Protein 8A2Q (pdb70)

Structure (mmCIF, N/CA/C/O backbone):
data_8A2Q
#
_entry.id   8A2Q
#
_cell.length_a   1.00
_cell.length_b   1.00
_cell.length_c   1.00
_cell.angle_alpha   90.00
_cell.angle_beta   90.00
_cell.angle_gamma   90.00
#
_symmetry.space_group_name_H-M   'P 1'
#
loop_
_entity.id
_entity.type
_entity.pdbx_description
1 polymer FANCD2
2 polymer 'Fanconi anemia complementation group I'
3 polymer 'DNA (29-MER)'
4 polymer 'DNA (29-MER)'
#
loop_
_atom_site.group_PDB
_atom_site.id
_atom_site.type_symbol
_atom_site.label_atom_id
_atom_site.label_alt_id
_atom_site.label_comp_id
_atom_site.label_asym_id
_atom_site.label_entity_id
_atom_site.label_seq_id
_atom_site.pdbx_PDB_ins_code
_atom_site.Cartn_x
_atom_site.Cartn_y
_atom_site.Cartn_z
_atom_site.occupancy
_atom_site.B_iso_or_equiv
_atom_site.auth_seq_id
_atom_site.auth_comp_id
_atom_site.auth_asym_id
_atom_site.auth_atom_id
_atom_site.pdbx_PDB_model_num
ATOM 1 N N . GLY A 1 48 ? 166.783 213.956 141.887 1.00 330.20 48 GLY A N 1
ATOM 2 C CA . GLY A 1 48 ? 165.740 213.874 140.826 1.00 330.20 48 GLY A CA 1
ATOM 3 C C . GLY A 1 48 ? 164.336 213.830 141.394 1.00 330.20 48 GLY A C 1
ATOM 4 O O . GLY A 1 48 ? 164.145 213.530 142.572 1.00 330.20 48 GLY A O 1
ATOM 8 N N . VAL A 1 49 ? 163.349 214.140 140.552 1.00 329.32 49 VAL A N 1
ATOM 9 C CA . VAL A 1 49 ? 161.959 214.119 140.998 1.00 329.32 49 VAL A CA 1
ATOM 10 C C . VAL A 1 49 ? 161.528 212.696 141.331 1.00 329.32 49 VAL A C 1
ATOM 11 O O . VAL A 1 49 ? 160.903 212.444 142.368 1.00 329.32 49 VAL A O 1
ATOM 15 N N . PHE A 1 50 ? 161.857 211.742 140.455 1.00 331.52 50 PHE A N 1
ATOM 16 C CA . PHE A 1 50 ? 161.471 210.354 140.690 1.00 331.52 50 PHE A CA 1
ATOM 17 C C . PHE A 1 50 ? 162.185 209.777 141.906 1.00 331.52 50 PHE A C 1
ATOM 18 O O . PHE A 1 50 ? 161.575 209.060 142.708 1.00 331.52 50 PHE A O 1
ATOM 22 N N . GLU A 1 51 ? 163.479 210.074 142.057 1.00 330.09 51 GLU A N 1
ATOM 23 C CA . GLU A 1 51 ? 164.232 209.558 143.197 1.00 330.09 51 GLU A CA 1
ATOM 24 C C . GLU A 1 51 ? 163.699 210.116 144.510 1.00 330.09 51 GLU A C 1
ATOM 25 O O . GLU A 1 51 ? 163.576 209.383 145.498 1.00 330.09 51 GLU A O 1
ATOM 29 N N . GLU A 1 52 ? 163.384 211.413 144.543 1.00 329.52 52 GLU A N 1
ATOM 30 C CA . GLU A 1 52 ? 162.814 212.002 145.750 1.00 329.52 52 GLU A CA 1
ATOM 31 C C . GLU A 1 52 ? 161.430 211.434 146.037 1.00 329.52 52 GLU A C 1
ATOM 32 O O . GLU A 1 52 ? 161.085 211.178 147.196 1.00 329.52 52 GLU A O 1
ATOM 36 N N . LEU A 1 53 ? 160.622 211.234 144.993 1.00 328.59 53 LEU A N 1
ATOM 37 C CA . LEU A 1 53 ? 159.273 210.710 145.185 1.00 328.59 53 LEU A CA 1
ATOM 38 C C . LEU A 1 53 ? 159.304 209.282 145.716 1.00 328.59 53 LEU A C 1
ATOM 39 O O . LEU A 1 53 ? 158.487 208.905 146.565 1.00 328.59 53 LEU A O 1
ATOM 43 N N . LEU A 1 54 ? 160.236 208.468 145.218 1.00 328.11 54 LEU A N 1
ATOM 44 C CA . LEU A 1 54 ? 160.348 207.077 145.644 1.00 328.11 54 LEU A CA 1
ATOM 45 C C . LEU A 1 54 ? 160.688 206.982 147.126 1.00 328.11 54 LEU A C 1
ATOM 46 O O . LEU A 1 54 ? 160.106 206.170 147.852 1.00 328.11 54 LEU A O 1
ATOM 50 N N . ARG A 1 55 ? 161.629 207.812 147.583 1.00 329.16 55 ARG A N 1
ATOM 51 C CA . ARG A 1 55 ? 162.020 207.816 148.987 1.00 329.16 55 ARG A CA 1
ATOM 52 C C . ARG A 1 55 ? 161.065 208.609 149.871 1.00 329.16 55 ARG A C 1
ATOM 53 O O . ARG A 1 55 ? 161.158 208.496 151.098 1.00 329.16 55 ARG A O 1
ATOM 57 N N . THR A 1 56 ? 160.165 209.409 149.290 1.00 328.84 56 THR A N 1
ATOM 58 C CA . THR A 1 56 ? 159.246 210.203 150.101 1.00 328.84 56 THR A CA 1
ATOM 59 C C . THR A 1 56 ? 158.302 209.315 150.901 1.00 328.84 56 THR A C 1
ATOM 60 O O . THR A 1 56 ? 158.046 209.575 152.083 1.00 328.84 56 THR A O 1
ATOM 64 N N . SER A 1 57 ? 157.776 208.265 150.278 1.00 332.14 57 SER A N 1
ATOM 65 C CA . SER A 1 57 ? 156.863 207.354 150.954 1.00 332.14 57 SER A CA 1
ATOM 66 C C . SER A 1 57 ? 156.758 206.079 150.132 1.00 332.14 57 SER A C 1
ATOM 67 O O . SER A 1 57 ? 157.240 206.004 148.999 1.00 332.14 57 SER A O 1
ATOM 71 N N . GLY A 1 58 ? 156.120 205.073 150.721 1.00 334.20 58 GLY A N 1
ATOM 72 C CA . GLY A 1 58 ? 155.950 203.799 150.053 1.00 334.20 58 GLY A CA 1
ATOM 73 C C . GLY A 1 58 ? 157.125 202.867 150.256 1.00 334.20 58 GLY A C 1
ATOM 74 O O . GLY A 1 58 ? 157.245 202.232 151.308 1.00 334.20 58 GLY A O 1
ATOM 76 N N . ILE A 1 59 ? 157.992 202.779 149.248 1.00 328.04 59 ILE A N 1
ATOM 77 C CA . ILE A 1 59 ? 159.173 201.922 149.274 1.00 328.04 59 ILE A CA 1
ATOM 78 C C . ILE A 1 59 ? 160.382 202.748 148.862 1.00 328.04 59 ILE A C 1
ATOM 79 O O . ILE A 1 59 ? 160.357 203.434 147.835 1.00 328.04 59 ILE A O 1
ATOM 83 N N . ILE A 1 60 ? 161.440 202.681 149.665 1.00 321.82 60 ILE A N 1
ATOM 84 C CA . ILE A 1 60 ? 162.687 203.363 149.342 1.00 321.82 60 ILE A CA 1
ATOM 85 C C . ILE A 1 60 ? 163.438 202.559 148.291 1.00 321.82 60 ILE A C 1
ATOM 86 O O . ILE A 1 60 ? 163.449 201.323 148.311 1.00 321.82 60 ILE A O 1
ATOM 90 N N . LEU A 1 61 ? 164.077 203.268 147.364 1.00 316.43 61 LEU A N 1
ATOM 91 C CA . LEU A 1 61 ? 164.812 202.669 146.250 1.00 316.43 61 LEU A CA 1
ATOM 92 C C . LEU A 1 61 ? 166.292 202.649 146.623 1.00 316.43 61 LEU A C 1
ATOM 93 O O . LEU A 1 61 ? 167.000 203.647 146.476 1.00 316.43 61 LEU A O 1
ATOM 97 N N . LYS A 1 62 ? 166.755 201.501 147.111 1.00 314.67 62 LYS A N 1
ATOM 98 C CA . LYS A 1 62 ? 168.162 201.354 147.458 1.00 314.67 62 LYS A CA 1
ATOM 99 C C . LYS A 1 62 ? 169.015 201.336 146.198 1.00 314.67 62 LYS A C 1
ATOM 100 O O . LYS A 1 62 ? 168.726 200.606 145.246 1.00 314.67 62 LYS A O 1
ATOM 104 N N . VAL A 1 63 ? 170.073 202.146 146.195 1.00 313.43 63 VAL A N 1
ATOM 105 C CA . VAL A 1 63 ? 170.956 202.224 145.038 1.00 313.43 63 VAL A CA 1
ATOM 106 C C . VAL A 1 63 ? 171.842 200.987 144.995 1.00 313.43 63 VAL A C 1
ATOM 107 O O . VAL A 1 63 ? 172.437 200.594 146.007 1.00 313.43 63 VAL A O 1
ATOM 111 N N . GLY A 1 64 ? 171.929 200.367 143.824 1.00 309.52 64 GLY A N 1
ATOM 112 C CA . GLY A 1 64 ? 172.782 199.203 143.644 1.00 309.52 64 GLY A CA 1
ATOM 113 C C . GLY A 1 64 ? 172.057 197.923 144.007 1.00 309.52 64 GLY A C 1
ATOM 114 O O . GLY A 1 64 ? 170.937 197.688 143.552 1.00 309.52 64 GLY A O 1
ATOM 118 N N . GLU A 1 65 ? 172.699 197.096 144.828 1.00 307.78 65 GLU A N 1
ATOM 119 C CA . GLU A 1 65 ? 172.175 195.788 145.198 1.00 307.78 65 GLU A CA 1
ATOM 120 C C . GLU A 1 65 ? 171.238 195.823 146.402 1.00 307.78 65 GLU A C 1
ATOM 121 O O . GLU A 1 65 ? 170.681 194.780 146.758 1.00 307.78 65 GLU A O 1
ATOM 125 N N . GLY A 1 66 ? 171.052 196.978 147.039 1.00 308.37 66 GLY A N 1
ATOM 126 C CA . GLY A 1 66 ? 170.184 197.041 148.199 1.00 308.37 66 GLY A CA 1
ATOM 127 C C . GLY A 1 66 ? 168.731 196.786 147.844 1.00 308.37 66 GLY A C 1
ATOM 128 O O . GLY A 1 66 ? 168.232 197.209 146.800 1.00 308.37 66 GLY A O 1
ATOM 132 N N . GLN A 1 67 ? 168.043 196.082 148.738 1.00 307.27 67 GLN A N 1
ATOM 133 C CA . GLN A 1 67 ? 166.637 195.771 148.541 1.00 307.27 67 GLN A CA 1
ATOM 134 C C . GLN A 1 67 ? 165.773 196.992 148.841 1.00 307.27 67 GLN A C 1
ATOM 135 O O . GLN A 1 67 ? 166.207 197.954 149.481 1.00 307.27 67 GLN A O 1
ATOM 139 N N . ASN A 1 68 ? 164.531 196.941 148.366 1.00 314.28 68 ASN A N 1
ATOM 140 C CA . ASN A 1 68 ? 163.613 198.055 148.557 1.00 314.28 68 ASN A CA 1
ATOM 141 C C . ASN A 1 68 ? 163.232 198.186 150.027 1.00 314.28 68 ASN A C 1
ATOM 142 O O . ASN A 1 68 ? 162.865 197.205 150.680 1.00 314.28 68 ASN A O 1
ATOM 146 N N . GLU A 1 69 ? 163.315 199.413 150.541 1.00 321.09 69 GLU A N 1
ATOM 147 C CA . GLU A 1 69 ? 163.021 199.704 151.945 1.00 321.09 69 GLU A CA 1
ATOM 148 C C . GLU A 1 69 ? 161.547 200.070 152.060 1.00 321.09 69 GLU A C 1
ATOM 149 O O . GLU A 1 69 ? 161.158 201.229 151.914 1.00 321.09 69 GLU A O 1
ATOM 153 N N . ILE A 1 70 ? 160.717 199.063 152.325 1.00 326.60 70 ILE A N 1
ATOM 154 C CA . ILE A 1 70 ? 159.279 199.224 152.487 1.00 326.60 70 ILE A CA 1
ATOM 155 C C . ILE A 1 70 ? 158.797 198.223 153.531 1.00 326.60 70 ILE A C 1
ATOM 156 O O . ILE A 1 70 ? 159.561 197.391 154.027 1.00 326.60 70 ILE A O 1
ATOM 160 N N . ALA A 1 71 ? 157.512 198.309 153.864 1.00 330.76 71 ALA A N 1
ATOM 161 C CA . ALA A 1 71 ? 156.912 197.376 154.802 1.00 330.76 71 ALA A CA 1
ATOM 162 C C . ALA A 1 71 ? 156.770 195.999 154.160 1.00 330.76 71 ALA A C 1
ATOM 163 O O . ALA A 1 71 ? 156.770 195.852 152.935 1.00 330.76 71 ALA A O 1
ATOM 170 N N . VAL A 1 72 ? 156.639 194.985 155.010 1.00 331.73 72 VAL A N 1
ATOM 171 C CA . VAL A 1 72 ? 156.551 193.591 154.541 1.00 331.73 72 VAL A CA 1
ATOM 172 C C . VAL A 1 72 ? 155.077 193.336 154.251 1.00 331.73 72 VAL A C 1
ATOM 173 O O . VAL A 1 72 ? 154.326 192.779 155.056 1.00 331.73 72 VAL A O 1
ATOM 177 N N . ASP A 1 73 ? 154.652 193.752 153.061 1.00 332.91 73 ASP A N 1
ATOM 178 C CA . ASP A 1 73 ? 153.295 193.518 152.588 1.00 332.91 73 ASP A CA 1
ATOM 179 C C . ASP A 1 73 ? 153.209 193.960 151.136 1.00 332.91 73 ASP A C 1
ATOM 180 O O . ASP A 1 73 ? 153.776 194.988 150.755 1.00 332.91 73 ASP A O 1
ATOM 184 N N . GLN A 1 74 ? 152.492 193.173 150.333 1.00 331.72 74 GLN A N 1
ATOM 185 C CA . GLN A 1 74 ? 152.306 193.533 148.931 1.00 331.72 74 GLN A CA 1
ATOM 186 C C . GLN A 1 74 ? 151.408 194.756 148.793 1.00 331.72 74 GLN A C 1
ATOM 187 O O . GLN A 1 74 ? 151.696 195.659 147.999 1.00 331.72 74 GLN A O 1
ATOM 191 N N . THR A 1 75 ? 150.317 194.803 149.559 1.00 333.17 75 THR A N 1
ATOM 192 C CA . THR A 1 75 ? 149.388 195.924 149.506 1.00 333.17 75 THR A CA 1
ATOM 193 C C . THR A 1 75 ? 149.883 197.148 150.267 1.00 333.17 75 THR A C 1
ATOM 194 O O . THR A 1 75 ? 149.346 198.240 150.054 1.00 333.17 75 THR A O 1
ATOM 198 N N . ALA A 1 76 ? 150.880 196.998 151.143 1.00 332.73 76 ALA A N 1
ATOM 199 C CA . ALA A 1 76 ? 151.412 198.153 151.859 1.00 332.73 76 ALA A CA 1
ATOM 200 C C . ALA A 1 76 ? 152.044 199.151 150.898 1.00 332.73 76 ALA A C 1
ATOM 201 O O . ALA A 1 76 ? 151.869 200.366 151.049 1.00 332.73 76 ALA A O 1
ATOM 208 N N . PHE A 1 77 ? 152.784 198.655 149.904 1.00 332.38 77 PHE A N 1
ATOM 209 C CA . PHE A 1 77 ? 153.376 199.538 148.906 1.00 332.38 77 PHE A CA 1
ATOM 210 C C . PHE A 1 77 ? 152.298 200.261 148.109 1.00 332.38 77 PHE A C 1
ATOM 211 O O . PHE A 1 77 ? 152.383 201.472 147.886 1.00 332.38 77 PHE A O 1
ATOM 215 N N . GLN A 1 78 ? 151.261 199.532 147.687 1.00 333.38 78 GLN A N 1
ATOM 216 C CA . GLN A 1 78 ? 150.182 200.154 146.926 1.00 333.38 78 GLN A CA 1
ATOM 217 C C . GLN A 1 78 ? 149.422 201.177 147.759 1.00 333.38 78 GLN A C 1
ATOM 218 O O . GLN A 1 78 ? 148.918 202.166 147.215 1.00 333.38 78 GLN A O 1
ATOM 222 N N . LYS A 1 79 ? 149.320 200.957 149.071 1.00 335.98 79 LYS A N 1
ATOM 223 C CA . LYS A 1 79 ? 148.638 201.919 149.929 1.00 335.98 79 LYS A CA 1
ATOM 224 C C . LYS A 1 79 ? 149.492 203.159 150.163 1.00 335.98 79 LYS A C 1
ATOM 225 O O . LYS A 1 79 ? 148.976 204.283 150.156 1.00 335.98 79 LYS A O 1
ATOM 229 N N . LYS A 1 80 ? 150.798 202.980 150.362 1.00 337.53 80 LYS A N 1
ATOM 230 C CA . LYS A 1 80 ? 151.671 204.083 150.756 1.00 337.53 80 LYS A CA 1
ATOM 231 C C . LYS A 1 80 ? 152.194 204.865 149.553 1.00 337.53 80 LYS A C 1
ATOM 232 O O . LYS A 1 80 ? 151.960 206.074 149.443 1.00 337.53 80 LYS A O 1
ATOM 236 N N . LEU A 1 81 ? 152.921 204.191 148.656 1.00 338.40 81 LEU A N 1
ATOM 237 C CA . LEU A 1 81 ? 153.564 204.885 147.545 1.00 338.40 81 LEU A CA 1
ATOM 238 C C . LEU A 1 81 ? 152.539 205.482 146.590 1.00 338.40 81 LEU A C 1
ATOM 239 O O . LEU A 1 81 ? 152.722 206.602 146.102 1.00 338.40 81 LEU A O 1
ATOM 243 N N . ARG A 1 82 ? 151.461 204.750 146.301 1.00 339.48 82 ARG A N 1
ATOM 244 C CA . ARG A 1 82 ? 150.440 205.270 145.396 1.00 339.48 82 ARG A CA 1
ATOM 245 C C . ARG A 1 82 ? 149.739 206.485 145.992 1.00 339.48 82 ARG A C 1
ATOM 246 O O . ARG A 1 82 ? 149.475 207.464 145.285 1.00 339.48 82 ARG A O 1
ATOM 250 N N . VAL A 1 83 ? 149.432 206.443 147.291 1.00 340.89 83 VAL A N 1
ATOM 251 C CA . VAL A 1 83 ? 148.801 207.587 147.941 1.00 340.89 83 VAL A CA 1
ATOM 252 C C . VAL A 1 83 ? 149.744 208.784 147.948 1.00 340.89 83 VAL A C 1
ATOM 253 O O . VAL A 1 83 ? 149.324 209.927 147.725 1.00 340.89 83 VAL A O 1
ATOM 257 N N . ALA A 1 84 ? 151.032 208.543 148.211 1.00 342.15 84 ALA A N 1
ATOM 258 C CA . ALA A 1 84 ? 152.006 209.629 148.189 1.00 342.15 84 ALA A CA 1
ATOM 259 C C . ALA A 1 84 ? 152.128 210.230 146.795 1.00 342.15 84 ALA A C 1
ATOM 260 O O . ALA A 1 84 ? 152.230 211.452 146.645 1.00 342.15 84 ALA A O 1
ATOM 267 N N . LEU A 1 85 ? 152.118 209.387 145.760 1.00 342.39 85 LEU A N 1
ATOM 268 C CA . LEU A 1 85 ? 152.174 209.889 144.391 1.00 342.39 85 LEU A CA 1
ATOM 269 C C . LEU A 1 85 ? 150.926 210.692 144.048 1.00 342.39 85 LEU A C 1
ATOM 270 O O . LEU A 1 85 ? 151.010 211.713 143.355 1.00 342.39 85 LEU A O 1
ATOM 274 N N . GLU A 1 86 ? 149.758 210.239 144.512 1.00 342.40 86 GLU A N 1
ATOM 275 C CA . GLU A 1 86 ? 148.527 210.989 144.283 1.00 342.40 86 GLU A CA 1
ATOM 276 C C . GLU A 1 86 ? 148.580 212.350 144.964 1.00 342.40 86 GLU A C 1
ATOM 277 O O . GLU A 1 86 ? 148.127 213.354 144.400 1.00 342.40 86 GLU A O 1
ATOM 281 N N . LYS A 1 87 ? 149.122 212.402 146.183 1.00 342.64 87 LYS A N 1
ATOM 282 C CA . LYS A 1 87 ? 149.320 213.686 146.850 1.00 342.64 87 LYS A CA 1
ATOM 283 C C . LYS A 1 87 ? 150.298 214.559 146.072 1.00 342.64 87 LYS A C 1
ATOM 284 O O . LYS A 1 87 ? 150.099 215.774 145.950 1.00 342.64 87 LYS A O 1
ATOM 288 N N . HIS A 1 88 ? 151.359 213.954 145.541 1.00 340.91 88 HIS A N 1
ATOM 289 C CA . HIS A 1 88 ? 152.340 214.614 144.687 1.00 340.91 88 HIS A CA 1
ATOM 290 C C . HIS A 1 88 ? 151.697 215.112 143.397 1.00 340.91 88 HIS A C 1
ATOM 291 O O . HIS A 1 88 ? 152.228 216.026 142.752 1.00 340.91 88 HIS A O 1
ATOM 295 N N . PRO A 1 89 ? 150.559 214.542 142.987 1.00 339.36 89 PRO A N 1
ATOM 296 C CA . PRO A 1 89 ? 149.966 214.908 141.692 1.00 339.36 89 PRO A CA 1
ATOM 297 C C . PRO A 1 89 ? 149.152 216.197 141.705 1.00 339.36 89 PRO A C 1
ATOM 298 O O . PRO A 1 89 ? 148.334 216.407 140.804 1.00 339.36 89 PRO A O 1
ATOM 301 N N . SER A 1 90 ? 149.338 217.050 142.719 1.00 338.53 90 SER A N 1
ATOM 302 C CA . SER A 1 90 ? 148.681 218.354 142.721 1.00 338.53 90 SER A CA 1
ATOM 303 C C . SER A 1 90 ? 149.086 219.174 141.502 1.00 338.53 90 SER A C 1
ATOM 304 O O . SER A 1 90 ? 148.250 219.861 140.901 1.00 338.53 90 SER A O 1
ATOM 308 N N . TYR A 1 91 ? 150.362 219.115 141.120 1.00 341.88 91 TYR A N 1
ATOM 309 C CA . TYR A 1 91 ? 150.820 219.726 139.880 1.00 341.88 91 TYR A CA 1
ATOM 310 C C . TYR A 1 91 ? 150.478 218.795 138.723 1.00 341.88 91 TYR A C 1
ATOM 311 O O . TYR A 1 91 ? 151.168 217.788 138.512 1.00 341.88 91 TYR A O 1
ATOM 315 N N . PRO A 1 92 ? 149.414 219.085 137.967 1.00 345.82 92 PRO A N 1
ATOM 316 C CA . PRO A 1 92 ? 149.019 218.169 136.884 1.00 345.82 92 PRO A CA 1
ATOM 317 C C . PRO A 1 92 ? 150.058 218.031 135.785 1.00 345.82 92 PRO A C 1
ATOM 318 O O . PRO A 1 92 ? 150.186 216.945 135.207 1.00 345.82 92 PRO A O 1
ATOM 321 N N . GLY A 1 93 ? 150.806 219.092 135.482 1.00 348.95 93 GLY A N 1
ATOM 322 C CA . GLY A 1 93 ? 151.761 219.051 134.391 1.00 348.95 93 GLY A CA 1
ATOM 323 C C . GLY A 1 93 ? 153.080 218.380 134.706 1.00 348.95 93 GLY A C 1
ATOM 324 O O . GLY A 1 93 ? 153.831 218.065 133.778 1.00 348.95 93 GLY A O 1
ATOM 328 N N . VAL A 1 94 ? 153.383 218.149 135.988 1.00 347.57 94 VAL A N 1
ATOM 329 C CA . VAL A 1 94 ? 154.650 217.529 136.368 1.00 347.57 94 VAL A CA 1
ATOM 330 C C . VAL A 1 94 ? 154.646 216.015 136.215 1.00 347.57 94 VAL A C 1
ATOM 331 O O . VAL A 1 94 ? 155.730 215.410 136.164 1.00 347.57 94 VAL A O 1
ATOM 335 N N . VAL A 1 95 ? 153.468 215.385 136.128 1.00 346.52 95 VAL A N 1
ATOM 336 C CA . VAL A 1 95 ? 153.389 213.925 136.086 1.00 346.52 95 VAL A CA 1
ATOM 337 C C . VAL A 1 95 ? 154.093 213.384 134.849 1.00 346.52 95 VAL A C 1
ATOM 338 O O . VAL A 1 95 ? 154.839 212.400 134.924 1.00 346.52 95 VAL A O 1
ATOM 342 N N . ASN A 1 96 ? 153.877 214.025 133.696 1.00 344.77 96 ASN A N 1
ATOM 343 C CA . ASN A 1 96 ? 154.618 213.655 132.495 1.00 344.77 96 ASN A CA 1
ATOM 344 C C . ASN A 1 96 ? 156.114 213.840 132.707 1.00 344.77 96 ASN A C 1
ATOM 345 O O . ASN A 1 96 ? 156.918 212.997 132.290 1.00 344.77 96 ASN A O 1
ATOM 349 N N . GLU A 1 97 ? 156.505 214.930 133.377 1.00 345.25 97 GLU A N 1
ATOM 350 C CA . GLU A 1 97 ? 157.900 215.091 133.768 1.00 345.25 97 GLU A CA 1
ATOM 351 C C . GLU A 1 97 ? 158.327 213.966 134.699 1.00 345.25 97 GLU A C 1
ATOM 352 O O . GLU A 1 97 ? 159.443 213.443 134.584 1.00 345.25 97 GLU A O 1
ATOM 356 N N . PHE A 1 98 ? 157.438 213.566 135.614 1.00 345.03 98 PHE A N 1
ATOM 357 C CA . PHE A 1 98 ? 157.706 212.397 136.444 1.00 345.03 98 PHE A CA 1
ATOM 358 C C . PHE A 1 98 ? 157.868 211.151 135.584 1.00 345.03 98 PHE A C 1
ATOM 359 O O . PHE A 1 98 ? 158.682 210.274 135.899 1.00 345.03 98 PHE A O 1
ATOM 363 N N . ILE A 1 99 ? 157.109 211.067 134.486 1.00 342.31 99 ILE A N 1
ATOM 364 C CA . ILE A 1 99 ? 157.303 209.986 133.525 1.00 342.31 99 ILE A CA 1
ATOM 365 C C . ILE A 1 99 ? 158.722 210.025 132.978 1.00 342.31 99 ILE A C 1
ATOM 366 O O . ILE A 1 99 ? 159.384 208.987 132.850 1.00 342.31 99 ILE A O 1
ATOM 370 N N . SER A 1 100 ? 159.222 211.229 132.679 1.00 341.44 100 SER A N 1
ATOM 371 C CA . SER A 1 100 ? 160.625 211.373 132.311 1.00 341.44 100 SER A CA 1
ATOM 372 C C . SER A 1 100 ? 161.526 210.903 133.444 1.00 341.44 100 SER A C 1
ATOM 373 O O . SER A 1 100 ? 162.525 210.211 133.208 1.00 341.44 100 SER A O 1
ATOM 377 N N . GLY A 1 101 ? 161.170 211.247 134.685 1.00 340.91 101 GLY A N 1
ATOM 378 C CA . GLY A 1 101 ? 161.874 210.687 135.825 1.00 340.91 101 GLY A CA 1
ATOM 379 C C . GLY A 1 101 ? 161.782 209.175 135.860 1.00 340.91 101 GLY A C 1
ATOM 380 O O . GLY A 1 101 ? 162.758 208.490 136.181 1.00 340.91 101 GLY A O 1
ATOM 384 N N . LEU A 1 102 ? 160.615 208.633 135.500 1.00 339.73 102 LEU A N 1
ATOM 385 C CA . LEU A 1 102 ? 160.484 207.187 135.368 1.00 339.73 102 LEU A CA 1
ATOM 386 C C . LEU A 1 102 ? 161.423 206.659 134.294 1.00 339.73 102 LEU A C 1
ATOM 387 O O . LEU A 1 102 ? 162.009 205.580 134.446 1.00 339.73 102 LEU A O 1
ATOM 391 N N . GLU A 1 103 ? 161.598 207.424 133.211 1.00 336.13 103 GLU A N 1
ATOM 392 C CA . GLU A 1 103 ? 162.564 207.048 132.185 1.00 336.13 103 GLU A CA 1
ATOM 393 C C . GLU A 1 103 ? 163.972 206.983 132.761 1.00 336.13 103 GLU A C 1
ATOM 394 O O . GLU A 1 103 ? 164.789 206.160 132.330 1.00 336.13 103 GLU A O 1
ATOM 398 N N . SER A 1 104 ? 164.266 207.834 133.751 1.00 334.99 104 SER A N 1
ATOM 399 C CA . SER A 1 104 ? 165.543 207.739 134.449 1.00 334.99 104 SER A CA 1
ATOM 400 C C . SER A 1 104 ? 165.688 206.381 135.121 1.00 334.99 104 SER A C 1
ATOM 401 O O . SER A 1 104 ? 166.750 205.752 135.045 1.00 334.99 104 SER A O 1
ATOM 405 N N . HIS A 1 105 ? 164.616 205.899 135.757 1.00 332.81 105 HIS A N 1
ATOM 406 C CA . HIS A 1 105 ? 164.634 204.546 136.302 1.00 332.81 105 HIS A CA 1
ATOM 407 C C . HIS A 1 105 ? 164.810 203.514 135.198 1.00 332.81 105 HIS A C 1
ATOM 408 O O . HIS A 1 105 ? 165.411 202.458 135.426 1.00 332.81 105 HIS A O 1
ATOM 412 N N . ILE A 1 106 ? 164.298 203.802 134.000 1.00 332.81 106 ILE A N 1
ATOM 413 C CA . ILE A 1 106 ? 164.545 202.931 132.857 1.00 332.81 106 ILE A CA 1
ATOM 414 C C . ILE A 1 106 ? 165.957 203.129 132.318 1.00 332.81 106 ILE A C 1
ATOM 415 O O . ILE A 1 106 ? 166.534 202.205 131.732 1.00 332.81 106 ILE A O 1
ATOM 419 N N . LYS A 1 107 ? 166.534 204.321 132.495 1.00 328.76 107 LYS A N 1
ATOM 420 C CA . LYS A 1 107 ? 167.863 204.582 131.951 1.00 328.76 107 LYS A CA 1
ATOM 421 C C . LYS A 1 107 ? 168.927 203.760 132.666 1.00 328.76 107 LYS A C 1
ATOM 422 O O . LYS A 1 107 ? 169.843 203.229 132.026 1.00 328.76 107 LYS A O 1
ATOM 426 N N . ASP A 1 108 ? 168.824 203.638 133.987 1.00 325.16 108 ASP A N 1
ATOM 427 C CA . ASP A 1 108 ? 169.830 202.935 134.771 1.00 325.16 108 ASP A CA 1
ATOM 428 C C . ASP A 1 108 ? 169.634 201.431 134.631 1.00 325.16 108 ASP A C 1
ATOM 429 O O . ASP A 1 108 ? 168.618 200.887 135.075 1.00 325.16 108 ASP A O 1
ATOM 433 N N . ARG A 1 109 ? 170.609 200.760 134.011 1.00 323.38 109 ARG A N 1
ATOM 434 C CA . ARG A 1 109 ? 170.557 199.306 133.911 1.00 323.38 109 ARG A CA 1
ATOM 435 C C . ARG A 1 109 ? 170.653 198.659 135.287 1.00 323.38 109 ARG A C 1
ATOM 436 O O . ARG A 1 109 ? 169.981 197.657 135.557 1.00 323.38 109 ARG A O 1
ATOM 440 N N . SER A 1 110 ? 171.493 199.213 136.165 1.00 322.84 110 SER A N 1
ATOM 441 C CA . SER A 1 110 ? 171.578 198.705 137.530 1.00 322.84 110 SER A CA 1
ATOM 442 C C . SER A 1 110 ? 170.256 198.890 138.265 1.00 322.84 110 SER A C 1
ATOM 443 O O . SER A 1 110 ? 169.841 198.021 139.039 1.00 322.84 110 SER A O 1
ATOM 447 N N . GLN A 1 111 ? 169.584 200.022 138.038 1.00 322.81 111 GLN A N 1
ATOM 448 C CA . GLN A 1 111 ? 168.272 200.237 138.640 1.00 322.81 111 GLN A CA 1
ATOM 449 C C . GLN A 1 111 ? 167.261 199.215 138.134 1.00 322.81 111 GLN A C 1
ATOM 450 O O . GLN A 1 111 ? 166.445 198.702 138.908 1.00 322.81 111 GLN A O 1
ATOM 454 N N . PHE A 1 112 ? 167.300 198.910 136.834 1.00 320.50 112 PHE A N 1
ATOM 455 C CA . PHE A 1 112 ? 166.397 197.903 136.284 1.00 320.50 112 PHE A CA 1
ATOM 456 C C . PHE A 1 112 ? 166.683 196.527 136.874 1.00 320.50 112 PHE A C 1
ATOM 457 O O . PHE A 1 112 ? 165.754 195.769 137.178 1.00 320.50 112 PHE A O 1
ATOM 461 N N . LYS A 1 113 ? 167.964 196.185 137.035 1.00 318.80 113 LYS A N 1
ATOM 462 C CA . LYS A 1 113 ? 168.318 194.906 137.642 1.00 318.80 113 LYS A CA 1
ATOM 463 C C . LYS A 1 113 ? 167.852 194.836 139.091 1.00 318.80 113 LYS A C 1
ATOM 464 O O . LYS A 1 113 ? 167.360 193.795 139.541 1.00 318.80 113 LYS A O 1
ATOM 468 N N . ASN A 1 114 ? 168.003 195.933 139.836 1.00 319.24 114 ASN A N 1
ATOM 469 C CA . ASN A 1 114 ? 167.508 195.970 141.208 1.00 319.24 114 ASN A CA 1
ATOM 470 C C . ASN A 1 114 ? 165.987 195.904 141.259 1.00 319.24 114 ASN A C 1
ATOM 471 O O . ASN A 1 114 ? 165.423 195.437 142.255 1.00 319.24 114 ASN A O 1
ATOM 475 N N . CYS A 1 115 ? 165.309 196.374 140.207 1.00 316.65 115 CYS A N 1
ATOM 476 C CA . CYS A 1 115 ? 163.853 196.291 140.165 1.00 316.65 115 CYS A CA 1
ATOM 477 C C . CYS A 1 115 ? 163.381 194.842 140.155 1.00 316.65 115 CYS A C 1
ATOM 478 O O . CYS A 1 115 ? 162.401 194.498 140.826 1.00 316.65 115 CYS A O 1
ATOM 482 N N . LEU A 1 116 ? 164.063 193.985 139.398 1.00 315.51 116 LEU A N 1
ATOM 483 C CA . LEU A 1 116 ? 163.720 192.567 139.303 1.00 315.51 116 LEU A CA 1
ATOM 484 C C . LEU A 1 116 ? 162.314 192.371 138.743 1.00 315.51 116 LEU A C 1
ATOM 485 O O . LEU A 1 116 ? 161.496 191.662 139.328 1.00 315.51 116 LEU A O 1
ATOM 489 N N . LEU A 1 138 ? 157.687 197.481 144.236 1.00 261.76 138 LEU A N 1
ATOM 490 C CA . LEU A 1 138 ? 158.338 196.704 143.190 1.00 261.76 138 LEU A CA 1
ATOM 491 C C . LEU A 1 138 ? 157.958 197.232 141.811 1.00 261.76 138 LEU A C 1
ATOM 492 O O . LEU A 1 138 ? 157.283 198.254 141.693 1.00 261.76 138 LEU A O 1
ATOM 496 N N . ILE A 1 139 ? 158.405 196.529 140.769 1.00 262.82 139 ILE A N 1
ATOM 497 C CA . ILE A 1 139 ? 158.084 196.936 139.405 1.00 262.82 139 ILE A CA 1
ATOM 498 C C . ILE A 1 139 ? 156.587 196.817 139.149 1.00 262.82 139 ILE A C 1
ATOM 499 O O . ILE A 1 139 ? 155.974 197.707 138.546 1.00 262.82 139 ILE A O 1
ATOM 503 N N . LYS A 1 140 ? 155.976 195.717 139.596 1.00 259.26 140 LYS A N 1
ATOM 504 C CA . LYS A 1 140 ? 154.546 195.521 139.379 1.00 259.26 140 LYS A CA 1
ATOM 505 C C . LYS A 1 140 ? 153.722 196.562 140.127 1.00 259.26 140 LYS A C 1
ATOM 506 O O . LYS A 1 140 ? 152.735 197.080 139.592 1.00 259.26 140 LYS A O 1
ATOM 510 N N . LEU A 1 141 ? 154.107 196.876 141.367 1.00 259.09 141 LEU A N 1
ATOM 511 C CA . LEU A 1 141 ? 153.373 197.875 142.138 1.00 259.09 141 LEU A CA 1
ATOM 512 C C . LEU A 1 141 ? 153.480 199.253 141.498 1.00 259.09 141 LEU A C 1
ATOM 513 O O . LEU A 1 141 ? 152.489 199.989 141.421 1.00 259.09 141 LEU A O 1
ATOM 517 N N . LEU A 1 142 ? 154.678 199.622 141.036 1.00 259.54 142 LEU A N 1
ATOM 518 C CA . LEU A 1 142 ? 154.852 200.912 140.375 1.00 259.54 142 LEU A CA 1
ATOM 519 C C . LEU A 1 142 ? 154.070 200.971 139.069 1.00 259.54 142 LEU A C 1
ATOM 520 O O . LEU A 1 142 ? 153.474 202.004 138.741 1.00 259.54 142 LEU A O 1
ATOM 524 N N . LEU A 1 143 ? 154.055 199.872 138.312 1.00 257.32 143 LEU A N 1
ATOM 525 C CA . LEU A 1 143 ? 153.322 199.826 137.052 1.00 257.32 143 LEU A CA 1
ATOM 526 C C . LEU A 1 143 ? 151.810 199.766 137.239 1.00 257.32 143 LEU A C 1
ATOM 527 O O . LEU A 1 143 ? 151.081 199.918 136.252 1.00 257.32 143 LEU A O 1
ATOM 531 N N . GLY A 1 144 ? 151.318 199.556 138.460 1.00 253.74 144 GLY A N 1
ATOM 532 C CA . GLY A 1 144 ? 149.895 199.439 138.699 1.00 253.74 144 GLY A CA 1
ATOM 533 C C . GLY A 1 144 ? 149.127 200.739 138.749 1.00 253.74 144 GLY A C 1
ATOM 534 O O . GLY A 1 144 ? 147.906 200.711 138.929 1.00 253.74 144 GLY A O 1
ATOM 538 N N . ILE A 1 145 ? 149.795 201.884 138.600 1.00 248.66 145 ILE A N 1
ATOM 539 C CA . ILE A 1 145 ? 149.099 203.163 138.615 1.00 248.66 145 ILE A CA 1
ATOM 540 C C . ILE A 1 145 ? 148.241 203.283 137.364 1.00 248.66 145 ILE A C 1
ATOM 541 O O . ILE A 1 145 ? 148.712 203.052 136.242 1.00 248.66 145 ILE A O 1
ATOM 545 N N . LYS A 1 146 ? 146.970 203.644 137.552 1.00 245.14 146 LYS A N 1
ATOM 546 C CA . LYS A 1 146 ? 146.058 203.760 136.418 1.00 245.14 146 LYS A CA 1
ATOM 547 C C . LYS A 1 146 ? 146.465 204.898 135.490 1.00 245.14 146 LYS A C 1
ATOM 548 O O . LYS A 1 146 ? 146.339 204.782 134.265 1.00 245.14 146 LYS A O 1
ATOM 550 N N . ILE A 1 147 ? 146.943 206.010 136.055 1.00 243.98 147 ILE A N 1
ATOM 551 C CA . ILE A 1 147 ? 147.327 207.157 135.236 1.00 243.98 147 ILE A CA 1
ATOM 552 C C . ILE A 1 147 ? 148.514 206.816 134.343 1.00 243.98 147 ILE A C 1
ATOM 553 O O . ILE A 1 147 ? 148.526 207.146 133.152 1.00 243.98 147 ILE A O 1
ATOM 555 N N . LEU A 1 148 ? 149.528 206.148 134.899 1.00 242.41 148 LEU A N 1
ATOM 556 C CA . LEU A 1 148 ? 150.727 205.784 134.155 1.00 242.41 148 LEU A CA 1
ATOM 557 C C . LEU A 1 148 ? 150.655 204.386 133.550 1.00 242.41 148 LEU A C 1
ATOM 558 O O . LEU A 1 148 ? 151.700 203.770 133.299 1.00 242.41 148 LEU A O 1
ATOM 560 N N . GLN A 1 149 ? 149.449 203.866 133.316 1.00 240.65 149 GLN A N 1
ATOM 561 C CA . GLN A 1 149 ? 149.316 202.540 132.717 1.00 240.65 149 GLN A CA 1
ATOM 562 C C . GLN A 1 149 ? 149.906 202.446 131.317 1.00 240.65 149 GLN A C 1
ATOM 563 O O . GLN A 1 149 ? 150.688 201.514 131.063 1.00 240.65 149 GLN A O 1
ATOM 565 N N . PRO A 1 150 ? 149.583 203.337 130.373 1.00 238.01 150 PRO A N 1
ATOM 566 C CA . PRO A 1 150 ? 150.197 203.242 129.037 1.00 238.01 150 PRO A CA 1
ATOM 567 C C . PRO A 1 150 ? 151.705 203.426 129.033 1.00 238.01 150 PRO A C 1
ATOM 568 O O . PRO A 1 150 ? 152.364 202.952 128.098 1.00 238.01 150 PRO A O 1
ATOM 579 N N . ALA A 1 151 ? 152.273 204.103 130.035 1.00 237.43 151 ALA A N 1
ATOM 580 C CA . ALA A 1 151 ? 153.717 204.315 130.060 1.00 237.43 151 ALA A CA 1
ATOM 581 C C . ALA A 1 151 ? 154.471 202.999 130.200 1.00 237.43 151 ALA A C 1
ATOM 582 O O . ALA A 1 151 ? 155.478 202.776 129.518 1.00 237.43 151 ALA A O 1
ATOM 584 N N . VAL A 1 152 ? 153.995 202.113 131.078 1.00 234.07 152 VAL A N 1
ATOM 585 C CA . VAL A 1 152 ? 154.647 200.820 131.258 1.00 234.07 152 VAL A CA 1
ATOM 586 C C . VAL A 1 152 ? 154.552 199.987 129.985 1.00 234.07 152 VAL A C 1
ATOM 587 O O . VAL A 1 152 ? 155.512 199.312 129.595 1.00 234.07 152 VAL A O 1
ATOM 589 N N . VAL A 1 153 ? 153.393 200.018 129.323 1.00 233.32 153 VAL A N 1
ATOM 590 C CA . VAL A 1 153 ? 153.221 199.268 128.081 1.00 233.32 153 VAL A CA 1
ATOM 591 C C . VAL A 1 153 ? 154.151 199.798 126.998 1.00 233.32 153 VAL A C 1
ATOM 592 O O . VAL A 1 153 ? 154.765 199.024 126.254 1.00 233.32 153 VAL A O 1
ATOM 594 N N . THR A 1 154 ? 154.264 201.125 126.886 1.00 232.47 154 THR A N 1
ATOM 595 C CA . THR A 1 154 ? 155.169 201.710 125.901 1.00 232.47 154 THR A CA 1
ATOM 596 C C . THR A 1 154 ? 156.619 201.347 126.199 1.00 232.47 154 THR A C 1
ATOM 597 O O . THR A 1 154 ? 157.390 201.038 125.283 1.00 232.47 154 THR A O 1
ATOM 599 N N . LEU A 1 155 ? 157.007 201.378 127.478 1.00 234.38 155 LEU A N 1
ATOM 600 C CA . LEU A 1 155 ? 158.369 201.004 127.848 1.00 234.38 155 LEU A CA 1
ATOM 601 C C . LEU A 1 155 ? 158.651 199.543 127.521 1.00 234.38 155 LEU A C 1
ATOM 602 O O . LEU A 1 155 ? 159.730 199.209 127.018 1.00 234.38 155 LEU A O 1
ATOM 604 N N . LEU A 1 156 ? 157.692 198.657 127.803 1.00 234.22 156 LEU A N 1
ATOM 605 C CA . LEU A 1 156 ? 157.869 197.247 127.475 1.00 234.22 156 LEU A CA 1
ATOM 606 C C . LEU A 1 156 ? 157.964 197.038 125.969 1.00 234.22 156 LEU A C 1
ATOM 607 O O . LEU A 1 156 ? 158.793 196.252 125.495 1.00 234.22 156 LEU A O 1
ATOM 609 N N . LEU A 1 157 ? 157.125 197.736 125.199 1.00 234.97 157 LEU A N 1
ATOM 610 C CA . LEU A 1 157 ? 157.175 197.610 123.747 1.00 234.97 157 LEU A CA 1
ATOM 611 C C . LEU A 1 157 ? 158.485 198.139 123.181 1.00 234.97 157 LEU A C 1
ATOM 612 O O . LEU A 1 157 ? 158.980 197.614 122.177 1.00 234.97 157 LEU A O 1
ATOM 614 N N . GLU A 1 158 ? 159.054 199.176 123.798 1.00 235.06 158 GLU A N 1
ATOM 615 C CA . GLU A 1 158 ? 160.337 199.694 123.335 1.00 235.06 158 GLU A CA 1
ATOM 616 C C . GLU A 1 158 ? 161.483 198.762 123.711 1.00 235.06 158 GLU A C 1
ATOM 617 O O . GLU A 1 158 ? 162.420 198.573 122.926 1.00 235.06 158 GLU A O 1
ATOM 619 N N . LYS A 1 159 ? 161.428 198.171 124.905 1.00 235.00 159 LYS A N 1
ATOM 620 C CA . LYS A 1 159 ? 162.496 197.297 125.374 1.00 235.00 159 LYS A CA 1
ATOM 621 C C . LYS A 1 159 ? 162.408 195.874 124.835 1.00 235.00 159 LYS A C 1
ATOM 622 O O . LYS A 1 159 ? 163.375 195.119 124.986 1.00 235.00 159 LYS A O 1
ATOM 624 N N . ILE A 1 160 ? 161.287 195.485 124.231 1.00 234.74 160 ILE A N 1
ATOM 625 C CA . ILE A 1 160 ? 161.126 194.139 123.681 1.00 234.74 160 ILE A CA 1
ATOM 626 C C . ILE A 1 160 ? 162.157 193.858 122.592 1.00 234.74 160 ILE A C 1
ATOM 627 O O . ILE A 1 160 ? 163.028 192.997 122.783 1.00 234.74 160 ILE A O 1
ATOM 629 N N . PRO A 1 161 ? 162.103 194.539 121.441 1.00 234.14 161 PRO A N 1
ATOM 630 C CA . PRO A 1 161 ? 163.093 194.263 120.386 1.00 234.14 161 PRO A CA 1
ATOM 631 C C . PRO A 1 161 ? 164.518 194.608 120.779 1.00 234.14 161 PRO A C 1
ATOM 632 O O . PRO A 1 161 ? 165.453 194.040 120.202 1.00 234.14 161 PRO A O 1
ATOM 643 N N . GLU A 1 162 ? 164.716 195.518 121.736 1.00 235.08 162 GLU A N 1
ATOM 644 C CA . GLU A 1 162 ? 166.066 195.818 122.198 1.00 235.08 162 GLU A CA 1
ATOM 645 C C . GLU A 1 162 ? 166.698 194.626 122.904 1.00 235.08 162 GLU A C 1
ATOM 646 O O . GLU A 1 162 ? 167.896 194.373 122.738 1.00 235.08 162 GLU A O 1
ATOM 648 N N . PHE A 1 163 ? 165.918 193.888 123.688 1.00 233.87 163 PHE A N 1
ATOM 649 C CA . PHE A 1 163 ? 166.431 192.729 124.409 1.00 233.87 163 PHE A CA 1
ATOM 650 C C . PHE A 1 163 ? 166.877 193.113 125.816 1.00 233.87 163 PHE A C 1
ATOM 651 O O . PHE A 1 163 ? 167.389 192.280 126.565 1.00 233.87 163 PHE A O 1
ATOM 653 N N . ASN A 1 174 ? 167.348 184.696 128.553 1.00 230.02 174 ASN A N 1
ATOM 654 C CA . ASN A 1 174 ? 165.949 184.742 128.962 1.00 230.02 174 ASN A CA 1
ATOM 655 C C . ASN A 1 174 ? 165.564 186.138 129.435 1.00 230.02 174 ASN A C 1
ATOM 656 O O . ASN A 1 174 ? 164.826 186.290 130.409 1.00 230.02 174 ASN A O 1
ATOM 658 N N . PHE A 1 175 ? 166.078 187.156 128.740 1.00 235.01 175 PHE A N 1
ATOM 659 C CA . PHE A 1 175 ? 165.757 188.539 129.092 1.00 235.01 175 PHE A CA 1
ATOM 660 C C . PHE A 1 175 ? 164.271 188.856 128.990 1.00 235.01 175 PHE A C 1
ATOM 661 O O . PHE A 1 175 ? 163.689 189.334 129.980 1.00 235.01 175 PHE A O 1
ATOM 663 N N . PRO A 1 176 ? 163.597 188.623 127.858 1.00 235.24 176 PRO A N 1
ATOM 664 C CA . PRO A 1 176 ? 162.150 188.896 127.805 1.00 235.24 176 PRO A CA 1
ATOM 665 C C . PRO A 1 176 ? 161.302 187.912 128.595 1.00 235.24 176 PRO A C 1
ATOM 666 O O . PRO A 1 176 ? 160.103 188.169 128.769 1.00 235.24 176 PRO A O 1
ATOM 677 N N . ARG A 1 177 ? 161.871 186.798 129.066 1.00 231.97 177 ARG A N 1
ATOM 678 C CA . ARG A 1 177 ? 161.093 185.840 129.845 1.00 231.97 177 ARG A CA 1
ATOM 679 C C . ARG A 1 177 ? 160.599 186.455 131.149 1.00 231.97 177 ARG A C 1
ATOM 680 O O . ARG A 1 177 ? 159.452 186.231 131.553 1.00 231.97 177 ARG A O 1
ATOM 682 N N . LEU A 1 178 ? 161.452 187.232 131.821 1.00 234.08 178 LEU A N 1
ATOM 683 C CA . LEU A 1 178 ? 161.038 187.888 133.058 1.00 234.08 178 LEU A CA 1
ATOM 684 C C . LEU A 1 178 ? 159.932 188.904 132.802 1.00 234.08 178 LEU A C 1
ATOM 685 O O . LEU A 1 178 ? 158.981 189.009 133.585 1.00 234.08 178 LEU A O 1
ATOM 687 N N . ILE A 1 179 ? 160.040 189.662 131.709 1.00 231.79 179 ILE A N 1
ATOM 688 C CA . ILE A 1 179 ? 159.008 190.638 131.375 1.00 231.79 179 ILE A CA 1
ATOM 689 C C . ILE A 1 179 ? 157.692 189.937 131.067 1.00 231.79 179 ILE A C 1
ATOM 690 O O . ILE A 1 179 ? 156.618 190.398 131.474 1.00 231.79 179 ILE A O 1
ATOM 694 N N . VAL A 1 180 ? 157.750 188.819 130.340 1.00 230.82 180 VAL A N 1
ATOM 695 C CA . VAL A 1 180 ? 156.537 188.067 130.031 1.00 230.82 180 VAL A CA 1
ATOM 696 C C . VAL A 1 180 ? 155.910 187.506 131.302 1.00 230.82 180 VAL A C 1
ATOM 697 O O . VAL A 1 180 ? 154.684 187.528 131.467 1.00 230.82 180 VAL A O 1
ATOM 699 N N . ASN A 1 181 ? 156.736 186.986 132.214 1.00 229.97 181 ASN A N 1
ATOM 700 C CA . ASN A 1 181 ? 156.215 186.457 133.471 1.00 229.97 181 ASN A CA 1
ATOM 701 C C . ASN A 1 181 ? 155.573 187.554 134.312 1.00 229.97 181 ASN A C 1
ATOM 702 O O . ASN A 1 181 ? 154.521 187.338 134.924 1.00 229.97 181 ASN A O 1
ATOM 704 N N . GLN A 1 182 ? 156.196 188.734 134.360 1.00 229.46 182 GLN A N 1
ATOM 705 C CA . GLN A 1 182 ? 155.606 189.850 135.090 1.00 229.46 182 GLN A CA 1
ATOM 706 C C . GLN A 1 182 ? 154.291 190.290 134.458 1.00 229.46 182 GLN A C 1
ATOM 707 O O . GLN A 1 182 ? 153.319 190.576 135.166 1.00 229.46 182 GLN A O 1
ATOM 711 N N . PHE A 1 183 ? 154.242 190.348 133.126 1.00 227.29 183 PHE A N 1
ATOM 712 C CA . PHE A 1 183 ? 153.018 190.745 132.441 1.00 227.29 183 PHE A CA 1
ATOM 713 C C . PHE A 1 183 ? 151.966 189.643 132.449 1.00 227.29 183 PHE A C 1
ATOM 714 O O . PHE A 1 183 ? 150.767 189.941 132.479 1.00 227.29 183 PHE A O 1
ATOM 716 N N . LYS A 1 184 ? 152.387 188.379 132.420 1.00 223.92 184 LYS A N 1
ATOM 717 C CA . LYS A 1 184 ? 151.439 187.273 132.385 1.00 223.92 184 LYS A CA 1
ATOM 718 C C . LYS A 1 184 ? 150.663 187.208 133.695 1.00 223.92 184 LYS A C 1
ATOM 719 O O . LYS A 1 184 ? 151.252 187.244 134.780 1.00 223.92 184 LYS A O 1
ATOM 721 N N . TRP A 1 185 ? 149.338 187.105 133.590 1.00 215.03 185 TRP A N 1
ATOM 722 C CA . TRP A 1 185 ? 148.454 187.088 134.754 1.00 215.03 185 TRP A CA 1
ATOM 723 C C . TRP A 1 185 ? 148.598 188.345 135.607 1.00 215.03 185 TRP A C 1
ATOM 724 O O . TRP A 1 185 ? 148.487 188.293 136.834 1.00 215.03 185 TRP A O 1
ATOM 726 N N . LEU A 1 186 ? 148.847 189.482 134.964 1.00 215.13 186 LEU A N 1
ATOM 727 C CA . LEU A 1 186 ? 149.054 190.740 135.662 1.00 215.13 186 LEU A CA 1
ATOM 728 C C . LEU A 1 186 ? 147.728 191.488 135.801 1.00 215.13 186 LEU A C 1
ATOM 729 O O . LEU A 1 186 ? 146.650 190.941 135.553 1.00 215.13 186 LEU A O 1
ATOM 731 N N . ASP A 1 187 ? 147.799 192.751 136.213 1.00 218.11 187 ASP A N 1
ATOM 732 C CA . ASP A 1 187 ? 146.599 193.563 136.353 1.00 218.11 187 ASP A CA 1
ATOM 733 C C . ASP A 1 187 ? 145.978 193.827 134.987 1.00 218.11 187 ASP A C 1
ATOM 734 O O . ASP A 1 187 ? 146.679 194.107 134.010 1.00 218.11 187 ASP A O 1
ATOM 736 N N . GLY A 1 188 ? 144.652 193.741 134.925 1.00 218.70 188 GLY A N 1
ATOM 737 C CA . GLY A 1 188 ? 143.961 193.898 133.664 1.00 218.70 188 GLY A CA 1
ATOM 738 C C . GLY A 1 188 ? 143.894 195.342 133.208 1.00 218.70 188 GLY A C 1
ATOM 739 O O . GLY A 1 188 ? 144.140 196.285 133.962 1.00 218.70 188 GLY A O 1
ATOM 743 N N . LEU A 1 189 ? 143.549 195.509 131.934 1.00 215.88 189 LEU A N 1
ATOM 744 C CA . LEU A 1 189 ? 143.390 196.829 131.344 1.00 215.88 189 LEU A CA 1
ATOM 745 C C . LEU A 1 189 ? 142.311 196.762 130.275 1.00 215.88 189 LEU A C 1
ATOM 746 O O . LEU A 1 189 ? 142.071 195.714 129.670 1.00 215.88 189 LEU A O 1
ATOM 748 N N . LEU A 1 190 ? 141.660 197.905 130.046 1.00 214.84 190 LEU A N 1
ATOM 749 C CA . LEU A 1 190 ? 140.596 197.972 129.051 1.00 214.84 190 LEU A CA 1
ATOM 750 C C . LEU A 1 190 ? 141.113 197.882 127.619 1.00 214.84 190 LEU A C 1
ATOM 751 O O . LEU A 1 190 ? 140.322 197.615 126.708 1.00 214.84 190 LEU A O 1
ATOM 753 N N . ASP A 1 191 ? 142.412 198.093 127.396 1.00 216.07 191 ASP A N 1
ATOM 754 C CA . ASP A 1 191 ? 142.994 198.085 126.060 1.00 216.07 191 ASP A CA 1
ATOM 755 C C . ASP A 1 191 ? 143.657 196.756 125.718 1.00 216.07 191 ASP A C 1
ATOM 756 O O . ASP A 1 191 ? 144.696 196.736 125.050 1.00 216.07 191 ASP A O 1
ATOM 758 N N . SER A 1 192 ? 143.070 195.641 126.166 1.00 215.30 192 SER A N 1
ATOM 759 C CA . SER A 1 192 ? 143.665 194.329 125.924 1.00 215.30 192 SER A CA 1
ATOM 760 C C . SER A 1 192 ? 143.752 193.998 124.438 1.00 215.30 192 SER A C 1
ATOM 761 O O . SER A 1 192 ? 144.622 193.219 124.031 1.00 215.30 192 SER A O 1
ATOM 763 N N . GLN A 1 193 ? 142.864 194.566 123.618 1.00 216.07 193 GLN A N 1
ATOM 764 C CA . GLN A 1 193 ? 142.957 194.368 122.175 1.00 216.07 193 GLN A CA 1
ATOM 765 C C . GLN A 1 193 ? 144.256 194.948 121.630 1.00 216.07 193 GLN A C 1
ATOM 766 O O . GLN A 1 193 ? 144.909 194.345 120.769 1.00 216.07 193 GLN A O 1
ATOM 770 N N . ASP A 1 194 ? 144.646 196.127 122.123 1.00 217.35 194 ASP A N 1
ATOM 771 C CA . ASP A 1 194 ? 145.906 196.728 121.699 1.00 217.35 194 ASP A CA 1
ATOM 772 C C . ASP A 1 194 ? 147.093 195.866 122.111 1.00 217.35 194 ASP A C 1
ATOM 773 O O . ASP A 1 194 ? 148.041 195.693 121.336 1.00 217.35 194 ASP A O 1
ATOM 777 N N . LEU A 1 195 ? 147.060 195.320 123.330 1.00 214.83 195 LEU A N 1
ATOM 778 C CA . LEU A 1 195 ? 148.137 194.439 123.773 1.00 214.83 195 LEU A CA 1
ATOM 779 C C . LEU A 1 195 ? 148.204 193.180 122.919 1.00 214.83 195 LEU A C 1
ATOM 780 O O . LEU A 1 195 ? 149.295 192.712 122.579 1.00 214.83 195 LEU A O 1
ATOM 796 N N . VAL A 1 196 ? 147.047 192.616 122.565 1.00 217.79 196 VAL A N 1
ATOM 797 C CA . VAL A 1 196 ? 147.028 191.423 121.721 1.00 217.79 196 VAL A CA 1
ATOM 798 C C . VAL A 1 196 ? 147.597 191.734 120.342 1.00 217.79 196 VAL A C 1
ATOM 799 O O . VAL A 1 196 ? 148.375 190.949 119.782 1.00 217.79 196 VAL A O 1
ATOM 802 N N . LYS A 1 197 ? 147.214 192.879 119.770 1.00 218.38 197 LYS A N 1
ATOM 803 C CA . LYS A 1 197 ? 147.734 193.266 118.462 1.00 218.38 197 LYS A CA 1
ATOM 804 C C . LYS A 1 197 ? 149.242 193.487 118.509 1.00 218.38 197 LYS A C 1
ATOM 805 O O . LYS A 1 197 ? 149.968 193.066 117.601 1.00 218.38 197 LYS A O 1
ATOM 809 N N . LYS A 1 198 ? 149.731 194.146 119.563 1.00 220.46 198 LYS A N 1
ATOM 810 C CA . LYS A 1 198 ? 151.167 194.351 119.707 1.00 220.46 198 LYS A CA 1
ATOM 811 C C . LYS A 1 198 ? 151.906 193.031 119.881 1.00 220.46 198 LYS A C 1
ATOM 812 O O . LYS A 1 198 ? 153.000 192.859 119.332 1.00 220.46 198 LYS A O 1
ATOM 816 N N . LEU A 1 199 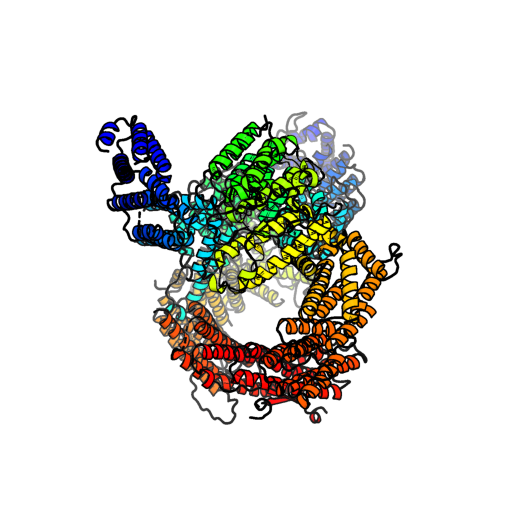? 151.331 192.096 120.640 1.00 224.79 199 LEU A N 1
ATOM 817 C CA . LEU A 1 199 ? 151.947 190.785 120.809 1.00 224.79 199 LEU A CA 1
ATOM 818 C C . LEU A 1 199 ? 152.021 190.041 119.481 1.00 224.79 199 LEU A C 1
ATOM 819 O O . LEU A 1 199 ? 153.034 189.409 119.165 1.00 224.79 199 LEU A O 1
ATOM 821 N N . MET A 1 200 ? 150.948 190.107 118.688 1.00 224.48 200 MET A N 1
ATOM 822 C CA . MET A 1 200 ? 150.962 189.471 117.374 1.00 224.48 200 MET A CA 1
ATOM 823 C C . MET A 1 200 ? 152.010 190.104 116.465 1.00 224.48 200 MET A C 1
ATOM 824 O O . MET A 1 200 ? 152.736 189.397 115.754 1.00 224.48 200 MET A O 1
ATOM 826 N N . GLN A 1 201 ? 152.107 191.436 116.482 1.00 226.81 201 GLN A N 1
ATOM 827 C CA . GLN A 1 201 ? 153.101 192.118 115.658 1.00 226.81 201 GLN A CA 1
ATOM 828 C C . GLN A 1 201 ? 154.519 191.743 116.073 1.00 226.81 201 GLN A C 1
ATOM 829 O O . GLN A 1 201 ? 155.387 191.525 115.219 1.00 226.81 201 GLN A O 1
ATOM 831 N N . MET A 1 202 ? 154.775 191.671 117.381 1.00 229.47 202 MET A N 1
ATOM 832 C CA . MET A 1 202 ? 156.095 191.267 117.855 1.00 229.47 202 MET A CA 1
ATOM 833 C C . MET A 1 202 ? 156.400 189.823 117.477 1.00 229.47 202 MET A C 1
ATOM 834 O O . MET A 1 202 ? 157.525 189.503 117.075 1.00 229.47 202 MET A O 1
ATOM 840 N N . LEU A 1 203 ? 155.410 188.935 117.599 1.00 232.32 203 LEU A N 1
ATOM 841 C CA . LEU A 1 203 ? 155.629 187.530 117.274 1.00 232.32 203 LEU A CA 1
ATOM 842 C C . LEU A 1 203 ? 155.824 187.324 115.776 1.00 232.32 203 LEU A C 1
ATOM 843 O O . LEU A 1 203 ? 156.425 186.328 115.356 1.00 232.32 203 LEU A O 1
ATOM 845 N N . SER A 1 204 ? 155.303 188.241 114.954 1.00 230.82 204 SER A N 1
ATOM 846 C CA . SER A 1 204 ? 155.509 188.135 113.512 1.00 230.82 204 SER A CA 1
ATOM 847 C C . SER A 1 204 ? 156.987 188.206 113.145 1.00 230.82 204 SER A C 1
ATOM 848 O O . SER A 1 204 ? 157.427 187.507 112.224 1.00 230.82 204 SER A O 1
ATOM 856 N N . VAL A 1 205 ? 157.759 189.030 113.854 1.00 232.34 205 VAL A N 1
ATOM 857 C CA . VAL A 1 205 ? 159.188 189.185 113.605 1.00 232.34 205 VAL A CA 1
ATOM 858 C C . VAL A 1 205 ? 160.047 188.421 114.610 1.00 232.34 205 VAL A C 1
ATOM 859 O O . VAL A 1 205 ? 161.227 188.168 114.320 1.00 232.34 205 VAL A O 1
ATOM 872 N N . SER A 1 206 ? 159.503 188.036 115.763 1.00 238.20 206 SER A N 1
ATOM 873 C CA . SER A 1 206 ? 160.312 187.424 116.804 1.00 238.20 206 SER A CA 1
ATOM 874 C C . SER A 1 206 ? 160.804 186.043 116.369 1.00 238.20 206 SER A C 1
ATOM 875 O O . SER A 1 206 ? 160.151 185.362 115.574 1.00 238.20 206 SER A O 1
ATOM 877 N N . PRO A 1 207 ? 161.960 185.610 116.879 1.00 242.03 207 PRO A N 1
ATOM 878 C CA . PRO A 1 207 ? 162.485 184.287 116.513 1.00 242.03 207 PRO A CA 1
ATOM 879 C C . PRO A 1 207 ? 161.721 183.155 117.186 1.00 242.03 207 PRO A C 1
ATOM 880 O O . PRO A 1 207 ? 160.715 183.396 117.861 1.00 242.03 207 PRO A O 1
ATOM 891 N N . VAL A 1 208 ? 162.189 181.917 116.995 1.00 241.83 208 VAL A N 1
ATOM 892 C CA . VAL A 1 208 ? 161.468 180.755 117.520 1.00 241.83 208 VAL A CA 1
ATOM 893 C C . VAL A 1 208 ? 161.312 180.752 119.038 1.00 241.83 208 VAL A C 1
ATOM 894 O O . VAL A 1 208 ? 160.176 180.606 119.517 1.00 241.83 208 VAL A O 1
ATOM 896 N N . PRO A 1 209 ? 162.374 180.893 119.843 1.00 241.42 209 PRO A N 1
ATOM 897 C CA . PRO A 1 209 ? 162.173 180.749 121.297 1.00 241.42 209 PRO A CA 1
ATOM 898 C C . PRO A 1 209 ? 161.401 181.898 121.920 1.00 241.42 209 PRO A C 1
ATOM 899 O O . PRO A 1 209 ? 160.563 181.664 122.801 1.00 241.42 209 PRO A O 1
ATOM 910 N N . ILE A 1 210 ? 161.656 183.136 121.493 1.00 240.57 210 ILE A N 1
ATOM 911 C CA . ILE A 1 210 ? 160.893 184.266 122.016 1.00 240.57 210 ILE A CA 1
ATOM 912 C C . ILE A 1 210 ? 159.430 184.146 121.608 1.00 240.57 210 ILE A C 1
ATOM 913 O O . ILE A 1 210 ? 158.525 184.443 122.398 1.00 240.57 210 ILE A O 1
ATOM 929 N N . GLN A 1 211 ? 159.176 183.706 120.373 1.00 238.39 211 GLN A N 1
ATOM 930 C CA . GLN A 1 211 ? 157.801 183.496 119.931 1.00 238.39 211 GLN A CA 1
ATOM 931 C C . GLN A 1 211 ? 157.118 182.413 120.756 1.00 238.39 211 GLN A C 1
ATOM 932 O O . GLN A 1 211 ? 155.948 182.553 121.128 1.00 238.39 211 GLN A O 1
ATOM 936 N N . HIS A 1 212 ? 157.834 181.326 121.056 1.00 237.16 212 HIS A N 1
ATOM 937 C CA . HIS A 1 212 ? 157.259 180.263 121.875 1.00 237.16 212 HIS A CA 1
ATOM 938 C C . HIS A 1 212 ? 156.957 180.754 123.286 1.00 237.16 212 HIS A C 1
ATOM 939 O O . HIS A 1 212 ? 155.915 180.412 123.860 1.00 237.16 212 HIS A O 1
ATOM 943 N N . ASP A 1 213 ? 157.858 181.554 123.862 1.00 235.52 213 ASP A N 1
ATOM 944 C CA . ASP A 1 213 ? 157.611 182.115 125.187 1.00 235.52 213 ASP A CA 1
ATOM 945 C C . ASP A 1 213 ? 156.395 183.033 125.176 1.00 235.52 213 ASP A C 1
ATOM 946 O O . ASP A 1 213 ? 155.572 183.002 126.100 1.00 235.52 213 ASP A O 1
ATOM 950 N N . ILE A 1 214 ? 156.260 183.853 124.131 1.00 235.43 214 ILE A N 1
ATOM 951 C CA . ILE A 1 214 ? 155.107 184.741 124.027 1.00 235.43 214 ILE A CA 1
ATOM 952 C C . ILE A 1 214 ? 153.825 183.931 123.871 1.00 235.43 214 ILE A C 1
ATOM 953 O O . ILE A 1 214 ? 152.783 184.278 124.438 1.00 235.43 214 ILE A O 1
ATOM 969 N N . ILE A 1 215 ? 153.878 182.843 123.102 1.00 232.81 215 ILE A N 1
ATOM 970 C CA . ILE A 1 215 ? 152.700 182.000 122.926 1.00 232.81 215 ILE A CA 1
ATOM 971 C C . ILE A 1 215 ? 152.307 181.355 124.249 1.00 232.81 215 ILE A C 1
ATOM 972 O O . ILE A 1 215 ? 151.119 181.254 124.577 1.00 232.81 215 ILE A O 1
ATOM 988 N N . THR A 1 216 ? 153.294 180.900 125.025 1.00 233.41 216 THR A N 1
ATOM 989 C CA . THR A 1 216 ? 152.992 180.308 126.326 1.00 233.41 216 THR A CA 1
ATOM 990 C C . THR A 1 216 ? 152.427 181.339 127.296 1.00 233.41 216 THR A C 1
ATOM 991 O O . THR A 1 216 ? 151.564 181.006 128.116 1.00 233.41 216 THR A O 1
ATOM 1002 N N . SER A 1 217 ? 152.901 182.586 127.226 1.00 232.62 217 SER A N 1
ATOM 1003 C CA . SER A 1 217 ? 152.362 183.641 128.079 1.00 232.62 217 SER A CA 1
ATOM 1004 C C . SER A 1 217 ? 151.013 184.165 127.592 1.00 232.62 217 SER A C 1
ATOM 1005 O O . SER A 1 217 ? 150.314 184.835 128.360 1.00 232.62 217 SER A O 1
ATOM 1013 N N . LEU A 1 218 ? 150.647 183.896 126.337 1.00 228.53 218 LEU A N 1
ATOM 1014 C CA . LEU A 1 218 ? 149.380 184.368 125.779 1.00 228.53 218 LEU A CA 1
ATOM 1015 C C . LEU A 1 218 ? 148.140 183.954 126.566 1.00 228.53 218 LEU A C 1
ATOM 1016 O O . LEU A 1 218 ? 147.296 184.826 126.827 1.00 228.53 218 LEU A O 1
ATOM 1020 N N . PRO A 1 219 ? 147.935 182.679 126.935 1.00 226.68 219 PRO A N 1
ATOM 1021 C CA . PRO A 1 219 ? 146.709 182.339 127.684 1.00 226.68 219 PRO A CA 1
ATOM 1022 C C . PRO A 1 219 ? 146.589 183.044 129.024 1.00 226.68 219 PRO A C 1
ATOM 1023 O O . PRO A 1 219 ? 145.469 183.362 129.444 1.00 226.68 219 PRO A O 1
ATOM 1034 N N . GLU A 1 220 ? 147.702 183.300 129.710 1.00 223.53 220 GLU A N 1
ATOM 1035 C CA . GLU A 1 220 ? 147.637 184.099 130.928 1.00 223.53 220 GLU A CA 1
ATOM 1036 C C . GLU A 1 220 ? 147.297 185.550 130.610 1.00 223.53 220 GLU A C 1
ATOM 1037 O O . GLU A 1 220 ? 146.528 186.189 131.337 1.00 223.53 220 GLU A O 1
ATOM 1041 N N . ILE A 1 221 ? 147.860 186.085 129.525 1.00 222.79 221 ILE A N 1
ATOM 1042 C CA . ILE A 1 221 ? 147.636 187.486 129.181 1.00 222.79 221 ILE A CA 1
ATOM 1043 C C . ILE A 1 221 ? 146.206 187.704 128.704 1.00 222.79 221 ILE A C 1
ATOM 1044 O O . ILE A 1 221 ? 145.583 188.724 129.021 1.00 222.79 221 ILE A O 1
ATOM 1048 N N . LEU A 1 222 ? 145.669 186.765 127.929 1.00 220.25 222 LEU A N 1
ATOM 1049 C CA . LEU A 1 222 ? 144.346 186.936 127.342 1.00 220.25 222 LEU A CA 1
ATOM 1050 C C . LEU A 1 222 ? 143.277 186.952 128.428 1.00 220.25 222 LEU A C 1
ATOM 1051 O O . LEU A 1 222 ? 143.334 186.173 129.384 1.00 220.25 222 LEU A O 1
ATOM 1053 N N . GLU A 1 223 ? 142.301 187.848 128.279 1.00 216.68 223 GLU A N 1
ATOM 1054 C CA . GLU A 1 223 ? 141.209 187.963 129.237 1.00 216.68 223 GLU A CA 1
ATOM 1055 C C . GLU A 1 223 ? 140.094 186.945 129.023 1.00 216.68 223 GLU A C 1
ATOM 1056 O O . GLU A 1 223 ? 139.184 186.872 129.857 1.00 216.68 223 GLU A O 1
ATOM 1058 N N . ASP A 1 224 ? 140.130 186.165 127.942 1.00 217.04 224 ASP A N 1
ATOM 1059 C CA . ASP A 1 224 ? 139.161 185.141 127.574 1.00 217.04 224 ASP A CA 1
ATOM 1060 C C . ASP A 1 224 ? 137.869 185.696 126.975 1.00 217.04 224 ASP A C 1
ATOM 1061 O O . ASP A 1 224 ? 137.039 184.908 126.520 1.00 217.04 224 ASP A O 1
ATOM 1063 N N . SER A 1 225 ? 137.665 187.015 126.952 1.00 214.14 225 SER A N 1
ATOM 1064 C CA . SER A 1 225 ? 136.492 187.562 126.280 1.00 214.14 225 SER A CA 1
ATOM 1065 C C . SER A 1 225 ? 136.654 187.509 124.767 1.00 214.14 225 SER A C 1
ATOM 1066 O O . SER A 1 225 ? 135.707 187.176 124.045 1.00 214.14 225 SER A O 1
ATOM 1068 N N . GLN A 1 226 ? 137.852 187.825 124.275 1.00 216.96 226 GLN A N 1
ATOM 1069 C CA . GLN A 1 226 ? 138.179 187.813 122.850 1.00 216.96 226 GLN A CA 1
ATOM 1070 C C . GLN A 1 226 ? 138.903 186.534 122.455 1.00 216.96 226 GLN A C 1
ATOM 1071 O O . GLN A 1 226 ? 139.799 186.552 121.607 1.00 216.96 226 GLN A O 1
ATOM 1075 N N . GLN A 1 227 ? 138.530 185.407 123.068 1.00 223.88 227 GLN A N 1
ATOM 1076 C CA . GLN A 1 227 ? 139.212 184.148 122.789 1.00 223.88 227 GLN A CA 1
ATOM 1077 C C . GLN A 1 227 ? 138.994 183.682 121.355 1.00 223.88 227 GLN A C 1
ATOM 1078 O O . GLN A 1 227 ? 139.829 182.951 120.813 1.00 223.88 227 GLN A O 1
ATOM 1082 N N . ASN A 1 228 ? 137.888 184.089 120.725 1.00 226.64 228 ASN A N 1
ATOM 1083 C CA . ASN A 1 228 ? 137.607 183.642 119.364 1.00 226.64 228 ASN A CA 1
ATOM 1084 C C . ASN A 1 228 ? 138.637 184.177 118.376 1.00 226.64 228 ASN A C 1
ATOM 1085 O O . ASN A 1 228 ? 139.197 183.412 117.583 1.00 226.64 228 ASN A O 1
ATOM 1089 N N . GLU A 1 229 ? 138.896 185.487 118.408 1.00 228.64 229 GLU A N 1
ATOM 1090 C CA . GLU A 1 229 ? 139.853 186.079 117.476 1.00 228.64 229 GLU A CA 1
ATOM 1091 C C . GLU A 1 229 ? 141.255 185.527 117.701 1.00 228.64 229 GLU A C 1
ATOM 1092 O O . GLU A 1 229 ? 141.994 185.282 116.739 1.00 228.64 229 GLU A O 1
ATOM 1096 N N . VAL A 1 230 ? 141.635 185.327 118.964 1.00 227.52 230 VAL A N 1
ATOM 1097 C CA . VAL A 1 230 ? 142.931 184.727 119.267 1.00 227.52 230 VAL A CA 1
ATOM 1098 C C . VAL A 1 230 ? 142.993 183.308 118.720 1.00 227.52 230 VAL A C 1
ATOM 1099 O O . VAL A 1 230 ? 144.030 182.870 118.209 1.00 227.52 230 VAL A O 1
ATOM 1112 N N . ALA A 1 231 ? 141.886 182.568 118.818 1.00 229.54 231 ALA A N 1
ATOM 1113 C CA . ALA A 1 231 ? 141.852 181.209 118.288 1.00 229.54 231 ALA A CA 1
ATOM 1114 C C . ALA A 1 231 ? 142.022 181.205 116.773 1.00 229.54 231 ALA A C 1
ATOM 1115 O O . ALA A 1 231 ? 142.759 180.380 116.221 1.00 229.54 231 ALA A O 1
ATOM 1122 N N . ARG A 1 232 ? 141.343 182.124 116.082 1.00 229.23 232 ARG A N 1
ATOM 1123 C CA . ARG A 1 232 ? 141.489 182.203 114.629 1.00 229.23 232 ARG A CA 1
ATOM 1124 C C . ARG A 1 232 ? 142.913 182.584 114.236 1.00 229.23 232 ARG A C 1
ATOM 1125 O O . ARG A 1 232 ? 143.478 182.014 113.293 1.00 229.23 232 ARG A O 1
ATOM 1146 N N . GLU A 1 233 ? 143.511 183.544 114.948 1.00 230.16 233 GLU A N 1
ATOM 1147 C CA . GLU A 1 233 ? 144.886 183.937 114.650 1.00 230.16 233 GLU A CA 1
ATOM 1148 C C . GLU A 1 233 ? 145.854 182.787 114.899 1.00 230.16 233 GLU A C 1
ATOM 1149 O O . GLU A 1 233 ? 146.785 182.565 114.114 1.00 230.16 233 GLU A O 1
ATOM 1153 N N . LEU A 1 234 ? 145.648 182.043 115.988 1.00 231.79 234 LEU A N 1
ATOM 1154 C CA . LEU A 1 234 ? 146.501 180.898 116.278 1.00 231.79 234 LEU A CA 1
ATOM 1155 C C . LEU A 1 234 ? 146.347 179.815 115.220 1.00 231.79 234 LEU A C 1
ATOM 1156 O O . LEU A 1 234 ? 147.329 179.174 114.836 1.00 231.79 234 LEU A O 1
ATOM 1160 N N . SER A 1 235 ? 145.120 179.588 114.743 1.00 233.69 235 SER A N 1
ATOM 1161 C CA . SER A 1 235 ? 144.911 178.613 113.675 1.00 233.69 235 SER A CA 1
ATOM 1162 C C . SER A 1 235 ? 145.617 179.040 112.394 1.00 233.69 235 SER A C 1
ATOM 1163 O O . SER A 1 235 ? 146.244 178.216 111.714 1.00 233.69 235 SER A O 1
ATOM 1171 N N . CYS A 1 236 ? 145.527 180.327 112.049 1.00 235.43 236 CYS A N 1
ATOM 1172 C CA . CYS A 1 236 ? 146.210 180.821 110.857 1.00 235.43 236 CYS A CA 1
ATOM 1173 C C . CYS A 1 236 ? 147.721 180.672 110.984 1.00 235.43 236 CYS A C 1
ATOM 1174 O O . CYS A 1 236 ? 148.398 180.291 110.021 1.00 235.43 236 CYS A O 1
ATOM 1182 N N . LEU A 1 237 ? 148.270 180.968 112.164 1.00 233.64 237 LEU A N 1
ATOM 1183 C CA . LEU A 1 237 ? 149.706 180.799 112.367 1.00 233.64 237 LEU A CA 1
ATOM 1184 C C . LEU A 1 237 ? 150.100 179.326 112.322 1.00 233.64 237 LEU A C 1
ATOM 1185 O O . LEU A 1 237 ? 151.164 178.978 111.795 1.00 233.64 237 LEU A O 1
ATOM 1201 N N . LEU A 1 238 ? 149.257 178.450 112.873 1.00 231.89 238 LEU A N 1
ATOM 1202 C CA . LEU A 1 238 ? 149.522 177.016 112.833 1.00 231.89 238 LEU A CA 1
ATOM 1203 C C . LEU A 1 238 ? 149.501 176.496 111.402 1.00 231.89 238 LEU A C 1
ATOM 1204 O O . LEU A 1 238 ? 150.202 175.531 111.074 1.00 231.89 238 LEU A O 1
ATOM 1220 N N . LYS A 1 239 ? 148.691 177.113 110.541 1.00 232.33 239 LYS A N 1
ATOM 1221 C CA . LYS A 1 239 ? 148.637 176.697 109.144 1.00 232.33 239 LYS A CA 1
ATOM 1222 C C . LYS A 1 239 ? 149.968 176.880 108.422 1.00 232.33 239 LYS A C 1
ATOM 1223 O O . LYS A 1 239 ? 150.231 176.156 107.455 1.00 232.33 239 LYS A O 1
ATOM 1227 N N . GLN A 1 240 ? 150.814 177.813 108.875 1.00 232.65 240 GLN A N 1
ATOM 1228 C CA . GLN A 1 240 ? 152.062 178.156 108.196 1.00 232.65 240 GLN A CA 1
ATOM 1229 C C . GLN A 1 240 ? 153.291 177.746 108.996 1.00 232.65 240 GLN A C 1
ATOM 1230 O O . GLN A 1 240 ? 154.142 177.018 108.474 1.00 232.65 240 GLN A O 1
ATOM 1234 N N . GLY A 1 241 ? 153.416 178.189 110.246 1.00 233.19 241 GLY A N 1
ATOM 1235 C CA . GLY A 1 241 ? 154.624 177.953 111.015 1.00 233.19 241 GLY A CA 1
ATOM 1236 C C . GLY A 1 241 ? 154.862 176.495 111.352 1.00 233.19 241 GLY A C 1
ATOM 1237 O O . GLY A 1 241 ? 154.125 175.906 112.146 1.00 233.19 241 GLY A O 1
ATOM 1241 N N . ARG A 1 242 ? 155.900 175.904 110.756 1.00 230.19 242 ARG A N 1
ATOM 1242 C CA . ARG A 1 242 ? 156.200 174.499 111.011 1.00 230.19 242 ARG A CA 1
ATOM 1243 C C . ARG A 1 242 ? 156.781 174.300 112.407 1.00 230.19 242 ARG A C 1
ATOM 1244 O O . ARG A 1 242 ? 156.398 173.367 113.123 1.00 230.19 242 ARG A O 1
ATOM 1246 N N . ARG A 1 243 ? 157.714 175.165 112.809 1.00 228.01 243 ARG A N 1
ATOM 1247 C CA . ARG A 1 243 ? 158.386 175.007 114.093 1.00 228.01 243 ARG A CA 1
ATOM 1248 C C . ARG A 1 243 ? 157.509 175.390 115.279 1.00 228.01 243 ARG A C 1
ATOM 1249 O O . ARG A 1 243 ? 157.762 174.920 116.393 1.00 228.01 243 ARG A O 1
ATOM 1253 N N . LEU A 1 244 ? 156.491 176.222 115.073 1.00 228.60 244 LEU A N 1
ATOM 1254 C CA . LEU A 1 244 ? 155.640 176.691 116.158 1.00 228.60 244 LEU A CA 1
ATOM 1255 C C . LEU A 1 244 ? 154.388 175.848 116.365 1.00 228.60 244 LEU A C 1
ATOM 1256 O O . LEU A 1 244 ? 153.541 176.226 117.181 1.00 228.60 244 LEU A O 1
ATOM 1258 N N . THR A 1 245 ? 154.245 174.725 115.651 1.00 229.53 245 THR A N 1
ATOM 1259 C CA . THR A 1 245 ? 153.029 173.923 115.759 1.00 229.53 245 THR A CA 1
ATOM 1260 C C . THR A 1 245 ? 152.851 173.359 117.164 1.00 229.53 245 THR A C 1
ATOM 1261 O O . THR A 1 245 ? 151.742 173.383 117.711 1.00 229.53 245 THR A O 1
ATOM 1272 N N . VAL A 1 246 ? 153.926 172.860 117.765 1.00 228.42 246 VAL A N 1
ATOM 1273 C CA . VAL A 1 246 ? 153.869 172.202 119.070 1.00 228.42 246 VAL A CA 1
ATOM 1274 C C . VAL A 1 246 ? 153.426 173.173 120.163 1.00 228.42 246 VAL A C 1
ATOM 1275 O O . VAL A 1 246 ? 152.420 172.897 120.837 1.00 228.42 246 VAL A O 1
ATOM 1279 N N . PRO A 1 247 ? 154.135 174.284 120.413 1.00 228.81 247 PRO A N 1
ATOM 1280 C CA . PRO A 1 247 ? 153.690 175.180 121.494 1.00 228.81 247 PRO A CA 1
ATOM 1281 C C . PRO A 1 247 ? 152.340 175.822 121.232 1.00 228.81 247 PRO A C 1
ATOM 1282 O O . PRO A 1 247 ? 151.574 176.023 122.182 1.00 228.81 247 PRO A O 1
ATOM 1293 N N . ILE A 1 248 ? 152.020 176.140 119.976 1.00 230.00 248 ILE A N 1
ATOM 1294 C CA . ILE A 1 248 ? 150.715 176.721 119.673 1.00 230.00 248 ILE A CA 1
ATOM 1295 C C . ILE A 1 248 ? 149.610 175.719 119.977 1.00 230.00 248 ILE A C 1
ATOM 1296 O O . ILE A 1 248 ? 148.587 176.067 120.580 1.00 230.00 248 ILE A O 1
ATOM 1312 N N . LEU A 1 249 ? 149.795 174.462 119.568 1.00 227.64 249 LEU A N 1
ATOM 1313 C CA . LEU A 1 249 ? 148.792 173.441 119.846 1.00 227.64 249 LEU A CA 1
ATOM 1314 C C . LEU A 1 249 ? 148.657 173.200 121.343 1.00 227.64 249 LEU A C 1
ATOM 1315 O O . LEU A 1 249 ? 147.545 173.016 121.852 1.00 227.64 249 LEU A O 1
ATOM 1331 N N . ASP A 1 250 ? 149.780 173.207 122.068 1.00 228.13 250 ASP A N 1
ATOM 1332 C CA . ASP A 1 250 ? 149.722 173.034 123.516 1.00 228.13 250 ASP A CA 1
ATOM 1333 C C . ASP A 1 250 ? 148.964 174.178 124.180 1.00 228.13 250 ASP A C 1
ATOM 1334 O O . ASP A 1 250 ? 148.142 173.951 125.077 1.00 228.13 250 ASP A O 1
ATOM 1336 N N . ALA A 1 251 ? 149.222 175.414 123.748 1.00 228.34 251 ALA A N 1
ATOM 1337 C CA . ALA A 1 251 ? 148.522 176.559 124.319 1.00 228.34 251 ALA A CA 1
ATOM 1338 C C . ALA A 1 251 ? 147.031 176.509 124.010 1.00 228.34 251 ALA A C 1
ATOM 1339 O O . ALA A 1 251 ? 146.203 176.804 124.880 1.00 228.34 251 ALA A O 1
ATOM 1346 N N . LEU A 1 252 ? 146.668 176.143 122.779 1.00 228.61 252 LEU A N 1
ATOM 1347 C CA . LEU A 1 252 ? 145.255 176.035 122.428 1.00 228.61 252 LEU A CA 1
ATOM 1348 C C . LEU A 1 252 ? 144.569 174.939 123.232 1.00 228.61 252 LEU A C 1
ATOM 1349 O O . LEU A 1 252 ? 143.417 175.095 123.651 1.00 228.61 252 LEU A O 1
ATOM 1365 N N . SER A 1 253 ? 145.255 173.814 123.445 1.00 227.32 253 SER A N 1
ATOM 1366 C CA . SER A 1 253 ? 144.685 172.758 124.274 1.00 227.32 253 SER A CA 1
ATOM 1367 C C . SER A 1 253 ? 144.495 173.232 125.709 1.00 227.32 253 SER A C 1
ATOM 1368 O O . SER A 1 253 ? 143.476 172.930 126.342 1.00 227.32 253 SER A O 1
ATOM 1376 N N . ARG A 1 254 ? 145.467 173.978 126.239 1.00 223.72 254 ARG A N 1
ATOM 1377 C CA . ARG A 1 254 ? 145.346 174.489 127.600 1.00 223.72 254 ARG A CA 1
ATOM 1378 C C . ARG A 1 254 ? 144.216 175.505 127.718 1.00 223.72 254 ARG A C 1
ATOM 1379 O O . ARG A 1 254 ? 143.476 175.505 128.708 1.00 223.72 254 ARG A O 1
ATOM 1381 N N . LEU A 1 255 ? 144.065 176.373 126.722 1.00 221.40 255 LEU A N 1
ATOM 1382 C CA . LEU A 1 255 ? 143.093 177.454 126.777 1.00 221.40 255 LEU A CA 1
ATOM 1383 C C . LEU A 1 255 ? 141.739 177.000 126.244 1.00 221.40 255 LEU A C 1
ATOM 1384 O O . LEU A 1 255 ? 141.643 176.066 125.444 1.00 221.40 255 LEU A O 1
ATOM 1386 N N . ASP A 1 256 ? 140.688 177.672 126.705 1.00 207.01 256 ASP A N 1
ATOM 1387 C CA . ASP A 1 256 ? 139.340 177.365 126.252 1.00 207.01 256 ASP A CA 1
ATOM 1388 C C . ASP A 1 256 ? 139.145 177.825 124.811 1.00 207.01 256 ASP A C 1
ATOM 1389 O O . ASP A 1 256 ? 139.859 178.699 124.312 1.00 207.01 256 ASP A O 1
ATOM 1391 N N . LEU A 1 257 ? 138.164 177.220 124.142 1.00 209.37 257 LEU A N 1
ATOM 1392 C CA . LEU A 1 257 ? 137.868 177.528 122.750 1.00 209.37 257 LEU A CA 1
ATOM 1393 C C . LEU A 1 257 ? 136.390 177.289 122.479 1.00 209.37 257 LEU A C 1
ATOM 1394 O O . LEU A 1 257 ? 135.711 176.561 123.207 1.00 209.37 257 LEU A O 1
ATOM 1398 N N . ASP A 1 258 ? 135.898 177.921 121.416 1.00 215.90 258 ASP A N 1
ATOM 1399 C CA . ASP A 1 258 ? 134.506 177.774 121.021 1.00 215.90 258 ASP A CA 1
ATOM 1400 C C . ASP A 1 258 ? 134.274 176.418 120.356 1.00 215.90 258 ASP A C 1
ATOM 1401 O O . ASP A 1 258 ? 135.186 175.801 119.798 1.00 215.90 258 ASP A O 1
ATOM 1403 N N . ALA A 1 259 ? 133.021 175.959 120.420 1.00 221.23 259 ALA A N 1
ATOM 1404 C CA . ALA A 1 259 ? 132.677 174.656 119.863 1.00 221.23 259 ALA A CA 1
ATOM 1405 C C . ALA A 1 259 ? 132.807 174.628 118.345 1.00 221.23 259 ALA A C 1
ATOM 1406 O O . ALA A 1 259 ? 133.205 173.603 117.780 1.00 221.23 259 ALA A O 1
ATOM 1408 N N . GLU A 1 260 ? 132.467 175.730 117.671 1.00 222.95 260 GLU A N 1
ATOM 1409 C CA . GLU A 1 260 ? 132.563 175.769 116.214 1.00 222.95 260 GLU A CA 1
ATOM 1410 C C . GLU A 1 260 ? 134.005 175.615 115.746 1.00 222.95 260 GLU A C 1
ATOM 1411 O O . GLU A 1 260 ? 134.274 174.909 114.767 1.00 222.95 260 GLU A O 1
ATOM 1413 N N . LEU A 1 261 ? 134.946 176.268 116.431 1.00 225.08 261 LEU A N 1
ATOM 1414 C CA . LEU A 1 261 ? 136.354 176.139 116.079 1.00 225.08 261 LEU A CA 1
ATOM 1415 C C . LEU A 1 261 ? 136.938 174.785 116.471 1.00 225.08 261 LEU A C 1
ATOM 1416 O O . LEU A 1 261 ? 138.044 174.454 116.028 1.00 225.08 261 LEU A O 1
ATOM 1420 N N . LEU A 1 262 ? 136.232 174.004 117.296 1.00 227.76 262 LEU A N 1
ATOM 1421 C CA . LEU A 1 262 ? 136.751 172.706 117.716 1.00 227.76 262 LEU A CA 1
ATOM 1422 C C . LEU A 1 262 ? 136.912 171.763 116.531 1.00 227.76 262 LEU A C 1
ATOM 1423 O O . LEU A 1 262 ? 137.899 171.023 116.449 1.00 227.76 262 LEU A O 1
ATOM 1427 N N . ALA A 1 263 ? 135.947 171.767 115.608 1.00 228.86 263 ALA A N 1
ATOM 1428 C CA . ALA A 1 263 ? 136.038 170.906 114.433 1.00 228.86 263 ALA A CA 1
ATOM 1429 C C . ALA A 1 263 ? 137.237 171.282 113.570 1.00 228.86 263 ALA A C 1
ATOM 1430 O O . ALA A 1 263 ? 137.971 170.409 113.090 1.00 228.86 263 ALA A O 1
ATOM 1437 N N . LYS A 1 264 ? 137.452 172.584 113.367 1.00 229.89 264 LYS A N 1
ATOM 1438 C CA . LYS A 1 264 ? 138.600 173.032 112.585 1.00 229.89 264 LYS A CA 1
ATOM 1439 C C . LYS A 1 264 ? 139.908 172.650 113.264 1.00 229.89 264 LYS A C 1
ATOM 1440 O O . LYS A 1 264 ? 140.858 172.221 112.598 1.00 229.89 264 LYS A O 1
ATOM 1448 N N . VAL A 1 265 ? 139.975 172.799 114.590 1.00 229.79 265 VAL A N 1
ATOM 1449 C CA . VAL A 1 265 ? 141.189 172.445 115.323 1.00 229.79 265 VAL A CA 1
ATOM 1450 C C . VAL A 1 265 ? 141.462 170.951 115.199 1.00 229.79 265 VAL A C 1
ATOM 1451 O O . VAL A 1 265 ? 142.603 170.526 114.978 1.00 229.79 265 VAL A O 1
ATOM 1464 N N . ARG A 1 266 ? 140.417 170.133 115.344 1.00 229.60 266 ARG A N 1
ATOM 1465 C CA . ARG A 1 266 ? 140.580 168.687 115.239 1.00 229.60 266 ARG A CA 1
ATOM 1466 C C . ARG A 1 266 ? 141.039 168.288 113.842 1.00 229.60 266 ARG A C 1
ATOM 1467 O O . ARG A 1 266 ? 141.926 167.441 113.687 1.00 229.60 266 ARG A O 1
ATOM 1471 N N . GLN A 1 267 ? 140.450 168.897 112.811 1.00 230.15 267 GLN A N 1
ATOM 1472 C CA . GLN A 1 267 ? 140.849 168.588 111.441 1.00 230.15 267 GLN A CA 1
ATOM 1473 C C . GLN A 1 267 ? 142.298 168.987 111.188 1.00 230.15 267 GLN A C 1
ATOM 1474 O O . GLN A 1 267 ? 143.068 168.228 110.586 1.00 230.15 267 GLN A O 1
ATOM 1478 N N . SER A 1 268 ? 142.688 170.179 111.649 1.00 231.32 268 SER A N 1
ATOM 1479 C CA . SER A 1 268 ? 144.057 170.643 111.445 1.00 231.32 268 SER A CA 1
ATOM 1480 C C . SER A 1 268 ? 145.056 169.747 112.164 1.00 231.32 268 SER A C 1
ATOM 1481 O O . SER A 1 268 ? 146.122 169.435 111.622 1.00 231.32 268 SER A O 1
ATOM 1485 N N . ALA A 1 269 ? 144.729 169.323 113.387 1.00 228.96 269 ALA A N 1
ATOM 1486 C CA . ALA A 1 269 ? 145.628 168.436 114.116 1.00 228.96 269 ALA A CA 1
ATOM 1487 C C . ALA A 1 269 ? 145.710 167.066 113.452 1.00 228.96 269 ALA A C 1
ATOM 1488 O O . ALA A 1 269 ? 146.790 166.469 113.387 1.00 228.96 269 ALA A O 1
ATOM 1495 N N . MET A 1 270 ? 144.583 166.555 112.948 1.00 228.14 270 MET A N 1
ATOM 1496 C CA . MET A 1 270 ? 144.586 165.234 112.328 1.00 228.14 270 MET A CA 1
ATOM 1497 C C . MET A 1 270 ? 145.358 165.235 111.015 1.00 228.14 270 MET A C 1
ATOM 1498 O O . MET A 1 270 ? 146.032 164.252 110.686 1.00 228.14 270 MET A O 1
ATOM 1501 N N . THR A 1 271 ? 145.264 166.322 110.245 1.00 226.92 271 THR A N 1
ATOM 1502 C CA . THR A 1 271 ? 145.964 166.384 108.965 1.00 226.92 271 THR A CA 1
ATOM 1503 C C . THR A 1 271 ? 147.478 166.347 109.131 1.00 226.92 271 THR A C 1
ATOM 1504 O O . THR A 1 271 ? 148.165 165.689 108.342 1.00 226.92 271 THR A O 1
ATOM 1515 N N . ILE A 1 272 ? 148.013 167.031 110.146 1.00 227.36 272 ILE A N 1
ATOM 1516 C CA . ILE A 1 272 ? 149.460 167.110 110.315 1.00 227.36 272 ILE A CA 1
ATOM 1517 C C . ILE A 1 272 ? 150.046 165.878 110.999 1.00 227.36 272 ILE A C 1
ATOM 1518 O O . ILE A 1 272 ? 151.250 165.857 111.281 1.00 227.36 272 ILE A O 1
ATOM 1522 N N . VAL A 1 273 ? 149.232 164.856 111.291 1.00 228.32 273 VAL A N 1
ATOM 1523 C CA . VAL A 1 273 ? 149.751 163.661 111.962 1.00 228.32 273 VAL A CA 1
ATOM 1524 C C . VAL A 1 273 ? 150.807 162.945 111.128 1.00 228.32 273 VAL A C 1
ATOM 1525 O O . VAL A 1 273 ? 151.900 162.680 111.656 1.00 228.32 273 VAL A O 1
ATOM 1538 N N . PRO A 1 274 ? 150.563 162.585 109.860 1.00 228.01 274 PRO A N 1
ATOM 1539 C CA . PRO A 1 274 ? 151.642 161.954 109.079 1.00 228.01 274 PRO A CA 1
ATOM 1540 C C . PRO A 1 274 ? 152.850 162.851 108.871 1.00 228.01 274 PRO A C 1
ATOM 1541 O O . PRO A 1 274 ? 153.977 162.344 108.817 1.00 228.01 274 PRO A O 1
ATOM 1552 N N . SER A 1 275 ? 152.651 164.163 108.760 1.00 226.47 275 SER A N 1
ATOM 1553 C CA . SER A 1 275 ? 153.737 165.114 108.560 1.00 226.47 275 SER A CA 1
ATOM 1554 C C . SER A 1 275 ? 154.312 165.658 109.864 1.00 226.47 275 SER A C 1
ATOM 1555 O O . SER A 1 275 ? 155.261 166.447 109.818 1.00 226.47 275 SER A O 1
ATOM 1563 N N . VAL A 1 276 ? 153.773 165.261 111.019 1.00 222.06 276 VAL A N 1
ATOM 1564 C CA . VAL A 1 276 ? 154.249 165.805 112.285 1.00 222.06 276 VAL A CA 1
ATOM 1565 C C . VAL A 1 276 ? 155.648 165.280 112.584 1.00 222.06 276 VAL A C 1
ATOM 1566 O O . VAL A 1 276 ? 156.041 164.191 112.144 1.00 222.06 276 VAL A O 1
ATOM 1568 N N . LYS A 1 277 ? 156.411 166.066 113.338 1.00 217.92 277 LYS A N 1
ATOM 1569 C CA . LYS A 1 277 ? 157.755 165.674 113.728 1.00 217.92 277 LYS A CA 1
ATOM 1570 C C . LYS A 1 277 ? 157.709 164.662 114.870 1.00 217.92 277 LYS A C 1
ATOM 1571 O O . LYS A 1 277 ? 156.720 164.549 115.600 1.00 217.92 277 LYS A O 1
ATOM 1574 N N . LEU A 1 278 ? 158.806 163.916 115.015 1.00 216.78 278 LEU A N 1
ATOM 1575 C CA . LEU A 1 278 ? 158.871 162.886 116.048 1.00 216.78 278 LEU A CA 1
ATOM 1576 C C . LEU A 1 278 ? 158.869 163.490 117.447 1.00 216.78 278 LEU A C 1
ATOM 1577 O O . LEU A 1 278 ? 158.256 162.934 118.366 1.00 216.78 278 LEU A O 1
ATOM 1579 N N . GLU A 1 279 ? 159.557 164.621 117.630 1.00 217.60 279 GLU A N 1
ATOM 1580 C CA . GLU A 1 279 ? 159.694 165.206 118.962 1.00 217.60 279 GLU A CA 1
ATOM 1581 C C . GLU A 1 279 ? 158.352 165.656 119.527 1.00 217.60 279 GLU A C 1
ATOM 1582 O O . GLU A 1 279 ? 158.068 165.440 120.711 1.00 217.60 279 GLU A O 1
ATOM 1584 N N . ASP A 1 280 ? 157.516 166.283 118.703 1.00 219.13 280 ASP A N 1
ATOM 1585 C CA . ASP A 1 280 ? 156.212 166.772 119.132 1.00 219.13 280 ASP A CA 1
ATOM 1586 C C . ASP A 1 280 ? 155.075 165.791 118.858 1.00 219.13 280 ASP A C 1
ATOM 1587 O O . ASP A 1 280 ? 153.908 166.155 119.037 1.00 219.13 280 ASP A O 1
ATOM 1589 N N . LEU A 1 281 ? 155.386 164.569 118.420 1.00 219.60 281 LEU A N 1
ATOM 1590 C CA . LEU A 1 281 ? 154.340 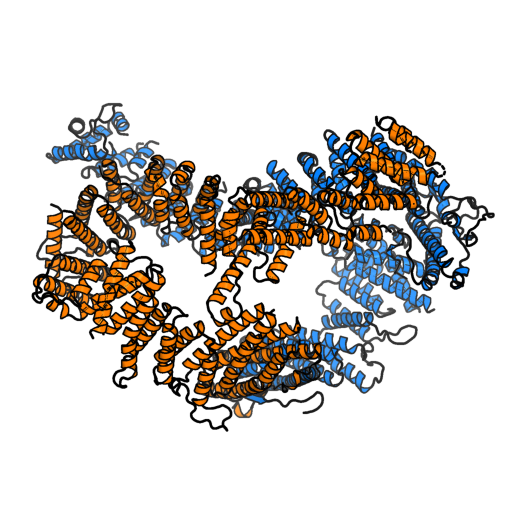163.596 118.108 1.00 219.60 281 LEU A CA 1
ATOM 1591 C C . LEU A 1 281 ? 153.468 163.235 119.305 1.00 219.60 281 LEU A C 1
ATOM 1592 O O . LEU A 1 281 ? 152.233 163.318 119.181 1.00 219.60 281 LEU A O 1
ATOM 1596 N N . PRO A 1 282 ? 154.007 162.814 120.460 1.00 218.38 282 PRO A N 1
ATOM 1597 C CA . PRO A 1 282 ? 153.110 162.454 121.573 1.00 218.38 282 PRO A CA 1
ATOM 1598 C C . PRO A 1 282 ? 152.299 163.622 122.106 1.00 218.38 282 PRO A C 1
ATOM 1599 O O . PRO A 1 282 ? 151.153 163.417 122.524 1.00 218.38 282 PRO A O 1
ATOM 1610 N N . VAL A 1 283 ? 152.843 164.840 122.094 1.00 217.91 283 VAL A N 1
ATOM 1611 C CA . VAL A 1 283 ? 152.074 165.993 122.555 1.00 217.91 283 VAL A CA 1
ATOM 1612 C C . VAL A 1 283 ? 150.892 166.246 121.626 1.00 217.91 283 VAL A C 1
ATOM 1613 O O . VAL A 1 283 ? 149.769 166.505 122.080 1.00 217.91 283 VAL A O 1
ATOM 1626 N N . VAL A 1 284 ? 151.121 166.165 120.315 1.00 219.22 284 VAL A N 1
ATOM 1627 C CA . VAL A 1 284 ? 150.042 166.365 119.352 1.00 219.22 284 VAL A CA 1
ATOM 1628 C C . VAL A 1 284 ? 149.003 165.256 119.484 1.00 219.22 284 VAL A C 1
ATOM 1629 O O . VAL A 1 284 ? 147.794 165.494 119.351 1.00 219.22 284 VAL A O 1
ATOM 1642 N N . ILE A 1 285 ? 149.457 164.026 119.733 1.00 217.94 285 ILE A N 1
ATOM 1643 C CA . ILE A 1 285 ? 148.532 162.908 119.894 1.00 217.94 285 ILE A CA 1
ATOM 1644 C C . ILE A 1 285 ? 147.676 163.100 121.143 1.00 217.94 285 ILE A C 1
ATOM 1645 O O . ILE A 1 285 ? 146.468 162.825 121.134 1.00 217.94 285 ILE A O 1
ATOM 1661 N N . LYS A 1 286 ? 148.284 163.576 122.233 1.00 213.57 286 LYS A N 1
ATOM 1662 C CA . LYS A 1 286 ? 147.510 163.891 123.428 1.00 213.57 286 LYS A CA 1
ATOM 1663 C C . LYS A 1 286 ? 146.505 164.998 123.135 1.00 213.57 286 LYS A C 1
ATOM 1664 O O . LYS A 1 286 ? 145.362 164.950 123.605 1.00 213.57 286 LYS A O 1
ATOM 1683 N N . PHE A 1 287 ? 146.915 166.002 122.357 1.00 216.26 287 PHE A N 1
ATOM 1684 C CA . PHE A 1 287 ? 146.017 167.112 122.051 1.00 216.26 287 PHE A CA 1
ATOM 1685 C C . PHE A 1 287 ? 144.802 166.648 121.256 1.00 216.26 287 PHE A C 1
ATOM 1686 O O . PHE A 1 287 ? 143.673 167.056 121.550 1.00 216.26 287 PHE A O 1
ATOM 1690 N N . ILE A 1 288 ? 145.006 165.797 120.248 1.00 218.72 288 ILE A N 1
ATOM 1691 C CA . ILE A 1 288 ? 143.863 165.338 119.460 1.00 218.72 288 ILE A CA 1
ATOM 1692 C C . ILE A 1 288 ? 143.001 164.377 120.275 1.00 218.72 288 ILE A C 1
ATOM 1693 O O . ILE A 1 288 ? 141.769 164.387 120.161 1.00 218.72 288 ILE A O 1
ATOM 1709 N N . LEU A 1 289 ? 143.619 163.533 121.109 1.00 213.48 289 LEU A N 1
ATOM 1710 C CA . LEU A 1 289 ? 142.867 162.531 121.853 1.00 213.48 289 LEU A CA 1
ATOM 1711 C C . LEU A 1 289 ? 142.205 163.052 123.127 1.00 213.48 289 LEU A C 1
ATOM 1712 O O . LEU A 1 289 ? 141.370 162.343 123.698 1.00 213.48 289 LEU A O 1
ATOM 1714 N N . HIS A 1 290 ? 142.550 164.252 123.597 1.00 208.37 290 HIS A N 1
ATOM 1715 C CA . HIS A 1 290 ? 141.993 164.732 124.857 1.00 208.37 290 HIS A CA 1
ATOM 1716 C C . HIS A 1 290 ? 140.739 165.585 124.690 1.00 208.37 290 HIS A C 1
ATOM 1717 O O . HIS A 1 290 ? 139.766 165.402 125.429 1.00 208.37 290 HIS A O 1
ATOM 1719 N N . ASN A 1 291 ? 140.738 166.522 123.739 1.00 210.99 291 ASN A N 1
ATOM 1720 C CA . ASN A 1 291 ? 139.640 167.481 123.653 1.00 210.99 291 ASN A CA 1
ATOM 1721 C C . ASN A 1 291 ? 138.360 166.832 123.138 1.00 210.99 291 ASN A C 1
ATOM 1722 O O . ASN A 1 291 ? 137.279 167.057 123.695 1.00 210.99 291 ASN A O 1
ATOM 1726 N N . VAL A 1 292 ? 138.457 166.027 122.085 1.00 215.21 292 VAL A N 1
ATOM 1727 C CA . VAL A 1 292 ? 137.273 165.491 121.420 1.00 215.21 292 VAL A CA 1
ATOM 1728 C C . VAL A 1 292 ? 136.760 164.286 122.197 1.00 215.21 292 VAL A C 1
ATOM 1729 O O . VAL A 1 292 ? 137.524 163.373 122.532 1.00 215.21 292 VAL A O 1
ATOM 1742 N N . LYS A 1 293 ? 135.460 164.286 122.491 1.00 220.04 293 LYS A N 1
ATOM 1743 C CA . LYS A 1 293 ? 134.796 163.163 123.146 1.00 220.04 293 LYS A CA 1
ATOM 1744 C C . LYS A 1 293 ? 133.446 162.888 122.496 1.00 220.04 293 LYS A C 1
ATOM 1745 O O . LYS A 1 293 ? 132.451 162.624 123.179 1.00 220.04 293 LYS A O 1
ATOM 1747 N N . ALA A 1 294 ? 133.402 162.938 121.166 1.00 220.09 294 ALA A N 1
ATOM 1748 C CA . ALA A 1 294 ? 132.183 162.797 120.377 1.00 220.09 294 ALA A CA 1
ATOM 1749 C C . ALA A 1 294 ? 132.179 161.442 119.669 1.00 220.09 294 ALA A C 1
ATOM 1750 O O . ALA A 1 294 ? 133.121 160.653 119.780 1.00 220.09 294 ALA A O 1
ATOM 1757 N N . ALA A 1 295 ? 131.095 161.175 118.936 1.00 223.12 295 ALA A N 1
ATOM 1758 C CA . ALA A 1 295 ? 130.974 159.925 118.195 1.00 223.12 295 ALA A CA 1
ATOM 1759 C C . ALA A 1 295 ? 131.842 159.903 116.944 1.00 223.12 295 ALA A C 1
ATOM 1760 O O . ALA A 1 295 ? 132.439 158.864 116.639 1.00 223.12 295 ALA A O 1
ATOM 1767 N N . ASP A 1 296 ? 131.944 161.029 116.230 1.00 224.45 296 ASP A N 1
ATOM 1768 C CA . ASP A 1 296 ? 132.690 161.073 114.975 1.00 224.45 296 ASP A CA 1
ATOM 1769 C C . ASP A 1 296 ? 134.167 160.741 115.148 1.00 224.45 296 ASP A C 1
ATOM 1770 O O . ASP A 1 296 ? 134.813 160.333 114.176 1.00 224.45 296 ASP A O 1
ATOM 1772 N N . ALA A 1 297 ? 134.707 160.882 116.364 1.00 221.86 297 ALA A N 1
ATOM 1773 C CA . ALA A 1 297 ? 136.096 160.509 116.619 1.00 221.86 297 ALA A CA 1
ATOM 1774 C C . ALA A 1 297 ? 136.341 159.027 116.354 1.00 221.86 297 ALA A C 1
ATOM 1775 O O . ALA A 1 297 ? 137.478 158.626 116.075 1.00 221.86 297 ALA A O 1
ATOM 1777 N N . VAL A 1 298 ? 135.291 158.200 116.449 1.00 219.71 298 VAL A N 1
ATOM 1778 C CA . VAL A 1 298 ? 135.400 156.797 116.049 1.00 219.71 298 VAL A CA 1
ATOM 1779 C C . VAL A 1 298 ? 135.888 156.705 114.609 1.00 219.71 298 VAL A C 1
ATOM 1780 O O . VAL A 1 298 ? 136.839 155.975 114.302 1.00 219.71 298 VAL A O 1
ATOM 1793 N N . GLU A 1 299 ? 135.270 157.483 113.715 1.00 224.51 299 GLU A N 1
ATOM 1794 C CA . GLU A 1 299 ? 135.759 157.566 112.344 1.00 224.51 299 GLU A CA 1
ATOM 1795 C C . GLU A 1 299 ? 137.186 158.093 112.309 1.00 224.51 299 GLU A C 1
ATOM 1796 O O . GLU A 1 299 ? 138.018 157.597 111.538 1.00 224.51 299 GLU A O 1
ATOM 1798 N N . VAL A 1 300 ? 137.497 159.070 113.168 1.00 224.96 300 VAL A N 1
ATOM 1799 C CA . VAL A 1 300 ? 138.869 159.564 113.255 1.00 224.96 300 VAL A CA 1
ATOM 1800 C C . VAL A 1 300 ? 139.793 158.444 113.708 1.00 224.96 300 VAL A C 1
ATOM 1801 O O . VAL A 1 300 ? 140.938 158.349 113.250 1.00 224.96 300 VAL A O 1
ATOM 1814 N N . ILE A 1 301 ? 139.302 157.571 114.595 1.00 227.24 301 ILE A N 1
ATOM 1815 C CA . ILE A 1 301 ? 140.071 156.394 114.987 1.00 227.24 301 ILE A CA 1
ATOM 1816 C C . ILE A 1 301 ? 140.406 155.553 113.764 1.00 227.24 301 ILE A C 1
ATOM 1817 O O . ILE A 1 301 ? 141.549 155.108 113.596 1.00 227.24 301 ILE A O 1
ATOM 1819 N N . SER A 1 302 ? 139.431 155.375 112.864 1.00 230.09 302 SER A N 1
ATOM 1820 C CA . SER A 1 302 ? 139.701 154.693 111.603 1.00 230.09 302 SER A CA 1
ATOM 1821 C C . SER A 1 302 ? 140.772 155.427 110.810 1.00 230.09 302 SER A C 1
ATOM 1822 O O . SER A 1 302 ? 141.686 154.800 110.260 1.00 230.09 302 SER A O 1
ATOM 1824 N N . ASP A 1 303 ? 140.698 156.762 110.777 1.00 230.34 303 ASP A N 1
ATOM 1825 C CA . ASP A 1 303 ? 141.769 157.541 110.167 1.00 230.34 303 ASP A CA 1
ATOM 1826 C C . ASP A 1 303 ? 143.084 157.303 110.894 1.00 230.34 303 ASP A C 1
ATOM 1827 O O . ASP A 1 303 ? 144.126 157.098 110.259 1.00 230.34 303 ASP A O 1
ATOM 1829 N N . LEU A 1 304 ? 143.046 157.273 112.227 1.00 228.81 304 LEU A N 1
ATOM 1830 C CA . LEU A 1 304 ? 144.240 156.959 112.996 1.00 228.81 304 LEU A CA 1
ATOM 1831 C C . LEU A 1 304 ? 144.611 155.486 112.918 1.00 228.81 304 LEU A C 1
ATOM 1832 O O . LEU A 1 304 ? 145.706 155.115 113.355 1.00 228.81 304 LEU A O 1
ATOM 1848 N N . ARG A 1 305 ? 143.732 154.639 112.375 1.00 230.94 305 ARG A N 1
ATOM 1849 C CA . ARG A 1 305 ? 144.162 153.300 111.998 1.00 230.94 305 ARG A CA 1
ATOM 1850 C C . ARG A 1 305 ? 145.186 153.356 110.873 1.00 230.94 305 ARG A C 1
ATOM 1851 O O . ARG A 1 305 ? 146.105 152.530 110.831 1.00 230.94 305 ARG A O 1
ATOM 1855 N N . LYS A 1 306 ? 145.051 154.330 109.966 1.00 232.82 306 LYS A N 1
ATOM 1856 C CA . LYS A 1 306 ? 145.939 154.440 108.811 1.00 232.82 306 LYS A CA 1
ATOM 1857 C C . LYS A 1 306 ? 147.060 155.443 109.063 1.00 232.82 306 LYS A C 1
ATOM 1858 O O . LYS A 1 306 ? 148.242 155.126 108.887 1.00 232.82 306 LYS A O 1
ATOM 1862 N N . SER A 1 307 ? 146.702 156.666 109.467 1.00 232.12 307 SER A N 1
ATOM 1863 C CA . SER A 1 307 ? 147.690 157.727 109.635 1.00 232.12 307 SER A CA 1
ATOM 1864 C C . SER A 1 307 ? 148.710 157.406 110.720 1.00 232.12 307 SER A C 1
ATOM 1865 O O . SER A 1 307 ? 149.907 157.643 110.524 1.00 232.12 307 SER A O 1
ATOM 1873 N N . LEU A 1 308 ? 148.267 156.872 111.858 1.00 232.73 308 LEU A N 1
ATOM 1874 C CA . LEU A 1 308 ? 149.198 156.484 112.909 1.00 232.73 308 LEU A CA 1
ATOM 1875 C C . LEU A 1 308 ? 150.063 155.297 112.510 1.00 232.73 308 LEU A C 1
ATOM 1876 O O . LEU A 1 308 ? 151.187 155.171 113.009 1.00 232.73 308 LEU A O 1
ATOM 1880 N N . ASP A 1 309 ? 149.567 154.427 111.627 1.00 234.84 309 ASP A N 1
ATOM 1881 C CA . ASP A 1 309 ? 150.362 153.286 111.186 1.00 234.84 309 ASP A CA 1
ATOM 1882 C C . ASP A 1 309 ? 151.516 153.712 110.287 1.00 234.84 309 ASP A C 1
ATOM 1883 O O . ASP A 1 309 ? 152.529 153.007 110.208 1.00 234.84 309 ASP A O 1
ATOM 1887 N N . LEU A 1 310 ? 151.385 154.851 109.601 1.00 234.99 310 LEU A N 1
ATOM 1888 C CA . LEU A 1 310 ? 152.450 155.309 108.716 1.00 234.99 310 LEU A CA 1
ATOM 1889 C C . LEU A 1 310 ? 153.716 155.665 109.487 1.00 234.99 310 LEU A C 1
ATOM 1890 O O . LEU A 1 310 ? 154.822 155.530 108.951 1.00 234.99 310 LEU A O 1
ATOM 1894 N N . SER A 1 311 ? 153.577 156.128 110.732 1.00 232.69 311 SER A N 1
ATOM 1895 C CA . SER A 1 311 ? 154.747 156.517 111.515 1.00 232.69 311 SER A CA 1
ATOM 1896 C C . SER A 1 311 ? 155.647 155.322 111.808 1.00 232.69 311 SER A C 1
ATOM 1897 O O . SER A 1 311 ? 156.875 155.424 111.707 1.00 232.69 311 SER A O 1
ATOM 1905 N N . SER A 1 312 ? 155.059 154.185 112.168 1.00 223.70 312 SER A N 1
ATOM 1906 C CA . SER A 1 312 ? 155.833 152.988 112.479 1.00 223.70 312 SER A CA 1
ATOM 1907 C C . SER A 1 312 ? 156.677 153.186 113.735 1.00 223.70 312 SER A C 1
ATOM 1908 O O . SER A 1 312 ? 157.007 152.226 114.431 1.00 223.70 312 SER A O 1
ATOM 1910 N N . LEU A 1 349 ? 157.632 157.783 123.411 1.00 201.79 349 LEU A N 1
ATOM 1911 C CA . LEU A 1 349 ? 157.522 157.648 124.858 1.00 201.79 349 LEU A CA 1
ATOM 1912 C C . LEU A 1 349 ? 156.420 156.663 125.227 1.00 201.79 349 LEU A C 1
ATOM 1913 O O . LEU A 1 349 ? 156.580 155.866 126.153 1.00 201.79 349 LEU A O 1
ATOM 1917 N N . PHE A 1 350 ? 155.290 156.763 124.517 1.00 205.08 350 PHE A N 1
ATOM 1918 C CA . PHE A 1 350 ? 154.145 155.861 124.649 1.00 205.08 350 PHE A CA 1
ATOM 1919 C C . PHE A 1 350 ? 153.331 156.086 125.924 1.00 205.08 350 PHE A C 1
ATOM 1920 O O . PHE A 1 350 ? 152.287 155.452 126.105 1.00 205.08 350 PHE A O 1
ATOM 1937 N N . ASP A 1 351 ? 153.771 156.988 126.808 1.00 208.49 351 ASP A N 1
ATOM 1938 C CA . ASP A 1 351 ? 153.079 157.172 128.078 1.00 208.49 351 ASP A CA 1
ATOM 1939 C C . ASP A 1 351 ? 151.799 157.982 127.927 1.00 208.49 351 ASP A C 1
ATOM 1940 O O . ASP A 1 351 ? 150.829 157.739 128.655 1.00 208.49 351 ASP A O 1
ATOM 1944 N N . VAL A 1 352 ? 151.779 158.947 127.004 1.00 211.43 352 VAL A N 1
ATOM 1945 C CA . VAL A 1 352 ? 150.624 159.831 126.880 1.00 211.43 352 VAL A CA 1
ATOM 1946 C C . VAL A 1 352 ? 149.401 159.060 126.395 1.00 211.43 352 VAL A C 1
ATOM 1947 O O . VAL A 1 352 ? 148.272 159.347 126.811 1.00 211.43 352 VAL A O 1
ATOM 1960 N N . ILE A 1 353 ? 149.599 158.066 125.523 1.00 206.92 353 ILE A N 1
ATOM 1961 C CA . ILE A 1 353 ? 148.472 157.248 125.082 1.00 206.92 353 ILE A CA 1
ATOM 1962 C C . ILE A 1 353 ? 147.896 156.477 126.262 1.00 206.92 353 ILE A C 1
ATOM 1963 O O . ILE A 1 353 ? 146.673 156.387 126.426 1.00 206.92 353 ILE A O 1
ATOM 1979 N N . LYS A 1 354 ? 148.769 155.908 127.097 1.00 206.05 354 LYS A N 1
ATOM 1980 C CA . LYS A 1 354 ? 148.306 155.165 128.264 1.00 206.05 354 LYS A CA 1
ATOM 1981 C C . LYS A 1 354 ? 147.552 156.070 129.226 1.00 206.05 354 LYS A C 1
ATOM 1982 O O . LYS A 1 354 ? 146.504 155.686 129.756 1.00 206.05 354 LYS A O 1
ATOM 1986 N N . LEU A 1 355 ? 148.067 157.280 129.458 1.00 206.69 355 LEU A N 1
ATOM 1987 C CA . LEU A 1 355 ? 147.392 158.209 130.359 1.00 206.69 355 LEU A CA 1
ATOM 1988 C C . LEU A 1 355 ? 146.030 158.617 129.810 1.00 206.69 355 LEU A C 1
ATOM 1989 O O . LEU A 1 355 ? 145.045 158.678 130.557 1.00 206.69 355 LEU A O 1
ATOM 2005 N N . ALA A 1 356 ? 145.953 158.895 128.506 1.00 208.87 356 ALA A N 1
ATOM 2006 C CA . ALA A 1 356 ? 144.684 159.285 127.902 1.00 208.87 356 ALA A CA 1
ATOM 2007 C C . ALA A 1 356 ? 143.667 158.154 127.978 1.00 208.87 356 ALA A C 1
ATOM 2008 O O . ALA A 1 356 ? 142.489 158.385 128.271 1.00 208.87 356 ALA A O 1
ATOM 2015 N N . VAL A 1 357 ? 144.105 156.920 127.716 1.00 207.69 357 VAL A N 1
ATOM 2016 C CA . VAL A 1 357 ? 143.188 155.788 127.794 1.00 207.69 357 VAL A CA 1
ATOM 2017 C C . VAL A 1 357 ? 142.743 155.557 129.232 1.00 207.69 357 VAL A C 1
ATOM 2018 O O . VAL A 1 357 ? 141.576 155.228 129.481 1.00 207.69 357 VAL A O 1
ATOM 2031 N N . ARG A 1 358 ? 143.652 155.715 130.197 1.00 199.60 358 ARG A N 1
ATOM 2032 C CA . ARG A 1 358 ? 143.289 155.532 131.598 1.00 199.60 358 ARG A CA 1
ATOM 2033 C C . ARG A 1 358 ? 142.278 156.579 132.044 1.00 199.60 358 ARG A C 1
ATOM 2034 O O . ARG A 1 358 ? 141.337 156.267 132.784 1.00 199.60 358 ARG A O 1
ATOM 2055 N N . PHE A 1 359 ? 142.452 157.825 131.603 1.00 196.90 359 PHE A N 1
ATOM 2056 C CA . PHE A 1 359 ? 141.543 158.907 131.954 1.00 196.90 359 PHE A CA 1
ATOM 2057 C C . PHE A 1 359 ? 140.321 158.997 131.046 1.00 196.90 359 PHE A C 1
ATOM 2058 O O . PHE A 1 359 ? 139.468 159.860 131.276 1.00 196.90 359 PHE A O 1
ATOM 2062 N N . GLN A 1 360 ? 140.207 158.145 130.026 1.00 208.81 360 GLN A N 1
ATOM 2063 C CA . GLN A 1 360 ? 139.087 158.194 129.086 1.00 208.81 360 GLN A CA 1
ATOM 2064 C C . GLN A 1 360 ? 138.681 156.770 128.711 1.00 208.81 360 GLN A C 1
ATOM 2065 O O . GLN A 1 360 ? 139.324 156.136 127.870 1.00 208.81 360 GLN A O 1
ATOM 2067 N N . LYS A 1 361 ? 137.610 156.273 129.336 1.00 217.86 361 LYS A N 1
ATOM 2068 C CA . LYS A 1 361 ? 137.055 154.978 128.956 1.00 217.86 361 LYS A CA 1
ATOM 2069 C C . LYS A 1 361 ? 136.278 155.054 127.648 1.00 217.86 361 LYS A C 1
ATOM 2070 O O . LYS A 1 361 ? 136.215 154.063 126.908 1.00 217.86 361 LYS A O 1
ATOM 2072 N N . ASP A 1 362 ? 135.674 156.209 127.355 1.00 217.37 362 ASP A N 1
ATOM 2073 C CA . ASP A 1 362 ? 135.011 156.394 126.069 1.00 217.37 362 ASP A CA 1
ATOM 2074 C C . ASP A 1 362 ? 135.997 156.273 124.917 1.00 217.37 362 ASP A C 1
ATOM 2075 O O . ASP A 1 362 ? 135.636 155.780 123.843 1.00 217.37 362 ASP A O 1
ATOM 2079 N N . VAL A 1 363 ? 137.242 156.707 125.121 1.00 217.54 363 VAL A N 1
ATOM 2080 C CA . VAL A 1 363 ? 138.272 156.501 124.109 1.00 217.54 363 VAL A CA 1
ATOM 2081 C C . VAL A 1 363 ? 138.535 155.011 123.924 1.00 217.54 363 VAL A C 1
ATOM 2082 O O . VAL A 1 363 ? 138.771 154.543 122.803 1.00 217.54 363 VAL A O 1
ATOM 2095 N N . SER A 1 364 ? 138.500 154.245 125.017 1.00 216.79 364 SER A N 1
ATOM 2096 C CA . SER A 1 364 ? 138.659 152.797 124.921 1.00 216.79 364 SER A CA 1
ATOM 2097 C C . SER A 1 364 ? 137.531 152.175 124.107 1.00 216.79 364 SER A C 1
ATOM 2098 O O . SER A 1 364 ? 137.766 151.316 123.247 1.00 216.79 364 SER A O 1
ATOM 2106 N N . GLU A 1 365 ? 136.294 152.603 124.368 1.00 217.50 365 GLU A N 1
ATOM 2107 C CA . GLU A 1 365 ? 135.158 152.089 123.607 1.00 217.50 365 GLU A CA 1
ATOM 2108 C C . GLU A 1 365 ? 135.267 152.466 122.134 1.00 217.50 365 GLU A C 1
ATOM 2109 O O . GLU A 1 365 ? 134.951 151.658 121.252 1.00 217.50 365 GLU A O 1
ATOM 2113 N N . ALA A 1 366 ? 135.711 153.693 121.852 1.00 218.05 366 ALA A N 1
ATOM 2114 C CA . ALA A 1 366 ? 135.889 154.128 120.471 1.00 218.05 366 ALA A CA 1
ATOM 2115 C C . ALA A 1 366 ? 136.950 153.293 119.767 1.00 218.05 366 ALA A C 1
ATOM 2116 O O . ALA A 1 366 ? 136.777 152.899 118.609 1.00 218.05 366 ALA A O 1
ATOM 2123 N N . TRP A 1 367 ? 138.061 153.013 120.456 1.00 214.08 367 TRP A N 1
ATOM 2124 C CA . TRP A 1 367 ? 139.098 152.159 119.882 1.00 214.08 367 TRP A CA 1
ATOM 2125 C C . TRP A 1 367 ? 138.562 150.763 119.594 1.00 214.08 367 TRP A C 1
ATOM 2126 O O . TRP A 1 367 ? 138.837 150.191 118.529 1.00 214.08 367 TRP A O 1
ATOM 2147 N N . ILE A 1 368 ? 137.796 150.201 120.536 1.00 213.25 368 ILE A N 1
ATOM 2148 C CA . ILE A 1 368 ? 137.263 148.849 120.368 1.00 213.25 368 ILE A CA 1
ATOM 2149 C C . ILE A 1 368 ? 136.323 148.800 119.169 1.00 213.25 368 ILE A C 1
ATOM 2150 O O . ILE A 1 368 ? 136.401 147.893 118.330 1.00 213.25 368 ILE A O 1
ATOM 2166 N N . LYS A 1 369 ? 135.431 149.787 119.062 1.00 214.59 369 LYS A N 1
ATOM 2167 C CA . LYS A 1 369 ? 134.509 149.829 117.933 1.00 214.59 369 LYS A CA 1
ATOM 2168 C C . LYS A 1 369 ? 135.253 150.039 116.619 1.00 214.59 369 LYS A C 1
ATOM 2169 O O . LYS A 1 369 ? 134.881 149.460 115.590 1.00 214.59 369 LYS A O 1
ATOM 2173 N N . ALA A 1 370 ? 136.303 150.864 116.635 1.00 216.80 370 ALA A N 1
ATOM 2174 C CA . ALA A 1 370 ? 137.063 151.123 115.418 1.00 216.80 370 ALA A CA 1
ATOM 2175 C C . ALA A 1 370 ? 137.752 149.862 114.917 1.00 216.80 370 ALA A C 1
ATOM 2176 O O . ALA A 1 370 ? 137.731 149.577 113.714 1.00 216.80 370 ALA A O 1
ATOM 2183 N N . ILE A 1 371 ? 138.369 149.089 115.818 1.00 213.40 371 ILE A N 1
ATOM 2184 C CA . ILE A 1 371 ? 138.976 147.828 115.391 1.00 213.40 371 ILE A CA 1
ATOM 2185 C C . ILE A 1 371 ? 137.929 146.806 114.984 1.00 213.40 371 ILE A C 1
ATOM 2186 O O . ILE A 1 371 ? 138.172 146.025 114.055 1.00 213.40 371 ILE A O 1
ATOM 2202 N N . GLU A 1 372 ? 136.770 146.783 115.640 1.00 214.46 372 GLU A N 1
ATOM 2203 C CA . GLU A 1 372 ? 135.705 145.858 115.279 1.00 214.46 372 GLU A CA 1
ATOM 2204 C C . GLU A 1 372 ? 135.136 146.128 113.894 1.00 214.46 372 GLU A C 1
ATOM 2205 O O . GLU A 1 372 ? 134.859 145.184 113.149 1.00 214.46 372 GLU A O 1
ATOM 2217 N N . ASN A 1 373 ? 134.964 147.399 113.527 1.00 217.44 373 ASN A N 1
ATOM 2218 C CA . ASN A 1 373 ? 134.304 147.719 112.266 1.00 217.44 373 ASN A CA 1
ATOM 2219 C C . ASN A 1 373 ? 135.278 147.754 111.093 1.00 217.44 373 ASN A C 1
ATOM 2220 O O . ASN A 1 373 ? 134.941 147.300 109.994 1.00 217.44 373 ASN A O 1
ATOM 2222 N N . SER A 1 374 ? 136.485 148.280 111.301 1.00 217.01 374 SER A N 1
ATOM 2223 C CA . SER A 1 374 ? 137.405 148.569 110.206 1.00 217.01 374 SER A CA 1
ATOM 2224 C C . SER A 1 374 ? 138.470 147.498 110.000 1.00 217.01 374 SER A C 1
ATOM 2225 O O . SER A 1 374 ? 138.716 147.084 108.864 1.00 217.01 374 SER A O 1
ATOM 2227 N N . THR A 1 375 ? 139.121 147.039 111.084 1.00 215.97 375 THR A N 1
ATOM 2228 C CA . THR A 1 375 ? 140.287 146.110 110.990 1.00 215.97 375 THR A CA 1
ATOM 2229 C C . THR A 1 375 ? 139.859 144.734 110.464 1.00 215.97 375 THR A C 1
ATOM 2230 O O . THR A 1 375 ? 140.769 143.973 110.091 1.00 215.97 375 THR A O 1
ATOM 2241 N N . SER A 1 376 ? 138.563 144.402 110.419 1.00 219.44 376 SER A N 1
ATOM 2242 C CA . SER A 1 376 ? 138.156 143.061 110.014 1.00 219.44 376 SER A CA 1
ATOM 2243 C C . SER A 1 376 ? 138.513 142.767 108.561 1.00 219.44 376 SER A C 1
ATOM 2244 O O . SER A 1 376 ? 138.775 141.607 108.219 1.00 219.44 376 SER A O 1
ATOM 2252 N N . VAL A 1 377 ? 138.531 143.791 107.703 1.00 214.90 377 VAL A N 1
ATOM 2253 C CA . VAL A 1 377 ? 138.790 143.633 106.273 1.00 214.90 377 VAL A CA 1
ATOM 2254 C C . VAL A 1 377 ? 139.936 144.536 105.830 1.00 214.90 377 VAL A C 1
ATOM 2255 O O . VAL A 1 377 ? 139.963 144.991 104.680 1.00 214.90 377 VAL A O 1
ATOM 2259 N N . SER A 1 378 ? 140.884 144.814 106.737 1.00 214.47 378 SER A N 1
ATOM 2260 C CA . SER A 1 378 ? 142.070 145.599 106.408 1.00 214.47 378 SER A CA 1
ATOM 2261 C C . SER A 1 378 ? 143.316 145.035 107.083 1.00 214.47 378 SER A C 1
ATOM 2262 O O . SER A 1 378 ? 144.226 145.793 107.439 1.00 214.47 378 SER A O 1
ATOM 2270 N N . ASP A 1 379 ? 143.372 143.716 107.263 1.00 209.74 379 ASP A N 1
ATOM 2271 C CA . ASP A 1 379 ? 144.507 143.015 107.887 1.00 209.74 379 ASP A CA 1
ATOM 2272 C C . ASP A 1 379 ? 144.636 143.544 109.316 1.00 209.74 379 ASP A C 1
ATOM 2273 O O . ASP A 1 379 ? 143.619 143.620 110.024 1.00 209.74 379 ASP A O 1
ATOM 2282 N N . HIS A 1 380 ? 145.827 143.909 109.784 1.00 204.60 380 HIS A N 1
ATOM 2283 C CA . HIS A 1 380 ? 146.004 144.414 111.140 1.00 204.60 380 HIS A CA 1
ATOM 2284 C C . HIS A 1 380 ? 147.345 145.137 111.204 1.00 204.60 380 HIS A C 1
ATOM 2285 O O . HIS A 1 380 ? 147.983 145.388 110.176 1.00 204.60 380 HIS A O 1
ATOM 2289 N N . LYS A 1 381 ? 147.773 145.477 112.419 1.00 197.07 381 LYS A N 1
ATOM 2290 C CA . LYS A 1 381 ? 149.033 146.177 112.623 1.00 197.07 381 LYS A CA 1
ATOM 2291 C C . LYS A 1 381 ? 149.576 145.834 114.003 1.00 197.07 381 LYS A C 1
ATOM 2292 O O . LYS A 1 381 ? 148.843 145.386 114.888 1.00 197.07 381 LYS A O 1
ATOM 2296 N N . VAL A 1 382 ? 150.883 146.051 114.167 1.00 196.33 382 VAL A N 1
ATOM 2297 C CA . VAL A 1 382 ? 151.544 145.757 115.436 1.00 196.33 382 VAL A CA 1
ATOM 2298 C C . VAL A 1 382 ? 150.972 146.631 116.545 1.00 196.33 382 VAL A C 1
ATOM 2299 O O . VAL A 1 382 ? 150.690 146.156 117.656 1.00 196.33 382 VAL A O 1
ATOM 2312 N N . LEU A 1 383 ? 150.795 147.922 116.260 1.00 204.73 383 LEU A N 1
ATOM 2313 C CA . LEU A 1 383 ? 150.264 148.841 117.258 1.00 204.73 383 LEU A CA 1
ATOM 2314 C C . LEU A 1 383 ? 148.841 148.473 117.656 1.00 204.73 383 LEU A C 1
ATOM 2315 O O . LEU A 1 383 ? 148.442 148.717 118.798 1.00 204.73 383 LEU A O 1
ATOM 2331 N N . ASP A 1 384 ? 148.069 147.880 116.741 1.00 203.98 384 ASP A N 1
ATOM 2332 C CA . ASP A 1 384 ? 146.730 147.418 117.096 1.00 203.98 384 ASP A CA 1
ATOM 2333 C C . ASP A 1 384 ? 146.789 146.330 118.161 1.00 203.98 384 ASP A C 1
ATOM 2334 O O . ASP A 1 384 ? 146.035 146.367 119.140 1.00 203.98 384 ASP A O 1
ATOM 2338 N N . LEU A 1 385 ? 147.690 145.361 117.995 1.00 203.30 385 LEU A N 1
ATOM 2339 C CA . LEU A 1 385 ? 147.840 144.314 119.000 1.00 203.30 385 LEU A CA 1
ATOM 2340 C C . LEU A 1 385 ? 148.356 144.882 120.316 1.00 203.30 385 LEU A C 1
ATOM 2341 O O . LEU A 1 385 ? 147.926 144.454 121.395 1.00 203.30 385 LEU A O 1
ATOM 2345 N N . ILE A 1 386 ? 149.283 145.841 120.249 1.00 202.88 386 ILE A N 1
ATOM 2346 C CA . ILE A 1 386 ? 149.807 146.444 121.474 1.00 202.88 386 ILE A CA 1
ATOM 2347 C C . ILE A 1 386 ? 148.697 147.178 122.220 1.00 202.88 386 ILE A C 1
ATOM 2348 O O . ILE A 1 386 ? 148.587 147.086 123.450 1.00 202.88 386 ILE A O 1
ATOM 2364 N N . VAL A 1 387 ? 147.859 147.916 121.491 1.00 207.52 387 VAL A N 1
ATOM 2365 C CA . VAL A 1 387 ? 146.752 148.628 122.121 1.00 207.52 387 VAL A CA 1
ATOM 2366 C C . VAL A 1 387 ? 145.732 147.642 122.674 1.00 207.52 387 VAL A C 1
ATOM 2367 O O . VAL A 1 387 ? 145.110 147.897 123.709 1.00 207.52 387 VAL A O 1
ATOM 2380 N N . LEU A 1 388 ? 145.528 146.513 121.990 1.00 205.72 388 LEU A N 1
ATOM 2381 C CA . LEU A 1 388 ? 144.650 145.478 122.527 1.00 205.72 388 LEU A CA 1
ATOM 2382 C C . LEU A 1 388 ? 145.175 144.948 123.854 1.00 205.72 388 LEU A C 1
ATOM 2383 O O . LEU A 1 388 ? 144.408 144.771 124.810 1.00 205.72 388 LEU A O 1
ATOM 2399 N N . LEU A 1 389 ? 146.484 144.701 123.933 1.00 207.02 389 LEU A N 1
ATOM 2400 C CA . LEU A 1 389 ? 147.076 144.252 125.190 1.00 207.02 389 LEU A CA 1
ATOM 2401 C C . LEU A 1 389 ? 146.922 145.307 126.277 1.00 207.02 389 LEU A C 1
ATOM 2402 O O . LEU A 1 389 ? 146.612 144.983 127.430 1.00 207.02 389 LEU A O 1
ATOM 2418 N N . LEU A 1 390 ? 147.135 146.578 125.926 1.00 207.61 390 LEU A N 1
ATOM 2419 C CA . LEU A 1 390 ? 147.016 147.651 126.909 1.00 207.61 390 LEU A CA 1
ATOM 2420 C C . LEU A 1 390 ? 145.585 147.772 127.421 1.00 207.61 390 LEU A C 1
ATOM 2421 O O . LEU A 1 390 ? 145.360 147.955 128.623 1.00 207.61 390 LEU A O 1
ATOM 2437 N N . ILE A 1 391 ? 144.604 147.678 126.521 1.00 208.61 391 ILE A N 1
ATOM 2438 C CA . ILE A 1 391 ? 143.203 147.756 126.922 1.00 208.61 391 ILE A CA 1
ATOM 2439 C C . ILE A 1 391 ? 142.833 146.568 127.796 1.00 208.61 391 ILE A C 1
ATOM 2440 O O . ILE A 1 391 ? 142.104 146.721 128.784 1.00 208.61 391 ILE A O 1
ATOM 2456 N N . HIS A 1 392 ? 143.309 145.369 127.447 1.00 207.33 392 HIS A N 1
ATOM 2457 C CA . HIS A 1 392 ? 143.022 144.195 128.264 1.00 207.33 392 HIS A CA 1
ATOM 2458 C C . HIS A 1 392 ? 143.627 144.329 129.655 1.00 207.33 392 HIS A C 1
ATOM 2459 O O . HIS A 1 392 ? 143.004 143.941 130.651 1.00 207.33 392 HIS A O 1
ATOM 2473 N N . SER A 1 393 ? 144.846 144.862 129.741 1.00 207.87 393 SER A N 1
ATOM 2474 C CA . SER A 1 393 ? 145.470 145.077 131.043 1.00 207.87 393 SER A CA 1
ATOM 2475 C C . SER A 1 393 ? 144.678 146.080 131.871 1.00 207.87 393 SER A C 1
ATOM 2476 O O . SER A 1 393 ? 144.437 145.864 133.064 1.00 207.87 393 SER A O 1
ATOM 2484 N N . THR A 1 394 ? 144.259 147.178 131.250 1.00 207.95 394 THR A N 1
ATOM 2485 C CA . THR A 1 394 ? 143.508 148.224 131.934 1.00 207.95 394 THR A CA 1
ATOM 2486 C C . THR A 1 394 ? 142.011 147.940 131.884 1.00 207.95 394 THR A C 1
ATOM 2487 O O . THR A 1 394 ? 141.284 148.225 132.835 1.00 207.95 394 THR A O 1
ATOM 2498 N N . ARG A 1 399 ? 136.106 145.705 132.146 1.00 183.21 399 ARG A N 1
ATOM 2499 C CA . ARG A 1 399 ? 135.147 144.897 131.401 1.00 183.21 399 ARG A CA 1
ATOM 2500 C C . ARG A 1 399 ? 135.829 143.700 130.748 1.00 183.21 399 ARG A C 1
ATOM 2501 O O . ARG A 1 399 ? 135.288 142.594 130.740 1.00 183.21 399 ARG A O 1
ATOM 2503 N N . LYS A 1 400 ? 137.021 143.932 130.199 1.00 190.96 400 LYS A N 1
ATOM 2504 C CA . LYS A 1 400 ? 137.810 142.887 129.548 1.00 190.96 400 LYS A CA 1
ATOM 2505 C C . LYS A 1 400 ? 137.087 142.293 128.341 1.00 190.96 400 LYS A C 1
ATOM 2506 O O . LYS A 1 400 ? 137.269 141.118 128.013 1.00 190.96 400 LYS A O 1
ATOM 2510 N N . GLN A 1 401 ? 136.258 143.097 127.670 1.00 193.14 401 GLN A N 1
ATOM 2511 C CA . GLN A 1 401 ? 135.622 142.639 126.438 1.00 193.14 401 GLN A CA 1
ATOM 2512 C C . GLN A 1 401 ? 136.610 142.607 125.278 1.00 193.14 401 GLN A C 1
ATOM 2513 O O . GLN A 1 401 ? 136.431 141.825 124.335 1.00 193.14 401 GLN A O 1
ATOM 2517 N N . THR A 1 402 ? 137.647 143.450 125.327 1.00 198.01 402 THR A N 1
ATOM 2518 C CA . THR A 1 402 ? 138.639 143.476 124.258 1.00 198.01 402 THR A CA 1
ATOM 2519 C C . THR A 1 402 ? 139.374 142.147 124.152 1.00 198.01 402 THR A C 1
ATOM 2520 O O . THR A 1 402 ? 139.713 141.705 123.049 1.00 198.01 402 THR A O 1
ATOM 2522 N N . GLU A 1 403 ? 139.634 141.496 125.289 1.00 199.81 403 GLU A N 1
ATOM 2523 C CA . GLU A 1 403 ? 140.269 140.183 125.258 1.00 199.81 403 GLU A CA 1
ATOM 2524 C C . GLU A 1 403 ? 139.389 139.161 124.546 1.00 199.81 403 GLU A C 1
ATOM 2525 O O . GLU A 1 403 ? 139.879 138.368 123.734 1.00 199.81 403 GLU A O 1
ATOM 2527 N N . LYS A 1 404 ? 138.085 139.173 124.831 1.00 201.61 404 LYS A N 1
ATOM 2528 C CA . LYS A 1 404 ? 137.172 138.254 124.158 1.00 201.61 404 LYS A CA 1
ATOM 2529 C C . LYS A 1 404 ? 137.098 138.545 122.664 1.00 201.61 404 LYS A C 1
ATOM 2530 O O . LYS A 1 404 ? 137.058 137.617 121.846 1.00 201.61 404 LYS A O 1
ATOM 2534 N N . VAL A 1 405 ? 137.075 139.826 122.290 1.00 202.79 405 VAL A N 1
ATOM 2535 C CA . VAL A 1 405 ? 137.024 140.183 120.875 1.00 202.79 405 VAL A CA 1
ATOM 2536 C C . VAL A 1 405 ? 138.295 139.728 120.165 1.00 202.79 405 VAL A C 1
ATOM 2537 O O . VAL A 1 405 ? 138.244 139.218 119.039 1.00 202.79 405 VAL A O 1
ATOM 2550 N N . LEU A 1 406 ? 139.453 139.910 120.804 1.00 204.76 406 LEU A N 1
ATOM 2551 C CA . LEU A 1 406 ? 140.706 139.461 120.206 1.00 204.76 406 LEU A CA 1
ATOM 2552 C C . LEU A 1 406 ? 140.741 137.943 120.079 1.00 204.76 406 LEU A C 1
ATOM 2553 O O . LEU A 1 406 ? 141.243 137.411 119.082 1.00 204.76 406 LEU A O 1
ATOM 2569 N N . ARG A 1 407 ? 140.226 137.230 121.085 1.00 201.01 407 ARG A N 1
ATOM 2570 C CA . ARG A 1 407 ? 140.168 135.774 121.003 1.00 201.01 407 ARG A CA 1
ATOM 2571 C C . ARG A 1 407 ? 139.277 135.328 119.852 1.00 201.01 407 ARG A C 1
ATOM 2572 O O . ARG A 1 407 ? 139.618 134.392 119.119 1.00 201.01 407 ARG A O 1
ATOM 2576 N N . SER A 1 408 ? 138.135 135.995 119.671 1.00 200.99 408 SER A N 1
ATOM 2577 C CA . SER A 1 408 ? 137.260 135.675 118.547 1.00 200.99 408 SER A CA 1
ATOM 2578 C C . SER A 1 408 ? 137.948 135.955 117.217 1.00 200.99 408 SER A C 1
ATOM 2579 O O . SER A 1 408 ? 137.832 135.167 116.270 1.00 200.99 408 SER A O 1
ATOM 2587 N N . LYS A 1 409 ? 138.669 137.075 117.127 1.00 199.80 409 LYS A N 1
ATOM 2588 C CA . LYS A 1 409 ? 139.366 137.410 115.889 1.00 199.80 409 LYS A CA 1
ATOM 2589 C C . LYS A 1 409 ? 140.449 136.388 115.568 1.00 199.80 409 LYS A C 1
ATOM 2590 O O . LYS A 1 409 ? 140.622 135.999 114.406 1.00 199.80 409 LYS A O 1
ATOM 2592 N N . ILE A 1 410 ? 141.190 135.942 116.584 1.00 198.25 410 ILE A N 1
ATOM 2593 C CA . ILE A 1 410 ? 142.228 134.940 116.361 1.00 198.25 410 ILE A CA 1
ATOM 2594 C C . ILE A 1 410 ? 141.601 133.606 115.971 1.00 198.25 410 ILE A C 1
ATOM 2595 O O . ILE A 1 410 ? 142.130 132.885 115.117 1.00 198.25 410 ILE A O 1
ATOM 2611 N N . ARG A 1 411 ? 140.474 133.251 116.596 1.00 198.89 411 ARG A N 1
ATOM 2612 C CA . ARG A 1 411 ? 139.784 132.019 116.232 1.00 198.89 411 ARG A CA 1
ATOM 2613 C C . ARG A 1 411 ? 139.293 132.074 114.792 1.00 198.89 411 ARG A C 1
ATOM 2614 O O . ARG A 1 411 ? 139.289 131.057 114.088 1.00 198.89 411 ARG A O 1
ATOM 2618 N N . LEU A 1 412 ? 138.870 133.255 114.338 1.00 199.89 412 LEU A N 1
ATOM 2619 C CA . LEU A 1 412 ? 138.482 133.411 112.941 1.00 199.89 412 LEU A CA 1
ATOM 2620 C C . LEU A 1 412 ? 139.677 133.217 112.014 1.00 199.89 412 LEU A C 1
ATOM 2621 O O . LEU A 1 412 ? 139.525 132.697 110.902 1.00 199.89 412 LEU A O 1
ATOM 2637 N N . GLY A 1 413 ? 140.866 133.632 112.456 1.00 199.26 413 GLY A N 1
ATOM 2638 C CA . GLY A 1 413 ? 142.097 133.498 111.695 1.00 199.26 413 GLY A CA 1
ATOM 2639 C C . GLY A 1 413 ? 142.819 134.812 111.461 1.00 199.26 413 GLY A C 1
ATOM 2640 O O . GLY A 1 413 ? 143.616 134.922 110.524 1.00 199.26 413 GLY A O 1
ATOM 2644 N N . CYS A 1 414 ? 142.557 135.808 112.304 1.00 199.83 414 CYS A N 1
ATOM 2645 C CA . CYS A 1 414 ? 143.213 137.104 112.226 1.00 199.83 414 CYS A CA 1
ATOM 2646 C C . CYS A 1 414 ? 144.437 137.133 113.134 1.00 199.83 414 CYS A C 1
ATOM 2647 O O . CYS A 1 414 ? 144.571 136.332 114.063 1.00 199.83 414 CYS A O 1
ATOM 2655 N N . MET A 1 415 ? 145.330 138.086 112.860 1.00 197.06 415 MET A N 1
ATOM 2656 C CA . MET A 1 415 ? 146.535 138.279 113.657 1.00 197.06 415 MET A CA 1
ATOM 2657 C C . MET A 1 415 ? 147.411 137.031 113.643 1.00 197.06 415 MET A C 1
ATOM 2658 O O . MET A 1 415 ? 147.484 136.317 114.651 1.00 197.06 415 MET A O 1
ATOM 2660 N N . PRO A 1 416 ? 148.062 136.719 112.525 1.00 194.72 416 PRO A N 1
ATOM 2661 C CA . PRO A 1 416 ? 148.928 135.535 112.485 1.00 194.72 416 PRO A CA 1
ATOM 2662 C C . PRO A 1 416 ? 150.114 135.666 113.428 1.00 194.72 416 PRO A C 1
ATOM 2663 O O . PRO A 1 416 ? 150.669 136.750 113.627 1.00 194.72 416 PRO A O 1
ATOM 2674 N N . GLU A 1 417 ? 150.504 134.530 114.012 1.00 188.97 417 GLU A N 1
ATOM 2675 C CA . GLU A 1 417 ? 151.612 134.516 114.960 1.00 188.97 417 GLU A CA 1
ATOM 2676 C C . GLU A 1 417 ? 152.959 134.784 114.301 1.00 188.97 417 GLU A C 1
ATOM 2677 O O . GLU A 1 417 ? 153.906 135.163 114.999 1.00 188.97 417 GLU A O 1
ATOM 2679 N N . GLN A 1 418 ? 153.070 134.584 112.983 1.00 187.73 418 GLN A N 1
ATOM 2680 C CA . GLN A 1 418 ? 154.332 134.843 112.296 1.00 187.73 418 GLN A CA 1
ATOM 2681 C C . GLN A 1 418 ? 154.728 136.309 112.407 1.00 187.73 418 GLN A C 1
ATOM 2682 O O . GLN A 1 418 ? 155.902 136.629 112.624 1.00 187.73 418 GLN A O 1
ATOM 2684 N N . LEU A 1 419 ? 153.762 137.214 112.258 1.00 189.69 419 LEU A N 1
ATOM 2685 C CA . LEU A 1 419 ? 154.013 138.623 112.523 1.00 189.69 419 LEU A CA 1
ATOM 2686 C C . LEU A 1 419 ? 154.088 138.928 114.012 1.00 189.69 419 LEU A C 1
ATOM 2687 O O . LEU A 1 419 ? 154.769 139.883 114.401 1.00 189.69 419 LEU A O 1
ATOM 2689 N N . MET A 1 420 ? 153.406 138.140 114.849 1.00 186.78 420 MET A N 1
ATOM 2690 C CA . MET A 1 420 ? 153.449 138.371 116.289 1.00 186.78 420 MET A CA 1
ATOM 2691 C C . MET A 1 420 ? 154.848 138.147 116.846 1.00 186.78 420 MET A C 1
ATOM 2692 O O . MET A 1 420 ? 155.273 138.849 117.771 1.00 186.78 420 MET A O 1
ATOM 2694 N N . GLN A 1 421 ? 155.573 137.165 116.306 1.00 186.43 421 GLN A N 1
ATOM 2695 C CA . GLN A 1 421 ? 156.944 136.933 116.749 1.00 186.43 421 GLN A CA 1
ATOM 2696 C C . GLN A 1 421 ? 157.829 138.137 116.452 1.00 186.43 421 GLN A C 1
ATOM 2697 O O . GLN A 1 421 ? 158.610 138.572 117.307 1.00 186.43 421 GLN A O 1
ATOM 2704 N N . ASN A 1 422 ? 157.709 138.698 115.247 1.00 187.65 422 ASN A N 1
ATOM 2705 C CA . ASN A 1 422 ? 158.483 139.885 114.899 1.00 187.65 422 ASN A CA 1
ATOM 2706 C C . ASN A 1 422 ? 158.069 141.074 115.755 1.00 187.65 422 ASN A C 1
ATOM 2707 O O . ASN A 1 422 ? 158.908 141.890 116.155 1.00 187.65 422 ASN A O 1
ATOM 2711 N N . ALA A 1 423 ? 156.769 141.194 116.036 1.00 190.07 423 ALA A N 1
ATOM 2712 C CA . ALA A 1 423 ? 156.286 142.279 116.884 1.00 190.07 423 ALA A CA 1
ATOM 2713 C C . ALA A 1 423 ? 156.861 142.181 118.291 1.00 190.07 423 ALA A C 1
ATOM 2714 O O . ALA A 1 423 ? 157.248 143.195 118.883 1.00 190.07 423 ALA A O 1
ATOM 2721 N N . PHE A 1 424 ? 156.920 140.968 118.843 1.00 184.22 424 PHE A N 1
ATOM 2722 C CA . PHE A 1 424 ? 157.468 140.798 120.184 1.00 184.22 424 PHE A CA 1
ATOM 2723 C C . PHE A 1 424 ? 158.975 141.023 120.188 1.00 184.22 424 PHE A C 1
ATOM 2724 O O . PHE A 1 424 ? 159.522 141.580 121.147 1.00 184.22 424 PHE A O 1
ATOM 2741 N N . GLN A 1 425 ? 159.667 140.588 119.132 1.00 182.07 425 GLN A N 1
ATOM 2742 C CA . GLN A 1 425 ? 161.111 140.781 119.070 1.00 182.07 425 GLN A CA 1
ATOM 2743 C C . GLN A 1 425 ? 161.467 142.260 118.964 1.00 182.07 425 GLN A C 1
ATOM 2744 O O . GLN A 1 425 ? 162.320 142.758 119.707 1.00 182.07 425 GLN A O 1
ATOM 2746 N N . ASN A 1 426 ? 160.818 142.980 118.047 1.00 184.91 426 ASN A N 1
ATOM 2747 C CA . ASN A 1 426 ? 161.153 144.385 117.840 1.00 184.91 426 ASN A CA 1
ATOM 2748 C C . ASN A 1 426 ? 160.708 145.249 119.014 1.00 184.91 426 ASN A C 1
ATOM 2749 O O . ASN A 1 426 ? 161.467 146.106 119.483 1.00 184.91 426 ASN A O 1
ATOM 2751 N N . HIS A 1 427 ? 159.486 145.038 119.504 1.00 190.08 427 HIS A N 1
ATOM 2752 C CA . HIS A 1 427 ? 158.910 145.879 120.556 1.00 190.08 427 HIS A CA 1
ATOM 2753 C C . HIS A 1 427 ? 159.345 145.361 121.927 1.00 190.08 427 HIS A C 1
ATOM 2754 O O . HIS A 1 427 ? 158.579 144.763 122.685 1.00 190.08 427 HIS A O 1
ATOM 2758 N N . SER A 1 428 ? 160.617 145.613 122.240 1.00 191.49 428 SER A N 1
ATOM 2759 C CA . SER A 1 428 ? 161.157 145.188 123.527 1.00 191.49 428 SER A CA 1
ATOM 2760 C C . SER A 1 428 ? 160.551 145.972 124.684 1.00 191.49 428 SER A C 1
ATOM 2761 O O . SER A 1 428 ? 160.349 145.414 125.769 1.00 191.49 428 SER A O 1
ATOM 2763 N N . MET A 1 429 ? 160.262 147.259 124.477 1.00 193.11 429 MET A N 1
ATOM 2764 C CA . MET A 1 429 ? 159.736 148.088 125.558 1.00 193.11 429 MET A CA 1
ATOM 2765 C C . MET A 1 429 ? 158.359 147.616 126.007 1.00 193.11 429 MET A C 1
ATOM 2766 O O . MET A 1 429 ? 158.051 147.631 127.205 1.00 193.11 429 MET A O 1
ATOM 2768 N N . VAL A 1 430 ? 157.513 147.206 125.059 1.00 200.74 430 VAL A N 1
ATOM 2769 C CA . VAL A 1 430 ? 156.169 146.749 125.405 1.00 200.74 430 VAL A CA 1
ATOM 2770 C C . VAL A 1 430 ? 156.237 145.483 126.247 1.00 200.74 430 VAL A C 1
ATOM 2771 O O . VAL A 1 430 ? 155.505 145.339 127.234 1.00 200.74 430 VAL A O 1
ATOM 2784 N N . ILE A 1 431 ? 157.104 144.544 125.869 1.00 197.49 431 ILE A N 1
ATOM 2785 C CA . ILE A 1 431 ? 157.315 143.361 126.696 1.00 197.49 431 ILE A CA 1
ATOM 2786 C C . ILE A 1 431 ? 157.896 143.754 128.048 1.00 197.49 431 ILE A C 1
ATOM 2787 O O . ILE A 1 431 ? 157.473 143.248 129.094 1.00 197.49 431 ILE A O 1
ATOM 2789 N N . LYS A 1 432 ? 158.869 144.664 128.049 1.00 195.38 432 LYS A N 1
ATOM 2790 C CA . LYS A 1 432 ? 159.442 145.175 129.286 1.00 195.38 432 LYS A CA 1
ATOM 2791 C C . LYS A 1 432 ? 158.544 146.185 129.988 1.00 195.38 432 LYS A C 1
ATOM 2792 O O . LYS A 1 432 ? 158.848 146.563 131.124 1.00 195.38 432 LYS A O 1
ATOM 2796 N N . ASP A 1 433 ? 157.459 146.635 129.349 1.00 201.62 433 ASP A N 1
ATOM 2797 C CA . ASP A 1 433 ? 156.603 147.646 129.962 1.00 201.62 433 ASP A CA 1
ATOM 2798 C C . ASP A 1 433 ? 155.924 147.112 131.217 1.00 201.62 433 ASP A C 1
ATOM 2799 O O . ASP A 1 433 ? 155.921 147.776 132.261 1.00 201.62 433 ASP A O 1
ATOM 2801 N N . PHE A 1 434 ? 155.338 145.919 131.137 1.00 200.67 434 PHE A N 1
ATOM 2802 C CA . PHE A 1 434 ? 154.676 145.327 132.292 1.00 200.67 434 PHE A CA 1
ATOM 2803 C C . PHE A 1 434 ? 154.431 143.850 132.011 1.00 200.67 434 PHE A C 1
ATOM 2804 O O . PHE A 1 434 ? 154.093 143.462 130.889 1.00 200.67 434 PHE A O 1
ATOM 2821 N N . PHE A 1 435 ? 154.603 143.041 133.056 1.00 195.50 435 PHE A N 1
ATOM 2822 C CA . PHE A 1 435 ? 154.694 141.586 132.975 1.00 195.50 435 PHE A CA 1
ATOM 2823 C C . PHE A 1 435 ? 153.370 140.876 132.691 1.00 195.50 435 PHE A C 1
ATOM 2824 O O . PHE A 1 435 ? 153.245 140.203 131.659 1.00 195.50 435 PHE A O 1
ATOM 2828 N N . PRO A 1 436 ? 152.359 140.990 133.561 1.00 194.26 436 PRO A N 1
ATOM 2829 C CA . PRO A 1 436 ? 151.291 139.974 133.575 1.00 194.26 436 PRO A CA 1
ATOM 2830 C C . PRO A 1 436 ? 150.373 139.974 132.355 1.00 194.26 436 PRO A C 1
ATOM 2831 O O . PRO A 1 436 ? 149.523 139.083 132.261 1.00 194.26 436 PRO A O 1
ATOM 2842 N N . SER A 1 437 ? 150.504 140.919 131.418 1.00 190.99 437 SER A N 1
ATOM 2843 C CA . SER A 1 437 ? 149.711 140.848 130.194 1.00 190.99 437 SER A CA 1
ATOM 2844 C C . SER A 1 437 ? 150.059 139.596 129.401 1.00 190.99 437 SER A C 1
ATOM 2845 O O . SER A 1 437 ? 149.172 138.882 128.920 1.00 190.99 437 SER A O 1
ATOM 2849 N N . ILE A 1 438 ? 151.354 139.295 129.285 1.00 190.25 438 ILE A N 1
ATOM 2850 C CA . ILE A 1 438 ? 151.776 138.114 128.541 1.00 190.25 438 ILE A CA 1
ATOM 2851 C C . ILE A 1 438 ? 151.329 136.847 129.261 1.00 190.25 438 ILE A C 1
ATOM 2852 O O . ILE A 1 438 ? 150.921 135.871 128.625 1.00 190.25 438 ILE A O 1
ATOM 2868 N N . LEU A 1 439 ? 151.404 136.838 130.594 1.00 186.28 439 LEU A N 1
ATOM 2869 C CA . LEU A 1 439 ? 150.956 135.671 131.348 1.00 186.28 439 LEU A CA 1
ATOM 2870 C C . LEU A 1 439 ? 149.459 135.443 131.171 1.00 186.28 439 LEU A C 1
ATOM 2871 O O . LEU A 1 439 ? 149.018 134.304 130.967 1.00 186.28 439 LEU A O 1
ATOM 2887 N N . SER A 1 440 ? 148.664 136.515 131.230 1.00 187.72 440 SER A N 1
ATOM 2888 C CA . SER A 1 440 ? 147.224 136.382 131.034 1.00 187.72 440 SER A CA 1
ATOM 2889 C C . SER A 1 440 ? 146.897 135.917 129.621 1.00 187.72 440 SER A C 1
ATOM 2890 O O . SER A 1 440 ? 146.019 135.069 129.427 1.00 187.72 440 SER A O 1
ATOM 2892 N N . LEU A 1 441 ? 147.596 136.458 128.621 1.00 185.84 441 LEU A N 1
ATOM 2893 C CA . LEU A 1 441 ? 147.358 136.042 127.243 1.00 185.84 441 LEU A CA 1
ATOM 2894 C C . LEU A 1 441 ? 147.724 134.578 127.038 1.00 185.84 441 LEU A C 1
ATOM 2895 O O . LEU A 1 441 ? 147.005 133.840 126.353 1.00 185.84 441 LEU A O 1
ATOM 2897 N N . ALA A 1 442 ? 148.843 134.139 127.620 1.00 182.62 442 ALA A N 1
ATOM 2898 C CA . ALA A 1 442 ? 149.241 132.741 127.503 1.00 182.62 442 ALA A CA 1
ATOM 2899 C C . ALA A 1 442 ? 148.237 131.824 128.186 1.00 182.62 442 ALA A C 1
ATOM 2900 O O . ALA A 1 442 ? 147.913 130.753 127.662 1.00 182.62 442 ALA A O 1
ATOM 2902 N N . GLN A 1 443 ? 147.739 132.224 129.357 1.00 180.57 443 GLN A N 1
ATOM 2903 C CA . GLN A 1 443 ? 146.725 131.424 130.034 1.00 180.57 443 GLN A CA 1
ATOM 2904 C C . GLN A 1 443 ? 145.449 131.339 129.205 1.00 180.57 443 GLN A C 1
ATOM 2905 O O . GLN A 1 443 ? 144.826 130.274 129.118 1.00 180.57 443 GLN A O 1
ATOM 2909 N N . THR A 1 444 ? 145.044 132.453 128.591 1.00 177.97 444 THR A N 1
ATOM 2910 C CA . THR A 1 444 ? 143.836 132.445 127.771 1.00 177.97 444 THR A CA 1
ATOM 2911 C C . THR A 1 444 ? 144.005 131.565 126.538 1.00 177.97 444 THR A C 1
ATOM 2912 O O . THR A 1 444 ? 143.103 130.793 126.192 1.00 177.97 444 THR A O 1
ATOM 2916 N N . PHE A 1 445 ? 145.152 131.662 125.866 1.00 174.48 445 PHE A N 1
ATOM 2917 C CA . PHE A 1 445 ? 145.368 130.914 124.634 1.00 174.48 445 PHE A CA 1
ATOM 2918 C C . PHE A 1 445 ? 145.750 129.458 124.868 1.00 174.48 445 PHE A C 1
ATOM 2919 O O . PHE A 1 445 ? 145.701 128.663 123.923 1.00 174.48 445 PHE A O 1
ATOM 2921 N N . LEU A 1 446 ? 146.132 129.088 126.093 1.00 175.30 446 LEU A N 1
ATOM 2922 C CA . LEU A 1 446 ? 146.534 127.710 126.353 1.00 175.30 446 LEU A CA 1
ATOM 2923 C C . LEU A 1 446 ? 145.370 126.741 126.196 1.00 175.30 446 LEU A C 1
ATOM 2924 O O . LEU A 1 446 ? 145.558 125.626 125.698 1.00 175.30 446 LEU A O 1
ATOM 2930 N N . HIS A 1 447 ? 144.169 127.142 126.610 1.00 173.69 447 HIS A N 1
ATOM 2931 C CA . HIS A 1 447 ? 142.992 126.287 126.553 1.00 173.69 447 HIS A CA 1
ATOM 2932 C C . HIS A 1 447 ? 142.169 126.486 125.283 1.00 173.69 447 HIS A C 1
ATOM 2933 O O . HIS A 1 447 ? 141.007 126.067 125.237 1.00 173.69 447 HIS A O 1
ATOM 2935 N N . SER A 1 448 ? 142.738 127.116 124.258 1.00 175.90 448 SER A N 1
ATOM 2936 C CA . SER A 1 448 ? 142.013 127.315 123.012 1.00 175.90 448 SER A CA 1
ATOM 2937 C C . SER A 1 448 ? 141.758 125.976 122.331 1.00 175.90 448 SER A C 1
ATOM 2938 O O . SER A 1 448 ? 142.627 125.100 122.301 1.00 175.90 448 SER A O 1
ATOM 2940 N N . ALA A 1 449 ? 140.555 125.822 121.782 1.00 176.42 449 ALA A N 1
ATOM 2941 C CA . ALA A 1 449 ? 140.151 124.584 121.130 1.00 176.42 449 ALA A CA 1
ATOM 2942 C C . ALA A 1 449 ? 140.596 124.487 119.675 1.00 176.42 449 ALA A C 1
ATOM 2943 O O . ALA A 1 449 ? 140.427 123.426 119.066 1.00 176.42 449 ALA A O 1
ATOM 2950 N N . HIS A 1 450 ? 141.156 125.546 119.102 1.00 179.40 450 HIS A N 1
ATOM 2951 C CA . HIS A 1 450 ? 141.584 125.547 117.715 1.00 179.40 450 HIS A CA 1
ATOM 2952 C C . HIS A 1 450 ? 143.098 125.426 117.623 1.00 179.40 450 HIS A C 1
ATOM 2953 O O . HIS A 1 450 ? 143.821 125.810 118.548 1.00 179.40 450 HIS A O 1
ATOM 2955 N N . PRO A 1 451 ? 143.615 124.873 116.521 1.00 178.66 451 PRO A N 1
ATOM 2956 C CA . PRO A 1 451 ? 145.076 124.769 116.374 1.00 178.66 451 PRO A CA 1
ATOM 2957 C C . PRO A 1 451 ? 145.777 126.114 116.350 1.00 178.66 451 PRO A C 1
ATOM 2958 O O . PRO A 1 451 ? 146.894 126.237 116.872 1.00 178.66 451 PRO A O 1
ATOM 2969 N N . ALA A 1 452 ? 145.146 127.133 115.762 1.00 180.30 452 ALA A N 1
ATOM 2970 C CA . ALA A 1 452 ? 145.767 128.449 115.694 1.00 180.30 452 ALA A CA 1
ATOM 2971 C C . ALA A 1 452 ? 145.950 129.047 117.082 1.00 180.30 452 ALA A C 1
ATOM 2972 O O . ALA A 1 452 ? 146.990 129.647 117.369 1.00 180.30 452 ALA A O 1
ATOM 2979 N N . VAL A 1 453 ? 144.959 128.882 117.959 1.00 181.56 453 VAL A N 1
ATOM 2980 C CA . VAL A 1 453 ? 145.028 129.481 119.290 1.00 181.56 453 VAL A CA 1
ATOM 2981 C C . VAL A 1 453 ? 146.146 128.842 120.108 1.00 181.56 453 VAL A C 1
ATOM 2982 O O . VAL A 1 453 ? 146.941 129.537 120.754 1.00 181.56 453 VAL A O 1
ATOM 2995 N N . VAL A 1 454 ? 146.222 127.511 120.101 1.00 178.42 454 VAL A N 1
ATOM 2996 C CA . VAL A 1 454 ? 147.251 126.833 120.884 1.00 178.42 454 VAL A CA 1
ATOM 2997 C C . VAL A 1 454 ? 148.633 127.094 120.294 1.00 178.42 454 VAL A C 1
ATOM 2998 O O . VAL A 1 454 ? 149.614 127.239 121.032 1.00 178.42 454 VAL A O 1
ATOM 3011 N N . SER A 1 455 ? 148.738 127.157 118.963 1.00 178.28 455 SER A N 1
ATOM 3012 C CA . SER A 1 455 ? 150.018 127.504 118.349 1.00 178.28 455 SER A CA 1
ATOM 3013 C C . SER A 1 455 ? 150.441 128.916 118.731 1.00 178.28 455 SER A C 1
ATOM 3014 O O . SER A 1 455 ? 151.622 129.171 119.004 1.00 178.28 455 SER A O 1
ATOM 3022 N N . PHE A 1 456 ? 149.484 129.847 118.753 1.00 180.76 456 PHE A N 1
ATOM 3023 C CA . PHE A 1 456 ? 149.770 131.214 119.167 1.00 180.76 456 PHE A CA 1
ATOM 3024 C C . PHE A 1 456 ? 150.243 131.258 120.611 1.00 180.76 456 PHE A C 1
ATOM 3025 O O . PHE A 1 456 ? 151.204 131.961 120.932 1.00 180.76 456 PHE A O 1
ATOM 3042 N N . GLY A 1 457 ? 149.591 130.499 121.493 1.00 179.78 457 GLY A N 1
ATOM 3043 C CA . GLY A 1 457 ? 150.023 130.459 122.882 1.00 179.78 457 GLY A CA 1
ATOM 3044 C C . GLY A 1 457 ? 151.406 129.855 123.050 1.00 179.78 457 GLY A C 1
ATOM 3045 O O . GLY A 1 457 ? 152.209 130.329 123.861 1.00 179.78 457 GLY A O 1
ATOM 3049 N N . SER A 1 458 ? 151.701 128.798 122.289 1.00 179.97 458 SER A N 1
ATOM 3050 C CA . SER A 1 458 ? 153.018 128.172 122.358 1.00 179.97 458 SER A CA 1
ATOM 3051 C C . SER A 1 458 ? 154.107 129.137 121.910 1.00 179.97 458 SER A C 1
ATOM 3052 O O . SER A 1 458 ? 155.122 129.311 122.597 1.00 179.97 458 SER A O 1
ATOM 3060 N N . CYS A 1 459 ? 153.909 129.784 120.757 1.00 180.31 459 CYS A N 1
ATOM 3061 C CA . CYS A 1 459 ? 154.880 130.771 120.296 1.00 180.31 459 CYS A CA 1
ATOM 3062 C C . CYS A 1 459 ? 154.957 131.959 121.244 1.00 180.31 459 CYS A C 1
ATOM 3063 O O . CYS A 1 459 ? 156.020 132.572 121.390 1.00 180.31 459 CYS A O 1
ATOM 3071 N N . MET A 1 460 ? 153.850 132.286 121.909 1.00 183.20 460 MET A N 1
ATOM 3072 C CA . MET A 1 460 ? 153.837 133.404 122.840 1.00 183.20 460 MET A CA 1
ATOM 3073 C C . MET A 1 460 ? 154.694 133.105 124.062 1.00 183.20 460 MET A C 1
ATOM 3074 O O . MET A 1 460 ? 155.480 133.953 124.496 1.00 183.20 460 MET A O 1
ATOM 3088 N N . TYR A 1 461 ? 154.575 131.897 124.620 1.00 178.00 461 TYR A N 1
ATOM 3089 C CA . TYR A 1 461 ? 155.453 131.509 125.723 1.00 178.00 461 TYR A CA 1
ATOM 3090 C C . TYR A 1 461 ? 156.900 131.388 125.259 1.00 178.00 461 TYR A C 1
ATOM 3091 O O . TYR A 1 461 ? 157.828 131.718 126.008 1.00 178.00 461 TYR A O 1
ATOM 3109 N N . LYS A 1 462 ? 157.115 130.909 124.030 1.00 176.65 462 LYS A N 1
ATOM 3110 C CA . LYS A 1 462 ? 158.474 130.825 123.501 1.00 176.65 462 LYS A CA 1
ATOM 3111 C C . LYS A 1 462 ? 159.116 132.204 123.408 1.00 176.65 462 LYS A C 1
ATOM 3112 O O . LYS A 1 462 ? 160.297 132.371 123.731 1.00 176.65 462 LYS A O 1
ATOM 3114 N N . GLN A 1 463 ? 158.351 133.203 122.967 1.00 179.62 463 GLN A N 1
ATOM 3115 C CA . GLN A 1 463 ? 158.860 134.570 122.942 1.00 179.62 463 GLN A CA 1
ATOM 3116 C C . GLN A 1 463 ? 159.050 135.119 124.352 1.00 179.62 463 GLN A C 1
ATOM 3117 O O . GLN A 1 463 ? 160.042 135.804 124.628 1.00 179.62 463 GLN A O 1
ATOM 3119 N N . ALA A 1 464 ? 158.109 134.831 125.256 1.00 179.50 464 ALA A N 1
ATOM 3120 C CA . ALA A 1 464 ? 158.187 135.360 126.613 1.00 179.50 464 ALA A CA 1
ATOM 3121 C C . ALA A 1 464 ? 159.387 134.810 127.371 1.00 179.50 464 ALA A C 1
ATOM 3122 O O . ALA A 1 464 ? 159.914 135.484 128.263 1.00 179.50 464 ALA A O 1
ATOM 3124 N N . PHE A 1 465 ? 159.831 133.595 127.038 1.00 173.58 465 PHE A N 1
ATOM 3125 C CA . PHE A 1 465 ? 161.056 133.074 127.641 1.00 173.58 465 PHE A CA 1
ATOM 3126 C C . PHE A 1 465 ? 162.270 133.916 127.262 1.00 173.58 465 PHE A C 1
ATOM 3127 O O . PHE A 1 465 ? 163.259 133.943 128.002 1.00 173.58 465 PHE A O 1
ATOM 3144 N N . ALA A 1 466 ? 162.217 134.608 126.122 1.00 177.70 466 ALA A N 1
ATOM 3145 C CA . ALA A 1 466 ? 163.289 135.508 125.718 1.00 177.70 466 ALA A CA 1
ATOM 3146 C C . ALA A 1 466 ? 163.246 136.861 126.420 1.00 177.70 466 ALA A C 1
ATOM 3147 O O . ALA A 1 466 ? 164.088 137.716 126.122 1.00 177.70 466 ALA A O 1
ATOM 3149 N N . VAL A 1 467 ? 162.290 137.089 127.324 1.00 175.93 467 VAL A N 1
ATOM 3150 C CA . VAL A 1 467 ? 162.261 138.330 128.089 1.00 175.93 467 VAL A CA 1
ATOM 3151 C C . VAL A 1 467 ? 163.504 138.410 128.964 1.00 175.93 467 VAL A C 1
ATOM 3152 O O . VAL A 1 467 ? 163.850 137.454 129.670 1.00 175.93 467 VAL A O 1
ATOM 3157 N N . PHE A 1 468 ? 164.183 139.557 128.923 1.00 170.17 468 PHE A N 1
ATOM 3158 C CA . PHE A 1 468 ? 165.449 139.716 129.627 1.00 170.17 468 PHE A CA 1
ATOM 3159 C C . PHE A 1 468 ? 165.315 139.656 131.143 1.00 170.17 468 PHE A C 1
ATOM 3160 O O . PHE A 1 468 ? 166.304 139.351 131.819 1.00 170.17 468 PHE A O 1
ATOM 3162 N N . ASP A 1 469 ? 164.135 139.935 131.692 1.00 168.41 469 ASP A N 1
ATOM 3163 C CA . ASP A 1 469 ? 163.961 139.956 133.140 1.00 168.41 469 ASP A CA 1
ATOM 3164 C C . ASP A 1 469 ? 164.129 138.549 133.702 1.00 168.41 469 ASP A C 1
ATOM 3165 O O . ASP A 1 469 ? 163.384 137.633 133.337 1.00 168.41 469 ASP A O 1
ATOM 3167 N N . SER A 1 470 ? 165.113 138.378 134.588 1.00 168.91 470 SER A N 1
ATOM 3168 C CA . SER A 1 470 ? 165.342 137.073 135.198 1.00 168.91 470 SER A CA 1
ATOM 3169 C C . SER A 1 470 ? 164.162 136.648 136.063 1.00 168.91 470 SER A C 1
ATOM 3170 O O . SER A 1 470 ? 163.744 135.485 136.023 1.00 168.91 470 SER A O 1
ATOM 3172 N N . TYR A 1 471 ? 163.617 137.573 136.856 1.00 166.81 471 TYR A N 1
ATOM 3173 C CA . TYR A 1 471 ? 162.452 137.250 137.674 1.00 166.81 471 TYR A CA 1
ATOM 3174 C C . TYR A 1 471 ? 161.251 136.900 136.806 1.00 166.81 471 TYR A C 1
ATOM 3175 O O . TYR A 1 471 ? 160.562 135.906 137.062 1.00 166.81 471 TYR A O 1
ATOM 3177 N N . CYS A 1 472 ? 160.996 137.695 135.764 1.00 167.16 472 CYS A N 1
ATOM 3178 C CA . CYS A 1 472 ? 159.905 137.383 134.848 1.00 167.16 472 CYS A CA 1
ATOM 3179 C C . CYS A 1 472 ? 160.159 136.083 134.100 1.00 167.16 472 CYS A C 1
ATOM 3180 O O . CYS A 1 472 ? 159.223 135.316 133.853 1.00 167.16 472 CYS A O 1
ATOM 3182 N N . GLN A 1 473 ? 161.414 135.823 133.731 1.00 170.56 473 GLN A N 1
ATOM 3183 C CA . GLN A 1 473 ? 161.760 134.580 133.047 1.00 170.56 473 GLN A CA 1
ATOM 3184 C C . GLN A 1 473 ? 161.452 133.372 133.923 1.00 170.56 473 GLN A C 1
ATOM 3185 O O . GLN A 1 473 ? 160.828 132.401 133.475 1.00 170.56 473 GLN A O 1
ATOM 3199 N N . GLN A 1 474 ? 161.875 133.420 135.186 1.00 168.35 474 GLN A N 1
ATOM 3200 C CA . GLN A 1 474 ? 161.603 132.309 136.088 1.00 168.35 474 GLN A CA 1
ATOM 3201 C C . GLN A 1 474 ? 160.119 132.197 136.405 1.00 168.35 474 GLN A C 1
ATOM 3202 O O . GLN A 1 474 ? 159.616 131.088 136.600 1.00 168.35 474 GLN A O 1
ATOM 3209 N N . GLU A 1 475 ? 159.399 133.321 136.443 1.00 170.35 475 GLU A N 1
ATOM 3210 C CA . GLU A 1 475 ? 157.952 133.257 136.619 1.00 170.35 475 GLU A CA 1
ATOM 3211 C C . GLU A 1 475 ? 157.285 132.563 135.437 1.00 170.35 475 GLU A C 1
ATOM 3212 O O . GLU A 1 475 ? 156.363 131.759 135.618 1.00 170.35 475 GLU A O 1
ATOM 3214 N N . VAL A 1 476 ? 157.741 132.859 134.218 1.00 171.32 476 VAL A N 1
ATOM 3215 C CA . VAL A 1 476 ? 157.189 132.206 133.033 1.00 171.32 476 VAL A CA 1
ATOM 3216 C C . VAL A 1 476 ? 157.499 130.714 133.047 1.00 171.32 476 VAL A C 1
ATOM 3217 O O . VAL A 1 476 ? 156.651 129.883 132.695 1.00 171.32 476 VAL A O 1
ATOM 3219 N N . VAL A 1 477 ? 158.721 130.352 133.445 1.00 171.45 477 VAL A N 1
ATOM 3220 C CA . VAL A 1 477 ? 159.087 128.939 133.533 1.00 171.45 477 VAL A CA 1
ATOM 3221 C C . VAL A 1 477 ? 158.237 128.235 134.586 1.00 171.45 477 VAL A C 1
ATOM 3222 O O . VAL A 1 477 ? 157.804 127.091 134.395 1.00 171.45 477 VAL A O 1
ATOM 3235 N N . CYS A 1 478 ? 157.990 128.901 135.716 1.00 175.98 478 CYS A N 1
ATOM 3236 C CA . CYS A 1 478 ? 157.141 128.322 136.750 1.00 175.98 478 CYS A CA 1
ATOM 3237 C C . CYS A 1 478 ? 155.712 128.147 136.253 1.00 175.98 478 CYS A C 1
ATOM 3238 O O . CYS A 1 478 ? 155.055 127.153 136.574 1.00 175.98 478 CYS A O 1
ATOM 3246 N N . ALA A 1 479 ? 155.210 129.110 135.479 1.00 176.86 479 ALA A N 1
ATOM 3247 C CA . ALA A 1 479 ? 153.873 128.977 134.908 1.00 176.86 479 ALA A CA 1
ATOM 3248 C C . ALA A 1 479 ? 153.807 127.806 133.936 1.00 176.86 479 ALA A C 1
ATOM 3249 O O . ALA A 1 479 ? 152.816 127.067 133.905 1.00 176.86 479 ALA A O 1
ATOM 3256 N N . LEU A 1 480 ? 154.855 127.627 133.129 1.00 172.83 480 LEU A N 1
ATOM 3257 C CA . LEU A 1 480 ? 154.907 126.485 132.221 1.00 172.83 480 LEU A CA 1
ATOM 3258 C C . LEU A 1 480 ? 154.918 125.171 132.992 1.00 172.83 480 LEU A C 1
ATOM 3259 O O . LEU A 1 480 ? 154.224 124.215 132.620 1.00 172.83 480 LEU A O 1
ATOM 3275 N N . VAL A 1 481 ? 155.695 125.109 134.074 1.00 173.98 481 VAL A N 1
ATOM 3276 C CA . VAL A 1 481 ? 155.747 123.899 134.892 1.00 173.98 481 VAL A CA 1
ATOM 3277 C C . VAL A 1 481 ? 154.392 123.642 135.541 1.00 173.98 481 VAL A C 1
ATOM 3278 O O . VAL A 1 481 ? 153.957 122.493 135.668 1.00 173.98 481 VAL A O 1
ATOM 3291 N N . THR A 1 482 ? 153.713 124.705 135.973 1.00 177.95 482 THR A N 1
ATOM 3292 C CA . THR A 1 482 ? 152.386 124.557 136.562 1.00 177.95 482 THR A CA 1
ATOM 3293 C C . THR A 1 482 ? 151.389 124.027 135.541 1.00 177.95 482 THR A C 1
ATOM 3294 O O . THR A 1 482 ? 150.559 123.167 135.863 1.00 177.95 482 THR A O 1
ATOM 3305 N N . HIS A 1 483 ? 151.449 124.535 134.308 1.00 176.21 483 HIS A N 1
ATOM 3306 C CA . HIS A 1 483 ? 150.577 124.026 133.254 1.00 176.21 483 HIS A CA 1
ATOM 3307 C C . HIS A 1 483 ? 150.868 122.559 132.965 1.00 176.21 483 HIS A C 1
ATOM 3308 O O . HIS A 1 483 ? 149.944 121.762 132.761 1.00 176.21 483 HIS A O 1
ATOM 3310 N N . VAL A 1 484 ? 152.148 122.185 132.947 1.00 171.59 484 VAL A N 1
ATOM 3311 C CA . VAL A 1 484 ? 152.512 120.788 132.723 1.00 171.59 484 VAL A CA 1
ATOM 3312 C C . VAL A 1 484 ? 152.133 119.915 133.919 1.00 171.59 484 VAL A C 1
ATOM 3313 O O . VAL A 1 484 ? 152.017 118.690 133.791 1.00 171.59 484 VAL A O 1
ATOM 3315 N N . CYS A 1 485 ? 151.949 120.519 135.097 1.00 170.05 485 CYS A N 1
ATOM 3316 C CA . CYS A 1 485 ? 151.696 119.751 136.313 1.00 170.05 485 CYS A CA 1
ATOM 3317 C C . CYS A 1 485 ? 150.390 118.967 136.257 1.00 170.05 485 CYS A C 1
ATOM 3318 O O . CYS A 1 485 ? 150.325 117.816 136.701 1.00 170.05 485 CYS A O 1
ATOM 3320 N N . SER A 1 486 ? 149.337 119.574 135.719 1.00 170.09 486 SER A N 1
ATOM 3321 C CA . SER A 1 486 ? 148.030 118.931 135.672 1.00 170.09 486 SER A CA 1
ATOM 3322 C C . SER A 1 486 ? 147.242 119.506 134.503 1.00 170.09 486 SER A C 1
ATOM 3323 O O . SER A 1 486 ? 147.705 120.409 133.800 1.00 170.09 486 SER A O 1
ATOM 3325 N N . GLY A 1 487 ? 146.045 118.966 134.301 1.00 166.50 487 GLY A N 1
ATOM 3326 C CA . GLY A 1 487 ? 145.132 119.388 133.256 1.00 166.50 487 GLY A CA 1
ATOM 3327 C C . GLY A 1 487 ? 144.980 118.327 132.181 1.00 166.50 487 GLY A C 1
ATOM 3328 O O . GLY A 1 487 ? 145.247 117.139 132.384 1.00 166.50 487 GLY A O 1
ATOM 3332 N N . ASN A 1 488 ? 144.535 118.784 131.013 1.00 170.51 488 ASN A N 1
ATOM 3333 C CA . ASN A 1 488 ? 144.330 117.884 129.886 1.00 170.51 488 ASN A CA 1
ATOM 3334 C C . ASN A 1 488 ? 145.665 117.342 129.390 1.00 170.51 488 ASN A C 1
ATOM 3335 O O . ASN A 1 488 ? 146.698 118.013 129.471 1.00 170.51 488 ASN A O 1
ATOM 3337 N N . GLU A 1 489 ? 145.638 116.110 128.876 1.00 177.79 489 GLU A N 1
ATOM 3338 C CA . GLU A 1 489 ? 146.850 115.490 128.354 1.00 177.79 489 GLU A CA 1
ATOM 3339 C C . GLU A 1 489 ? 147.418 116.240 127.158 1.00 177.79 489 GLU A C 1
ATOM 3340 O O . GLU A 1 489 ? 148.640 116.242 126.966 1.00 177.79 489 GLU A O 1
ATOM 3342 N N . THR A 1 490 ? 146.564 116.871 126.347 1.00 178.02 490 THR A N 1
ATOM 3343 C CA . THR A 1 490 ? 147.057 117.669 125.230 1.00 178.02 490 THR A CA 1
ATOM 3344 C C . THR A 1 490 ? 147.890 118.845 125.724 1.00 178.02 490 THR A C 1
ATOM 3345 O O . THR A 1 490 ? 148.904 119.201 125.110 1.00 178.02 490 THR A O 1
ATOM 3347 N N . GLU A 1 491 ? 147.473 119.461 126.833 1.00 174.51 491 GLU A N 1
ATOM 3348 C CA . GLU A 1 491 ? 148.262 120.531 127.431 1.00 174.51 491 GLU A CA 1
ATOM 3349 C C . GLU A 1 491 ? 149.628 120.034 127.883 1.00 174.51 491 GLU A C 1
ATOM 3350 O O . GLU A 1 491 ? 150.632 120.723 127.678 1.00 174.51 491 GLU A O 1
ATOM 3352 N N . LEU A 1 492 ? 149.689 118.846 128.490 1.00 174.26 492 LEU A N 1
ATOM 3353 C CA . LEU A 1 492 ? 150.979 118.280 128.874 1.00 174.26 492 LEU A CA 1
ATOM 3354 C C . LEU A 1 492 ? 151.841 117.998 127.651 1.00 174.26 492 LEU A C 1
ATOM 3355 O O . LEU A 1 492 ? 153.058 118.225 127.676 1.00 174.26 492 LEU A O 1
ATOM 3371 N N . ASP A 1 493 ? 151.229 117.505 126.572 1.00 173.42 493 ASP A N 1
ATOM 3372 C CA . ASP A 1 493 ? 151.982 117.221 125.354 1.00 173.42 493 ASP A CA 1
ATOM 3373 C C . ASP A 1 493 ? 152.584 118.493 124.769 1.00 173.42 493 ASP A C 1
ATOM 3374 O O . ASP A 1 493 ? 153.769 118.528 124.418 1.00 173.42 493 ASP A O 1
ATOM 3376 N N . ILE A 1 494 ? 151.784 119.558 124.670 1.00 176.19 494 ILE A N 1
ATOM 3377 C CA . ILE A 1 494 ? 152.313 120.802 124.115 1.00 176.19 494 ILE A CA 1
ATOM 3378 C C . ILE A 1 494 ? 153.332 121.426 125.063 1.00 176.19 494 ILE A C 1
ATOM 3379 O O . ILE A 1 494 ? 154.292 122.067 124.613 1.00 176.19 494 ILE A O 1
ATOM 3395 N N . SER A 1 495 ? 153.153 121.258 126.378 1.00 172.91 495 SER A N 1
ATOM 3396 C CA . SER A 1 495 ? 154.145 121.751 127.327 1.00 172.91 495 SER A CA 1
ATOM 3397 C C . SER A 1 495 ? 155.485 121.059 127.116 1.00 172.91 495 SER A C 1
ATOM 3398 O O . SER A 1 495 ? 156.533 121.712 127.046 1.00 172.91 495 SER A O 1
ATOM 3406 N N . LEU A 1 496 ? 155.468 119.732 126.986 1.00 171.29 496 LEU A N 1
ATOM 3407 C CA . LEU A 1 496 ? 156.712 119.008 126.744 1.00 171.29 496 LEU A CA 1
ATOM 3408 C C . LEU A 1 496 ? 157.310 119.386 125.395 1.00 171.29 496 LEU A C 1
ATOM 3409 O O . LEU A 1 496 ? 158.537 119.456 125.250 1.00 171.29 496 LEU A O 1
ATOM 3425 N N . ASP A 1 497 ? 156.458 119.642 124.398 1.00 171.58 497 ASP A N 1
ATOM 3426 C CA . ASP A 1 497 ? 156.948 120.053 123.085 1.00 171.58 497 ASP A CA 1
ATOM 3427 C C . ASP A 1 497 ? 157.672 121.393 123.156 1.00 171.58 497 ASP A C 1
ATOM 3428 O O . ASP A 1 497 ? 158.750 121.564 122.574 1.00 171.58 497 ASP A O 1
ATOM 3430 N N . VAL A 1 498 ? 157.094 122.365 123.866 1.00 171.49 498 VAL A N 1
ATOM 3431 C CA . VAL A 1 498 ? 157.765 123.658 123.958 1.00 171.49 498 VAL A CA 1
ATOM 3432 C C . VAL A 1 498 ? 159.023 123.549 124.815 1.00 171.49 498 VAL A C 1
ATOM 3433 O O . VAL A 1 498 ? 160.005 124.253 124.564 1.00 171.49 498 VAL A O 1
ATOM 3446 N N . LEU A 1 499 ? 159.036 122.667 125.821 1.00 168.50 499 LEU A N 1
ATOM 3447 C CA . LEU A 1 499 ? 160.268 122.466 126.585 1.00 168.50 499 LEU A CA 1
ATOM 3448 C C . LEU A 1 499 ? 161.378 121.857 125.729 1.00 168.50 499 LEU A C 1
ATOM 3449 O O . LEU A 1 499 ? 162.544 122.263 125.840 1.00 168.50 499 LEU A O 1
ATOM 3465 N N . THR A 1 500 ? 161.052 120.875 124.880 1.00 171.04 500 THR A N 1
ATOM 3466 C CA . THR A 1 500 ? 162.100 120.320 124.025 1.00 171.04 500 THR A CA 1
ATOM 3467 C C . THR A 1 500 ? 162.544 121.336 122.976 1.00 171.04 500 THR A C 1
ATOM 3468 O O . THR A 1 500 ? 163.730 121.388 122.623 1.00 171.04 500 THR A O 1
ATOM 3479 N N . ASP A 1 501 ? 161.623 122.176 122.498 1.00 171.79 501 ASP A N 1
ATOM 3480 C CA . ASP A 1 501 ? 162.024 123.280 121.633 1.00 171.79 501 ASP A CA 1
ATOM 3481 C C . ASP A 1 501 ? 162.960 124.236 122.364 1.00 171.79 501 ASP A C 1
ATOM 3482 O O . ASP A 1 501 ? 163.929 124.738 121.783 1.00 171.79 501 ASP A O 1
ATOM 3484 N N . LEU A 1 502 ? 162.690 124.489 123.647 1.00 168.83 502 LEU A N 1
ATOM 3485 C CA . LEU A 1 502 ? 163.522 125.407 124.417 1.00 168.83 502 LEU A CA 1
ATOM 3486 C C . LEU A 1 502 ? 164.926 124.854 124.615 1.00 168.83 502 LEU A C 1
ATOM 3487 O O . LEU A 1 502 ? 165.912 125.579 124.439 1.00 168.83 502 LEU A O 1
ATOM 3503 N N . VAL A 1 503 ? 165.043 123.575 124.986 1.00 168.92 503 VAL A N 1
ATOM 3504 C CA . VAL A 1 503 ? 166.382 123.026 125.201 1.00 168.92 503 VAL A CA 1
ATOM 3505 C C . VAL A 1 503 ? 167.115 122.915 123.871 1.00 168.92 503 VAL A C 1
ATOM 3506 O O . VAL A 1 503 ? 168.348 123.013 123.827 1.00 168.92 503 VAL A O 1
ATOM 3519 N N . ILE A 1 504 ? 166.388 122.692 122.771 1.00 170.44 504 ILE A N 1
ATOM 3520 C CA . ILE A 1 504 ? 167.015 122.779 121.456 1.00 170.44 504 ILE A CA 1
ATOM 3521 C C . ILE A 1 504 ? 167.527 124.192 121.208 1.00 170.44 504 ILE A C 1
ATOM 3522 O O . ILE A 1 504 ? 168.594 124.389 120.612 1.00 170.44 504 ILE A O 1
ATOM 3524 N N . LEU A 1 505 ? 166.781 125.197 121.669 1.00 170.56 505 LEU A N 1
ATOM 3525 C CA . LEU A 1 505 ? 167.189 126.583 121.467 1.00 170.56 505 LEU A CA 1
ATOM 3526 C C . LEU A 1 505 ? 168.395 126.936 122.330 1.00 170.56 505 LEU A C 1
ATOM 3527 O O . LEU A 1 505 ? 169.466 127.272 121.813 1.00 170.56 505 LEU A O 1
ATOM 3529 N N . HIS A 1 506 ? 168.242 126.862 123.652 1.00 170.26 506 HIS A N 1
ATOM 3530 C CA . HIS A 1 506 ? 169.307 127.249 124.578 1.00 170.26 506 HIS A CA 1
ATOM 3531 C C . HIS A 1 506 ? 169.155 126.469 125.876 1.00 170.26 506 HIS A C 1
ATOM 3532 O O . HIS A 1 506 ? 168.201 126.688 126.639 1.00 170.26 506 HIS A O 1
ATOM 3534 N N . PRO A 1 507 ? 170.078 125.546 126.166 1.00 168.28 507 PRO A N 1
ATOM 3535 C CA . PRO A 1 507 ? 170.013 124.815 127.440 1.00 168.28 507 PRO A CA 1
ATOM 3536 C C . PRO A 1 507 ? 170.572 125.584 128.624 1.00 168.28 507 PRO A C 1
ATOM 3537 O O . PRO A 1 507 ? 170.126 125.351 129.756 1.00 168.28 507 PRO A O 1
ATOM 3548 N N . SER A 1 508 ? 171.535 126.483 128.398 1.00 170.44 508 SER A N 1
ATOM 3549 C CA . SER A 1 508 ? 172.181 127.182 129.505 1.00 170.44 508 SER A CA 1
ATOM 3550 C C . SER A 1 508 ? 171.199 128.068 130.260 1.00 170.44 508 SER A C 1
ATOM 3551 O O . SER A 1 508 ? 171.239 128.134 131.495 1.00 170.44 508 SER A O 1
ATOM 3555 N N . LEU A 1 509 ? 170.315 128.761 129.539 1.00 170.86 509 LEU A N 1
ATOM 3556 C CA . LEU A 1 509 ? 169.322 129.604 130.197 1.00 170.86 509 LEU A CA 1
ATOM 3557 C C . LEU A 1 509 ? 168.367 128.772 131.044 1.00 170.86 509 LEU A C 1
ATOM 3558 O O . LEU A 1 509 ? 168.002 129.174 132.154 1.00 170.86 509 LEU A O 1
ATOM 3562 N N . LEU A 1 510 ? 167.952 127.609 130.537 1.00 167.91 510 LEU A N 1
ATOM 3563 C CA . LEU A 1 510 ? 167.064 126.745 131.306 1.00 167.91 510 LEU A CA 1
ATOM 3564 C C . LEU A 1 510 ? 167.780 126.111 132.491 1.00 167.91 510 LEU A C 1
ATOM 3565 O O . LEU A 1 510 ? 167.130 125.734 133.473 1.00 167.91 510 LEU A O 1
ATOM 3581 N N . LEU A 1 511 ? 169.107 125.975 132.420 1.00 164.87 511 LEU A N 1
ATOM 3582 C CA . LEU A 1 511 ? 169.846 125.382 133.530 1.00 164.87 511 LEU A CA 1
ATOM 3583 C C . LEU A 1 511 ? 169.771 126.239 134.788 1.00 164.87 511 LEU A C 1
ATOM 3584 O O . LEU A 1 511 ? 169.919 125.715 135.898 1.00 164.87 511 LEU A O 1
ATOM 3600 N N . ARG A 1 512 ? 169.553 127.550 134.641 1.00 163.01 512 ARG A N 1
ATOM 3601 C CA . ARG A 1 512 ? 169.486 128.427 135.807 1.00 163.01 512 ARG A CA 1
ATOM 3602 C C . ARG A 1 512 ? 168.316 128.064 136.714 1.00 163.01 512 ARG A C 1
ATOM 3603 O O . ARG A 1 512 ? 168.461 128.031 137.941 1.00 163.01 512 ARG A O 1
ATOM 3605 N N . TYR A 1 513 ? 167.150 127.784 136.130 1.00 156.78 513 TYR A N 1
ATOM 3606 C CA . TYR A 1 513 ? 165.970 127.381 136.884 1.00 156.78 513 TYR A CA 1
ATOM 3607 C C . TYR A 1 513 ? 165.793 125.867 136.925 1.00 156.78 513 TYR A C 1
ATOM 3608 O O . TYR A 1 513 ? 164.663 125.376 137.022 1.00 156.78 513 TYR A O 1
ATOM 3610 N N . ALA A 1 514 ? 166.895 125.116 136.860 1.00 157.54 514 ALA A N 1
ATOM 3611 C CA . ALA A 1 514 ? 166.812 123.662 136.792 1.00 157.54 514 ALA A CA 1
ATOM 3612 C C . ALA A 1 514 ? 166.256 123.036 138.065 1.00 157.54 514 ALA A C 1
ATOM 3613 O O . ALA A 1 514 ? 165.765 121.903 138.013 1.00 157.54 514 ALA A O 1
ATOM 3615 N N . THR A 1 515 ? 166.329 123.735 139.201 1.00 157.91 515 THR A N 1
ATOM 3616 C CA . THR A 1 515 ? 165.819 123.172 140.448 1.00 157.91 515 THR A CA 1
ATOM 3617 C C . THR A 1 515 ? 164.315 122.940 140.380 1.00 157.91 515 THR A C 1
ATOM 3618 O O . THR A 1 515 ? 163.821 121.892 140.813 1.00 157.91 515 THR A O 1
ATOM 3620 N N . PHE A 1 516 ? 163.572 123.904 139.833 1.00 154.61 516 PHE A N 1
ATOM 3621 C CA . PHE A 1 516 ? 162.128 123.741 139.704 1.00 154.61 516 PHE A CA 1
ATOM 3622 C C . PHE A 1 516 ? 161.783 122.596 138.761 1.00 154.61 516 PHE A C 1
ATOM 3623 O O . PHE A 1 516 ? 160.854 121.823 139.027 1.00 154.61 516 PHE A O 1
ATOM 3625 N N . VAL A 1 517 ? 162.523 122.469 137.657 1.00 155.33 517 VAL A N 1
ATOM 3626 C CA . VAL A 1 517 ? 162.274 121.386 136.710 1.00 155.33 517 VAL A CA 1
ATOM 3627 C C . VAL A 1 517 ? 162.545 120.033 137.356 1.00 155.33 517 VAL A C 1
ATOM 3628 O O . VAL A 1 517 ? 161.776 119.080 137.181 1.00 155.33 517 VAL A O 1
ATOM 3630 N N . LYS A 1 518 ? 163.643 119.925 138.109 1.00 152.83 518 LYS A N 1
ATOM 3631 C CA . LYS A 1 518 ? 163.953 118.673 138.792 1.00 152.83 518 LYS A CA 1
ATOM 3632 C C . LYS A 1 518 ? 162.897 118.336 139.837 1.00 152.83 518 LYS A C 1
ATOM 3633 O O . LYS A 1 518 ? 162.500 117.173 139.977 1.00 152.83 518 LYS A O 1
ATOM 3635 N N . THR A 1 519 ? 162.430 119.342 140.582 1.00 155.10 519 THR A N 1
ATOM 3636 C CA . THR A 1 519 ? 161.391 119.104 141.578 1.00 155.10 519 THR A CA 1
ATOM 3637 C C . THR A 1 519 ? 160.093 118.647 140.925 1.00 155.10 519 THR A C 1
ATOM 3638 O O . THR A 1 519 ? 159.411 117.753 141.440 1.00 155.10 519 THR A O 1
ATOM 3640 N N . ILE A 1 520 ? 159.731 119.253 139.793 1.00 156.40 520 ILE A N 1
ATOM 3641 C CA . ILE A 1 520 ? 158.530 118.834 139.079 1.00 156.40 520 ILE A CA 1
ATOM 3642 C C . ILE A 1 520 ? 158.681 117.410 138.559 1.00 156.40 520 ILE A C 1
ATOM 3643 O O . ILE A 1 520 ? 157.751 116.598 138.652 1.00 156.40 520 ILE A O 1
ATOM 3645 N N . LEU A 1 521 ? 159.850 117.083 138.003 1.00 153.61 521 LEU A N 1
ATOM 3646 C CA . LEU A 1 521 ? 160.072 115.742 137.474 1.00 153.61 521 LEU A CA 1
ATOM 3647 C C . LEU A 1 521 ? 160.054 114.688 138.572 1.00 153.61 521 LEU A C 1
ATOM 3648 O O . LEU A 1 521 ? 159.602 113.562 138.339 1.00 153.61 521 LEU A O 1
ATOM 3650 N N . ASP A 1 522 ? 160.542 115.029 139.767 1.00 152.76 522 ASP A N 1
ATOM 3651 C CA . ASP A 1 522 ? 160.534 114.070 140.866 1.00 152.76 522 ASP A CA 1
ATOM 3652 C C . ASP A 1 522 ? 159.119 113.686 141.281 1.00 152.76 522 ASP A C 1
ATOM 3653 O O . ASP A 1 522 ? 158.901 112.573 141.771 1.00 152.76 522 ASP A O 1
ATOM 3655 N N . SER A 1 523 ? 158.151 114.581 141.097 1.00 152.31 523 SER A N 1
ATOM 3656 C CA . SER A 1 523 ? 156.771 114.328 141.483 1.00 152.31 523 SER A CA 1
ATOM 3657 C C . SER A 1 523 ? 155.913 113.794 140.342 1.00 152.31 523 SER A C 1
ATOM 3658 O O . SER A 1 523 ? 154.688 113.937 140.389 1.00 152.31 523 SER A O 1
ATOM 3660 N N . MET A 1 524 ? 156.520 113.186 139.326 1.00 158.30 524 MET A N 1
ATOM 3661 C CA . MET A 1 524 ? 155.768 112.641 138.197 1.00 158.30 524 MET A CA 1
ATOM 3662 C C . MET A 1 524 ? 155.075 111.363 138.650 1.00 158.30 524 MET A C 1
ATOM 3663 O O . MET A 1 524 ? 155.649 110.274 138.592 1.00 158.30 524 MET A O 1
ATOM 3665 N N . GLN A 1 525 ? 153.826 111.493 139.105 1.00 156.04 525 GLN A N 1
ATOM 3666 C CA . GLN A 1 525 ? 153.107 110.339 139.633 1.00 156.04 525 GLN A CA 1
ATOM 3667 C C . GLN A 1 525 ? 152.773 109.340 138.532 1.00 156.04 525 GLN A C 1
ATOM 3668 O O . GLN A 1 525 ? 153.030 108.139 138.671 1.00 156.04 525 GLN A O 1
ATOM 3670 N N . LYS A 1 526 ? 152.202 109.817 137.429 1.00 155.94 526 LYS A N 1
ATOM 3671 C CA . LYS A 1 526 ? 151.818 108.932 136.339 1.00 155.94 526 LYS A CA 1
ATOM 3672 C C . LYS A 1 526 ? 151.669 109.748 135.064 1.00 155.94 526 LYS A C 1
ATOM 3673 O O . LYS A 1 526 ? 151.405 110.952 135.101 1.00 155.94 526 LYS A O 1
ATOM 3675 N N . LEU A 1 527 ? 151.841 109.068 133.935 1.00 155.95 527 LEU A N 1
ATOM 3676 C CA . LEU A 1 527 ? 151.704 109.676 132.617 1.00 155.95 527 LEU A CA 1
ATOM 3677 C C . LEU A 1 527 ? 151.908 108.574 131.585 1.00 155.95 527 LEU A C 1
ATOM 3678 O O . LEU A 1 527 ? 152.270 107.442 131.921 1.00 155.95 527 LEU A O 1
ATOM 3680 N N . ASN A 1 528 ? 151.670 108.918 130.324 1.00 147.14 528 ASN A N 1
ATOM 3681 C CA . ASN A 1 528 ? 151.885 107.967 129.249 1.00 147.14 528 ASN A CA 1
ATOM 3682 C C . ASN A 1 528 ? 153.379 107.672 129.117 1.00 147.14 528 ASN A C 1
ATOM 3683 O O . ASN A 1 528 ? 154.214 108.486 129.518 1.00 147.14 528 ASN A O 1
ATOM 3685 N N . PRO A 1 529 ? 153.739 106.503 128.576 1.00 140.15 529 PRO A N 1
ATOM 3686 C CA . PRO A 1 529 ? 155.168 106.178 128.426 1.00 140.15 529 PRO A CA 1
ATOM 3687 C C . PRO A 1 529 ? 155.923 107.155 127.543 1.00 140.15 529 PRO A C 1
ATOM 3688 O O . PRO A 1 529 ? 157.112 107.398 127.782 1.00 140.15 529 PRO A O 1
ATOM 3699 N N . CYS A 1 530 ? 155.267 107.730 126.533 1.00 142.18 530 CYS A N 1
ATOM 3700 C CA . CYS A 1 530 ? 155.912 108.764 125.731 1.00 142.18 530 CYS A CA 1
ATOM 3701 C C . CYS A 1 530 ? 156.221 109.997 126.571 1.00 142.18 530 CYS A C 1
ATOM 3702 O O . CYS A 1 530 ? 157.283 110.613 126.413 1.00 142.18 530 CYS A O 1
ATOM 3704 N N . GLN A 1 531 ? 155.305 110.373 127.467 1.00 145.76 531 GLN A N 1
ATOM 3705 C CA . GLN A 1 531 ? 155.549 111.515 128.342 1.00 145.76 531 GLN A CA 1
ATOM 3706 C C . GLN A 1 531 ? 156.731 111.260 129.267 1.00 145.76 531 GLN A C 1
ATOM 3707 O O . GLN A 1 531 ? 157.565 112.148 129.481 1.00 145.76 531 GLN A O 1
ATOM 3709 N N . ILE A 1 532 ? 156.825 110.049 129.820 1.00 145.03 532 ILE A N 1
ATOM 3710 C CA . ILE A 1 532 ? 157.949 109.720 130.690 1.00 145.03 532 ILE A CA 1
ATOM 3711 C C . ILE A 1 532 ? 159.247 109.709 129.898 1.00 145.03 532 ILE A C 1
ATOM 3712 O O . ILE A 1 532 ? 160.293 110.151 130.397 1.00 145.03 532 ILE A O 1
ATOM 3728 N N . ARG A 1 533 ? 159.210 109.197 128.664 1.00 140.49 533 ARG A N 1
ATOM 3729 C CA . ARG A 1 533 ? 160.396 109.215 127.816 1.00 140.49 533 ARG A CA 1
ATOM 3730 C C . ARG A 1 533 ? 160.852 110.642 127.553 1.00 140.49 533 ARG A C 1
ATOM 3731 O O . ARG A 1 533 ? 162.044 110.947 127.653 1.00 140.49 533 ARG A O 1
ATOM 3752 N N . LYS A 1 534 ? 159.911 111.538 127.248 1.00 145.82 534 LYS A N 1
ATOM 3753 C CA . LYS A 1 534 ? 160.267 112.932 127.003 1.00 145.82 534 LYS A CA 1
ATOM 3754 C C . LYS A 1 534 ? 160.813 113.595 128.261 1.00 145.82 534 LYS A C 1
ATOM 3755 O O . LYS A 1 534 ? 161.768 114.380 128.195 1.00 145.82 534 LYS A O 1
ATOM 3757 N N . LEU A 1 535 ? 160.221 113.292 129.418 1.00 148.17 535 LEU A N 1
ATOM 3758 C CA . LEU A 1 535 ? 160.677 113.892 130.667 1.00 148.17 535 LEU A CA 1
ATOM 3759 C C . LEU A 1 535 ? 162.099 113.462 130.995 1.00 148.17 535 LEU A C 1
ATOM 3760 O O . LEU A 1 535 ? 162.976 114.298 131.242 1.00 148.17 535 LEU A O 1
ATOM 3762 N N . PHE A 1 536 ? 162.360 112.160 130.989 1.00 148.21 536 PHE A N 1
ATOM 3763 C CA . PHE A 1 536 ? 163.721 111.722 131.254 1.00 148.21 536 PHE A CA 1
ATOM 3764 C C . PHE A 1 536 ? 164.681 112.128 130.147 1.00 148.21 536 PHE A C 1
ATOM 3765 O O . PHE A 1 536 ? 165.867 112.310 130.428 1.00 148.21 536 PHE A O 1
ATOM 3782 N N . TYR A 1 537 ? 164.194 112.356 128.925 1.00 152.46 537 TYR A N 1
ATOM 3783 C CA . TYR A 1 537 ? 165.054 112.921 127.894 1.00 152.46 537 TYR A CA 1
ATOM 3784 C C . TYR A 1 537 ? 165.471 114.344 128.238 1.00 152.46 537 TYR A C 1
ATOM 3785 O O . TYR A 1 537 ? 166.642 114.700 128.077 1.00 152.46 537 TYR A O 1
ATOM 3803 N N . ILE A 1 538 ? 164.535 115.179 128.701 1.00 158.37 538 ILE A N 1
ATOM 3804 C CA . ILE A 1 538 ? 164.905 116.560 129.010 1.00 158.37 538 ILE A CA 1
ATOM 3805 C C . ILE A 1 538 ? 165.824 116.608 130.232 1.00 158.37 538 ILE A C 1
ATOM 3806 O O . ILE A 1 538 ? 166.803 117.364 130.242 1.00 158.37 538 ILE A O 1
ATOM 3822 N N . LEU A 1 539 ? 165.559 115.790 131.262 1.00 153.95 539 LEU A N 1
ATOM 3823 C CA . LEU A 1 539 ? 166.507 115.736 132.381 1.00 153.95 539 LEU A CA 1
ATOM 3824 C C . LEU A 1 539 ? 167.884 115.245 131.943 1.00 153.95 539 LEU A C 1
ATOM 3825 O O . LEU A 1 539 ? 168.899 115.828 132.339 1.00 153.95 539 LEU A O 1
ATOM 3841 N N . SER A 1 540 ? 167.952 114.185 131.132 1.00 158.97 540 SER A N 1
ATOM 3842 C CA . SER A 1 540 ? 169.251 113.668 130.713 1.00 158.97 540 SER A CA 1
ATOM 3843 C C . SER A 1 540 ? 170.007 114.677 129.857 1.00 158.97 540 SER A C 1
ATOM 3844 O O . SER A 1 540 ? 171.215 114.873 130.041 1.00 158.97 540 SER A O 1
ATOM 3846 N N . THR A 1 541 ? 169.315 115.324 128.916 1.00 160.78 541 THR A N 1
ATOM 3847 C CA . THR A 1 541 ? 169.962 116.318 128.070 1.00 160.78 541 THR A CA 1
ATOM 3848 C C . THR A 1 541 ? 170.452 117.501 128.889 1.00 160.78 541 THR A C 1
ATOM 3849 O O . THR A 1 541 ? 171.571 117.981 128.681 1.00 160.78 541 THR A O 1
ATOM 3851 N N . LEU A 1 542 ? 169.637 117.977 129.835 1.00 164.33 542 LEU A N 1
ATOM 3852 C CA . LEU A 1 542 ? 170.051 119.107 130.658 1.00 164.33 542 LEU A CA 1
ATOM 3853 C C . LEU A 1 542 ? 171.234 118.739 131.543 1.00 164.33 542 LEU A C 1
ATOM 3854 O O . LEU A 1 542 ? 172.149 119.549 131.733 1.00 164.33 542 LEU A O 1
ATOM 3870 N N . ALA A 1 543 ? 171.236 117.524 132.095 1.00 163.68 543 ALA A N 1
ATOM 3871 C CA . ALA A 1 543 ? 172.334 117.106 132.958 1.00 163.68 543 ALA A CA 1
ATOM 3872 C C . ALA A 1 543 ? 173.631 116.965 132.172 1.00 163.68 543 ALA A C 1
ATOM 3873 O O . ALA A 1 543 ? 174.668 117.513 132.564 1.00 163.68 543 ALA A O 1
ATOM 3880 N N . PHE A 1 544 ? 173.594 116.240 131.052 1.00 162.67 544 PHE A N 1
ATOM 3881 C CA . PHE A 1 544 ? 174.831 115.947 130.335 1.00 162.67 544 PHE A CA 1
ATOM 3882 C C . PHE A 1 544 ? 175.347 117.171 129.588 1.00 162.67 544 PHE A C 1
ATOM 3883 O O . PHE A 1 544 ? 176.560 117.407 129.542 1.00 162.67 544 PHE A O 1
ATOM 3900 N N . SER A 1 545 ? 174.448 117.959 128.991 1.00 167.89 545 SER A N 1
ATOM 3901 C CA . SER A 1 545 ? 174.875 119.184 128.324 1.00 167.89 545 SER A CA 1
ATOM 3902 C C . SER A 1 545 ? 175.452 120.189 129.312 1.00 167.89 545 SER A C 1
ATOM 3903 O O . SER A 1 545 ? 176.337 120.972 128.952 1.00 167.89 545 SER A O 1
ATOM 3905 N N . GLN A 1 546 ? 174.968 120.180 130.552 1.00 169.24 546 GLN A N 1
ATOM 3906 C CA . GLN A 1 546 ? 175.487 121.034 131.618 1.00 169.24 546 GLN A CA 1
ATOM 3907 C C . GLN A 1 546 ? 176.384 120.261 132.574 1.00 169.24 546 GLN A C 1
ATOM 3908 O O . GLN A 1 546 ? 176.355 120.483 133.787 1.00 169.24 546 GLN A O 1
ATOM 3910 N N . ARG A 1 547 ? 177.195 119.342 132.041 1.00 169.54 547 ARG A N 1
ATOM 3911 C CA . ARG A 1 547 ? 178.034 118.487 132.874 1.00 169.54 547 ARG A CA 1
ATOM 3912 C C . ARG A 1 547 ? 179.070 119.263 133.677 1.00 169.54 547 ARG A C 1
ATOM 3913 O O . ARG A 1 547 ? 179.568 118.742 134.681 1.00 169.54 547 ARG A O 1
ATOM 3915 N N . GLN A 1 548 ? 179.414 120.484 133.258 1.00 173.70 548 GLN A N 1
ATOM 3916 C CA . GLN A 1 548 ? 180.316 121.308 134.056 1.00 173.70 548 GLN A CA 1
ATOM 3917 C C . GLN A 1 548 ? 179.710 121.622 135.418 1.00 173.70 548 GLN A C 1
ATOM 3918 O O . GLN A 1 548 ? 180.407 121.596 136.438 1.00 173.70 548 GLN A O 1
ATOM 3920 N N . GLU A 1 549 ? 178.409 121.917 135.454 1.00 171.96 549 GLU A N 1
ATOM 3921 C CA . GLU A 1 549 ? 177.696 122.156 136.702 1.00 171.96 549 GLU A CA 1
ATOM 3922 C C . GLU A 1 549 ? 176.526 121.203 136.922 1.00 171.96 549 GLU A C 1
ATOM 3923 O O . GLU A 1 549 ? 175.678 121.473 137.782 1.00 171.96 549 GLU A O 1
ATOM 3925 N N . GLY A 1 550 ? 176.456 120.098 136.182 1.00 168.84 550 GLY A N 1
ATOM 3926 C CA . GLY A 1 550 ? 175.375 119.140 136.277 1.00 168.84 550 GLY A CA 1
ATOM 3927 C C . GLY A 1 550 ? 175.612 117.981 137.219 1.00 168.84 550 GLY A C 1
ATOM 3928 O O . GLY A 1 550 ? 174.850 117.010 137.181 1.00 168.84 550 GLY A O 1
ATOM 3932 N N . SER A 1 551 ? 176.646 118.044 138.063 1.00 167.39 551 SER A N 1
ATOM 3933 C CA . SER A 1 551 ? 176.918 116.944 138.981 1.00 167.39 551 SER A CA 1
ATOM 3934 C C . SER A 1 551 ? 175.799 116.759 139.997 1.00 167.39 551 SER A C 1
ATOM 3935 O O . SER A 1 551 ? 175.551 115.633 140.444 1.00 167.39 551 SER A O 1
ATOM 3937 N N . TYR A 1 552 ? 175.114 117.840 140.373 1.00 167.68 552 TYR A N 1
ATOM 3938 C CA . TYR A 1 552 ? 174.042 117.751 141.356 1.00 167.68 552 TYR A CA 1
ATOM 3939 C C . TYR A 1 552 ? 172.763 117.128 140.807 1.00 167.68 552 TYR A C 1
ATOM 3940 O O . TYR A 1 552 ? 171.868 116.810 141.598 1.00 167.68 552 TYR A O 1
ATOM 3942 N N . ILE A 1 553 ? 172.646 116.947 139.495 1.00 162.82 553 ILE A N 1
ATOM 3943 C CA . ILE A 1 553 ? 171.445 116.385 138.893 1.00 162.82 553 ILE A CA 1
ATOM 3944 C C . ILE A 1 553 ? 171.604 114.901 138.587 1.00 162.82 553 ILE A C 1
ATOM 3945 O O . ILE A 1 553 ? 170.642 114.139 138.698 1.00 162.82 553 ILE A O 1
ATOM 3947 N N . GLN A 1 554 ? 172.808 114.481 138.187 1.00 156.73 554 GLN A N 1
ATOM 3948 C CA . GLN A 1 554 ? 173.036 113.078 137.857 1.00 156.73 554 GLN A CA 1
ATOM 3949 C C . GLN A 1 554 ? 172.833 112.184 139.073 1.00 156.73 554 GLN A C 1
ATOM 3950 O O . GLN A 1 554 ? 172.230 111.108 138.969 1.00 156.73 554 GLN A O 1
ATOM 3957 N N . ASP A 1 555 ? 173.335 112.611 140.234 1.00 157.27 555 ASP A N 1
ATOM 3958 C CA . ASP A 1 555 ? 173.152 111.831 141.452 1.00 157.27 555 ASP A CA 1
ATOM 3959 C C . ASP A 1 555 ? 171.679 111.726 141.823 1.00 157.27 555 ASP A C 1
ATOM 3960 O O . ASP A 1 555 ? 171.208 110.655 142.223 1.00 157.27 555 ASP A O 1
ATOM 3962 N N . ASP A 1 556 ? 170.934 112.826 141.691 1.00 152.60 556 ASP A N 1
ATOM 3963 C CA . ASP A 1 556 ? 169.506 112.795 141.992 1.00 152.60 556 ASP A CA 1
ATOM 3964 C C . ASP A 1 556 ? 168.761 111.861 141.047 1.00 152.60 556 ASP A C 1
ATOM 3965 O O . ASP A 1 556 ? 167.884 111.100 141.480 1.00 152.60 556 ASP A O 1
ATOM 3968 N N . MET A 1 557 ? 169.093 111.908 139.755 1.00 154.36 557 MET A N 1
ATOM 3969 C CA . MET A 1 557 ? 168.446 111.028 138.786 1.00 154.36 557 MET A CA 1
ATOM 3970 C C . MET A 1 557 ? 168.754 109.566 139.083 1.00 154.36 557 MET A C 1
ATOM 3971 O O . MET A 1 557 ? 167.864 108.707 139.034 1.00 154.36 557 MET A O 1
ATOM 3973 N N . HIS A 1 558 ? 170.015 109.265 139.402 1.00 153.67 558 HIS A N 1
ATOM 3974 C CA . HIS A 1 558 ? 170.387 107.898 139.742 1.00 153.67 558 HIS A CA 1
ATOM 3975 C C . HIS A 1 558 ? 169.650 107.436 140.989 1.00 153.67 558 HIS A C 1
ATOM 3976 O O . HIS A 1 558 ? 169.186 106.292 141.062 1.00 153.67 558 HIS A O 1
ATOM 3990 N N . MET A 1 559 ? 169.521 108.324 141.977 1.00 153.97 559 MET A N 1
ATOM 3991 C CA . MET A 1 559 ? 168.828 107.973 143.210 1.00 153.97 559 MET A CA 1
ATOM 3992 C C . MET A 1 559 ? 167.354 107.684 142.963 1.00 153.97 559 MET A C 1
ATOM 3993 O O . MET A 1 559 ? 166.814 106.711 143.497 1.00 153.97 559 MET A O 1
ATOM 3995 N N . VAL A 1 560 ? 166.681 108.513 142.160 1.00 151.64 560 VAL A N 1
ATOM 3996 C CA . VAL A 1 560 ? 165.257 108.280 141.919 1.00 151.64 560 VAL A CA 1
ATOM 3997 C C . VAL A 1 560 ? 165.059 107.016 141.088 1.00 151.64 560 VAL A C 1
ATOM 3998 O O . VAL A 1 560 ? 164.098 106.264 141.299 1.00 151.64 560 VAL A O 1
ATOM 4011 N N . ILE A 1 561 ? 165.966 106.754 140.139 1.00 150.76 561 ILE A N 1
ATOM 4012 C CA . ILE A 1 561 ? 165.883 105.520 139.358 1.00 150.76 561 ILE A CA 1
ATOM 4013 C C . ILE A 1 561 ? 166.050 104.307 140.266 1.00 150.76 561 ILE A C 1
ATOM 4014 O O . ILE A 1 561 ? 165.315 103.319 140.147 1.00 150.76 561 ILE A O 1
ATOM 4030 N N . ARG A 1 562 ? 167.021 104.359 141.181 1.00 146.53 562 ARG A N 1
ATOM 4031 C CA . ARG A 1 562 ? 167.226 103.247 142.103 1.00 146.53 562 ARG A CA 1
ATOM 4032 C C . ARG A 1 562 ? 166.038 103.082 143.042 1.00 146.53 562 ARG A C 1
ATOM 4033 O O . ARG A 1 562 ? 165.663 101.956 143.390 1.00 146.53 562 ARG A O 1
ATOM 4042 N N . LYS A 1 563 ? 165.439 104.196 143.469 1.00 148.63 563 LYS A N 1
ATOM 4043 C CA . LYS A 1 563 ? 164.272 104.128 144.341 1.00 148.63 563 LYS A CA 1
ATOM 4044 C C . LYS A 1 563 ? 163.099 103.467 143.631 1.00 148.63 563 LYS A C 1
ATOM 4045 O O . LYS A 1 563 ? 162.398 102.630 144.211 1.00 148.63 563 LYS A O 1
ATOM 4049 N N . TRP A 1 564 ? 162.869 103.833 142.367 1.00 148.73 564 TRP A N 1
ATOM 4050 C CA . TRP A 1 564 ? 161.812 103.175 141.604 1.00 148.73 564 TRP A CA 1
ATOM 4051 C C . TRP A 1 564 ? 162.138 101.709 141.351 1.00 148.73 564 TRP A C 1
ATOM 4052 O O . TRP A 1 564 ? 161.230 100.871 141.325 1.00 148.73 564 TRP A O 1
ATOM 4073 N N . LEU A 1 565 ? 163.419 101.385 141.154 1.00 145.54 565 LEU A N 1
ATOM 4074 C CA . LEU A 1 565 ? 163.812 99.994 140.955 1.00 145.54 565 LEU A CA 1
ATOM 4075 C C . LEU A 1 565 ? 163.498 99.152 142.185 1.00 145.54 565 LEU A C 1
ATOM 4076 O O . LEU A 1 565 ? 163.037 98.011 142.062 1.00 145.54 565 LEU A O 1
ATOM 4092 N N . SER A 1 566 ? 163.737 99.695 143.375 1.00 148.39 566 SER A N 1
ATOM 4093 C CA . SER A 1 566 ? 163.428 98.998 144.615 1.00 148.39 566 SER A CA 1
ATOM 4094 C C . SER A 1 566 ? 161.981 99.170 145.063 1.00 148.39 566 SER A C 1
ATOM 4095 O O . SER A 1 566 ? 161.607 98.610 146.099 1.00 148.39 566 SER A O 1
ATOM 4097 N N . SER A 1 567 ? 161.165 99.925 144.329 1.00 146.52 567 SER A N 1
ATOM 4098 C CA . SER A 1 567 ? 159.775 100.120 144.717 1.00 146.52 567 SER A CA 1
ATOM 4099 C C . SER A 1 567 ? 159.014 98.802 144.648 1.00 146.52 567 SER A C 1
ATOM 4100 O O . SER A 1 567 ? 159.170 98.023 143.705 1.00 146.52 567 SER A O 1
ATOM 4102 N N . SER A 1 568 ? 158.189 98.553 145.666 1.00 144.95 568 SER A N 1
ATOM 4103 C CA . SER A 1 568 ? 157.418 97.317 145.715 1.00 144.95 568 SER A CA 1
ATOM 4104 C C . SER A 1 568 ? 156.243 97.330 144.748 1.00 144.95 568 SER A C 1
ATOM 4105 O O . SER A 1 568 ? 155.887 96.281 144.201 1.00 144.95 568 SER A O 1
ATOM 4107 N N . VAL A 1 569 ? 155.633 98.487 144.528 1.00 151.94 569 VAL A N 1
ATOM 4108 C CA . VAL A 1 569 ? 154.491 98.564 143.609 1.00 151.94 569 VAL A CA 1
ATOM 4109 C C . VAL A 1 569 ? 154.995 98.388 142.179 1.00 151.94 569 VAL A C 1
ATOM 4110 O O . VAL A 1 569 ? 155.881 99.143 141.741 1.00 151.94 569 VAL A O 1
ATOM 4112 N N . PRO A 1 570 ? 154.475 97.418 141.420 1.00 154.93 570 PRO A N 1
ATOM 4113 C CA . PRO A 1 570 ? 154.943 97.241 140.035 1.00 154.93 570 PRO A CA 1
ATOM 4114 C C . PRO A 1 570 ? 154.614 98.409 139.123 1.00 154.93 570 PRO A C 1
ATOM 4115 O O . PRO A 1 570 ? 155.285 98.572 138.097 1.00 154.93 570 PRO A O 1
ATOM 4126 N N . ASN A 1 571 ? 153.609 99.217 139.455 1.00 151.61 571 ASN A N 1
ATOM 4127 C CA . ASN A 1 571 ? 153.259 100.359 138.623 1.00 151.61 571 ASN A CA 1
ATOM 4128 C C . ASN A 1 571 ? 154.406 101.361 138.619 1.00 151.61 571 ASN A C 1
ATOM 4129 O O . ASN A 1 571 ? 154.860 101.810 139.676 1.00 151.61 571 ASN A O 1
ATOM 4131 N N . HIS A 1 572 ? 154.874 101.711 137.424 1.00 140.79 572 HIS A N 1
ATOM 4132 C CA . HIS A 1 572 ? 156.011 102.588 137.178 1.00 140.79 572 HIS A CA 1
ATOM 4133 C C . HIS A 1 572 ? 157.365 101.915 137.381 1.00 140.79 572 HIS A C 1
ATOM 4134 O O . HIS A 1 572 ? 158.392 102.553 137.110 1.00 140.79 572 HIS A O 1
ATOM 4136 N N . LYS A 1 573 ? 157.413 100.661 137.842 1.00 140.11 573 LYS A N 1
ATOM 4137 C CA . LYS A 1 573 ? 158.691 99.963 137.945 1.00 140.11 573 LYS A CA 1
ATOM 4138 C C . LYS A 1 573 ? 159.319 99.784 136.571 1.00 140.11 573 LYS A C 1
ATOM 4139 O O . LYS A 1 573 ? 160.538 99.915 136.410 1.00 140.11 573 LYS A O 1
ATOM 4143 N N . GLN A 1 574 ? 158.493 99.482 135.567 1.00 135.57 574 GLN A N 1
ATOM 4144 C CA . GLN A 1 574 ? 158.959 99.480 134.184 1.00 135.57 574 GLN A CA 1
ATOM 4145 C C . GLN A 1 574 ? 159.508 100.842 133.774 1.00 135.57 574 GLN A C 1
ATOM 4146 O O . GLN A 1 574 ? 160.434 100.919 132.955 1.00 135.57 574 GLN A O 1
ATOM 4160 N N . MET A 1 575 ? 158.963 101.923 134.343 1.00 131.09 575 MET A N 1
ATOM 4161 C CA . MET A 1 575 ? 159.493 103.254 134.076 1.00 131.09 575 MET A CA 1
ATOM 4162 C C . MET A 1 575 ? 160.946 103.377 134.512 1.00 131.09 575 MET A C 1
ATOM 4163 O O . MET A 1 575 ? 161.697 104.171 133.937 1.00 131.09 575 MET A O 1
ATOM 4165 N N . GLY A 1 576 ? 161.363 102.598 135.512 1.00 134.98 576 GLY A N 1
ATOM 4166 C CA . GLY A 1 576 ? 162.768 102.581 135.879 1.00 134.98 576 GLY A CA 1
ATOM 4167 C C . GLY A 1 576 ? 163.656 102.098 134.749 1.00 134.98 576 GLY A C 1
ATOM 4168 O O . GLY A 1 576 ? 164.677 102.713 134.437 1.00 134.98 576 GLY A O 1
ATOM 4172 N N . ILE A 1 577 ? 163.267 100.999 134.101 1.00 129.51 577 ILE A N 1
ATOM 4173 C CA . ILE A 1 577 ? 164.072 100.488 132.997 1.00 129.51 577 ILE A CA 1
ATOM 4174 C C . ILE A 1 577 ? 163.978 101.424 131.800 1.00 129.51 577 ILE A C 1
ATOM 4175 O O . ILE A 1 577 ? 164.945 101.567 131.039 1.00 129.51 577 ILE A O 1
ATOM 4191 N N . ILE A 1 578 ? 162.820 102.064 131.608 1.00 131.81 578 ILE A N 1
ATOM 4192 C CA . ILE A 1 578 ? 162.691 103.079 130.560 1.00 131.81 578 ILE A CA 1
ATOM 4193 C C . ILE A 1 578 ? 163.694 104.205 130.787 1.00 131.81 578 ILE A C 1
ATOM 4194 O O . ILE A 1 578 ? 164.408 104.624 129.868 1.00 131.81 578 ILE A O 1
ATOM 4210 N N . GLY A 1 579 ? 163.767 104.706 132.019 1.00 130.21 579 GLY A N 1
ATOM 4211 C CA . GLY A 1 579 ? 164.738 105.737 132.327 1.00 130.21 579 GLY A CA 1
ATOM 4212 C C . GLY A 1 579 ? 166.165 105.251 132.201 1.00 130.21 579 GLY A C 1
ATOM 4213 O O . GLY A 1 579 ? 167.051 106.015 131.815 1.00 130.21 579 GLY A O 1
ATOM 4217 N N . ALA A 1 580 ? 166.406 103.980 132.518 1.00 127.23 580 ALA A N 1
ATOM 4218 C CA . ALA A 1 580 ? 167.748 103.425 132.382 1.00 127.23 580 ALA A CA 1
ATOM 4219 C C . ALA A 1 580 ? 168.195 103.428 130.926 1.00 127.23 580 ALA A C 1
ATOM 4220 O O . ALA A 1 580 ? 169.308 103.862 130.606 1.00 127.23 580 ALA A O 1
ATOM 4227 N N . VAL A 1 581 ? 167.336 102.948 130.026 1.00 123.49 581 VAL A N 1
ATOM 4228 C CA . VAL A 1 581 ? 167.711 102.941 128.614 1.00 123.49 581 VAL A CA 1
ATOM 4229 C C . VAL A 1 581 ? 167.800 104.365 128.079 1.00 123.49 581 VAL A C 1
ATOM 4230 O O . VAL A 1 581 ? 168.639 104.656 127.219 1.00 123.49 581 VAL A O 1
ATOM 4243 N N . THR A 1 582 ? 166.952 105.274 128.570 1.00 121.39 582 THR A N 1
ATOM 4244 C CA . THR A 1 582 ? 167.066 106.672 128.167 1.00 121.39 582 THR A CA 1
ATOM 4245 C C . THR A 1 582 ? 168.412 107.256 128.581 1.00 121.39 582 THR A C 1
ATOM 4246 O O . THR A 1 582 ? 169.050 107.977 127.806 1.00 121.39 582 THR A O 1
ATOM 4248 N N . MET A 1 583 ? 168.861 106.948 129.798 1.00 120.65 583 MET A N 1
ATOM 4249 C CA . MET A 1 583 ? 170.167 107.412 130.250 1.00 120.65 583 MET A CA 1
ATOM 4250 C C . MET A 1 583 ? 171.288 106.805 129.417 1.00 120.65 583 MET A C 1
ATOM 4251 O O . MET A 1 583 ? 172.250 107.496 129.064 1.00 120.65 583 MET A O 1
ATOM 4253 N N . MET A 1 584 ? 171.182 105.512 129.096 1.00 124.51 584 MET A N 1
ATOM 4254 C CA . MET A 1 584 ? 172.176 104.887 128.227 1.00 124.51 584 MET A CA 1
ATOM 4255 C C . MET A 1 584 ? 172.179 105.513 126.838 1.00 124.51 584 MET A C 1
ATOM 4256 O O . MET A 1 584 ? 173.216 105.522 126.166 1.00 124.51 584 MET A O 1
ATOM 4270 N N . GLY A 1 585 ? 171.038 106.041 126.396 1.00 116.65 585 GLY A N 1
ATOM 4271 C CA . GLY A 1 585 ? 170.996 106.775 125.145 1.00 116.65 585 GLY A CA 1
ATOM 4272 C C . GLY A 1 585 ? 171.845 108.029 125.145 1.00 116.65 585 GLY A C 1
ATOM 4273 O O . GLY A 1 585 ? 172.238 108.501 124.073 1.00 116.65 585 GLY A O 1
ATOM 4277 N N . SER A 1 586 ? 172.147 108.580 126.325 1.00 117.61 586 SER A N 1
ATOM 4278 C CA . SER A 1 586 ? 172.987 109.770 126.410 1.00 117.61 586 SER A CA 1
ATOM 4279 C C . SER A 1 586 ? 174.418 109.524 125.946 1.00 117.61 586 SER A C 1
ATOM 4280 O O . SER A 1 586 ? 175.130 110.490 125.652 1.00 117.61 586 SER A O 1
ATOM 4282 N N . VAL A 1 587 ? 174.857 108.269 125.869 1.00 116.15 587 VAL A N 1
ATOM 4283 C CA . VAL A 1 587 ? 176.197 107.950 125.390 1.00 116.15 587 VAL A CA 1
ATOM 4284 C C . VAL A 1 587 ? 176.142 107.508 123.931 1.00 116.15 587 VAL A C 1
ATOM 4285 O O . VAL A 1 587 ? 177.012 106.763 123.466 1.00 116.15 587 VAL A O 1
ATOM 4287 N N . ALA A 1 588 ? 175.124 107.961 123.196 1.00 112.64 588 ALA A N 1
ATOM 4288 C CA . ALA A 1 588 ? 174.915 107.564 121.810 1.00 112.64 588 ALA A CA 1
ATOM 4289 C C . ALA A 1 588 ? 175.528 108.547 120.819 1.00 112.64 588 ALA A C 1
ATOM 4290 O O . ALA A 1 588 ? 174.991 108.740 119.724 1.00 112.64 588 ALA A O 1
ATOM 4292 N N . LEU A 1 589 ? 176.635 109.182 121.185 1.00 109.46 589 LEU A N 1
ATOM 4293 C CA . LEU A 1 589 ? 177.313 110.107 120.286 1.00 109.46 589 LEU A CA 1
ATOM 4294 C C . LEU A 1 589 ? 177.907 109.365 119.093 1.00 109.46 589 LEU A C 1
ATOM 4295 O O . LEU A 1 589 ? 178.286 109.976 118.095 1.00 109.46 589 LEU A O 1
ATOM 4297 N N . GLU A 1 607 ? 185.648 107.515 131.371 1.00 161.59 607 GLU A N 1
ATOM 4298 C CA . GLU A 1 607 ? 185.021 106.714 132.415 1.00 161.59 607 GLU A CA 1
ATOM 4299 C C . GLU A 1 607 ? 183.505 106.699 132.257 1.00 161.59 607 GLU A C 1
ATOM 4300 O O . GLU A 1 607 ? 182.768 106.711 133.242 1.00 161.59 607 GLU A O 1
ATOM 4302 N N . CYS A 1 608 ? 183.046 106.672 131.004 1.00 158.59 608 CYS A N 1
ATOM 4303 C CA . CYS A 1 608 ? 181.610 106.666 130.746 1.00 158.59 608 CYS A CA 1
ATOM 4304 C C . CYS A 1 608 ? 180.960 105.361 131.196 1.00 158.59 608 CYS A C 1
ATOM 4305 O O . CYS A 1 608 ? 179.756 105.327 131.475 1.00 158.59 608 CYS A O 1
ATOM 4307 N N . ASP A 1 609 ? 181.734 104.278 131.274 1.00 152.19 609 ASP A N 1
ATOM 4308 C CA . ASP A 1 609 ? 181.196 102.958 131.564 1.00 152.19 609 ASP A CA 1
ATOM 4309 C C . ASP A 1 609 ? 180.862 102.743 133.039 1.00 152.19 609 ASP A C 1
ATOM 4310 O O . ASP A 1 609 ? 180.091 101.834 133.353 1.00 152.19 609 ASP A O 1
ATOM 4312 N N . GLY A 1 610 ? 181.399 103.559 133.944 1.00 151.56 610 GLY A N 1
ATOM 4313 C CA . GLY A 1 610 ? 181.221 103.321 135.367 1.00 151.56 610 GLY A CA 1
ATOM 4314 C C . GLY A 1 610 ? 179.799 103.489 135.870 1.00 151.56 610 GLY A C 1
ATOM 4315 O O . GLY A 1 610 ? 179.237 102.581 136.499 1.00 151.56 610 GLY A O 1
ATOM 4319 N N . GLN A 1 611 ? 179.213 104.660 135.616 1.00 149.42 611 GLN A N 1
ATOM 4320 C CA . GLN A 1 611 ? 177.835 104.902 136.025 1.00 149.42 611 GLN A CA 1
ATOM 4321 C C . GLN A 1 611 ? 176.878 103.957 135.313 1.00 149.42 611 GLN A C 1
ATOM 4322 O O . GLN A 1 611 ? 175.898 103.495 135.910 1.00 149.42 611 GLN A O 1
ATOM 4324 N N . LEU A 1 612 ? 177.153 103.657 134.042 1.00 146.86 612 LEU A N 1
ATOM 4325 C CA . LEU A 1 612 ? 176.334 102.694 133.316 1.00 146.86 612 LEU A CA 1
ATOM 4326 C C . LEU A 1 612 ? 176.414 101.314 133.954 1.00 146.86 612 LEU A C 1
ATOM 4327 O O . LEU A 1 612 ? 175.399 100.619 134.069 1.00 146.86 612 LEU A O 1
ATOM 4329 N N . SER A 1 613 ? 177.612 100.903 134.380 1.00 149.87 613 SER A N 1
ATOM 4330 C CA . SER A 1 613 ? 177.771 99.609 135.032 1.00 149.87 613 SER A CA 1
ATOM 4331 C C . SER A 1 613 ? 177.028 99.564 136.359 1.00 149.87 613 SER A C 1
ATOM 4332 O O . SER A 1 613 ? 176.390 98.558 136.684 1.00 149.87 613 SER A O 1
ATOM 4334 N N . THR A 1 614 ? 177.099 100.645 137.138 1.00 150.04 614 THR A N 1
ATOM 4335 C CA . THR A 1 614 ? 176.351 100.691 138.393 1.00 150.04 614 THR A CA 1
ATOM 4336 C C . THR A 1 614 ? 174.849 100.614 138.141 1.00 150.04 614 THR A C 1
ATOM 4337 O O . THR A 1 614 ? 174.129 99.866 138.821 1.00 150.04 614 THR A O 1
ATOM 4339 N N . LEU A 1 615 ? 174.362 101.368 137.151 1.00 145.39 615 LEU A N 1
ATOM 4340 C CA . LEU A 1 615 ? 172.937 101.368 136.842 1.00 145.39 615 LEU A CA 1
ATOM 4341 C C . LEU A 1 615 ? 172.473 99.994 136.376 1.00 145.39 615 LEU A C 1
ATOM 4342 O O . LEU A 1 615 ? 171.422 99.505 136.804 1.00 145.39 615 LEU A O 1
ATOM 4344 N N . LEU A 1 616 ? 173.253 99.343 135.508 1.00 146.12 616 LEU A N 1
ATOM 4345 C CA . LEU A 1 616 ? 172.833 98.041 135.004 1.00 146.12 616 LEU A CA 1
ATOM 4346 C C . LEU A 1 616 ? 172.974 96.964 136.070 1.00 146.12 616 LEU A C 1
ATOM 4347 O O . LEU A 1 616 ? 172.217 95.991 136.060 1.00 146.12 616 LEU A O 1
ATOM 4363 N N . ASP A 1 617 ? 173.912 97.123 137.009 1.00 149.95 617 ASP A N 1
ATOM 4364 C CA . ASP A 1 617 ? 173.972 96.207 138.141 1.00 149.95 617 ASP A CA 1
ATOM 4365 C C . ASP A 1 617 ? 172.726 96.336 139.005 1.00 149.95 617 ASP A C 1
ATOM 4366 O O . ASP A 1 617 ? 172.149 95.328 139.433 1.00 149.95 617 ASP A O 1
ATOM 4368 N N . LEU A 1 618 ? 172.287 97.572 139.257 1.00 148.70 618 LEU A N 1
ATOM 4369 C CA . LEU A 1 618 ? 171.047 97.775 140.003 1.00 148.70 618 LEU A CA 1
ATOM 4370 C C . LEU A 1 618 ? 169.852 97.194 139.253 1.00 148.70 618 LEU A C 1
ATOM 4371 O O . LEU A 1 618 ? 168.971 96.570 139.858 1.00 148.70 618 LEU A O 1
ATOM 4373 N N . VAL A 1 619 ? 169.814 97.382 137.932 1.00 144.64 619 VAL A N 1
ATOM 4374 C CA . VAL A 1 619 ? 168.712 96.864 137.127 1.00 144.64 619 VAL A CA 1
ATOM 4375 C C . VAL A 1 619 ? 168.697 95.339 137.153 1.00 144.64 619 VAL A C 1
ATOM 4376 O O . VAL A 1 619 ? 167.633 94.721 137.260 1.00 144.64 619 VAL A O 1
ATOM 4389 N N . GLY A 1 620 ? 169.866 94.710 137.036 1.00 146.58 620 GLY A N 1
ATOM 4390 C CA . GLY A 1 620 ? 169.925 93.260 137.104 1.00 146.58 620 GLY A CA 1
ATOM 4391 C C . GLY A 1 620 ? 169.528 92.729 138.466 1.00 146.58 620 GLY A C 1
ATOM 4392 O O . GLY A 1 620 ? 168.857 91.698 138.568 1.00 146.58 620 GLY A O 1
ATOM 4396 N N . PHE A 1 621 ? 169.937 93.422 139.532 1.00 148.30 621 PHE A N 1
ATOM 4397 C CA . PHE A 1 621 ? 169.541 93.009 140.875 1.00 148.30 621 PHE A CA 1
ATOM 4398 C C . PHE A 1 621 ? 168.034 93.124 141.068 1.00 148.30 621 PHE A C 1
ATOM 4399 O O . PHE A 1 621 ? 167.418 92.261 141.704 1.00 148.30 621 PHE A O 1
ATOM 4401 N N . CYS A 1 622 ? 167.424 94.180 140.530 1.00 145.07 622 CYS A N 1
ATOM 4402 C CA . CYS A 1 622 ? 165.991 94.397 140.680 1.00 145.07 622 CYS A CA 1
ATOM 4403 C C . CYS A 1 622 ? 165.141 93.651 139.657 1.00 145.07 622 CYS A C 1
ATOM 4404 O O . CYS A 1 622 ? 163.915 93.620 139.806 1.00 145.07 622 CYS A O 1
ATOM 4406 N N . CYS A 1 623 ? 165.748 93.055 138.626 1.00 139.44 623 CYS A N 1
ATOM 4407 C CA . CYS A 1 623 ? 164.978 92.365 137.600 1.00 139.44 623 CYS A CA 1
ATOM 4408 C C . CYS A 1 623 ? 165.609 91.060 137.126 1.00 139.44 623 CYS A C 1
ATOM 4409 O O . CYS A 1 623 ? 165.177 90.523 136.098 1.00 139.44 623 CYS A O 1
ATOM 4411 N N . GLU A 1 624 ? 166.618 90.534 137.828 1.00 139.96 624 GLU A N 1
ATOM 4412 C CA . GLU A 1 624 ? 167.227 89.275 137.414 1.00 139.96 624 GLU A CA 1
ATOM 4413 C C . GLU A 1 624 ? 166.243 88.115 137.502 1.00 139.96 624 GLU A C 1
ATOM 4414 O O . GLU A 1 624 ? 166.339 87.163 136.719 1.00 139.96 624 GLU A O 1
ATOM 4416 N N . GLN A 1 625 ? 165.300 88.172 138.440 1.00 135.41 625 GLN A N 1
ATOM 4417 C CA . GLN A 1 625 ? 164.284 87.140 138.598 1.00 135.41 625 GLN A CA 1
ATOM 4418 C C . GLN A 1 625 ? 162.931 87.526 138.007 1.00 135.41 625 GLN A C 1
ATOM 4419 O O . GLN A 1 625 ? 161.941 86.833 138.260 1.00 135.41 625 GLN A O 1
ATOM 4421 N N . THR A 1 626 ? 162.861 88.608 137.232 1.00 128.68 626 THR A N 1
ATOM 4422 C CA . THR A 1 626 ? 161.605 89.040 136.628 1.00 128.68 626 THR A CA 1
ATOM 4423 C C . THR A 1 626 ? 161.677 88.836 135.122 1.00 128.68 626 THR A C 1
ATOM 4424 O O . THR A 1 626 ? 162.378 89.594 134.433 1.00 128.68 626 THR A O 1
ATOM 4426 N N . PRO A 1 627 ? 160.981 87.842 134.562 1.00 121.61 627 PRO A N 1
ATOM 4427 C CA . PRO A 1 627 ? 161.073 87.635 133.107 1.00 121.61 627 PRO A CA 1
ATOM 4428 C C . PRO A 1 627 ? 160.416 88.740 132.303 1.00 121.61 627 PRO A C 1
ATOM 4429 O O . PRO A 1 627 ? 160.949 89.135 131.258 1.00 121.61 627 PRO A O 1
ATOM 4440 N N . GLU A 1 628 ? 159.266 89.246 132.753 1.00 120.84 628 GLU A N 1
ATOM 4441 C CA . GLU A 1 628 ? 158.603 90.331 132.037 1.00 120.84 628 GLU A CA 1
ATOM 4442 C C . GLU A 1 628 ? 159.462 91.589 132.024 1.00 120.84 628 GLU A C 1
ATOM 4443 O O . GLU A 1 628 ? 159.511 92.307 131.017 1.00 120.84 628 GLU A O 1
ATOM 4445 N N . VAL A 1 629 ? 160.140 91.877 133.135 1.00 124.49 629 VAL A N 1
ATOM 4446 C CA . VAL A 1 629 ? 161.039 93.025 133.171 1.00 124.49 629 VAL A CA 1
ATOM 4447 C C . VAL A 1 629 ? 162.195 92.822 132.203 1.00 124.49 629 VAL A C 1
ATOM 4448 O O . VAL A 1 629 ? 162.660 93.771 131.565 1.00 124.49 629 VAL A O 1
ATOM 4461 N N . LEU A 1 630 ? 162.681 91.587 132.078 1.00 118.68 630 LEU A N 1
ATOM 4462 C CA . LEU A 1 630 ? 163.739 91.305 131.113 1.00 118.68 630 LEU A CA 1
ATOM 4463 C C . LEU A 1 630 ? 163.238 91.507 129.686 1.00 118.68 630 LEU A C 1
ATOM 4464 O O . LEU A 1 630 ? 163.967 92.027 128.827 1.00 118.68 630 LEU A O 1
ATOM 4480 N N . ALA A 1 631 ? 161.986 91.121 129.423 1.00 114.56 631 ALA A N 1
ATOM 4481 C CA . ALA A 1 631 ? 161.388 91.375 128.117 1.00 114.56 631 ALA A CA 1
ATOM 4482 C C . ALA A 1 631 ? 161.317 92.867 127.828 1.00 114.56 631 ALA A C 1
ATOM 4483 O O . ALA A 1 631 ? 161.676 93.314 126.731 1.00 114.56 631 ALA A O 1
ATOM 4490 N N . LEU A 1 632 ? 160.863 93.654 128.806 1.00 116.78 632 LEU A N 1
ATOM 4491 C CA . LEU A 1 632 ? 160.797 95.100 128.613 1.00 116.78 632 LEU A CA 1
ATOM 4492 C C . LEU A 1 632 ? 162.184 95.703 128.444 1.00 116.78 632 LEU A C 1
ATOM 4493 O O . LEU A 1 632 ? 162.347 96.675 127.705 1.00 116.78 632 LEU A O 1
ATOM 4509 N N . TYR A 1 633 ? 163.187 95.138 129.113 1.00 116.95 633 TYR A N 1
ATOM 4510 C CA . TYR A 1 633 ? 164.555 95.626 128.986 1.00 116.95 633 TYR A CA 1
ATOM 4511 C C . TYR A 1 633 ? 165.049 95.429 127.552 1.00 116.95 633 TYR A C 1
ATOM 4512 O O . TYR A 1 633 ? 165.568 96.361 126.913 1.00 116.95 633 TYR A O 1
ATOM 4530 N N . TYR A 1 634 ? 164.853 94.219 127.020 1.00 109.75 634 TYR A N 1
ATOM 4531 C CA . TYR A 1 634 ? 165.250 93.936 125.643 1.00 109.75 634 TYR A CA 1
ATOM 4532 C C . TYR A 1 634 ? 164.478 94.800 124.655 1.00 109.75 634 TYR A C 1
ATOM 4533 O O . TYR A 1 634 ? 165.047 95.299 123.674 1.00 109.75 634 TYR A O 1
ATOM 4551 N N . ASP A 1 635 ? 163.182 94.994 124.898 1.00 112.38 635 ASP A N 1
ATOM 4552 C CA . ASP A 1 635 ? 162.395 95.863 124.031 1.00 112.38 635 ASP A CA 1
ATOM 4553 C C . ASP A 1 635 ? 162.880 97.304 124.106 1.00 112.38 635 ASP A C 1
ATOM 4554 O O . ASP A 1 635 ? 162.828 98.029 123.106 1.00 112.38 635 ASP A O 1
ATOM 4563 N N . GLU A 1 636 ? 163.349 97.736 125.278 1.00 108.46 636 GLU A N 1
ATOM 4564 C CA . GLU A 1 636 ? 163.890 99.082 125.415 1.00 108.46 636 GLU A CA 1
ATOM 4565 C C . GLU A 1 636 ? 165.127 99.257 124.549 1.00 108.46 636 GLU A C 1
ATOM 4566 O O . GLU A 1 636 ? 165.267 100.265 123.846 1.00 108.46 636 GLU A O 1
ATOM 4568 N N . LEU A 1 637 ? 166.038 98.277 124.576 1.00 110.92 637 LEU A N 1
ATOM 4569 C CA . LEU A 1 637 ? 167.192 98.370 123.676 1.00 110.92 637 LEU A CA 1
ATOM 4570 C C . LEU A 1 637 ? 166.778 98.318 122.214 1.00 110.92 637 LEU A C 1
ATOM 4571 O O . LEU A 1 637 ? 167.387 98.997 121.379 1.00 110.92 637 LEU A O 1
ATOM 4587 N N . ALA A 1 638 ? 165.779 97.499 121.880 1.00 108.83 638 ALA A N 1
ATOM 4588 C CA . ALA A 1 638 ? 165.321 97.426 120.497 1.00 108.83 638 ALA A CA 1
ATOM 4589 C C . ALA A 1 638 ? 164.804 98.779 120.024 1.00 108.83 638 ALA A C 1
ATOM 4590 O O . ALA A 1 638 ? 165.168 99.254 118.942 1.00 108.83 638 ALA A O 1
ATOM 4592 N N . ASN A 1 639 ? 163.975 99.428 120.844 1.00 108.79 639 ASN A N 1
ATOM 4593 C CA . ASN A 1 639 ? 163.464 100.747 120.491 1.00 108.79 639 ASN A CA 1
ATOM 4594 C C . ASN A 1 639 ? 164.587 101.770 120.412 1.00 108.79 639 ASN A C 1
ATOM 4595 O O . ASN A 1 639 ? 164.574 102.643 119.537 1.00 108.79 639 ASN A O 1
ATOM 4606 N N . LEU A 1 640 ? 165.562 101.685 121.321 1.00 112.58 640 LEU A N 1
ATOM 4607 C CA . LEU A 1 640 ? 166.678 102.626 121.306 1.00 112.58 640 LEU A CA 1
ATOM 4608 C C . LEU A 1 640 ? 167.480 102.502 120.018 1.00 112.58 640 LEU A C 1
ATOM 4609 O O . LEU A 1 640 ? 167.819 103.507 119.383 1.00 112.58 640 LEU A O 1
ATOM 4625 N N . ILE A 1 641 ? 167.785 101.271 119.609 1.00 108.18 641 ILE A N 1
ATOM 4626 C CA . ILE A 1 641 ? 168.570 101.081 118.394 1.00 108.18 641 ILE A CA 1
ATOM 4627 C C . ILE A 1 641 ? 167.755 101.480 117.171 1.00 108.18 641 ILE A C 1
ATOM 4628 O O . ILE A 1 641 ? 168.293 102.041 116.209 1.00 108.18 641 ILE A O 1
ATOM 4644 N N . GLU A 1 642 ? 166.450 101.196 117.180 1.00 109.31 642 GLU A N 1
ATOM 4645 C CA . GLU A 1 642 ? 165.615 101.556 116.039 1.00 109.31 642 GLU A CA 1
ATOM 4646 C C . GLU A 1 642 ? 165.494 103.067 115.889 1.00 109.31 642 GLU A C 1
ATOM 4647 O O . GLU A 1 642 ? 165.505 103.586 114.767 1.00 109.31 642 GLU A O 1
ATOM 4649 N N . LYS A 1 643 ? 165.378 103.789 117.004 1.00 109.28 643 LYS A N 1
ATOM 4650 C CA . LYS A 1 643 ? 165.134 105.227 116.938 1.00 109.28 643 LYS A CA 1
ATOM 4651 C C . LYS A 1 643 ? 166.333 105.972 116.363 1.00 109.28 643 LYS A C 1
ATOM 4652 O O . LYS A 1 643 ? 166.184 106.802 115.460 1.00 109.28 643 LYS A O 1
ATOM 4659 N N . GLN A 1 644 ? 167.530 105.687 116.869 1.00 118.46 644 GLN A N 1
ATOM 4660 C CA . GLN A 1 644 ? 168.743 106.407 116.493 1.00 118.46 644 GLN A CA 1
ATOM 4661 C C . GLN A 1 644 ? 169.821 105.438 116.027 1.00 118.46 644 GLN A C 1
ATOM 4662 O O . GLN A 1 644 ? 170.987 105.526 116.416 1.00 118.46 644 GLN A O 1
ATOM 4664 N N . LYS A 1 645 ? 169.435 104.492 115.170 1.00 119.53 645 LYS A N 1
ATOM 4665 C CA . LYS A 1 645 ? 170.382 103.516 114.647 1.00 119.53 645 LYS A CA 1
ATOM 4666 C C . LYS A 1 645 ? 171.316 104.086 113.588 1.00 119.53 645 LYS A C 1
ATOM 4667 O O . LYS A 1 645 ? 172.273 103.403 113.207 1.00 119.53 645 LYS A O 1
ATOM 4669 N N . GLY A 1 646 ? 171.067 105.301 113.098 1.00 128.66 646 GLY A N 1
ATOM 4670 C CA . GLY A 1 646 ? 171.910 105.849 112.049 1.00 128.66 646 GLY A CA 1
ATOM 4671 C C . GLY A 1 646 ? 173.332 106.127 112.503 1.00 128.66 646 GLY A C 1
ATOM 4672 O O . GLY A 1 646 ? 174.290 105.806 111.795 1.00 128.66 646 GLY A O 1
ATOM 4676 N N . ASN A 1 647 ? 173.491 106.723 113.686 1.00 130.59 647 ASN A N 1
ATOM 4677 C CA . ASN A 1 647 ? 174.800 107.164 114.156 1.00 130.59 647 ASN A CA 1
ATOM 4678 C C . ASN A 1 647 ? 175.108 106.668 115.564 1.00 130.59 647 ASN A C 1
ATOM 4679 O O . ASN A 1 647 ? 175.800 107.346 116.326 1.00 130.59 647 ASN A O 1
ATOM 4681 N N . LEU A 1 648 ? 174.605 105.492 115.926 1.00 131.17 648 LEU A N 1
ATOM 4682 C CA . LEU A 1 648 ? 174.917 104.920 117.228 1.00 131.17 648 LEU A CA 1
ATOM 4683 C C . LEU A 1 648 ? 176.393 104.547 117.293 1.00 131.17 648 LEU A C 1
ATOM 4684 O O . LEU A 1 648 ? 176.991 104.137 116.295 1.00 131.17 648 LEU A O 1
ATOM 4686 N N . ASP A 1 649 ? 176.985 104.700 118.476 1.00 130.94 649 ASP A N 1
ATOM 4687 C CA . ASP A 1 649 ? 178.391 104.362 118.660 1.00 130.94 649 ASP A CA 1
ATOM 4688 C C . ASP A 1 649 ? 178.555 102.848 118.721 1.00 130.94 649 ASP A C 1
ATOM 4689 O O . ASP A 1 649 ? 177.922 102.177 119.541 1.00 130.94 649 ASP A O 1
ATOM 4691 N N . LEU A 1 650 ? 179.414 102.312 117.852 1.00 132.63 650 LEU A N 1
ATOM 4692 C CA . LEU A 1 650 ? 179.562 100.863 117.756 1.00 132.63 650 LEU A CA 1
ATOM 4693 C C . LEU A 1 650 ? 180.214 100.282 119.005 1.00 132.63 650 LEU A C 1
ATOM 4694 O O . LEU A 1 650 ? 179.722 99.301 119.574 1.00 132.63 650 LEU A O 1
ATOM 4696 N N . GLN A 1 651 ? 181.327 100.877 119.446 1.00 133.06 651 GLN A N 1
ATOM 4697 C CA . GLN A 1 651 ? 182.068 100.321 120.574 1.00 133.06 651 GLN A CA 1
ATOM 4698 C C . GLN A 1 651 ? 181.266 100.399 121.867 1.00 133.06 651 GLN A C 1
ATOM 4699 O O . GLN A 1 651 ? 181.233 99.435 122.642 1.00 133.06 651 GLN A O 1
ATOM 4701 N N . LEU A 1 652 ? 180.614 101.537 122.117 1.00 131.95 652 LEU A N 1
ATOM 4702 C CA . LEU A 1 652 ? 179.828 101.687 123.336 1.00 131.95 652 LEU A CA 1
ATOM 4703 C C . LEU A 1 652 ? 178.650 100.722 123.360 1.00 131.95 652 LEU A C 1
ATOM 4704 O O . LEU A 1 652 ? 178.357 100.116 124.397 1.00 131.95 652 LEU A O 1
ATOM 4706 N N . LEU A 1 653 ? 177.961 100.569 122.227 1.00 131.99 653 LEU A N 1
ATOM 4707 C CA . LEU A 1 653 ? 176.847 99.629 122.163 1.00 131.99 653 LEU A CA 1
ATOM 4708 C C . LEU A 1 653 ? 177.322 98.196 122.357 1.00 131.99 653 LEU A C 1
ATOM 4709 O O . LEU A 1 653 ? 176.672 97.411 123.058 1.00 131.99 653 LEU A O 1
ATOM 4711 N N . ASP A 1 654 ? 178.453 97.838 121.742 1.00 130.58 654 ASP A N 1
ATOM 4712 C CA . ASP A 1 654 ? 178.978 96.485 121.883 1.00 130.58 654 ASP A CA 1
ATOM 4713 C C . ASP A 1 654 ? 179.382 96.194 123.322 1.00 130.58 654 ASP A C 1
ATOM 4714 O O . ASP A 1 654 ? 179.126 95.096 123.832 1.00 130.58 654 ASP A O 1
ATOM 4716 N N . LYS A 1 655 ? 179.991 97.174 123.998 1.00 136.21 655 LYS A N 1
ATOM 4717 C CA . LYS A 1 655 ? 180.445 96.967 125.370 1.00 136.21 655 LYS A CA 1
ATOM 4718 C C . LYS A 1 655 ? 179.291 96.665 126.318 1.00 136.21 655 LYS A C 1
ATOM 4719 O O . LYS A 1 655 ? 179.491 96.012 127.348 1.00 136.21 655 LYS A O 1
ATOM 4721 N N . PHE A 1 656 ? 178.084 97.127 125.996 1.00 133.85 656 PHE A N 1
ATOM 4722 C CA . PHE A 1 656 ? 176.918 96.822 126.810 1.00 133.85 656 PHE A CA 1
ATOM 4723 C C . PHE A 1 656 ? 176.137 95.612 126.316 1.00 133.85 656 PHE A C 1
ATOM 4724 O O . PHE A 1 656 ? 175.491 94.944 127.132 1.00 133.85 656 PHE A O 1
ATOM 4726 N N . GLY A 1 657 ? 176.190 95.312 125.015 1.00 128.70 657 GLY A N 1
ATOM 4727 C CA . GLY A 1 657 ? 175.367 94.270 124.422 1.00 128.70 657 GLY A CA 1
ATOM 4728 C C . GLY A 1 657 ? 176.096 93.031 123.939 1.00 128.70 657 GLY A C 1
ATOM 4729 O O . GLY A 1 657 ? 175.513 92.237 123.199 1.00 128.70 657 GLY A O 1
ATOM 4733 N N . LYS A 1 658 ? 177.359 92.841 124.327 1.00 124.69 658 LYS A N 1
ATOM 4734 C CA . LYS A 1 658 ? 178.073 91.639 123.903 1.00 124.69 658 LYS A CA 1
ATOM 4735 C C . LYS A 1 658 ? 177.510 90.353 124.501 1.00 124.69 658 LYS A C 1
ATOM 4736 O O . LYS A 1 658 ? 177.811 89.270 123.990 1.00 124.69 658 LYS A O 1
ATOM 4743 N N . SER A 1 659 ? 176.708 90.437 125.565 1.00 120.07 659 SER A N 1
ATOM 4744 C CA . SER A 1 659 ? 176.258 89.227 126.245 1.00 120.07 659 SER A CA 1
ATOM 4745 C C . SER A 1 659 ? 175.266 88.428 125.405 1.00 120.07 659 SER A C 1
ATOM 4746 O O . SER A 1 659 ? 175.166 87.203 125.552 1.00 120.07 659 SER A O 1
ATOM 4748 N N . LEU A 1 660 ? 174.522 89.098 124.518 1.00 116.42 660 LEU A N 1
ATOM 4749 C CA . LEU A 1 660 ? 173.399 88.438 123.856 1.00 116.42 660 LEU A CA 1
ATOM 4750 C C . LEU A 1 660 ? 173.872 87.364 122.883 1.00 116.42 660 LEU A C 1
ATOM 4751 O O . LEU A 1 660 ? 173.159 86.382 122.649 1.00 116.42 660 LEU A O 1
ATOM 4767 N N . VAL A 1 661 ? 175.080 87.522 122.326 1.00 117.56 661 VAL A N 1
ATOM 4768 C CA . VAL A 1 661 ? 175.588 86.567 121.340 1.00 117.56 661 VAL A CA 1
ATOM 4769 C C . VAL A 1 661 ? 175.737 85.188 121.968 1.00 117.56 661 VAL A C 1
ATOM 4770 O O . VAL A 1 661 ? 175.486 84.165 121.321 1.00 117.56 661 VAL A O 1
ATOM 4783 N N . GLU A 1 662 ? 176.157 85.137 123.228 1.00 120.53 662 GLU A N 1
ATOM 4784 C CA . GLU A 1 662 ? 176.214 83.876 123.951 1.00 120.53 662 GLU A CA 1
ATOM 4785 C C . GLU A 1 662 ? 174.899 83.533 124.633 1.00 120.53 662 GLU A C 1
ATOM 4786 O O . GLU A 1 662 ? 174.600 82.348 124.821 1.00 120.53 662 GLU A O 1
ATOM 4788 N N . ASP A 1 663 ? 174.102 84.538 125.004 1.00 117.06 663 ASP A N 1
ATOM 4789 C CA . ASP A 1 663 ? 172.869 84.263 125.733 1.00 117.06 663 ASP A CA 1
ATOM 4790 C C . ASP A 1 663 ? 171.819 83.605 124.847 1.00 117.06 663 ASP A C 1
ATOM 4791 O O . ASP A 1 663 ? 171.111 82.693 125.290 1.00 117.06 663 ASP A O 1
ATOM 4793 N N . PHE A 1 664 ? 171.700 84.048 123.587 1.00 110.22 664 PHE A N 1
ATOM 4794 C CA . PHE A 1 664 ? 170.568 83.609 122.770 1.00 110.22 664 PHE A CA 1
ATOM 4795 C C . PHE A 1 664 ? 170.696 82.156 122.326 1.00 110.22 664 PHE A C 1
ATOM 4796 O O . PHE A 1 664 ? 169.809 81.350 122.659 1.00 110.22 664 PHE A O 1
ATOM 4813 N N . PRO A 1 665 ? 171.729 81.751 121.572 1.00 110.87 665 PRO A N 1
ATOM 4814 C CA . PRO A 1 665 ? 171.776 80.348 121.126 1.00 110.87 665 PRO A CA 1
ATOM 4815 C C . PRO A 1 665 ? 171.906 79.353 122.264 1.00 110.87 665 PRO A C 1
ATOM 4816 O O . PRO A 1 665 ? 171.387 78.236 122.155 1.00 110.87 665 PRO A O 1
ATOM 4827 N N . ASN A 1 666 ? 172.576 79.725 123.356 1.00 112.89 666 ASN A N 1
ATOM 4828 C CA . ASN A 1 666 ? 172.654 78.834 124.507 1.00 112.89 666 ASN A CA 1
ATOM 4829 C C . ASN A 1 666 ? 171.288 78.614 125.143 1.00 112.89 666 ASN A C 1
ATOM 4830 O O . ASN A 1 666 ? 171.041 77.550 125.721 1.00 112.89 666 ASN A O 1
ATOM 4832 N N . ASP A 1 667 ? 170.393 79.596 125.047 1.00 113.40 667 ASP A N 1
ATOM 4833 C CA . ASP A 1 667 ? 169.072 79.492 125.658 1.00 113.40 667 ASP A CA 1
ATOM 4834 C C . ASP A 1 667 ? 168.062 78.822 124.728 1.00 113.40 667 ASP A C 1
ATOM 4835 O O . ASP A 1 667 ? 167.428 77.832 125.105 1.00 113.40 667 ASP A O 1
ATOM 4837 N N . PHE A 1 668 ? 167.914 79.350 123.510 1.00 110.79 668 PHE A N 1
ATOM 4838 C CA . PHE A 1 668 ? 166.874 78.909 122.586 1.00 110.79 668 PHE A CA 1
ATOM 4839 C C . PHE A 1 668 ? 167.387 77.978 121.497 1.00 110.79 668 PHE A C 1
ATOM 4840 O O . PHE A 1 668 ? 166.634 77.116 121.030 1.00 110.79 668 PHE A O 1
ATOM 4857 N N . VAL A 1 669 ? 168.645 78.115 121.083 1.00 110.81 669 VAL A N 1
ATOM 4858 C CA . VAL A 1 669 ? 169.163 77.339 119.961 1.00 110.81 669 VAL A CA 1
ATOM 4859 C C . VAL A 1 669 ? 169.511 75.935 120.437 1.00 110.81 669 VAL A C 1
ATOM 4860 O O . VAL A 1 669 ? 170.641 75.670 120.861 1.00 110.81 669 VAL A O 1
ATOM 4862 N N . VAL A 1 670 ? 168.541 75.027 120.358 1.00 114.19 670 VAL A N 1
ATOM 4863 C CA . VAL A 1 670 ? 168.704 73.660 120.838 1.00 114.19 670 VAL A CA 1
ATOM 4864 C C . VAL A 1 670 ? 169.263 72.769 119.737 1.00 114.19 670 VAL A C 1
ATOM 4865 O O . VAL A 1 670 ? 169.289 73.150 118.560 1.00 114.19 670 VAL A O 1
ATOM 4867 N N . ASP A 1 671 ? 169.726 71.582 120.121 1.00 123.58 671 ASP A N 1
ATOM 4868 C CA . ASP A 1 671 ? 170.171 70.595 119.149 1.00 123.58 671 ASP A CA 1
ATOM 4869 C C . ASP A 1 671 ? 168.972 69.992 118.428 1.00 123.58 671 ASP A C 1
ATOM 4870 O O . ASP A 1 671 ? 167.903 69.803 119.016 1.00 123.58 671 ASP A O 1
ATOM 4872 N N . LEU A 1 672 ? 169.155 69.684 117.143 1.00 130.52 672 LEU A N 1
ATOM 4873 C CA . LEU A 1 672 ? 168.093 69.151 116.300 1.00 130.52 672 LEU A CA 1
ATOM 4874 C C . LEU A 1 672 ? 168.235 67.653 116.053 1.00 130.52 672 LEU A C 1
ATOM 4875 O O . LEU A 1 672 ? 167.931 67.173 114.956 1.00 130.52 672 LEU A O 1
ATOM 4877 N N . SER A 1 673 ? 168.694 66.905 117.052 1.00 142.58 673 SER A N 1
ATOM 4878 C CA . SER A 1 673 ? 168.848 65.470 116.895 1.00 142.58 673 SER A CA 1
ATOM 4879 C C . SER A 1 673 ? 167.478 64.801 116.797 1.00 142.58 673 SER A C 1
ATOM 4880 O O . SER A 1 673 ? 166.510 65.253 117.413 1.00 142.58 673 SER A O 1
ATOM 4882 N N . PRO A 1 674 ? 167.372 63.714 116.027 1.00 148.76 674 PRO A N 1
ATOM 4883 C CA . PRO A 1 674 ? 166.076 63.033 115.883 1.00 148.76 674 PRO A CA 1
ATOM 4884 C C . PRO A 1 674 ? 165.659 62.219 117.100 1.00 148.76 674 PRO A C 1
ATOM 4885 O O . PRO A 1 674 ? 164.523 61.727 117.124 1.00 148.76 674 PRO A O 1
ATOM 4896 N N . THR A 1 675 ? 166.525 62.056 118.103 1.00 156.27 675 THR A N 1
ATOM 4897 C CA . THR A 1 675 ? 166.213 61.261 119.284 1.00 156.27 675 THR A CA 1
ATOM 4898 C C . THR A 1 675 ? 165.650 62.091 120.431 1.00 156.27 675 THR A C 1
ATOM 4899 O O . THR A 1 675 ? 165.823 61.723 121.601 1.00 156.27 675 THR A O 1
ATOM 4901 N N . VAL A 1 676 ? 164.979 63.203 120.131 1.00 161.84 676 VAL A N 1
ATOM 4902 C CA . VAL A 1 676 ? 164.413 64.044 121.179 1.00 161.84 676 VAL A CA 1
ATOM 4903 C C . VAL A 1 676 ? 163.258 63.310 121.845 1.00 161.84 676 VAL A C 1
ATOM 4904 O O . VAL A 1 676 ? 162.384 62.750 121.171 1.00 161.84 676 VAL A O 1
ATOM 4906 N N . ASP A 1 677 ? 163.250 63.308 123.176 1.00 162.80 677 ASP A N 1
ATOM 4907 C CA . ASP A 1 677 ? 162.204 62.641 123.936 1.00 162.80 677 ASP A CA 1
ATOM 4908 C C . ASP A 1 677 ? 162.059 63.326 125.286 1.00 162.80 677 ASP A C 1
ATOM 4909 O O . ASP A 1 677 ? 162.954 64.042 125.742 1.00 162.80 677 ASP A O 1
ATOM 4911 N N . GLY A 1 678 ? 160.915 63.097 125.922 1.00 155.86 678 GLY A N 1
ATOM 4912 C CA . GLY A 1 678 ? 160.654 63.701 127.215 1.00 155.86 678 GLY A CA 1
ATOM 4913 C C . GLY A 1 678 ? 159.226 63.440 127.650 1.00 155.86 678 GLY A C 1
ATOM 4914 O O . GLY A 1 678 ? 158.563 62.537 127.138 1.00 155.86 678 GLY A O 1
ATOM 4918 N N . SER A 1 679 ? 158.767 64.250 128.605 1.00 152.43 679 SER A N 1
ATOM 4919 C CA . SER A 1 679 ? 157.422 64.140 129.155 1.00 152.43 679 SER A CA 1
ATOM 4920 C C . SER A 1 679 ? 156.458 65.161 128.559 1.00 152.43 679 SER A C 1
ATOM 4921 O O . SER A 1 679 ? 155.525 65.603 129.237 1.00 152.43 679 SER A O 1
ATOM 4923 N N . PHE A 1 680 ? 156.666 65.545 127.302 1.00 147.66 680 PHE A N 1
ATOM 4924 C CA . PHE A 1 680 ? 155.780 66.502 126.657 1.00 147.66 680 PHE A CA 1
ATOM 4925 C C . PHE A 1 680 ? 154.411 65.879 126.408 1.00 147.66 680 PHE A C 1
ATOM 4926 O O . PHE A 1 680 ? 154.273 64.661 126.271 1.00 147.66 680 PHE A O 1
ATOM 4928 N N . LEU A 1 681 ? 153.390 66.738 126.354 1.00 137.57 681 LEU A N 1
ATOM 4929 C CA . LEU A 1 681 ? 152.034 66.262 126.093 1.00 137.57 681 LEU A CA 1
ATOM 4930 C C . LEU A 1 681 ? 151.919 65.652 124.702 1.00 137.57 681 LEU A C 1
ATOM 4931 O O . LEU A 1 681 ? 151.203 64.664 124.505 1.00 137.57 681 LEU A O 1
ATOM 4933 N N . PHE A 1 682 ? 152.613 66.228 123.724 1.00 131.82 682 PHE A N 1
ATOM 4934 C CA . PHE A 1 682 ? 152.611 65.718 122.365 1.00 131.82 682 PHE A CA 1
ATOM 4935 C C . PHE A 1 682 ? 154.043 65.530 121.879 1.00 131.82 682 PHE A C 1
ATOM 4936 O O . PHE A 1 682 ? 154.962 66.193 122.369 1.00 131.82 682 PHE A O 1
ATOM 4938 N N . PRO A 1 683 ? 154.265 64.632 120.923 1.00 128.22 683 PRO A N 1
ATOM 4939 C CA . PRO A 1 683 ? 155.628 64.403 120.432 1.00 128.22 683 PRO A CA 1
ATOM 4940 C C . PRO A 1 683 ? 156.165 65.611 119.683 1.00 128.22 683 PRO A C 1
ATOM 4941 O O . PRO A 1 683 ? 155.415 66.408 119.117 1.00 128.22 683 PRO A O 1
ATOM 4952 N N . VAL A 1 684 ? 157.487 65.739 119.689 1.00 120.98 684 VAL A N 1
ATOM 4953 C CA . VAL A 1 684 ? 158.165 66.846 119.022 1.00 120.98 684 VAL A CA 1
ATOM 4954 C C . VAL A 1 684 ? 158.532 66.402 117.611 1.00 120.98 684 VAL A C 1
ATOM 4955 O O . VAL A 1 684 ? 159.238 65.405 117.428 1.00 120.98 684 VAL A O 1
ATOM 4957 N N . LYS A 1 685 ? 158.050 67.140 116.616 1.00 115.42 685 LYS A N 1
ATOM 4958 C CA . LYS A 1 685 ? 158.348 66.881 115.215 1.00 115.42 685 LYS A CA 1
ATOM 4959 C C . LYS A 1 685 ? 158.960 68.132 114.605 1.00 115.42 685 LYS A C 1
ATOM 4960 O O . LYS A 1 685 ? 158.516 69.249 114.887 1.00 115.42 685 LYS A O 1
ATOM 4962 N N . SER A 1 686 ? 159.984 67.941 113.772 1.00 109.66 686 SER A N 1
ATOM 4963 C CA . SER A 1 686 ? 160.712 69.055 113.165 1.00 109.66 686 SER A CA 1
ATOM 4964 C C . SER A 1 686 ? 159.945 69.534 111.936 1.00 109.66 686 SER A C 1
ATOM 4965 O O . SER A 1 686 ? 160.298 69.255 110.787 1.00 109.66 686 SER A O 1
ATOM 4967 N N . LEU A 1 687 ? 158.871 70.277 112.192 1.00 109.06 687 LEU A N 1
ATOM 4968 C CA . LEU A 1 687 ? 158.028 70.790 111.125 1.00 109.06 687 LEU A CA 1
ATOM 4969 C C . LEU A 1 687 ? 158.675 71.985 110.439 1.00 109.06 687 LEU A C 1
ATOM 4970 O O . LEU A 1 687 ? 159.496 72.702 111.023 1.00 109.06 687 LEU A O 1
ATOM 4986 N N . TYR A 1 688 ? 158.283 72.192 109.181 1.00 101.66 688 TYR A N 1
ATOM 4987 C CA . TYR A 1 688 ? 158.673 73.360 108.396 1.00 101.66 688 TYR A CA 1
ATOM 4988 C C . TYR A 1 688 ? 160.189 73.424 108.219 1.00 101.66 688 TYR A C 1
ATOM 4989 O O . TYR A 1 688 ? 160.845 74.404 108.571 1.00 101.66 688 TYR A O 1
ATOM 5007 N N . ASN A 1 689 ? 160.739 72.344 107.672 1.00 99.78 689 ASN A N 1
ATOM 5008 C CA . ASN A 1 689 ? 162.147 72.339 107.305 1.00 99.78 689 ASN A CA 1
ATOM 5009 C C . ASN A 1 689 ? 162.393 73.408 106.250 1.00 99.78 689 ASN A C 1
ATOM 5010 O O . ASN A 1 689 ? 161.660 73.504 105.262 1.00 99.78 689 ASN A O 1
ATOM 5012 N N . LEU A 1 690 ? 163.421 74.218 106.465 1.00 106.84 690 LEU A N 1
ATOM 5013 C CA . LEU A 1 690 ? 163.716 75.326 105.570 1.00 106.84 690 LEU A CA 1
ATOM 5014 C C . LEU A 1 690 ? 164.459 74.808 104.342 1.00 106.84 690 LEU A C 1
ATOM 5015 O O . LEU A 1 690 ? 164.546 73.601 104.099 1.00 106.84 690 LEU A O 1
ATOM 5017 N N . ASP A 1 691 ? 165.008 75.729 103.547 1.00 114.80 691 ASP A N 1
ATOM 5018 C CA . ASP A 1 691 ? 165.777 75.343 102.370 1.00 114.80 691 ASP A CA 1
ATOM 5019 C C . ASP A 1 691 ? 167.032 74.553 102.720 1.00 114.80 691 ASP A C 1
ATOM 5020 O O . ASP A 1 691 ? 167.528 73.801 101.875 1.00 114.80 691 ASP A O 1
ATOM 5022 N N . GLU A 1 692 ? 167.556 74.704 103.933 1.00 121.10 692 GLU A N 1
ATOM 5023 C CA . GLU A 1 692 ? 168.721 73.939 104.371 1.00 121.10 692 GLU A CA 1
ATOM 5024 C C . GLU A 1 692 ? 168.312 72.479 104.508 1.00 121.10 692 GLU A C 1
ATOM 5025 O O . GLU A 1 692 ? 167.575 72.109 105.425 1.00 121.10 692 GLU A O 1
ATOM 5027 N N . ASP A 1 693 ? 168.784 71.640 103.585 1.00 126.26 693 ASP A N 1
ATOM 5028 C CA . ASP A 1 693 ? 168.487 70.208 103.606 1.00 126.26 693 ASP A CA 1
ATOM 5029 C C . ASP A 1 693 ? 169.564 69.505 104.428 1.00 126.26 693 ASP A C 1
ATOM 5030 O O . ASP A 1 693 ? 170.490 68.878 103.907 1.00 126.26 693 ASP A O 1
ATOM 5032 N N . GLU A 1 694 ? 169.432 69.618 105.748 1.00 134.24 694 GLU A N 1
ATOM 5033 C CA . GLU A 1 694 ? 170.325 69.012 106.732 1.00 134.24 694 GLU A CA 1
ATOM 5034 C C . GLU A 1 694 ? 171.676 69.705 106.857 1.00 134.24 694 GLU A C 1
ATOM 5035 O O . GLU A 1 694 ? 172.610 69.112 107.422 1.00 134.24 694 GLU A O 1
ATOM 5037 N N . THR A 1 695 ? 171.821 70.931 106.347 1.00 137.14 695 THR A N 1
ATOM 5038 C CA . THR A 1 695 ? 173.092 71.637 106.471 1.00 137.14 695 THR A CA 1
ATOM 5039 C C . THR A 1 695 ? 173.413 71.956 107.926 1.00 137.14 695 THR A C 1
ATOM 5040 O O . THR A 1 695 ? 174.568 71.841 108.353 1.00 137.14 695 THR A O 1
ATOM 5042 N N . GLN A 1 696 ? 172.408 72.357 108.700 1.00 134.45 696 GLN A N 1
ATOM 5043 C CA . GLN A 1 696 ? 172.566 72.733 110.102 1.00 134.45 696 GLN A CA 1
ATOM 5044 C C . GLN A 1 696 ? 171.499 72.061 110.955 1.00 134.45 696 GLN A C 1
ATOM 5045 O O . GLN A 1 696 ? 170.823 72.695 111.769 1.00 134.45 696 GLN A O 1
ATOM 5047 N N . GLY A 1 697 ? 171.337 70.748 110.768 1.00 130.64 697 GLY A N 1
ATOM 5048 C CA . GLY A 1 697 ? 170.305 70.019 111.489 1.00 130.64 697 GLY A CA 1
ATOM 5049 C C . GLY A 1 697 ? 170.504 70.006 112.992 1.00 130.64 697 GLY A C 1
ATOM 5050 O O . GLY A 1 697 ? 169.549 69.805 113.745 1.00 130.64 697 GLY A O 1
ATOM 5054 N N . ALA A 1 698 ? 171.740 70.217 113.451 1.00 128.32 698 ALA A N 1
ATOM 5055 C CA . ALA A 1 698 ? 171.999 70.307 114.882 1.00 128.32 698 ALA A CA 1
ATOM 5056 C C . ALA A 1 698 ? 171.474 71.597 115.506 1.00 128.32 698 ALA A C 1
ATOM 5057 O O . ALA A 1 698 ? 171.485 71.718 116.735 1.00 128.32 698 ALA A O 1
ATOM 5059 N N . ILE A 1 699 ? 171.033 72.566 114.706 1.00 123.23 699 ILE A N 1
ATOM 5060 C CA . ILE A 1 699 ? 170.516 73.833 115.212 1.00 123.23 699 ILE A CA 1
ATOM 5061 C C . ILE A 1 699 ? 169.015 73.871 114.957 1.00 123.23 699 ILE A C 1
ATOM 5062 O O . ILE A 1 699 ? 168.564 73.658 113.825 1.00 123.23 699 ILE A O 1
ATOM 5064 N N . ALA A 1 700 ? 168.241 74.139 116.006 1.00 113.63 700 ALA A N 1
ATOM 5065 C CA . ALA A 1 700 ? 166.798 74.273 115.872 1.00 113.63 700 ALA A CA 1
ATOM 5066 C C . ALA A 1 700 ? 166.285 75.111 117.032 1.00 113.63 700 ALA A C 1
ATOM 5067 O O . ALA A 1 700 ? 167.034 75.456 117.948 1.00 113.63 700 ALA A O 1
ATOM 5074 N N . ILE A 1 701 ? 164.999 75.444 116.970 1.00 112.94 701 ILE A N 1
ATOM 5075 C CA . ILE A 1 701 ? 164.318 76.212 118.008 1.00 112.94 701 ILE A CA 1
ATOM 5076 C C . ILE A 1 701 ? 163.408 75.241 118.750 1.00 112.94 701 ILE A C 1
ATOM 5077 O O . ILE A 1 701 ? 162.325 74.894 118.267 1.00 112.94 701 ILE A O 1
ATOM 5093 N N . ASN A 1 702 ? 163.842 74.807 119.932 1.00 119.83 702 ASN A N 1
ATOM 5094 C CA . ASN A 1 702 ? 163.124 73.790 120.701 1.00 119.83 702 ASN A CA 1
ATOM 5095 C C . ASN A 1 702 ? 162.053 74.458 121.563 1.00 119.83 702 ASN A C 1
ATOM 5096 O O . ASN A 1 702 ? 162.152 74.554 122.788 1.00 119.83 702 ASN A O 1
ATOM 5100 N N . LEU A 1 703 ? 160.998 74.916 120.887 1.00 116.72 703 LEU A N 1
ATOM 5101 C CA . LEU A 1 703 ? 159.916 75.595 121.591 1.00 116.72 703 LEU A CA 1
ATOM 5102 C C . LEU A 1 703 ? 159.158 74.642 122.504 1.00 116.72 703 LEU A C 1
ATOM 5103 O O . LEU A 1 703 ? 158.783 75.018 123.621 1.00 116.72 703 LEU A O 1
ATOM 5119 N N . LEU A 1 704 ? 158.913 73.412 122.045 1.00 122.07 704 LEU A N 1
ATOM 5120 C CA . LEU A 1 704 ? 158.125 72.464 122.831 1.00 122.07 704 LEU A CA 1
ATOM 5121 C C . LEU A 1 704 ? 158.761 72.117 124.172 1.00 122.07 704 LEU A C 1
ATOM 5122 O O . LEU A 1 704 ? 158.049 72.159 125.191 1.00 122.07 704 LEU A O 1
ATOM 5138 N N . PRO A 1 705 ? 160.047 71.759 124.266 1.00 122.26 705 PRO A N 1
ATOM 5139 C CA . PRO A 1 705 ? 160.629 71.594 125.605 1.00 122.26 705 PRO A CA 1
ATOM 5140 C C . PRO A 1 705 ? 160.693 72.891 126.389 1.00 122.26 705 PRO A C 1
ATOM 5141 O O . PRO A 1 705 ? 160.571 72.862 127.620 1.00 122.26 705 PRO A O 1
ATOM 5152 N N . LEU A 1 706 ? 160.876 74.029 125.714 1.00 119.22 706 LEU A N 1
ATOM 5153 C CA . LEU A 1 706 ? 161.019 75.294 126.427 1.00 119.22 706 LEU A CA 1
ATOM 5154 C C . LEU A 1 706 ? 159.729 75.683 127.139 1.00 119.22 706 LEU A C 1
ATOM 5155 O O . LEU A 1 706 ? 159.768 76.163 128.278 1.00 119.22 706 LEU A O 1
ATOM 5171 N N . VAL A 1 707 ? 158.578 75.494 126.489 1.00 122.28 707 VAL A N 1
ATOM 5172 C CA . VAL A 1 707 ? 157.316 75.844 127.140 1.00 122.28 707 VAL A CA 1
ATOM 5173 C C . VAL A 1 707 ? 157.055 74.921 128.325 1.00 122.28 707 VAL A C 1
ATOM 5174 O O . VAL A 1 707 ? 156.521 75.349 129.355 1.00 122.28 707 VAL A O 1
ATOM 5187 N N . SER A 1 708 ? 157.419 73.649 128.200 1.00 124.50 708 SER A N 1
ATOM 5188 C CA . SER A 1 708 ? 157.207 72.686 129.272 1.00 124.50 708 SER A CA 1
ATOM 5189 C C . SER A 1 708 ? 155.720 72.413 129.469 1.00 124.50 708 SER A C 1
ATOM 5190 O O . SER A 1 708 ? 155.023 73.177 130.135 1.00 124.50 708 SER A O 1
ATOM 5192 N N . VAL A 1 727 ? 165.906 81.600 130.748 1.00 117.25 727 VAL A N 1
ATOM 5193 C CA . VAL A 1 727 ? 165.235 81.389 129.473 1.00 117.25 727 VAL A CA 1
ATOM 5194 C C . VAL A 1 727 ? 163.759 81.096 129.709 1.00 117.25 727 VAL A C 1
ATOM 5195 O O . VAL A 1 727 ? 163.416 80.144 130.412 1.00 117.25 727 VAL A O 1
ATOM 5199 N N . SER A 1 728 ? 162.901 81.921 129.121 1.00 117.23 728 SER A N 1
ATOM 5200 C CA . SER A 1 728 ? 161.456 81.792 129.210 1.00 117.23 728 SER A CA 1
ATOM 5201 C C . SER A 1 728 ? 160.866 81.970 127.819 1.00 117.23 728 SER A C 1
ATOM 5202 O O . SER A 1 728 ? 161.527 82.514 126.928 1.00 117.23 728 SER A O 1
ATOM 5206 N N . PRO A 1 729 ? 159.630 81.505 127.594 1.00 114.83 729 PRO A N 1
ATOM 5207 C CA . PRO A 1 729 ? 159.052 81.643 126.247 1.00 114.83 729 PRO A CA 1
ATOM 5208 C C . PRO A 1 729 ? 158.806 83.083 125.829 1.00 114.83 729 PRO A C 1
ATOM 5209 O O . PRO A 1 729 ? 158.926 83.392 124.638 1.00 114.83 729 PRO A O 1
ATOM 5220 N N . ILE A 1 730 ? 158.476 83.970 126.772 1.00 110.58 730 ILE A N 1
ATOM 5221 C CA . ILE A 1 730 ? 158.013 85.312 126.423 1.00 110.58 730 ILE A CA 1
ATOM 5222 C C . ILE A 1 730 ? 159.120 86.108 125.743 1.00 110.58 730 ILE A C 1
ATOM 5223 O O . ILE A 1 730 ? 158.858 86.920 124.848 1.00 110.58 730 ILE A O 1
ATOM 5239 N N . CYS A 1 731 ? 160.364 85.899 126.154 1.00 112.00 731 CYS A N 1
ATOM 5240 C CA . CYS A 1 731 ? 161.460 86.774 125.767 1.00 112.00 731 CYS A CA 1
ATOM 5241 C C . CYS A 1 731 ? 162.089 86.417 124.427 1.00 112.00 731 CYS A C 1
ATOM 5242 O O . CYS A 1 731 ? 163.058 87.075 124.034 1.00 112.00 731 CYS A O 1
ATOM 5250 N N . LEU A 1 732 ? 161.574 85.407 123.721 1.00 108.67 732 LEU A N 1
ATOM 5251 C CA . LEU A 1 732 ? 162.249 84.906 122.526 1.00 108.67 732 LEU A CA 1
ATOM 5252 C C . LEU A 1 732 ? 162.327 85.969 121.436 1.00 108.67 732 LEU A C 1
ATOM 5253 O O . LEU A 1 732 ? 163.413 86.272 120.927 1.00 108.67 732 LEU A O 1
ATOM 5269 N N . SER A 1 733 ? 161.196 86.558 121.078 1.00 105.11 733 SER A N 1
ATOM 5270 C CA . SER A 1 733 ? 161.181 87.475 119.949 1.00 105.11 733 SER A CA 1
ATOM 5271 C C . SER A 1 733 ? 161.799 88.834 120.283 1.00 105.11 733 SER A C 1
ATOM 5272 O O . SER A 1 733 ? 162.424 89.426 119.395 1.00 105.11 733 SER A O 1
ATOM 5280 N N . PRO A 1 734 ? 161.679 89.378 121.508 1.00 103.42 734 PRO A N 1
ATOM 5281 C CA . PRO A 1 734 ? 162.531 90.535 121.840 1.00 103.42 734 PRO A CA 1
ATOM 5282 C C . PRO A 1 734 ? 164.018 90.260 121.695 1.00 103.42 734 PRO A C 1
ATOM 5283 O O . PRO A 1 734 ? 164.754 91.099 121.155 1.00 103.42 734 PRO A O 1
ATOM 5294 N N . CYS A 1 735 ? 164.480 89.100 122.166 1.00 105.63 735 CYS A N 1
ATOM 5295 C CA . CYS A 1 735 ? 165.898 88.778 122.058 1.00 105.63 735 CYS A CA 1
ATOM 5296 C C . CYS A 1 735 ? 166.316 88.629 120.604 1.00 105.63 735 CYS A C 1
ATOM 5297 O O . CYS A 1 735 ? 167.392 89.094 120.213 1.00 105.63 735 CYS A O 1
ATOM 5305 N N . PHE A 1 736 ? 165.475 87.994 119.787 1.00 103.43 736 PHE A N 1
ATOM 5306 C CA . PHE A 1 736 ? 165.796 87.880 118.370 1.00 103.43 736 PHE A CA 1
ATOM 5307 C C . PHE A 1 736 ? 165.817 89.247 117.700 1.00 103.43 736 PHE A C 1
ATOM 5308 O O . PHE A 1 736 ? 166.656 89.502 116.830 1.00 103.43 736 PHE A O 1
ATOM 5325 N N . ARG A 1 737 ? 164.897 90.135 118.085 1.00 100.53 737 ARG A N 1
ATOM 5326 C CA . ARG A 1 737 ? 164.878 91.482 117.526 1.00 100.53 737 ARG A CA 1
ATOM 5327 C C . ARG A 1 737 ? 166.163 92.228 117.854 1.00 100.53 737 ARG A C 1
ATOM 5328 O O . ARG A 1 737 ? 166.770 92.864 116.982 1.00 100.53 737 ARG A O 1
ATOM 5349 N N . LEU A 1 738 ? 166.599 92.154 119.114 1.00 107.89 738 LEU A N 1
ATOM 5350 C CA . LEU A 1 738 ? 167.834 92.834 119.491 1.00 107.89 738 LEU A CA 1
ATOM 5351 C C . LEU A 1 738 ? 169.037 92.214 118.794 1.00 107.89 738 LEU A C 1
ATOM 5352 O O . LEU A 1 738 ? 169.964 92.929 118.401 1.00 107.89 738 LEU A O 1
ATOM 5368 N N . LEU A 1 739 ? 169.050 90.887 118.649 1.00 107.14 739 LEU A N 1
ATOM 5369 C CA . LEU A 1 739 ? 170.152 90.233 117.953 1.00 107.14 739 LEU A CA 1
ATOM 5370 C C . LEU A 1 739 ? 170.213 90.689 116.502 1.00 107.14 739 LEU A C 1
ATOM 5371 O O . LEU A 1 739 ? 171.292 91.005 115.985 1.00 107.14 739 LEU A O 1
ATOM 5387 N N . ARG A 1 740 ? 169.054 90.766 115.844 1.00 104.81 740 ARG A N 1
ATOM 5388 C CA . ARG A 1 740 ? 169.004 91.232 114.463 1.00 104.81 740 ARG A CA 1
ATOM 5389 C C . ARG A 1 740 ? 169.502 92.665 114.350 1.00 104.81 740 ARG A C 1
ATOM 5390 O O . ARG A 1 740 ? 170.288 92.987 113.452 1.00 104.81 740 ARG A O 1
ATOM 5411 N N . LEU A 1 741 ? 169.062 93.538 115.257 1.00 108.37 741 LEU A N 1
ATOM 5412 C CA . LEU A 1 741 ? 169.469 94.936 115.179 1.00 108.37 741 LEU A CA 1
ATOM 5413 C C . LEU A 1 741 ? 170.961 95.099 115.450 1.00 108.37 741 LEU A C 1
ATOM 5414 O O . LEU A 1 741 ? 171.640 95.872 114.765 1.00 108.37 741 LEU A O 1
ATOM 5430 N N . TYR A 1 742 ? 171.494 94.371 116.434 1.00 113.32 742 TYR A N 1
ATOM 5431 C CA . TYR A 1 742 ? 172.921 94.455 116.722 1.00 113.32 742 TYR A CA 1
ATOM 5432 C C . TYR A 1 742 ? 173.748 93.927 115.558 1.00 113.32 742 TYR A C 1
ATOM 5433 O O . TYR A 1 742 ? 174.788 94.501 115.213 1.00 113.32 742 TYR A O 1
ATOM 5451 N N . THR A 1 743 ? 173.311 92.823 114.948 1.00 112.30 743 THR A N 1
ATOM 5452 C CA . THR A 1 743 ? 174.030 92.282 113.802 1.00 112.30 743 THR A CA 1
ATOM 5453 C C . THR A 1 743 ? 173.978 93.241 112.621 1.00 112.30 743 THR A C 1
ATOM 5454 O O . THR A 1 743 ? 174.959 93.383 111.882 1.00 112.30 743 THR A O 1
ATOM 5465 N N . GLY A 1 744 ? 172.837 93.904 112.423 1.00 114.52 744 GLY A N 1
ATOM 5466 C CA . GLY A 1 744 ? 172.762 94.929 111.396 1.00 114.52 744 GLY A CA 1
ATOM 5467 C C . GLY A 1 744 ? 173.690 96.092 111.681 1.00 114.52 744 GLY A C 1
ATOM 5468 O O . GLY A 1 744 ? 174.253 96.692 110.761 1.00 114.52 744 GLY A O 1
ATOM 5472 N N . GLU A 1 745 ? 173.852 96.436 112.959 1.00 112.83 745 GLU A N 1
ATOM 5473 C CA . GLU A 1 745 ? 174.788 97.494 113.325 1.00 112.83 745 GLU A CA 1
ATOM 5474 C C . GLU A 1 745 ? 176.224 97.084 113.018 1.00 112.83 745 GLU A C 1
ATOM 5475 O O . GLU A 1 745 ? 176.981 97.843 112.404 1.00 112.83 745 GLU A O 1
ATOM 5477 N N . GLN A 1 746 ? 176.614 95.879 113.437 1.00 115.01 746 GLN A N 1
ATOM 5478 C CA . GLN A 1 746 ? 177.988 95.430 113.231 1.00 115.01 746 GLN A CA 1
ATOM 5479 C C . GLN A 1 746 ? 178.275 95.189 111.755 1.00 115.01 746 GLN A C 1
ATOM 5480 O O . GLN A 1 746 ? 179.289 95.654 111.222 1.00 115.01 746 GLN A O 1
ATOM 5494 N N . ASN A 1 747 ? 177.393 94.461 111.078 1.00 117.31 747 ASN A N 1
ATOM 5495 C CA . ASN A 1 747 ? 177.547 94.141 109.667 1.00 117.31 747 ASN A CA 1
ATOM 5496 C C . ASN A 1 747 ? 176.352 94.692 108.904 1.00 117.31 747 ASN A C 1
ATOM 5497 O O . ASN A 1 747 ? 175.215 94.609 109.376 1.00 117.31 747 ASN A O 1
ATOM 5499 N N . ASN A 1 748 ? 176.620 95.255 107.723 1.00 124.53 748 ASN A N 1
ATOM 5500 C CA . ASN A 1 748 ? 175.561 95.905 106.954 1.00 124.53 748 ASN A CA 1
ATOM 5501 C C . ASN A 1 748 ? 174.483 94.911 106.539 1.00 124.53 748 ASN A C 1
ATOM 5502 O O . ASN A 1 748 ? 173.286 95.196 106.663 1.00 124.53 748 ASN A O 1
ATOM 5508 N N . GLY A 1 749 ? 174.889 93.738 106.054 1.00 116.91 749 GLY A N 1
ATOM 5509 C CA . GLY A 1 749 ? 173.952 92.680 105.719 1.00 116.91 749 GLY A CA 1
ATOM 5510 C C . GLY A 1 749 ? 173.783 91.734 106.891 1.00 116.91 749 GLY A C 1
ATOM 5511 O O . GLY A 1 749 ? 174.758 91.159 107.381 1.00 116.91 749 GLY A O 1
ATOM 5515 N N . SER A 1 750 ? 172.536 91.572 107.336 1.00 107.95 750 SER A N 1
ATOM 5516 C CA . SER A 1 750 ? 172.256 90.706 108.475 1.00 107.95 750 SER A CA 1
ATOM 5517 C C . SER A 1 750 ? 172.410 89.224 108.156 1.00 107.95 750 SER A C 1
ATOM 5518 O O . SER A 1 750 ? 172.369 88.406 109.081 1.00 107.95 750 SER A O 1
ATOM 5522 N N . LEU A 1 751 ? 172.575 88.855 106.883 1.00 110.69 751 LEU A N 1
ATOM 5523 C CA . LEU A 1 751 ? 172.724 87.451 106.527 1.00 110.69 751 LEU A CA 1
ATOM 5524 C C . LEU A 1 751 ? 174.002 86.839 107.082 1.00 110.69 751 LEU A C 1
ATOM 5525 O O . LEU A 1 751 ? 173.972 85.688 107.528 1.00 110.69 751 LEU A O 1
ATOM 5529 N N . GLU A 1 752 ? 175.109 87.587 107.084 1.00 108.05 752 GLU A N 1
ATOM 5530 C CA . GLU A 1 752 ? 176.409 87.011 107.421 1.00 108.05 752 GLU A CA 1
ATOM 5531 C C . GLU A 1 752 ? 176.458 86.493 108.855 1.00 108.05 752 GLU A C 1
ATOM 5532 O O . GLU A 1 752 ? 177.240 85.587 109.163 1.00 108.05 752 GLU A O 1
ATOM 5534 N N . GLU A 1 753 ? 175.637 87.047 109.745 1.00 105.89 753 GLU A N 1
ATOM 5535 C CA . GLU A 1 753 ? 175.624 86.635 111.143 1.00 105.89 753 GLU A CA 1
ATOM 5536 C C . GLU A 1 753 ? 174.557 85.591 111.450 1.00 105.89 753 GLU A C 1
ATOM 5537 O O . GLU A 1 753 ? 174.846 84.587 112.107 1.00 105.89 753 GLU A O 1
ATOM 5539 N N . ILE A 1 754 ? 173.327 85.803 110.986 1.00 106.17 754 ILE A N 1
ATOM 5540 C CA . ILE A 1 754 ? 172.203 84.965 111.388 1.00 106.17 754 ILE A CA 1
ATOM 5541 C C . ILE A 1 754 ? 171.527 84.313 110.187 1.00 106.17 754 ILE A C 1
ATOM 5542 O O . ILE A 1 754 ? 170.309 84.106 110.192 1.00 106.17 754 ILE A O 1
ATOM 5544 N N . ASP A 1 755 ? 172.307 83.984 109.153 1.00 105.16 755 ASP A N 1
ATOM 5545 C CA . ASP A 1 755 ? 171.726 83.435 107.931 1.00 105.16 755 ASP A CA 1
ATOM 5546 C C . ASP A 1 755 ? 171.061 82.085 108.172 1.00 105.16 755 ASP A C 1
ATOM 5547 O O . ASP A 1 755 ? 169.996 81.804 107.612 1.00 105.16 755 ASP A O 1
ATOM 5549 N N . ALA A 1 756 ? 171.670 81.236 109.000 1.00 107.62 756 ALA A N 1
ATOM 5550 C CA . ALA A 1 756 ? 171.121 79.905 109.232 1.00 107.62 756 ALA A CA 1
ATOM 5551 C C . ALA A 1 756 ? 169.805 79.934 109.998 1.00 107.62 756 ALA A C 1
ATOM 5552 O O . ALA A 1 756 ? 169.055 78.954 109.945 1.00 107.62 756 ALA A O 1
ATOM 5559 N N . LEU A 1 757 ? 169.503 81.023 110.707 1.00 105.27 757 LEU A N 1
ATOM 5560 C CA . LEU A 1 757 ? 168.291 81.068 111.515 1.00 105.27 757 LEU A CA 1
ATOM 5561 C C . LEU A 1 757 ? 167.023 81.110 110.672 1.00 105.27 757 LEU A C 1
ATOM 5562 O O . LEU A 1 757 ? 165.957 80.730 111.168 1.00 105.27 757 LEU A O 1
ATOM 5578 N N . LEU A 1 758 ? 167.107 81.568 109.420 1.00 100.04 758 LEU A N 1
ATOM 5579 C CA . LEU A 1 758 ? 165.903 81.730 108.609 1.00 100.04 758 LEU A CA 1
ATOM 5580 C C . LEU A 1 758 ? 165.264 80.387 108.275 1.00 100.04 758 LEU A C 1
ATOM 5581 O O . LEU A 1 758 ? 164.039 80.246 108.347 1.00 100.04 758 LEU A O 1
ATOM 5597 N N . GLY A 1 759 ? 166.075 79.394 107.913 1.00 105.76 759 GLY A N 1
ATOM 5598 C CA . GLY A 1 759 ? 165.574 78.112 107.449 1.00 105.76 759 GLY A CA 1
ATOM 5599 C C . GLY A 1 759 ? 165.525 77.0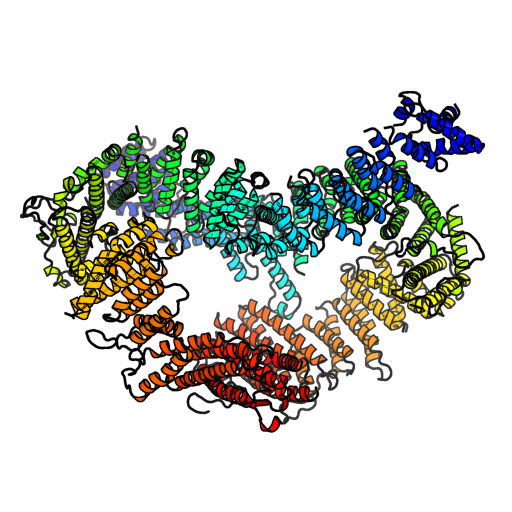22 108.502 1.00 105.76 759 GLY A C 1
ATOM 5600 O O . GLY A 1 759 ? 165.450 75.839 108.160 1.00 105.76 759 GLY A O 1
ATOM 5604 N N . CYS A 1 760 ? 165.567 77.391 109.779 1.00 106.51 760 CYS A N 1
ATOM 5605 C CA . CYS A 1 760 ? 165.568 76.385 110.826 1.00 106.51 760 CYS A CA 1
ATOM 5606 C C . CYS A 1 760 ? 164.194 75.714 110.920 1.00 106.51 760 CYS A C 1
ATOM 5607 O O . CYS A 1 760 ? 163.173 76.350 110.651 1.00 106.51 760 CYS A O 1
ATOM 5615 N N . PRO A 1 761 ? 164.130 74.419 111.311 1.00 106.22 761 PRO A N 1
ATOM 5616 C CA . PRO A 1 761 ? 162.814 73.825 111.587 1.00 106.22 761 PRO A CA 1
ATOM 5617 C C . PRO A 1 761 ? 162.208 74.338 112.880 1.00 106.22 761 PRO A C 1
ATOM 5618 O O . PRO A 1 761 ? 162.758 75.245 113.512 1.00 106.22 761 PRO A O 1
ATOM 5629 N N . LEU A 1 762 ? 161.069 73.770 113.276 1.00 109.60 762 LEU A N 1
ATOM 5630 C CA . LEU A 1 762 ? 160.402 74.146 114.514 1.00 109.60 762 LEU A CA 1
ATOM 5631 C C . LEU A 1 762 ? 159.783 72.903 115.134 1.00 109.60 762 LEU A C 1
ATOM 5632 O O . LEU A 1 762 ? 159.207 72.070 114.431 1.00 109.60 762 LEU A O 1
ATOM 5648 N N . TYR A 1 763 ? 159.909 72.781 116.453 1.00 118.48 763 TYR A N 1
ATOM 5649 C CA . TYR A 1 763 ? 159.434 71.601 117.171 1.00 118.48 763 TYR A CA 1
ATOM 5650 C C . TYR A 1 763 ? 157.944 71.751 117.456 1.00 118.48 763 TYR A C 1
ATOM 5651 O O . TYR A 1 763 ? 157.540 72.592 118.265 1.00 118.48 763 TYR A O 1
ATOM 5669 N N . LEU A 1 764 ? 157.124 70.935 116.796 1.00 118.53 764 LEU A N 1
ATOM 5670 C CA . LEU A 1 764 ? 155.680 71.006 116.968 1.00 118.53 764 LEU A CA 1
ATOM 5671 C C . LEU A 1 764 ? 155.076 69.627 116.748 1.00 118.53 764 LEU A C 1
ATOM 5672 O O . LEU A 1 764 ? 155.690 68.746 116.141 1.00 118.53 764 LEU A O 1
ATOM 5674 N N . THR A 1 765 ? 153.857 69.453 117.252 1.00 125.58 765 THR A N 1
ATOM 5675 C CA . THR A 1 765 ? 153.135 68.196 117.132 1.00 125.58 765 THR A CA 1
ATOM 5676 C C . THR A 1 765 ? 152.455 68.120 115.765 1.00 125.58 765 THR A C 1
ATOM 5677 O O . THR A 1 765 ? 152.682 68.954 114.885 1.00 125.58 765 THR A O 1
ATOM 5682 N N . ASP A 1 766 ? 151.607 67.113 115.572 1.00 133.43 766 ASP A N 1
ATOM 5683 C CA . ASP A 1 766 ? 150.927 66.927 114.298 1.00 133.43 766 ASP A CA 1
ATOM 5684 C C . ASP A 1 766 ? 149.710 67.838 114.204 1.00 133.43 766 ASP A C 1
ATOM 5685 O O . ASP A 1 766 ? 148.919 67.945 115.145 1.00 133.43 766 ASP A O 1
ATOM 5687 N N . LEU A 1 767 ? 149.562 68.497 113.051 1.00 140.02 767 LEU A N 1
ATOM 5688 C CA . LEU A 1 767 ? 148.419 69.374 112.829 1.00 140.02 767 LEU A CA 1
ATOM 5689 C C . LEU A 1 767 ? 147.101 68.613 112.757 1.00 140.02 767 LEU A C 1
ATOM 5690 O O . LEU A 1 767 ? 146.051 69.188 113.068 1.00 140.02 767 LEU A O 1
ATOM 5692 N N . GLU A 1 768 ? 147.133 67.331 112.380 1.00 148.98 768 GLU A N 1
ATOM 5693 C CA . GLU A 1 768 ? 145.909 66.543 112.274 1.00 148.98 768 GLU A CA 1
ATOM 5694 C C . GLU A 1 768 ? 145.190 66.384 113.609 1.00 148.98 768 GLU A C 1
ATOM 5695 O O . GLU A 1 768 ? 143.992 66.081 113.620 1.00 148.98 768 GLU A O 1
ATOM 5697 N N . VAL A 1 769 ? 145.885 66.591 114.732 1.00 151.76 769 VAL A N 1
ATOM 5698 C CA . VAL A 1 769 ? 145.236 66.550 116.040 1.00 151.76 769 VAL A CA 1
ATOM 5699 C C . VAL A 1 769 ? 144.239 67.692 116.219 1.00 151.76 769 VAL A C 1
ATOM 5700 O O . VAL A 1 769 ? 143.400 67.649 117.127 1.00 151.76 769 VAL A O 1
ATOM 5702 N N . GLU A 1 770 ? 144.316 68.735 115.381 1.00 151.33 770 GLU A N 1
ATOM 5703 C CA . GLU A 1 770 ? 143.345 69.821 115.462 1.00 151.33 770 GLU A CA 1
ATOM 5704 C C . GLU A 1 770 ? 141.923 69.336 115.202 1.00 151.33 770 GLU A C 1
ATOM 5705 O O . GLU A 1 770 ? 140.965 69.923 115.718 1.00 151.33 770 GLU A O 1
ATOM 5707 N N . GLY A 1 771 ? 141.761 68.275 114.408 1.00 156.70 771 GLY A N 1
ATOM 5708 C CA . GLY A 1 771 ? 140.431 67.737 114.174 1.00 156.70 771 GLY A CA 1
ATOM 5709 C C . GLY A 1 771 ? 139.794 67.178 115.433 1.00 156.70 771 GLY A C 1
ATOM 5710 O O . GLY A 1 771 ? 138.609 67.401 115.692 1.00 156.70 771 GLY A O 1
ATOM 5714 N N . LYS A 1 772 ? 140.567 66.449 116.232 1.00 153.19 772 LYS A N 1
ATOM 5715 C CA . LYS A 1 772 ? 140.064 65.845 117.466 1.00 153.19 772 LYS A CA 1
ATOM 5716 C C . LYS A 1 772 ? 140.193 66.791 118.657 1.00 153.19 772 LYS A C 1
ATOM 5717 O O . LYS A 1 772 ? 140.854 66.489 119.650 1.00 153.19 772 LYS A O 1
ATOM 5719 N N . LEU A 1 773 ? 139.550 67.956 118.558 1.00 148.03 773 LEU A N 1
ATOM 5720 C CA . LEU A 1 773 ? 139.629 68.941 119.632 1.00 148.03 773 LEU A CA 1
ATOM 5721 C C . LEU A 1 773 ? 138.930 68.462 120.899 1.00 148.03 773 LEU A C 1
ATOM 5722 O O . LEU A 1 773 ? 139.377 68.781 122.007 1.00 148.03 773 LEU A O 1
ATOM 5724 N N . ASP A 1 774 ? 137.846 67.693 120.757 1.00 145.28 774 ASP A N 1
ATOM 5725 C CA . ASP A 1 774 ? 137.094 67.238 121.924 1.00 145.28 774 ASP A CA 1
ATOM 5726 C C . ASP A 1 774 ? 137.929 66.326 122.816 1.00 145.28 774 ASP A C 1
ATOM 5727 O O . ASP A 1 774 ? 137.672 66.221 124.021 1.00 145.28 774 ASP A O 1
ATOM 5729 N N . SER A 1 775 ? 138.935 65.657 122.245 1.00 144.91 775 SER A N 1
ATOM 5730 C CA . SER A 1 775 ? 139.815 64.818 123.052 1.00 144.91 775 SER A CA 1
ATOM 5731 C C . SER A 1 775 ? 140.655 65.647 124.021 1.00 144.91 775 SER A C 1
ATOM 5732 O O . SER A 1 775 ? 141.144 65.121 125.028 1.00 144.91 775 SER A O 1
ATOM 5734 N N . LEU A 1 776 ? 140.849 66.938 123.728 1.00 138.76 776 LEU A N 1
ATOM 5735 C CA . LEU A 1 776 ? 141.650 67.783 124.610 1.00 138.76 776 LEU A CA 1
ATOM 5736 C C . LEU A 1 776 ? 141.012 67.917 125.988 1.00 138.76 776 LEU A C 1
ATOM 5737 O O . LEU A 1 776 ? 141.698 67.799 127.011 1.00 138.76 776 LEU A O 1
ATOM 5739 N N . SER A 1 777 ? 139.699 68.149 126.035 1.00 135.70 777 SER A N 1
ATOM 5740 C CA . SER A 1 777 ? 138.966 68.276 127.296 1.00 135.70 777 SER A CA 1
ATOM 5741 C C . SER A 1 777 ? 139.498 69.415 128.163 1.00 135.70 777 SER A C 1
ATOM 5742 O O . SER A 1 777 ? 139.561 69.307 129.389 1.00 135.70 777 SER A O 1
ATOM 5744 N N . LYS A 1 778 ? 139.895 70.513 127.517 1.00 133.41 778 LYS A N 1
ATOM 5745 C CA . LYS A 1 778 ? 140.393 71.709 128.200 1.00 133.41 778 LYS A CA 1
ATOM 5746 C C . LYS A 1 778 ? 141.643 71.422 129.028 1.00 133.41 778 LYS A C 1
ATOM 5747 O O . LYS A 1 778 ? 141.906 72.095 130.028 1.00 133.41 778 LYS A O 1
ATOM 5766 N N . GLN A 1 779 ? 142.426 70.423 128.624 1.00 134.79 779 GLN A N 1
ATOM 5767 C CA . GLN A 1 779 ? 143.708 70.156 129.261 1.00 134.79 779 GLN A CA 1
ATOM 5768 C C . GLN A 1 779 ? 144.811 70.309 128.225 1.00 134.79 779 GLN A C 1
ATOM 5769 O O . GLN A 1 779 ? 145.827 70.965 128.478 1.00 134.79 779 GLN A O 1
ATOM 5771 N N . GLU A 1 780 ? 144.604 69.706 127.051 1.00 134.64 780 GLU A N 1
ATOM 5772 C CA . GLU A 1 780 ? 145.568 69.816 125.961 1.00 134.64 780 GLU A CA 1
ATOM 5773 C C . GLU A 1 780 ? 145.268 71.019 125.073 1.00 134.64 780 GLU A C 1
ATOM 5774 O O . GLU A 1 780 ? 146.181 71.583 124.457 1.00 134.64 780 GLU A O 1
ATOM 5786 N N . ARG A 1 781 ? 143.995 71.418 124.986 1.00 130.04 781 ARG A N 1
ATOM 5787 C CA . ARG A 1 781 ? 143.609 72.511 124.098 1.00 130.04 781 ARG A CA 1
ATOM 5788 C C . ARG A 1 781 ? 144.248 73.826 124.529 1.00 130.04 781 ARG A C 1
ATOM 5789 O O . ARG A 1 781 ? 144.828 74.549 123.709 1.00 130.04 781 ARG A O 1
ATOM 5793 N N . GLU A 1 782 ? 144.143 74.156 125.819 1.00 126.71 782 GLU A N 1
ATOM 5794 C CA . GLU A 1 782 ? 144.767 75.374 126.323 1.00 126.71 782 GLU A CA 1
ATOM 5795 C C . GLU A 1 782 ? 146.281 75.319 126.191 1.00 126.71 782 GLU A C 1
ATOM 5796 O O . GLU A 1 782 ? 146.921 76.348 125.948 1.00 126.71 782 GLU A O 1
ATOM 5798 N N . PHE A 1 783 ? 146.869 74.132 126.353 1.00 126.74 783 PHE A N 1
ATOM 5799 C CA . PHE A 1 783 ? 148.310 73.986 126.182 1.00 126.74 783 PHE A CA 1
ATOM 5800 C C . PHE A 1 783 ? 148.729 74.302 124.752 1.00 126.74 783 PHE A C 1
ATOM 5801 O O . PHE A 1 783 ? 149.666 75.077 124.525 1.00 126.74 783 PHE A O 1
ATOM 5818 N N . LEU A 1 784 ? 148.041 73.716 123.771 1.00 124.07 784 LEU A N 1
ATOM 5819 C CA . LEU A 1 784 ? 148.455 73.890 122.383 1.00 124.07 784 LEU A CA 1
ATOM 5820 C C . LEU A 1 784 ? 148.078 75.260 121.830 1.00 124.07 784 LEU A C 1
ATOM 5821 O O . LEU A 1 784 ? 148.716 75.726 120.879 1.00 124.07 784 LEU A O 1
ATOM 5837 N N . CYS A 1 785 ? 147.062 75.921 122.397 1.00 122.82 785 CYS A N 1
ATOM 5838 C CA . CYS A 1 785 ? 146.715 77.267 121.943 1.00 122.82 785 CYS A CA 1
ATOM 5839 C C . CYS A 1 785 ? 147.871 78.234 122.166 1.00 122.82 785 CYS A C 1
ATOM 5840 O O . CYS A 1 785 ? 148.215 79.033 121.283 1.00 122.82 785 CYS A O 1
ATOM 5848 N N . SER A 1 786 ? 148.452 78.143 123.377 1.00 120.41 786 SER A N 1
ATOM 5849 C CA . SER A 1 786 ? 149.603 78.992 123.764 1.00 120.41 786 SER A CA 1
ATOM 5850 C C . SER A 1 786 ? 150.729 78.703 122.781 1.00 120.41 786 SER A C 1
ATOM 5851 O O . SER A 1 786 ? 151.225 79.656 122.304 1.00 120.41 786 SER A O 1
ATOM 5859 N N . LEU A 1 787 ? 151.049 77.441 122.468 1.00 115.63 787 LEU A N 1
ATOM 5860 C CA . LEU A 1 787 ? 152.130 77.063 121.565 1.00 115.63 787 LEU A CA 1
ATOM 5861 C C . LEU A 1 787 ? 151.883 77.604 120.164 1.00 115.63 787 LEU A C 1
ATOM 5862 O O . LEU A 1 787 ? 152.813 78.070 119.496 1.00 115.63 787 LEU A O 1
ATOM 5878 N N . LEU A 1 788 ? 150.633 77.556 119.706 1.00 109.37 788 LEU A N 1
ATOM 5879 C CA . LEU A 1 788 ? 150.315 78.075 118.382 1.00 109.37 788 LEU A CA 1
ATOM 5880 C C . LEU A 1 788 ? 150.516 79.585 118.323 1.00 109.37 788 LEU A C 1
ATOM 5881 O O . LEU A 1 788 ? 151.056 80.107 117.338 1.00 109.37 788 LEU A O 1
ATOM 5897 N N . PHE A 1 789 ? 150.106 80.301 119.377 1.00 105.70 789 PHE A N 1
ATOM 5898 C CA . PHE A 1 789 ? 150.365 81.740 119.434 1.00 105.70 789 PHE A CA 1
ATOM 5899 C C . PHE A 1 789 ? 151.856 82.044 119.395 1.00 105.70 789 PHE A C 1
ATOM 5900 O O . PHE A 1 789 ? 152.291 82.965 118.691 1.00 105.70 789 PHE A O 1
ATOM 5917 N N . TYR A 1 790 ? 152.655 81.287 120.147 1.00 108.54 790 TYR A N 1
ATOM 5918 C CA . TYR A 1 790 ? 154.090 81.548 120.168 1.00 108.54 790 TYR A CA 1
ATOM 5919 C C . TYR A 1 790 ? 154.719 81.246 118.814 1.00 108.54 790 TYR A C 1
ATOM 5920 O O . TYR A 1 790 ? 155.625 81.961 118.371 1.00 108.54 790 TYR A O 1
ATOM 5938 N N . ALA A 1 791 ? 154.246 80.195 118.140 1.00 102.19 791 ALA A N 1
ATOM 5939 C CA . ALA A 1 791 ? 154.744 79.892 116.803 1.00 102.19 791 ALA A CA 1
ATOM 5940 C C . ALA A 1 791 ? 154.422 81.018 115.827 1.00 102.19 791 ALA A C 1
ATOM 5941 O O . ALA A 1 791 ? 155.283 81.428 115.037 1.00 102.19 791 ALA A O 1
ATOM 5943 N N . LEU A 1 792 ? 153.191 81.538 115.875 1.00 97.58 792 LEU A N 1
ATOM 5944 C CA . LEU A 1 792 ? 152.835 82.646 114.991 1.00 97.58 792 LEU A CA 1
ATOM 5945 C C . LEU A 1 792 ? 153.672 83.883 115.286 1.00 97.58 792 LEU A C 1
ATOM 5946 O O . LEU A 1 792 ? 154.114 84.573 114.362 1.00 97.58 792 LEU A O 1
ATOM 5962 N N . ASN A 1 793 ? 153.893 84.187 116.566 1.00 94.58 793 ASN A N 1
ATOM 5963 C CA . ASN A 1 793 ? 154.703 85.354 116.903 1.00 94.58 793 ASN A CA 1
ATOM 5964 C C . ASN A 1 793 ? 156.142 85.185 116.432 1.00 94.58 793 ASN A C 1
ATOM 5965 O O . ASN A 1 793 ? 156.751 86.140 115.937 1.00 94.58 793 ASN A O 1
ATOM 5976 N N . TRP A 1 794 ? 156.702 83.980 116.569 1.00 99.72 794 TRP A N 1
ATOM 5977 C CA . TRP A 1 794 ? 158.057 83.741 116.082 1.00 99.72 794 TRP A CA 1
ATOM 5978 C C . TRP A 1 794 ? 158.136 83.903 114.569 1.00 99.72 794 TRP A C 1
ATOM 5979 O O . TRP A 1 794 ? 159.091 84.497 114.046 1.00 99.72 794 TRP A O 1
ATOM 6000 N N . PHE A 1 795 ? 157.148 83.371 113.848 1.00 91.18 795 PHE A N 1
ATOM 6001 C CA . PHE A 1 795 ? 157.158 83.508 112.397 1.00 91.18 795 PHE A CA 1
ATOM 6002 C C . PHE A 1 795 ? 157.017 84.967 111.984 1.00 91.18 795 PHE A C 1
ATOM 6003 O O . PHE A 1 795 ? 157.682 85.419 111.044 1.00 91.18 795 PHE A O 1
ATOM 6020 N N . ARG A 1 796 ? 156.157 85.717 112.678 1.00 87.38 796 ARG A N 1
ATOM 6021 C CA . ARG A 1 796 ? 156.022 87.142 112.402 1.00 87.38 796 ARG A CA 1
ATOM 6022 C C . ARG A 1 796 ? 157.336 87.869 112.647 1.00 87.38 796 ARG A C 1
ATOM 6023 O O . ARG A 1 796 ? 157.740 88.729 111.855 1.00 87.38 796 ARG A O 1
ATOM 6044 N N . GLU A 1 797 ? 158.027 87.518 113.734 1.00 87.58 797 GLU A N 1
ATOM 6045 C CA . GLU A 1 797 ? 159.299 88.157 114.045 1.00 87.58 797 GLU A CA 1
ATOM 6046 C C . GLU A 1 797 ? 160.332 87.888 112.958 1.00 87.58 797 GLU A C 1
ATOM 6047 O O . GLU A 1 797 ? 161.027 88.806 112.509 1.00 87.58 797 GLU A O 1
ATOM 6049 N N . VAL A 1 798 ? 160.435 86.638 112.501 1.00 90.48 798 VAL A N 1
ATOM 6050 C CA . VAL A 1 798 ? 161.490 86.330 111.539 1.00 90.48 798 VAL A CA 1
ATOM 6051 C C . VAL A 1 798 ? 161.177 86.938 110.173 1.00 90.48 798 VAL A C 1
ATOM 6052 O O . VAL A 1 798 ? 162.088 87.410 109.478 1.00 90.48 798 VAL A O 1
ATOM 6065 N N . VAL A 1 799 ? 159.904 86.943 109.754 1.00 87.48 799 VAL A N 1
ATOM 6066 C CA . VAL A 1 799 ? 159.602 87.560 108.460 1.00 87.48 799 VAL A CA 1
ATOM 6067 C C . VAL A 1 799 ? 159.814 89.064 108.542 1.00 87.48 799 VAL A C 1
ATOM 6068 O O . VAL A 1 799 ? 160.263 89.692 107.578 1.00 87.48 799 VAL A O 1
ATOM 6081 N N . ASN A 1 800 ? 159.490 89.668 109.690 1.00 87.11 800 ASN A N 1
ATOM 6082 C CA . ASN A 1 800 ? 159.797 91.079 109.892 1.00 87.11 800 ASN A CA 1
ATOM 6083 C C . ASN A 1 800 ? 161.297 91.326 109.820 1.00 87.11 800 ASN A C 1
ATOM 6084 O O . ASN A 1 800 ? 161.742 92.371 109.332 1.00 87.11 800 ASN A O 1
ATOM 6095 N N . ALA A 1 801 ? 162.093 90.376 110.310 1.00 95.00 801 ALA A N 1
ATOM 6096 C CA . ALA A 1 801 ? 163.539 90.553 110.314 1.00 95.00 801 ALA A CA 1
ATOM 6097 C C . ALA A 1 801 ? 164.121 90.467 108.908 1.00 95.00 801 ALA A C 1
ATOM 6098 O O . ALA A 1 801 ? 164.909 91.329 108.502 1.00 95.00 801 ALA A O 1
ATOM 6105 N N . PHE A 1 802 ? 163.739 89.441 108.146 1.00 94.15 802 PHE A N 1
ATOM 6106 C CA . PHE A 1 802 ? 164.461 89.099 106.923 1.00 94.15 802 PHE A CA 1
ATOM 6107 C C . PHE A 1 802 ? 163.887 89.725 105.658 1.00 94.15 802 PHE A C 1
ATOM 6108 O O . PHE A 1 802 ? 164.575 89.734 104.631 1.00 94.15 802 PHE A O 1
ATOM 6125 N N . CYS A 1 803 ? 162.657 90.241 105.698 1.00 92.23 803 CYS A N 1
ATOM 6126 C CA . CYS A 1 803 ? 162.022 90.755 104.489 1.00 92.23 803 CYS A CA 1
ATOM 6127 C C . CYS A 1 803 ? 162.742 91.959 103.900 1.00 92.23 803 CYS A C 1
ATOM 6128 O O . CYS A 1 803 ? 162.856 92.053 102.674 1.00 92.23 803 CYS A O 1
ATOM 6136 N N . GLN A 1 804 ? 163.217 92.882 104.738 1.00 92.53 804 GLN A N 1
ATOM 6137 C CA . GLN A 1 804 ? 163.816 94.111 104.229 1.00 92.53 804 GLN A CA 1
ATOM 6138 C C . GLN A 1 804 ? 165.082 93.843 103.426 1.00 92.53 804 GLN A C 1
ATOM 6139 O O . GLN A 1 804 ? 165.340 94.532 102.433 1.00 92.53 804 GLN A O 1
ATOM 6141 N N . GLN A 1 805 ? 165.875 92.856 103.828 1.00 93.30 805 GLN A N 1
ATOM 6142 C CA . GLN A 1 805 ? 167.122 92.524 103.157 1.00 93.30 805 GLN A CA 1
ATOM 6143 C C . GLN A 1 805 ? 166.827 91.629 101.963 1.00 93.30 805 GLN A C 1
ATOM 6144 O O . GLN A 1 805 ? 166.208 90.570 102.107 1.00 93.30 805 GLN A O 1
ATOM 6146 N N . GLN A 1 806 ? 167.272 92.060 100.787 1.00 105.13 806 GLN A N 1
ATOM 6147 C CA . GLN A 1 806 ? 167.012 91.361 99.537 1.00 105.13 806 GLN A CA 1
ATOM 6148 C C . GLN A 1 806 ? 168.286 90.672 99.073 1.00 105.13 806 GLN A C 1
ATOM 6149 O O . GLN A 1 806 ? 169.341 91.307 98.972 1.00 105.13 806 GLN A O 1
ATOM 6151 N N . ASP A 1 807 ? 168.181 89.376 98.787 1.00 105.34 807 ASP A N 1
ATOM 6152 C CA . ASP A 1 807 ? 169.309 88.579 98.331 1.00 105.34 807 ASP A CA 1
ATOM 6153 C C . ASP A 1 807 ? 168.792 87.463 97.435 1.00 105.34 807 ASP A C 1
ATOM 6154 O O . ASP A 1 807 ? 167.585 87.232 97.325 1.00 105.34 807 ASP A O 1
ATOM 6156 N N . ALA A 1 808 ? 169.724 86.769 96.787 1.00 104.98 808 ALA A N 1
ATOM 6157 C CA . ALA A 1 808 ? 169.373 85.680 95.881 1.00 104.98 808 ALA A CA 1
ATOM 6158 C C . ALA A 1 808 ? 168.746 84.544 96.680 1.00 104.98 808 ALA A C 1
ATOM 6159 O O . ALA A 1 808 ? 169.363 84.010 97.606 1.00 104.98 808 ALA A O 1
ATOM 6161 N N . GLU A 1 809 ? 167.516 84.180 96.327 1.00 103.17 809 GLU A N 1
ATOM 6162 C CA . GLU A 1 809 ? 166.740 83.094 96.919 1.00 103.17 809 GLU A CA 1
ATOM 6163 C C . GLU A 1 809 ? 166.156 83.410 98.292 1.00 103.17 809 GLU A C 1
ATOM 6164 O O . GLU A 1 809 ? 165.398 82.587 98.819 1.00 103.17 809 GLU A O 1
ATOM 6166 N N . MET A 1 810 ? 166.471 84.561 98.890 1.00 101.83 810 MET A N 1
ATOM 6167 C CA . MET A 1 810 ? 165.903 84.892 100.192 1.00 101.83 810 MET A CA 1
ATOM 6168 C C . MET A 1 810 ? 164.402 85.135 100.091 1.00 101.83 810 MET A C 1
ATOM 6169 O O . MET A 1 810 ? 163.635 84.698 100.959 1.00 101.83 810 MET A O 1
ATOM 6173 N N . LYS A 1 811 ? 163.968 85.821 99.031 1.00 99.69 811 LYS A N 1
ATOM 6174 C CA . LYS A 1 811 ? 162.564 86.196 98.904 1.00 99.69 811 LYS A CA 1
ATOM 6175 C C . LYS A 1 811 ? 161.663 84.975 98.783 1.00 99.69 811 LYS A C 1
ATOM 6176 O O . LYS A 1 811 ? 160.527 84.996 99.271 1.00 99.69 811 LYS A O 1
ATOM 6195 N N . GLY A 1 812 ? 162.144 83.908 98.146 1.00 99.46 812 GLY A N 1
ATOM 6196 C CA . GLY A 1 812 ? 161.373 82.677 98.115 1.00 99.46 812 GLY A CA 1
ATOM 6197 C C . GLY A 1 812 ? 161.163 82.099 99.500 1.00 99.46 812 GLY A C 1
ATOM 6198 O O . GLY A 1 812 ? 160.069 81.634 99.833 1.00 99.46 812 GLY A O 1
ATOM 6202 N N . LYS A 1 813 ? 162.209 82.129 100.330 1.00 98.88 813 LYS A N 1
ATOM 6203 C CA . LYS A 1 813 ? 162.069 81.669 101.706 1.00 98.88 813 LYS A CA 1
ATOM 6204 C C . LYS A 1 813 ? 161.084 82.540 102.472 1.00 98.88 813 LYS A C 1
ATOM 6205 O O . LYS A 1 813 ? 160.274 82.032 103.257 1.00 98.88 813 LYS A O 1
ATOM 6224 N N . VAL A 1 814 ? 161.127 83.854 102.242 1.00 94.08 814 VAL A N 1
ATOM 6225 C CA . VAL A 1 814 ? 160.187 84.761 102.900 1.00 94.08 814 VAL A CA 1
ATOM 6226 C C . VAL A 1 814 ? 158.753 84.428 102.501 1.00 94.08 814 VAL A C 1
ATOM 6227 O O . VAL A 1 814 ? 157.845 84.392 103.341 1.00 94.08 814 VAL A O 1
ATOM 6240 N N . LEU A 1 815 ? 158.527 84.188 101.211 1.00 94.29 815 LEU A N 1
ATOM 6241 C CA . LEU A 1 815 ? 157.176 83.891 100.745 1.00 94.29 815 LEU A CA 1
ATOM 6242 C C . LEU A 1 815 ? 156.683 82.554 101.289 1.00 94.29 815 LEU A C 1
ATOM 6243 O O . LEU A 1 815 ? 155.508 82.419 101.655 1.00 94.29 815 LEU A O 1
ATOM 6259 N N . THR A 1 816 ? 157.564 81.554 101.354 1.00 95.67 816 THR A N 1
ATOM 6260 C CA . THR A 1 816 ? 157.170 80.278 101.943 1.00 95.67 816 THR A CA 1
ATOM 6261 C C . THR A 1 816 ? 156.848 80.439 103.422 1.00 95.67 816 THR A C 1
ATOM 6262 O O . THR A 1 816 ? 155.930 79.793 103.940 1.00 95.67 816 THR A O 1
ATOM 6273 N N . ARG A 1 817 ? 157.591 81.298 104.120 1.00 94.07 817 ARG A N 1
ATOM 6274 C CA . ARG A 1 817 ? 157.258 81.571 105.513 1.00 94.07 817 ARG A CA 1
ATOM 6275 C C . ARG A 1 817 ? 155.904 82.260 105.628 1.00 94.07 817 ARG A C 1
ATOM 6276 O O . ARG A 1 817 ? 155.146 81.986 106.561 1.00 94.07 817 ARG A O 1
ATOM 6297 N N . LEU A 1 818 ? 155.582 83.154 104.691 1.00 87.55 818 LEU A N 1
ATOM 6298 C CA . LEU A 1 818 ? 154.254 83.767 104.688 1.00 87.55 818 LEU A CA 1
ATOM 6299 C C . LEU A 1 818 ? 153.167 82.715 104.496 1.00 87.55 818 LEU A C 1
ATOM 6300 O O . LEU A 1 818 ? 152.105 82.772 105.136 1.00 87.55 818 LEU A O 1
ATOM 6316 N N . GLN A 1 819 ? 153.417 81.748 103.612 1.00 92.84 819 GLN A N 1
ATOM 6317 C CA . GLN A 1 819 ? 152.481 80.639 103.447 1.00 92.84 819 GLN A CA 1
ATOM 6318 C C . GLN A 1 819 ? 152.339 79.846 104.741 1.00 92.84 819 GLN A C 1
ATOM 6319 O O . GLN A 1 819 ? 151.235 79.416 105.101 1.00 92.84 819 GLN A O 1
ATOM 6326 N N . ASN A 1 820 ? 153.450 79.641 105.449 1.00 88.82 820 ASN A N 1
ATOM 6327 C CA . ASN A 1 820 ? 153.392 78.962 106.739 1.00 88.82 820 ASN A CA 1
ATOM 6328 C C . ASN A 1 820 ? 152.546 79.745 107.737 1.00 88.82 820 ASN A C 1
ATOM 6329 O O . ASN A 1 820 ? 151.773 79.157 108.502 1.00 88.82 820 ASN A O 1
ATOM 6331 N N . ILE A 1 821 ? 152.684 81.074 107.743 1.00 89.37 821 ILE A N 1
ATOM 6332 C CA . ILE A 1 821 ? 151.883 81.910 108.639 1.00 89.37 821 ILE A CA 1
ATOM 6333 C C . ILE A 1 821 ? 150.401 81.760 108.330 1.00 89.37 821 ILE A C 1
ATOM 6334 O O . ILE A 1 821 ? 149.579 81.611 109.240 1.00 89.37 821 ILE A O 1
ATOM 6350 N N . THR A 1 822 ? 150.031 81.824 107.050 1.00 90.95 822 THR A N 1
ATOM 6351 C CA . THR A 1 822 ? 148.605 81.721 106.741 1.00 90.95 822 THR A CA 1
ATOM 6352 C C . THR A 1 822 ? 148.064 80.327 107.045 1.00 90.95 822 THR A C 1
ATOM 6353 O O . THR A 1 822 ? 146.927 80.201 107.513 1.00 90.95 822 THR A O 1
ATOM 6364 N N . GLU A 1 823 ? 148.861 79.277 106.825 1.00 89.07 823 GLU A N 1
ATOM 6365 C CA . GLU A 1 823 ? 148.410 77.936 107.186 1.00 89.07 823 GLU A CA 1
ATOM 6366 C C . GLU A 1 823 ? 148.219 77.801 108.693 1.00 89.07 823 GLU A C 1
ATOM 6367 O O . GLU A 1 823 ? 147.215 77.241 109.156 1.00 89.07 823 GLU A O 1
ATOM 6369 N N . LEU A 1 824 ? 149.166 78.322 109.475 1.00 95.44 824 LEU A N 1
ATOM 6370 C CA . LEU A 1 824 ? 149.046 78.247 110.926 1.00 95.44 824 LEU A CA 1
ATOM 6371 C C . LEU A 1 824 ? 147.863 79.064 111.425 1.00 95.44 824 LEU A C 1
ATOM 6372 O O . LEU A 1 824 ? 147.177 78.658 112.366 1.00 95.44 824 LEU A O 1
ATOM 6388 N N . GLN A 1 825 ? 147.612 80.220 110.813 1.00 95.31 825 GLN A N 1
ATOM 6389 C CA . GLN A 1 825 ? 146.463 81.026 111.207 1.00 95.31 825 GLN A CA 1
ATOM 6390 C C . GLN A 1 825 ? 145.158 80.315 110.871 1.00 95.31 825 GLN A C 1
ATOM 6391 O O . GLN A 1 825 ? 144.193 80.376 111.645 1.00 95.31 825 GLN A O 1
ATOM 6405 N N . ASN A 1 826 ? 145.112 79.633 109.724 1.00 98.19 826 ASN A N 1
ATOM 6406 C CA . ASN A 1 826 ? 143.935 78.844 109.380 1.00 98.19 826 ASN A CA 1
ATOM 6407 C C . ASN A 1 826 ? 143.708 77.730 110.392 1.00 98.19 826 ASN A C 1
ATOM 6408 O O . ASN A 1 826 ? 142.565 77.441 110.764 1.00 98.19 826 ASN A O 1
ATOM 6410 N N . VAL A 1 827 ? 144.786 77.087 110.843 1.00 98.23 827 VAL A N 1
ATOM 6411 C CA . VAL A 1 827 ? 144.650 76.069 111.884 1.00 98.23 827 VAL A CA 1
ATOM 6412 C C . VAL A 1 827 ? 144.156 76.690 113.189 1.00 98.23 827 VAL A C 1
ATOM 6413 O O . VAL A 1 827 ? 143.272 76.141 113.863 1.00 98.23 827 VAL A O 1
ATOM 6415 N N . LEU A 1 828 ? 144.719 77.843 113.563 1.00 102.41 828 LEU A N 1
ATOM 6416 C CA . LEU A 1 828 ? 144.350 78.492 114.816 1.00 102.41 828 LEU A CA 1
ATOM 6417 C C . LEU A 1 828 ? 142.895 78.928 114.814 1.00 102.41 828 LEU A C 1
ATOM 6418 O O . LEU A 1 828 ? 142.270 78.972 115.874 1.00 102.41 828 LEU A O 1
ATOM 6434 N N . GLY A 1 829 ? 142.351 79.288 113.652 1.00 106.76 829 GLY A N 1
ATOM 6435 C CA . GLY A 1 829 ? 140.947 79.670 113.606 1.00 106.76 829 GLY A CA 1
ATOM 6436 C C . GLY A 1 829 ? 140.030 78.535 114.020 1.00 106.76 829 GLY A C 1
ATOM 6437 O O . GLY A 1 829 ? 139.171 78.695 114.894 1.00 106.76 829 GLY A O 1
ATOM 6441 N N . LYS A 1 830 ? 140.231 77.357 113.426 1.00 107.68 830 LYS A N 1
ATOM 6442 C CA . LYS A 1 830 ? 139.443 76.193 113.809 1.00 107.68 830 LYS A CA 1
ATOM 6443 C C . LYS A 1 830 ? 139.730 75.775 115.243 1.00 107.68 830 LYS A C 1
ATOM 6444 O O . LYS A 1 830 ? 138.833 75.276 115.932 1.00 107.68 830 LYS A O 1
ATOM 6446 N N . CYS A 1 831 ? 140.966 75.966 115.709 1.00 113.42 831 CYS A N 1
ATOM 6447 C CA . CYS A 1 831 ? 141.290 75.623 117.090 1.00 113.42 831 CYS A CA 1
ATOM 6448 C C . CYS A 1 831 ? 140.546 76.519 118.074 1.00 113.42 831 CYS A C 1
ATOM 6449 O O . CYS A 1 831 ? 139.915 76.034 119.019 1.00 113.42 831 CYS A O 1
ATOM 6457 N N . LEU A 1 832 ? 140.610 77.835 117.866 1.00 112.18 832 LEU A N 1
ATOM 6458 C CA . LEU A 1 832 ? 139.976 78.781 118.772 1.00 112.18 832 LEU A CA 1
ATOM 6459 C C . LEU A 1 832 ? 138.463 78.816 118.617 1.00 112.18 832 LEU A C 1
ATOM 6460 O O . LEU A 1 832 ? 137.782 79.367 119.487 1.00 112.18 832 LEU A O 1
ATOM 6462 N N . ALA A 1 833 ? 137.922 78.255 117.530 1.00 115.11 833 ALA A N 1
ATOM 6463 C CA . ALA A 1 833 ? 136.471 78.137 117.421 1.00 115.11 833 ALA A CA 1
ATOM 6464 C C . ALA A 1 833 ? 135.884 77.290 118.544 1.00 115.11 833 ALA A C 1
ATOM 6465 O O . ALA A 1 833 ? 134.743 77.519 118.960 1.00 115.11 833 ALA A O 1
ATOM 6467 N N . ALA A 1 834 ? 136.640 76.316 119.048 1.00 118.64 834 ALA A N 1
ATOM 6468 C CA . ALA A 1 834 ? 136.185 75.443 120.121 1.00 118.64 834 ALA A CA 1
ATOM 6469 C C . ALA A 1 834 ? 136.614 75.908 121.510 1.00 118.64 834 ALA A C 1
ATOM 6470 O O . ALA A 1 834 ? 136.410 75.173 122.481 1.00 118.64 834 ALA A O 1
ATOM 6472 N N . THR A 1 835 ? 137.208 77.097 121.633 1.00 124.71 835 THR A N 1
ATOM 6473 C CA . THR A 1 835 ? 137.625 77.605 122.931 1.00 124.71 835 THR A CA 1
ATOM 6474 C C . THR A 1 835 ? 136.651 78.688 123.367 1.00 124.71 835 THR A C 1
ATOM 6475 O O . THR A 1 835 ? 136.627 79.766 122.753 1.00 124.71 835 THR A O 1
ATOM 6477 N N . PRO A 1 836 ? 135.825 78.457 124.392 1.00 130.56 836 PRO A N 1
ATOM 6478 C CA . PRO A 1 836 ? 134.907 79.517 124.845 1.00 130.56 836 PRO A CA 1
ATOM 6479 C C . PRO A 1 836 ? 135.614 80.757 125.361 1.00 130.56 836 PRO A C 1
ATOM 6480 O O . PRO A 1 836 ? 135.058 81.858 125.269 1.00 130.56 836 PRO A O 1
ATOM 6491 N N . GLY A 1 837 ? 136.814 80.613 125.908 1.00 126.25 837 GLY A N 1
ATOM 6492 C CA . GLY A 1 837 ? 137.564 81.757 126.387 1.00 126.25 837 GLY A CA 1
ATOM 6493 C C . GLY A 1 837 ? 139.021 81.400 126.554 1.00 126.25 837 GLY A C 1
ATOM 6494 O O . GLY A 1 837 ? 139.379 80.229 126.719 1.00 126.25 837 GLY A O 1
ATOM 6498 N N . TYR A 1 838 ? 139.862 82.430 126.508 1.00 119.11 838 TYR A N 1
ATOM 6499 C CA . TYR A 1 838 ? 141.301 82.232 126.614 1.00 119.11 838 TYR A CA 1
ATOM 6500 C C . TYR A 1 838 ? 141.974 83.581 126.811 1.00 119.11 838 TYR A C 1
ATOM 6501 O O . TYR A 1 838 ? 141.527 84.587 126.256 1.00 119.11 838 TYR A O 1
ATOM 6519 N N . VAL A 1 839 ? 143.043 83.592 127.601 1.00 118.41 839 VAL A N 1
ATOM 6520 C CA . VAL A 1 839 ? 143.820 84.804 127.847 1.00 118.41 839 VAL A CA 1
ATOM 6521 C C . VAL A 1 839 ? 145.229 84.594 127.303 1.00 118.41 839 VAL A C 1
ATOM 6522 O O . VAL A 1 839 ? 146.054 83.939 127.955 1.00 118.41 839 VAL A O 1
ATOM 6524 N N . PRO A 1 840 ? 145.548 85.124 126.128 1.00 112.14 840 PRO A N 1
ATOM 6525 C CA . PRO A 1 840 ? 146.880 84.918 125.552 1.00 112.14 840 PRO A CA 1
ATOM 6526 C C . PRO A 1 840 ? 147.929 85.721 126.300 1.00 112.14 840 PRO A C 1
ATOM 6527 O O . PRO A 1 840 ? 147.587 86.581 127.124 1.00 112.14 840 PRO A O 1
ATOM 6538 N N . PRO A 1 841 ? 149.214 85.475 126.049 1.00 112.07 841 PRO A N 1
ATOM 6539 C CA . PRO A 1 841 ? 150.261 86.226 126.752 1.00 112.07 841 PRO A CA 1
ATOM 6540 C C . PRO A 1 841 ? 150.285 87.677 126.306 1.00 112.07 841 PRO A C 1
ATOM 6541 O O . PRO A 1 841 ? 149.656 88.029 125.297 1.00 112.07 841 PRO A O 1
ATOM 6552 N N . PRO A 1 842 ? 150.980 88.556 127.040 1.00 111.61 842 PRO A N 1
ATOM 6553 C CA . PRO A 1 842 ? 150.971 89.982 126.668 1.00 111.61 842 PRO A CA 1
ATOM 6554 C C . PRO A 1 842 ? 151.582 90.273 125.308 1.00 111.61 842 PRO A C 1
ATOM 6555 O O . PRO A 1 842 ? 151.130 91.200 124.624 1.00 111.61 842 PRO A O 1
ATOM 6566 N N . ALA A 1 843 ? 152.593 89.517 124.894 1.00 104.25 843 ALA A N 1
ATOM 6567 C CA . ALA A 1 843 ? 153.241 89.746 123.608 1.00 104.25 843 ALA A CA 1
ATOM 6568 C C . ALA A 1 843 ? 153.924 91.110 123.563 1.00 104.25 843 ALA A C 1
ATOM 6569 O O . ALA A 1 843 ? 154.272 91.606 122.492 1.00 104.25 843 ALA A O 1
ATOM 6571 N N . LEU A 1 917 ? 138.266 86.179 112.269 1.00 89.88 917 LEU A N 1
ATOM 6572 C CA . LEU A 1 917 ? 138.857 86.001 113.590 1.00 89.88 917 LEU A CA 1
ATOM 6573 C C . LEU A 1 917 ? 139.818 87.139 113.916 1.00 89.88 917 LEU A C 1
ATOM 6574 O O . LEU A 1 917 ? 141.030 86.939 113.979 1.00 89.88 917 LEU A O 1
ATOM 6576 N N . GLN A 1 918 ? 139.267 88.334 114.119 1.00 90.79 918 GLN A N 1
ATOM 6577 C CA . GLN A 1 918 ? 140.050 89.520 114.434 1.00 90.79 918 GLN A CA 1
ATOM 6578 C C . GLN A 1 918 ? 139.962 89.932 115.900 1.00 90.79 918 GLN A C 1
ATOM 6579 O O . GLN A 1 918 ? 140.413 91.027 116.250 1.00 90.79 918 GLN A O 1
ATOM 6581 N N . SER A 1 919 ? 139.393 89.089 116.765 1.00 94.04 919 SER A N 1
ATOM 6582 C CA . SER A 1 919 ? 139.310 89.435 118.179 1.00 94.04 919 SER A CA 1
ATOM 6583 C C . SER A 1 919 ? 140.685 89.490 118.832 1.00 94.04 919 SER A C 1
ATOM 6584 O O . SER A 1 919 ? 140.895 90.273 119.764 1.00 94.04 919 SER A O 1
ATOM 6586 N N . TYR A 1 920 ? 141.633 88.681 118.353 1.00 96.66 920 TYR A N 1
ATOM 6587 C CA . TYR A 1 920 ? 142.981 88.632 118.905 1.00 96.66 920 TYR A CA 1
ATOM 6588 C C . TYR A 1 920 ? 143.947 89.557 118.180 1.00 96.66 920 TYR A C 1
ATOM 6589 O O . TYR A 1 920 ? 145.137 89.238 118.062 1.00 96.66 920 TYR A O 1
ATOM 6591 N N . ARG A 1 921 ? 143.457 90.689 117.675 1.00 97.05 921 ARG A N 1
ATOM 6592 C CA . ARG A 1 921 ? 144.312 91.617 116.938 1.00 97.05 921 ARG A CA 1
ATOM 6593 C C . ARG A 1 921 ? 145.484 92.173 117.738 1.00 97.05 921 ARG A C 1
ATOM 6594 O O . ARG A 1 921 ? 146.625 92.083 117.253 1.00 97.05 921 ARG A O 1
ATOM 6596 N N . PRO A 1 922 ? 145.304 92.751 118.933 1.00 99.64 922 PRO A N 1
ATOM 6597 C CA . PRO A 1 922 ? 146.440 93.435 119.573 1.00 99.64 922 PRO A CA 1
ATOM 6598 C C . PRO A 1 922 ? 147.505 92.502 120.122 1.00 99.64 922 PRO A C 1
ATOM 6599 O O . PRO A 1 922 ? 148.634 92.954 120.346 1.00 99.64 922 PRO A O 1
ATOM 6610 N N . TYR A 1 923 ? 147.198 91.224 120.342 1.00 102.87 923 TYR A N 1
ATOM 6611 C CA . TYR A 1 923 ? 148.162 90.340 120.984 1.00 102.87 923 TYR A CA 1
ATOM 6612 C C . TYR A 1 923 ? 149.289 89.911 120.053 1.00 102.87 923 TYR A C 1
ATOM 6613 O O . TYR A 1 923 ? 150.320 89.436 120.536 1.00 102.87 923 TYR A O 1
ATOM 6631 N N . PHE A 1 924 ? 149.127 90.061 118.742 1.00 91.29 924 PHE A N 1
ATOM 6632 C CA . PHE A 1 924 ? 150.188 89.685 117.823 1.00 91.29 924 PHE A CA 1
ATOM 6633 C C . PHE A 1 924 ? 151.316 90.710 117.854 1.00 91.29 924 PHE A C 1
ATOM 6634 O O . PHE A 1 924 ? 151.130 91.871 118.225 1.00 91.29 924 PHE A O 1
ATOM 6651 N N . ARG A 1 925 ? 152.503 90.262 117.458 1.00 77.87 925 ARG A N 1
ATOM 6652 C CA . ARG A 1 925 ? 153.642 91.161 117.356 1.00 77.87 925 ARG A CA 1
ATOM 6653 C C . ARG A 1 925 ? 153.396 92.178 116.250 1.00 77.87 925 ARG A C 1
ATOM 6654 O O . ARG A 1 925 ? 152.838 91.853 115.200 1.00 77.87 925 ARG A O 1
ATOM 6656 N N . GLU A 1 926 ? 153.810 93.418 116.496 1.00 73.49 926 GLU A N 1
ATOM 6657 C CA . GLU A 1 926 ? 153.592 94.488 115.532 1.00 73.49 926 GLU A CA 1
ATOM 6658 C C . GLU A 1 926 ? 154.378 94.220 114.256 1.00 73.49 926 GLU A C 1
ATOM 6659 O O . GLU A 1 926 ? 155.511 93.732 114.296 1.00 73.49 926 GLU A O 1
ATOM 6661 N N . LEU A 1 927 ? 153.766 94.542 113.120 1.00 74.09 927 LEU A N 1
ATOM 6662 C CA . LEU A 1 927 ? 154.359 94.301 111.811 1.00 74.09 927 LEU A CA 1
ATOM 6663 C C . LEU A 1 927 ? 155.025 95.575 111.310 1.00 74.09 927 LEU A C 1
ATOM 6664 O O . LEU A 1 927 ? 154.405 96.642 111.294 1.00 74.09 927 LEU A O 1
ATOM 6680 N N . ASP A 1 928 ? 156.283 95.459 110.898 1.00 73.04 928 ASP A N 1
ATOM 6681 C CA . ASP A 1 928 ? 157.046 96.624 110.482 1.00 73.04 928 ASP A CA 1
ATOM 6682 C C . ASP A 1 928 ? 156.543 97.142 109.138 1.00 73.04 928 ASP A C 1
ATOM 6683 O O . ASP A 1 928 ? 156.053 96.390 108.294 1.00 73.04 928 ASP A O 1
ATOM 6685 N N . LEU A 1 929 ? 156.684 98.454 108.941 1.00 75.54 929 LEU A N 1
ATOM 6686 C CA . LEU A 1 929 ? 156.228 99.075 107.703 1.00 75.54 929 LEU A CA 1
ATOM 6687 C C . LEU A 1 929 ? 157.101 98.708 106.511 1.00 75.54 929 LEU A C 1
ATOM 6688 O O . LEU A 1 929 ? 156.672 98.897 105.368 1.00 75.54 929 LEU A O 1
ATOM 6692 N N . GLU A 1 930 ? 158.313 98.201 106.740 1.00 75.23 930 GLU A N 1
ATOM 6693 C CA . GLU A 1 930 ? 159.127 97.706 105.639 1.00 75.23 930 GLU A CA 1
ATOM 6694 C C . GLU A 1 930 ? 158.577 96.424 105.026 1.00 75.23 930 GLU A C 1
ATOM 6695 O O . GLU A 1 930 ? 158.944 96.101 103.891 1.00 75.23 930 GLU A O 1
ATOM 6697 N N . VAL A 1 931 ? 157.703 95.702 105.738 1.00 78.05 931 VAL A N 1
ATOM 6698 C CA . VAL A 1 931 ? 157.204 94.416 105.259 1.00 78.05 931 VAL A CA 1
ATOM 6699 C C . VAL A 1 931 ? 156.454 94.577 103.947 1.00 78.05 931 VAL A C 1
ATOM 6700 O O . VAL A 1 931 ? 156.569 93.736 103.046 1.00 78.05 931 VAL A O 1
ATOM 6713 N N . PHE A 1 932 ? 155.712 95.672 103.792 1.00 77.06 932 PHE A N 1
ATOM 6714 C CA . PHE A 1 932 ? 154.967 95.904 102.562 1.00 77.06 932 PHE A CA 1
ATOM 6715 C C . PHE A 1 932 ? 155.861 96.231 101.373 1.00 77.06 932 PHE A C 1
ATOM 6716 O O . PHE A 1 932 ? 155.337 96.408 100.269 1.00 77.06 932 PHE A O 1
ATOM 6733 N N . SER A 1 933 ? 157.182 96.318 101.552 1.00 83.40 933 SER A N 1
ATOM 6734 C CA . SER A 1 933 ? 158.088 96.306 100.413 1.00 83.40 933 SER A CA 1
ATOM 6735 C C . SER A 1 933 ? 158.109 94.965 99.690 1.00 83.40 933 SER A C 1
ATOM 6736 O O . SER A 1 933 ? 158.613 94.904 98.565 1.00 83.40 933 SER A O 1
ATOM 6744 N N . VAL A 1 934 ? 157.586 93.896 100.299 1.00 82.18 934 VAL A N 1
ATOM 6745 C CA . VAL A 1 934 ? 157.605 92.585 99.660 1.00 82.18 934 VAL A CA 1
ATOM 6746 C C . VAL A 1 934 ? 156.766 92.547 98.389 1.00 82.18 934 VAL A C 1
ATOM 6747 O O . VAL A 1 934 ? 157.031 91.729 97.503 1.00 82.18 934 VAL A O 1
ATOM 6760 N N . LEU A 1 935 ? 155.757 93.413 98.269 1.00 80.05 935 LEU A N 1
ATOM 6761 C CA . LEU A 1 935 ? 154.842 93.346 97.135 1.00 80.05 935 LEU A CA 1
ATOM 6762 C C . LEU A 1 935 ? 155.493 93.703 95.804 1.00 80.05 935 LEU A C 1
ATOM 6763 O O . LEU A 1 935 ? 154.877 93.460 94.762 1.00 80.05 935 LEU A O 1
ATOM 6779 N N . HIS A 1 936 ? 156.695 94.275 95.803 1.00 88.10 936 HIS A N 1
ATOM 6780 C CA . HIS A 1 936 ? 157.388 94.601 94.560 1.00 88.10 936 HIS A CA 1
ATOM 6781 C C . HIS A 1 936 ? 157.643 93.353 93.722 1.00 88.10 936 HIS A C 1
ATOM 6782 O O . HIS A 1 936 ? 157.574 92.232 94.224 1.00 88.10 936 HIS A O 1
ATOM 6796 N N . LEU A 1 959 ? 152.553 85.430 94.376 1.00 85.01 959 LEU A N 1
ATOM 6797 C CA . LEU A 1 959 ? 151.795 85.592 95.610 1.00 85.01 959 LEU A CA 1
ATOM 6798 C C . LEU A 1 959 ? 150.390 85.032 95.466 1.00 85.01 959 LEU A C 1
ATOM 6799 O O . LEU A 1 959 ? 149.715 85.285 94.470 1.00 85.01 959 LEU A O 1
ATOM 6815 N N . GLY A 1 960 ? 149.953 84.272 96.468 1.00 82.21 960 GLY A N 1
ATOM 6816 C CA . GLY A 1 960 ? 148.598 83.780 96.500 1.00 82.21 960 GLY A CA 1
ATOM 6817 C C . GLY A 1 960 ? 147.633 84.829 97.004 1.00 82.21 960 GLY A C 1
ATOM 6818 O O . GLY A 1 960 ? 148.012 85.935 97.406 1.00 82.21 960 GLY A O 1
ATOM 6822 N N . PRO A 1 961 ? 146.343 84.485 96.990 1.00 79.33 961 PRO A N 1
ATOM 6823 C CA . PRO A 1 961 ? 145.347 85.462 97.454 1.00 79.33 961 PRO A CA 1
ATOM 6824 C C . PRO A 1 961 ? 145.338 85.640 98.961 1.00 79.33 961 PRO A C 1
ATOM 6825 O O . PRO A 1 961 ? 145.106 86.756 99.441 1.00 79.33 961 PRO A O 1
ATOM 6836 N N . ALA A 1 962 ? 145.580 84.570 99.724 1.00 78.75 962 ALA A N 1
ATOM 6837 C CA . ALA A 1 962 ? 145.512 84.668 101.179 1.00 78.75 962 ALA A CA 1
ATOM 6838 C C . ALA A 1 962 ? 146.582 85.602 101.731 1.00 78.75 962 ALA A C 1
ATOM 6839 O O . ALA A 1 962 ? 146.297 86.439 102.598 1.00 78.75 962 ALA A O 1
ATOM 6841 N N . GLU A 1 963 ? 147.817 85.478 101.239 1.00 79.34 963 GLU A N 1
ATOM 6842 C CA . GLU A 1 963 ? 148.890 86.348 101.710 1.00 79.34 963 GLU A CA 1
ATOM 6843 C C . GLU A 1 963 ? 148.616 87.802 101.352 1.00 79.34 963 GLU A C 1
ATOM 6844 O O . GLU A 1 963 ? 148.859 88.707 102.162 1.00 79.34 963 GLU A O 1
ATOM 6846 N N . LEU A 1 964 ? 148.115 88.044 100.140 1.00 76.60 964 LEU A N 1
ATOM 6847 C CA . LEU A 1 964 ? 147.801 89.407 99.729 1.00 76.60 964 LEU A CA 1
ATOM 6848 C C . LEU A 1 964 ? 146.702 89.999 100.599 1.00 76.60 964 LEU A C 1
ATOM 6849 O O . LEU A 1 964 ? 146.787 91.163 101.008 1.00 76.60 964 LEU A O 1
ATOM 6865 N N . CYS A 1 965 ? 145.670 89.209 100.904 1.00 77.54 965 CYS A N 1
ATOM 6866 C CA . CYS A 1 965 ? 144.602 89.690 101.774 1.00 77.54 965 CYS A CA 1
ATOM 6867 C C . CYS A 1 965 ? 145.128 90.005 103.168 1.00 77.54 965 CYS A C 1
ATOM 6868 O O . CYS A 1 965 ? 144.756 91.021 103.763 1.00 77.54 965 CYS A O 1
ATOM 6876 N N . PHE A 1 966 ? 146.005 89.150 103.696 1.00 76.95 966 PHE A N 1
ATOM 6877 C CA . PHE A 1 966 ? 146.570 89.366 105.027 1.00 76.95 966 PHE A CA 1
ATOM 6878 C C . PHE A 1 966 ? 147.384 90.659 105.081 1.00 76.95 966 PHE A C 1
ATOM 6879 O O . PHE A 1 966 ? 147.186 91.504 105.970 1.00 76.95 966 PHE A O 1
ATOM 6896 N N . LEU A 1 967 ? 148.282 90.845 104.109 1.00 75.95 967 LEU A N 1
ATOM 6897 C CA . LEU A 1 967 ? 149.103 92.051 104.080 1.00 75.95 967 LEU A CA 1
ATOM 6898 C C . LEU A 1 967 ? 148.252 93.301 103.893 1.00 75.95 967 LEU A C 1
ATOM 6899 O O . LEU A 1 967 ? 148.485 94.326 104.547 1.00 75.95 967 LEU A O 1
ATOM 6915 N N . LEU A 1 968 ? 147.260 93.241 103.002 1.00 75.68 968 LEU A N 1
ATOM 6916 C CA . LEU A 1 968 ? 146.431 94.412 102.754 1.00 75.68 968 LEU A CA 1
ATOM 6917 C C . LEU A 1 968 ? 145.582 94.749 103.970 1.00 75.68 968 LEU A C 1
ATOM 6918 O O . LEU A 1 968 ? 145.341 95.926 104.253 1.00 75.68 968 LEU A O 1
ATOM 6934 N N . ASP A 1 969 ? 145.115 93.733 104.699 1.00 77.15 969 ASP A N 1
ATOM 6935 C CA . ASP A 1 969 ? 144.376 93.996 105.926 1.00 77.15 969 ASP A CA 1
ATOM 6936 C C . ASP A 1 969 ? 145.257 94.699 106.949 1.00 77.15 969 ASP A C 1
ATOM 6937 O O . ASP A 1 969 ? 144.813 95.642 107.617 1.00 77.15 969 ASP A O 1
ATOM 6946 N N . ASP A 1 970 ? 146.515 94.263 107.076 1.00 73.31 970 ASP A N 1
ATOM 6947 C CA . ASP A 1 970 ? 147.434 94.950 107.983 1.00 73.31 970 ASP A CA 1
ATOM 6948 C C . ASP A 1 970 ? 147.644 96.405 107.567 1.00 73.31 970 ASP A C 1
ATOM 6949 O O . ASP A 1 970 ? 147.586 97.318 108.406 1.00 73.31 970 ASP A O 1
ATOM 6951 N N . MET A 1 971 ? 147.863 96.640 106.270 1.00 71.58 971 MET A N 1
ATOM 6952 C CA . MET A 1 971 ? 148.094 97.999 105.784 1.00 71.58 971 MET A CA 1
ATOM 6953 C C . MET A 1 971 ? 146.879 98.884 106.028 1.00 71.58 971 MET A C 1
ATOM 6954 O O . MET A 1 971 ? 147.017 100.039 106.450 1.00 71.58 971 MET A O 1
ATOM 6968 N N . CYS A 1 972 ? 145.684 98.363 105.761 1.00 72.14 972 CYS A N 1
ATOM 6969 C CA . CYS A 1 972 ? 144.478 99.154 105.951 1.00 72.14 972 CYS A CA 1
ATOM 6970 C C . CYS A 1 972 ? 144.238 99.449 107.422 1.00 72.14 972 CYS A C 1
ATOM 6971 O O . CYS A 1 972 ? 143.813 100.557 107.765 1.00 72.14 972 CYS A O 1
ATOM 6979 N N . TRP A 1 973 ? 144.511 98.483 108.305 1.00 71.52 973 TRP A N 1
ATOM 6980 C CA . TRP A 1 973 ? 144.365 98.735 109.733 1.00 71.52 973 TRP A CA 1
ATOM 6981 C C . TRP A 1 973 ? 145.333 99.807 110.212 1.00 71.52 973 TRP A C 1
ATOM 6982 O O . TRP A 1 973 ? 144.990 100.598 111.098 1.00 71.52 973 TRP A O 1
ATOM 6986 N N . LYS A 1 974 ? 146.544 99.852 109.651 1.00 73.26 974 LYS A N 1
ATOM 6987 C CA . LYS A 1 974 ? 147.472 100.915 110.035 1.00 73.26 974 LYS A CA 1
ATOM 6988 C C . LYS A 1 974 ? 147.017 102.275 109.514 1.00 73.26 974 LYS A C 1
ATOM 6989 O O . LYS A 1 974 ? 147.008 103.266 110.262 1.00 73.26 974 LYS A O 1
ATOM 7008 N N . LEU A 1 975 ? 146.638 102.348 108.237 1.00 68.85 975 LEU A N 1
ATOM 7009 C CA . LEU A 1 975 ? 146.268 103.636 107.659 1.00 68.85 975 LEU A CA 1
ATOM 7010 C C . LEU A 1 975 ? 144.962 104.164 108.235 1.00 68.85 975 LEU A C 1
ATOM 7011 O O . LEU A 1 975 ? 144.736 105.378 108.228 1.00 68.85 975 LEU A O 1
ATOM 7027 N N . GLU A 1 976 ? 144.093 103.284 108.740 1.00 70.50 976 GLU A N 1
ATOM 7028 C CA . GLU A 1 976 ? 142.847 103.747 109.337 1.00 70.50 976 GLU A CA 1
ATOM 7029 C C . GLU A 1 976 ? 143.087 104.585 110.586 1.00 70.50 976 GLU A C 1
ATOM 7030 O O . GLU A 1 976 ? 142.235 105.403 110.951 1.00 70.50 976 GLU A O 1
ATOM 7032 N N . HIS A 1 977 ? 144.227 104.395 111.255 1.00 77.70 977 HIS A N 1
ATOM 7033 C CA . HIS A 1 977 ? 144.584 105.123 112.467 1.00 77.70 977 HIS A CA 1
ATOM 7034 C C . HIS A 1 977 ? 145.575 106.251 112.210 1.00 77.70 977 HIS A C 1
ATOM 7035 O O . HIS A 1 977 ? 145.405 107.349 112.747 1.00 77.70 977 HIS A O 1
ATOM 7049 N N . VAL A 1 978 ? 146.617 106.006 111.414 1.00 74.73 978 VAL A N 1
ATOM 7050 C CA . VAL A 1 978 ? 147.676 107.005 111.280 1.00 74.73 978 VAL A CA 1
ATOM 7051 C C . VAL A 1 978 ? 147.180 108.220 110.502 1.00 74.73 978 VAL A C 1
ATOM 7052 O O . VAL A 1 978 ? 147.421 109.366 110.897 1.00 74.73 978 VAL A O 1
ATOM 7065 N N . LEU A 1 979 ? 146.478 107.989 109.395 1.00 73.79 979 LEU A N 1
ATOM 7066 C CA . LEU A 1 979 ? 146.092 109.049 108.467 1.00 73.79 979 LEU A CA 1
ATOM 7067 C C . LEU A 1 979 ? 144.698 109.615 108.727 1.00 73.79 979 LEU A C 1
ATOM 7068 O O . LEU A 1 979 ? 144.254 110.488 107.975 1.00 73.79 979 LEU A O 1
ATOM 7084 N N . THR A 1 980 ? 144.004 109.164 109.768 1.00 72.11 980 THR A N 1
ATOM 7085 C CA . THR A 1 980 ? 142.664 109.665 110.060 1.00 72.11 980 THR A CA 1
ATOM 7086 C C . THR A 1 980 ? 142.682 111.149 110.412 1.00 72.11 980 THR A C 1
ATOM 7087 O O . THR A 1 980 ? 142.610 112.004 109.531 1.00 72.11 980 THR A O 1
ATOM 7089 N N . PHE A 1 1000 ? 151.140 99.422 117.869 1.00 84.93 1000 PHE A N 1
ATOM 7090 C CA . PHE A 1 1000 ? 151.072 100.768 117.312 1.00 84.93 1000 PHE A CA 1
ATOM 7091 C C . PHE A 1 1000 ? 152.272 101.643 117.679 1.00 84.93 1000 PHE A C 1
ATOM 7092 O O . PHE A 1 1000 ? 152.365 102.785 117.233 1.00 84.93 1000 PHE A O 1
ATOM 7109 N N . SER A 1 1001 ? 153.194 101.116 118.488 1.00 92.88 1001 SER A N 1
ATOM 7110 C CA . SER A 1 1001 ? 154.285 101.943 118.989 1.00 92.88 1001 SER A CA 1
ATOM 7111 C C . SER A 1 1001 ? 155.331 102.212 117.914 1.00 92.88 1001 SER A C 1
ATOM 7112 O O . SER A 1 1001 ? 155.885 103.314 117.843 1.00 92.88 1001 SER A O 1
ATOM 7120 N N . HIS A 1 1002 ? 155.625 101.217 117.077 1.00 93.39 1002 HIS A N 1
ATOM 7121 C CA . HIS A 1 1002 ? 156.772 101.323 116.181 1.00 93.39 1002 HIS A CA 1
ATOM 7122 C C . HIS A 1 1002 ? 156.535 102.342 115.072 1.00 93.39 1002 HIS A C 1
ATOM 7123 O O . HIS A 1 1002 ? 157.389 103.196 114.812 1.00 93.39 1002 HIS A O 1
ATOM 7137 N N . LEU A 1 1003 ? 155.384 102.271 114.402 1.00 83.31 1003 LEU A N 1
ATOM 7138 C CA . LEU A 1 1003 ? 155.155 103.155 113.264 1.00 83.31 1003 LEU A CA 1
ATOM 7139 C C . LEU A 1 1003 ? 154.912 104.596 113.693 1.00 83.31 1003 LEU A C 1
ATOM 7140 O O . LEU A 1 1003 ? 155.146 105.510 112.896 1.00 83.31 1003 LEU A O 1
ATOM 7156 N N . CYS A 1 1004 ? 154.467 104.824 114.930 1.00 86.40 1004 CYS A N 1
ATOM 7157 C CA . CYS A 1 1004 ? 154.295 106.185 115.426 1.00 86.40 1004 CYS A CA 1
ATOM 7158 C C . CYS A 1 1004 ? 155.613 106.933 115.581 1.00 86.40 1004 CYS A C 1
ATOM 7159 O O . CYS A 1 1004 ? 155.589 108.157 115.738 1.00 86.40 1004 CYS A O 1
ATOM 7167 N N . GLN A 1 1005 ? 156.754 106.238 115.553 1.00 87.14 1005 GLN A N 1
ATOM 7168 C CA . GLN A 1 1005 ? 158.041 106.917 115.653 1.00 87.14 1005 GLN A CA 1
ATOM 7169 C C . GLN A 1 1005 ? 158.280 107.863 114.482 1.00 87.14 1005 GLN A C 1
ATOM 7170 O O . GLN A 1 1005 ? 158.989 108.863 114.638 1.00 87.14 1005 GLN A O 1
ATOM 7174 N N . ARG A 1 1006 ? 157.703 107.572 113.316 1.00 84.25 1006 ARG A N 1
ATOM 7175 C CA . ARG A 1 1006 ? 157.870 108.383 112.116 1.00 84.25 1006 ARG A CA 1
ATOM 7176 C C . ARG A 1 1006 ? 156.614 109.208 111.861 1.00 84.25 1006 ARG A C 1
ATOM 7177 O O . ARG A 1 1006 ? 155.503 108.816 112.228 1.00 84.25 1006 ARG A O 1
ATOM 7198 N N . SER A 1 1007 ? 156.810 110.363 111.226 1.00 80.90 1007 SER A N 1
ATOM 7199 C CA . SER A 1 1007 ? 155.757 111.348 111.065 1.00 80.90 1007 SER A CA 1
ATOM 7200 C C . SER A 1 1007 ? 154.760 110.903 109.996 1.00 80.90 1007 SER A C 1
ATOM 7201 O O . SER A 1 1007 ? 155.040 109.986 109.221 1.00 80.90 1007 SER A O 1
ATOM 7209 N N . PRO A 1 1008 ? 153.576 111.529 109.937 1.00 75.69 1008 PRO A N 1
ATOM 7210 C CA . PRO A 1 1008 ? 152.633 111.190 108.858 1.00 75.69 1008 PRO A CA 1
ATOM 7211 C C . PRO A 1 1008 ? 153.175 111.441 107.463 1.00 75.69 1008 PRO A C 1
ATOM 7212 O O . PRO A 1 1008 ? 152.784 110.733 106.529 1.00 75.69 1008 PRO A O 1
ATOM 7223 N N . LYS A 1 1009 ? 154.053 112.430 107.286 1.00 75.10 1009 LYS A N 1
ATOM 7224 C CA . LYS A 1 1009 ? 154.637 112.665 105.969 1.00 75.10 1009 LYS A CA 1
ATOM 7225 C C . LYS A 1 1009 ? 155.469 111.471 105.513 1.00 75.10 1009 LYS A C 1
ATOM 7226 O O . LYS A 1 1009 ? 155.415 111.077 104.339 1.00 75.10 1009 LYS A O 1
ATOM 7228 N N . GLU A 1 1010 ? 156.246 110.885 106.428 1.00 79.34 1010 GLU A N 1
ATOM 7229 C CA . GLU A 1 1010 ? 157.032 109.703 106.087 1.00 79.34 1010 GLU A CA 1
ATOM 7230 C C . GLU A 1 1010 ? 156.133 108.531 105.717 1.00 79.34 1010 GLU A C 1
ATOM 7231 O O . GLU A 1 1010 ? 156.415 107.797 104.761 1.00 79.34 1010 GLU A O 1
ATOM 7233 N N . VAL A 1 1011 ? 155.042 108.343 106.463 1.00 75.02 1011 VAL A N 1
ATOM 7234 C CA . VAL A 1 1011 ? 154.093 107.280 106.148 1.00 75.02 1011 VAL A CA 1
ATOM 7235 C C . VAL A 1 1011 ? 153.493 107.502 104.768 1.00 75.02 1011 VAL A C 1
ATOM 7236 O O . VAL A 1 1011 ? 153.347 106.561 103.977 1.00 75.02 1011 VAL A O 1
ATOM 7249 N N . ALA A 1 1012 ? 153.140 108.749 104.457 1.00 76.22 1012 ALA A N 1
ATOM 7250 C CA . ALA A 1 1012 ? 152.534 109.050 103.167 1.00 76.22 1012 ALA A CA 1
ATOM 7251 C C . ALA A 1 1012 ? 153.499 108.781 102.021 1.00 76.22 1012 ALA A C 1
ATOM 7252 O O . ALA A 1 1012 ? 153.110 108.192 101.006 1.00 76.22 1012 ALA A O 1
ATOM 7259 N N . VAL A 1 1013 ? 154.759 109.202 102.155 1.00 76.74 1013 VAL A N 1
ATOM 7260 C CA . VAL A 1 1013 ? 155.701 108.974 101.062 1.00 76.74 1013 VAL A CA 1
ATOM 7261 C C . VAL A 1 1013 ? 155.996 107.485 100.918 1.00 76.74 1013 VAL A C 1
ATOM 7262 O O . VAL A 1 1013 ? 156.126 106.970 99.798 1.00 76.74 1013 VAL A O 1
ATOM 7275 N N . CYS A 1 1014 ? 156.079 106.761 102.039 1.00 75.03 1014 CYS A N 1
ATOM 7276 C CA . CYS A 1 1014 ? 156.296 105.320 101.969 1.00 75.03 1014 CYS A CA 1
ATOM 7277 C C . CYS A 1 1014 ? 155.137 104.622 101.270 1.00 75.03 1014 CYS A C 1
ATOM 7278 O O . CYS A 1 1014 ? 155.348 103.707 100.466 1.00 75.03 1014 CYS A O 1
ATOM 7280 N N . V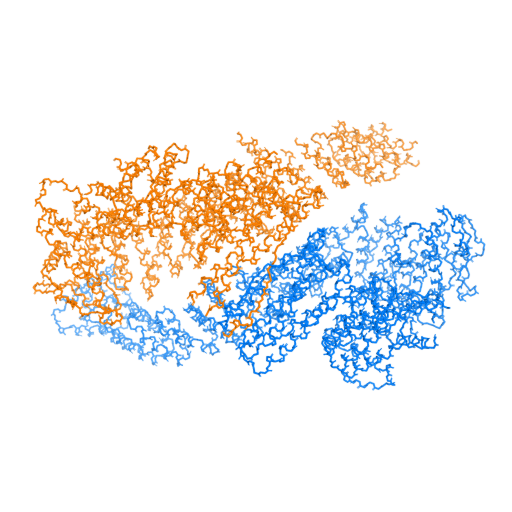AL A 1 1015 ? 153.905 105.044 101.558 1.00 72.79 1015 VAL A N 1
ATOM 7281 C CA . VAL A 1 1015 ? 152.745 104.438 100.911 1.00 72.79 1015 VAL A CA 1
ATOM 7282 C C . VAL A 1 1015 ? 152.736 104.764 99.424 1.00 72.79 1015 VAL A C 1
ATOM 7283 O O . VAL A 1 1015 ? 152.467 103.894 98.587 1.00 72.79 1015 VAL A O 1
ATOM 7296 N N . VAL A 1 1016 ? 153.024 106.019 99.070 1.00 76.73 1016 VAL A N 1
ATOM 7297 C CA . VAL A 1 1016 ? 153.006 106.425 97.667 1.00 76.73 1016 VAL A CA 1
ATOM 7298 C C . VAL A 1 1016 ? 154.091 105.702 96.881 1.00 76.73 1016 VAL A C 1
ATOM 7299 O O . VAL A 1 1016 ? 153.954 105.498 95.669 1.00 76.73 1016 VAL A O 1
ATOM 7312 N N . LYS A 1 1017 ? 155.181 105.303 97.543 1.00 78.07 1017 LYS A N 1
ATOM 7313 C CA . LYS A 1 1017 ? 156.216 104.534 96.857 1.00 78.07 1017 LYS A CA 1
ATOM 7314 C C . LYS A 1 1017 ? 155.700 103.196 96.330 1.00 78.07 1017 LYS A C 1
ATOM 7315 O O . LYS A 1 1017 ? 156.266 102.655 95.373 1.00 78.07 1017 LYS A O 1
ATOM 7317 N N . LEU A 1 1018 ? 154.634 102.654 96.922 1.00 80.01 1018 LEU A N 1
ATOM 7318 C CA . LEU A 1 1018 ? 154.131 101.322 96.603 1.00 80.01 1018 LEU A CA 1
ATOM 7319 C C . LEU A 1 1018 ? 152.944 101.335 95.646 1.00 80.01 1018 LEU A C 1
ATOM 7320 O O . LEU A 1 1018 ? 152.275 100.308 95.502 1.00 80.01 1018 LEU A O 1
ATOM 7336 N N . LEU A 1 1019 ? 152.661 102.460 94.988 1.00 79.08 1019 LEU A N 1
ATOM 7337 C CA . LEU A 1 1019 ? 151.397 102.573 94.264 1.00 79.08 1019 LEU A CA 1
ATOM 7338 C C . LEU A 1 1019 ? 151.373 101.718 93.001 1.00 79.08 1019 LEU A C 1
ATOM 7339 O O . LEU A 1 1019 ? 150.313 101.203 92.630 1.00 79.08 1019 LEU A O 1
ATOM 7355 N N . LYS A 1 1020 ? 152.513 101.564 92.328 1.00 79.86 1020 LYS A N 1
ATOM 7356 C CA . LYS A 1 1020 ? 152.552 100.777 91.096 1.00 79.86 1020 LYS A CA 1
ATOM 7357 C C . LYS A 1 1020 ? 152.145 99.319 91.273 1.00 79.86 1020 LYS A C 1
ATOM 7358 O O . LYS A 1 1020 ? 151.295 98.841 90.497 1.00 79.86 1020 LYS A O 1
ATOM 7360 N N . PRO A 1 1021 ? 152.706 98.554 92.218 1.00 81.97 1021 PRO A N 1
ATOM 7361 C CA . PRO A 1 1021 ? 152.248 97.164 92.382 1.00 81.97 1021 PRO A CA 1
ATOM 7362 C C . PRO A 1 1021 ? 150.783 97.048 92.750 1.00 81.97 1021 PRO A C 1
ATOM 7363 O O . PRO A 1 1021 ? 150.130 96.077 92.347 1.00 81.97 1021 PRO A O 1
ATOM 7374 N N . LEU A 1 1022 ? 150.239 98.011 93.494 1.00 79.58 1022 LEU A N 1
ATOM 7375 C CA . LEU A 1 1022 ? 148.808 97.994 93.773 1.00 79.58 1022 LEU A CA 1
ATOM 7376 C C . LEU A 1 1022 ? 148.001 98.128 92.489 1.00 79.58 1022 LEU A C 1
ATOM 7377 O O . LEU A 1 1022 ? 146.988 97.442 92.308 1.00 79.58 1022 LEU A O 1
ATOM 7393 N N . CYS A 1 1023 ? 148.435 99.003 91.581 1.00 87.86 1023 CYS A N 1
ATOM 7394 C CA . CYS A 1 1023 ? 147.737 99.146 90.309 1.00 87.86 1023 CYS A CA 1
ATOM 7395 C C . CYS A 1 1023 ? 147.839 97.873 89.478 1.00 87.86 1023 CYS A C 1
ATOM 7396 O O . CYS A 1 1023 ? 146.862 97.470 88.834 1.00 87.86 1023 CYS A O 1
ATOM 7404 N N . ASN A 1 1024 ? 149.012 97.233 89.472 1.00 88.37 1024 ASN A N 1
ATOM 7405 C CA . ASN A 1 1024 ? 149.149 95.967 88.753 1.00 88.37 1024 ASN A CA 1
ATOM 7406 C C . ASN A 1 1024 ? 148.212 94.911 89.323 1.00 88.37 1024 ASN A C 1
ATOM 7407 O O . ASN A 1 1024 ? 147.560 94.171 88.572 1.00 88.37 1024 ASN A O 1
ATOM 7418 N N . HIS A 1 1025 ? 148.121 94.840 90.651 1.00 81.84 1025 HIS A N 1
ATOM 7419 C CA . HIS A 1 1025 ? 147.200 93.903 91.279 1.00 81.84 1025 HIS A CA 1
ATOM 7420 C C . HIS A 1 1025 ? 145.760 94.212 90.899 1.00 81.84 1025 HIS A C 1
ATOM 7421 O O . HIS A 1 1025 ? 144.989 93.299 90.596 1.00 81.84 1025 HIS A O 1
ATOM 7435 N N . MET A 1 1026 ? 145.386 95.495 90.886 1.00 83.57 1026 MET A N 1
ATOM 7436 C CA . MET A 1 1026 ? 144.018 95.868 90.531 1.00 83.57 1026 MET A CA 1
ATOM 7437 C C . MET A 1 1026 ? 143.691 95.472 89.096 1.00 83.57 1026 MET A C 1
ATOM 7438 O O . MET A 1 1026 ? 142.586 94.993 88.812 1.00 83.57 1026 MET A O 1
ATOM 7452 N N . GLU A 1 1027 ? 144.631 95.685 88.175 1.00 88.72 1027 GLU A N 1
ATOM 7453 C CA . GLU A 1 1027 ? 144.402 95.276 86.792 1.00 88.72 1027 GLU A CA 1
ATOM 7454 C C . GLU A 1 1027 ? 144.259 93.763 86.689 1.00 88.72 1027 GLU A C 1
ATOM 7455 O O . GLU A 1 1027 ? 143.434 93.263 85.913 1.00 88.72 1027 GLU A O 1
ATOM 7467 N N . ASN A 1 1028 ? 145.052 93.016 87.462 1.00 87.34 1028 ASN A N 1
ATOM 7468 C CA . ASN A 1 1028 ? 144.888 91.564 87.481 1.00 87.34 1028 ASN A CA 1
ATOM 7469 C C . ASN A 1 1028 ? 143.508 91.171 87.993 1.00 87.34 1028 ASN A C 1
ATOM 7470 O O . ASN A 1 1028 ? 142.879 90.250 87.458 1.00 87.34 1028 ASN A O 1
ATOM 7481 N N . MET A 1 1029 ? 143.022 91.856 89.029 1.00 84.40 1029 MET A N 1
ATOM 7482 C CA . MET A 1 1029 ? 141.691 91.558 89.554 1.00 84.40 1029 MET A CA 1
ATOM 7483 C C . MET A 1 1029 ? 140.618 91.844 88.513 1.00 84.40 1029 MET A C 1
ATOM 7484 O O . MET A 1 1029 ? 139.670 91.063 88.352 1.00 84.40 1029 MET A O 1
ATOM 7498 N N . HIS A 1 1030 ? 140.749 92.966 87.803 1.00 86.26 1030 HIS A N 1
ATOM 7499 C CA . HIS A 1 1030 ? 139.785 93.307 86.761 1.00 86.26 1030 HIS A CA 1
ATOM 7500 C C . HIS A 1 1030 ? 139.785 92.268 85.649 1.00 86.26 1030 HIS A C 1
ATOM 7501 O O . HIS A 1 1030 ? 138.720 91.852 85.176 1.00 86.26 1030 HIS A O 1
ATOM 7515 N N . ASN A 1 1031 ? 140.975 91.834 85.222 1.00 87.61 1031 ASN A N 1
ATOM 7516 C CA . ASN A 1 1031 ? 141.062 90.814 84.183 1.00 87.61 1031 ASN A CA 1
ATOM 7517 C C . ASN A 1 1031 ? 140.436 89.505 84.643 1.00 87.61 1031 ASN A C 1
ATOM 7518 O O . ASN A 1 1031 ? 139.713 88.852 83.879 1.00 87.61 1031 ASN A O 1
ATOM 7520 N N . TYR A 1 1032 ? 140.694 89.111 85.892 1.00 85.13 1032 TYR A N 1
ATOM 7521 C CA . TYR A 1 1032 ? 140.118 87.876 86.412 1.00 85.13 1032 TYR A CA 1
ATOM 7522 C C . TYR A 1 1032 ? 138.601 87.953 86.456 1.00 85.13 1032 TYR A C 1
ATOM 7523 O O . TYR A 1 1032 ? 137.908 87.000 86.084 1.00 85.13 1032 TYR A O 1
ATOM 7541 N N . PHE A 1 1033 ? 138.062 89.081 86.918 1.00 84.93 1033 PHE A N 1
ATOM 7542 C CA . PHE A 1 1033 ? 136.614 89.172 87.064 1.00 84.93 1033 PHE A CA 1
ATOM 7543 C C . PHE A 1 1033 ? 135.917 89.281 85.716 1.00 84.93 1033 PHE A C 1
ATOM 7544 O O . PHE A 1 1033 ? 134.800 88.776 85.559 1.00 84.93 1033 PHE A O 1
ATOM 7561 N N . GLN A 1 1034 ? 136.544 89.934 84.735 1.00 90.54 1034 GLN A N 1
ATOM 7562 C CA . GLN A 1 1034 ? 135.971 89.930 83.393 1.00 90.54 1034 GLN A CA 1
ATOM 7563 C C . GLN A 1 1034 ? 136.009 88.533 82.788 1.00 90.54 1034 GLN A C 1
ATOM 7564 O O . GLN A 1 1034 ? 135.020 88.077 82.203 1.00 90.54 1034 GLN A O 1
ATOM 7578 N N . THR A 1 1035 ? 137.141 87.836 82.921 1.00 92.61 1035 THR A N 1
ATOM 7579 C CA . THR A 1 1035 ? 137.246 86.489 82.369 1.00 92.61 1035 THR A CA 1
ATOM 7580 C C . THR A 1 1035 ? 136.316 85.517 83.084 1.00 92.61 1035 THR A C 1
ATOM 7581 O O . THR A 1 1035 ? 135.676 84.676 82.442 1.00 92.61 1035 THR A O 1
ATOM 7583 N N . VAL A 1 1036 ? 136.225 85.615 84.405 1.00 89.52 1036 VAL A N 1
ATOM 7584 C CA . VAL A 1 1036 ? 135.390 84.708 85.182 1.00 89.52 1036 VAL A CA 1
ATOM 7585 C C . VAL A 1 1036 ? 133.912 84.943 84.900 1.00 89.52 1036 VAL A C 1
ATOM 7586 O O . VAL A 1 1036 ? 133.047 84.377 85.568 1.00 89.52 1036 VAL A O 1
ATOM 7588 N N . ASN A 1 1049 ? 134.172 77.272 92.975 1.00 83.65 1049 ASN A N 1
ATOM 7589 C CA . ASN A 1 1049 ? 135.268 78.065 93.516 1.00 83.65 1049 ASN A CA 1
ATOM 7590 C C . ASN A 1 1049 ? 134.735 79.190 94.394 1.00 83.65 1049 ASN A C 1
ATOM 7591 O O . ASN A 1 1049 ? 135.069 80.357 94.195 1.00 83.65 1049 ASN A O 1
ATOM 7593 N N . ILE A 1 1050 ? 133.897 78.826 95.367 1.00 87.73 1050 ILE A N 1
ATOM 7594 C CA . ILE A 1 1050 ? 133.325 79.823 96.267 1.00 87.73 1050 ILE A CA 1
ATOM 7595 C C . ILE A 1 1050 ? 134.412 80.478 97.112 1.00 87.73 1050 ILE A C 1
ATOM 7596 O O . ILE A 1 1050 ? 134.403 81.698 97.320 1.00 87.73 1050 ILE A O 1
ATOM 7598 N N . GLN A 1 1051 ? 135.356 79.679 97.619 1.00 87.08 1051 GLN A N 1
ATOM 7599 C CA . GLN A 1 1051 ? 136.399 80.218 98.486 1.00 87.08 1051 GLN A CA 1
ATOM 7600 C C . GLN A 1 1051 ? 137.276 81.222 97.749 1.00 87.08 1051 GLN A C 1
ATOM 7601 O O . GLN A 1 1051 ? 137.566 82.306 98.273 1.00 87.08 1051 GLN A O 1
ATOM 7603 N N . GLU A 1 1052 ? 137.696 80.888 96.526 1.00 87.00 1052 GLU A N 1
ATOM 7604 C CA . GLU A 1 1052 ? 138.515 81.820 95.759 1.00 87.00 1052 GLU A CA 1
ATOM 7605 C C . GLU A 1 1052 ? 137.733 83.079 95.420 1.00 87.00 1052 GLU A C 1
ATOM 7606 O O . GLU A 1 1052 ? 138.288 84.184 95.432 1.00 87.00 1052 GLU A O 1
ATOM 7618 N N . TYR A 1 1053 ? 136.443 82.932 95.116 1.00 83.60 1053 TYR A N 1
ATOM 7619 C CA . TYR A 1 1053 ? 135.616 84.095 94.815 1.00 83.60 1053 TYR A CA 1
ATOM 7620 C C . TYR A 1 1053 ? 135.535 85.034 96.011 1.00 83.60 1053 TYR A C 1
ATOM 7621 O O . TYR A 1 1053 ? 135.700 86.253 95.867 1.00 83.60 1053 TYR A O 1
ATOM 7639 N N . GLN A 1 1054 ? 135.307 84.483 97.205 1.00 83.50 1054 GLN A N 1
ATOM 7640 C CA . GLN A 1 1054 ? 135.238 85.320 98.396 1.00 83.50 1054 GLN A CA 1
ATOM 7641 C C . GLN A 1 1054 ? 136.578 85.985 98.679 1.00 83.50 1054 GLN A C 1
ATOM 7642 O O . GLN A 1 1054 ? 136.628 87.169 99.040 1.00 83.50 1054 GLN A O 1
ATOM 7656 N N . LEU A 1 1055 ? 137.676 85.241 98.517 1.00 81.78 1055 LEU A N 1
ATOM 7657 C CA . LEU A 1 1055 ? 138.997 85.816 98.760 1.00 81.78 1055 LEU A CA 1
ATOM 7658 C C . LEU A 1 1055 ? 139.280 86.967 97.804 1.00 81.78 1055 LEU A C 1
ATOM 7659 O O . LEU A 1 1055 ? 139.793 88.017 98.213 1.00 81.78 1055 LEU A O 1
ATOM 7675 N N . MET A 1 1056 ? 138.938 86.796 96.528 1.00 80.39 1056 MET A N 1
ATOM 7676 C CA . MET A 1 1056 ? 139.195 87.849 95.556 1.00 80.39 1056 MET A CA 1
ATOM 7677 C C . MET A 1 1056 ? 138.309 89.064 95.810 1.00 80.39 1056 MET A C 1
ATOM 7678 O O . MET A 1 1056 ? 138.759 90.208 95.662 1.00 80.39 1056 MET A O 1
ATOM 7692 N N . SER A 1 1057 ? 137.055 88.844 96.209 1.00 77.82 1057 SER A N 1
ATOM 7693 C CA . SER A 1 1057 ? 136.194 89.971 96.550 1.00 77.82 1057 SER A CA 1
ATOM 7694 C C . SER A 1 1057 ? 136.757 90.752 97.731 1.00 77.82 1057 SER A C 1
ATOM 7695 O O . SER A 1 1057 ? 136.772 91.992 97.720 1.00 77.82 1057 SER A O 1
ATOM 7703 N N . SER A 1 1058 ? 137.245 90.041 98.752 1.00 74.99 1058 SER A N 1
ATOM 7704 C CA . SER A 1 1058 ? 137.847 90.716 99.897 1.00 74.99 1058 SER A CA 1
ATOM 7705 C C . SER A 1 1058 ? 139.085 91.502 99.488 1.00 74.99 1058 SER A C 1
ATOM 7706 O O . SER A 1 1058 ? 139.284 92.634 99.942 1.00 74.99 1058 SER A O 1
ATOM 7714 N N . CYS A 1 1059 ? 139.926 90.921 98.631 1.00 74.77 1059 CYS A N 1
ATOM 7715 C CA . CYS A 1 1059 ? 141.125 91.626 98.184 1.00 74.77 1059 CYS A CA 1
ATOM 7716 C C . CYS A 1 1059 ? 140.770 92.902 97.428 1.00 74.77 1059 CYS A C 1
ATOM 7717 O O . CYS A 1 1059 ? 141.391 93.954 97.637 1.00 74.77 1059 CYS A O 1
ATOM 7725 N N . TYR A 1 1060 ? 139.764 92.827 96.554 1.00 77.10 1060 TYR A N 1
ATOM 7726 C CA . TYR A 1 1060 ? 139.328 94.005 95.809 1.00 77.10 1060 TYR A CA 1
ATOM 7727 C C . TYR A 1 1060 ? 138.823 95.093 96.749 1.00 77.10 1060 TYR A C 1
ATOM 7728 O O . TYR A 1 1060 ? 139.179 96.276 96.604 1.00 77.10 1060 TYR A O 1
ATOM 7746 N N . HIS A 1 1061 ? 138.007 94.727 97.747 1.00 71.39 1061 HIS A N 1
ATOM 7747 C CA . HIS A 1 1061 ? 137.427 95.699 98.714 1.00 71.39 1061 HIS A CA 1
ATOM 7748 C C . HIS A 1 1061 ? 138.530 96.259 99.614 1.00 71.39 1061 HIS A C 1
ATOM 7749 O O . HIS A 1 1061 ? 138.326 97.363 100.133 1.00 71.39 1061 HIS A O 1
ATOM 7763 N N . GLN A 1 1062 ? 139.624 95.512 99.835 1.00 74.98 1062 GLN A N 1
ATOM 7764 C CA . GLN A 1 1062 ? 140.789 95.954 100.648 1.00 74.98 1062 GLN A CA 1
ATOM 7765 C C . GLN A 1 1062 ? 141.682 96.853 99.790 1.00 74.98 1062 GLN A C 1
ATOM 7766 O O . GLN A 1 1062 ? 142.381 97.690 100.382 1.00 74.98 1062 GLN A O 1
ATOM 7774 N N . LEU A 1 1063 ? 141.703 96.655 98.465 1.00 74.00 1063 LEU A N 1
ATOM 7775 C CA . LEU A 1 1063 ? 142.488 97.509 97.533 1.00 74.00 1063 LEU A CA 1
ATOM 7776 C C . LEU A 1 1063 ? 141.801 98.876 97.473 1.00 74.00 1063 LEU A C 1
ATOM 7777 O O . LEU A 1 1063 ? 142.531 99.841 97.609 1.00 74.00 1063 LEU A O 1
ATOM 7793 N N . LEU A 1 1064 ? 140.469 98.947 97.304 1.00 70.42 1064 LEU A N 1
ATOM 7794 C CA . LEU A 1 1064 ? 139.739 100.204 97.154 1.00 70.42 1064 LEU A CA 1
ATOM 7795 C C . LEU A 1 1064 ? 139.727 101.006 98.451 1.00 70.42 1064 LEU A C 1
ATOM 7796 O O . LEU A 1 1064 ? 139.834 102.243 98.419 1.00 70.42 1064 LEU A O 1
ATOM 7812 N N . LEU A 1 1065 ? 139.599 100.330 99.595 1.00 69.55 1065 LEU A N 1
ATOM 7813 C CA . LEU A 1 1065 ? 139.590 101.049 100.864 1.00 69.55 1065 LEU A CA 1
ATOM 7814 C C . LEU A 1 1065 ? 140.936 101.715 101.111 1.00 69.55 1065 LEU A C 1
ATOM 7815 O O . LEU A 1 1065 ? 140.997 102.852 101.598 1.00 69.55 1065 LEU A O 1
ATOM 7831 N N . ALA A 1 1066 ? 142.028 101.027 100.766 1.00 69.24 1066 ALA A N 1
ATOM 7832 C CA . ALA A 1 1066 ? 143.350 101.630 100.888 1.00 69.24 1066 ALA A CA 1
ATOM 7833 C C . ALA A 1 1066 ? 143.476 102.854 99.992 1.00 69.24 1066 ALA A C 1
ATOM 7834 O O . ALA A 1 1066 ? 144.066 103.868 100.391 1.00 69.24 1066 ALA A O 1
ATOM 7841 N N . PHE A 1 1067 ? 142.919 102.780 98.780 1.00 71.60 1067 PHE A N 1
ATOM 7842 C CA . PHE A 1 1067 ? 142.945 103.937 97.885 1.00 71.60 1067 PHE A CA 1
ATOM 7843 C C . PHE A 1 1067 ? 142.229 105.140 98.491 1.00 71.60 1067 PHE A C 1
ATOM 7844 O O . PHE A 1 1067 ? 142.759 106.261 98.472 1.00 71.60 1067 PHE A O 1
ATOM 7861 N N . ARG A 1 1068 ? 141.024 104.933 99.034 1.00 68.43 1068 ARG A N 1
ATOM 7862 C CA . ARG A 1 1068 ? 140.298 106.079 99.583 1.00 68.43 1068 ARG A CA 1
ATOM 7863 C C . ARG A 1 1068 ? 141.000 106.635 100.812 1.00 68.43 1068 ARG A C 1
ATOM 7864 O O . ARG A 1 1068 ? 141.012 107.853 101.022 1.00 68.43 1068 ARG A O 1
ATOM 7885 N N . LEU A 1 1069 ? 141.578 105.764 101.645 1.00 68.57 1069 LEU A N 1
ATOM 7886 C CA . LEU A 1 1069 ? 142.262 106.261 102.834 1.00 68.57 1069 LEU A CA 1
ATOM 7887 C C . LEU A 1 1069 ? 143.507 107.049 102.464 1.00 68.57 1069 LEU A C 1
ATOM 7888 O O . LEU A 1 1069 ? 143.846 108.026 103.139 1.00 68.57 1069 LEU A O 1
ATOM 7904 N N . LEU A 1 1070 ? 144.208 106.643 101.405 1.00 70.56 1070 LEU A N 1
ATOM 7905 C CA . LEU A 1 1070 ? 145.330 107.451 100.940 1.00 70.56 1070 LEU A CA 1
ATOM 7906 C C . LEU A 1 1070 ? 144.855 108.810 100.446 1.00 70.56 1070 LEU A C 1
ATOM 7907 O O . LEU A 1 1070 ? 145.343 109.850 100.900 1.00 70.56 1070 LEU A O 1
ATOM 7923 N N . PHE A 1 1071 ? 143.886 108.825 99.529 1.00 73.92 1071 PHE A N 1
ATOM 7924 C CA . PHE A 1 1071 ? 143.560 110.073 98.844 1.00 73.92 1071 PHE A CA 1
ATOM 7925 C C . PHE A 1 1071 ? 142.757 111.044 99.699 1.00 73.92 1071 PHE A C 1
ATOM 7926 O O . PHE A 1 1071 ? 142.767 112.245 99.411 1.00 73.92 1071 PHE A O 1
ATOM 7943 N N . ALA A 1 1072 ? 142.076 110.569 100.739 1.00 74.66 1072 ALA A N 1
ATOM 7944 C CA . ALA A 1 1072 ? 141.324 111.437 101.639 1.00 74.66 1072 ALA A CA 1
ATOM 7945 C C . ALA A 1 1072 ? 142.182 112.026 102.756 1.00 74.66 1072 ALA A C 1
ATOM 7946 O O . ALA A 1 1072 ? 141.628 112.569 103.718 1.00 74.66 1072 ALA A O 1
ATOM 7953 N N . TRP A 1 1073 ? 143.505 111.933 102.658 1.00 77.15 1073 TRP A N 1
ATOM 7954 C CA . TRP A 1 1073 ? 144.388 112.445 103.697 1.00 77.15 1073 TRP A CA 1
ATOM 7955 C C . TRP A 1 1073 ? 144.291 113.965 103.753 1.00 77.15 1073 TRP A C 1
ATOM 7956 O O . TRP A 1 1073 ? 144.520 114.647 102.748 1.00 77.15 1073 TRP A O 1
ATOM 7977 N N . SER A 1 1074 ? 143.943 114.496 104.929 1.00 79.22 1074 SER A N 1
ATOM 7978 C CA . SER A 1 1074 ? 143.695 115.926 105.074 1.00 79.22 1074 SER A CA 1
ATOM 7979 C C . SER A 1 1074 ? 144.939 116.768 104.833 1.00 79.22 1074 SER A C 1
ATOM 7980 O O . SER A 1 1074 ? 144.816 117.936 104.451 1.00 79.22 1074 SER A O 1
ATOM 7988 N N . GLY A 1 1075 ? 146.130 116.204 105.029 1.00 80.13 1075 GLY A N 1
ATOM 7989 C CA . GLY A 1 1075 ? 147.362 116.951 104.841 1.00 80.13 1075 GLY A CA 1
ATOM 7990 C C . GLY A 1 1075 ? 147.599 117.421 103.421 1.00 80.13 1075 GLY A C 1
ATOM 7991 O O . GLY A 1 1075 ? 148.455 118.283 103.202 1.00 80.13 1075 GLY A O 1
ATOM 7995 N N . PHE A 1 1076 ? 146.876 116.870 102.446 1.00 80.85 1076 PHE A N 1
ATOM 7996 C CA . PHE A 1 1076 ? 146.946 117.380 101.084 1.00 80.85 1076 PHE A CA 1
ATOM 7997 C C . PHE A 1 1076 ? 146.277 118.740 100.926 1.00 80.85 1076 PHE A C 1
ATOM 7998 O O . PHE A 1 1076 ? 146.442 119.368 99.875 1.00 80.85 1076 PHE A O 1
ATOM 8015 N N . SER A 1 1077 ? 145.520 119.204 101.925 1.00 87.56 1077 SER A N 1
ATOM 8016 C CA . SER A 1 1077 ? 144.997 120.564 101.877 1.00 87.56 1077 SER A CA 1
ATOM 8017 C C . SER A 1 1077 ? 146.120 121.592 101.912 1.00 87.56 1077 SER A C 1
ATOM 8018 O O . SER A 1 1077 ? 146.051 122.608 101.212 1.00 87.56 1077 SER A O 1
ATOM 8026 N N . GLN A 1 1078 ? 147.153 121.352 102.716 1.00 88.65 1078 GLN A N 1
ATOM 8027 C CA . GLN A 1 1078 ? 148.283 122.264 102.783 1.00 88.65 1078 GLN A CA 1
ATOM 8028 C C . GLN A 1 1078 ? 149.019 122.298 101.446 1.00 88.65 1078 GLN A C 1
ATOM 8029 O O . GLN A 1 1078 ? 149.058 121.317 100.699 1.00 88.65 1078 GLN A O 1
ATOM 8031 N N . HIS A 1 1079 ? 149.608 123.454 101.146 1.00 90.66 1079 HIS A N 1
ATOM 8032 C CA . HIS A 1 1079 ? 150.263 123.665 99.863 1.00 90.66 1079 HIS A CA 1
ATOM 8033 C C . HIS A 1 1079 ? 151.648 123.042 99.771 1.00 90.66 1079 HIS A C 1
ATOM 8034 O O . HIS A 1 1079 ? 152.161 122.876 98.658 1.00 90.66 1079 HIS A O 1
ATOM 8036 N N . GLU A 1 1080 ? 152.267 122.694 100.902 1.00 94.64 1080 GLU A N 1
ATOM 8037 C CA . GLU A 1 1080 ? 153.624 122.160 100.864 1.00 94.64 1080 GLU A CA 1
ATOM 8038 C C . GLU A 1 1080 ? 153.690 120.796 100.187 1.00 94.64 1080 GLU A C 1
ATOM 8039 O O . GLU A 1 1080 ? 154.722 120.449 99.603 1.00 94.64 1080 GLU A O 1
ATOM 8041 N N . ASN A 1 1081 ? 152.608 120.018 100.244 1.00 91.75 1081 ASN A N 1
ATOM 8042 C CA . ASN A 1 1081 ? 152.587 118.654 99.734 1.00 91.75 1081 ASN A CA 1
ATOM 8043 C C . ASN A 1 1081 ? 152.125 118.569 98.283 1.00 91.75 1081 ASN A C 1
ATOM 8044 O O . ASN A 1 1081 ? 151.621 117.519 97.868 1.00 91.75 1081 ASN A O 1
ATOM 8055 N N . SER A 1 1082 ? 152.278 119.645 97.509 1.00 93.22 1082 SER A N 1
ATOM 8056 C CA . SER A 1 1082 ? 151.816 119.629 96.125 1.00 93.22 1082 SER A CA 1
ATOM 8057 C C . SER A 1 1082 ? 152.586 118.612 95.291 1.00 93.22 1082 SER A C 1
ATOM 8058 O O . SER A 1 1082 ? 152.002 117.931 94.437 1.00 93.22 1082 SER A O 1
ATOM 8060 N N . ASN A 1 1083 ? 153.894 118.494 95.530 1.00 90.57 1083 ASN A N 1
ATOM 8061 C CA . ASN A 1 1083 ? 154.717 117.579 94.744 1.00 90.57 1083 ASN A CA 1
ATOM 8062 C C . ASN A 1 1083 ? 154.283 116.131 94.933 1.00 90.57 1083 ASN A C 1
ATOM 8063 O O . ASN A 1 1083 ? 154.271 115.352 93.974 1.00 90.57 1083 ASN A O 1
ATOM 8065 N N . LEU A 1 1084 ? 153.919 115.753 96.160 1.00 85.70 1084 LEU A N 1
ATOM 8066 C CA . LEU A 1 1084 ? 153.512 114.376 96.424 1.00 85.70 1084 LEU A CA 1
ATOM 8067 C C . LEU A 1 1084 ? 152.233 114.020 95.674 1.00 85.70 1084 LEU A C 1
ATOM 8068 O O . LEU A 1 1084 ? 152.148 112.959 95.037 1.00 85.70 1084 LEU A O 1
ATOM 8084 N N . LEU A 1 1085 ? 151.228 114.897 95.735 1.00 87.72 1085 LEU A N 1
ATOM 8085 C CA . LEU A 1 1085 ? 149.979 114.638 95.030 1.00 87.72 1085 LEU A CA 1
ATOM 8086 C C . LEU A 1 1085 ? 150.200 114.627 93.526 1.00 87.72 1085 LEU A C 1
ATOM 8087 O O . LEU A 1 1085 ? 149.612 113.805 92.811 1.00 87.72 1085 LEU A O 1
ATOM 8103 N N . ARG A 1 1086 ? 151.043 115.536 93.028 1.00 94.43 1086 ARG A N 1
ATOM 8104 C CA . ARG A 1 1086 ? 151.345 115.544 91.601 1.00 94.43 1086 ARG A CA 1
ATOM 8105 C C . ARG A 1 1086 ? 152.023 114.248 91.183 1.00 94.43 1086 ARG A C 1
ATOM 8106 O O . ARG A 1 1086 ? 151.722 113.700 90.119 1.00 94.43 1086 ARG A O 1
ATOM 8127 N N . SER A 1 1087 ? 152.921 113.726 92.021 1.00 88.77 1087 SER A N 1
ATOM 8128 C CA . SER A 1 1087 ? 153.579 112.462 91.707 1.00 88.77 1087 SER A CA 1
ATOM 8129 C C . SER A 1 1087 ? 152.586 111.305 91.676 1.00 88.77 1087 SER A C 1
ATOM 8130 O O . SER A 1 1087 ? 152.629 110.466 90.769 1.00 88.77 1087 SER A O 1
ATOM 8132 N N . ALA A 1 1088 ? 151.686 111.240 92.660 1.00 85.16 1088 ALA A N 1
ATOM 8133 C CA . ALA A 1 1088 ? 150.714 110.148 92.697 1.00 85.16 1088 ALA A CA 1
ATOM 8134 C C . ALA A 1 1088 ? 149.786 110.193 91.485 1.00 85.16 1088 ALA A C 1
ATOM 8135 O O . ALA A 1 1088 ? 149.538 109.169 90.824 1.00 85.16 1088 ALA A O 1
ATOM 8142 N N . LEU A 1 1089 ? 149.271 111.383 91.168 1.00 87.80 1089 LEU A N 1
ATOM 8143 C CA . LEU A 1 1089 ? 148.423 111.516 89.991 1.00 87.80 1089 LEU A CA 1
ATOM 8144 C C . LEU A 1 1089 ? 149.200 111.227 88.716 1.00 87.80 1089 LEU A C 1
ATOM 8145 O O . LEU A 1 1089 ? 148.634 110.699 87.754 1.00 87.80 1089 LEU A O 1
ATOM 8161 N N . GLN A 1 1090 ? 150.495 111.551 88.690 1.00 86.69 1090 GLN A N 1
ATOM 8162 C CA . GLN A 1 1090 ? 151.317 111.206 87.539 1.00 86.69 1090 GLN A CA 1
ATOM 8163 C C . GLN A 1 1090 ? 151.426 109.699 87.382 1.00 86.69 1090 GLN A C 1
ATOM 8164 O O . GLN A 1 1090 ? 151.404 109.185 86.260 1.00 86.69 1090 GLN A O 1
ATOM 8166 N N . VAL A 1 1091 ? 151.547 108.975 88.496 1.00 85.39 1091 VAL A N 1
ATOM 8167 C CA . VAL A 1 1091 ? 151.600 107.514 88.427 1.00 85.39 1091 VAL A CA 1
ATOM 8168 C C . VAL A 1 1091 ? 150.303 106.963 87.850 1.00 85.39 1091 VAL A C 1
ATOM 8169 O O . VAL A 1 1091 ? 150.315 106.087 86.976 1.00 85.39 1091 VAL A O 1
ATOM 8182 N N . LEU A 1 1092 ? 149.162 107.469 88.326 1.00 87.02 1092 LEU A N 1
ATOM 8183 C CA . LEU A 1 1092 ? 147.889 106.967 87.803 1.00 87.02 1092 LEU A CA 1
ATOM 8184 C C . LEU A 1 1092 ? 147.711 107.310 86.323 1.00 87.02 1092 LEU A C 1
ATOM 8185 O O . LEU A 1 1092 ? 147.267 106.467 85.530 1.00 87.02 1092 LEU A O 1
ATOM 8201 N N . ALA A 1 1093 ? 148.062 108.536 85.927 1.00 90.10 1093 ALA A N 1
ATOM 8202 C CA . ALA A 1 1093 ? 147.935 108.924 84.526 1.00 90.10 1093 ALA A CA 1
ATOM 8203 C C . ALA A 1 1093 ? 148.858 108.101 83.637 1.00 90.10 1093 ALA A C 1
ATOM 8204 O O . ALA A 1 1093 ? 148.462 107.683 82.543 1.00 90.10 1093 ALA A O 1
ATOM 8211 N N . ASP A 1 1094 ? 150.090 107.857 84.087 1.00 92.07 1094 ASP A N 1
ATOM 8212 C CA . ASP A 1 1094 ? 150.998 107.007 83.330 1.00 92.07 1094 ASP A CA 1
ATOM 8213 C C . ASP A 1 1094 ? 150.483 105.579 83.254 1.00 92.07 1094 ASP A C 1
ATOM 8214 O O . ASP A 1 1094 ? 150.742 104.882 82.268 1.00 92.07 1094 ASP A O 1
ATOM 8216 N N . ARG A 1 1095 ? 149.765 105.122 84.281 1.00 90.98 1095 ARG A N 1
ATOM 8217 C CA . ARG A 1 1095 ? 149.137 103.810 84.189 1.00 90.98 1095 ARG A CA 1
ATOM 8218 C C . ARG A 1 1095 ? 148.046 103.797 83.128 1.00 90.98 1095 ARG A C 1
ATOM 8219 O O . ARG A 1 1095 ? 147.879 102.790 82.432 1.00 90.98 1095 ARG A O 1
ATOM 8240 N N . LEU A 1 1096 ? 147.293 104.890 82.989 1.00 90.20 1096 LEU A N 1
ATOM 8241 C CA . LEU A 1 1096 ? 146.277 104.951 81.940 1.00 90.20 1096 LEU A CA 1
ATOM 8242 C C . LEU A 1 1096 ? 146.887 104.874 80.546 1.00 90.20 1096 LEU A C 1
ATOM 8243 O O . LEU A 1 1096 ? 146.642 103.915 79.809 1.00 90.20 1096 LEU A O 1
ATOM 8259 N N . LYS A 1 1097 ? 147.673 105.878 80.173 1.00 100.59 1097 LYS A N 1
ATOM 8260 C CA . LYS A 1 1097 ? 148.196 105.976 78.817 1.00 100.59 1097 LYS A CA 1
ATOM 8261 C C . LYS A 1 1097 ? 149.527 105.243 78.712 1.00 100.59 1097 LYS A C 1
ATOM 8262 O O . LYS A 1 1097 ? 149.999 104.671 79.702 1.00 100.59 1097 LYS A O 1
ATOM 8264 N N . PRO A 1 1098 ? 150.148 105.213 77.531 1.00 111.92 1098 PRO A N 1
ATOM 8265 C CA . PRO A 1 1098 ? 151.482 104.600 77.433 1.00 111.92 1098 PRO A CA 1
ATOM 8266 C C . PRO A 1 1098 ? 152.528 105.309 78.272 1.00 111.92 1098 PRO A C 1
ATOM 8267 O O . PRO A 1 1098 ? 153.465 104.660 78.754 1.00 111.92 1098 PRO A O 1
ATOM 8278 N N . GLY A 1 1099 ? 152.396 106.610 78.462 1.00 112.07 1099 GLY A N 1
ATOM 8279 C CA . GLY A 1 1099 ? 153.321 107.383 79.269 1.00 112.07 1099 GLY A CA 1
ATOM 8280 C C . GLY A 1 1099 ? 153.380 108.818 78.772 1.00 112.07 1099 GLY A C 1
ATOM 8281 O O . GLY A 1 1099 ? 152.411 109.334 78.219 1.00 112.07 1099 GLY A O 1
ATOM 8285 N N . GLU A 1 1100 ? 154.539 109.441 78.991 1.00 114.00 1100 GLU A N 1
ATOM 8286 C CA . GLU A 1 1100 ? 154.799 110.803 78.525 1.00 114.00 1100 GLU A CA 1
ATOM 8287 C C . GLU A 1 1100 ? 153.874 111.824 79.193 1.00 114.00 1100 GLU A C 1
ATOM 8288 O O . GLU A 1 1100 ? 153.198 112.608 78.525 1.00 114.00 1100 GLU A O 1
ATOM 8290 N N . THR A 1 1101 ? 153.843 111.800 80.527 1.00 112.69 1101 THR A N 1
ATOM 8291 C CA . THR A 1 1101 ? 153.078 112.799 81.267 1.00 112.69 1101 THR A CA 1
ATOM 8292 C C . THR A 1 1101 ? 153.635 114.196 81.026 1.00 112.69 1101 THR A C 1
ATOM 8293 O O . THR A 1 1101 ? 152.881 115.148 80.796 1.00 112.69 1101 THR A O 1
ATOM 8295 N N . GLU A 1 1102 ? 154.961 114.333 81.072 1.00 118.17 1102 GLU A N 1
ATOM 8296 C CA . GLU A 1 1102 ? 155.646 115.582 80.740 1.00 118.17 1102 GLU A CA 1
ATOM 8297 C C . GLU A 1 1102 ? 155.249 116.742 81.650 1.00 118.17 1102 GLU A C 1
ATOM 8298 O O . GLU A 1 1102 ? 155.305 117.905 81.242 1.00 118.17 1102 GLU A O 1
ATOM 8300 N N . PHE A 1 1103 ? 154.861 116.439 82.890 1.00 111.49 1103 PHE A N 1
ATOM 8301 C CA . PHE A 1 1103 ? 154.434 117.450 83.856 1.00 111.49 1103 PHE A CA 1
ATOM 8302 C C . PHE A 1 1103 ? 153.232 118.233 83.325 1.00 111.49 1103 PHE A C 1
ATOM 8303 O O . PHE A 1 1103 ? 153.251 119.460 83.205 1.00 111.49 1103 PHE A O 1
ATOM 8307 N N . LEU A 1 1104 ? 152.174 117.491 83.005 1.00 106.51 1104 LEU A N 1
ATOM 8308 C CA . LEU A 1 1104 ? 150.982 118.074 82.421 1.00 106.51 1104 LEU A CA 1
ATOM 8309 C C . LEU A 1 1104 ? 150.274 118.956 83.444 1.00 106.51 1104 LEU A C 1
ATOM 8310 O O . LEU A 1 1104 ? 150.612 118.951 84.629 1.00 106.51 1104 LEU A O 1
ATOM 8312 N N . PRO A 1 1105 ? 149.289 119.736 83.009 1.00 104.47 1105 PRO A N 1
ATOM 8313 C CA . PRO A 1 1105 ? 148.553 120.586 83.948 1.00 104.47 1105 PRO A CA 1
ATOM 8314 C C . PRO A 1 1105 ? 147.724 119.758 84.918 1.00 104.47 1105 PRO A C 1
ATOM 8315 O O . PRO A 1 1105 ? 147.373 118.606 84.659 1.00 104.47 1105 PRO A O 1
ATOM 8326 N N . LEU A 1 1106 ? 147.415 120.381 86.059 1.00 97.59 1106 LEU A N 1
ATOM 8327 C CA . LEU A 1 1106 ? 146.750 119.672 87.149 1.00 97.59 1106 LEU A CA 1
ATOM 8328 C C . LEU A 1 1106 ? 145.374 119.166 86.734 1.00 97.59 1106 LEU A C 1
ATOM 8329 O O . LEU A 1 1106 ? 144.986 118.044 87.085 1.00 97.59 1106 LEU A O 1
ATOM 8345 N N . GLU A 1 1107 ? 144.624 119.979 85.987 1.00 95.37 1107 GLU A N 1
ATOM 8346 C CA . GLU A 1 1107 ? 143.302 119.559 85.533 1.00 95.37 1107 GLU A CA 1
ATOM 8347 C C . GLU A 1 1107 ? 143.393 118.344 84.619 1.00 95.37 1107 GLU A C 1
ATOM 8348 O O . GLU A 1 1107 ? 142.571 117.424 84.715 1.00 95.37 1107 GLU A O 1
ATOM 8350 N N . GLU A 1 1108 ? 144.388 118.322 83.728 1.00 96.15 1108 GLU A N 1
ATOM 8351 C CA . GLU A 1 1108 ? 144.560 117.177 82.840 1.00 96.15 1108 GLU A CA 1
ATOM 8352 C C . GLU A 1 1108 ? 144.874 115.908 83.623 1.00 96.15 1108 GLU A C 1
ATOM 8353 O O . GLU A 1 1108 ? 144.329 114.838 83.328 1.00 96.15 1108 GLU A O 1
ATOM 8355 N N . LEU A 1 1109 ? 145.750 116.010 84.626 1.00 93.88 1109 LEU A N 1
ATOM 8356 C CA . LEU A 1 1109 ? 146.077 114.845 85.445 1.00 93.88 1109 LEU A CA 1
ATOM 8357 C C . LEU A 1 1109 ? 144.855 114.344 86.203 1.00 93.88 1109 LEU A C 1
ATOM 8358 O O . LEU A 1 1109 ? 144.610 113.131 86.272 1.00 93.88 1109 LEU A O 1
ATOM 8374 N N . ILE A 1 1110 ? 144.077 115.265 86.779 1.00 89.62 1110 ILE A N 1
ATOM 8375 C CA . ILE A 1 1110 ? 142.889 114.866 87.526 1.00 89.62 1110 ILE A CA 1
ATOM 8376 C C . ILE A 1 1110 ? 141.894 114.179 86.601 1.00 89.62 1110 ILE A C 1
ATOM 8377 O O . ILE A 1 1110 ? 141.316 113.144 86.951 1.00 89.62 1110 ILE A O 1
ATOM 8393 N N . SER A 1 1111 ? 141.688 114.733 85.404 1.00 91.61 1111 SER A N 1
ATOM 8394 C CA . SER A 1 1111 ? 140.752 114.127 84.462 1.00 91.61 1111 SER A CA 1
ATOM 8395 C C . SER A 1 1111 ? 141.225 112.748 84.013 1.00 91.61 1111 SER A C 1
ATOM 8396 O O . SER A 1 1111 ? 140.416 111.818 83.892 1.00 91.61 1111 SER A O 1
ATOM 8404 N N . GLU A 1 1112 ? 142.527 112.598 83.753 1.00 88.55 1112 GLU A N 1
ATOM 8405 C CA . GLU A 1 1112 ? 143.049 111.301 83.333 1.00 88.55 1112 GLU A CA 1
ATOM 8406 C C . GLU A 1 1112 ? 142.864 110.253 84.422 1.00 88.55 1112 GLU A C 1
ATOM 8407 O O . GLU A 1 1112 ? 142.428 109.128 84.144 1.00 88.55 1112 GLU A O 1
ATOM 8409 N N . SER A 1 1113 ? 143.177 110.607 85.671 1.00 86.99 1113 SER A N 1
ATOM 8410 C CA . SER A 1 1113 ? 142.976 109.671 86.772 1.00 86.99 1113 SER A CA 1
ATOM 8411 C C . SER A 1 1113 ? 141.500 109.338 86.946 1.00 86.99 1113 SER A C 1
ATOM 8412 O O . SER A 1 1113 ? 141.143 108.190 87.246 1.00 86.99 1113 SER A O 1
ATOM 8420 N N . PHE A 1 1114 ? 140.630 110.335 86.770 1.00 81.67 1114 PHE A N 1
ATOM 8421 C CA . PHE A 1 1114 ? 139.196 110.103 86.876 1.00 81.67 1114 PHE A CA 1
ATOM 8422 C C . PHE A 1 1114 ? 138.731 109.092 85.840 1.00 81.67 1114 PHE A C 1
ATOM 8423 O O . PHE A 1 1114 ? 137.988 108.159 86.163 1.00 81.67 1114 PHE A O 1
ATOM 8440 N N . GLN A 1 1115 ? 139.180 109.248 84.594 1.00 83.50 1115 GLN A N 1
ATOM 8441 C CA . GLN A 1 1115 ? 138.801 108.301 83.549 1.00 83.50 1115 GLN A CA 1
ATOM 8442 C C . GLN A 1 1115 ? 139.352 106.911 83.841 1.00 83.50 1115 GLN A C 1
ATOM 8443 O O . GLN A 1 1115 ? 138.655 105.904 83.643 1.00 83.50 1115 GLN A O 1
ATOM 8457 N N . TYR A 1 1116 ? 140.600 106.839 84.315 1.00 85.22 1116 TYR A N 1
ATOM 8458 C CA . TYR A 1 1116 ? 141.210 105.545 84.605 1.00 85.22 1116 TYR A CA 1
ATOM 8459 C C . TYR A 1 1116 ? 140.436 104.798 85.680 1.00 85.22 1116 TYR A C 1
ATOM 8460 O O . TYR A 1 1116 ? 140.180 103.596 85.549 1.00 85.22 1116 TYR A O 1
ATOM 8478 N N . LEU A 1 1117 ? 140.053 105.493 86.750 1.00 80.14 1117 LEU A N 1
ATOM 8479 C CA . LEU A 1 1117 ? 139.299 104.829 87.808 1.00 80.14 1117 LEU A CA 1
ATOM 8480 C C . LEU A 1 1117 ? 137.885 104.501 87.351 1.00 80.14 1117 LEU A C 1
ATOM 8481 O O . LEU A 1 1117 ? 137.339 103.454 87.717 1.00 80.14 1117 LEU A O 1
ATOM 8497 N N . LEU A 1 1118 ? 137.275 105.374 86.547 1.00 78.07 1118 LEU A N 1
ATOM 8498 C CA . LEU A 1 1118 ? 135.926 105.117 86.065 1.00 78.07 1118 LEU A CA 1
ATOM 8499 C C . LEU A 1 1118 ? 135.866 103.923 85.124 1.00 78.07 1118 LEU A C 1
ATOM 8500 O O . LEU A 1 1118 ? 134.802 103.310 84.993 1.00 78.07 1118 LEU A O 1
ATOM 8516 N N . ASN A 1 1119 ? 136.977 103.582 84.466 1.00 84.92 1119 ASN A N 1
ATOM 8517 C CA . ASN A 1 1119 ? 136.978 102.418 83.582 1.00 84.92 1119 ASN A CA 1
ATOM 8518 C C . ASN A 1 1119 ? 136.690 101.110 84.315 1.00 84.92 1119 ASN A C 1
ATOM 8519 O O . ASN A 1 1119 ? 136.252 100.146 83.679 1.00 84.92 1119 ASN A O 1
ATOM 8530 N N . PHE A 1 1120 ? 136.917 101.046 85.628 1.00 84.71 1120 PHE A N 1
ATOM 8531 C CA . PHE A 1 1120 ? 136.708 99.821 86.392 1.00 84.71 1120 PHE A CA 1
ATOM 8532 C C . PHE A 1 1120 ? 135.240 99.498 86.642 1.00 84.71 1120 PHE A C 1
ATOM 8533 O O . PHE A 1 1120 ? 134.955 98.433 87.198 1.00 84.71 1120 PHE A O 1
ATOM 8550 N N . GLN A 1 1121 ? 134.306 100.374 86.258 1.00 81.89 1121 GLN A N 1
ATOM 8551 C CA . GLN A 1 1121 ? 132.914 100.221 86.669 1.00 81.89 1121 GLN A CA 1
ATOM 8552 C C . GLN A 1 1121 ? 132.258 98.948 86.147 1.00 81.89 1121 GLN A C 1
ATOM 8553 O O . GLN A 1 1121 ? 131.244 98.520 86.708 1.00 81.89 1121 GLN A O 1
ATOM 8555 N N . ALA A 1 1122 ? 132.802 98.332 85.096 1.00 83.93 1122 ALA A N 1
ATOM 8556 C CA . ALA A 1 1122 ? 132.177 97.140 84.533 1.00 83.93 1122 ALA A CA 1
ATOM 8557 C C . ALA A 1 1122 ? 132.243 95.964 85.500 1.00 83.93 1122 ALA A C 1
ATOM 8558 O O . ALA A 1 1122 ? 131.224 95.323 85.781 1.00 83.93 1122 ALA A O 1
ATOM 8565 N N . SER A 1 1123 ? 133.433 95.675 86.029 1.00 81.64 1123 SER A N 1
ATOM 8566 C CA . SER A 1 1123 ? 133.685 94.484 86.843 1.00 81.64 1123 SER A CA 1
ATOM 8567 C C . SER A 1 1123 ? 133.774 94.897 88.306 1.00 81.64 1123 SER A C 1
ATOM 8568 O O . SER A 1 1123 ? 134.827 95.342 88.769 1.00 81.64 1123 SER A O 1
ATOM 8576 N N . ILE A 1 1124 ? 132.667 94.744 89.027 1.00 71.35 1124 ILE A N 1
ATOM 8577 C CA . ILE A 1 1124 ? 132.580 95.055 90.453 1.00 71.35 1124 ILE A CA 1
ATOM 8578 C C . ILE A 1 1124 ? 131.890 93.863 91.111 1.00 71.35 1124 ILE A C 1
ATOM 8579 O O . ILE A 1 1124 ? 130.838 93.435 90.618 1.00 71.35 1124 ILE A O 1
ATOM 8595 N N . PRO A 1 1125 ? 132.413 93.283 92.211 1.00 72.82 1125 PRO A N 1
ATOM 8596 C CA . PRO A 1 1125 ? 131.833 92.026 92.694 1.00 72.82 1125 PRO A CA 1
ATOM 8597 C C . PRO A 1 1125 ? 130.633 92.196 93.610 1.00 72.82 1125 PRO A C 1
ATOM 8598 O O . PRO A 1 1125 ? 129.799 91.290 93.693 1.00 72.82 1125 PRO A O 1
ATOM 8609 N N . SER A 1 1126 ? 130.528 93.322 94.308 1.00 71.12 1126 SER A N 1
ATOM 8610 C CA . SER A 1 1126 ? 129.466 93.490 95.293 1.00 71.12 1126 SER A CA 1
ATOM 8611 C C . SER A 1 1126 ? 129.236 94.973 95.550 1.00 71.12 1126 SER A C 1
ATOM 8612 O O . SER A 1 1126 ? 129.905 95.841 94.986 1.00 71.12 1126 SER A O 1
ATOM 8620 N N . PHE A 1 1127 ? 128.269 95.247 96.429 1.00 67.86 1127 PHE A N 1
ATOM 8621 C CA . PHE A 1 1127 ? 127.824 96.614 96.674 1.00 67.86 1127 PHE A CA 1
ATOM 8622 C C . PHE A 1 1127 ? 128.914 97.451 97.328 1.00 67.86 1127 PHE A C 1
ATOM 8623 O O . PHE A 1 1127 ? 129.121 98.614 96.956 1.00 67.86 1127 PHE A O 1
ATOM 8640 N N . GLN A 1 1128 ? 129.618 96.874 98.304 1.00 69.99 1128 GLN A N 1
ATOM 8641 C CA . GLN A 1 1128 ? 130.568 97.640 99.102 1.00 69.99 1128 GLN A CA 1
ATOM 8642 C C . GLN A 1 1128 ? 131.721 98.155 98.252 1.00 69.99 1128 GLN A C 1
ATOM 8643 O O . GLN A 1 1128 ? 132.193 99.280 98.454 1.00 69.99 1128 GLN A O 1
ATOM 8657 N N . CYS A 1 1129 ? 132.190 97.346 97.302 1.00 71.50 1129 CYS A N 1
ATOM 8658 C CA . CYS A 1 1129 ? 133.259 97.793 96.418 1.00 71.50 1129 CYS A CA 1
ATOM 8659 C C . CYS A 1 1129 ? 132.826 99.007 95.608 1.00 71.50 1129 CYS A C 1
ATOM 8660 O O . CYS A 1 1129 ? 133.588 99.967 95.462 1.00 71.50 1129 CYS A O 1
ATOM 8668 N N . ALA A 1 1130 ? 131.592 98.997 95.098 1.00 66.78 1130 ALA A N 1
ATOM 8669 C CA . ALA A 1 1130 ? 131.081 100.158 94.376 1.00 66.78 1130 ALA A CA 1
ATOM 8670 C C . ALA A 1 1130 ? 130.962 101.367 95.292 1.00 66.78 1130 ALA A C 1
ATOM 8671 O O . ALA A 1 1130 ? 131.205 102.504 94.873 1.00 66.78 1130 ALA A O 1
ATOM 8678 N N . PHE A 1 1131 ? 130.573 101.140 96.544 1.00 64.71 1131 PHE A N 1
ATOM 8679 C CA . PHE A 1 1131 ? 130.419 102.240 97.488 1.00 64.71 1131 PHE A CA 1
ATOM 8680 C C . PHE A 1 1131 ? 131.757 102.931 97.739 1.00 64.71 1131 PHE A C 1
ATOM 8681 O O . PHE A 1 1131 ? 131.867 104.165 97.665 1.00 64.71 1131 PHE A O 1
ATOM 8698 N N . ILE A 1 1132 ? 132.803 102.141 97.984 1.00 69.04 1132 ILE A N 1
ATOM 8699 C CA . ILE A 1 1132 ? 134.137 102.724 98.123 1.00 69.04 1132 ILE A CA 1
ATOM 8700 C C . ILE A 1 1132 ? 134.619 103.326 96.810 1.00 69.04 1132 ILE A C 1
ATOM 8701 O O . ILE A 1 1132 ? 135.397 104.290 96.818 1.00 69.04 1132 ILE A O 1
ATOM 8717 N N . LEU A 1 1133 ? 134.199 102.776 95.668 1.00 66.97 1133 LEU A N 1
ATOM 8718 C CA . LEU A 1 1133 ? 134.593 103.364 94.392 1.00 66.97 1133 LEU A CA 1
ATOM 8719 C C . LEU A 1 1133 ? 134.036 104.775 94.253 1.00 66.97 1133 LEU A C 1
ATOM 8720 O O . LEU A 1 1133 ? 134.745 105.698 93.828 1.00 66.97 1133 LEU A O 1
ATOM 8736 N N . THR A 1 1134 ? 132.770 104.963 94.628 1.00 67.74 1134 THR A N 1
ATOM 8737 C CA . THR A 1 1134 ? 132.194 106.304 94.604 1.00 67.74 1134 THR A CA 1
ATOM 8738 C C . THR A 1 1134 ? 132.896 107.219 95.597 1.00 67.74 1134 THR A C 1
ATOM 8739 O O . THR A 1 1134 ? 133.119 108.399 95.301 1.00 67.74 1134 THR A O 1
ATOM 8750 N N . GLN A 1 1135 ? 133.254 106.702 96.780 1.00 68.41 1135 GLN A N 1
ATOM 8751 C CA . GLN A 1 1135 ? 133.975 107.541 97.739 1.00 68.41 1135 GLN A CA 1
ATOM 8752 C C . GLN A 1 1135 ? 135.314 108.017 97.190 1.00 68.41 1135 GLN A C 1
ATOM 8753 O O . GLN A 1 1135 ? 135.651 109.198 97.309 1.00 68.41 1135 GLN A O 1
ATOM 8767 N N . VAL A 1 1136 ? 136.101 107.118 96.597 1.00 69.53 1136 VAL A N 1
ATOM 8768 C CA . VAL A 1 1136 ? 137.413 107.542 96.108 1.00 69.53 1136 VAL A CA 1
ATOM 8769 C C . VAL A 1 1136 ? 137.261 108.488 94.922 1.00 69.53 1136 VAL A C 1
ATOM 8770 O O . VAL A 1 1136 ? 138.022 109.458 94.786 1.00 69.53 1136 VAL A O 1
ATOM 8783 N N . LEU A 1 1137 ? 136.274 108.234 94.055 1.00 71.68 1137 LEU A N 1
ATOM 8784 C CA . LEU A 1 1137 ? 136.047 109.127 92.923 1.00 71.68 1137 LEU A CA 1
ATOM 8785 C C . LEU A 1 1137 ? 135.677 110.526 93.395 1.00 71.68 1137 LEU A C 1
ATOM 8786 O O . LEU A 1 1137 ? 136.173 111.522 92.858 1.00 71.68 1137 LEU A O 1
ATOM 8802 N N . MET A 1 1138 ? 134.815 110.622 94.408 1.00 73.03 1138 MET A N 1
ATOM 8803 C CA . MET A 1 1138 ? 134.487 111.928 94.964 1.00 73.03 1138 MET A CA 1
ATOM 8804 C C . MET A 1 1138 ? 135.689 112.553 95.657 1.00 73.03 1138 MET A C 1
ATOM 8805 O O . MET A 1 1138 ? 135.859 113.776 95.618 1.00 73.03 1138 MET A O 1
ATOM 8819 N N . ALA A 1 1139 ? 136.528 111.734 96.294 1.00 71.70 1139 ALA A N 1
ATOM 8820 C CA . ALA A 1 1139 ? 137.672 112.259 97.029 1.00 71.70 1139 ALA A CA 1
ATOM 8821 C C . ALA A 1 1139 ? 138.692 112.896 96.096 1.00 71.70 1139 ALA A C 1
ATOM 8822 O O . ALA A 1 1139 ? 139.290 113.923 96.437 1.00 71.70 1139 ALA A O 1
ATOM 8829 N N . ILE A 1 1140 ? 138.922 112.298 94.926 1.00 77.44 1140 ILE A N 1
ATOM 8830 C CA . ILE A 1 1140 ? 139.909 112.864 94.007 1.00 77.44 1140 ILE A CA 1
ATOM 8831 C C . ILE A 1 1140 ? 139.441 114.212 93.467 1.00 77.44 1140 ILE A C 1
ATOM 8832 O O . ILE A 1 1140 ? 140.251 115.123 93.262 1.00 77.44 1140 ILE A O 1
ATOM 8848 N N . SER A 1 1141 ? 138.142 114.365 93.224 1.00 82.78 1141 SER A N 1
ATOM 8849 C CA . SER A 1 1141 ? 137.627 115.590 92.627 1.00 82.78 1141 SER A CA 1
ATOM 8850 C C . SER A 1 1141 ? 137.739 116.760 93.608 1.00 82.78 1141 SER A C 1
ATOM 8851 O O . SER A 1 1141 ? 138.215 116.624 94.738 1.00 82.78 1141 SER A O 1
ATOM 8853 N N . GLU A 1 1142 ? 137.296 117.933 93.159 1.00 92.69 1142 GLU A N 1
ATOM 8854 C CA . GLU A 1 1142 ? 137.303 119.128 93.990 1.00 92.69 1142 GLU A CA 1
ATOM 8855 C C . GLU A 1 1142 ? 136.139 119.078 94.978 1.00 92.69 1142 GLU A C 1
ATOM 8856 O O . GLU A 1 1142 ? 135.356 118.125 95.008 1.00 92.69 1142 GLU A O 1
ATOM 8868 N N . LYS A 1 1143 ? 136.022 120.116 95.808 1.00 93.09 1143 LYS A N 1
ATOM 8869 C CA . LYS A 1 1143 ? 134.920 120.186 96.760 1.00 93.09 1143 LYS A CA 1
ATOM 8870 C C . LYS A 1 1143 ? 133.614 120.367 95.997 1.00 93.09 1143 LYS A C 1
ATOM 8871 O O . LYS A 1 1143 ? 132.780 119.454 95.968 1.00 93.09 1143 LYS A O 1
ATOM 8873 N N . PRO A 1 1144 ? 133.400 121.521 95.367 1.00 92.34 1144 PRO A N 1
ATOM 8874 C CA . PRO A 1 1144 ? 132.286 121.676 94.421 1.00 92.34 1144 PRO A CA 1
ATOM 8875 C C . PRO A 1 1144 ? 132.685 121.159 93.047 1.00 92.34 1144 PRO A C 1
ATOM 8876 O O . PRO A 1 1144 ? 133.566 121.718 92.388 1.00 92.34 1144 PRO A O 1
ATOM 8887 N N . MET A 1 1145 ? 132.034 120.086 92.611 1.00 86.82 1145 MET A N 1
ATOM 8888 C CA . MET A 1 1145 ? 132.444 119.406 91.393 1.00 86.82 1145 MET A CA 1
ATOM 8889 C C . MET A 1 1145 ? 131.974 120.169 90.154 1.00 86.82 1145 MET A C 1
ATOM 8890 O O . MET A 1 1145 ? 131.017 120.946 90.190 1.00 86.82 1145 MET A O 1
ATOM 8904 N N . THR A 1 1146 ? 132.671 119.928 89.048 1.00 90.97 1146 THR A N 1
ATOM 8905 C CA . THR A 1 1146 ? 132.484 120.629 87.785 1.00 90.97 1146 THR A CA 1
ATOM 8906 C C . THR A 1 1146 ? 131.550 119.814 86.890 1.00 90.97 1146 THR A C 1
ATOM 8907 O O . THR A 1 1146 ? 131.327 118.622 87.116 1.00 90.97 1146 THR A O 1
ATOM 8918 N N . GLY A 1 1147 ? 130.989 120.484 85.878 1.00 90.06 1147 GLY A N 1
ATOM 8919 C CA . GLY A 1 1147 ? 129.944 119.959 85.015 1.00 90.06 1147 GLY A CA 1
ATOM 8920 C C . GLY A 1 1147 ? 130.054 118.538 84.492 1.00 90.06 1147 GLY A C 1
ATOM 8921 O O . GLY A 1 1147 ? 129.207 117.703 84.823 1.00 90.06 1147 GLY A O 1
ATOM 8925 N N . TRP A 1 1148 ? 131.058 118.239 83.664 1.00 86.98 1148 TRP A N 1
ATOM 8926 C CA . TRP A 1 1148 ? 131.089 116.922 83.031 1.00 86.98 1148 TRP A CA 1
ATOM 8927 C C . TRP A 1 1148 ? 131.384 115.828 84.051 1.00 86.98 1148 TRP A C 1
ATOM 8928 O O . TRP A 1 1148 ? 130.828 114.725 83.966 1.00 86.98 1148 TRP A O 1
ATOM 8949 N N . LYS A 1 1149 ? 132.234 116.121 85.038 1.00 85.69 1149 LYS A N 1
ATOM 8950 C CA . LYS A 1 1149 ? 132.449 115.173 86.124 1.00 85.69 1149 LYS A CA 1
ATOM 8951 C C . LYS A 1 1149 ? 131.164 114.951 86.910 1.00 85.69 1149 LYS A C 1
ATOM 8952 O O . LYS A 1 1149 ? 130.865 113.824 87.317 1.00 85.69 1149 LYS A O 1
ATOM 8971 N N . ARG A 1 1150 ? 130.395 116.018 87.135 1.00 81.61 1150 ARG A N 1
ATOM 8972 C CA . ARG A 1 1150 ? 129.119 115.887 87.830 1.00 81.61 1150 ARG A CA 1
ATOM 8973 C C . ARG A 1 1150 ? 128.168 114.985 87.054 1.00 81.61 1150 ARG A C 1
ATOM 8974 O O . ARG A 1 1150 ? 127.505 114.115 87.635 1.00 81.61 1150 ARG A O 1
ATOM 8995 N N . GLU A 1 1151 ? 128.096 115.177 85.735 1.00 84.34 1151 GLU A N 1
ATOM 8996 C CA . GLU A 1 1151 ? 127.223 114.350 84.909 1.00 84.34 1151 GLU A CA 1
ATOM 8997 C C . GLU A 1 1151 ? 127.654 112.890 84.952 1.00 84.34 1151 GLU A C 1
ATOM 8998 O O . GLU A 1 1151 ? 126.814 111.988 85.075 1.00 84.34 1151 GLU A O 1
ATOM 9010 N N . LYS A 1 1152 ? 128.962 112.639 84.857 1.00 79.29 1152 LYS A N 1
ATOM 9011 C CA . LYS A 1 1152 ? 129.445 111.263 84.896 1.00 79.29 1152 LYS A CA 1
ATOM 9012 C C . LYS A 1 1152 ? 129.168 110.621 86.249 1.00 79.29 1152 LYS A C 1
ATOM 9013 O O . LYS A 1 1152 ? 128.805 109.442 86.317 1.00 79.29 1152 LYS A O 1
ATOM 9032 N N . MET A 1 1153 ? 129.332 111.380 87.335 1.00 74.24 1153 MET A N 1
ATOM 9033 C CA . MET A 1 1153 ? 129.043 110.849 88.663 1.00 74.24 1153 MET A CA 1
ATOM 9034 C C . MET A 1 1153 ? 127.571 110.491 88.799 1.00 74.24 1153 MET A C 1
ATOM 9035 O O . MET A 1 1153 ? 127.232 109.440 89.356 1.00 74.24 1153 MET A O 1
ATOM 9049 N N . ALA A 1 1154 ? 126.684 111.355 88.303 1.00 73.34 1154 ALA A N 1
ATOM 9050 C CA . ALA A 1 1154 ? 125.259 111.053 88.365 1.00 73.34 1154 ALA A CA 1
ATOM 9051 C C . ALA A 1 1154 ? 124.928 109.805 87.558 1.00 73.34 1154 ALA A C 1
ATOM 9052 O O . ALA A 1 1154 ? 124.154 108.949 88.008 1.00 73.34 1154 ALA A O 1
ATOM 9059 N N . SER A 1 1155 ? 125.519 109.680 86.366 1.00 75.47 1155 SER A N 1
ATOM 9060 C CA . SER A 1 1155 ? 125.273 108.503 85.540 1.00 75.47 1155 SER A CA 1
ATOM 9061 C C . SER A 1 1155 ? 125.759 107.235 86.228 1.00 75.47 1155 SER A C 1
ATOM 9062 O O . SER A 1 1155 ? 125.062 106.214 86.225 1.00 75.47 1155 SER A O 1
ATOM 9070 N N . LEU A 1 1156 ? 126.946 107.286 86.835 1.00 69.58 1156 LEU A N 1
ATOM 9071 C CA . LEU A 1 1156 ? 127.485 106.118 87.526 1.00 69.58 1156 LEU A CA 1
ATOM 9072 C C . LEU A 1 1156 ? 126.617 105.730 88.715 1.00 69.58 1156 LEU A C 1
ATOM 9073 O O . LEU A 1 1156 ? 126.352 104.541 88.942 1.00 69.58 1156 LEU A O 1
ATOM 9089 N N . ALA A 1 1157 ? 126.174 106.720 89.492 1.00 65.65 1157 ALA A N 1
ATOM 9090 C CA . ALA A 1 1157 ? 125.340 106.428 90.650 1.00 65.65 1157 ALA A CA 1
ATOM 9091 C C . ALA A 1 1157 ? 124.023 105.796 90.229 1.00 65.65 1157 ALA A C 1
ATOM 9092 O O . ALA A 1 1157 ? 123.579 104.813 90.832 1.00 65.65 1157 ALA A O 1
ATOM 9099 N N . LYS A 1 1158 ? 123.391 106.329 89.179 1.00 68.35 1158 LYS A N 1
ATOM 9100 C CA . LYS A 1 1158 ? 122.154 105.718 88.704 1.00 68.35 1158 LYS A CA 1
ATOM 9101 C C . LYS A 1 1158 ? 122.397 104.316 88.159 1.00 68.35 1158 LYS A C 1
ATOM 9102 O O . LYS A 1 1158 ? 121.558 103.427 88.352 1.00 68.35 1158 LYS A O 1
ATOM 9121 N N . GLN A 1 1159 ? 123.528 104.102 87.482 1.00 67.12 1159 GLN A N 1
ATOM 9122 C CA . GLN A 1 1159 ? 123.840 102.777 86.958 1.00 67.12 1159 GLN A CA 1
ATOM 9123 C C . GLN A 1 1159 ? 123.968 101.759 88.080 1.00 67.12 1159 GLN A C 1
ATOM 9124 O O . GLN A 1 1159 ? 123.463 100.637 87.969 1.00 67.12 1159 GLN A O 1
ATOM 9126 N N . PHE A 1 1160 ? 124.633 102.133 89.176 1.00 67.05 1160 PHE A N 1
ATOM 9127 C CA . PHE A 1 1160 ? 124.718 101.220 90.313 1.00 67.05 1160 PHE A CA 1
ATOM 9128 C C . PHE A 1 1160 ? 123.361 101.036 90.979 1.00 67.05 1160 PHE A C 1
ATOM 9129 O O . PHE A 1 1160 ? 123.045 99.940 91.453 1.00 67.05 1160 PHE A O 1
ATOM 9146 N N . LEU A 1 1161 ? 122.550 102.095 91.040 1.00 63.94 1161 LEU A N 1
ATOM 9147 C CA . LEU A 1 1161 ? 121.243 101.973 91.681 1.00 63.94 1161 LEU A CA 1
ATOM 9148 C C . LEU A 1 1161 ? 120.336 101.015 90.922 1.00 63.94 1161 LEU A C 1
ATOM 9149 O O . LEU A 1 1161 ? 119.582 100.254 91.536 1.00 63.94 1161 LEU A O 1
ATOM 9165 N N . CYS A 1 1162 ? 120.394 101.034 89.591 1.00 71.67 1162 CYS A N 1
ATOM 9166 C CA . CYS A 1 1162 ? 119.473 100.238 88.789 1.00 71.67 1162 CYS A CA 1
ATOM 9167 C C . CYS A 1 1162 ? 119.872 98.771 88.666 1.00 71.67 1162 CYS A C 1
ATOM 9168 O O . CYS A 1 1162 ? 119.067 97.975 88.173 1.00 71.67 1162 CYS A O 1
ATOM 9176 N N . GLN A 1 1163 ? 121.077 98.390 89.084 1.00 72.10 1163 GLN A N 1
ATOM 9177 C CA . GLN A 1 1163 ? 121.501 97.000 88.999 1.00 72.10 1163 GLN A CA 1
ATOM 9178 C C . GLN A 1 1163 ? 120.951 96.195 90.173 1.00 72.10 1163 GLN A C 1
ATOM 9179 O O . GLN A 1 1163 ? 120.464 96.746 91.163 1.00 72.10 1163 GLN A O 1
ATOM 9193 N N . SER A 1 1164 ? 121.033 94.872 90.044 1.00 69.44 1164 SER A N 1
ATOM 9194 C CA . SER A 1 1164 ? 120.614 93.930 91.075 1.00 69.44 1164 SER A CA 1
ATOM 9195 C C . SER A 1 1164 ? 121.839 93.209 91.615 1.00 69.44 1164 SER A C 1
ATOM 9196 O O . SER A 1 1164 ? 122.653 92.702 90.837 1.00 69.44 1164 SER A O 1
ATOM 9204 N N . TRP A 1 1165 ? 121.960 93.163 92.940 1.00 69.72 1165 TRP A N 1
ATOM 9205 C CA . TRP A 1 1165 ? 123.099 92.563 93.626 1.00 69.72 1165 TRP A CA 1
ATOM 9206 C C . TRP A 1 1165 ? 122.630 91.323 94.370 1.00 69.72 1165 TRP A C 1
ATOM 9207 O O . TRP A 1 1165 ? 121.725 91.402 95.207 1.00 69.72 1165 TRP A O 1
ATOM 9228 N N . MET A 1 1166 ? 123.251 90.186 94.072 1.00 85.00 1166 MET A N 1
ATOM 9229 C CA . MET A 1 1166 ? 122.933 88.927 94.725 1.00 85.00 1166 MET A CA 1
ATOM 9230 C C . MET A 1 1166 ? 124.225 88.247 95.150 1.00 85.00 1166 MET A C 1
ATOM 9231 O O . MET A 1 1166 ? 125.257 88.367 94.486 1.00 85.00 1166 MET A O 1
ATOM 9233 N N . LYS A 1 1167 ? 124.157 87.531 96.268 1.00 99.22 1167 LYS A N 1
ATOM 9234 C CA . LYS A 1 1167 ? 125.310 86.799 96.755 1.00 99.22 1167 LYS A CA 1
ATOM 9235 C C . LYS A 1 1167 ? 125.591 85.608 95.839 1.00 99.22 1167 LYS A C 1
ATOM 9236 O O . LYS A 1 1167 ? 124.732 85.216 95.045 1.00 99.22 1167 LYS A O 1
ATOM 9255 N N . PRO A 1 1168 ? 126.797 85.029 95.907 1.00 96.54 1168 PRO A N 1
ATOM 9256 C CA . PRO A 1 1168 ? 127.058 83.828 95.094 1.00 96.54 1168 PRO A CA 1
ATOM 9257 C C . PRO A 1 1168 ? 126.148 82.658 95.427 1.00 96.54 1168 PRO A C 1
ATOM 9258 O O . PRO A 1 1168 ? 125.860 81.841 94.544 1.00 96.54 1168 PRO A O 1
ATOM 9269 N N . GLY A 1 1169 ? 125.680 82.560 96.669 1.00 100.43 1169 GLY A N 1
ATOM 9270 C CA . GLY A 1 1169 ? 124.783 81.494 97.073 1.00 100.43 1169 GLY A CA 1
ATOM 9271 C C . GLY A 1 1169 ? 123.314 81.842 96.930 1.00 100.43 1169 GLY A C 1
ATOM 9272 O O . GLY A 1 1169 ? 122.462 81.190 97.541 1.00 100.43 1169 GLY A O 1
ATOM 9276 N N . GLY A 1 1170 ? 122.999 82.862 96.130 1.00 99.88 1170 GLY A N 1
ATOM 9277 C CA . GLY A 1 1170 ? 121.633 83.320 95.985 1.00 99.88 1170 GLY A CA 1
ATOM 9278 C C . GLY A 1 1170 ? 121.240 84.302 97.072 1.00 99.88 1170 GLY A C 1
ATOM 9279 O O . GLY A 1 1170 ? 122.046 84.729 97.899 1.00 99.88 1170 GLY A O 1
ATOM 9283 N N . ASP A 1 1171 ? 119.961 84.683 97.042 1.00 96.05 1171 ASP A N 1
ATOM 9284 C CA . ASP A 1 1171 ? 119.371 85.598 98.017 1.00 96.05 1171 ASP A CA 1
ATOM 9285 C C . ASP A 1 1171 ? 119.922 87.015 97.885 1.00 96.05 1171 ASP A C 1
ATOM 9286 O O . ASP A 1 1171 ? 120.952 87.238 97.240 1.00 96.05 1171 ASP A O 1
ATOM 9290 N N . ARG A 1 1172 ? 119.235 87.977 98.496 1.00 89.61 1172 ARG A N 1
ATOM 9291 C CA . ARG A 1 1172 ? 119.596 89.383 98.394 1.00 89.61 1172 ARG A CA 1
ATOM 9292 C C . ARG A 1 1172 ? 120.592 89.760 99.491 1.00 89.61 1172 ARG A C 1
ATOM 9293 O O . ARG A 1 1172 ? 120.950 88.950 100.349 1.00 89.61 1172 ARG A O 1
ATOM 9314 N N . GLU A 1 1173 ? 121.035 91.017 99.456 1.00 88.50 1173 GLU A N 1
ATOM 9315 C CA . GLU A 1 1173 ? 122.089 91.540 100.325 1.00 88.50 1173 GLU A CA 1
ATOM 9316 C C . GLU A 1 1173 ? 121.513 92.372 101.471 1.00 88.50 1173 GLU A C 1
ATOM 9317 O O . GLU A 1 1173 ? 122.048 93.423 101.836 1.00 88.50 1173 GLU A O 1
ATOM 9329 N N . LYS A 1 1174 ? 120.403 91.932 102.058 1.00 83.63 1174 LYS A N 1
ATOM 9330 C CA . LYS A 1 1174 ? 119.774 92.688 103.135 1.00 83.63 1174 LYS A CA 1
ATOM 9331 C C . LYS A 1 1174 ? 120.687 92.742 104.353 1.00 83.63 1174 LYS A C 1
ATOM 9332 O O . LYS A 1 1174 ? 121.197 91.712 104.802 1.00 83.63 1174 LYS A O 1
ATOM 9334 N N . GLY A 1 1175 ? 120.894 93.942 104.882 1.00 86.91 1175 GLY A N 1
ATOM 9335 C CA . GLY A 1 1175 ? 121.748 94.120 106.045 1.00 86.91 1175 GLY A CA 1
ATOM 9336 C C . GLY A 1 1175 ? 121.849 95.586 106.403 1.00 86.91 1175 GLY A C 1
ATOM 9337 O O . GLY A 1 1175 ? 121.378 96.463 105.672 1.00 86.91 1175 GLY A O 1
ATOM 9341 N N . SER A 1 1176 ? 122.479 95.842 107.552 1.00 102.47 1176 SER A N 1
ATOM 9342 C CA . SER A 1 1176 ? 122.605 97.215 108.039 1.00 102.47 1176 SER A CA 1
ATOM 9343 C C . SER A 1 1176 ? 123.651 97.997 107.252 1.00 102.47 1176 SER A C 1
ATOM 9344 O O . SER A 1 1176 ? 123.434 99.170 106.911 1.00 102.47 1176 SER A O 1
ATOM 9352 N N . HIS A 1 1177 ? 124.797 97.373 106.971 1.00 89.88 1177 HIS A N 1
ATOM 9353 C CA . HIS A 1 1177 ? 125.815 98.030 106.159 1.00 89.88 1177 HIS A CA 1
ATOM 9354 C C . HIS A 1 1177 ? 125.276 98.335 104.772 1.00 89.88 1177 HIS A C 1
ATOM 9355 O O . HIS A 1 1177 ? 125.587 99.382 104.187 1.00 89.88 1177 HIS A O 1
ATOM 9369 N N . PHE A 1 1178 ? 124.453 97.432 104.238 1.00 74.66 1178 PHE A N 1
ATOM 9370 C CA . PHE A 1 1178 ? 123.789 97.687 102.968 1.00 74.66 1178 PHE A CA 1
ATOM 9371 C C . PHE A 1 1178 ? 122.895 98.915 103.057 1.00 74.66 1178 PHE A C 1
ATOM 9372 O O . PHE A 1 1178 ? 122.865 99.734 102.134 1.00 74.66 1178 PHE A O 1
ATOM 9389 N N . ASN A 1 1179 ? 122.169 99.068 104.168 1.00 74.49 1179 ASN A N 1
ATOM 9390 C CA . ASN A 1 1179 ? 121.312 100.238 104.333 1.00 74.49 1179 ASN A CA 1
ATOM 9391 C C . ASN A 1 1179 ? 122.125 101.524 104.367 1.00 74.49 1179 ASN A C 1
ATOM 9392 O O . ASN A 1 1179 ? 121.752 102.516 103.730 1.00 74.49 1179 ASN A O 1
ATOM 9403 N N . SER A 1 1180 ? 123.234 101.534 105.109 1.00 72.40 1180 SER A N 1
ATOM 9404 C CA . SER A 1 1180 ? 124.044 102.748 105.181 1.00 72.40 1180 SER A CA 1
ATOM 9405 C C . SER A 1 1180 ? 124.639 103.098 103.820 1.00 72.40 1180 SER A C 1
ATOM 9406 O O . SER A 1 1180 ? 124.636 104.271 103.410 1.00 72.40 1180 SER A O 1
ATOM 9414 N N . ALA A 1 1181 ? 125.143 102.091 103.102 1.00 67.18 1181 ALA A N 1
ATOM 9415 C CA . ALA A 1 1181 ? 125.686 102.340 101.773 1.00 67.18 1181 ALA A CA 1
ATOM 9416 C C . ALA A 1 1181 ? 124.608 102.854 100.830 1.00 67.18 1181 ALA A C 1
ATOM 9417 O O . ALA A 1 1181 ? 124.857 103.757 100.023 1.00 67.18 1181 ALA A O 1
ATOM 9424 N N . LEU A 1 1182 ? 123.399 102.299 100.925 1.00 62.90 1182 LEU A N 1
ATOM 9425 C CA . LEU A 1 1182 ? 122.308 102.750 100.072 1.00 62.90 1182 LEU A CA 1
ATOM 9426 C C . LEU A 1 1182 ? 121.934 104.191 100.378 1.00 62.90 1182 LEU A C 1
ATOM 9427 O O . LEU A 1 1182 ? 121.645 104.971 99.463 1.00 62.90 1182 LEU A O 1
ATOM 9443 N N . HIS A 1 1183 ? 121.934 104.562 101.659 1.00 58.65 1183 HIS A N 1
ATOM 9444 C CA . HIS A 1 1183 ? 121.621 105.938 102.029 1.00 58.65 1183 HIS A CA 1
ATOM 9445 C C . HIS A 1 1183 ? 122.637 106.904 101.439 1.00 58.65 1183 HIS A C 1
ATOM 9446 O O . HIS A 1 1183 ? 122.272 107.928 100.846 1.00 58.65 1183 HIS A O 1
ATOM 9460 N N . THR A 1 1184 ? 123.924 106.583 101.571 1.00 62.84 1184 THR A N 1
ATOM 9461 C CA . THR A 1 1184 ? 124.940 107.486 101.036 1.00 62.84 1184 THR A CA 1
ATOM 9462 C C . THR A 1 1184 ? 124.887 107.546 99.512 1.00 62.84 1184 THR A C 1
ATOM 9463 O O . THR A 1 1184 ? 125.090 108.615 98.921 1.00 62.84 1184 THR A O 1
ATOM 9474 N N . LEU A 1 1185 ? 124.619 106.414 98.856 1.00 61.02 1185 LEU A N 1
ATOM 9475 C CA . LEU A 1 1185 ? 124.526 106.423 97.400 1.00 61.02 1185 LEU A CA 1
ATOM 9476 C C . LEU A 1 1185 ? 123.341 107.250 96.920 1.00 61.02 1185 LEU A C 1
ATOM 9477 O O . LEU A 1 1185 ? 123.452 107.988 95.935 1.00 61.02 1185 LEU A O 1
ATOM 9493 N N . LEU A 1 1186 ? 122.196 107.141 97.594 1.00 59.00 1186 LEU A N 1
ATOM 9494 C CA . LEU A 1 1186 ? 121.057 107.974 97.222 1.00 59.00 1186 LEU A CA 1
ATOM 9495 C C . LEU A 1 1186 ? 121.371 109.448 97.426 1.00 59.00 1186 LEU A C 1
ATOM 9496 O O . LEU A 1 1186 ? 120.996 110.289 96.598 1.00 59.00 1186 LEU A O 1
ATOM 9512 N N . CYS A 1 1187 ? 122.057 109.778 98.524 1.00 62.50 1187 CYS A N 1
ATOM 9513 C CA . CYS A 1 1187 ? 122.407 111.170 98.777 1.00 62.50 1187 CYS A CA 1
ATOM 9514 C C . CYS A 1 1187 ? 123.308 111.725 97.682 1.00 62.50 1187 CYS A C 1
ATOM 9515 O O . CYS A 1 1187 ? 123.060 112.821 97.165 1.00 62.50 1187 CYS A O 1
ATOM 9523 N N . VAL A 1 1188 ? 124.350 110.983 97.298 1.00 62.12 1188 VAL A N 1
ATOM 9524 C CA . VAL A 1 1188 ? 125.261 111.508 96.282 1.00 62.12 1188 VAL A CA 1
ATOM 9525 C C . VAL A 1 1188 ? 124.590 111.518 94.913 1.00 62.12 1188 VAL A C 1
ATOM 9526 O O . VAL A 1 1188 ? 124.929 112.341 94.056 1.00 62.12 1188 VAL A O 1
ATOM 9539 N N . TYR A 1 1189 ? 123.645 110.605 94.669 1.00 59.55 1189 TYR A N 1
ATOM 9540 C CA . TYR A 1 1189 ? 122.928 110.630 93.398 1.00 59.55 1189 TYR A CA 1
ATOM 9541 C C . TYR A 1 1189 ? 122.058 111.872 93.283 1.00 59.55 1189 TYR A C 1
ATOM 9542 O O . TYR A 1 1189 ? 122.120 112.593 92.282 1.00 59.55 1189 TYR A O 1
ATOM 9560 N N . LEU A 1 1190 ? 121.236 112.141 94.298 1.00 57.93 1190 LEU A N 1
ATOM 9561 C CA . LEU A 1 1190 ? 120.352 113.297 94.219 1.00 57.93 1190 LEU A CA 1
ATOM 9562 C C . LEU A 1 1190 ? 121.104 114.610 94.367 1.00 57.93 1190 LEU A C 1
ATOM 9563 O O . LEU A 1 1190 ? 120.614 115.642 93.901 1.00 57.93 1190 LEU A O 1
ATOM 9579 N N . GLU A 1 1191 ? 122.281 114.603 94.993 1.00 61.43 1191 GLU A N 1
ATOM 9580 C CA . GLU A 1 1191 ? 123.030 115.844 95.142 1.00 61.43 1191 GLU A CA 1
ATOM 9581 C C . GLU A 1 1191 ? 123.544 116.377 93.810 1.00 61.43 1191 GLU A C 1
ATOM 9582 O O . GLU A 1 1191 ? 123.770 117.585 93.686 1.00 61.43 1191 GLU A O 1
ATOM 9584 N N . HIS A 1 1192 ? 123.728 115.508 92.810 1.00 70.09 1192 HIS A N 1
ATOM 9585 C CA . HIS A 1 1192 ? 124.405 115.854 91.564 1.00 70.09 1192 HIS A CA 1
ATOM 9586 C C . HIS A 1 1192 ? 123.529 115.739 90.322 1.00 70.09 1192 HIS A C 1
ATOM 9587 O O . HIS A 1 1192 ? 124.030 115.953 89.214 1.00 70.09 1192 HIS A O 1
ATOM 9601 N N . THR A 1 1193 ? 122.248 115.414 90.459 1.00 65.29 1193 THR A N 1
ATOM 9602 C CA . THR A 1 1193 ? 121.394 115.277 89.287 1.00 65.29 1193 THR A CA 1
ATOM 9603 C C . THR A 1 1193 ? 121.121 116.646 88.670 1.00 65.29 1193 THR A C 1
ATOM 9604 O O . THR A 1 1193 ? 121.206 117.680 89.338 1.00 65.29 1193 THR A O 1
ATOM 9615 N N . ASP A 1 1194 ? 120.812 116.645 87.370 1.00 63.70 1194 ASP A N 1
ATOM 9616 C CA . ASP A 1 1194 ? 120.543 117.896 86.666 1.00 63.70 1194 ASP A CA 1
ATOM 9617 C C . ASP A 1 1194 ? 119.308 118.600 87.218 1.00 63.70 1194 ASP A C 1
ATOM 9618 O O . ASP A 1 1194 ? 119.328 119.815 87.443 1.00 63.70 1194 ASP A O 1
ATOM 9620 N N . ASN A 1 1195 ? 118.224 117.858 87.442 1.00 63.03 1195 ASN A N 1
ATOM 9621 C CA . ASN A 1 1195 ? 116.977 118.416 87.961 1.00 63.03 1195 ASN A CA 1
ATOM 9622 C C . ASN A 1 1195 ? 116.468 117.485 89.052 1.00 63.03 1195 ASN A C 1
ATOM 9623 O O . ASN A 1 1195 ? 115.985 116.387 88.757 1.00 63.03 1195 ASN A O 1
ATOM 9625 N N . ILE A 1 1196 ? 116.566 117.929 90.307 1.00 57.98 1196 ILE A N 1
ATOM 9626 C CA . ILE A 1 1196 ? 116.276 117.056 91.441 1.00 57.98 1196 ILE A CA 1
ATOM 9627 C C . ILE A 1 1196 ? 114.808 116.651 91.448 1.00 57.98 1196 ILE A C 1
ATOM 9628 O O . ILE A 1 1196 ? 114.471 115.482 91.686 1.00 57.98 1196 ILE A O 1
ATOM 9644 N N . LEU A 1 1197 ? 113.914 117.606 91.199 1.00 57.61 1197 LEU A N 1
ATOM 9645 C CA . LEU A 1 1197 ? 112.489 117.331 91.324 1.00 57.61 1197 LEU A CA 1
ATOM 9646 C C . LEU A 1 1197 ? 112.023 116.342 90.266 1.00 57.61 1197 LEU A C 1
ATOM 9647 O O . LEU A 1 1197 ? 111.142 115.517 90.530 1.00 57.61 1197 LEU A O 1
ATOM 9663 N N . LYS A 1 1198 ? 112.617 116.393 89.072 1.00 56.06 1198 LYS A N 1
ATOM 9664 C CA . LYS A 1 1198 ? 112.283 115.412 88.045 1.00 56.06 1198 LYS A CA 1
ATOM 9665 C C . LYS A 1 1198 ? 112.650 114.003 88.492 1.00 56.06 1198 LYS A C 1
ATOM 9666 O O . LYS A 1 1198 ? 111.864 113.065 88.317 1.00 56.06 1198 LYS A O 1
ATOM 9668 N N . ALA A 1 1199 ? 113.833 113.840 89.090 1.00 58.83 1199 ALA A N 1
ATOM 9669 C CA . ALA A 1 1199 ? 114.253 112.523 89.561 1.00 58.83 1199 ALA A CA 1
ATOM 9670 C C . ALA A 1 1199 ? 113.359 112.020 90.688 1.00 58.83 1199 ALA A C 1
ATOM 9671 O O . ALA A 1 1199 ? 112.975 110.842 90.704 1.00 58.83 1199 ALA A O 1
ATOM 9673 N N . ILE A 1 1200 ? 113.020 112.894 91.641 1.00 56.60 1200 ILE A N 1
ATOM 9674 C CA . ILE A 1 1200 ? 112.158 112.477 92.745 1.00 56.60 1200 ILE A CA 1
ATOM 9675 C C . ILE A 1 1200 ? 110.786 112.080 92.220 1.00 56.60 1200 ILE A C 1
ATOM 9676 O O . ILE A 1 1200 ? 110.207 111.075 92.653 1.00 56.60 1200 ILE A O 1
ATOM 9692 N N . GLU A 1 1201 ? 110.241 112.865 91.287 1.00 60.81 1201 GLU A N 1
ATOM 9693 C CA . GLU A 1 1201 ? 108.939 112.543 90.717 1.00 60.81 1201 GLU A CA 1
ATOM 9694 C C . GLU A 1 1201 ? 108.980 111.219 89.971 1.00 60.81 1201 GLU A C 1
ATOM 9695 O O . GLU A 1 1201 ? 108.061 110.402 90.098 1.00 60.81 1201 GLU A O 1
ATOM 9697 N N . GLU A 1 1202 ? 110.051 110.978 89.208 1.00 61.56 1202 GLU A N 1
ATOM 9698 C CA . GLU A 1 1202 ? 110.171 109.723 88.475 1.00 61.56 1202 GLU A CA 1
ATOM 9699 C C . GLU A 1 1202 ? 110.219 108.531 89.421 1.00 61.56 1202 GLU A C 1
ATOM 9700 O O . GLU A 1 1202 ? 109.502 107.543 89.217 1.00 61.56 1202 GLU A O 1
ATOM 9702 N N . ILE A 1 1203 ? 111.030 108.620 90.481 1.00 62.17 1203 ILE A N 1
ATOM 9703 C CA . ILE A 1 1203 ? 111.134 107.511 91.428 1.00 62.17 1203 ILE A CA 1
ATOM 9704 C C . ILE A 1 1203 ? 109.792 107.266 92.104 1.00 62.17 1203 ILE A C 1
ATOM 9705 O O . ILE A 1 1203 ? 109.275 106.143 92.100 1.00 62.17 1203 ILE A O 1
ATOM 9721 N N . SER A 1 1204 ? 109.184 108.323 92.649 1.00 63.43 1204 SER A N 1
ATOM 9722 C CA . SER A 1 1204 ? 107.965 108.149 93.429 1.00 63.43 1204 SER A CA 1
ATOM 9723 C C . SER A 1 1204 ? 106.783 107.727 92.568 1.00 63.43 1204 SER A C 1
ATOM 9724 O O . SER A 1 1204 ? 105.860 107.080 93.073 1.00 63.43 1204 SER A O 1
ATOM 9732 N N . SER A 1 1205 ? 106.784 108.078 91.279 1.00 64.93 1205 SER A N 1
ATOM 9733 C CA . SER A 1 1205 ? 105.676 107.747 90.397 1.00 64.93 1205 SER A CA 1
ATOM 9734 C C . SER A 1 1205 ? 105.859 106.432 89.653 1.00 64.93 1205 SER A C 1
ATOM 9735 O O . SER A 1 1205 ? 104.871 105.907 89.129 1.00 64.93 1205 SER A O 1
ATOM 9743 N N . VAL A 1 1206 ? 107.081 105.891 89.586 1.00 68.64 1206 VAL A N 1
ATOM 9744 C CA . VAL A 1 1206 ? 107.357 104.638 88.881 1.00 68.64 1206 VAL A CA 1
ATOM 9745 C C . VAL A 1 1206 ? 107.654 103.500 89.857 1.00 68.64 1206 VAL A C 1
ATOM 9746 O O . VAL A 1 1206 ? 106.965 102.479 89.856 1.00 68.64 1206 VAL A O 1
ATOM 9759 N N . GLY A 1 1207 ? 108.686 103.654 90.692 1.00 69.03 1207 GLY A N 1
ATOM 9760 C CA . GLY A 1 1207 ? 109.203 102.511 91.431 1.00 69.03 1207 GLY A CA 1
ATOM 9761 C C . GLY A 1 1207 ? 108.237 101.957 92.461 1.00 69.03 1207 GLY A C 1
ATOM 9762 O O . GLY A 1 1207 ? 108.062 100.741 92.569 1.00 69.03 1207 GLY A O 1
ATOM 9766 N N . VAL A 1 1208 ? 107.612 102.828 93.242 1.00 66.74 1208 VAL A N 1
ATOM 9767 C CA . VAL A 1 1208 ? 106.700 102.395 94.297 1.00 66.74 1208 VAL A CA 1
ATOM 9768 C C . VAL A 1 1208 ? 105.457 101.723 93.715 1.00 66.74 1208 VAL A C 1
ATOM 9769 O O . VAL A 1 1208 ? 105.062 100.658 94.220 1.00 66.74 1208 VAL A O 1
ATOM 9782 N N . PRO A 1 1209 ? 104.773 102.299 92.711 1.00 70.13 1209 PRO A N 1
ATOM 9783 C CA . PRO A 1 1209 ? 103.599 101.589 92.169 1.00 70.13 1209 PRO A CA 1
ATOM 9784 C C . PRO A 1 1209 ? 103.916 100.232 91.568 1.00 70.13 1209 PRO A C 1
ATOM 9785 O O . PRO A 1 1209 ? 103.128 99.297 91.746 1.00 70.13 1209 PRO A O 1
ATOM 9796 N N . GLU A 1 1210 ? 105.049 100.080 90.877 1.00 73.70 1210 GLU A N 1
ATOM 9797 C CA . GLU A 1 1210 ? 105.368 98.768 90.323 1.00 73.70 1210 GLU A CA 1
ATOM 9798 C C . GLU A 1 1210 ? 105.793 97.795 91.414 1.00 73.70 1210 GLU A C 1
ATOM 9799 O O . GLU A 1 1210 ? 105.679 96.579 91.232 1.00 73.70 1210 GLU A O 1
ATOM 9811 N N . LEU A 1 1211 ? 106.277 98.300 92.548 1.00 71.27 1211 LEU A N 1
ATOM 9812 C CA . LEU A 1 1211 ? 106.497 97.433 93.699 1.00 71.27 1211 LEU A CA 1
ATOM 9813 C C . LEU A 1 1211 ? 105.172 96.918 94.241 1.00 71.27 1211 LEU A C 1
ATOM 9814 O O . LEU A 1 1211 ? 104.946 95.705 94.316 1.00 71.27 1211 LEU A O 1
ATOM 9830 N N . ILE A 1 1212 ? 104.283 97.831 94.635 1.00 72.83 1212 ILE A N 1
ATOM 9831 C CA . ILE A 1 1212 ? 103.079 97.406 95.345 1.00 72.83 1212 ILE A CA 1
ATOM 9832 C C . ILE A 1 1212 ? 102.135 96.638 94.425 1.00 72.83 1212 ILE A C 1
ATOM 9833 O O . ILE A 1 1212 ? 101.467 95.696 94.866 1.00 72.83 1212 ILE A O 1
ATOM 9849 N N . ASN A 1 1213 ? 102.059 97.014 93.147 1.00 80.27 1213 ASN A N 1
ATOM 9850 C CA . ASN A 1 1213 ? 101.068 96.416 92.258 1.00 80.27 1213 ASN A CA 1
ATOM 9851 C C . ASN A 1 1213 ? 101.394 94.959 91.956 1.00 80.27 1213 ASN A C 1
ATOM 9852 O O . ASN A 1 1213 ? 100.498 94.107 91.936 1.00 80.27 1213 ASN A O 1
ATOM 9856 N N . SER A 1 1214 ? 102.673 94.653 91.731 1.00 85.00 1214 SER A N 1
ATOM 9857 C CA . SER A 1 1214 ? 103.104 93.367 91.193 1.00 85.00 1214 SER A CA 1
ATOM 9858 C C . SER A 1 1214 ? 103.939 92.555 92.169 1.00 85.00 1214 SER A C 1
ATOM 9859 O O . SER A 1 1214 ? 103.619 91.389 92.428 1.00 85.00 1214 SER A O 1
ATOM 9867 N N . ALA A 1 1215 ? 105.002 93.135 92.722 1.00 83.63 1215 ALA A N 1
ATOM 9868 C CA . ALA A 1 1215 ? 106.003 92.377 93.473 1.00 83.63 1215 ALA A CA 1
ATOM 9869 C C . ALA A 1 1215 ? 105.396 91.889 94.785 1.00 83.63 1215 ALA A C 1
ATOM 9870 O O . ALA A 1 1215 ? 105.204 92.639 95.744 1.00 83.63 1215 ALA A O 1
ATOM 9877 N N . LYS A 1 1216 ? 105.084 90.592 94.819 1.00 88.63 1216 LYS A N 1
ATOM 9878 C CA . LYS A 1 1216 ? 104.507 89.996 96.019 1.00 88.63 1216 LYS A CA 1
ATOM 9879 C C . LYS A 1 1216 ? 105.514 89.971 97.163 1.00 88.63 1216 LYS A C 1
ATOM 9880 O O . LYS A 1 1216 ? 105.194 90.363 98.291 1.00 88.63 1216 LYS A O 1
ATOM 9884 N N . ASP A 1 1217 ? 106.731 89.495 96.891 1.00 88.02 1217 ASP A N 1
ATOM 9885 C CA . ASP A 1 1217 ? 107.808 89.435 97.874 1.00 88.02 1217 ASP A CA 1
ATOM 9886 C C . ASP A 1 1217 ? 109.162 89.874 97.335 1.00 88.02 1217 ASP A C 1
ATOM 9887 O O . ASP A 1 1217 ? 110.118 89.952 98.110 1.00 88.02 1217 ASP A O 1
ATOM 9891 N N . GLY A 1 1218 ? 109.273 90.164 96.040 1.00 85.57 1218 GLY A N 1
ATOM 9892 C CA . GLY A 1 1218 ? 110.544 90.532 95.449 1.00 85.57 1218 GLY A CA 1
ATOM 9893 C C . GLY A 1 1218 ? 110.840 92.012 95.558 1.00 85.57 1218 GLY A C 1
ATOM 9894 O O . GLY A 1 1218 ? 110.802 92.577 96.654 1.00 85.57 1218 GLY A O 1
ATOM 9898 N N . CYS A 1 1219 ? 111.134 92.649 94.424 1.00 76.73 1219 CYS A N 1
ATOM 9899 C CA . CYS A 1 1219 ? 111.509 94.055 94.382 1.00 76.73 1219 CYS A CA 1
ATOM 9900 C C . CYS A 1 1219 ? 110.971 94.673 93.099 1.00 76.73 1219 CYS A C 1
ATOM 9901 O O . CYS A 1 1219 ? 110.318 94.010 92.288 1.00 76.73 1219 CYS A O 1
ATOM 9905 N N . SER A 1 1220 ? 111.252 95.959 92.920 1.00 71.97 1220 SER A N 1
ATOM 9906 C CA . SER A 1 1220 ? 110.780 96.690 91.754 1.00 71.97 1220 SER A CA 1
ATOM 9907 C C . SER A 1 1220 ? 111.664 96.409 90.548 1.00 71.97 1220 SER A C 1
ATOM 9908 O O . SER A 1 1220 ? 112.885 96.281 90.670 1.00 71.97 1220 SER A O 1
ATOM 9916 N N . SER A 1 1221 ? 111.036 96.319 89.375 1.00 74.98 1221 SER A N 1
ATOM 9917 C CA . SER A 1 1221 ? 111.775 96.023 88.153 1.00 74.98 1221 SER A CA 1
ATOM 9918 C C . SER A 1 1221 ? 112.745 97.146 87.806 1.00 74.98 1221 SER A C 1
ATOM 9919 O O . SER A 1 1221 ? 113.902 96.894 87.452 1.00 74.98 1221 SER A O 1
ATOM 9927 N N . THR A 1 1222 ? 112.288 98.394 87.898 1.00 70.80 1222 THR A N 1
ATOM 9928 C CA . THR A 1 1222 ? 113.124 99.517 87.490 1.00 70.80 1222 THR A CA 1
ATOM 9929 C C . THR A 1 1222 ? 114.265 99.748 88.471 1.00 70.80 1222 THR A C 1
ATOM 9930 O O . THR A 1 1222 ? 115.374 100.111 88.063 1.00 70.80 1222 THR A O 1
ATOM 9941 N N . TYR A 1 1223 ? 114.010 99.547 89.764 1.00 67.30 1223 TYR A N 1
ATOM 9942 C CA . TYR A 1 1223 ? 114.979 99.790 90.834 1.00 67.30 1223 TYR A CA 1
ATOM 9943 C C . TYR A 1 1223 ? 115.080 98.522 91.675 1.00 67.30 1223 TYR A C 1
ATOM 9944 O O . TYR A 1 1223 ? 114.396 98.397 92.699 1.00 67.30 1223 TYR A O 1
ATOM 9962 N N . PRO A 1 1224 ? 115.902 97.547 91.264 1.00 67.12 1224 PRO A N 1
ATOM 9963 C CA . PRO A 1 1224 ? 116.023 96.315 92.062 1.00 67.12 1224 PRO A CA 1
ATOM 9964 C C . PRO A 1 1224 ? 116.551 96.539 93.465 1.00 67.12 1224 PRO A C 1
ATOM 9965 O O . PRO A 1 1224 ? 116.254 95.733 94.354 1.00 67.12 1224 PRO A O 1
ATOM 9976 N N . THR A 1 1225 ? 117.332 97.597 93.693 1.00 62.05 1225 THR A N 1
ATOM 9977 C CA . THR A 1 1225 ? 117.804 97.888 95.042 1.00 62.05 1225 THR A CA 1
ATOM 9978 C C . THR A 1 1225 ? 116.650 98.209 95.980 1.00 62.05 1225 THR A C 1
ATOM 9979 O O . THR A 1 1225 ? 116.745 97.961 97.187 1.00 62.05 1225 THR A O 1
ATOM 9990 N N . LEU A 1 1226 ? 115.565 98.766 95.454 1.00 63.51 1226 LEU A N 1
ATOM 9991 C CA . LEU A 1 1226 ? 114.415 99.096 96.280 1.00 63.51 1226 LEU A CA 1
ATOM 9992 C C . LEU A 1 1226 ? 113.695 97.822 96.703 1.00 63.51 1226 LEU A C 1
ATOM 9993 O O . LEU A 1 1226 ? 113.474 96.917 95.897 1.00 63.51 1226 LEU A O 1
ATOM 10009 N N . SER A 1 1227 ? 113.328 97.756 97.978 1.00 61.17 1227 SER A N 1
ATOM 10010 C CA . SER A 1 1227 ? 112.641 96.593 98.522 1.00 61.17 1227 SER A CA 1
ATOM 10011 C C . SER A 1 1227 ? 111.855 97.038 99.744 1.00 61.17 1227 SER A C 1
ATOM 10012 O O . SER A 1 1227 ? 112.039 98.145 100.253 1.00 61.17 1227 SER A O 1
ATOM 10014 N N . ARG A 1 1228 ? 110.971 96.156 100.213 1.00 68.62 1228 ARG A N 1
ATOM 10015 C CA . ARG A 1 1228 ? 110.131 96.495 101.358 1.00 68.62 1228 ARG A CA 1
ATOM 10016 C C . ARG A 1 1228 ? 110.948 96.732 102.621 1.00 68.62 1228 ARG A C 1
ATOM 10017 O O . ARG A 1 1228 ? 110.491 97.442 103.522 1.00 68.62 1228 ARG A O 1
ATOM 10038 N N . GLN A 1 1229 ? 112.141 96.143 102.719 1.00 65.43 1229 GLN A N 1
ATOM 10039 C CA . GLN A 1 1229 ? 113.004 96.425 103.861 1.00 65.43 1229 GLN A CA 1
ATOM 10040 C C . GLN A 1 1229 ? 113.651 97.799 103.739 1.00 65.43 1229 GLN A C 1
ATOM 10041 O O . GLN A 1 1229 ? 113.819 98.500 104.743 1.00 65.43 1229 GLN A O 1
ATOM 10055 N N . THR A 1 1230 ? 114.016 98.200 102.524 1.00 61.22 1230 THR A N 1
ATOM 10056 C CA . THR A 1 1230 ? 114.788 99.413 102.290 1.00 61.22 1230 THR A CA 1
ATOM 10057 C C . THR A 1 1230 ? 113.934 100.632 101.958 1.00 61.22 1230 THR A C 1
ATOM 10058 O O . THR A 1 1230 ? 114.493 101.685 101.636 1.00 61.22 1230 THR A O 1
ATOM 10069 N N . PHE A 1 1231 ? 112.607 100.523 102.011 1.00 55.88 1231 PHE A N 1
ATOM 10070 C CA . PHE A 1 1231 ? 111.762 101.666 101.673 1.00 55.88 1231 PHE A CA 1
ATOM 10071 C C . PHE A 1 1231 ? 111.941 102.870 102.597 1.00 55.88 1231 PHE A C 1
ATOM 10072 O O . PHE A 1 1231 ? 111.909 104.004 102.083 1.00 55.88 1231 PHE A O 1
ATOM 10089 N N . PRO A 1 1232 ? 112.083 102.727 103.924 1.00 52.33 1232 PRO A N 1
ATOM 10090 C CA . PRO A 1 1232 ? 112.311 103.920 104.758 1.00 52.33 1232 PRO A CA 1
ATOM 10091 C C . PRO A 1 1232 ? 113.534 104.736 104.375 1.00 52.33 1232 PRO A C 1
ATOM 10092 O O . PRO A 1 1232 ? 113.504 105.964 104.515 1.00 52.33 1232 PRO A O 1
ATOM 10103 N N . VAL A 1 1233 ? 114.606 104.102 103.898 1.00 56.08 1233 VAL A N 1
ATOM 10104 C CA . VAL A 1 1233 ? 115.790 104.856 103.493 1.00 56.08 1233 VAL A CA 1
ATOM 10105 C C . VAL A 1 1233 ? 115.457 105.760 102.314 1.00 56.08 1233 VAL A C 1
ATOM 10106 O O . VAL A 1 1233 ? 115.796 106.954 102.301 1.00 56.08 1233 VAL A O 1
ATOM 10119 N N . PHE A 1 1234 ? 114.773 105.200 101.312 1.00 55.27 1234 PHE A N 1
ATOM 10120 C CA . PHE A 1 1234 ? 114.335 105.988 100.166 1.00 55.27 1234 PHE A CA 1
ATOM 10121 C C . PHE A 1 1234 ? 113.427 107.126 100.600 1.00 55.27 1234 PHE A C 1
ATOM 10122 O O . PHE A 1 1234 ? 113.581 108.264 100.139 1.00 55.27 1234 PHE A O 1
ATOM 10139 N N . PHE A 1 1235 ? 112.481 106.839 101.497 1.00 54.33 1235 PHE A N 1
ATOM 10140 C CA . PHE A 1 1235 ? 111.536 107.863 101.928 1.00 54.33 1235 PHE A CA 1
ATOM 10141 C C . PHE A 1 1235 ? 112.248 109.013 102.627 1.00 54.33 1235 PHE A C 1
ATOM 10142 O O . PHE A 1 1235 ? 112.000 110.187 102.323 1.00 54.33 1235 PHE A O 1
ATOM 10159 N N . ARG A 1 1236 ? 113.152 108.693 103.557 1.00 53.16 1236 ARG A N 1
ATOM 10160 C CA . ARG A 1 1236 ? 113.857 109.737 104.293 1.00 53.16 1236 ARG A CA 1
ATOM 10161 C C . ARG A 1 1236 ? 114.711 110.585 103.366 1.00 53.16 1236 ARG A C 1
ATOM 10162 O O . ARG A 1 1236 ? 114.704 111.820 103.465 1.00 53.16 1236 ARG A O 1
ATOM 10183 N N . VAL A 1 1237 ? 115.448 109.950 102.451 1.00 55.58 1237 VAL A N 1
ATOM 10184 C CA . VAL A 1 1237 ? 116.325 110.725 101.582 1.00 55.58 1237 VAL A CA 1
ATOM 10185 C C . VAL A 1 1237 ? 115.513 111.612 100.646 1.00 55.58 1237 VAL A C 1
ATOM 10186 O O . VAL A 1 1237 ? 115.850 112.787 100.447 1.00 55.58 1237 VAL A O 1
ATOM 10199 N N . MET A 1 1238 ? 114.434 111.079 100.062 1.00 55.85 1238 MET A N 1
ATOM 10200 C CA . MET A 1 1238 ? 113.610 111.895 99.173 1.00 55.85 1238 MET A CA 1
ATOM 10201 C C . MET A 1 1238 ? 112.982 113.071 99.908 1.00 55.85 1238 MET A C 1
ATOM 10202 O O . MET A 1 1238 ? 112.983 114.195 99.396 1.00 55.85 1238 MET A O 1
ATOM 10216 N N . MET A 1 1239 ? 112.453 112.843 101.112 1.00 55.80 1239 MET A N 1
ATOM 10217 C CA . MET A 1 1239 ? 111.821 113.939 101.838 1.00 55.80 1239 MET A CA 1
ATOM 10218 C C . MET A 1 1239 ? 112.833 115.014 102.218 1.00 55.80 1239 MET A C 1
ATOM 10219 O O . MET A 1 1239 ? 112.566 116.213 102.051 1.00 55.80 1239 MET A O 1
ATOM 10233 N N . ALA A 1 1240 ? 114.001 114.609 102.725 1.00 56.33 1240 ALA A N 1
ATOM 10234 C CA . ALA A 1 1240 ? 115.007 115.592 103.111 1.00 56.33 1240 ALA A CA 1
ATOM 10235 C C . ALA A 1 1240 ? 115.493 116.385 101.906 1.00 56.33 1240 ALA A C 1
ATOM 10236 O O . ALA A 1 1240 ? 115.665 117.608 101.989 1.00 56.33 1240 ALA A O 1
ATOM 10243 N N . GLN A 1 1241 ? 115.704 115.714 100.772 1.00 58.66 1241 GLN A N 1
ATOM 10244 C CA . GLN A 1 1241 ? 116.169 116.432 99.593 1.00 58.66 1241 GLN A CA 1
ATOM 10245 C C . GLN A 1 1241 ? 115.090 117.357 99.051 1.00 58.66 1241 GLN A C 1
ATOM 10246 O O . GLN A 1 1241 ? 115.400 118.437 98.539 1.00 58.66 1241 GLN A O 1
ATOM 10260 N N . LEU A 1 1242 ? 113.818 116.965 99.164 1.00 56.92 1242 LEU A N 1
ATOM 10261 C CA . LEU A 1 1242 ? 112.746 117.862 98.745 1.00 56.92 1242 LEU A CA 1
ATOM 10262 C C . LEU A 1 1242 ? 112.724 119.119 99.598 1.00 56.92 1242 LEU A C 1
ATOM 10263 O O . LEU A 1 1242 ? 112.583 120.229 99.073 1.00 56.92 1242 LEU A O 1
ATOM 10279 N N . GLU A 1 1243 ? 112.861 118.965 100.916 1.00 59.25 1243 GLU A N 1
ATOM 10280 C CA . GLU A 1 1243 ? 112.879 120.136 101.787 1.00 59.25 1243 GLU A CA 1
ATOM 10281 C C . GLU A 1 1243 ? 114.065 121.041 101.471 1.00 59.25 1243 GLU A C 1
ATOM 10282 O O . GLU A 1 1243 ? 113.922 122.271 101.406 1.00 59.25 1243 GLU A O 1
ATOM 10294 N N . SER A 1 1244 ? 115.242 120.448 101.251 1.00 61.13 1244 SER A N 1
ATOM 10295 C CA . SER A 1 1244 ? 116.419 121.248 100.929 1.00 61.13 1244 SER A CA 1
ATOM 10296 C C . SER A 1 1244 ? 116.255 121.969 99.598 1.00 61.13 1244 SER A C 1
ATOM 10297 O O . SER A 1 1244 ? 116.696 123.113 99.447 1.00 61.13 1244 SER A O 1
ATOM 10305 N N . SER A 1 1245 ? 115.636 121.314 98.614 1.00 58.82 1245 SER A N 1
ATOM 10306 C CA . SER A 1 1245 ? 115.407 121.967 97.330 1.00 58.82 1245 SER A CA 1
ATOM 10307 C C . SER A 1 1245 ? 114.418 123.113 97.464 1.00 58.82 1245 SER A C 1
ATOM 10308 O O . SER A 1 1245 ? 114.585 124.160 96.830 1.00 58.82 1245 SER A O 1
ATOM 10316 N N . VAL A 1 1246 ? 113.376 122.929 98.274 1.00 59.98 1246 VAL A N 1
ATOM 10317 C CA . VAL A 1 1246 ? 112.386 123.986 98.446 1.00 59.98 1246 VAL A CA 1
ATOM 10318 C C . VAL A 1 1246 ? 113.008 125.193 99.130 1.00 59.98 1246 VAL A C 1
ATOM 10319 O O . VAL A 1 1246 ? 112.708 126.340 98.782 1.00 59.98 1246 VAL A O 1
ATOM 10332 N N . LYS A 1 1247 ? 113.880 124.964 100.114 1.00 63.35 1247 LYS A N 1
ATOM 10333 C CA . LYS A 1 1247 ? 114.490 126.087 100.822 1.00 63.35 1247 LYS A CA 1
ATOM 10334 C C . LYS A 1 1247 ? 115.398 126.937 99.939 1.00 63.35 1247 LYS A C 1
ATOM 10335 O O . LYS A 1 1247 ? 115.718 128.067 100.318 1.00 63.35 1247 LYS A O 1
ATOM 10354 N N . SER A 1 1248 ? 115.831 126.428 98.784 1.00 66.98 1248 SER A N 1
ATOM 10355 C CA . SER A 1 1248 ? 116.786 127.159 97.959 1.00 66.98 1248 SER A CA 1
ATOM 10356 C C . SER A 1 1248 ? 116.151 128.285 97.151 1.00 66.98 1248 SER A C 1
ATOM 10357 O O . SER A 1 1248 ? 116.877 129.172 96.691 1.00 66.98 1248 SER A O 1
ATOM 10365 N N . ILE A 1 1249 ? 114.839 128.267 96.950 1.00 65.81 1249 ILE A N 1
ATOM 10366 C CA . ILE A 1 1249 ? 114.200 129.261 96.076 1.00 65.81 1249 ILE A CA 1
ATOM 10367 C C . ILE A 1 1249 ? 114.317 130.640 96.720 1.00 65.81 1249 ILE A C 1
ATOM 10368 O O . ILE A 1 1249 ? 114.148 130.752 97.947 1.00 65.81 1249 ILE A O 1
ATOM 10384 N N . PRO A 1 1250 ? 114.608 131.729 95.964 1.00 69.21 1250 PRO A N 1
ATOM 10385 C CA . PRO A 1 1250 ? 114.639 133.050 96.611 1.00 69.21 1250 PRO A CA 1
ATOM 10386 C C . PRO A 1 1250 ? 113.269 133.505 97.082 1.00 69.21 1250 PRO A C 1
ATOM 10387 O O . PRO A 1 1250 ? 112.244 132.991 96.626 1.00 69.21 1250 PRO A O 1
ATOM 10398 N N . ALA A 1 1251 ? 113.243 134.475 97.989 1.00 70.17 1251 ALA A N 1
ATOM 10399 C CA . ALA A 1 1251 ? 112.008 134.994 98.555 1.00 70.17 1251 ALA A CA 1
ATOM 10400 C C . ALA A 1 1251 ? 111.333 135.952 97.583 1.00 70.17 1251 ALA A C 1
ATOM 10401 O O . ALA A 1 1251 ? 111.918 136.385 96.588 1.00 70.17 1251 ALA A O 1
ATOM 10408 N N . GLY A 1 1252 ? 110.079 136.277 97.885 1.00 71.12 1252 GLY A N 1
ATOM 10409 C CA . GLY A 1 1252 ? 109.335 137.200 97.044 1.00 71.12 1252 GLY A CA 1
ATOM 10410 C C . GLY A 1 1252 ? 109.777 138.632 97.286 1.00 71.12 1252 GLY A C 1
ATOM 10411 O O . GLY A 1 1252 ? 109.662 139.154 98.402 1.00 71.12 1252 GLY A O 1
ATOM 10415 N N . LYS A 1 1253 ? 110.287 139.274 96.242 1.00 83.88 1253 LYS A N 1
ATOM 10416 C CA . LYS A 1 1253 ? 110.698 140.663 96.334 1.00 83.88 1253 LYS A CA 1
ATOM 10417 C C . LYS A 1 1253 ? 109.472 141.571 96.401 1.00 83.88 1253 LYS A C 1
ATOM 10418 O O . LYS A 1 1253 ? 108.369 141.166 96.028 1.00 83.88 1253 LYS A O 1
ATOM 10422 N N . PRO A 1 1254 ? 109.635 142.814 96.870 1.00 85.03 1254 PRO A N 1
ATOM 10423 C CA . PRO A 1 1254 ? 108.451 143.682 97.034 1.00 85.03 1254 PRO A CA 1
ATOM 10424 C C . PRO A 1 1254 ? 107.938 144.217 95.702 1.00 85.03 1254 PRO A C 1
ATOM 10425 O O . PRO A 1 1254 ? 108.082 145.392 95.352 1.00 85.03 1254 PRO A O 1
ATOM 10436 N N . SER A 1 1255 ? 107.305 143.328 94.936 1.00 90.52 1255 SER A N 1
ATOM 10437 C CA . SER A 1 1255 ? 106.734 143.658 93.630 1.00 90.52 1255 SER A CA 1
ATOM 10438 C C . SER A 1 1255 ? 107.792 144.173 92.657 1.00 90.52 1255 SER A C 1
ATOM 10439 O O . SER A 1 1255 ? 107.517 145.054 91.839 1.00 90.52 1255 SER A O 1
ATOM 10447 N N . ASP A 1 1256 ? 109.003 143.627 92.740 1.00 89.16 1256 ASP A N 1
ATOM 10448 C CA . ASP A 1 1256 ? 110.093 143.973 91.836 1.00 89.16 1256 ASP A CA 1
ATOM 10449 C C . ASP A 1 1256 ? 110.195 143.044 90.632 1.00 89.16 1256 ASP A C 1
ATOM 10450 O O . ASP A 1 1256 ? 111.123 143.205 89.832 1.00 89.16 1256 ASP A O 1
ATOM 10459 N N . SER A 1 1257 ? 109.273 142.092 90.476 1.00 88.91 1257 SER A N 1
ATOM 10460 C CA . SER A 1 1257 ? 109.375 141.039 89.472 1.00 88.91 1257 SER A CA 1
ATOM 10461 C C . SER A 1 1257 ? 108.298 141.223 88.411 1.00 88.91 1257 SER A C 1
ATOM 10462 O O . SER A 1 1257 ? 107.104 141.236 88.729 1.00 88.91 1257 SER A O 1
ATOM 10466 N N . GLY A 1 1258 ? 108.727 141.371 87.159 1.00 90.07 1258 GLY A N 1
ATOM 10467 C CA . GLY A 1 1258 ? 107.844 141.325 86.009 1.00 90.07 1258 GLY A CA 1
ATOM 10468 C C . GLY A 1 1258 ? 108.086 140.077 85.185 1.00 90.07 1258 GLY A C 1
ATOM 10469 O O . GLY A 1 1258 ? 109.100 139.975 84.489 1.00 90.07 1258 GLY A O 1
ATOM 10473 N N . GLU A 1 1259 ? 107.166 139.120 85.255 1.00 86.50 1259 GLU A N 1
ATOM 10474 C CA . GLU A 1 1259 ? 107.239 137.817 84.600 1.00 86.50 1259 GLU A CA 1
ATOM 10475 C C . GLU A 1 1259 ? 108.163 136.820 85.293 1.00 86.50 1259 GLU A C 1
ATOM 10476 O O . GLU A 1 1259 ? 108.182 135.651 84.894 1.00 86.50 1259 GLU A O 1
ATOM 10478 N N . VAL A 1 1260 ? 108.926 137.230 86.308 1.00 84.22 1260 VAL A N 1
ATOM 10479 C CA . VAL A 1 1260 ? 109.659 136.271 87.129 1.00 84.22 1260 VAL A CA 1
ATOM 10480 C C . VAL A 1 1260 ? 108.706 135.539 88.067 1.00 84.22 1260 VAL A C 1
ATOM 10481 O O . VAL A 1 1260 ? 108.950 134.377 88.437 1.00 84.22 1260 VAL A O 1
ATOM 10494 N N . GLN A 1 1261 ? 107.617 136.203 88.462 1.00 80.93 1261 GLN A N 1
ATOM 10495 C CA . GLN A 1 1261 ? 106.634 135.589 89.342 1.00 80.93 1261 GLN A CA 1
ATOM 10496 C C . GLN A 1 1261 ? 106.022 134.346 88.714 1.00 80.93 1261 GLN A C 1
ATOM 10497 O O . GLN A 1 1261 ? 105.678 133.401 89.428 1.00 80.93 1261 GLN A O 1
ATOM 10511 N N . LEU A 1 1262 ? 105.896 134.317 87.385 1.00 81.69 1262 LEU A N 1
ATOM 10512 C CA . LEU A 1 1262 ? 105.391 133.120 86.722 1.00 81.69 1262 LEU A CA 1
ATOM 10513 C C . LEU A 1 1262 ? 106.326 131.936 86.937 1.00 81.69 1262 LEU A C 1
ATOM 10514 O O . LEU A 1 1262 ? 105.876 130.833 87.269 1.00 81.69 1262 LEU A O 1
ATOM 10530 N N . GLU A 1 1263 ? 107.633 132.149 86.767 1.00 76.85 1263 GLU A N 1
ATOM 10531 C CA . GLU A 1 1263 ? 108.589 131.067 86.974 1.00 76.85 1263 GLU A CA 1
ATOM 10532 C C . GLU A 1 1263 ? 108.596 130.608 88.426 1.00 76.85 1263 GLU A C 1
ATOM 10533 O O . GLU A 1 1263 ? 108.635 129.400 88.706 1.00 76.85 1263 GLU A O 1
ATOM 10535 N N . LYS A 1 1264 ? 108.552 131.556 89.363 1.00 73.23 1264 LYS A N 1
ATOM 10536 C CA . LYS A 1 1264 ? 108.547 131.183 90.774 1.00 73.23 1264 LYS A CA 1
ATOM 10537 C C . LYS A 1 1264 ? 107.287 130.402 91.137 1.00 73.23 1264 LYS A C 1
ATOM 10538 O O . LYS A 1 1264 ? 107.350 129.411 91.878 1.00 73.23 1264 LYS A O 1
ATOM 10557 N N . LEU A 1 1265 ? 106.134 130.822 90.613 1.00 70.78 1265 LEU A N 1
ATOM 10558 C CA . LEU A 1 1265 ? 104.898 130.093 90.866 1.00 70.78 1265 LEU A CA 1
ATOM 10559 C C . LEU A 1 1265 ? 104.949 128.701 90.255 1.00 70.78 1265 LEU A C 1
ATOM 10560 O O . LEU A 1 1265 ? 104.424 127.746 90.837 1.00 70.78 1265 LEU A O 1
ATOM 10576 N N . LEU A 1 1266 ? 105.568 128.566 89.080 1.00 69.31 1266 LEU A N 1
ATOM 10577 C CA . LEU A 1 1266 ? 105.709 127.248 88.470 1.00 69.31 1266 LEU A CA 1
ATOM 10578 C C . LEU A 1 1266 ? 106.545 126.325 89.349 1.00 69.31 1266 LEU A C 1
ATOM 10579 O O . LEU A 1 1266 ? 106.184 125.157 89.564 1.00 69.31 1266 LEU A O 1
ATOM 10595 N N . LYS A 1 1267 ? 107.662 126.838 89.874 1.00 66.25 1267 LYS A N 1
ATOM 10596 C CA . LYS A 1 1267 ? 108.500 126.031 90.757 1.00 66.25 1267 LYS A CA 1
ATOM 10597 C C . LYS A 1 1267 ? 107.740 125.613 92.010 1.00 66.25 1267 LYS A C 1
ATOM 10598 O O . LYS A 1 1267 ? 107.794 124.445 92.424 1.00 66.25 1267 LYS A O 1
ATOM 10617 N N . TRP A 1 1268 ? 107.010 126.551 92.619 1.00 59.67 1268 TRP A N 1
ATOM 10618 C CA . TRP A 1 1268 ? 106.257 126.220 93.824 1.00 59.67 1268 TRP A CA 1
ATOM 10619 C C . TRP A 1 1268 ? 105.163 125.202 93.531 1.00 59.67 1268 TRP A C 1
ATOM 10620 O O . TRP A 1 1268 ? 104.903 124.313 94.349 1.00 59.67 1268 TRP A O 1
ATOM 10641 N N . ASN A 1 1269 ? 104.515 125.310 92.371 1.00 62.97 1269 ASN A N 1
ATOM 10642 C CA . ASN A 1 1269 ? 103.473 124.354 92.016 1.00 62.97 1269 ASN A CA 1
ATOM 10643 C C . ASN A 1 1269 ? 104.043 122.952 91.844 1.00 62.97 1269 ASN A C 1
ATOM 10644 O O . ASN A 1 1269 ? 103.444 121.970 92.307 1.00 62.97 1269 ASN A O 1
ATOM 10655 N N . ILE A 1 1270 ? 105.202 122.840 91.188 1.00 62.37 1270 ILE A N 1
ATOM 10656 C CA . ILE A 1 1270 ? 105.830 121.528 91.025 1.00 62.37 1270 ILE A CA 1
ATOM 10657 C C . ILE A 1 1270 ? 106.190 120.945 92.386 1.00 62.37 1270 ILE A C 1
ATOM 10658 O O . ILE A 1 1270 ? 105.970 119.751 92.648 1.00 62.37 1270 ILE A O 1
ATOM 10674 N N . ALA A 1 1271 ? 106.747 121.775 93.272 1.00 59.48 1271 ALA A N 1
ATOM 10675 C CA . ALA A 1 1271 ? 107.119 121.291 94.597 1.00 59.48 1271 ALA A CA 1
ATOM 10676 C C . ALA A 1 1271 ? 105.898 120.826 95.381 1.00 59.48 1271 ALA A C 1
ATOM 10677 O O . ALA A 1 1271 ? 105.945 119.796 96.065 1.00 59.48 1271 ALA A O 1
ATOM 10684 N N . VAL A 1 1272 ? 104.793 121.566 95.291 1.00 57.46 1272 VAL A N 1
ATOM 10685 C CA . VAL A 1 1272 ? 103.585 121.186 96.017 1.00 57.46 1272 VAL A CA 1
ATOM 10686 C C . VAL A 1 1272 ? 103.034 119.869 95.484 1.00 57.46 1272 VAL A C 1
ATOM 10687 O O . VAL A 1 1272 ? 102.568 119.020 96.256 1.00 57.46 1272 VAL A O 1
ATOM 10700 N N . ARG A 1 1273 ? 103.068 119.676 94.163 1.00 61.24 1273 ARG A N 1
ATOM 10701 C CA . ARG A 1 1273 ? 102.582 118.417 93.603 1.00 61.24 1273 ARG A CA 1
ATOM 10702 C C . ARG A 1 1273 ? 103.435 117.240 94.063 1.00 61.24 1273 ARG A C 1
ATOM 10703 O O . ARG A 1 1273 ? 102.903 116.177 94.418 1.00 61.24 1273 ARG A O 1
ATOM 10724 N N . ASN A 1 1274 ? 104.761 117.413 94.068 1.00 56.28 1274 ASN A N 1
ATOM 10725 C CA . ASN A 1 1274 ? 105.635 116.351 94.562 1.00 56.28 1274 ASN A CA 1
ATOM 10726 C C . ASN A 1 1274 ? 105.361 116.052 96.029 1.00 56.28 1274 ASN A C 1
ATOM 10727 O O . ASN A 1 1274 ? 105.358 114.886 96.443 1.00 56.28 1274 ASN A O 1
ATOM 10738 N N . PHE A 1 1275 ? 105.131 117.094 96.830 1.00 54.73 1275 PHE A N 1
ATOM 10739 C CA . PHE A 1 1275 ? 104.834 116.893 98.243 1.00 54.73 1275 PHE A CA 1
ATOM 10740 C C . PHE A 1 1275 ? 103.544 116.108 98.428 1.00 54.73 1275 PHE A C 1
ATOM 10741 O O . PHE A 1 1275 ? 103.466 115.225 99.289 1.00 54.73 1275 PHE A O 1
ATOM 10758 N N . HIS A 1 1276 ? 102.522 116.412 97.627 1.00 55.29 1276 HIS A N 1
ATOM 10759 C CA . HIS A 1 1276 ? 101.266 115.674 97.728 1.00 55.29 1276 HIS A CA 1
ATOM 10760 C C . HIS A 1 1276 ? 101.457 114.208 97.360 1.00 55.29 1276 HIS A C 1
ATOM 10761 O O . HIS A 1 1276 ? 100.933 113.312 98.041 1.00 55.29 1276 HIS A O 1
ATOM 10775 N N . ILE A 1 1277 ? 102.216 113.946 96.290 1.00 58.47 1277 ILE A N 1
ATOM 10776 C CA . ILE A 1 1277 ? 102.454 112.564 95.873 1.00 58.47 1277 ILE A CA 1
ATOM 10777 C C . ILE A 1 1277 ? 103.198 111.804 96.962 1.00 58.47 1277 ILE A C 1
ATOM 10778 O O . ILE A 1 1277 ? 102.878 110.648 97.260 1.00 58.47 1277 ILE A O 1
ATOM 10794 N N . LEU A 1 1278 ? 104.204 112.435 97.569 1.00 56.13 1278 LEU A N 1
ATOM 10795 C CA . LEU A 1 1278 ? 104.953 111.764 98.626 1.00 56.13 1278 LEU A CA 1
ATOM 10796 C C . LEU A 1 1278 ? 104.092 111.527 99.858 1.00 56.13 1278 LEU A C 1
ATOM 10797 O O . LEU A 1 1278 ? 104.232 110.499 100.526 1.00 56.13 1278 LEU A O 1
ATOM 10813 N N . ILE A 1 1279 ? 103.206 112.468 100.184 1.00 54.38 1279 ILE A N 1
ATOM 10814 C CA . ILE A 1 1279 ? 102.357 112.300 101.358 1.00 54.38 1279 ILE A CA 1
ATOM 10815 C C . ILE A 1 1279 ? 101.392 111.141 101.154 1.00 54.38 1279 ILE A C 1
ATOM 10816 O O . ILE A 1 1279 ? 101.077 110.410 102.099 1.00 54.38 1279 ILE A O 1
ATOM 10832 N N . ASN A 1 1280 ? 100.895 110.960 99.927 1.00 57.65 1280 ASN A N 1
ATOM 10833 C CA . ASN A 1 1280 ? 99.902 109.911 99.702 1.00 57.65 1280 ASN A CA 1
ATOM 10834 C C . ASN A 1 1280 ? 100.447 108.502 99.928 1.00 57.65 1280 ASN A C 1
ATOM 10835 O O . ASN A 1 1280 ? 99.655 107.584 100.161 1.00 57.65 1280 ASN A O 1
ATOM 10846 N N . LEU A 1 1281 ? 101.766 108.302 99.869 1.00 57.60 1281 LEU A N 1
ATOM 10847 C CA . LEU A 1 1281 ? 102.320 106.962 100.042 1.00 57.60 1281 LEU A CA 1
ATOM 10848 C C . LEU A 1 1281 ? 102.188 106.442 101.467 1.00 57.60 1281 LEU A C 1
ATOM 10849 O O . LEU A 1 1281 ? 102.243 105.226 101.669 1.00 57.60 1281 LEU A O 1
ATOM 10865 N N . VAL A 1 1282 ? 102.018 107.322 102.456 1.00 56.45 1282 VAL A N 1
ATOM 10866 C CA . VAL A 1 1282 ? 101.948 106.884 103.846 1.00 56.45 1282 VAL A CA 1
ATOM 10867 C C . VAL A 1 1282 ? 100.722 106.017 104.111 1.00 56.45 1282 VAL A C 1
ATOM 10868 O O . VAL A 1 1282 ? 100.721 105.228 105.062 1.00 56.45 1282 VAL A O 1
ATOM 10881 N N . LYS A 1 1283 ? 99.679 106.132 103.286 1.00 61.79 1283 LYS A N 1
ATOM 10882 C CA . LYS A 1 1283 ? 98.461 105.363 103.515 1.00 61.79 1283 LYS A CA 1
ATOM 10883 C C . LYS A 1 1283 ? 98.714 103.866 103.391 1.00 61.79 1283 LYS A C 1
ATOM 10884 O O . LYS A 1 1283 ? 98.145 103.070 104.146 1.00 61.79 1283 LYS A O 1
ATOM 10903 N N . VAL A 1 1284 ? 99.567 103.463 102.451 1.00 62.80 1284 VAL A N 1
ATOM 10904 C CA . VAL A 1 1284 ? 99.837 102.043 102.244 1.00 62.80 1284 VAL A CA 1
ATOM 10905 C C . VAL A 1 1284 ? 100.764 101.509 103.328 1.00 62.80 1284 VAL A C 1
ATOM 10906 O O . VAL A 1 1284 ? 100.403 100.605 104.089 1.00 62.80 1284 VAL A O 1
ATOM 10919 N N . PHE A 1 1285 ? 101.971 102.063 103.415 1.00 61.63 1285 PHE A N 1
ATOM 10920 C CA . PHE A 1 1285 ? 102.958 101.625 104.398 1.00 61.63 1285 PHE A CA 1
ATOM 10921 C C . PHE A 1 1285 ? 102.673 102.315 105.726 1.00 61.63 1285 PHE A C 1
ATOM 10922 O O . PHE A 1 1285 ? 102.782 103.539 105.833 1.00 61.63 1285 PHE A O 1
ATOM 10939 N N . ASP A 1 1286 ? 102.312 101.534 106.743 1.00 59.32 1286 ASP A N 1
ATOM 10940 C CA . ASP A 1 1286 ? 101.987 102.064 108.061 1.00 59.32 1286 ASP A CA 1
ATOM 10941 C C . ASP A 1 1286 ? 103.101 101.843 109.079 1.00 59.32 1286 ASP A C 1
ATOM 10942 O O . ASP A 1 1286 ? 102.842 101.835 110.287 1.00 59.32 1286 ASP A O 1
ATOM 10944 N N . SER A 1 1287 ? 104.336 101.661 108.620 1.00 59.66 1287 SER A N 1
ATOM 10945 C CA . SER A 1 1287 ? 105.444 101.428 109.535 1.00 59.66 1287 SER A CA 1
ATOM 10946 C C . SER A 1 1287 ? 105.730 102.684 110.346 1.00 59.66 1287 SER A C 1
ATOM 10947 O O . SER A 1 1287 ? 105.630 103.804 109.840 1.00 59.66 1287 SER A O 1
ATOM 10949 N N . ARG A 1 1288 ? 106.083 102.488 111.616 1.00 58.04 1288 ARG A N 1
ATOM 10950 C CA . ARG A 1 1288 ? 106.355 103.621 112.497 1.00 58.04 1288 ARG A CA 1
ATOM 10951 C C . ARG A 1 1288 ? 107.486 104.528 112.017 1.00 58.04 1288 ARG A C 1
ATOM 10952 O O . ARG A 1 1288 ? 107.353 105.755 112.179 1.00 58.04 1288 ARG A O 1
ATOM 10973 N N . PRO A 1 1289 ? 108.610 104.031 111.481 1.00 55.55 1289 PRO A N 1
ATOM 10974 C CA . PRO A 1 1289 ? 109.615 104.959 110.935 1.00 55.55 1289 PRO A CA 1
ATOM 10975 C C . PRO A 1 1289 ? 109.081 105.872 109.847 1.00 55.55 1289 PRO A C 1
ATOM 10976 O O . PRO A 1 1289 ? 109.496 107.035 109.773 1.00 55.55 1289 PRO A O 1
ATOM 10987 N N . VAL A 1 1290 ? 108.157 105.389 109.015 1.00 54.32 1290 VAL A N 1
ATOM 10988 C CA . VAL A 1 1290 ? 107.594 106.226 107.959 1.00 54.32 1290 VAL A CA 1
ATOM 10989 C C . VAL A 1 1290 ? 106.819 107.389 108.565 1.00 54.32 1290 VAL A C 1
ATOM 10990 O O . VAL A 1 1290 ? 106.984 108.550 108.164 1.00 54.32 1290 VAL A O 1
ATOM 11003 N N . LEU A 1 1291 ? 105.966 107.092 109.549 1.00 53.17 1291 LEU A N 1
ATOM 11004 C CA . LEU A 1 1291 ? 105.197 108.141 110.207 1.00 53.17 1291 LEU A CA 1
ATOM 11005 C C . LEU A 1 1291 ? 106.111 109.129 110.915 1.00 53.17 1291 LEU A C 1
ATOM 11006 O O . LEU A 1 1291 ? 105.879 110.341 110.862 1.00 53.17 1291 LEU A O 1
ATOM 11022 N N . SER A 1 1292 ? 107.152 108.630 111.585 1.00 51.25 1292 SER A N 1
ATOM 11023 C CA . SER A 1 1292 ? 108.072 109.524 112.281 1.00 51.25 1292 SER A CA 1
ATOM 11024 C C . SER A 1 1292 ? 108.782 110.453 111.306 1.00 51.25 1292 SER A C 1
ATOM 11025 O O . SER A 1 1292 ? 108.897 111.660 111.558 1.00 51.25 1292 SER A O 1
ATOM 11033 N N . ILE A 1 1293 ? 109.239 109.914 110.174 1.00 53.61 1293 ILE A N 1
ATOM 11034 C CA . ILE A 1 1293 ? 109.928 110.728 109.176 1.00 53.61 1293 ILE A CA 1
ATOM 11035 C C . ILE A 1 1293 ? 108.994 111.800 108.633 1.00 53.61 1293 ILE A C 1
ATOM 11036 O O . ILE A 1 1293 ? 109.369 112.976 108.505 1.00 53.61 1293 ILE A O 1
ATOM 11052 N N . CYS A 1 1294 ? 107.762 111.409 108.300 1.00 52.43 1294 CYS A N 1
ATOM 11053 C CA . CYS A 1 1294 ? 106.856 112.367 107.682 1.00 52.43 1294 CYS A CA 1
ATOM 11054 C C . CYS A 1 1294 ? 106.438 113.443 108.674 1.00 52.43 1294 CYS A C 1
ATOM 11055 O O . CYS A 1 1294 ? 106.335 114.617 108.308 1.00 52.43 1294 CYS A O 1
ATOM 11063 N N . LEU A 1 1295 ? 106.211 113.069 109.936 1.00 50.54 1295 LEU A N 1
ATOM 11064 C CA . LEU A 1 1295 ? 105.894 114.071 110.949 1.00 50.54 1295 LEU A CA 1
ATOM 11065 C C . LEU A 1 1295 ? 107.053 115.032 111.148 1.00 50.54 1295 LEU A C 1
ATOM 11066 O O . LEU A 1 1295 ? 106.843 116.233 111.340 1.00 50.54 1295 LEU A O 1
ATOM 11082 N N . LYS A 1 1296 ? 108.287 114.526 111.120 1.00 55.09 1296 LYS A N 1
ATOM 11083 C CA . LYS A 1 1296 ? 109.424 115.415 111.319 1.00 55.09 1296 LYS A CA 1
ATOM 11084 C C . LYS A 1 1296 ? 109.571 116.401 110.170 1.00 55.09 1296 LYS A C 1
ATOM 11085 O O . LYS A 1 1296 ? 109.843 117.583 110.401 1.00 55.09 1296 LYS A O 1
ATOM 11104 N N . TYR A 1 1297 ? 109.390 115.944 108.928 1.00 54.40 1297 TYR A N 1
ATOM 11105 C CA . TYR A 1 1297 ? 109.725 116.781 107.778 1.00 54.40 1297 TYR A CA 1
ATOM 11106 C C . TYR A 1 1297 ? 108.557 117.602 107.242 1.00 54.40 1297 TYR A C 1
ATOM 11107 O O . TYR A 1 1297 ? 108.791 118.608 106.553 1.00 54.40 1297 TYR A O 1
ATOM 11125 N N . GLY A 1 1298 ? 107.314 117.230 107.553 1.00 52.97 1298 GLY A N 1
ATOM 11126 C CA . GLY A 1 1298 ? 106.190 118.041 107.122 1.00 52.97 1298 GLY A CA 1
ATOM 11127 C C . GLY A 1 1298 ? 106.204 119.424 107.739 1.00 52.97 1298 GLY A C 1
ATOM 11128 O O . GLY A 1 1298 ? 105.925 120.418 107.062 1.00 52.97 1298 GLY A O 1
ATOM 11132 N N . ARG A 1 1299 ? 106.536 119.511 109.029 1.00 51.65 1299 ARG A N 1
ATOM 11133 C CA . ARG A 1 1299 ? 106.600 120.818 109.669 1.00 51.65 1299 ARG A CA 1
ATOM 11134 C C . ARG A 1 1299 ? 107.695 121.672 109.051 1.00 51.65 1299 ARG A C 1
ATOM 11135 O O . ARG A 1 1299 ? 107.501 122.871 108.842 1.00 51.65 1299 ARG A O 1
ATOM 11156 N N . LEU A 1 1300 ? 108.845 121.074 108.734 1.00 53.24 1300 LEU A N 1
ATOM 11157 C CA . LEU A 1 1300 ? 109.922 121.842 108.120 1.00 53.24 1300 LEU A CA 1
ATOM 11158 C C . LEU A 1 1300 ? 109.501 122.375 106.761 1.00 53.24 1300 LEU A C 1
ATOM 11159 O O . LEU A 1 1300 ? 109.764 123.539 106.433 1.00 53.24 1300 LEU A O 1
ATOM 11175 N N . PHE A 1 1301 ? 108.813 121.547 105.971 1.00 52.12 1301 PHE A N 1
ATOM 11176 C CA . PHE A 1 1301 ? 108.325 122.014 104.677 1.00 52.12 1301 PHE A CA 1
ATOM 11177 C C . PHE A 1 1301 ? 107.321 123.150 104.843 1.00 52.12 1301 PHE A C 1
ATOM 11178 O O . PHE A 1 1301 ? 107.359 124.137 104.097 1.00 52.12 1301 PHE A O 1
ATOM 11195 N N . VAL A 1 1302 ? 106.432 123.044 105.832 1.00 49.75 1302 VAL A N 1
ATOM 11196 C CA . VAL A 1 1302 ? 105.400 124.063 106.010 1.00 49.75 1302 VAL A CA 1
ATOM 11197 C C . VAL A 1 1302 ? 106.015 125.386 106.462 1.00 49.75 1302 VAL A C 1
ATOM 11198 O O . VAL A 1 1302 ? 105.643 126.454 105.964 1.00 49.75 1302 VAL A O 1
ATOM 11211 N N . GLU A 1 1303 ? 106.942 125.348 107.426 1.00 53.09 1303 GLU A N 1
ATOM 11212 C CA . GLU A 1 1303 ? 107.580 126.599 107.833 1.00 53.09 1303 GLU A CA 1
ATOM 11213 C C . GLU A 1 1303 ? 108.422 127.196 106.716 1.00 53.09 1303 GLU A C 1
ATOM 11214 O O . GLU A 1 1303 ? 108.497 128.424 106.602 1.00 53.09 1303 GLU A O 1
ATOM 11226 N N . ALA A 1 1304 ? 109.058 126.368 105.884 1.00 54.37 1304 ALA A N 1
ATOM 11227 C CA . ALA A 1 1304 ? 109.756 126.917 104.728 1.00 54.37 1304 ALA A CA 1
ATOM 11228 C C . ALA A 1 1304 ? 108.782 127.618 103.791 1.00 54.37 1304 ALA A C 1
ATOM 11229 O O . ALA A 1 1304 ? 109.071 128.709 103.282 1.00 54.37 1304 ALA A O 1
ATOM 11236 N N . PHE A 1 1305 ? 107.611 127.014 103.574 1.00 53.84 1305 PHE A N 1
ATOM 11237 C CA . PHE A 1 1305 ? 106.596 127.633 102.726 1.00 53.84 1305 PHE A CA 1
ATOM 11238 C C . PHE A 1 1305 ? 106.139 128.970 103.294 1.00 53.84 1305 PHE A C 1
ATOM 11239 O O . PHE A 1 1305 ? 105.989 129.948 102.554 1.00 53.84 1305 PHE A O 1
ATOM 11256 N N . LEU A 1 1306 ? 105.909 129.032 104.606 1.00 52.61 1306 LEU A N 1
ATOM 11257 C CA . LEU A 1 1306 ? 105.485 130.290 105.216 1.00 52.61 1306 LEU A CA 1
ATOM 11258 C C . LEU A 1 1306 ? 106.571 131.350 105.116 1.00 52.61 1306 LEU A C 1
ATOM 11259 O O . LEU A 1 1306 ? 106.282 132.514 104.822 1.00 52.61 1306 LEU A O 1
ATOM 11275 N N . LYS A 1 1307 ? 107.824 130.974 105.363 1.00 53.14 1307 LYS A N 1
ATOM 11276 C CA . LYS A 1 1307 ? 108.891 131.967 105.371 1.00 53.14 1307 LYS A CA 1
ATOM 11277 C C . LYS A 1 1307 ? 109.171 132.499 103.972 1.00 53.14 1307 LYS A C 1
ATOM 11278 O O . LYS A 1 1307 ? 109.496 133.681 103.814 1.00 53.14 1307 LYS A O 1
ATOM 11282 N N . LEU A 1 1308 ? 109.045 131.653 102.946 1.00 59.15 1308 LEU A N 1
ATOM 11283 C CA . LEU A 1 1308 ? 109.462 132.007 101.592 1.00 59.15 1308 LEU A CA 1
ATOM 11284 C C . LEU A 1 1308 ? 108.302 132.371 100.671 1.00 59.15 1308 LEU A C 1
ATOM 11285 O O . LEU A 1 1308 ? 108.350 133.405 100.001 1.00 59.15 1308 LEU A O 1
ATOM 11301 N N . ALA A 1 1309 ? 107.260 131.541 100.612 1.00 61.12 1309 ALA A N 1
ATOM 11302 C CA . ALA A 1 1309 ? 106.273 131.665 99.543 1.00 61.12 1309 ALA A CA 1
ATOM 11303 C C . ALA A 1 1309 ? 105.302 132.821 99.761 1.00 61.12 1309 ALA A C 1
ATOM 11304 O O . ALA A 1 1309 ? 104.921 133.492 98.796 1.00 61.12 1309 ALA A O 1
ATOM 11311 N N . MET A 1 1310 ? 104.873 133.054 101.001 1.00 60.90 1310 MET A N 1
ATOM 11312 C CA . MET A 1 1310 ? 103.805 134.022 101.252 1.00 60.90 1310 MET A CA 1
ATOM 11313 C C . MET A 1 1310 ? 104.117 135.449 100.813 1.00 60.90 1310 MET A C 1
ATOM 11314 O O . MET A 1 1310 ? 103.186 136.125 100.341 1.00 60.90 1310 MET A O 1
ATOM 11328 N N . PRO A 1 1311 ? 105.335 135.981 100.965 1.00 62.60 1311 PRO A N 1
ATOM 11329 C CA . PRO A 1 1311 ? 105.618 137.294 100.363 1.00 62.60 1311 PRO A CA 1
ATOM 11330 C C . PRO A 1 1311 ? 105.377 137.342 98.865 1.00 62.60 1311 PRO A C 1
ATOM 11331 O O . PRO A 1 1311 ? 105.000 138.398 98.345 1.00 62.60 1311 PRO A O 1
ATOM 11342 N N . LEU A 1 1312 ? 105.574 136.233 98.153 1.00 68.75 1312 LEU A N 1
ATOM 11343 C CA . LEU A 1 1312 ? 105.277 136.219 96.725 1.00 68.75 1312 LEU A CA 1
ATOM 11344 C C . LEU A 1 1312 ? 103.778 136.306 96.475 1.00 68.75 1312 LEU A C 1
ATOM 11345 O O . LEU A 1 1312 ? 103.327 137.073 95.618 1.00 68.75 1312 LEU A O 1
ATOM 11361 N N . LEU A 1 1313 ? 102.987 135.521 97.207 1.00 65.66 1313 LEU A N 1
ATOM 11362 C CA . LEU A 1 1313 ? 101.544 135.545 96.994 1.00 65.66 1313 LEU A CA 1
ATOM 11363 C C . LEU A 1 1313 ? 100.932 136.864 97.445 1.00 65.66 1313 LEU A C 1
ATOM 11364 O O . LEU A 1 1313 ? 99.860 137.242 96.960 1.00 65.66 1313 LEU A O 1
ATOM 11380 N N . ASP A 1 1314 ? 101.581 137.570 98.372 1.00 68.46 1314 ASP A N 1
ATOM 11381 C CA . ASP A 1 1314 ? 101.110 138.901 98.744 1.00 68.46 1314 ASP A CA 1
ATOM 11382 C C . ASP A 1 1314 ? 101.176 139.853 97.557 1.00 68.46 1314 ASP A C 1
ATOM 11383 O O . ASP A 1 1314 ? 100.206 140.555 97.254 1.00 68.46 1314 ASP A O 1
ATOM 11392 N N . HIS A 1 1315 ? 102.309 139.872 96.860 1.00 74.87 1315 HIS A N 1
ATOM 11393 C CA . HIS A 1 1315 ? 102.598 140.887 95.858 1.00 74.87 1315 HIS A CA 1
ATOM 11394 C C . HIS A 1 1315 ? 102.145 140.512 94.452 1.00 74.87 1315 HIS A C 1
ATOM 11395 O O . HIS A 1 1315 ? 102.377 141.294 93.525 1.00 74.87 1315 HIS A O 1
ATOM 11409 N N . SER A 1 1316 ? 101.503 139.348 94.267 1.00 72.17 1316 SER A N 1
ATOM 11410 C CA . SER A 1 1316 ? 101.083 138.902 92.943 1.00 72.17 1316 SER A CA 1
ATOM 11411 C C . SER A 1 1316 ? 99.670 138.334 92.930 1.00 72.17 1316 SER A C 1
ATOM 11412 O O . SER A 1 1316 ? 99.312 137.638 91.972 1.00 72.17 1316 SER A O 1
ATOM 11420 N N . PHE A 1 1317 ? 98.857 138.601 93.951 1.00 71.22 1317 PHE A N 1
ATOM 11421 C CA . PHE A 1 1317 ? 97.482 138.119 93.938 1.00 71.22 1317 PHE A CA 1
ATOM 11422 C C . PHE A 1 1317 ? 96.628 138.892 92.941 1.00 71.22 1317 PHE A C 1
ATOM 11423 O O . PHE A 1 1317 ? 95.670 138.339 92.392 1.00 71.22 1317 PHE A O 1
ATOM 11440 N N . LYS A 1 1318 ? 96.949 140.164 92.698 1.00 75.92 1318 LYS A N 1
ATOM 11441 C CA . LYS A 1 1318 ? 96.137 140.970 91.793 1.00 75.92 1318 LYS A CA 1
ATOM 11442 C C . LYS A 1 1318 ? 96.302 140.523 90.346 1.00 75.92 1318 LYS A C 1
ATOM 11443 O O . LYS A 1 1318 ? 95.313 140.323 89.631 1.00 75.92 1318 LYS A O 1
ATOM 11445 N N . LYS A 1 1319 ? 97.547 140.357 89.895 1.00 79.91 1319 LYS A N 1
ATOM 11446 C CA . LYS A 1 1319 ? 97.787 140.033 88.492 1.00 79.91 1319 LYS A CA 1
ATOM 11447 C C . LYS A 1 1319 ? 97.301 138.629 88.156 1.00 79.91 1319 LYS A C 1
ATOM 11448 O O . LYS A 1 1319 ? 96.585 138.431 87.168 1.00 79.91 1319 LYS A O 1
ATOM 11450 N N . HIS A 1 1320 ? 97.679 137.645 88.971 1.00 74.67 1320 HIS A N 1
ATOM 11451 C CA . HIS A 1 1320 ? 97.298 136.249 88.796 1.00 74.67 1320 HIS A CA 1
ATOM 11452 C C . HIS A 1 1320 ? 96.479 135.818 90.000 1.00 74.67 1320 HIS A C 1
ATOM 11453 O O . HIS A 1 1320 ? 96.881 136.066 91.141 1.00 74.67 1320 HIS A O 1
ATOM 11467 N N . ARG A 1 1321 ? 95.342 135.179 89.743 1.00 77.70 1321 ARG A N 1
ATOM 11468 C CA . ARG A 1 1321 ? 94.451 134.689 90.791 1.00 77.70 1321 ARG A CA 1
ATOM 11469 C C . ARG A 1 1321 ? 94.254 133.184 90.756 1.00 77.70 1321 ARG A C 1
ATOM 11470 O O . ARG A 1 1321 ? 94.416 132.539 91.792 1.00 77.70 1321 ARG A O 1
ATOM 11491 N N . ASP A 1 1322 ? 93.943 132.608 89.590 1.00 71.60 1322 ASP A N 1
ATOM 11492 C CA . ASP A 1 1322 ? 93.551 131.201 89.523 1.00 71.60 1322 ASP A CA 1
ATOM 11493 C C . ASP A 1 1322 ? 94.678 130.281 89.979 1.00 71.60 1322 ASP A C 1
ATOM 11494 O O . ASP A 1 1322 ? 94.438 129.285 90.678 1.00 71.60 1322 ASP A O 1
ATOM 11496 N N . ASP A 1 1323 ? 95.916 130.609 89.600 1.00 70.02 1323 ASP A N 1
ATOM 11497 C CA . ASP A 1 1323 ? 97.057 129.797 90.006 1.00 70.02 1323 ASP A CA 1
ATOM 11498 C C . ASP A 1 1323 ? 97.206 129.768 91.521 1.00 70.02 1323 ASP A C 1
ATOM 11499 O O . ASP A 1 1323 ? 97.483 128.713 92.103 1.00 70.02 1323 ASP A O 1
ATOM 11501 N N . VAL A 1 1324 ? 97.003 130.910 92.179 1.00 67.78 1324 VAL A N 1
ATOM 11502 C CA . VAL A 1 1324 ? 97.176 130.974 93.627 1.00 67.78 1324 VAL A CA 1
ATOM 11503 C C . VAL A 1 1324 ? 96.129 130.121 94.334 1.00 67.78 1324 VAL A C 1
ATOM 11504 O O . VAL A 1 1324 ? 96.446 129.376 95.273 1.00 67.78 1324 VAL A O 1
ATOM 11517 N N . GLN A 1 1325 ? 94.868 130.211 93.904 1.00 71.03 1325 GLN A N 1
ATOM 11518 C CA . GLN A 1 1325 ? 93.832 129.413 94.553 1.00 71.03 1325 GLN A CA 1
ATOM 11519 C C . GLN A 1 1325 ? 94.044 127.927 94.303 1.00 71.03 1325 GLN A C 1
ATOM 11520 O O . GLN A 1 1325 ? 93.848 127.112 95.211 1.00 71.03 1325 GLN A O 1
ATOM 11534 N N . SER A 1 1326 ? 94.454 127.551 93.087 1.00 66.96 1326 SER A N 1
ATOM 11535 C CA . SER A 1 1326 ? 94.731 126.141 92.825 1.00 66.96 1326 SER A CA 1
ATOM 11536 C C . SER A 1 1326 ? 95.889 125.640 93.680 1.00 66.96 1326 SER A C 1
ATOM 11537 O O . SER A 1 1326 ? 95.843 124.522 94.208 1.00 66.96 1326 SER A O 1
ATOM 11545 N N . LEU A 1 1327 ? 96.927 126.464 93.841 1.00 61.69 1327 LEU A N 1
ATOM 11546 C CA . LEU A 1 1327 ? 98.078 126.083 94.651 1.00 61.69 1327 LEU A CA 1
ATOM 11547 C C . LEU A 1 1327 ? 97.676 125.854 96.103 1.00 61.69 1327 LEU A C 1
ATOM 11548 O O . LEU A 1 1327 ? 98.014 124.822 96.705 1.00 61.69 1327 LEU A O 1
ATOM 11564 N N . LEU A 1 1328 ? 96.935 126.803 96.679 1.00 58.82 1328 LEU A N 1
ATOM 11565 C CA . LEU A 1 1328 ? 96.505 126.653 98.065 1.00 58.82 1328 LEU A CA 1
ATOM 11566 C C . LEU A 1 1328 ? 95.576 125.456 98.226 1.00 58.82 1328 LEU A C 1
ATOM 11567 O O . LEU A 1 1328 ? 95.664 124.720 99.219 1.00 58.82 1328 LEU A O 1
ATOM 11583 N N . LYS A 1 1329 ? 94.690 125.234 97.253 1.00 60.14 1329 LYS A N 1
ATOM 11584 C CA . LYS A 1 1329 ? 93.769 124.108 97.335 1.00 60.14 1329 LYS A CA 1
ATOM 11585 C C . LYS A 1 1329 ? 94.512 122.781 97.291 1.00 60.14 1329 LYS A C 1
ATOM 11586 O O . LYS A 1 1329 ? 94.128 121.825 97.972 1.00 60.14 1329 LYS A O 1
ATOM 11593 N N . THR A 1 1330 ? 95.576 122.698 96.489 1.00 60.15 1330 THR A N 1
ATOM 11594 C CA . THR A 1 1330 ? 96.386 121.483 96.488 1.00 60.15 1330 THR A CA 1
ATOM 11595 C C . THR A 1 1330 ? 97.092 121.289 97.824 1.00 60.15 1330 THR A C 1
ATOM 11596 O O . THR A 1 1330 ? 97.164 120.166 98.333 1.00 60.15 1330 THR A O 1
ATOM 11607 N N . LEU A 1 1331 ? 97.621 122.367 98.408 1.00 54.72 1331 LEU A N 1
ATOM 11608 C CA . LEU A 1 1331 ? 98.330 122.227 99.681 1.00 54.72 1331 LEU A CA 1
ATOM 11609 C C . LEU A 1 1331 ? 97.392 121.834 100.823 1.00 54.72 1331 LEU A C 1
ATOM 11610 O O . LEU A 1 1331 ? 97.829 121.200 101.804 1.00 54.72 1331 LEU A O 1
ATOM 11626 N N . GLN A 1 1332 ? 96.111 122.206 100.719 1.00 57.08 1332 GLN A N 1
ATOM 11627 C CA . GLN A 1 1332 ? 95.162 121.910 101.790 1.00 57.08 1332 GLN A CA 1
ATOM 11628 C C . GLN A 1 1332 ? 95.026 120.411 102.030 1.00 57.08 1332 GLN A C 1
ATOM 11629 O O . GLN A 1 1332 ? 94.834 119.976 103.172 1.00 57.08 1332 GLN A O 1
ATOM 11643 N N . LEU A 1 1333 ? 95.108 119.608 100.968 1.00 57.05 1333 LEU A N 1
ATOM 11644 C CA . LEU A 1 1333 ? 94.946 118.164 101.111 1.00 57.05 1333 LEU A CA 1
ATOM 11645 C C . LEU A 1 1333 ? 96.049 117.574 101.982 1.00 57.05 1333 LEU A C 1
ATOM 11646 O O . LEU A 1 1333 ? 95.785 116.794 102.911 1.00 57.05 1333 LEU A O 1
ATOM 11662 N N . SER A 1 1334 ? 97.297 117.953 101.702 1.00 55.04 1334 SER A N 1
ATOM 11663 C CA . SER A 1 1334 ? 98.413 117.464 102.497 1.00 55.04 1334 SER A CA 1
ATOM 11664 C C . SER A 1 1334 ? 98.305 117.934 103.940 1.00 55.04 1334 SER A C 1
ATOM 11665 O O . SER A 1 1334 ? 98.594 117.168 104.868 1.00 55.04 1334 SER A O 1
ATOM 11673 N N . THR A 1 1335 ? 97.877 119.183 104.158 1.00 53.31 1335 THR A N 1
ATOM 11674 C CA . THR A 1 1335 ? 97.731 119.645 105.540 1.00 53.31 1335 THR A CA 1
ATOM 11675 C C . THR A 1 1335 ? 96.654 118.856 106.286 1.00 53.31 1335 THR A C 1
ATOM 11676 O O . THR A 1 1335 ? 96.823 118.529 107.472 1.00 53.31 1335 THR A O 1
ATOM 11687 N N . ARG A 1 1336 ? 95.542 118.542 105.615 1.00 54.52 1336 ARG A N 1
ATOM 11688 C CA . ARG A 1 1336 ? 94.495 117.746 106.251 1.00 54.52 1336 ARG A CA 1
ATOM 11689 C C . ARG A 1 1336 ? 95.013 116.370 106.644 1.00 54.52 1336 ARG A C 1
ATOM 11690 O O . ARG A 1 1336 ? 94.744 115.878 107.753 1.00 54.52 1336 ARG A O 1
ATOM 11711 N N . GLN A 1 1337 ? 95.759 115.729 105.745 1.00 54.54 1337 GLN A N 1
ATOM 11712 C CA . GLN A 1 1337 ? 96.288 114.413 106.078 1.00 54.54 1337 GLN A CA 1
ATOM 11713 C C . GLN A 1 1337 ? 97.307 114.493 107.207 1.00 54.54 1337 GLN A C 1
ATOM 11714 O O . GLN A 1 1337 ? 97.406 113.564 108.019 1.00 54.54 1337 GLN A O 1
ATOM 11728 N N . LEU A 1 1338 ? 98.049 115.600 107.299 1.00 48.96 1338 LEU A N 1
ATOM 11729 C CA . LEU A 1 1338 ? 98.960 115.773 108.426 1.00 48.96 1338 LEU A CA 1
ATOM 11730 C C . LEU A 1 1338 ? 98.199 115.866 109.743 1.00 48.96 1338 LEU A C 1
ATOM 11731 O O . LEU A 1 1338 ? 98.617 115.277 110.751 1.00 48.96 1338 LEU A O 1
ATOM 11747 N N . HIS A 1 1339 ? 97.083 116.603 109.760 1.00 50.51 1339 HIS A N 1
ATOM 11748 C CA . HIS A 1 1339 ? 96.257 116.644 110.969 1.00 50.51 1339 HIS A CA 1
ATOM 11749 C C . HIS A 1 1339 ? 95.768 115.256 111.359 1.00 50.51 1339 HIS A C 1
ATOM 11750 O O . HIS A 1 1339 ? 95.794 114.888 112.542 1.00 50.51 1339 HIS A O 1
ATOM 11764 N N . HIS A 1 1340 ? 95.316 114.472 110.380 1.00 56.62 1340 HIS A N 1
ATOM 11765 C CA . HIS A 1 1340 ? 94.821 113.135 110.703 1.00 56.62 1340 HIS A CA 1
ATOM 11766 C C . HIS A 1 1340 ? 95.932 112.242 111.246 1.00 56.62 1340 HIS A C 1
ATOM 11767 O O . HIS A 1 1340 ? 95.704 111.457 112.178 1.00 56.62 1340 HIS A O 1
ATOM 11781 N N . MET A 1 1341 ? 97.141 112.348 110.689 1.00 53.79 1341 MET A N 1
ATOM 11782 C CA . MET A 1 1341 ? 98.249 111.551 111.209 1.00 53.79 1341 MET A CA 1
ATOM 11783 C C . MET A 1 1341 ? 98.595 111.948 112.637 1.00 53.79 1341 MET A C 1
ATOM 11784 O O . MET A 1 1341 ? 98.903 111.086 113.472 1.00 53.79 1341 MET A O 1
ATOM 11798 N N . CYS A 1 1342 ? 98.577 113.252 112.930 1.00 51.10 1342 CYS A N 1
ATOM 11799 C CA . CYS A 1 1342 ? 98.828 113.699 114.297 1.00 51.10 1342 CYS A CA 1
ATOM 11800 C C . CYS A 1 1342 ? 97.792 113.129 115.253 1.00 51.10 1342 CYS A C 1
ATOM 11801 O O . CYS A 1 1342 ? 98.130 112.681 116.357 1.00 51.10 1342 CYS A O 1
ATOM 11809 N N . GLY A 1 1343 ? 96.524 113.132 114.841 1.00 53.24 1343 GLY A N 1
ATOM 11810 C CA . GLY A 1 1343 ? 95.489 112.541 115.675 1.00 53.24 1343 GLY A CA 1
ATOM 11811 C C . GLY A 1 1343 ? 95.718 111.062 115.929 1.00 53.24 1343 GLY A C 1
ATOM 11812 O O . GLY A 1 1343 ? 95.557 110.584 117.056 1.00 53.24 1343 GLY A O 1
ATOM 11816 N N . HIS A 1 1344 ? 96.106 110.322 114.887 1.00 55.69 1344 HIS A N 1
ATOM 11817 C CA . HIS A 1 1344 ? 96.366 108.892 115.050 1.00 55.69 1344 HIS A CA 1
ATOM 11818 C C . HIS A 1 1344 ? 97.513 108.644 116.021 1.00 55.69 1344 HIS A C 1
ATOM 11819 O O . HIS A 1 1344 ? 97.420 107.778 116.903 1.00 55.69 1344 HIS A O 1
ATOM 11833 N N . SER A 1 1345 ? 98.599 109.406 115.879 1.00 52.08 1345 SER A N 1
ATOM 11834 C CA . SER A 1 1345 ? 99.743 109.233 116.767 1.00 52.08 1345 SER A CA 1
ATOM 11835 C C . SER A 1 1345 ? 99.379 109.559 118.209 1.00 52.08 1345 SER A C 1
ATOM 11836 O O . SER A 1 1345 ? 99.841 108.888 119.137 1.00 52.08 1345 SER A O 1
ATOM 11844 N N . LYS A 1 1346 ? 98.560 110.590 118.421 1.00 51.97 1346 LYS A N 1
ATOM 11845 C CA . LYS A 1 1346 ? 98.145 110.905 119.786 1.00 51.97 1346 LYS A CA 1
ATOM 11846 C C . LYS A 1 1346 ? 97.251 109.813 120.362 1.00 51.97 1346 LYS A C 1
ATOM 11847 O O . LYS A 1 1346 ? 97.354 109.489 121.550 1.00 51.97 1346 LYS A O 1
ATOM 11866 N N . ILE A 1 1347 ? 96.362 109.240 119.546 1.00 55.01 1347 ILE A N 1
ATOM 11867 C CA . ILE A 1 1347 ? 95.452 108.214 120.056 1.00 55.01 1347 ILE A CA 1
ATOM 11868 C C . ILE A 1 1347 ? 96.223 106.961 120.451 1.00 55.01 1347 ILE A C 1
ATOM 11869 O O . ILE A 1 1347 ? 95.985 106.383 121.517 1.00 55.01 1347 ILE A O 1
ATOM 11885 N N . HIS A 1 1348 ? 97.151 106.513 119.603 1.00 56.11 1348 HIS A N 1
ATOM 11886 C CA . HIS A 1 1348 ? 97.831 105.255 119.907 1.00 56.11 1348 HIS A CA 1
ATOM 11887 C C . HIS A 1 1348 ? 98.877 105.380 121.010 1.00 56.11 1348 HIS A C 1
ATOM 11888 O O . HIS A 1 1348 ? 99.334 104.349 121.512 1.00 56.11 1348 HIS A O 1
ATOM 11902 N N . GLN A 1 1349 ? 99.262 106.596 121.399 1.00 53.37 1349 GLN A N 1
ATOM 11903 C CA . GLN A 1 1349 ? 100.196 106.830 122.503 1.00 53.37 1349 GLN A CA 1
ATOM 11904 C C . GLN A 1 1349 ? 101.558 106.188 122.231 1.00 53.37 1349 GLN A C 1
ATOM 11905 O O . GLN A 1 1349 ? 102.018 105.307 122.957 1.00 53.37 1349 GLN A O 1
ATOM 11919 N N . ASP A 1 1350 ? 102.200 106.649 121.164 1.00 47.87 1350 ASP A N 1
ATOM 11920 C CA . ASP A 1 1350 ? 103.559 106.243 120.833 1.00 47.87 1350 ASP A CA 1
ATOM 11921 C C . ASP A 1 1350 ? 104.502 107.351 121.283 1.00 47.87 1350 ASP A C 1
ATOM 11922 O O . ASP A 1 1350 ? 104.430 108.473 120.772 1.00 47.87 1350 ASP A O 1
ATOM 11924 N N . LEU A 1 1351 ? 105.382 107.033 122.237 1.00 51.55 1351 LEU A N 1
ATOM 11925 C CA . LEU A 1 1351 ? 106.280 108.046 122.789 1.00 51.55 1351 LEU A CA 1
ATOM 11926 C C . LEU A 1 1351 ? 107.223 108.589 121.726 1.00 51.55 1351 LEU A C 1
ATOM 11927 O O . LEU A 1 1351 ? 107.548 109.781 121.726 1.00 51.55 1351 LEU A O 1
ATOM 11943 N N . GLY A 1 1352 ? 107.687 107.729 120.823 1.00 52.29 1352 GLY A N 1
ATOM 11944 C CA . GLY A 1 1352 ? 108.570 108.190 119.771 1.00 52.29 1352 GLY A CA 1
ATOM 11945 C C . GLY A 1 1352 ? 107.903 109.166 118.826 1.00 52.29 1352 GLY A C 1
ATOM 11946 O O . GLY A 1 1352 ? 108.559 110.063 118.292 1.00 52.29 1352 GLY A O 1
ATOM 11950 N N . LEU A 1 1353 ? 106.598 109.013 118.610 1.00 51.37 1353 LEU A N 1
ATOM 11951 C CA . LEU A 1 1353 ? 105.882 109.828 117.639 1.00 51.37 1353 LEU A CA 1
ATOM 11952 C C . LEU A 1 1353 ? 105.361 111.136 118.217 1.00 51.37 1353 LEU A C 1
ATOM 11953 O O . LEU A 1 1353 ? 105.360 112.150 117.512 1.00 51.37 1353 LEU A O 1
ATOM 11969 N N . THR A 1 1354 ? 104.927 111.151 119.480 1.00 49.27 1354 THR A N 1
ATOM 11970 C CA . THR A 1 1354 ? 104.268 112.335 120.024 1.00 49.27 1354 THR A CA 1
ATOM 11971 C C . THR A 1 1354 ? 105.200 113.528 120.167 1.00 49.27 1354 THR A C 1
ATOM 11972 O O . THR A 1 1354 ? 104.713 114.649 120.330 1.00 49.27 1354 THR A O 1
ATOM 11983 N N . ASN A 1 1355 ? 106.516 113.324 120.119 1.00 49.32 1355 ASN A N 1
ATOM 11984 C CA . ASN A 1 1355 ? 107.436 114.430 120.350 1.00 49.32 1355 ASN A CA 1
ATOM 11985 C C . ASN A 1 1355 ? 107.341 115.499 119.268 1.00 49.32 1355 ASN A C 1
ATOM 11986 O O . ASN A 1 1355 ? 107.694 116.656 119.519 1.00 49.32 1355 ASN A O 1
ATOM 11997 N N . HIS A 1 1356 ? 106.871 115.145 118.071 1.00 49.27 1356 HIS A N 1
ATOM 11998 C CA . HIS A 1 1356 ? 106.796 116.078 116.952 1.00 49.27 1356 HIS A CA 1
ATOM 11999 C C . HIS A 1 1356 ? 105.436 116.752 116.799 1.00 49.27 1356 HIS A C 1
ATOM 12000 O O . HIS A 1 1356 ? 105.296 117.627 115.940 1.00 49.27 1356 HIS A O 1
ATOM 12014 N N . VAL A 1 1357 ? 104.434 116.368 117.593 1.00 46.92 1357 VAL A N 1
ATOM 12015 C CA . VAL A 1 1357 ? 103.086 116.911 117.404 1.00 46.92 1357 VAL A CA 1
ATOM 12016 C C . VAL A 1 1357 ? 102.994 118.409 117.681 1.00 46.92 1357 VAL A C 1
ATOM 12017 O O . VAL A 1 1357 ? 102.409 119.129 116.852 1.00 46.92 1357 VAL A O 1
ATOM 12030 N N . PRO A 1 1358 ? 103.508 118.953 118.826 1.00 45.33 1358 PRO A N 1
ATOM 12031 C CA . PRO A 1 1358 ? 103.200 120.352 119.171 1.00 45.33 1358 PRO A CA 1
ATOM 12032 C C . PRO A 1 1358 ? 103.673 121.394 118.168 1.00 45.33 1358 PRO A C 1
ATOM 12033 O O . PRO A 1 1358 ? 102.897 122.277 117.787 1.00 45.33 1358 PRO A O 1
ATOM 12044 N N . LEU A 1 1359 ? 104.932 121.311 117.737 1.00 51.85 1359 LEU A N 1
ATOM 12045 C CA . LEU A 1 1359 ? 105.445 122.291 116.786 1.00 51.85 1359 LEU A CA 1
ATOM 12046 C C . LEU A 1 1359 ? 104.707 122.204 115.458 1.00 51.85 1359 LEU A C 1
ATOM 12047 O O . LEU A 1 1359 ? 104.429 123.229 114.819 1.00 51.85 1359 LEU A O 1
ATOM 12063 N N . LEU A 1 1360 ? 104.376 120.986 115.029 1.00 46.15 1360 LEU A N 1
ATOM 12064 C CA . LEU A 1 1360 ? 103.642 120.810 113.783 1.00 46.15 1360 LEU A CA 1
ATOM 12065 C C . LEU A 1 1360 ? 102.269 121.460 113.866 1.00 46.15 1360 LEU A C 1
ATOM 12066 O O . LEU A 1 1360 ? 101.842 122.157 112.939 1.00 46.15 1360 LEU A O 1
ATOM 12082 N N . LYS A 1 1361 ? 101.572 121.266 114.987 1.00 45.61 1361 LYS A N 1
ATOM 12083 C CA . LYS A 1 1361 ? 100.252 121.872 115.127 1.00 45.61 1361 LYS A CA 1
ATOM 12084 C C . LYS A 1 1361 ? 100.349 123.390 115.204 1.00 45.61 1361 LYS A C 1
ATOM 12085 O O . LYS A 1 1361 ? 99.493 124.102 114.662 1.00 45.61 1361 LYS A O 1
ATOM 12104 N N . LYS A 1 1362 ? 101.393 123.904 115.857 1.00 46.16 1362 LYS A N 1
ATOM 12105 C CA . LYS A 1 1362 ? 101.596 125.349 115.914 1.00 46.16 1362 LYS A CA 1
ATOM 12106 C C . LYS A 1 1362 ? 101.775 125.933 114.518 1.00 46.16 1362 LYS A C 1
ATOM 12107 O O . LYS A 1 1362 ? 101.150 126.942 114.168 1.00 46.16 1362 LYS A O 1
ATOM 12126 N N . SER A 1 1363 ? 102.628 125.310 113.704 1.00 47.31 1363 SER A N 1
ATOM 12127 C CA . SER A 1 1363 ? 102.853 125.822 112.355 1.00 47.31 1363 SER A CA 1
ATOM 12128 C C . SER A 1 1363 ? 101.593 125.714 111.502 1.00 47.31 1363 SER A C 1
ATOM 12129 O O . SER A 1 1363 ? 101.256 126.641 110.747 1.00 47.31 1363 SER A O 1
ATOM 12137 N N . LEU A 1 1364 ? 100.877 124.594 111.613 1.00 47.20 1364 LEU A N 1
ATOM 12138 C CA . LEU A 1 1364 ? 99.653 124.432 110.841 1.00 47.20 1364 LEU A CA 1
ATOM 12139 C C . LEU A 1 1364 ? 98.586 125.434 111.248 1.00 47.20 1364 LEU A C 1
ATOM 12140 O O . LEU A 1 1364 ? 97.749 125.792 110.414 1.00 47.20 1364 LEU A O 1
ATOM 12156 N N . GLU A 1 1365 ? 98.589 125.889 112.503 1.00 47.85 1365 GLU A N 1
ATOM 12157 C CA . GLU A 1 1365 ? 97.670 126.950 112.903 1.00 47.85 1365 GLU A CA 1
ATOM 12158 C C . GLU A 1 1365 ? 98.139 128.310 112.401 1.00 47.85 1365 GLU A C 1
ATOM 12159 O O . GLU A 1 1365 ? 97.318 129.164 112.056 1.00 47.85 1365 GLU A O 1
ATOM 12171 N N . GLN A 1 1366 ? 99.454 128.537 112.367 1.00 46.33 1366 GLN A N 1
ATOM 12172 C CA . GLN A 1 1366 ? 99.967 129.802 111.843 1.00 46.33 1366 GLN A CA 1
ATOM 12173 C C . GLN A 1 1366 ? 99.617 129.978 110.371 1.00 46.33 1366 GLN A C 1
ATOM 12174 O O . GLN A 1 1366 ? 99.440 131.109 109.895 1.00 46.33 1366 GLN A O 1
ATOM 12188 N N . PHE A 1 1367 ? 99.528 128.865 109.639 1.00 50.59 1367 PHE A N 1
ATOM 12189 C CA . PHE A 1 1367 ? 99.268 128.908 108.200 1.00 50.59 1367 PHE A CA 1
ATOM 12190 C C . PHE A 1 1367 ? 97.948 129.611 107.875 1.00 50.59 1367 PHE A C 1
ATOM 12191 O O . PHE A 1 1367 ? 97.878 130.447 106.961 1.00 50.59 1367 PHE A O 1
ATOM 12208 N N . VAL A 1 1368 ? 96.897 129.309 108.640 1.00 51.23 1368 VAL A N 1
ATOM 12209 C CA . VAL A 1 1368 ? 95.568 129.844 108.346 1.00 51.23 1368 VAL A CA 1
ATOM 12210 C C . VAL A 1 1368 ? 95.551 131.360 108.508 1.00 51.23 1368 VAL A C 1
ATOM 12211 O O . VAL A 1 1368 ? 95.064 132.098 107.641 1.00 51.23 1368 VAL A O 1
ATOM 12224 N N . TYR A 1 1369 ? 96.080 131.850 109.626 1.00 48.37 1369 TYR A N 1
ATOM 12225 C CA . TYR A 1 1369 ? 96.039 133.283 109.871 1.00 48.37 1369 TYR A CA 1
ATOM 12226 C C . TYR A 1 1369 ? 96.991 134.031 108.954 1.00 48.37 1369 TYR A C 1
ATOM 12227 O O . TYR A 1 1369 ? 96.729 135.190 108.611 1.00 48.37 1369 TYR A O 1
ATOM 12245 N N . ARG A 1 1370 ? 98.075 133.391 108.511 1.00 56.35 1370 ARG A N 1
ATOM 12246 C CA . ARG A 1 1370 ? 98.880 134.031 107.481 1.00 56.35 1370 ARG A CA 1
ATOM 12247 C C . ARG A 1 1370 ? 98.109 134.157 106.172 1.00 56.35 1370 ARG A C 1
ATOM 12248 O O . ARG A 1 1370 ? 98.252 135.164 105.469 1.00 56.35 1370 ARG A O 1
ATOM 12269 N N . VAL A 1 1371 ? 97.283 133.165 105.829 1.00 56.64 1371 VAL A N 1
ATOM 12270 C CA . VAL A 1 1371 ? 96.446 133.302 104.634 1.00 56.64 1371 VAL A CA 1
ATOM 12271 C C . VAL A 1 1371 ? 95.446 134.441 104.813 1.00 56.64 1371 VAL A C 1
ATOM 12272 O O . VAL A 1 1371 ? 95.143 135.180 103.863 1.00 56.64 1371 VAL A O 1
ATOM 12285 N N . LYS A 1 1372 ? 94.898 134.586 106.021 1.00 57.25 1372 LYS A N 1
ATOM 12286 C CA . LYS A 1 1372 ? 93.985 135.701 106.274 1.00 57.25 1372 LYS A CA 1
ATOM 12287 C C . LYS A 1 1372 ? 94.692 137.039 106.097 1.00 57.25 1372 LYS A C 1
ATOM 12288 O O . LYS A 1 1372 ? 94.121 137.981 105.536 1.00 57.25 1372 LYS A O 1
ATOM 12307 N N . ALA A 1 1373 ? 95.929 137.144 106.579 1.00 58.53 1373 ALA A N 1
ATOM 12308 C CA . ALA A 1 1373 ? 96.697 138.368 106.374 1.00 58.53 1373 ALA A CA 1
ATOM 12309 C C . ALA A 1 1373 ? 96.945 138.616 104.891 1.00 58.53 1373 ALA A C 1
ATOM 12310 O O . ALA A 1 1373 ? 96.908 139.765 104.429 1.00 58.53 1373 ALA A O 1
ATOM 12312 N N . MET A 1 1374 ? 97.198 137.547 104.132 1.00 63.24 1374 MET A N 1
ATOM 12313 C CA . MET A 1 1374 ? 97.389 137.683 102.690 1.00 63.24 1374 MET A CA 1
ATOM 12314 C C . MET A 1 1374 ? 96.147 138.265 102.030 1.00 63.24 1374 MET A C 1
ATOM 12315 O O . MET A 1 1374 ? 96.247 139.155 101.179 1.00 63.24 1374 MET A O 1
ATOM 12329 N N . LEU A 1 1375 ? 94.967 137.763 102.396 1.00 63.66 1375 LEU A N 1
ATOM 12330 C CA . LEU A 1 1375 ? 93.741 138.328 101.838 1.00 63.66 1375 LEU A CA 1
ATOM 12331 C C . LEU A 1 1375 ? 93.551 139.775 102.274 1.00 63.66 1375 LEU A C 1
ATOM 12332 O O . LEU A 1 1375 ? 93.140 140.621 101.472 1.00 63.66 1375 LEU A O 1
ATOM 12348 N N . ALA A 1 1376 ? 93.837 140.077 103.541 1.00 68.10 1376 ALA A N 1
ATOM 12349 C CA . ALA A 1 1376 ? 93.664 141.435 104.041 1.00 68.10 1376 ALA A CA 1
ATOM 12350 C C . ALA A 1 1376 ? 94.598 142.427 103.366 1.00 68.10 1376 ALA A C 1
ATOM 12351 O O . ALA A 1 1376 ? 94.285 143.621 103.328 1.00 68.10 1376 ALA A O 1
ATOM 12358 N N . PHE A 1 1377 ? 95.732 141.968 102.832 1.00 68.07 1377 PHE A N 1
ATOM 12359 C CA . PHE A 1 1377 ? 96.654 142.883 102.165 1.00 68.07 1377 PHE A CA 1
ATOM 12360 C C . PHE A 1 1377 ? 96.040 143.541 100.933 1.00 68.07 1377 PHE A C 1
ATOM 12361 O O . PHE A 1 1377 ? 96.499 144.615 100.529 1.00 68.07 1377 PHE A O 1
ATOM 12378 N N . ASN A 1 1378 ? 95.018 142.924 100.324 1.00 72.74 1378 ASN A N 1
ATOM 12379 C CA . ASN A 1 1378 ? 94.394 143.422 99.099 1.00 72.74 1378 ASN A CA 1
ATOM 12380 C C . ASN A 1 1378 ? 92.917 143.761 99.285 1.00 72.74 1378 ASN A C 1
ATOM 12381 O O . ASN A 1 1378 ? 92.165 143.787 98.306 1.00 72.74 1378 ASN A O 1
ATOM 12392 N N . HIS A 1 1379 ? 92.486 144.037 100.516 1.00 76.54 1379 HIS A N 1
ATOM 12393 C CA . HIS A 1 1379 ? 91.126 144.503 100.790 1.00 76.54 1379 HIS A CA 1
ATOM 12394 C C . HIS A 1 1379 ? 90.068 143.493 100.353 1.00 76.54 1379 HIS A C 1
ATOM 12395 O O . HIS A 1 1379 ? 88.964 143.877 99.960 1.00 76.54 1379 HIS A O 1
ATOM 12409 N N . CYS A 1 1380 ? 90.401 142.202 100.414 1.00 67.59 1380 CYS A N 1
ATOM 12410 C CA . CYS A 1 1380 ? 89.484 141.114 100.095 1.00 67.59 1380 CYS A CA 1
ATOM 12411 C C . CYS A 1 1380 ? 89.103 140.321 101.341 1.00 67.59 1380 CYS A C 1
ATOM 12412 O O . CYS A 1 1380 ? 88.784 139.133 101.255 1.00 67.59 1380 CYS A O 1
ATOM 12416 N N . GLN A 1 1381 ? 89.112 140.975 102.505 1.00 66.05 1381 GLN A N 1
ATOM 12417 C CA . GLN A 1 1381 ? 88.920 140.273 103.768 1.00 66.05 1381 GLN A CA 1
ATOM 12418 C C . GLN A 1 1381 ? 87.520 139.693 103.922 1.00 66.05 1381 GLN A C 1
ATOM 12419 O O . GLN A 1 1381 ? 87.320 138.821 104.773 1.00 66.05 1381 GLN A O 1
ATOM 12423 N N . GLU A 1 1382 ? 86.546 140.153 103.136 1.00 63.90 1382 GLU A N 1
ATOM 12424 C CA . GLU A 1 1382 ? 85.189 139.639 103.276 1.00 63.90 1382 GLU A CA 1
ATOM 12425 C C . GLU A 1 1382 ? 85.083 138.180 102.850 1.00 63.90 1382 GLU A C 1
ATOM 12426 O O . GLU A 1 1382 ? 84.209 137.458 103.341 1.00 63.90 1382 GLU A O 1
ATOM 12430 N N . ALA A 1 1383 ? 85.952 137.726 101.947 1.00 68.49 1383 ALA A N 1
ATOM 12431 C CA . ALA A 1 1383 ? 85.825 136.384 101.393 1.00 68.49 1383 ALA A CA 1
ATOM 12432 C C . ALA A 1 1383 ? 86.302 135.287 102.337 1.00 68.49 1383 ALA A C 1
ATOM 12433 O O . ALA A 1 1383 ? 85.932 134.125 102.142 1.00 68.49 1383 ALA A O 1
ATOM 12440 N N . PHE A 1 1384 ? 87.104 135.618 103.344 1.00 61.04 1384 PHE A N 1
ATOM 12441 C CA . PHE A 1 1384 ? 87.704 134.601 104.195 1.00 61.04 1384 PHE A CA 1
ATOM 12442 C C . PHE A 1 1384 ? 86.648 133.904 105.046 1.00 61.04 1384 PHE A C 1
ATOM 12443 O O . PHE A 1 1384 ? 85.598 134.468 105.359 1.00 61.04 1384 PHE A O 1
ATOM 12460 N N . TRP A 1 1385 ? 86.936 132.657 105.413 1.00 62.94 1385 TRP A N 1
ATOM 12461 C CA . TRP A 1 1385 ? 86.014 131.839 106.188 1.00 62.94 1385 TRP A CA 1
ATOM 12462 C C . TRP A 1 1385 ? 86.813 130.819 106.987 1.00 62.94 1385 TRP A C 1
ATOM 12463 O O . TRP A 1 1385 ? 87.878 130.375 106.553 1.00 62.94 1385 TRP A O 1
ATOM 12484 N N . VAL A 1 1386 ? 86.296 130.462 108.163 1.00 58.50 1386 VAL A N 1
ATOM 12485 C CA . VAL A 1 1386 ? 86.939 129.509 109.063 1.00 58.50 1386 VAL A CA 1
ATOM 12486 C C . VAL A 1 1386 ? 85.875 128.577 109.623 1.00 58.50 1386 VAL A C 1
ATOM 12487 O O . VAL A 1 1386 ? 84.758 129.007 109.925 1.00 58.50 1386 VAL A O 1
ATOM 12500 N N . GLY A 1 1387 ? 86.224 127.300 109.760 1.00 59.32 1387 GLY A N 1
ATOM 12501 C CA . GLY A 1 1387 ? 85.313 126.326 110.333 1.00 59.32 1387 GLY A CA 1
ATOM 12502 C C . GLY A 1 1387 ? 86.072 125.152 110.904 1.00 59.32 1387 GLY A C 1
ATOM 12503 O O . GLY A 1 1387 ? 87.286 125.024 110.738 1.00 59.32 1387 GLY A O 1
ATOM 12507 N N . VAL A 1 1388 ? 85.330 124.285 111.578 1.00 60.89 1388 VAL A N 1
ATOM 12508 C CA . VAL A 1 1388 ? 85.895 123.122 112.252 1.00 60.89 1388 VAL A CA 1
ATOM 12509 C C . VAL A 1 1388 ? 85.981 121.971 111.262 1.00 60.89 1388 VAL A C 1
ATOM 12510 O O . VAL A 1 1388 ? 85.057 121.737 110.474 1.00 60.89 1388 VAL A O 1
ATOM 12523 N N . LEU A 1 1389 ? 87.093 121.243 111.314 1.00 57.72 1389 LEU A N 1
ATOM 12524 C CA . LEU A 1 1389 ? 87.367 120.123 110.423 1.00 57.72 1389 LEU A CA 1
ATOM 12525 C C . LEU A 1 1389 ? 87.042 118.818 111.136 1.00 57.72 1389 LEU A C 1
ATOM 12526 O O . LEU A 1 1389 ? 87.510 118.585 112.254 1.00 57.72 1389 LEU A O 1
ATOM 12542 N N . LYS A 1 1390 ? 86.244 117.974 110.488 1.00 60.47 1390 LYS A N 1
ATOM 12543 C CA . LYS A 1 1390 ? 85.808 116.728 111.105 1.00 60.47 1390 LYS A CA 1
ATOM 12544 C C . LYS A 1 1390 ? 86.989 115.787 111.296 1.00 60.47 1390 LYS A C 1
ATOM 12545 O O . LYS A 1 1390 ? 87.814 115.618 110.394 1.00 60.47 1390 LYS A O 1
ATOM 12549 N N . ASN A 1 1391 ? 87.071 115.175 112.473 1.00 65.53 1391 ASN A N 1
ATOM 12550 C CA . ASN A 1 1391 ? 88.131 114.215 112.741 1.00 65.53 1391 ASN A CA 1
ATOM 12551 C C . ASN A 1 1391 ? 87.928 112.959 111.909 1.00 65.53 1391 ASN A C 1
ATOM 12552 O O . ASN A 1 1391 ? 86.797 112.531 111.669 1.00 65.53 1391 ASN A O 1
ATOM 12563 N N . ARG A 1 1392 ? 89.035 112.364 111.469 1.00 70.71 1392 ARG A N 1
ATOM 12564 C CA . ARG A 1 1392 ? 88.991 111.143 110.679 1.00 70.71 1392 ARG A CA 1
ATOM 12565 C C . ARG A 1 1392 ? 90.257 110.343 110.926 1.00 70.71 1392 ARG A C 1
ATOM 12566 O O . ARG A 1 1392 ? 91.359 110.896 110.925 1.00 70.71 1392 ARG A O 1
ATOM 12587 N N . ASP A 1 1393 ? 90.093 109.040 111.130 1.00 73.50 1393 ASP A N 1
ATOM 12588 C CA . ASP A 1 1393 ? 91.239 108.153 111.211 1.00 73.50 1393 ASP A CA 1
ATOM 12589 C C . ASP A 1 1393 ? 91.873 108.001 109.832 1.00 73.50 1393 ASP A C 1
ATOM 12590 O O . ASP A 1 1393 ? 91.339 108.458 108.818 1.00 73.50 1393 ASP A O 1
ATOM 12594 N N . LEU A 1 1394 ? 93.036 107.360 109.803 1.00 65.29 1394 LEU A N 1
ATOM 12595 C CA . LEU A 1 1394 ? 93.712 107.108 108.539 1.00 65.29 1394 LEU A CA 1
ATOM 12596 C C . LEU A 1 1394 ? 92.864 106.200 107.662 1.00 65.29 1394 LEU A C 1
ATOM 12597 O O . LEU A 1 1394 ? 92.261 105.239 108.146 1.00 65.29 1394 LEU A O 1
ATOM 12613 N N . GLN A 1 1395 ? 92.824 106.526 106.364 1.00 71.44 1395 GLN A N 1
ATOM 12614 C CA . GLN A 1 1395 ? 92.125 105.755 105.324 1.00 71.44 1395 GLN A CA 1
ATOM 12615 C C . GLN A 1 1395 ? 90.692 105.406 105.724 1.00 71.44 1395 GLN A C 1
ATOM 12616 O O . GLN A 1 1395 ? 90.223 104.285 105.521 1.00 71.44 1395 GLN A O 1
ATOM 12630 N N . GLY A 1 1396 ? 89.984 106.380 106.289 1.00 79.26 1396 GLY A N 1
ATOM 12631 C CA . GLY A 1 1396 ? 88.621 106.148 106.725 1.00 79.26 1396 GLY A CA 1
ATOM 12632 C C . GLY A 1 1396 ? 87.893 107.408 107.140 1.00 79.26 1396 GLY A C 1
ATOM 12633 O O . GLY A 1 1396 ? 88.109 108.476 106.561 1.00 79.26 1396 GLY A O 1
ATOM 12637 N N . GLU A 1 1397 ? 87.026 107.293 108.144 1.00 82.29 1397 GLU A N 1
ATOM 12638 C CA . GLU A 1 1397 ? 86.241 108.425 108.614 1.00 82.29 1397 GLU A CA 1
ATOM 12639 C C . GLU A 1 1397 ? 85.851 108.188 110.064 1.00 82.29 1397 GLU A C 1
ATOM 12640 O O . GLU A 1 1397 ? 85.930 107.066 110.573 1.00 82.29 1397 GLU A O 1
ATOM 12644 N N . GLU A 1 1398 ? 85.431 109.266 110.721 1.00 73.89 1398 GLU A N 1
ATOM 12645 C CA . GLU A 1 1398 ? 85.013 109.220 112.119 1.00 73.89 1398 GLU A CA 1
ATOM 12646 C C . GLU A 1 1398 ? 86.155 108.777 113.027 1.00 73.89 1398 GLU A C 1
ATOM 12647 O O . GLU A 1 1398 ? 86.138 109.031 114.231 1.00 73.89 1398 GLU A O 1
ATOM 12651 N N . GLY B 2 30 ? 164.424 80.494 171.947 1.00 292.74 30 GLY B N 1
ATOM 12652 C CA . GLY B 2 30 ? 164.055 81.927 171.765 1.00 292.74 30 GLY B CA 1
ATOM 12653 C C . GLY B 2 30 ? 164.163 82.733 173.045 1.00 292.74 30 GLY B C 1
ATOM 12654 O O . GLY B 2 30 ? 164.509 83.914 173.016 1.00 292.74 30 GLY B O 1
ATOM 12658 N N . ASP B 2 31 ? 163.859 82.089 174.174 1.00 295.19 31 ASP B N 1
ATOM 12659 C CA . ASP B 2 31 ? 163.945 82.772 175.462 1.00 295.19 31 ASP B CA 1
ATOM 12660 C C . ASP B 2 31 ? 165.382 83.161 175.785 1.00 295.19 31 ASP B C 1
ATOM 12661 O O . ASP B 2 31 ? 165.632 84.249 176.317 1.00 295.19 31 ASP B O 1
ATOM 12665 N N . MET B 2 32 ? 166.339 82.280 175.480 1.00 300.46 32 MET B N 1
ATOM 12666 C CA . MET B 2 32 ? 167.742 82.600 175.717 1.00 300.46 32 MET B CA 1
ATOM 12667 C C . MET B 2 32 ? 168.188 83.780 174.863 1.00 300.46 32 MET B C 1
ATOM 12668 O O . MET B 2 32 ? 168.920 84.657 175.336 1.00 300.46 32 MET B O 1
ATOM 12672 N N . VAL B 2 33 ? 167.757 83.819 173.600 1.00 297.15 33 VAL B N 1
ATOM 12673 C CA . VAL B 2 33 ? 168.095 84.945 172.736 1.00 297.15 33 VAL B CA 1
ATOM 12674 C C . VAL B 2 33 ? 167.451 86.224 173.256 1.00 297.15 33 VAL B C 1
ATOM 12675 O O . VAL B 2 33 ? 168.050 87.305 173.198 1.00 297.15 33 VAL B O 1
ATOM 12679 N N . THR B 2 34 ? 166.223 86.125 173.771 1.00 297.18 34 THR B N 1
ATOM 12680 C CA . THR B 2 34 ? 165.562 87.292 174.346 1.00 297.18 34 THR B CA 1
ATOM 12681 C C . THR B 2 34 ? 166.325 87.815 175.556 1.00 297.18 34 THR B C 1
ATOM 12682 O O . THR B 2 34 ? 166.488 89.030 175.720 1.00 297.18 34 THR B O 1
ATOM 12686 N N . ARG B 2 35 ? 166.797 86.912 176.417 1.00 300.17 35 ARG B N 1
ATOM 12687 C CA . ARG B 2 35 ? 167.599 87.332 177.561 1.00 300.17 35 ARG B CA 1
ATOM 12688 C C . ARG B 2 35 ? 168.924 87.943 177.122 1.00 300.17 35 ARG B C 1
ATOM 12689 O O . ARG B 2 35 ? 169.374 88.933 177.711 1.00 300.17 35 ARG B O 1
ATOM 12693 N N . GLN B 2 36 ? 169.559 87.374 176.096 1.00 300.34 36 GLN B N 1
ATOM 12694 C CA . GLN B 2 36 ? 170.849 87.865 175.631 1.00 300.34 36 GLN B CA 1
ATOM 12695 C C . GLN B 2 36 ? 170.748 89.165 174.841 1.00 300.34 36 GLN B C 1
ATOM 12696 O O . GLN B 2 36 ? 171.758 89.866 174.714 1.00 300.34 36 GLN B O 1
ATOM 12700 N N . ALA B 2 37 ? 169.571 89.508 174.317 1.00 296.85 37 ALA B N 1
ATOM 12701 C CA . ALA B 2 37 ? 169.399 90.704 173.503 1.00 296.85 37 ALA B CA 1
ATOM 12702 C C . ALA B 2 37 ? 169.154 91.967 174.330 1.00 296.85 37 ALA B C 1
ATOM 12703 O O . ALA B 2 37 ? 168.621 92.947 173.796 1.00 296.85 37 ALA B O 1
ATOM 12710 N N . LEU B 2 38 ? 169.519 91.967 175.615 1.00 294.57 38 LEU B N 1
ATOM 12711 C CA . LEU B 2 38 ? 169.400 93.185 176.411 1.00 294.57 38 LEU B CA 1
ATOM 12712 C C . LEU B 2 38 ? 170.304 94.286 175.871 1.00 294.57 38 LEU B C 1
ATOM 12713 O O . LEU B 2 38 ? 169.893 95.449 175.786 1.00 294.57 38 LEU B O 1
ATOM 12717 N N . ARG B 2 39 ? 171.538 93.939 175.499 1.00 292.49 39 ARG B N 1
ATOM 12718 C CA . ARG B 2 39 ? 172.450 94.922 174.928 1.00 292.49 39 ARG B CA 1
ATOM 12719 C C . ARG B 2 39 ? 172.087 95.272 173.490 1.00 292.49 39 ARG B C 1
ATOM 12720 O O . ARG B 2 39 ? 172.308 96.410 173.061 1.00 292.49 39 ARG B O 1
ATOM 12724 N N . GLY B 2 40 ? 171.536 94.319 172.739 1.00 294.61 40 GLY B N 1
ATOM 12725 C CA . GLY B 2 40 ? 171.163 94.536 171.357 1.00 294.61 40 GLY B CA 1
ATOM 12726 C C . GLY B 2 40 ? 172.261 94.295 170.343 1.00 294.61 40 GLY B C 1
ATOM 12727 O O . GLY B 2 40 ? 171.991 94.369 169.137 1.00 294.61 40 GLY B O 1
ATOM 12731 N N . ARG B 2 41 ? 173.490 94.010 170.784 1.00 294.17 41 ARG B N 1
ATOM 12732 C CA . ARG B 2 41 ? 174.578 93.776 169.841 1.00 294.17 41 ARG B CA 1
ATOM 12733 C C . ARG B 2 41 ? 174.488 92.396 169.201 1.00 294.17 41 ARG B C 1
ATOM 12734 O O . ARG B 2 41 ? 174.791 92.247 168.012 1.00 294.17 41 ARG B O 1
ATOM 12738 N N . GLU B 2 42 ? 174.076 91.385 169.962 1.00 294.82 42 GLU B N 1
ATOM 12739 C CA . GLU B 2 42 ? 174.048 90.007 169.487 1.00 294.82 42 GLU B CA 1
ATOM 12740 C C . GLU B 2 42 ? 172.780 89.656 168.712 1.00 294.82 42 GLU B C 1
ATOM 12741 O O . GLU B 2 42 ? 172.705 88.543 168.175 1.00 294.82 42 GLU B O 1
ATOM 12745 N N . THR B 2 43 ? 171.803 90.568 168.631 1.00 296.49 43 THR B N 1
ATOM 12746 C CA . THR B 2 43 ? 170.529 90.250 167.989 1.00 296.49 43 THR B CA 1
ATOM 12747 C C . THR B 2 43 ? 170.724 89.878 166.525 1.00 296.49 43 THR B C 1
ATOM 12748 O O . THR B 2 43 ? 170.083 88.944 166.025 1.00 296.49 43 THR B O 1
ATOM 12752 N N . ALA B 2 44 ? 171.621 90.586 165.829 1.00 297.09 44 ALA B N 1
ATOM 12753 C CA . ALA B 2 44 ? 171.946 90.230 164.452 1.00 297.09 44 ALA B CA 1
ATOM 12754 C C . ALA B 2 44 ? 172.476 88.806 164.367 1.00 297.09 44 ALA B C 1
ATOM 12755 O O . ALA B 2 44 ? 172.076 88.044 163.478 1.00 297.09 44 ALA B O 1
ATOM 12762 N N . ALA B 2 45 ? 173.349 88.417 165.303 1.00 300.32 45 ALA B N 1
ATOM 12763 C CA . ALA B 2 45 ? 173.803 87.031 165.342 1.00 300.32 45 ALA B CA 1
ATOM 12764 C C . ALA B 2 45 ? 172.630 86.090 165.574 1.00 300.32 45 ALA B C 1
ATOM 12765 O O . ALA B 2 45 ? 172.563 85.012 164.968 1.00 300.32 45 ALA B O 1
ATOM 12772 N N . LEU B 2 46 ? 171.678 86.503 166.419 1.00 299.58 46 LEU B N 1
ATOM 12773 C CA . LEU B 2 46 ? 170.466 85.717 166.613 1.00 299.58 46 LEU B CA 1
ATOM 12774 C C . LEU B 2 46 ? 169.709 85.556 165.303 1.00 299.58 46 LEU B C 1
ATOM 12775 O O . LEU B 2 46 ? 169.170 84.478 165.020 1.00 299.58 46 LEU B O 1
ATOM 12779 N N . LEU B 2 47 ? 169.683 86.609 164.476 1.00 297.14 47 LEU B N 1
ATOM 12780 C CA . LEU B 2 47 ? 169.054 86.494 163.165 1.00 297.14 47 LEU B CA 1
ATOM 12781 C C . LEU B 2 47 ? 169.769 85.447 162.324 1.00 297.14 47 LEU B C 1
ATOM 12782 O O . LEU B 2 47 ? 169.126 84.673 161.604 1.00 297.14 47 LEU B O 1
ATOM 12798 N N . LYS B 2 48 ? 171.101 85.388 162.433 1.00 302.21 48 LYS B N 1
ATOM 12799 C CA . LYS B 2 48 ? 171.844 84.319 161.778 1.00 302.21 48 LYS B CA 1
ATOM 12800 C C . LYS B 2 48 ? 171.399 82.962 162.302 1.00 302.21 48 LYS B C 1
ATOM 12801 O O . LYS B 2 48 ? 171.221 82.016 161.523 1.00 302.21 48 LYS B O 1
ATOM 12805 N N . GLY B 2 49 ? 171.184 82.859 163.617 1.00 304.92 49 GLY B N 1
ATOM 12806 C CA . GLY B 2 49 ? 170.603 81.647 164.166 1.00 304.92 49 GLY B CA 1
ATOM 12807 C C . GLY B 2 49 ? 169.233 81.363 163.584 1.00 304.92 49 GLY B C 1
ATOM 12808 O O . GLY B 2 49 ? 168.893 80.209 163.306 1.00 304.92 49 GLY B O 1
ATOM 12812 N N . ILE B 2 50 ? 168.440 82.417 163.367 1.00 305.09 50 ILE B N 1
ATOM 12813 C CA . ILE B 2 50 ? 167.164 82.257 162.681 1.00 305.09 50 ILE B CA 1
ATOM 12814 C C . ILE B 2 50 ? 167.390 81.710 161.280 1.00 305.09 50 ILE B C 1
ATOM 12815 O O . ILE B 2 50 ? 166.646 80.839 160.811 1.00 305.09 50 ILE B O 1
ATOM 12819 N N . PHE B 2 51 ? 168.435 82.195 160.600 1.00 305.46 51 PHE B N 1
ATOM 12820 C CA . PHE B 2 51 ? 168.815 81.612 159.319 1.00 305.46 51 PHE B CA 1
ATOM 12821 C C . PHE B 2 51 ? 169.180 80.145 159.486 1.00 305.46 51 PHE B C 1
ATOM 12822 O O . PHE B 2 51 ? 168.801 79.306 158.660 1.00 305.46 51 PHE B O 1
ATOM 12826 N N . LYS B 2 52 ? 169.893 79.815 160.569 1.00 306.24 52 LYS B N 1
ATOM 12827 C CA . LYS B 2 52 ? 170.158 78.416 160.881 1.00 306.24 52 LYS B CA 1
ATOM 12828 C C . LYS B 2 52 ? 168.857 77.660 161.106 1.00 306.24 52 LYS B C 1
ATOM 12829 O O . LYS B 2 52 ? 168.742 76.481 160.747 1.00 306.24 52 LYS B O 1
ATOM 12833 N N . GLY B 2 53 ? 167.862 78.323 161.697 1.00 303.31 53 GLY B N 1
ATOM 12834 C CA . GLY B 2 53 ? 166.538 77.733 161.758 1.00 303.31 53 GLY B CA 1
ATOM 12835 C C . GLY B 2 53 ? 165.892 77.639 160.390 1.00 303.31 53 GLY B C 1
ATOM 12836 O O . GLY B 2 53 ? 165.230 76.647 160.074 1.00 303.31 53 GLY B O 1
ATOM 12840 N N . SER B 2 54 ? 166.083 78.665 159.557 1.00 302.75 54 SER B N 1
ATOM 12841 C CA . SER B 2 54 ? 165.422 78.699 158.253 1.00 302.75 54 SER B CA 1
ATOM 12842 C C . SER B 2 54 ? 165.881 77.576 157.335 1.00 302.75 54 SER B C 1
ATOM 12843 O O . SER B 2 54 ? 165.022 76.899 156.744 1.00 302.75 54 SER B O 1
ATOM 12847 N N . PRO B 2 55 ? 167.185 77.316 157.167 1.00 300.60 55 PRO B N 1
ATOM 12848 C CA . PRO B 2 55 ? 167.633 76.246 156.270 1.00 300.60 55 PRO B CA 1
ATOM 12849 C C . PRO B 2 55 ? 167.499 74.859 156.893 1.00 300.60 55 PRO B C 1
ATOM 12850 O O . PRO B 2 55 ? 166.711 74.697 157.825 1.00 300.60 55 PRO B O 1
ATOM 12853 N N . SER B 2 60 ? 159.971 72.755 161.775 1.00 294.65 60 SER B N 1
ATOM 12854 C CA . SER B 2 60 ? 160.761 73.145 162.937 1.00 294.65 60 SER B CA 1
ATOM 12855 C C . SER B 2 60 ? 161.306 74.558 162.768 1.00 294.65 60 SER B C 1
ATOM 12856 O O . SER B 2 60 ? 161.253 75.369 163.692 1.00 294.65 60 SER B O 1
ATOM 12860 N N . GLY B 2 61 ? 161.837 74.843 161.578 1.00 296.67 61 GLY B N 1
ATOM 12861 C CA . GLY B 2 61 ? 162.374 76.169 161.318 1.00 296.67 61 GLY B CA 1
ATOM 12862 C C . GLY B 2 61 ? 161.306 77.245 161.305 1.00 296.67 61 GLY B C 1
ATOM 12863 O O . GLY B 2 61 ? 161.509 78.339 161.843 1.00 296.67 61 GLY B O 1
ATOM 12867 N N . VAL B 2 62 ? 160.158 76.955 160.689 1.00 293.94 62 VAL B N 1
ATOM 12868 C CA . VAL B 2 62 ? 159.099 77.952 160.568 1.00 293.94 62 VAL B CA 1
ATOM 12869 C C . VAL B 2 62 ? 158.540 78.315 161.938 1.00 293.94 62 VAL B C 1
ATOM 12870 O O . VAL B 2 62 ? 158.310 79.493 162.235 1.00 293.94 62 VAL B O 1
ATOM 12874 N N . LEU B 2 63 ? 158.307 77.313 162.791 1.00 295.75 63 LEU B N 1
ATOM 12875 C CA . LEU B 2 63 ? 157.766 77.583 164.120 1.00 295.75 63 LEU B CA 1
ATOM 12876 C C . LEU B 2 63 ? 158.745 78.392 164.964 1.00 295.75 63 LEU B C 1
ATOM 12877 O O . LEU B 2 63 ? 158.342 79.332 165.662 1.00 295.75 63 LEU B O 1
ATOM 12881 N N . ARG B 2 64 ? 160.032 78.039 164.917 1.00 296.13 64 ARG B N 1
ATOM 12882 C CA . ARG B 2 64 ? 161.033 78.788 165.669 1.00 296.13 64 ARG B CA 1
ATOM 12883 C C . ARG B 2 64 ? 161.136 80.222 165.168 1.00 296.13 64 ARG B C 1
ATOM 12884 O O . ARG B 2 64 ? 161.236 81.161 165.968 1.00 296.13 64 ARG B O 1
ATOM 12888 N N . ARG B 2 65 ? 161.107 80.412 163.846 1.00 294.52 65 ARG B N 1
ATOM 12889 C CA . ARG B 2 65 ? 161.157 81.761 163.290 1.00 294.52 65 ARG B CA 1
ATOM 12890 C C . ARG B 2 65 ? 159.936 82.572 163.703 1.00 294.52 65 ARG B C 1
ATOM 12891 O O . ARG B 2 65 ? 160.054 83.757 164.037 1.00 294.52 65 ARG B O 1
ATOM 12895 N N . LEU B 2 66 ? 158.754 81.951 163.690 1.00 291.46 66 LEU B N 1
ATOM 12896 C CA . LEU B 2 66 ? 157.540 82.653 164.093 1.00 291.46 66 LEU B CA 1
ATOM 12897 C C . LEU B 2 66 ? 157.591 83.044 165.566 1.00 291.46 66 LEU B C 1
ATOM 12898 O O . LEU B 2 66 ? 157.200 84.158 165.935 1.00 291.46 66 LEU B O 1
ATOM 12914 N N . GLN B 2 67 ? 158.066 82.136 166.424 1.00 294.77 67 GLN B N 1
ATOM 12915 C CA . GLN B 2 67 ? 158.179 82.453 167.845 1.00 294.77 67 GLN B CA 1
ATOM 12916 C C . GLN B 2 67 ? 159.183 83.574 168.080 1.00 294.77 67 GLN B C 1
ATOM 12917 O O . GLN B 2 67 ? 158.944 84.472 168.900 1.00 294.77 67 GLN B O 1
ATOM 12921 N N . VAL B 2 68 ? 160.312 83.541 167.367 1.00 294.77 68 VAL B N 1
ATOM 12922 C CA . VAL B 2 68 ? 161.312 84.596 167.499 1.00 294.77 68 VAL B CA 1
ATOM 12923 C C . VAL B 2 68 ? 160.736 85.930 167.040 1.00 294.77 68 VAL B C 1
ATOM 12924 O O . VAL B 2 68 ? 160.975 86.970 167.663 1.00 294.77 68 VAL B O 1
ATOM 12937 N N . TYR B 2 69 ? 159.973 85.922 165.943 1.00 291.54 69 TYR B N 1
ATOM 12938 C CA . TYR B 2 69 ? 159.360 87.154 165.457 1.00 291.54 69 TYR B CA 1
ATOM 12939 C C . TYR B 2 69 ? 158.354 87.706 166.459 1.00 291.54 69 TYR B C 1
ATOM 12940 O O . TYR B 2 69 ? 158.315 88.918 166.703 1.00 291.54 69 TYR B O 1
ATOM 12944 N N . LYS B 2 70 ? 157.533 86.833 167.050 1.00 289.91 70 LYS B N 1
ATOM 12945 C CA . LYS B 2 70 ? 156.562 87.287 168.043 1.00 289.91 70 LYS B CA 1
ATOM 12946 C C . LYS B 2 70 ? 157.257 87.872 169.266 1.00 289.91 70 LYS B C 1
ATOM 12947 O O . LYS B 2 70 ? 156.847 88.920 169.784 1.00 289.91 70 LYS B O 1
ATOM 12951 N N . HIS B 2 71 ? 158.321 87.216 169.738 1.00 293.73 71 HIS B N 1
ATOM 12952 C CA . HIS B 2 71 ? 159.039 87.741 170.893 1.00 293.73 71 HIS B CA 1
ATOM 12953 C C . HIS B 2 71 ? 159.746 89.051 170.566 1.00 293.73 71 HIS B C 1
ATOM 12954 O O . HIS B 2 71 ? 159.822 89.940 171.420 1.00 293.73 71 HIS B O 1
ATOM 12968 N N . CYS B 2 72 ? 160.268 89.190 169.345 1.00 291.70 72 CYS B N 1
ATOM 12969 C CA . CYS B 2 72 ? 160.876 90.454 168.940 1.00 291.70 72 CYS B CA 1
ATOM 12970 C C . CYS B 2 72 ? 159.839 91.568 168.885 1.00 291.70 72 CYS B C 1
ATOM 12971 O O . CYS B 2 72 ? 160.122 92.707 169.274 1.00 291.70 72 CYS B O 1
ATOM 12979 N N . VAL B 2 73 ? 158.636 91.257 168.397 1.00 286.36 73 VAL B N 1
ATOM 12980 C CA . VAL B 2 73 ? 157.560 92.244 168.383 1.00 286.36 73 VAL B CA 1
ATOM 12981 C C . VAL B 2 73 ? 157.212 92.659 169.806 1.00 286.36 73 VAL B C 1
ATOM 12982 O O . VAL B 2 73 ? 157.004 93.844 170.088 1.00 286.36 73 VAL B O 1
ATOM 12995 N N . SER B 2 74 ? 157.148 91.691 170.725 1.00 287.74 74 SER B N 1
ATOM 12996 C CA . SER B 2 74 ? 156.873 92.016 172.123 1.00 287.74 74 SER B CA 1
ATOM 12997 C C . SER B 2 74 ? 157.971 92.892 172.718 1.00 287.74 74 SER B C 1
ATOM 12998 O O . SER B 2 74 ? 157.688 93.854 173.445 1.00 287.74 74 SER B O 1
ATOM 13006 N N . LEU B 2 75 ? 159.233 92.573 172.420 1.00 287.63 75 LEU B N 1
ATOM 13007 C CA . LEU B 2 75 ? 160.347 93.356 172.946 1.00 287.63 75 LEU B CA 1
ATOM 13008 C C . LEU B 2 75 ? 160.325 94.781 172.408 1.00 287.63 75 LEU B C 1
ATOM 13009 O O . LEU B 2 75 ? 160.594 95.734 173.149 1.00 287.63 75 LEU B O 1
ATOM 13013 N N . VAL B 2 76 ? 160.018 94.948 171.121 1.00 283.35 76 VAL B N 1
ATOM 13014 C CA . VAL B 2 76 ? 159.904 96.290 170.559 1.00 283.35 76 VAL B CA 1
ATOM 13015 C C . VAL B 2 76 ? 158.718 97.021 171.178 1.00 283.35 76 VAL B C 1
ATOM 13016 O O . VAL B 2 76 ? 158.767 98.236 171.399 1.00 283.35 76 VAL B O 1
ATOM 13029 N N . GLU B 2 77 ? 157.635 96.294 171.467 1.00 282.60 77 GLU B N 1
ATOM 13030 C CA . GLU B 2 77 ? 156.490 96.904 172.133 1.00 282.60 77 GLU B CA 1
ATOM 13031 C C . GLU B 2 77 ? 156.829 97.332 173.555 1.00 282.60 77 GLU B C 1
ATOM 13032 O O . GLU B 2 77 ? 156.189 98.243 174.093 1.00 282.60 77 GLU B O 1
ATOM 13036 N N . SER B 2 78 ? 157.814 96.684 174.183 1.00 283.28 78 SER B N 1
ATOM 13037 C CA . SER B 2 78 ? 158.252 97.119 175.506 1.00 283.28 78 SER B CA 1
ATOM 13038 C C . SER B 2 78 ? 158.822 98.531 175.455 1.00 283.28 78 SER B C 1
ATOM 13039 O O . SER B 2 78 ? 158.587 99.337 176.363 1.00 283.28 78 SER B O 1
ATOM 13047 N N . GLY B 2 79 ? 159.573 98.849 174.402 1.00 282.28 79 GLY B N 1
ATOM 13048 C CA . GLY B 2 79 ? 160.128 100.173 174.218 1.00 282.28 79 GLY B CA 1
ATOM 13049 C C . GLY B 2 79 ? 161.423 100.445 174.952 1.00 282.28 79 GLY B C 1
ATOM 13050 O O . GLY B 2 79 ? 161.924 101.574 174.885 1.00 282.28 79 GLY B O 1
ATOM 13054 N N . ASP B 2 80 ? 161.985 99.455 175.650 1.00 281.32 80 ASP B N 1
ATOM 13055 C CA . ASP B 2 80 ? 163.231 99.683 176.375 1.00 281.32 80 ASP B CA 1
ATOM 13056 C C . ASP B 2 80 ? 164.402 99.907 175.427 1.00 281.32 80 ASP B C 1
ATOM 13057 O O . ASP B 2 80 ? 165.311 100.683 175.742 1.00 281.32 80 ASP B O 1
ATOM 13061 N N . LEU B 2 81 ? 164.400 99.245 174.273 1.00 280.15 81 LEU B N 1
ATOM 13062 C CA . LEU B 2 81 ? 165.503 99.371 173.334 1.00 280.15 81 LEU B CA 1
ATOM 13063 C C . LEU B 2 81 ? 165.539 100.770 172.724 1.00 280.15 81 LEU B C 1
ATOM 13064 O O . LEU B 2 81 ? 164.521 101.460 172.614 1.00 280.15 81 LEU B O 1
ATOM 13068 N N . HIS B 2 82 ? 166.739 101.184 172.324 1.00 281.01 82 HIS B N 1
ATOM 13069 C CA . HIS B 2 82 ? 166.932 102.502 171.742 1.00 281.01 82 HIS B CA 1
ATOM 13070 C C . HIS B 2 82 ? 166.269 102.581 170.368 1.00 281.01 82 HIS B C 1
ATOM 13071 O O . HIS B 2 82 ? 165.865 101.575 169.778 1.00 281.01 82 HIS B O 1
ATOM 13075 N N . VAL B 2 83 ? 166.156 103.811 169.860 1.00 280.69 83 VAL B N 1
ATOM 13076 C CA . VAL B 2 83 ? 165.491 104.033 168.579 1.00 280.69 83 VAL B CA 1
ATOM 13077 C C . VAL B 2 83 ? 166.268 103.372 167.447 1.00 280.69 83 VAL B C 1
ATOM 13078 O O . VAL B 2 83 ? 165.682 102.721 166.574 1.00 280.69 83 VAL B O 1
ATOM 13091 N N . GLY B 2 84 ? 167.593 103.531 167.440 1.00 283.35 84 GLY B N 1
ATOM 13092 C CA . GLY B 2 84 ? 168.390 102.969 166.361 1.00 283.35 84 GLY B CA 1
ATOM 13093 C C . GLY B 2 84 ? 168.364 101.453 166.336 1.00 283.35 84 GLY B C 1
ATOM 13094 O O . GLY B 2 84 ? 168.239 100.843 165.270 1.00 283.35 84 GLY B O 1
ATOM 13098 N N . LYS B 2 85 ? 168.486 100.824 167.508 1.00 282.17 85 LYS B N 1
ATOM 13099 C CA . LYS B 2 85 ? 168.455 99.366 167.572 1.00 282.17 85 LYS B CA 1
ATOM 13100 C C . LYS B 2 85 ? 167.105 98.825 167.121 1.00 282.17 85 LYS B C 1
ATOM 13101 O O . LYS B 2 85 ? 167.041 97.847 166.366 1.00 282.17 85 LYS B O 1
ATOM 13105 N N . VAL B 2 86 ? 166.015 99.458 167.564 1.00 280.07 86 VAL B N 1
ATOM 13106 C CA . VAL B 2 86 ? 164.681 99.015 167.167 1.00 280.07 86 VAL B CA 1
ATOM 13107 C C . VAL B 2 86 ? 164.489 99.191 165.667 1.00 280.07 86 VAL B C 1
ATOM 13108 O O . VAL B 2 86 ? 163.920 98.323 164.995 1.00 280.07 86 VAL B O 1
ATOM 13121 N N . SER B 2 87 ? 164.953 100.318 165.119 1.00 282.05 87 SER B N 1
ATOM 13122 C CA . SER B 2 87 ? 164.815 100.554 163.685 1.00 282.05 87 SER B CA 1
ATOM 13123 C C . SER B 2 87 ? 165.599 99.527 162.877 1.00 282.05 87 SER B C 1
ATOM 13124 O O . SER B 2 87 ? 165.094 98.994 161.880 1.00 282.05 87 SER B O 1
ATOM 13132 N N . GLU B 2 88 ? 166.831 99.227 163.297 1.00 282.51 88 GLU B N 1
ATOM 13133 C CA . GLU B 2 88 ? 167.631 98.233 162.590 1.00 282.51 88 GLU B CA 1
ATOM 13134 C C . GLU B 2 88 ? 166.999 96.849 162.682 1.00 282.51 88 GLU B C 1
ATOM 13135 O O . GLU B 2 88 ? 166.979 96.100 161.697 1.00 282.51 88 GLU B O 1
ATOM 13139 N N . ILE B 2 89 ? 166.477 96.494 163.859 1.00 282.04 89 ILE B N 1
ATOM 13140 C CA . ILE B 2 89 ? 165.840 95.192 164.033 1.00 282.04 89 ILE B CA 1
ATOM 13141 C C . ILE B 2 89 ? 164.605 95.087 163.149 1.00 282.04 89 ILE B C 1
ATOM 13142 O O . ILE B 2 89 ? 164.359 94.050 162.522 1.00 282.04 89 ILE B O 1
ATOM 13158 N N . ILE B 2 90 ? 163.807 96.155 163.088 1.00 278.71 90 ILE B N 1
ATOM 13159 C CA . ILE B 2 90 ? 162.601 96.138 162.267 1.00 278.71 90 ILE B CA 1
ATOM 13160 C C . ILE B 2 90 ? 162.967 96.040 160.792 1.00 278.71 90 ILE B C 1
ATOM 13161 O O . ILE B 2 90 ? 162.308 95.330 160.024 1.00 278.71 90 ILE B O 1
ATOM 13177 N N . GLY B 2 91 ? 164.018 96.746 160.371 1.00 280.78 91 GLY B N 1
ATOM 13178 C CA . GLY B 2 91 ? 164.457 96.640 158.989 1.00 280.78 91 GLY B CA 1
ATOM 13179 C C . GLY B 2 91 ? 164.927 95.242 158.634 1.00 280.78 91 GLY B C 1
ATOM 13180 O O . GLY B 2 91 ? 164.587 94.712 157.572 1.00 280.78 91 GLY B O 1
ATOM 13184 N N . LEU B 2 92 ? 165.705 94.621 159.525 1.00 284.07 92 LEU B N 1
ATOM 13185 C CA . LEU B 2 92 ? 166.165 93.258 159.278 1.00 284.07 92 LEU B CA 1
ATOM 13186 C C . LEU B 2 92 ? 164.997 92.281 159.239 1.00 284.07 92 LEU B C 1
ATOM 13187 O O . LEU B 2 92 ? 164.966 91.373 158.399 1.00 284.07 92 LEU B O 1
ATOM 13203 N N . LEU B 2 93 ? 164.028 92.449 160.141 1.00 280.45 93 LEU B N 1
ATOM 13204 C CA . LEU B 2 93 ? 162.860 91.576 160.147 1.00 280.45 93 LEU B CA 1
ATOM 13205 C C . LEU B 2 93 ? 162.045 91.736 158.870 1.00 280.45 93 LEU B C 1
ATOM 13206 O O . LEU B 2 93 ? 161.577 90.745 158.299 1.00 280.45 93 LEU B O 1
ATOM 13222 N N . MET B 2 94 ? 161.870 92.976 158.405 1.00 279.67 94 MET B N 1
ATOM 13223 C CA . MET B 2 94 ? 161.143 93.205 157.161 1.00 279.67 94 MET B CA 1
ATOM 13224 C C . MET B 2 94 ? 161.874 92.591 155.975 1.00 279.67 94 MET B C 1
ATOM 13225 O O . MET B 2 94 ? 161.244 92.014 155.081 1.00 279.67 94 MET B O 1
ATOM 13229 N N . LEU B 2 95 ? 163.204 92.711 155.946 1.00 279.73 95 LEU B N 1
ATOM 13230 C CA . LEU B 2 95 ? 163.974 92.108 154.863 1.00 279.73 95 LEU B CA 1
ATOM 13231 C C . LEU B 2 95 ? 163.867 90.587 154.885 1.00 279.73 95 LEU B C 1
ATOM 13232 O O . LEU B 2 95 ? 163.730 89.954 153.832 1.00 279.73 95 LEU B O 1
ATOM 13248 N N . GLU B 2 96 ? 163.927 89.984 156.074 1.00 278.59 96 GLU B N 1
ATOM 13249 C CA . GLU B 2 96 ? 163.873 88.532 156.190 1.00 278.59 96 GLU B CA 1
ATOM 13250 C C . GLU B 2 96 ? 162.473 87.967 155.987 1.00 278.59 96 GLU B C 1
ATOM 13251 O O . GLU B 2 96 ? 162.343 86.788 155.642 1.00 278.59 96 GLU B O 1
ATOM 13255 N N . ALA B 2 97 ? 161.426 88.772 156.188 1.00 279.14 97 ALA B N 1
ATOM 13256 C CA . ALA B 2 97 ? 160.064 88.261 156.086 1.00 279.14 97 ALA B CA 1
ATOM 13257 C C . ALA B 2 97 ? 159.668 87.884 154.662 1.00 279.14 97 ALA B C 1
ATOM 13258 O O . ALA B 2 97 ? 158.649 87.208 154.482 1.00 279.14 97 ALA B O 1
ATOM 13265 N N . ARG B 2 98 ? 160.431 88.308 153.651 1.00 275.99 98 ARG B N 1
ATOM 13266 C CA . ARG B 2 98 ? 160.075 87.989 152.271 1.00 275.99 98 ARG B CA 1
ATOM 13267 C C . ARG B 2 98 ? 160.135 86.488 152.012 1.00 275.99 98 ARG B C 1
ATOM 13268 O O . ARG B 2 98 ? 159.281 85.941 151.303 1.00 275.99 98 ARG B O 1
ATOM 13272 N N . GLN B 2 99 ? 161.131 85.805 152.576 1.00 279.60 99 GLN B N 1
ATOM 13273 C CA . GLN B 2 99 ? 161.328 84.385 152.317 1.00 279.60 99 GLN B CA 1
ATOM 13274 C C . GLN B 2 99 ? 160.422 83.481 153.147 1.00 279.60 99 GLN B C 1
ATOM 13275 O O . GLN B 2 99 ? 160.361 82.279 152.866 1.00 279.60 99 GLN B O 1
ATOM 13279 N N . LEU B 2 100 ? 159.723 84.012 154.149 1.00 284.61 100 LEU B N 1
ATOM 13280 C CA . LEU B 2 100 ? 158.916 83.171 155.015 1.00 284.61 100 LEU B CA 1
ATOM 13281 C C . LEU B 2 100 ? 157.699 82.639 154.252 1.00 284.61 100 LEU B C 1
ATOM 13282 O O . LEU B 2 100 ? 157.251 83.255 153.282 1.00 284.61 100 LEU B O 1
ATOM 13298 N N . PRO B 2 101 ? 157.139 81.500 154.666 1.00 288.90 101 PRO B N 1
ATOM 13299 C CA . PRO B 2 101 ? 156.019 80.912 153.924 1.00 288.90 101 PRO B CA 1
ATOM 13300 C C . PRO B 2 101 ? 154.701 81.596 154.277 1.00 288.90 101 PRO B C 1
ATOM 13301 O O . PRO B 2 101 ? 154.633 82.474 155.133 1.00 288.90 101 PRO B O 1
ATOM 13312 N N . GLY B 2 102 ? 153.641 81.168 153.588 1.00 289.52 102 GLY B N 1
ATOM 13313 C CA . GLY B 2 102 ? 152.343 81.795 153.777 1.00 289.52 102 GLY B CA 1
ATOM 13314 C C . GLY B 2 102 ? 151.755 81.555 155.155 1.00 289.52 102 GLY B C 1
ATOM 13315 O O . GLY B 2 102 ? 151.130 82.447 155.735 1.00 289.52 102 GLY B O 1
ATOM 13319 N N . HIS B 2 103 ? 151.929 80.343 155.692 1.00 289.58 103 HIS B N 1
ATOM 13320 C CA . HIS B 2 103 ? 151.333 80.012 156.985 1.00 289.58 103 HIS B CA 1
ATOM 13321 C C . HIS B 2 103 ? 151.934 80.850 158.108 1.00 289.58 103 HIS B C 1
ATOM 13322 O O . HIS B 2 103 ? 151.203 81.363 158.966 1.00 289.58 103 HIS B O 1
ATOM 13326 N N . ALA B 2 104 ? 153.261 80.998 158.121 1.00 289.05 104 ALA B N 1
ATOM 13327 C CA . ALA B 2 104 ? 153.903 81.809 159.150 1.00 289.05 104 ALA B CA 1
ATOM 13328 C C . ALA B 2 104 ? 153.494 83.271 159.031 1.00 289.05 104 ALA B C 1
ATOM 13329 O O . ALA B 2 104 ? 153.280 83.946 160.044 1.00 289.05 104 ALA B O 1
ATOM 13336 N N . LEU B 2 105 ? 153.385 83.777 157.800 1.00 285.75 105 LEU B N 1
ATOM 13337 C CA . LEU B 2 105 ? 152.946 85.155 157.601 1.00 285.75 105 LEU B CA 1
ATOM 13338 C C . LEU B 2 105 ? 151.520 85.355 158.096 1.00 285.75 105 LEU B C 1
ATOM 13339 O O . LEU B 2 105 ? 151.211 86.372 158.727 1.00 285.75 105 LEU B O 1
ATOM 13355 N N . ALA B 2 106 ? 150.635 84.393 157.821 1.00 282.95 106 ALA B N 1
ATOM 13356 C CA . ALA B 2 106 ? 149.261 84.494 158.300 1.00 282.95 106 ALA B CA 1
ATOM 13357 C C . ALA B 2 106 ? 149.204 84.453 159.822 1.00 282.95 106 ALA B C 1
ATOM 13358 O O . ALA B 2 106 ? 148.437 85.199 160.444 1.00 282.95 106 ALA B O 1
ATOM 13365 N N . GLU B 2 107 ? 150.008 83.583 160.439 1.00 283.08 107 GLU B N 1
ATOM 13366 C CA . GLU B 2 107 ? 150.045 83.517 161.897 1.00 283.08 107 GLU B CA 1
ATOM 13367 C C . GLU B 2 107 ? 150.554 84.824 162.494 1.00 283.08 107 GLU B C 1
ATOM 13368 O O . GLU B 2 107 ? 150.007 85.316 163.490 1.00 283.08 107 GLU B O 1
ATOM 13372 N N . LEU B 2 108 ? 151.596 85.404 161.894 1.00 280.73 108 LEU B N 1
ATOM 13373 C CA . LEU B 2 108 ? 152.114 86.680 162.377 1.00 280.73 108 LEU B CA 1
ATOM 13374 C C . LEU B 2 108 ? 151.083 87.789 162.211 1.00 280.73 108 LEU B C 1
ATOM 13375 O O . LEU B 2 108 ? 150.952 88.660 163.079 1.00 280.73 108 LEU B O 1
ATOM 13379 N N . ALA B 2 109 ? 150.344 87.778 161.098 1.00 276.39 109 ALA B N 1
ATOM 13380 C CA . ALA B 2 109 ? 149.301 88.777 160.891 1.00 276.39 109 ALA B CA 1
ATOM 13381 C C . ALA B 2 109 ? 148.196 88.643 161.931 1.00 276.39 109 ALA B C 1
ATOM 13382 O O . ALA B 2 109 ? 147.710 89.648 162.465 1.00 276.39 109 ALA B O 1
ATOM 13389 N N . THR B 2 110 ? 147.784 87.409 162.231 1.00 277.59 110 THR B N 1
ATOM 13390 C CA . THR B 2 110 ? 146.761 87.204 163.253 1.00 277.59 110 THR B CA 1
ATOM 13391 C C . THR B 2 110 ? 147.258 87.647 164.624 1.00 277.59 110 THR B C 1
ATOM 13392 O O . THR B 2 110 ? 146.503 88.243 165.401 1.00 277.59 110 THR B O 1
ATOM 13403 N N . LEU B 2 111 ? 148.527 87.371 164.936 1.00 276.00 111 LEU B N 1
ATOM 13404 C CA . LEU B 2 111 ? 149.088 87.820 166.207 1.00 276.00 111 LEU B CA 1
ATOM 13405 C C . LEU B 2 111 ? 149.134 89.342 166.280 1.00 276.00 111 LEU B C 1
ATOM 13406 O O . LEU B 2 111 ? 148.854 89.927 167.332 1.00 276.00 111 LEU B O 1
ATOM 13422 N N . PHE B 2 112 ? 149.491 90.000 165.174 1.00 271.85 112 PHE B N 1
ATOM 13423 C CA . PHE B 2 112 ? 149.506 91.459 165.153 1.00 271.85 112 PHE B CA 1
ATOM 13424 C C . PHE B 2 112 ? 148.105 92.027 165.335 1.00 271.85 112 PHE B C 1
ATOM 13425 O O . PHE B 2 112 ? 147.923 93.031 166.032 1.00 271.85 112 PHE B O 1
ATOM 13429 N N . VAL B 2 113 ? 147.104 91.400 164.713 1.00 265.47 113 VAL B N 1
ATOM 13430 C CA . VAL B 2 113 ? 145.723 91.838 164.899 1.00 265.47 113 VAL B CA 1
ATOM 13431 C C . VAL B 2 113 ? 145.302 91.661 166.353 1.00 265.47 113 VAL B C 1
ATOM 13432 O O . VAL B 2 113 ? 144.609 92.514 166.921 1.00 265.47 113 VAL B O 1
ATOM 13445 N N . GLU B 2 114 ? 145.704 90.550 166.974 1.00 265.68 114 GLU B N 1
ATOM 13446 C CA . GLU B 2 114 ? 145.385 90.331 168.382 1.00 265.68 114 GLU B CA 1
ATOM 13447 C C . GLU B 2 114 ? 146.045 91.382 169.268 1.00 265.68 114 GLU B C 1
ATOM 13448 O O . GLU B 2 114 ? 145.434 91.871 170.225 1.00 265.68 114 GLU B O 1
ATOM 13452 N N . VAL B 2 115 ? 147.295 91.737 168.967 1.00 264.81 115 VAL B N 1
ATOM 13453 C CA . VAL B 2 115 ? 147.986 92.765 169.740 1.00 264.81 115 VAL B CA 1
ATOM 13454 C C . VAL B 2 115 ? 147.303 94.116 169.558 1.00 264.81 115 VAL B C 1
ATOM 13455 O O . VAL B 2 115 ? 147.182 94.899 170.507 1.00 264.81 115 VAL B O 1
ATOM 13468 N N . ILE B 2 116 ? 146.859 94.415 168.335 1.00 259.38 116 ILE B N 1
ATOM 13469 C CA . ILE B 2 116 ? 146.142 95.661 168.083 1.00 259.38 116 ILE B CA 1
ATOM 13470 C C . ILE B 2 116 ? 144.837 95.690 168.865 1.00 259.38 116 ILE B C 1
ATOM 13471 O O . ILE B 2 116 ? 144.448 96.729 169.414 1.00 259.38 116 ILE B O 1
ATOM 13475 N N . LYS B 2 117 ? 144.135 94.556 168.921 1.00 257.85 117 LYS B N 1
ATOM 13476 C CA . LYS B 2 117 ? 142.923 94.472 169.729 1.00 257.85 117 LYS B CA 1
ATOM 13477 C C . LYS B 2 117 ? 143.236 94.680 171.205 1.00 257.85 117 LYS B C 1
ATOM 13478 O O . LYS B 2 117 ? 142.468 95.328 171.927 1.00 257.85 117 LYS B O 1
ATOM 13482 N N . ARG B 2 118 ? 144.360 94.134 171.673 1.00 257.52 118 ARG B N 1
ATOM 13483 C CA . ARG B 2 118 ? 144.780 94.367 173.051 1.00 257.52 118 ARG B CA 1
ATOM 13484 C C . ARG B 2 118 ? 145.155 95.825 173.286 1.00 257.52 118 ARG B C 1
ATOM 13485 O O . ARG B 2 118 ? 145.037 96.318 174.413 1.00 257.52 118 ARG B O 1
ATOM 13489 N N . GLY B 2 119 ? 145.604 96.525 172.249 1.00 255.41 119 GLY B N 1
ATOM 13490 C CA . GLY B 2 119 ? 145.940 97.933 172.380 1.00 255.41 119 GLY B CA 1
ATOM 13491 C C . GLY B 2 119 ? 147.136 98.211 173.265 1.00 255.41 119 GLY B C 1
ATOM 13492 O O . GLY B 2 119 ? 147.102 99.158 174.062 1.00 255.41 119 GLY B O 1
ATOM 13496 N N . SER B 2 120 ? 148.196 97.408 173.142 1.00 259.10 120 SER B N 1
ATOM 13497 C CA . SER B 2 120 ? 149.437 97.580 173.890 1.00 259.10 120 SER B CA 1
ATOM 13498 C C . SER B 2 120 ? 150.576 98.101 173.016 1.00 259.10 120 SER B C 1
ATOM 13499 O O . SER B 2 120 ? 151.749 97.923 173.363 1.00 259.10 120 SER B O 1
ATOM 13507 N N . LEU B 2 121 ? 150.255 98.747 171.896 1.00 255.34 121 LEU B N 1
ATOM 13508 C CA . LEU B 2 121 ? 151.240 99.245 170.944 1.00 255.34 121 LEU B CA 1
ATOM 13509 C C . LEU B 2 121 ? 151.458 100.732 171.179 1.00 255.34 121 LEU B C 1
ATOM 13510 O O . LEU B 2 121 ? 150.491 101.492 171.302 1.00 255.34 121 LEU B O 1
ATOM 13514 N N . SER B 2 122 ? 152.732 101.140 171.248 1.00 255.67 122 SER B N 1
ATOM 13515 C CA . SER B 2 122 ? 153.103 102.534 171.473 1.00 255.67 122 SER B CA 1
ATOM 13516 C C . SER B 2 122 ? 154.287 102.947 170.605 1.00 255.67 122 SER B C 1
ATOM 13517 O O . SER B 2 122 ? 155.105 103.775 171.020 1.00 255.67 122 SER B O 1
ATOM 13525 N N . ASN B 2 123 ? 154.399 102.382 169.404 1.00 256.97 123 ASN B N 1
ATOM 13526 C CA . ASN B 2 123 ? 155.463 102.754 168.483 1.00 256.97 123 ASN B CA 1
ATOM 13527 C C . ASN B 2 123 ? 155.049 102.376 167.069 1.00 256.97 123 ASN B C 1
ATOM 13528 O O . ASN B 2 123 ? 154.277 101.435 166.865 1.00 256.97 123 ASN B O 1
ATOM 13539 N N . GLY B 2 124 ? 155.575 103.119 166.098 1.00 255.79 124 GLY B N 1
ATOM 13540 C CA . GLY B 2 124 ? 155.309 102.869 164.698 1.00 255.79 124 GLY B CA 1
ATOM 13541 C C . GLY B 2 124 ? 156.131 101.773 164.063 1.00 255.79 124 GLY B C 1
ATOM 13542 O O . GLY B 2 124 ? 155.894 101.437 162.899 1.00 255.79 124 GLY B O 1
ATOM 13546 N N . LYS B 2 125 ? 157.101 101.205 164.786 1.00 261.84 125 LYS B N 1
ATOM 13547 C CA . LYS B 2 125 ? 157.876 100.098 164.236 1.00 261.84 125 LYS B CA 1
ATOM 13548 C C . LYS B 2 125 ? 156.996 98.880 163.990 1.00 261.84 125 LYS B C 1
ATOM 13549 O O . LYS B 2 125 ? 157.130 98.204 162.963 1.00 261.84 125 LYS B O 1
ATOM 13551 N N . SER B 2 126 ? 156.088 98.585 164.924 1.00 262.09 126 SER B N 1
ATOM 13552 C CA . SER B 2 126 ? 155.141 97.496 164.713 1.00 262.09 126 SER B CA 1
ATOM 13553 C C . SER B 2 126 ? 154.237 97.786 163.524 1.00 262.09 126 SER B C 1
ATOM 13554 O O . SER B 2 126 ? 153.900 96.879 162.754 1.00 262.09 126 SER B O 1
ATOM 13556 N N . LEU B 2 127 ? 153.837 99.049 163.357 1.00 263.63 127 LEU B N 1
ATOM 13557 C CA . LEU B 2 127 ? 153.036 99.425 162.197 1.00 263.63 127 LEU B CA 1
ATOM 13558 C C . LEU B 2 127 ? 153.804 99.202 160.901 1.00 263.63 127 LEU B C 1
ATOM 13559 O O . LEU B 2 127 ? 153.246 98.696 159.922 1.00 263.63 127 LEU B O 1
ATOM 13561 N N . GLU B 2 128 ? 155.088 99.569 160.877 1.00 267.51 128 GLU B N 1
ATOM 13562 C CA . GLU B 2 128 ? 155.898 99.349 159.682 1.00 267.51 128 GLU B CA 1
ATOM 13563 C C . GLU B 2 128 ? 156.065 97.863 159.389 1.00 267.51 128 GLU B C 1
ATOM 13564 O O . GLU B 2 128 ? 156.010 97.442 158.227 1.00 267.51 128 GLU B O 1
ATOM 13566 N N . LEU B 2 129 ? 156.277 97.055 160.431 1.00 270.26 129 LEU B N 1
ATOM 13567 C CA . LEU B 2 129 ? 156.401 95.615 160.236 1.00 270.26 129 LEU B CA 1
ATOM 13568 C C . LEU B 2 129 ? 155.109 95.021 159.689 1.00 270.26 129 LEU B C 1
ATOM 13569 O O . LEU B 2 129 ? 155.135 94.188 158.774 1.00 270.26 129 LEU B O 1
ATOM 13573 N N . PHE B 2 130 ? 153.966 95.443 160.234 1.00 267.68 130 PHE B N 1
ATOM 13574 C CA . PHE B 2 130 ? 152.685 94.954 159.736 1.00 267.68 130 PHE B CA 1
ATOM 13575 C C . PHE B 2 130 ? 152.452 95.400 158.299 1.00 267.68 130 PHE B C 1
ATOM 13576 O O . PHE B 2 130 ? 151.897 94.646 157.492 1.00 267.68 130 PHE B O 1
ATOM 13593 N N . SER B 2 131 ? 152.871 96.622 157.963 1.00 267.97 131 SER B N 1
ATOM 13594 C CA . SER B 2 131 ? 152.747 97.099 156.590 1.00 267.97 131 SER B CA 1
ATOM 13595 C C . SER B 2 131 ? 153.585 96.258 155.638 1.00 267.97 131 SER B C 1
ATOM 13596 O O . SER B 2 131 ? 153.129 95.906 154.545 1.00 267.97 131 SER B O 1
ATOM 13604 N N . THR B 2 132 ? 154.815 95.928 156.036 1.00 270.78 132 THR B N 1
ATOM 13605 C CA . THR B 2 132 ? 155.662 95.088 155.194 1.00 270.78 132 THR B CA 1
ATOM 13606 C C . THR B 2 132 ? 155.067 93.694 155.030 1.00 270.78 132 THR B C 1
ATOM 13607 O O . THR B 2 132 ? 155.095 93.124 153.931 1.00 270.78 132 THR B O 1
ATOM 13618 N N . VAL B 2 133 ? 154.525 93.131 156.113 1.00 273.39 133 VAL B N 1
ATOM 13619 C CA . VAL B 2 133 ? 153.909 91.808 156.039 1.00 273.39 133 VAL B CA 1
ATOM 13620 C C . VAL B 2 133 ? 152.701 91.836 155.109 1.00 273.39 133 VAL B C 1
ATOM 13621 O O . VAL B 2 133 ? 152.500 90.920 154.302 1.00 273.39 133 VAL B O 1
ATOM 13634 N N . LEU B 2 134 ? 151.875 92.880 155.211 1.00 270.96 134 LEU B N 1
ATOM 13635 C CA . LEU B 2 134 ? 150.721 93.001 154.325 1.00 270.96 134 LEU B CA 1
ATOM 13636 C C . LEU B 2 134 ? 151.157 93.178 152.876 1.00 270.96 134 LEU B C 1
ATOM 13637 O O . LEU B 2 134 ? 150.530 92.629 151.962 1.00 270.96 134 LEU B O 1
ATOM 13641 N N . THR B 2 135 ? 152.225 93.946 152.648 1.00 272.73 135 THR B N 1
ATOM 13642 C CA . THR B 2 135 ? 152.751 94.109 151.298 1.00 272.73 135 THR B CA 1
ATOM 13643 C C . THR B 2 135 ? 153.249 92.786 150.734 1.00 272.73 135 THR B C 1
ATOM 13644 O O . THR B 2 135 ? 153.130 92.546 149.527 1.00 272.73 135 THR B O 1
ATOM 13648 N N . ALA B 2 136 ? 153.815 91.925 151.583 1.00 271.83 136 ALA B N 1
ATOM 13649 C CA . ALA B 2 136 ? 154.188 90.590 151.130 1.00 271.83 136 ALA B CA 1
ATOM 13650 C C . ALA B 2 136 ? 152.961 89.807 150.682 1.00 271.83 136 ALA B C 1
ATOM 13651 O O . ALA B 2 136 ? 153.003 89.100 149.667 1.00 271.83 136 ALA B O 1
ATOM 13658 N N . LEU B 2 137 ? 151.862 89.926 151.422 1.00 269.33 137 LEU B N 1
ATOM 13659 C CA . LEU B 2 137 ? 150.592 89.300 151.060 1.00 269.33 137 LEU B CA 1
ATOM 13660 C C . LEU B 2 137 ? 150.704 87.780 151.007 1.00 269.33 137 LEU B C 1
ATOM 13661 O O . LEU B 2 137 ? 150.221 87.148 150.068 1.00 269.33 137 LEU B O 1
ATOM 13665 N N . PHE B 2 156 ? 143.595 85.743 151.364 1.00 264.77 156 PHE B N 1
ATOM 13666 C CA . PHE B 2 156 ? 142.844 86.092 152.566 1.00 264.77 156 PHE B CA 1
ATOM 13667 C C . PHE B 2 156 ? 143.095 87.530 153.032 1.00 264.77 156 PHE B C 1
ATOM 13668 O O . PHE B 2 156 ? 142.671 87.906 154.124 1.00 264.77 156 PHE B O 1
ATOM 13685 N N . LYS B 2 157 ? 143.784 88.332 152.212 1.00 258.40 157 LYS B N 1
ATOM 13686 C CA . LYS B 2 157 ? 144.064 89.711 152.596 1.00 258.40 157 LYS B CA 1
ATOM 13687 C C . LYS B 2 157 ? 142.782 90.527 152.704 1.00 258.40 157 LYS B C 1
ATOM 13688 O O . LYS B 2 157 ? 142.636 91.342 153.624 1.00 258.40 157 LYS B O 1
ATOM 13692 N N . LYS B 2 158 ? 141.849 90.325 151.769 1.00 252.99 158 LYS B N 1
ATOM 13693 C CA . LYS B 2 158 ? 140.575 91.038 151.819 1.00 252.99 158 LYS B CA 1
ATOM 13694 C C . LYS B 2 158 ? 139.807 90.699 153.091 1.00 252.99 158 LYS B C 1
ATOM 13695 O O . LYS B 2 158 ? 139.254 91.590 153.749 1.00 252.99 158 LYS B O 1
ATOM 13714 N N . GLN B 2 159 ? 139.788 89.419 153.471 1.00 254.04 159 GLN B N 1
ATOM 13715 C CA . GLN B 2 159 ? 139.146 89.026 154.720 1.00 254.04 159 GLN B CA 1
ATOM 13716 C C . GLN B 2 159 ? 139.864 89.633 155.918 1.00 254.04 159 GLN B C 1
ATOM 13717 O O . GLN B 2 159 ? 139.226 90.016 156.905 1.00 254.04 159 GLN B O 1
ATOM 13721 N N . LEU B 2 160 ? 141.195 89.732 155.847 1.00 258.45 160 LEU B N 1
ATOM 13722 C CA . LEU B 2 160 ? 141.958 90.322 156.943 1.00 258.45 160 LEU B CA 1
ATOM 13723 C C . LEU B 2 160 ? 141.584 91.786 157.146 1.00 258.45 160 LEU B C 1
ATOM 13724 O O . LEU B 2 160 ? 141.310 92.218 158.274 1.00 258.45 160 LEU B O 1
ATOM 13740 N N . ILE B 2 161 ? 141.554 92.568 156.062 1.00 249.22 161 ILE B N 1
ATOM 13741 C CA . ILE B 2 161 ? 141.215 93.981 156.218 1.00 249.22 161 ILE B CA 1
ATOM 13742 C C . ILE B 2 161 ? 139.746 94.147 156.591 1.00 249.22 161 ILE B C 1
ATOM 13743 O O . ILE B 2 161 ? 139.391 95.086 157.310 1.00 249.22 161 ILE B O 1
ATOM 13759 N N . ASN B 2 162 ? 138.869 93.251 156.127 1.00 247.22 162 ASN B N 1
ATOM 13760 C CA . ASN B 2 162 ? 137.470 93.327 156.538 1.00 247.22 162 ASN B CA 1
ATOM 13761 C C . ASN B 2 162 ? 137.319 93.072 158.033 1.00 247.22 162 ASN B C 1
ATOM 13762 O O . ASN B 2 162 ? 136.569 93.779 158.720 1.00 247.22 162 ASN B O 1
ATOM 13773 N N . THR B 2 163 ? 138.028 92.068 158.555 1.00 247.84 163 THR B N 1
ATOM 13774 C CA . THR B 2 163 ? 137.989 91.797 159.988 1.00 247.84 163 THR B CA 1
ATOM 13775 C C . THR B 2 163 ? 138.578 92.957 160.778 1.00 247.84 163 THR B C 1
ATOM 13776 O O . THR B 2 163 ? 138.091 93.283 161.868 1.00 247.84 163 THR B O 1
ATOM 13787 N N . LEU B 2 164 ? 139.630 93.586 160.250 1.00 240.48 164 LEU B N 1
ATOM 13788 C CA . LEU B 2 164 ? 140.170 94.779 160.895 1.00 240.48 164 LEU B CA 1
ATOM 13789 C C . LEU B 2 164 ? 139.141 95.903 160.913 1.00 240.48 164 LEU B C 1
ATOM 13790 O O . LEU B 2 164 ? 139.007 96.618 161.912 1.00 240.48 164 LEU B O 1
ATOM 13794 N N . CYS B 2 165 ? 138.405 96.069 159.812 1.00 236.16 165 CYS B N 1
ATOM 13795 C CA . CYS B 2 165 ? 137.383 97.109 159.739 1.00 236.16 165 CYS B CA 1
ATOM 13796 C C . CYS B 2 165 ? 136.269 96.863 160.746 1.00 236.16 165 CYS B C 1
ATOM 13797 O O . CYS B 2 165 ? 135.783 97.804 161.384 1.00 236.16 165 CYS B O 1
ATOM 13805 N N . SER B 2 166 ? 135.847 95.606 160.902 1.00 237.10 166 SER B N 1
ATOM 13806 C CA . SER B 2 166 ? 134.795 95.297 161.865 1.00 237.10 166 SER B CA 1
ATOM 13807 C C . SER B 2 166 ? 135.223 95.565 163.303 1.00 237.10 166 SER B C 1
ATOM 13808 O O . SER B 2 166 ? 134.363 95.805 164.157 1.00 237.10 166 SER B O 1
ATOM 13816 N N . SER B 2 167 ? 136.522 95.533 163.591 1.00 232.35 167 SER B N 1
ATOM 13817 C CA . SER B 2 167 ? 137.000 95.745 164.947 1.00 232.35 167 SER B CA 1
ATOM 13818 C C . SER B 2 167 ? 136.863 97.215 165.342 1.00 232.35 167 SER B C 1
ATOM 13819 O O . SER B 2 167 ? 136.682 98.103 164.504 1.00 232.35 167 SER B O 1
ATOM 13827 N N . LYS B 2 168 ? 136.955 97.459 166.648 1.00 220.18 168 LYS B N 1
ATOM 13828 C CA . LYS B 2 168 ? 136.887 98.798 167.220 1.00 220.18 168 LYS B CA 1
ATOM 13829 C C . LYS B 2 168 ? 138.297 99.309 167.482 1.00 220.18 168 LYS B C 1
ATOM 13830 O O . LYS B 2 168 ? 139.118 98.604 168.077 1.00 220.18 168 LYS B O 1
ATOM 13834 N N . TRP B 2 169 ? 138.572 100.531 167.038 1.00 214.71 169 TRP B N 1
ATOM 13835 C CA . TRP B 2 169 ? 139.889 101.124 167.216 1.00 214.71 169 TRP B CA 1
ATOM 13836 C C . TRP B 2 169 ? 140.096 101.589 168.652 1.00 214.71 169 TRP B C 1
ATOM 13837 O O . TRP B 2 169 ? 139.146 101.906 169.374 1.00 214.71 169 TRP B O 1
ATOM 13858 N N . ASP B 2 170 ? 141.364 101.622 169.058 1.00 217.45 170 ASP B N 1
ATOM 13859 C CA . ASP B 2 170 ? 141.802 102.076 170.370 1.00 217.45 170 ASP B CA 1
ATOM 13860 C C . ASP B 2 170 ? 142.135 103.562 170.296 1.00 217.45 170 ASP B C 1
ATOM 13861 O O . ASP B 2 170 ? 142.949 103.947 169.444 1.00 217.45 170 ASP B O 1
ATOM 13870 N N . PRO B 2 171 ? 141.562 104.451 171.117 1.00 212.46 171 PRO B N 1
ATOM 13871 C CA . PRO B 2 171 ? 142.000 105.851 171.070 1.00 212.46 171 PRO B CA 1
ATOM 13872 C C . PRO B 2 171 ? 143.441 106.008 171.523 1.00 212.46 171 PRO B C 1
ATOM 13873 O O . PRO B 2 171 ? 143.976 105.187 172.273 1.00 212.46 171 PRO B O 1
ATOM 13884 N N . GLN B 2 172 ? 144.071 107.074 171.028 1.00 205.87 172 GLN B N 1
ATOM 13885 C CA . GLN B 2 172 ? 145.488 107.419 171.159 1.00 205.87 172 GLN B CA 1
ATOM 13886 C C . GLN B 2 172 ? 146.371 106.602 170.217 1.00 205.87 172 GLN B C 1
ATOM 13887 O O . GLN B 2 172 ? 147.590 106.827 170.210 1.00 205.87 172 GLN B O 1
ATOM 13891 N N . CYS B 2 173 ? 145.814 105.667 169.436 1.00 203.23 173 CYS B N 1
ATOM 13892 C CA . CYS B 2 173 ? 146.546 104.925 168.413 1.00 203.23 173 CYS B CA 1
ATOM 13893 C C . CYS B 2 173 ? 145.935 105.088 167.025 1.00 203.23 173 CYS B C 1
ATOM 13894 O O . CYS B 2 173 ? 146.314 104.352 166.106 1.00 203.23 173 CYS B O 1
ATOM 13898 N N . VAL B 2 174 ? 145.000 106.025 166.845 1.00 198.82 174 VAL B N 1
ATOM 13899 C CA . VAL B 2 174 ? 144.373 106.205 165.540 1.00 198.82 174 VAL B CA 1
ATOM 13900 C C . VAL B 2 174 ? 145.382 106.737 164.531 1.00 198.82 174 VAL B C 1
ATOM 13901 O O . VAL B 2 174 ? 145.347 106.375 163.349 1.00 198.82 174 VAL B O 1
ATOM 13905 N N . ILE B 2 175 ? 146.286 107.613 164.975 1.00 196.18 175 ILE B N 1
ATOM 13906 C CA . ILE B 2 175 ? 147.288 108.172 164.072 1.00 196.18 175 ILE B CA 1
ATOM 13907 C C . ILE B 2 175 ? 148.222 107.078 163.565 1.00 196.18 175 ILE B C 1
ATOM 13908 O O . ILE B 2 175 ? 148.603 107.064 162.389 1.00 196.18 175 ILE B O 1
ATOM 13924 N N . HIS B 2 176 ? 148.592 106.134 164.433 1.00 204.20 176 HIS B N 1
ATOM 13925 C CA . HIS B 2 176 ? 149.455 105.039 164.003 1.00 204.20 176 HIS B CA 1
ATOM 13926 C C . HIS B 2 176 ? 148.724 104.113 163.040 1.00 204.20 176 HIS B C 1
ATOM 13927 O O . HIS B 2 176 ? 149.320 103.601 162.084 1.00 204.20 176 HIS B O 1
ATOM 13941 N N . LEU B 2 177 ? 147.431 103.886 163.278 1.00 195.85 177 LEU B N 1
ATOM 13942 C CA . LEU B 2 177 ? 146.638 103.092 162.346 1.00 195.85 177 LEU B CA 1
ATOM 13943 C C . LEU B 2 177 ? 146.557 103.769 160.986 1.00 195.85 177 LEU B C 1
ATOM 13944 O O . LEU B 2 177 ? 146.653 103.107 159.947 1.00 195.85 177 LEU B O 1
ATOM 13948 N N . ALA B 2 178 ? 146.386 105.092 160.972 1.00 194.56 178 ALA B N 1
ATOM 13949 C CA . ALA B 2 178 ? 146.378 105.826 159.711 1.00 194.56 178 ALA B CA 1
ATOM 13950 C C . ALA B 2 178 ? 147.731 105.742 159.017 1.00 194.56 178 ALA B C 1
ATOM 13951 O O . ALA B 2 178 ? 147.798 105.641 157.786 1.00 194.56 178 ALA B O 1
ATOM 13958 N N . ASN B 2 179 ? 148.818 105.800 159.792 1.00 192.91 179 ASN B N 1
ATOM 13959 C CA . ASN B 2 179 ? 150.152 105.640 159.222 1.00 192.91 179 ASN B CA 1
ATOM 13960 C C . ASN B 2 179 ? 150.303 104.275 158.561 1.00 192.91 179 ASN B C 1
ATOM 13961 O O . ASN B 2 179 ? 150.823 104.164 157.442 1.00 192.91 179 ASN B O 1
ATOM 13965 N N . MET B 2 180 ? 149.834 103.225 159.236 1.00 194.98 180 MET B N 1
ATOM 13966 C CA . MET B 2 180 ? 149.894 101.886 158.659 1.00 194.98 180 MET B CA 1
ATOM 13967 C C . MET B 2 180 ? 149.032 101.787 157.406 1.00 194.98 180 MET B C 1
ATOM 13968 O O . MET B 2 180 ? 149.417 101.135 156.428 1.00 194.98 180 MET B O 1
ATOM 13970 N N . PHE B 2 181 ? 147.860 102.425 157.418 1.00 196.26 181 PHE B N 1
ATOM 13971 C CA . PHE B 2 181 ? 146.963 102.334 156.270 1.00 196.26 181 PHE B CA 1
ATOM 13972 C C . PHE B 2 181 ? 147.534 103.056 155.056 1.00 196.26 181 PHE B C 1
ATOM 13973 O O . PHE B 2 181 ? 147.439 102.551 153.931 1.00 196.26 181 PHE B O 1
ATOM 13990 N N . ARG B 2 182 ? 148.127 104.237 155.251 1.00 192.99 182 ARG B N 1
ATOM 13991 C CA . ARG B 2 182 ? 148.780 104.897 154.123 1.00 192.99 182 ARG B CA 1
ATOM 13992 C C . ARG B 2 182 ? 150.024 104.134 153.686 1.00 192.99 182 ARG B C 1
ATOM 13993 O O . ARG B 2 182 ? 150.430 104.232 152.523 1.00 192.99 182 ARG B O 1
ATOM 14014 N N . ASP B 2 183 ? 150.645 103.379 154.600 1.00 196.28 183 ASP B N 1
ATOM 14015 C CA . ASP B 2 183 ? 151.751 102.515 154.203 1.00 196.28 183 ASP B CA 1
ATOM 14016 C C . ASP B 2 183 ? 151.304 101.451 153.207 1.00 196.28 183 ASP B C 1
ATOM 14017 O O . ASP B 2 183 ? 152.016 101.173 152.236 1.00 196.28 183 ASP B O 1
ATOM 14019 N N . ILE B 2 184 ? 150.137 100.852 153.424 1.00 197.63 184 ILE B N 1
ATOM 14020 C CA . ILE B 2 184 ? 149.604 99.831 152.523 1.00 197.63 184 ILE B CA 1
ATOM 14021 C C . ILE B 2 184 ? 148.181 100.213 152.128 1.00 197.63 184 ILE B C 1
ATOM 14022 O O . ILE B 2 184 ? 147.253 100.051 152.932 1.00 197.63 184 ILE B O 1
ATOM 14024 N N . PRO B 2 185 ? 147.963 100.714 150.913 1.00 196.24 185 PRO B N 1
ATOM 14025 C CA . PRO B 2 185 ? 146.623 101.174 150.532 1.00 196.24 185 PRO B CA 1
ATOM 14026 C C . PRO B 2 185 ? 145.622 100.033 150.441 1.00 196.24 185 PRO B C 1
ATOM 14027 O O . PRO B 2 185 ? 145.963 98.898 150.098 1.00 196.24 185 PRO B O 1
ATOM 14038 N N . LEU B 2 186 ? 144.365 100.360 150.746 1.00 198.51 186 LEU B N 1
ATOM 14039 C CA . LEU B 2 186 ? 143.269 99.404 150.744 1.00 198.51 186 LEU B CA 1
ATOM 14040 C C . LEU B 2 186 ? 142.491 99.489 149.430 1.00 198.51 186 LEU B C 1
ATOM 14041 O O . LEU B 2 186 ? 142.862 100.211 148.500 1.00 198.51 186 LEU B O 1
ATOM 14045 N N . SER B 2 187 ? 141.391 98.741 149.356 1.00 197.37 187 SER B N 1
ATOM 14046 C CA . SER B 2 187 ? 140.565 98.690 148.160 1.00 197.37 187 SER B CA 1
ATOM 14047 C C . SER B 2 187 ? 139.555 99.837 148.161 1.00 197.37 187 SER B C 1
ATOM 14048 O O . SER B 2 187 ? 139.507 100.664 149.075 1.00 197.37 187 SER B O 1
ATOM 14052 N N . GLY B 2 188 ? 138.731 99.885 147.111 1.00 194.05 188 GLY B N 1
ATOM 14053 C CA . GLY B 2 188 ? 137.754 100.953 146.992 1.00 194.05 188 GLY B CA 1
ATOM 14054 C C . GLY B 2 188 ? 136.635 100.868 148.009 1.00 194.05 188 GLY B C 1
ATOM 14055 O O . GLY B 2 188 ? 136.205 101.892 148.548 1.00 194.05 188 GLY B O 1
ATOM 14059 N N . GLU B 2 189 ? 136.147 99.660 148.286 1.00 194.28 189 GLU B N 1
ATOM 14060 C CA . GLU B 2 189 ? 135.054 99.456 149.229 1.00 194.28 189 GLU B CA 1
ATOM 14061 C C . GLU B 2 189 ? 135.519 99.443 150.677 1.00 194.28 189 GLU B C 1
ATOM 14062 O O . GLU B 2 189 ? 134.838 99.995 151.547 1.00 194.28 189 GLU B O 1
ATOM 14066 N N . GLU B 2 190 ? 136.664 98.817 150.957 1.00 197.41 190 GLU B N 1
ATOM 14067 C CA . GLU B 2 190 ? 137.188 98.809 152.317 1.00 197.41 190 GLU B CA 1
ATOM 14068 C C . GLU B 2 190 ? 137.573 100.211 152.767 1.00 197.41 190 GLU B C 1
ATOM 14069 O O . GLU B 2 190 ? 137.347 100.581 153.924 1.00 197.41 190 GLU B O 1
ATOM 14073 N N . LEU B 2 191 ? 138.161 101.005 151.868 1.00 190.97 191 LEU B N 1
ATOM 14074 C CA . LEU B 2 191 ? 138.579 102.354 152.232 1.00 190.97 191 LEU B CA 1
ATOM 14075 C C . LEU B 2 191 ? 137.387 103.241 152.566 1.00 190.97 191 LEU B C 1
ATOM 14076 O O . LEU B 2 191 ? 137.493 104.112 153.438 1.00 190.97 191 LEU B O 1
ATOM 14092 N N . GLN B 2 192 ? 136.256 103.040 151.884 1.00 191.32 192 GLN B N 1
ATOM 14093 C CA . GLN B 2 192 ? 135.043 103.778 152.225 1.00 191.32 192 GLN B CA 1
ATOM 14094 C C . GLN B 2 192 ? 134.604 103.476 153.652 1.00 191.32 192 GLN B C 1
ATOM 14095 O O . GLN B 2 192 ? 134.271 104.389 154.420 1.00 191.32 192 GLN B O 1
ATOM 14099 N N . PHE B 2 193 ? 134.618 102.196 154.032 1.00 191.56 193 PHE B N 1
ATOM 14100 C CA . PHE B 2 193 ? 134.281 101.827 155.401 1.00 191.56 193 PHE B CA 1
ATOM 14101 C C . PHE B 2 193 ? 135.296 102.392 156.385 1.00 191.56 193 PHE B C 1
ATOM 14102 O O . PHE B 2 193 ? 134.934 102.792 157.496 1.00 191.56 193 PHE B O 1
ATOM 14106 N N . VAL B 2 194 ? 136.572 102.434 155.993 1.00 189.40 194 VAL B N 1
ATOM 14107 C CA . VAL B 2 194 ? 137.615 102.959 156.873 1.00 189.40 194 VAL B CA 1
ATOM 14108 C C . VAL B 2 194 ? 137.367 104.434 157.164 1.00 189.40 194 VAL B C 1
ATOM 14109 O O . VAL B 2 194 ? 137.388 104.870 158.324 1.00 189.40 194 VAL B O 1
ATOM 14122 N N . VAL B 2 195 ? 137.143 105.226 156.113 1.00 184.14 195 VAL B N 1
ATOM 14123 C CA . VAL B 2 195 ? 136.935 106.656 156.317 1.00 184.14 195 VAL B CA 1
ATOM 14124 C C . VAL B 2 195 ? 135.632 106.899 157.069 1.00 184.14 195 VAL B C 1
ATOM 14125 O O . VAL B 2 195 ? 135.558 107.784 157.926 1.00 184.14 195 VAL B O 1
ATOM 14138 N N . GLU B 2 196 ? 134.595 106.100 156.793 1.00 183.79 196 GLU B N 1
ATOM 14139 C CA . GLU B 2 196 ? 133.343 106.250 157.529 1.00 183.79 196 GLU B CA 1
ATOM 14140 C C . GLU B 2 196 ? 133.530 105.949 159.013 1.00 183.79 196 GLU B C 1
ATOM 14141 O O . GLU B 2 196 ? 133.040 106.693 159.873 1.00 183.79 196 GLU B O 1
ATOM 14145 N N . LYS B 2 197 ? 134.258 104.878 159.333 1.00 179.43 197 LYS B N 1
ATOM 14146 C CA . LYS B 2 197 ? 134.432 104.488 160.727 1.00 179.43 197 LYS B CA 1
ATOM 14147 C C . LYS B 2 197 ? 135.274 105.508 161.482 1.00 179.43 197 LYS B C 1
ATOM 14148 O O . LYS B 2 197 ? 134.916 105.921 162.591 1.00 179.43 197 LYS B O 1
ATOM 14152 N N . VAL B 2 198 ? 136.399 105.930 160.897 1.00 177.48 198 VAL B N 1
ATOM 14153 C CA . VAL B 2 198 ? 137.243 106.902 161.587 1.00 177.48 198 VAL B CA 1
ATOM 14154 C C . VAL B 2 198 ? 136.546 108.253 161.673 1.00 177.48 198 VAL B C 1
ATOM 14155 O O . VAL B 2 198 ? 136.763 109.003 162.632 1.00 177.48 198 VAL B O 1
ATOM 14168 N N . LEU B 2 199 ? 135.698 108.592 160.695 1.00 174.46 199 LEU B N 1
ATOM 14169 C CA . LEU B 2 199 ? 134.867 109.782 160.827 1.00 174.46 199 LEU B CA 1
ATOM 14170 C C . LEU B 2 199 ? 133.912 109.642 162.003 1.00 174.46 199 LEU B C 1
ATOM 14171 O O . LEU B 2 199 ? 133.672 110.606 162.738 1.00 174.46 199 LEU B O 1
ATOM 14187 N N . ARG B 2 200 ? 133.356 108.444 162.194 1.00 172.94 200 ARG B N 1
ATOM 14188 C CA . ARG B 2 200 ? 132.554 108.192 163.385 1.00 172.94 200 ARG B CA 1
ATOM 14189 C C . ARG B 2 200 ? 133.391 108.278 164.656 1.00 172.94 200 ARG B C 1
ATOM 14190 O O . ARG B 2 200 ? 132.867 108.636 165.717 1.00 172.94 200 ARG B O 1
ATOM 14194 N N . MET B 2 201 ? 134.683 107.965 164.570 1.00 169.12 201 MET B N 1
ATOM 14195 C CA . MET B 2 201 ? 135.557 107.914 165.743 1.00 169.12 201 MET B CA 1
ATOM 14196 C C . MET B 2 201 ? 136.113 109.301 166.076 1.00 169.12 201 MET B C 1
ATOM 14197 O O . MET B 2 201 ? 137.311 109.565 165.980 1.00 169.12 201 MET B O 1
ATOM 14201 N N . PHE B 2 202 ? 135.202 110.193 166.459 1.00 165.61 202 PHE B N 1
ATOM 14202 C CA . PHE B 2 202 ? 135.551 111.491 167.042 1.00 165.61 202 PHE B CA 1
ATOM 14203 C C . PHE B 2 202 ? 134.832 111.663 168.374 1.00 165.61 202 PHE B C 1
ATOM 14204 O O . PHE B 2 202 ? 134.401 110.687 168.988 1.00 165.61 202 PHE B O 1
ATOM 14221 N N . GLN B 2 208 ? 143.356 118.842 170.467 1.00 163.71 208 GLN B N 1
ATOM 14222 C CA . GLN B 2 208 ? 144.770 118.565 170.691 1.00 163.71 208 GLN B CA 1
ATOM 14223 C C . GLN B 2 208 ? 145.354 117.767 169.532 1.00 163.71 208 GLN B C 1
ATOM 14224 O O . GLN B 2 208 ? 146.105 118.298 168.715 1.00 163.71 208 GLN B O 1
ATOM 14228 N N . GLU B 2 209 ? 144.995 116.488 169.462 1.00 166.12 209 GLU B N 1
ATOM 14229 C CA . GLU B 2 209 ? 145.494 115.592 168.428 1.00 166.12 209 GLU B CA 1
ATOM 14230 C C . GLU B 2 209 ? 144.710 115.685 167.123 1.00 166.12 209 GLU B C 1
ATOM 14231 O O . GLU B 2 209 ? 144.996 114.921 166.195 1.00 166.12 209 GLU B O 1
ATOM 14235 N N . ILE B 2 210 ? 143.740 116.587 167.022 1.00 165.78 210 ILE B N 1
ATOM 14236 C CA . ILE B 2 210 ? 142.900 116.696 165.832 1.00 165.78 210 ILE B CA 1
ATOM 14237 C C . ILE B 2 210 ? 143.688 117.157 164.604 1.00 165.78 210 ILE B C 1
ATOM 14238 O O . ILE B 2 210 ? 143.489 116.567 163.534 1.00 165.78 210 ILE B O 1
ATOM 14254 N N . PRO B 2 211 ? 144.533 118.195 164.655 1.00 167.58 211 PRO B N 1
ATOM 14255 C CA . PRO B 2 211 ? 145.201 118.650 163.410 1.00 167.58 211 PRO B CA 1
ATOM 14256 C C . PRO B 2 211 ? 146.114 117.597 162.798 1.00 167.58 211 PRO B C 1
ATOM 14257 O O . PRO B 2 211 ? 146.045 117.379 161.579 1.00 167.58 211 PRO B O 1
ATOM 14268 N N . PRO B 2 212 ? 147.001 116.937 163.564 1.00 171.06 212 PRO B N 1
ATOM 14269 C CA . PRO B 2 212 ? 147.786 115.854 162.936 1.00 171.06 212 PRO B CA 1
ATOM 14270 C C . PRO B 2 212 ? 146.925 114.722 162.406 1.00 171.06 212 PRO B C 1
ATOM 14271 O O . PRO B 2 212 ? 147.214 114.158 161.340 1.00 171.06 212 PRO B O 1
ATOM 14282 N N . LEU B 2 213 ? 145.849 114.396 163.123 1.00 173.78 213 LEU B N 1
ATOM 14283 C CA . LEU B 2 213 ? 144.990 113.290 162.721 1.00 173.78 213 LEU B CA 1
ATOM 14284 C C . LEU B 2 213 ? 144.307 113.598 161.394 1.00 173.78 213 LEU B C 1
ATOM 14285 O O . LEU B 2 213 ? 144.342 112.789 160.457 1.00 173.78 213 LEU B O 1
ATOM 14301 N N . VAL B 2 214 ? 143.709 114.786 161.283 1.00 171.16 214 VAL B N 1
ATOM 14302 C CA . VAL B 2 214 ? 143.043 115.157 160.043 1.00 171.16 214 VAL B CA 1
ATOM 14303 C C . VAL B 2 214 ? 144.048 115.444 158.936 1.00 171.16 214 VAL B C 1
ATOM 14304 O O . VAL B 2 214 ? 143.702 115.326 157.763 1.00 171.16 214 VAL B O 1
ATOM 14317 N N . TYR B 2 215 ? 145.295 115.793 159.266 1.00 176.61 215 TYR B N 1
ATOM 14318 C CA . TYR B 2 215 ? 146.326 115.869 158.233 1.00 176.61 215 TYR B CA 1
ATOM 14319 C C . TYR B 2 215 ? 146.618 114.490 157.654 1.00 176.61 215 TYR B C 1
ATOM 14320 O O . TYR B 2 215 ? 146.758 114.330 156.430 1.00 176.61 215 TYR B O 1
ATOM 14338 N N . GLN B 2 216 ? 146.707 113.482 158.524 1.00 178.71 216 GLN B N 1
ATOM 14339 C CA . GLN B 2 216 ? 146.880 112.113 158.051 1.00 178.71 216 GLN B CA 1
ATOM 14340 C C . GLN B 2 216 ? 145.696 111.680 157.197 1.00 178.71 216 GLN B C 1
ATOM 14341 O O . GLN B 2 216 ? 145.874 111.050 156.146 1.00 178.71 216 GLN B O 1
ATOM 14345 N N . LEU B 2 217 ? 144.477 112.018 157.625 1.00 178.71 217 LEU B N 1
ATOM 14346 C CA . LEU B 2 217 ? 143.313 111.701 156.802 1.00 178.71 217 LEU B CA 1
ATOM 14347 C C . LEU B 2 217 ? 143.316 112.471 155.490 1.00 178.71 217 LEU B C 1
ATOM 14348 O O . LEU B 2 217 ? 142.831 111.957 154.481 1.00 178.71 217 LEU B O 1
ATOM 14364 N N . LEU B 2 218 ? 143.833 113.700 155.481 1.00 180.59 218 LEU B N 1
ATOM 14365 C CA . LEU B 2 218 ? 143.926 114.451 154.236 1.00 180.59 218 LEU B CA 1
ATOM 14366 C C . LEU B 2 218 ? 144.856 113.757 153.254 1.00 180.59 218 LEU B C 1
ATOM 14367 O O . LEU B 2 218 ? 144.547 113.657 152.062 1.00 180.59 218 LEU B O 1
ATOM 14371 N N . LEU B 2 219 ? 145.994 113.258 153.739 1.00 182.11 219 LEU B N 1
ATOM 14372 C CA . LEU B 2 219 ? 146.883 112.497 152.862 1.00 182.11 219 LEU B CA 1
ATOM 14373 C C . LEU B 2 219 ? 146.222 111.205 152.387 1.00 182.11 219 LEU B C 1
ATOM 14374 O O . LEU B 2 219 ? 146.305 110.853 151.200 1.00 182.11 219 LEU B O 1
ATOM 14390 N N . LEU B 2 220 ? 145.547 110.496 153.296 1.00 185.69 220 LEU B N 1
ATOM 14391 C CA . LEU B 2 220 ? 144.890 109.245 152.929 1.00 185.69 220 LEU B CA 1
ATOM 14392 C C . LEU B 2 220 ? 143.800 109.478 151.891 1.00 185.69 220 LEU B C 1
ATOM 14393 O O . LEU B 2 220 ? 143.623 108.671 150.972 1.00 185.69 220 LEU B O 1
ATOM 14409 N N . SER B 2 221 ? 143.054 110.571 152.030 1.00 181.93 221 SER B N 1
ATOM 14410 C CA . SER B 2 221 ? 141.997 110.907 151.092 1.00 181.93 221 SER B CA 1
ATOM 14411 C C . SER B 2 221 ? 142.536 111.464 149.784 1.00 181.93 221 SER B C 1
ATOM 14412 O O . SER B 2 221 ? 141.864 111.349 148.754 1.00 181.93 221 SER B O 1
ATOM 14420 N N . ALA B 2 222 ? 143.719 112.078 149.801 1.00 182.36 222 ALA B N 1
ATOM 14421 C CA . ALA B 2 222 ? 144.421 112.317 148.547 1.00 182.36 222 ALA B CA 1
ATOM 14422 C C . ALA B 2 222 ? 144.715 110.994 147.860 1.00 182.36 222 ALA B C 1
ATOM 14423 O O . ALA B 2 222 ? 144.642 110.890 146.630 1.00 182.36 222 ALA B O 1
ATOM 14430 N N . LYS B 2 223 ? 145.048 109.967 148.646 1.00 183.45 223 LYS B N 1
ATOM 14431 C CA . LYS B 2 223 ? 145.054 108.611 148.108 1.00 183.45 223 LYS B CA 1
ATOM 14432 C C . LYS B 2 223 ? 143.636 108.126 147.813 1.00 183.45 223 LYS B C 1
ATOM 14433 O O . LYS B 2 223 ? 143.391 107.517 146.764 1.00 183.45 223 LYS B O 1
ATOM 14437 N N . GLY B 2 224 ? 142.692 108.397 148.718 1.00 182.74 224 GLY B N 1
ATOM 14438 C CA . GLY B 2 224 ? 141.328 107.899 148.619 1.00 182.74 224 GLY B CA 1
ATOM 14439 C C . GLY B 2 224 ? 140.308 108.900 148.109 1.00 182.74 224 GLY B C 1
ATOM 14440 O O . GLY B 2 224 ? 140.527 109.547 147.080 1.00 182.74 224 GLY B O 1
ATOM 14444 N N . SER B 2 225 ? 139.186 109.033 148.828 1.00 176.93 225 SER B N 1
ATOM 14445 C CA . SER B 2 225 ? 138.070 109.891 148.432 1.00 176.93 225 SER B CA 1
ATOM 14446 C C . SER B 2 225 ? 138.088 111.163 149.277 1.00 176.93 225 SER B C 1
ATOM 14447 O O . SER B 2 225 ? 137.912 111.110 150.499 1.00 176.93 225 SER B O 1
ATOM 14455 N N . LYS B 2 226 ? 138.293 112.304 148.619 1.00 169.24 226 LYS B N 1
ATOM 14456 C CA . LYS B 2 226 ? 138.388 113.584 149.317 1.00 169.24 226 LYS B CA 1
ATOM 14457 C C . LYS B 2 226 ? 137.021 114.130 149.718 1.00 169.24 226 LYS B C 1
ATOM 14458 O O . LYS B 2 226 ? 136.890 114.761 150.775 1.00 169.24 226 LYS B O 1
ATOM 14477 N N . LYS B 2 227 ? 136.001 113.908 148.884 1.00 166.34 227 LYS B N 1
ATOM 14478 C CA . LYS B 2 227 ? 134.704 114.541 149.106 1.00 166.34 227 LYS B CA 1
ATOM 14479 C C . LYS B 2 227 ? 134.063 114.063 150.401 1.00 166.34 227 LYS B C 1
ATOM 14480 O O . LYS B 2 227 ? 133.481 114.861 151.146 1.00 166.34 227 LYS B O 1
ATOM 14484 N N . THR B 2 228 ? 134.169 112.764 150.690 1.00 170.10 228 THR B N 1
ATOM 14485 C CA . THR B 2 228 ? 133.537 112.212 151.884 1.00 170.10 228 THR B CA 1
ATOM 14486 C C . THR B 2 228 ? 134.150 112.795 153.151 1.00 170.10 228 THR B C 1
ATOM 14487 O O . THR B 2 228 ? 133.432 113.221 154.063 1.00 170.10 228 THR B O 1
ATOM 14498 N N . VAL B 2 229 ? 135.482 112.836 153.220 1.00 170.22 229 VAL B N 1
ATOM 14499 C CA . VAL B 2 229 ? 136.135 113.365 154.413 1.00 170.22 229 VAL B CA 1
ATOM 14500 C C . VAL B 2 229 ? 135.896 114.865 154.535 1.00 170.22 229 VAL B C 1
ATOM 14501 O O . VAL B 2 229 ? 135.747 115.391 155.645 1.00 170.22 229 VAL B O 1
ATOM 14514 N N . LEU B 2 230 ? 135.868 115.580 153.405 1.00 164.60 230 LEU B N 1
ATOM 14515 C CA . LEU B 2 230 ? 135.596 117.013 153.449 1.00 164.60 230 LEU B CA 1
ATOM 14516 C C . LEU B 2 230 ? 134.203 117.281 154.003 1.00 164.60 230 LEU B C 1
ATOM 14517 O O . LEU B 2 230 ? 134.020 118.137 154.879 1.00 164.60 230 LEU B O 1
ATOM 14533 N N . GLU B 2 231 ? 133.209 116.533 153.516 1.00 162.38 231 GLU B N 1
ATOM 14534 C CA . GLU B 2 231 ? 131.852 116.679 154.028 1.00 162.38 231 GLU B CA 1
ATOM 14535 C C . GLU B 2 231 ? 131.787 116.328 155.507 1.00 162.38 231 GLU B C 1
ATOM 14536 O O . GLU B 2 231 ? 131.140 117.034 156.290 1.00 162.38 231 GLU B O 1
ATOM 14540 N N . GLY B 2 232 ? 132.470 115.254 155.909 1.00 163.49 232 GLY B N 1
ATOM 14541 C CA . GLY B 2 232 ? 132.430 114.845 157.303 1.00 163.49 232 GLY B CA 1
ATOM 14542 C C . GLY B 2 232 ? 133.023 115.883 158.235 1.00 163.49 232 GLY B C 1
ATOM 14543 O O . GLY B 2 232 ? 132.424 116.230 159.254 1.00 163.49 232 GLY B O 1
ATOM 14547 N N . ILE B 2 233 ? 134.200 116.410 157.889 1.00 160.46 233 ILE B N 1
ATOM 14548 C CA . ILE B 2 233 ? 134.851 117.374 158.773 1.00 160.46 233 ILE B CA 1
ATOM 14549 C C . ILE B 2 233 ? 134.082 118.691 158.791 1.00 160.46 233 ILE B C 1
ATOM 14550 O O . ILE B 2 233 ? 133.940 119.321 159.849 1.00 160.46 233 ILE B O 1
ATOM 14566 N N . ILE B 2 234 ? 133.563 119.125 157.635 1.00 159.45 234 ILE B N 1
ATOM 14567 C CA . ILE B 2 234 ? 132.799 120.368 157.595 1.00 159.45 234 ILE B CA 1
ATOM 14568 C C . ILE B 2 234 ? 131.539 120.234 158.441 1.00 159.45 234 ILE B C 1
ATOM 14569 O O . ILE B 2 234 ? 131.212 121.122 159.240 1.00 159.45 234 ILE B O 1
ATOM 14585 N N . SER B 2 235 ? 130.829 119.110 158.303 1.00 161.88 235 SER B N 1
ATOM 14586 C CA . SER B 2 235 ? 129.636 118.887 159.109 1.00 161.88 235 SER B CA 1
ATOM 14587 C C . SER B 2 235 ? 129.975 118.829 160.591 1.00 161.88 235 SER B C 1
ATOM 14588 O O . SER B 2 235 ? 129.288 119.449 161.408 1.00 161.88 235 SER B O 1
ATOM 14596 N N . PHE B 2 236 ? 131.040 118.103 160.949 1.00 163.00 236 PHE B N 1
ATOM 14597 C CA . PHE B 2 236 ? 131.430 117.962 162.348 1.00 163.00 236 PHE B CA 1
ATOM 14598 C C . PHE B 2 236 ? 131.727 119.315 162.977 1.00 163.00 236 PHE B C 1
ATOM 14599 O O . PHE B 2 236 ? 131.252 119.617 164.081 1.00 163.00 236 PHE B O 1
ATOM 14616 N N . PHE B 2 237 ? 132.473 120.162 162.268 1.00 160.51 237 PHE B N 1
ATOM 14617 C CA . PHE B 2 237 ? 132.701 121.507 162.779 1.00 160.51 237 PHE B CA 1
ATOM 14618 C C . PHE B 2 237 ? 131.410 122.317 162.805 1.00 160.51 237 PHE B C 1
ATOM 14619 O O . PHE B 2 237 ? 131.261 123.212 163.645 1.00 160.51 237 PHE B O 1
ATOM 14636 N N . ASN B 2 238 ? 130.452 122.001 161.926 1.00 161.82 238 ASN B N 1
ATOM 14637 C CA . ASN B 2 238 ? 129.180 122.714 161.956 1.00 161.82 238 ASN B CA 1
ATOM 14638 C C . ASN B 2 238 ? 128.408 122.403 163.238 1.00 161.82 238 ASN B C 1
ATOM 14639 O O . ASN B 2 238 ? 127.916 123.322 163.904 1.00 161.82 238 ASN B O 1
ATOM 14650 N N . GLN B 2 239 ? 128.290 121.117 163.612 1.00 162.53 239 GLN B N 1
ATOM 14651 C CA . GLN B 2 239 ? 127.621 120.851 164.893 1.00 162.53 239 GLN B CA 1
ATOM 14652 C C . GLN B 2 239 ? 128.450 121.338 166.073 1.00 162.53 239 GLN B C 1
ATOM 14653 O O . GLN B 2 239 ? 127.876 121.676 167.113 1.00 162.53 239 GLN B O 1
ATOM 14667 N N . LEU B 2 240 ? 129.780 121.386 165.951 1.00 162.01 240 LEU B N 1
ATOM 14668 C CA . LEU B 2 240 ? 130.568 121.974 167.034 1.00 162.01 240 LEU B CA 1
ATOM 14669 C C . LEU B 2 240 ? 130.214 123.443 167.232 1.00 162.01 240 LEU B C 1
ATOM 14670 O O . LEU B 2 240 ? 129.999 123.894 168.365 1.00 162.01 240 LEU B O 1
ATOM 14686 N N . ASP B 2 241 ? 130.126 124.200 166.137 1.00 163.78 241 ASP B N 1
ATOM 14687 C CA . ASP B 2 241 ? 129.751 125.605 166.244 1.00 163.78 241 ASP B CA 1
ATOM 14688 C C . ASP B 2 241 ? 128.323 125.758 166.753 1.00 163.78 241 ASP B C 1
ATOM 14689 O O . ASP B 2 241 ? 128.033 126.668 167.539 1.00 163.78 241 ASP B O 1
ATOM 14698 N N . LYS B 2 242 ? 127.416 124.883 166.309 1.00 161.78 242 LYS B N 1
ATOM 14699 C CA . LYS B 2 242 ? 126.036 124.945 166.781 1.00 161.78 242 LYS B CA 1
ATOM 14700 C C . LYS B 2 242 ? 125.956 124.687 168.279 1.00 161.78 242 LYS B C 1
ATOM 14701 O O . LYS B 2 242 ? 125.194 125.350 168.992 1.00 161.78 242 LYS B O 1
ATOM 14720 N N . ARG B 2 243 ? 126.734 123.721 168.773 1.00 166.67 243 ARG B N 1
ATOM 14721 C CA . ARG B 2 243 ? 126.814 123.488 170.210 1.00 166.67 243 ARG B CA 1
ATOM 14722 C C . ARG B 2 243 ? 127.369 124.709 170.928 1.00 166.67 243 ARG B C 1
ATOM 14723 O O . ARG B 2 243 ? 126.878 125.089 171.997 1.00 166.67 243 ARG B O 1
ATOM 14744 N N . GLN B 2 244 ? 128.391 125.343 170.349 1.00 164.30 244 GLN B N 1
ATOM 14745 C CA . GLN B 2 244 ? 128.919 126.576 170.921 1.00 164.30 244 GLN B CA 1
ATOM 14746 C C . GLN B 2 244 ? 127.917 127.725 170.877 1.00 164.30 244 GLN B C 1
ATOM 14747 O O . GLN B 2 244 ? 128.083 128.700 171.618 1.00 164.30 244 GLN B O 1
ATOM 14749 N N . LYS B 2 245 ? 126.888 127.636 170.025 1.00 164.31 245 LYS B N 1
ATOM 14750 C CA . LYS B 2 245 ? 125.917 128.720 169.901 1.00 164.31 245 LYS B CA 1
ATOM 14751 C C . LYS B 2 245 ? 125.142 128.955 171.193 1.00 164.31 245 LYS B C 1
ATOM 14752 O O . LYS B 2 245 ? 124.667 130.071 171.431 1.00 164.31 245 LYS B O 1
ATOM 14756 N N . GLU B 2 246 ? 124.990 127.930 172.027 1.00 164.79 246 GLU B N 1
ATOM 14757 C CA . GLU B 2 246 ? 124.256 128.070 173.283 1.00 164.79 246 GLU B CA 1
ATOM 14758 C C . GLU B 2 246 ? 124.950 129.054 174.219 1.00 164.79 246 GLU B C 1
ATOM 14759 O O . GLU B 2 246 ? 125.798 128.668 175.024 1.00 164.79 246 GLU B O 1
ATOM 14771 N N . LEU B 2 263 ? 136.061 128.074 174.018 1.00 157.43 263 LEU B N 1
ATOM 14772 C CA . LEU B 2 263 ? 135.840 128.629 172.688 1.00 157.43 263 LEU B CA 1
ATOM 14773 C C . LEU B 2 263 ? 137.155 129.087 172.070 1.00 157.43 263 LEU B C 1
ATOM 14774 O O . LEU B 2 263 ? 137.384 128.904 170.874 1.00 157.43 263 LEU B O 1
ATOM 14778 N N . ASP B 2 264 ? 138.013 129.690 172.898 1.00 159.69 264 ASP B N 1
ATOM 14779 C CA . ASP B 2 264 ? 139.305 130.162 172.410 1.00 159.69 264 ASP B CA 1
ATOM 14780 C C . ASP B 2 264 ? 140.163 129.002 171.924 1.00 159.69 264 ASP B C 1
ATOM 14781 O O . ASP B 2 264 ? 140.801 129.089 170.868 1.00 159.69 264 ASP B O 1
ATOM 14790 N N . GLN B 2 265 ? 140.186 127.904 172.682 1.00 160.38 265 GLN B N 1
ATOM 14791 C CA . GLN B 2 265 ? 140.884 126.709 172.224 1.00 160.38 265 GLN B CA 1
ATOM 14792 C C . GLN B 2 265 ? 140.229 126.147 170.970 1.00 160.38 265 GLN B C 1
ATOM 14793 O O . GLN B 2 265 ? 140.919 125.689 170.052 1.00 160.38 265 GLN B O 1
ATOM 14797 N N . LEU B 2 266 ? 138.896 126.176 170.914 1.00 155.96 266 LEU B N 1
ATOM 14798 C CA . LEU B 2 266 ? 138.195 125.716 169.721 1.00 155.96 266 LEU B CA 1
ATOM 14799 C C . LEU B 2 266 ? 138.547 126.573 168.513 1.00 155.96 266 LEU B C 1
ATOM 14800 O O . LEU B 2 266 ? 138.765 126.051 167.414 1.00 155.96 266 LEU B O 1
ATOM 14804 N N . ARG B 2 267 ? 138.614 127.892 168.698 1.00 155.84 267 ARG B N 1
ATOM 14805 C CA . ARG B 2 267 ? 138.977 128.773 167.593 1.00 155.84 267 ARG B CA 1
ATOM 14806 C C . ARG B 2 267 ? 140.419 128.545 167.154 1.00 155.84 267 ARG B C 1
ATOM 14807 O O . ARG B 2 267 ? 140.720 128.585 165.956 1.00 155.84 267 ARG B O 1
ATOM 14828 N N . HIS B 2 268 ? 141.326 128.314 168.108 1.00 155.38 268 HIS B N 1
ATOM 14829 C CA . HIS B 2 268 ? 142.709 128.011 167.749 1.00 155.38 268 HIS B CA 1
ATOM 14830 C C . HIS B 2 268 ? 142.799 126.710 166.960 1.00 155.38 268 HIS B C 1
ATOM 14831 O O . HIS B 2 268 ? 143.544 126.619 165.976 1.00 155.38 268 HIS B O 1
ATOM 14833 N N . VAL B 2 269 ? 142.037 125.695 167.377 1.00 159.28 269 VAL B N 1
ATOM 14834 C CA . VAL B 2 269 ? 142.009 124.428 166.650 1.00 159.28 269 VAL B CA 1
ATOM 14835 C C . VAL B 2 269 ? 141.468 124.642 165.243 1.00 159.28 269 VAL B C 1
ATOM 14836 O O . VAL B 2 269 ? 141.988 124.079 164.269 1.00 159.28 269 VAL B O 1
ATOM 14849 N N . GLU B 2 270 ? 140.409 125.447 165.119 1.00 158.48 270 GLU B N 1
ATOM 14850 C CA . GLU B 2 270 ? 139.834 125.737 163.810 1.00 158.48 270 GLU B CA 1
ATOM 14851 C C . GLU B 2 270 ? 140.846 126.430 162.906 1.00 158.48 270 GLU B C 1
ATOM 14852 O O . GLU B 2 270 ? 140.993 126.069 161.731 1.00 158.48 270 GLU B O 1
ATOM 14856 N N . GLY B 2 271 ? 141.560 127.421 163.443 1.00 159.14 271 GLY B N 1
ATOM 14857 C CA . GLY B 2 271 ? 142.568 128.108 162.653 1.00 159.14 271 GLY B CA 1
ATOM 14858 C C . GLY B 2 271 ? 143.685 127.184 162.210 1.00 159.14 271 GLY B C 1
ATOM 14859 O O . GLY B 2 271 ? 144.116 127.220 161.053 1.00 159.14 271 GLY B O 1
ATOM 14863 N N . THR B 2 272 ? 144.152 126.325 163.118 1.00 161.60 272 THR B N 1
ATOM 14864 C CA . THR B 2 272 ? 145.211 125.388 162.761 1.00 161.60 272 THR B CA 1
ATOM 14865 C C . THR B 2 272 ? 144.756 124.426 161.670 1.00 161.60 272 THR B C 1
ATOM 14866 O O . THR B 2 272 ? 145.483 124.197 160.694 1.00 161.60 272 THR B O 1
ATOM 14877 N N . VAL B 2 273 ? 143.551 123.867 161.801 1.00 160.41 273 VAL B N 1
ATOM 14878 C CA . VAL B 2 273 ? 143.129 122.859 160.834 1.00 160.41 273 VAL B CA 1
ATOM 14879 C C . VAL B 2 273 ? 142.866 123.493 159.474 1.00 160.41 273 VAL B C 1
ATOM 14880 O O . VAL B 2 273 ? 143.204 122.906 158.440 1.00 160.41 273 VAL B O 1
ATOM 14893 N N . ILE B 2 274 ? 142.274 124.695 159.434 1.00 158.58 274 ILE B N 1
ATOM 14894 C CA . ILE B 2 274 ? 142.096 125.322 158.124 1.00 158.58 274 ILE B CA 1
ATOM 14895 C C . ILE B 2 274 ? 143.448 125.699 157.530 1.00 158.58 274 ILE B C 1
ATOM 14896 O O . ILE B 2 274 ? 143.610 125.684 156.304 1.00 158.58 274 ILE B O 1
ATOM 14912 N N . LEU B 2 275 ? 144.440 126.026 158.367 1.00 161.53 275 LEU B N 1
ATOM 14913 C CA . LEU B 2 275 ? 145.778 126.276 157.840 1.00 161.53 275 LEU B CA 1
ATOM 14914 C C . LEU B 2 275 ? 146.359 125.023 157.190 1.00 161.53 275 LEU B C 1
ATOM 14915 O O . LEU B 2 275 ? 146.921 125.089 156.087 1.00 161.53 275 LEU B O 1
ATOM 14931 N N . HIS B 2 276 ? 146.220 123.866 157.850 1.00 164.44 276 HIS B N 1
ATOM 14932 C CA . HIS B 2 276 ? 146.681 122.620 157.233 1.00 164.44 276 HIS B CA 1
ATOM 14933 C C . HIS B 2 276 ? 145.933 122.326 155.937 1.00 164.44 276 HIS B C 1
ATOM 14934 O O . HIS B 2 276 ? 146.541 121.895 154.949 1.00 164.44 276 HIS B O 1
ATOM 14948 N N . ILE B 2 277 ? 144.617 122.547 155.919 1.00 159.62 277 ILE B N 1
ATOM 14949 C CA . ILE B 2 277 ? 143.836 122.244 154.721 1.00 159.62 277 ILE B CA 1
ATOM 14950 C C . ILE B 2 277 ? 144.239 123.145 153.559 1.00 159.62 277 ILE B C 1
ATOM 14951 O O . ILE B 2 277 ? 144.400 122.671 152.428 1.00 159.62 277 ILE B O 1
ATOM 14967 N N . VAL B 2 278 ? 144.401 124.450 153.798 1.00 162.45 278 VAL B N 1
ATOM 14968 C CA . VAL B 2 278 ? 144.767 125.336 152.695 1.00 162.45 278 VAL B CA 1
ATOM 14969 C C . VAL B 2 278 ? 146.188 125.044 152.226 1.00 162.45 278 VAL B C 1
ATOM 14970 O O . VAL B 2 278 ? 146.481 125.121 151.028 1.00 162.45 278 VAL B O 1
ATOM 14983 N N . SER B 2 279 ? 147.091 124.697 153.151 1.00 164.41 279 SER B N 1
ATOM 14984 C CA . SER B 2 279 ? 148.443 124.326 152.742 1.00 164.41 279 SER B CA 1
ATOM 14985 C C . SER B 2 279 ? 148.430 123.076 151.869 1.00 164.41 279 SER B C 1
ATOM 14986 O O . SER B 2 279 ? 149.107 123.024 150.832 1.00 164.41 279 SER B O 1
ATOM 14994 N N . ALA B 2 280 ? 147.654 122.064 152.263 1.00 164.81 280 ALA B N 1
ATOM 14995 C CA . ALA B 2 280 ? 147.567 120.844 151.467 1.00 164.81 280 ALA B CA 1
ATOM 14996 C C . ALA B 2 280 ? 146.943 121.115 150.104 1.00 164.81 280 ALA B C 1
ATOM 14997 O O . ALA B 2 280 ? 147.398 120.576 149.089 1.00 164.81 280 ALA B O 1
ATOM 15004 N N . ILE B 2 281 ? 145.898 121.945 150.061 1.00 163.35 281 ILE B N 1
ATOM 15005 C CA . ILE B 2 281 ? 145.243 122.244 148.792 1.00 163.35 281 ILE B CA 1
ATOM 15006 C C . ILE B 2 281 ? 146.175 123.034 147.885 1.00 163.35 281 ILE B C 1
ATOM 15007 O O . ILE B 2 281 ? 146.141 122.874 146.659 1.00 163.35 281 ILE B O 1
ATOM 15023 N N . ASN B 2 282 ? 147.003 123.912 148.453 1.00 166.51 282 ASN B N 1
ATOM 15024 C CA . ASN B 2 282 ? 148.020 124.576 147.647 1.00 166.51 282 ASN B CA 1
ATOM 15025 C C . ASN B 2 282 ? 149.036 123.570 147.123 1.00 166.51 282 ASN B C 1
ATOM 15026 O O . ASN B 2 282 ? 149.494 123.679 145.980 1.00 166.51 282 ASN B O 1
ATOM 15037 N N . LEU B 2 283 ? 149.407 122.588 147.948 1.00 166.82 283 LEU B N 1
ATOM 15038 C CA . LEU B 2 283 ? 150.324 121.550 147.487 1.00 166.82 283 LEU B CA 1
ATOM 15039 C C . LEU B 2 283 ? 149.699 120.710 146.378 1.00 166.82 283 LEU B C 1
ATOM 15040 O O . LEU B 2 283 ? 150.378 120.358 145.406 1.00 166.82 283 LEU B O 1
ATOM 15056 N N . ASP B 2 284 ? 148.412 120.380 146.506 1.00 164.18 284 ASP B N 1
ATOM 15057 C CA . ASP B 2 284 ? 147.678 119.569 145.532 1.00 164.18 284 ASP B CA 1
ATOM 15058 C C . ASP B 2 284 ? 146.407 120.325 145.159 1.00 164.18 284 ASP B C 1
ATOM 15059 O O . ASP B 2 284 ? 145.430 120.321 145.914 1.00 164.18 284 ASP B O 1
ATOM 15063 N N . GLN B 2 285 ? 146.421 120.972 143.992 1.00 164.32 285 GLN B N 1
ATOM 15064 C CA . GLN B 2 285 ? 145.314 121.828 143.583 1.00 164.32 285 GLN B CA 1
ATOM 15065 C C . GLN B 2 285 ? 144.153 121.063 142.957 1.00 164.32 285 GLN B C 1
ATOM 15066 O O . GLN B 2 285 ? 143.086 121.652 142.756 1.00 164.32 285 GLN B O 1
ATOM 15070 N N . ASP B 2 286 ? 144.327 119.777 142.642 1.00 165.14 286 ASP B N 1
ATOM 15071 C CA . ASP B 2 286 ? 143.250 119.016 142.016 1.00 165.14 286 ASP B CA 1
ATOM 15072 C C . ASP B 2 286 ? 142.047 118.840 142.934 1.00 165.14 286 ASP B C 1
ATOM 15073 O O . ASP B 2 286 ? 140.931 118.642 142.441 1.00 165.14 286 ASP B O 1
ATOM 15077 N N . ILE B 2 287 ? 142.245 118.906 144.253 1.00 164.82 287 ILE B N 1
ATOM 15078 C CA . ILE B 2 287 ? 141.141 118.700 145.188 1.00 164.82 287 ILE B CA 1
ATOM 15079 C C . ILE B 2 287 ? 140.137 119.846 145.113 1.00 164.82 287 ILE B C 1
ATOM 15080 O O . ILE B 2 287 ? 138.955 119.674 145.442 1.00 164.82 287 ILE B O 1
ATOM 15084 N N . GLY B 2 288 ? 140.592 121.035 144.704 1.00 162.38 288 GLY B N 1
ATOM 15085 C CA . GLY B 2 288 ? 139.720 122.198 144.716 1.00 162.38 288 GLY B CA 1
ATOM 15086 C C . GLY B 2 288 ? 138.547 122.077 143.762 1.00 162.38 288 GLY B C 1
ATOM 15087 O O . GLY B 2 288 ? 137.437 122.512 144.074 1.00 162.38 288 GLY B O 1
ATOM 15091 N N . GLU B 2 289 ? 138.779 121.499 142.581 1.00 162.70 289 GLU B N 1
ATOM 15092 C CA . GLU B 2 289 ? 137.693 121.328 141.620 1.00 162.70 289 GLU B CA 1
ATOM 15093 C C . GLU B 2 289 ? 136.606 120.413 142.173 1.00 162.70 289 GLU B C 1
ATOM 15094 O O . GLU B 2 289 ? 135.411 120.714 142.061 1.00 162.70 289 GLU B O 1
ATOM 15098 N N . GLU B 2 290 ? 137.004 119.298 142.790 1.00 159.91 290 GLU B N 1
ATOM 15099 C CA . GLU B 2 290 ? 136.028 118.400 143.396 1.00 159.91 290 GLU B CA 1
ATOM 15100 C C . GLU B 2 290 ? 135.310 119.072 144.558 1.00 159.91 290 GLU B C 1
ATOM 15101 O O . GLU B 2 290 ? 134.109 118.862 144.760 1.00 159.91 290 GLU B O 1
ATOM 15105 N N . LEU B 2 291 ? 136.031 119.883 145.337 1.00 155.74 291 LEU B N 1
ATOM 15106 C CA . LEU B 2 291 ? 135.402 120.591 146.448 1.00 155.74 291 LEU B CA 1
ATOM 15107 C C . LEU B 2 291 ? 134.348 121.572 145.948 1.00 155.74 291 LEU B C 1
ATOM 15108 O O . LEU B 2 291 ? 133.245 121.654 146.506 1.00 155.74 291 LEU B O 1
ATOM 15124 N N . ILE B 2 292 ? 134.666 122.319 144.891 1.00 154.25 292 ILE B N 1
ATOM 15125 C CA . ILE B 2 292 ? 133.702 123.261 144.330 1.00 154.25 292 ILE B CA 1
ATOM 15126 C C . ILE B 2 292 ? 132.516 122.520 143.729 1.00 154.25 292 ILE B C 1
ATOM 15127 O O . ILE B 2 292 ? 131.375 122.985 143.812 1.00 154.25 292 ILE B O 1
ATOM 15143 N N . LYS B 2 293 ? 132.762 121.364 143.105 1.00 152.38 293 LYS B N 1
ATOM 15144 C CA . LYS B 2 293 ? 131.655 120.568 142.583 1.00 152.38 293 LYS B CA 1
ATOM 15145 C C . LYS B 2 293 ? 130.744 120.092 143.709 1.00 152.38 293 LYS B C 1
ATOM 15146 O O . LYS B 2 293 ? 129.513 120.113 143.578 1.00 152.38 293 LYS B O 1
ATOM 15150 N N . HIS B 2 294 ? 131.335 119.668 144.827 1.00 149.81 294 HIS B N 1
ATOM 15151 C CA . HIS B 2 294 ? 130.544 119.247 145.978 1.00 149.81 294 HIS B CA 1
ATOM 15152 C C . HIS B 2 294 ? 129.716 120.401 146.527 1.00 149.81 294 HIS B C 1
ATOM 15153 O O . HIS B 2 294 ? 128.545 120.227 146.885 1.00 149.81 294 HIS B O 1
ATOM 15167 N N . LEU B 2 295 ? 130.311 121.592 146.605 1.00 146.89 295 LEU B N 1
ATOM 15168 C CA . LEU B 2 295 ? 129.574 122.741 147.122 1.00 146.89 295 LEU B CA 1
ATOM 15169 C C . LEU B 2 295 ? 128.458 123.154 146.172 1.00 146.89 295 LEU B C 1
ATOM 15170 O O . LEU B 2 295 ? 127.379 123.564 146.613 1.00 146.89 295 LEU B O 1
ATOM 15186 N N . LYS B 2 296 ? 128.700 123.061 144.864 1.00 147.76 296 LYS B N 1
ATOM 15187 C CA . LYS B 2 296 ? 127.645 123.337 143.896 1.00 147.76 296 LYS B CA 1
ATOM 15188 C C . LYS B 2 296 ? 126.500 122.346 144.045 1.00 147.76 296 LYS B C 1
ATOM 15189 O O . LYS B 2 296 ? 125.325 122.726 143.980 1.00 147.76 296 LYS B O 1
ATOM 15208 N N . THR B 2 297 ? 126.827 121.068 144.251 1.00 146.14 297 THR B N 1
ATOM 15209 C CA . THR B 2 297 ? 125.788 120.066 144.469 1.00 146.14 297 THR B CA 1
ATOM 15210 C C . THR B 2 297 ? 125.006 120.355 145.743 1.00 146.14 297 THR B C 1
ATOM 15211 O O . THR B 2 297 ? 123.781 120.195 145.777 1.00 146.14 297 THR B O 1
ATOM 15222 N N . GLU B 2 298 ? 125.698 120.768 146.806 1.00 142.92 298 GLU B N 1
ATOM 15223 C CA . GLU B 2 298 ? 125.012 121.099 148.052 1.00 142.92 298 GLU B CA 1
ATOM 15224 C C . GLU B 2 298 ? 124.098 122.305 147.874 1.00 142.92 298 GLU B C 1
ATOM 15225 O O . GLU B 2 298 ? 122.975 122.326 148.390 1.00 142.92 298 GLU B O 1
ATOM 15229 N N . GLN B 2 299 ? 124.566 123.322 147.147 1.00 142.18 299 GLN B N 1
ATOM 15230 C CA . GLN B 2 299 ? 123.746 124.501 146.893 1.00 142.18 299 GLN B CA 1
ATOM 15231 C C . GLN B 2 299 ? 122.529 124.160 146.045 1.00 142.18 299 GLN B C 1
ATOM 15232 O O . GLN B 2 299 ? 121.454 124.735 146.244 1.00 142.18 299 GLN B O 1
ATOM 15246 N N . GLN B 2 300 ? 122.682 123.250 145.085 1.00 139.88 300 GLN B N 1
ATOM 15247 C CA . GLN B 2 300 ? 121.533 122.769 144.331 1.00 139.88 300 GLN B CA 1
ATOM 15248 C C . GLN B 2 300 ? 120.568 122.003 145.232 1.00 139.88 300 GLN B C 1
ATOM 15249 O O . GLN B 2 300 ? 119.350 122.185 145.127 1.00 139.88 300 GLN B O 1
ATOM 15263 N N . LYS B 2 301 ? 121.089 121.161 146.125 1.00 138.00 301 LYS B N 1
ATOM 15264 C CA . LYS B 2 301 ? 120.241 120.264 146.902 1.00 138.00 301 LYS B CA 1
ATOM 15265 C C . LYS B 2 301 ? 119.483 120.990 148.007 1.00 138.00 301 LYS B C 1
ATOM 15266 O O . LYS B 2 301 ? 118.366 120.592 148.356 1.00 138.00 301 LYS B O 1
ATOM 15268 N N . ASP B 2 302 ? 120.061 122.038 148.574 1.00 128.60 302 ASP B N 1
ATOM 15269 C CA . ASP B 2 302 ? 119.462 122.740 149.696 1.00 128.60 302 ASP B CA 1
ATOM 15270 C C . ASP B 2 302 ? 119.411 124.224 149.377 1.00 128.60 302 ASP B C 1
ATOM 15271 O O . ASP B 2 302 ? 120.241 124.732 148.616 1.00 128.60 302 ASP B O 1
ATOM 15273 N N . PRO B 2 303 ? 118.456 124.947 149.953 1.00 120.35 303 PRO B N 1
ATOM 15274 C CA . PRO B 2 303 ? 118.311 126.391 149.677 1.00 120.35 303 PRO B CA 1
ATOM 15275 C C . PRO B 2 303 ? 119.300 127.235 150.477 1.00 120.35 303 PRO B C 1
ATOM 15276 O O . PRO B 2 303 ? 119.006 127.803 151.528 1.00 120.35 303 PRO B O 1
ATOM 15287 N N . GLY B 2 304 ? 120.525 127.316 149.964 1.00 126.79 304 GLY B N 1
ATOM 15288 C CA . GLY B 2 304 ? 121.595 127.991 150.663 1.00 126.79 304 GLY B CA 1
ATOM 15289 C C . GLY B 2 304 ? 122.192 127.215 151.816 1.00 126.79 304 GLY B C 1
ATOM 15290 O O . GLY B 2 304 ? 123.011 127.774 152.556 1.00 126.79 304 GLY B O 1
ATOM 15294 N N . LYS B 2 305 ? 121.813 125.952 151.997 1.00 129.70 305 LYS B N 1
ATOM 15295 C CA . LYS B 2 305 ? 122.383 125.146 153.062 1.00 129.70 305 LYS B CA 1
ATOM 15296 C C . LYS B 2 305 ? 123.843 124.830 152.757 1.00 129.70 305 LYS B C 1
ATOM 15297 O O . LYS B 2 305 ? 124.349 125.084 151.661 1.00 129.70 305 LYS B O 1
ATOM 15299 N N . ALA B 2 306 ? 124.525 124.274 153.756 1.00 134.55 306 ALA B N 1
ATOM 15300 C CA . ALA B 2 306 ? 125.942 123.926 153.700 1.00 134.55 306 ALA B CA 1
ATOM 15301 C C . ALA B 2 306 ? 126.853 125.142 153.584 1.00 134.55 306 ALA B C 1
ATOM 15302 O O . ALA B 2 306 ? 128.020 124.989 153.199 1.00 134.55 306 ALA B O 1
ATOM 15305 N N . LEU B 2 307 ? 126.360 126.340 153.901 1.00 133.63 307 LEU B N 1
ATOM 15306 C CA . LEU B 2 307 ? 127.150 127.571 153.935 1.00 133.63 307 LEU B CA 1
ATOM 15307 C C . LEU B 2 307 ? 127.122 128.067 155.377 1.00 133.63 307 LEU B C 1
ATOM 15308 O O . LEU B 2 307 ? 126.282 128.886 155.752 1.00 133.63 307 LEU B O 1
ATOM 15324 N N . CYS B 2 308 ? 128.045 127.558 156.178 1.00 142.27 308 CYS B N 1
ATOM 15325 C CA . CYS B 2 308 ? 128.208 127.876 157.585 1.00 142.27 308 CYS B CA 1
ATOM 15326 C C . CYS B 2 308 ? 129.490 128.681 157.785 1.00 142.27 308 CYS B C 1
ATOM 15327 O O . CYS B 2 308 ? 130.288 128.831 156.854 1.00 142.27 308 CYS B O 1
ATOM 15335 N N . PRO B 2 309 ? 129.701 129.259 158.980 1.00 141.81 309 PRO B N 1
ATOM 15336 C CA . PRO B 2 309 ? 130.907 130.090 159.179 1.00 141.81 309 PRO B CA 1
ATOM 15337 C C . PRO B 2 309 ? 132.223 129.366 158.938 1.00 141.81 309 PRO B C 1
ATOM 15338 O O . PRO B 2 309 ? 133.152 129.953 158.366 1.00 141.81 309 PRO B O 1
ATOM 15349 N N . PHE B 2 310 ? 132.331 128.102 159.348 1.00 150.09 310 PHE B N 1
ATOM 15350 C CA . PHE B 2 310 ? 133.555 127.355 159.083 1.00 150.09 310 PHE B CA 1
ATOM 15351 C C . PHE B 2 310 ? 133.770 127.152 157.589 1.00 150.09 310 PHE B C 1
ATOM 15352 O O . PHE B 2 310 ? 134.891 127.309 157.090 1.00 150.09 310 PHE B O 1
ATOM 15369 N N . SER B 2 311 ? 132.707 126.806 156.861 1.00 145.22 311 SER B N 1
ATOM 15370 C CA . SER B 2 311 ? 132.841 126.539 155.433 1.00 145.22 311 SER B CA 1
ATOM 15371 C C . SER B 2 311 ? 133.240 127.798 154.674 1.00 145.22 311 SER B C 1
ATOM 15372 O O . SER B 2 311 ? 134.139 127.765 153.826 1.00 145.22 311 SER B O 1
ATOM 15380 N N . VAL B 2 312 ? 132.590 128.924 154.970 1.00 144.78 312 VAL B N 1
ATOM 15381 C CA . VAL B 2 312 ? 132.937 130.154 154.269 1.00 144.78 312 VAL B CA 1
ATOM 15382 C C . VAL B 2 312 ? 134.326 130.631 154.677 1.00 144.78 312 VAL B C 1
ATOM 15383 O O . VAL B 2 312 ? 135.047 131.212 153.859 1.00 144.78 312 VAL B O 1
ATOM 15396 N N . SER B 2 313 ? 134.731 130.401 155.930 1.00 147.30 313 SER B N 1
ATOM 15397 C CA . SER B 2 313 ? 136.098 130.735 156.324 1.00 147.30 313 SER B CA 1
ATOM 15398 C C . SER B 2 313 ? 137.110 129.923 155.526 1.00 147.30 313 SER B C 1
ATOM 15399 O O . SER B 2 313 ? 138.120 130.462 155.052 1.00 147.30 313 SER B O 1
ATOM 15407 N N . LEU B 2 314 ? 136.842 128.627 155.354 1.00 151.23 314 LEU B N 1
ATOM 15408 C CA . LEU B 2 314 ? 137.720 127.782 154.552 1.00 151.23 314 LEU B CA 1
ATOM 15409 C C . LEU B 2 314 ? 137.762 128.261 153.107 1.00 151.23 314 LEU B C 1
ATOM 15410 O O . LEU B 2 314 ? 138.825 128.262 152.475 1.00 151.23 314 LEU B O 1
ATOM 15426 N N . LEU B 2 315 ? 136.611 128.662 152.566 1.00 147.89 315 LEU B N 1
ATOM 15427 C CA . LEU B 2 315 ? 136.568 129.150 151.190 1.00 147.89 315 LEU B CA 1
ATOM 15428 C C . LEU B 2 315 ? 137.374 130.432 151.032 1.00 147.89 315 LEU B C 1
ATOM 15429 O O . LEU B 2 315 ? 138.110 130.596 150.053 1.00 147.89 315 LEU B O 1
ATOM 15445 N N . LEU B 2 316 ? 137.247 131.353 151.987 1.00 149.09 316 LEU B N 1
ATOM 15446 C CA . LEU B 2 316 ? 137.979 132.611 151.902 1.00 149.09 316 LEU B CA 1
ATOM 15447 C C . LEU B 2 316 ? 139.477 132.393 152.066 1.00 149.09 316 LEU B C 1
ATOM 15448 O O . LEU B 2 316 ? 140.282 133.120 151.473 1.00 149.09 316 LEU B O 1
ATOM 15464 N N . SER B 2 317 ? 139.873 131.404 152.870 1.00 154.41 317 SER B N 1
ATOM 15465 C CA . SER B 2 317 ? 141.295 131.140 153.063 1.00 154.41 317 SER B CA 1
ATOM 15466 C C . SER B 2 317 ? 141.995 130.702 151.780 1.00 154.41 317 SER B C 1
ATOM 15467 O O . SER B 2 317 ? 143.201 130.931 151.644 1.00 154.41 317 SER B O 1
ATOM 15475 N N . THR B 2 318 ? 141.271 130.099 150.838 1.00 155.12 318 THR B N 1
ATOM 15476 C CA . THR B 2 318 ? 141.870 129.550 149.624 1.00 155.12 318 THR B CA 1
ATOM 15477 C C . THR B 2 318 ? 141.888 130.608 148.514 1.00 155.12 318 THR B C 1
ATOM 15478 O O . THR B 2 318 ? 142.534 130.421 147.476 1.00 155.12 318 THR B O 1
ATOM 15484 N N . ALA B 2 319 ? 141.280 131.779 148.756 1.00 154.51 319 ALA B N 1
ATOM 15485 C CA . ALA B 2 319 ? 141.065 132.771 147.708 1.00 154.51 319 ALA B CA 1
ATOM 15486 C C . ALA B 2 319 ? 142.147 133.845 147.720 1.00 154.51 319 ALA B C 1
ATOM 15487 O O . ALA B 2 319 ? 141.884 134.993 147.349 1.00 154.51 319 ALA B O 1
ATOM 15494 N N . VAL B 2 320 ? 143.365 133.481 148.132 1.00 154.96 320 VAL B N 1
ATOM 15495 C CA . VAL B 2 320 ? 144.483 134.411 148.195 1.00 154.96 320 VAL B CA 1
ATOM 15496 C C . VAL B 2 320 ? 145.582 134.068 147.193 1.00 154.96 320 VAL B C 1
ATOM 15497 O O . VAL B 2 320 ? 146.280 134.975 146.727 1.00 154.96 320 VAL B O 1
ATOM 15510 N N . LYS B 2 321 ? 145.747 132.795 146.832 1.00 153.01 321 LYS B N 1
ATOM 15511 C CA . LYS B 2 321 ? 146.826 132.361 145.956 1.00 153.01 321 LYS B CA 1
ATOM 15512 C C . LYS B 2 321 ? 146.408 132.255 144.492 1.00 153.01 321 LYS B C 1
ATOM 15513 O O . LYS B 2 321 ? 147.096 131.593 143.708 1.00 153.01 321 LYS B O 1
ATOM 15515 N N . HIS B 2 322 ? 145.301 132.892 144.106 1.00 146.54 322 HIS B N 1
ATOM 15516 C CA . HIS B 2 322 ? 144.836 132.887 142.720 1.00 146.54 322 HIS B CA 1
ATOM 15517 C C . HIS B 2 322 ? 144.513 131.484 142.211 1.00 146.54 322 HIS B C 1
ATOM 15518 O O . HIS B 2 322 ? 144.627 131.206 141.015 1.00 146.54 322 HIS B O 1
ATOM 15520 N N . ARG B 2 323 ? 144.105 130.589 143.110 1.00 148.74 323 ARG B N 1
ATOM 15521 C CA . ARG B 2 323 ? 143.727 129.228 142.727 1.00 148.74 323 ARG B CA 1
ATOM 15522 C C . ARG B 2 323 ? 142.250 129.206 142.331 1.00 148.74 323 ARG B C 1
ATOM 15523 O O . ARG B 2 323 ? 141.394 128.614 142.991 1.00 148.74 323 ARG B O 1
ATOM 15525 N N . LEU B 2 324 ? 141.963 129.876 141.215 1.00 150.64 324 LEU B N 1
ATOM 15526 C CA . LEU B 2 324 ? 140.594 130.024 140.723 1.00 150.64 324 LEU B CA 1
ATOM 15527 C C . LEU B 2 324 ? 139.770 130.956 141.611 1.00 150.64 324 LEU B C 1
ATOM 15528 O O . LEU B 2 324 ? 138.582 130.724 141.840 1.00 150.64 324 LEU B O 1
ATOM 15530 N N . GLN B 2 325 ? 140.409 132.017 142.114 1.00 149.08 325 GLN B N 1
ATOM 15531 C CA . GLN B 2 325 ? 139.731 132.943 143.016 1.00 149.08 325 GLN B CA 1
ATOM 15532 C C . GLN B 2 325 ? 138.565 133.648 142.334 1.00 149.08 325 GLN B C 1
ATOM 15533 O O . GLN B 2 325 ? 137.574 133.984 142.994 1.00 149.08 325 GLN B O 1
ATOM 15537 N N . GLU B 2 326 ? 138.665 133.883 141.024 1.00 147.87 326 GLU B N 1
ATOM 15538 C CA . GLU B 2 326 ? 137.549 134.476 140.294 1.00 147.87 326 GLU B CA 1
ATOM 15539 C C . GLU B 2 326 ? 136.322 133.575 140.349 1.00 147.87 326 GLU B C 1
ATOM 15540 O O . GLU B 2 326 ? 135.193 134.058 140.498 1.00 147.87 326 GLU B O 1
ATOM 15542 N N . GLN B 2 327 ? 136.528 132.261 140.245 1.00 147.06 327 GLN B N 1
ATOM 15543 C CA . GLN B 2 327 ? 135.422 131.321 140.394 1.00 147.06 327 GLN B CA 1
ATOM 15544 C C . GLN B 2 327 ? 134.814 131.410 141.787 1.00 147.06 327 GLN B C 1
ATOM 15545 O O . GLN B 2 327 ? 133.587 131.347 141.943 1.00 147.06 327 GLN B O 1
ATOM 15559 N N . ILE B 2 328 ? 135.658 131.568 142.809 1.00 146.02 328 ILE B N 1
ATOM 15560 C CA . ILE B 2 328 ? 135.170 131.668 144.183 1.00 146.02 328 ILE B CA 1
ATOM 15561 C C . ILE B 2 328 ? 134.296 132.904 144.340 1.00 146.02 328 ILE B C 1
ATOM 15562 O O . ILE B 2 328 ? 133.194 132.845 144.905 1.00 146.02 328 ILE B O 1
ATOM 15578 N N . PHE B 2 329 ? 134.776 134.045 143.839 1.00 144.61 329 PHE B N 1
ATOM 15579 C CA . PHE B 2 329 ? 134.012 135.280 143.963 1.00 144.61 329 PHE B CA 1
ATOM 15580 C C . PHE B 2 329 ? 132.712 135.207 143.172 1.00 144.61 329 PHE B C 1
ATOM 15581 O O . PHE B 2 329 ? 131.674 135.687 143.640 1.00 144.61 329 PHE B O 1
ATOM 15598 N N . ASP B 2 330 ? 132.742 134.610 141.977 1.00 142.79 330 ASP B N 1
ATOM 15599 C CA . ASP B 2 330 ? 131.518 134.477 141.193 1.00 142.79 330 ASP B CA 1
ATOM 15600 C C . ASP B 2 330 ? 130.496 133.600 141.907 1.00 142.79 330 ASP B C 1
ATOM 15601 O O . ASP B 2 330 ? 129.305 133.937 141.957 1.00 142.79 330 ASP B O 1
ATOM 15605 N N . PHE B 2 331 ? 130.947 132.477 142.474 1.00 138.47 331 PHE B N 1
ATOM 15606 C CA . PHE B 2 331 ? 130.045 131.589 143.199 1.00 138.47 331 PHE B CA 1
ATOM 15607 C C . PHE B 2 331 ? 129.435 132.288 144.408 1.00 138.47 331 PHE B C 1
ATOM 15608 O O . PHE B 2 331 ? 128.220 132.203 144.643 1.00 138.47 331 PHE B O 1
ATOM 15625 N N . LEU B 2 332 ? 130.260 132.999 145.178 1.00 138.84 332 LEU B N 1
ATOM 15626 C CA . LEU B 2 332 ? 129.741 133.700 146.346 1.00 138.84 332 LEU B CA 1
ATOM 15627 C C . LEU B 2 332 ? 128.759 134.793 145.943 1.00 138.84 332 LEU B C 1
ATOM 15628 O O . LEU B 2 332 ? 127.714 134.961 146.582 1.00 138.84 332 LEU B O 1
ATOM 15644 N N . LYS B 2 333 ? 129.064 135.532 144.873 1.00 138.90 333 LYS B N 1
ATOM 15645 C CA . LYS B 2 333 ? 128.184 136.613 144.444 1.00 138.90 333 LYS B CA 1
ATOM 15646 C C . LYS B 2 333 ? 126.833 136.078 143.985 1.00 138.90 333 LYS B C 1
ATOM 15647 O O . LYS B 2 333 ? 125.784 136.615 144.365 1.00 138.90 333 LYS B O 1
ATOM 15666 N N . THR B 2 334 ? 126.832 135.020 143.165 1.00 133.33 334 THR B N 1
ATOM 15667 C CA . THR B 2 334 ? 125.553 134.502 142.688 1.00 133.33 334 THR B CA 1
ATOM 15668 C C . THR B 2 334 ? 124.745 133.902 143.834 1.00 133.33 334 THR B C 1
ATOM 15669 O O . THR B 2 334 ? 123.519 134.068 143.883 1.00 133.33 334 THR B O 1
ATOM 15680 N N . SER B 2 335 ? 125.412 133.235 144.785 1.00 131.00 335 SER B N 1
ATOM 15681 C CA . SER B 2 335 ? 124.689 132.706 145.938 1.00 131.00 335 SER B CA 1
ATOM 15682 C C . SER B 2 335 ? 124.076 133.826 146.772 1.00 131.00 335 SER B C 1
ATOM 15683 O O . SER B 2 335 ? 122.929 133.715 147.226 1.00 131.00 335 SER B O 1
ATOM 15691 N N . ILE B 2 336 ? 124.822 134.914 146.979 1.00 129.37 336 ILE B N 1
ATOM 15692 C CA . ILE B 2 336 ? 124.313 136.021 147.782 1.00 129.37 336 ILE B CA 1
ATOM 15693 C C . ILE B 2 336 ? 123.115 136.668 147.101 1.00 129.37 336 ILE B C 1
ATOM 15694 O O . ILE B 2 336 ? 122.105 136.974 147.751 1.00 129.37 336 ILE B O 1
ATOM 15710 N N . THR B 2 337 ? 123.209 136.901 145.789 1.00 124.72 337 THR B N 1
ATOM 15711 C CA . THR B 2 337 ? 122.089 137.508 145.075 1.00 124.72 337 THR B CA 1
ATOM 15712 C C . THR B 2 337 ? 120.863 136.607 145.109 1.00 124.72 337 THR B C 1
ATOM 15713 O O . THR B 2 337 ? 119.738 137.092 145.278 1.00 124.72 337 THR B O 1
ATOM 15724 N N . ARG B 2 338 ? 121.056 135.294 144.953 1.00 119.76 338 ARG B N 1
ATOM 15725 C CA . ARG B 2 338 ? 119.916 134.385 145.008 1.00 119.76 338 ARG B CA 1
ATOM 15726 C C . ARG B 2 338 ? 119.266 134.395 146.386 1.00 119.76 338 ARG B C 1
ATOM 15727 O O . ARG B 2 338 ? 118.034 134.405 146.495 1.00 119.76 338 ARG B O 1
ATOM 15748 N N . SER B 2 339 ? 120.075 134.395 147.450 1.00 110.06 339 SER B N 1
ATOM 15749 C CA . SER B 2 339 ? 119.513 134.429 148.797 1.00 110.06 339 SER B CA 1
ATOM 15750 C C . SER B 2 339 ? 118.737 135.717 149.043 1.00 110.06 339 SER B C 1
ATOM 15751 O O . SER B 2 339 ? 117.631 135.691 149.602 1.00 110.06 339 SER B O 1
ATOM 15753 N N . CYS B 2 340 ? 119.294 136.853 148.614 1.00 107.69 340 CYS B N 1
ATOM 15754 C CA . CYS B 2 340 ? 118.608 138.126 148.806 1.00 107.69 340 CYS B CA 1
ATOM 15755 C C . CYS B 2 340 ? 117.303 138.179 148.022 1.00 107.69 340 CYS B C 1
ATOM 15756 O O . CYS B 2 340 ? 116.283 138.649 148.538 1.00 107.69 340 CYS B O 1
ATOM 15764 N N . LYS B 2 341 ? 117.313 137.701 146.775 1.00 94.85 341 LYS B N 1
ATOM 15765 C CA . LYS B 2 341 ? 116.094 137.708 145.974 1.00 94.85 341 LYS B CA 1
ATOM 15766 C C . LYS B 2 341 ? 115.035 136.791 146.571 1.00 94.85 341 LYS B C 1
ATOM 15767 O O . LYS B 2 341 ? 113.845 137.130 146.575 1.00 94.85 341 LYS B O 1
ATOM 15771 N N . ASP B 2 342 ? 115.444 135.622 147.071 1.00 88.29 342 ASP B N 1
ATOM 15772 C CA . ASP B 2 342 ? 114.487 134.717 147.697 1.00 88.29 342 ASP B CA 1
ATOM 15773 C C . ASP B 2 342 ? 113.860 135.349 148.930 1.00 88.29 342 ASP B C 1
ATOM 15774 O O . ASP B 2 342 ? 112.644 135.251 149.137 1.00 88.29 342 ASP B O 1
ATOM 15776 N N . LEU B 2 343 ? 114.671 136.013 149.756 1.00 92.39 343 LEU B N 1
ATOM 15777 C CA . LEU B 2 343 ? 114.123 136.688 150.929 1.00 92.39 343 LEU B CA 1
ATOM 15778 C C . LEU B 2 343 ? 113.173 137.808 150.525 1.00 92.39 343 LEU B C 1
ATOM 15779 O O . LEU B 2 343 ? 112.121 137.998 151.149 1.00 92.39 343 LEU B O 1
ATOM 15795 N N . GLN B 2 344 ? 113.532 138.564 149.484 1.00 87.19 344 GLN B N 1
ATOM 15796 C CA . GLN B 2 344 ? 112.677 139.654 149.024 1.00 87.19 344 GLN B CA 1
ATOM 15797 C C . GLN B 2 344 ? 111.333 139.128 148.540 1.00 87.19 344 GLN B C 1
ATOM 15798 O O . GLN B 2 344 ? 110.285 139.707 148.848 1.00 87.19 344 GLN B O 1
ATOM 15812 N N . ILE B 2 345 ? 111.341 138.029 147.785 1.00 80.62 345 ILE B N 1
ATOM 15813 C CA . ILE B 2 345 ? 110.089 137.456 147.304 1.00 80.62 345 ILE B CA 1
ATOM 15814 C C . ILE B 2 345 ? 109.272 136.916 148.469 1.00 80.62 345 ILE B C 1
ATOM 15815 O O . ILE B 2 345 ? 108.042 137.041 148.491 1.00 80.62 345 ILE B O 1
ATOM 15831 N N . LEU B 2 346 ? 109.935 136.304 149.452 1.00 78.43 346 LEU B N 1
ATOM 15832 C CA . LEU B 2 346 ? 109.205 135.713 150.568 1.00 78.43 346 LEU B CA 1
ATOM 15833 C C . LEU B 2 346 ? 108.563 136.785 151.438 1.00 78.43 346 LEU B C 1
ATOM 15834 O O . LEU B 2 346 ? 107.478 136.576 151.992 1.00 78.43 346 LEU B O 1
ATOM 15850 N N . GLN B 2 347 ? 109.214 137.941 151.575 1.00 77.54 347 GLN B N 1
ATOM 15851 C CA . GLN B 2 347 ? 108.671 138.994 152.427 1.00 77.54 347 GLN B CA 1
ATOM 15852 C C . GLN B 2 347 ? 107.383 139.599 151.878 1.00 77.54 347 GLN B C 1
ATOM 15853 O O . GLN B 2 347 ? 106.631 140.211 152.643 1.00 77.54 347 GLN B O 1
ATOM 15857 N N . ALA B 2 348 ? 107.109 139.446 150.581 1.00 77.35 348 ALA B N 1
ATOM 15858 C CA . ALA B 2 348 ? 106.010 140.182 149.962 1.00 77.35 348 ALA B CA 1
ATOM 15859 C C . ALA B 2 348 ? 104.652 139.609 150.349 1.00 77.35 348 ALA B C 1
ATOM 15860 O O . ALA B 2 348 ? 103.708 140.363 150.608 1.00 77.35 348 ALA B O 1
ATOM 15867 N N . SER B 2 349 ? 1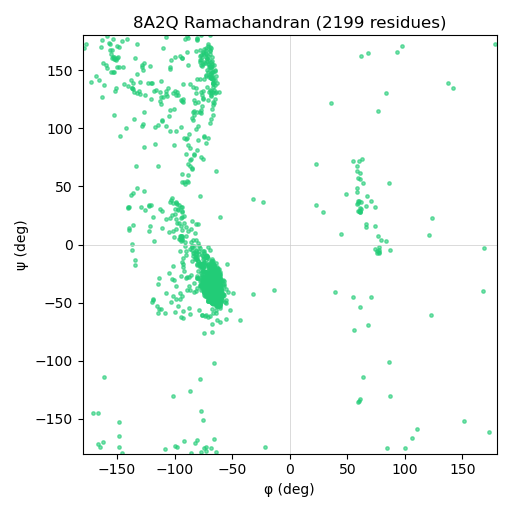04.532 138.282 150.390 1.00 73.22 349 SER B N 1
ATOM 15868 C CA . SER B 2 349 ? 103.253 137.594 150.528 1.00 73.22 349 SER B CA 1
ATOM 15869 C C . SER B 2 349 ? 103.229 136.743 151.789 1.00 73.22 349 SER B C 1
ATOM 15870 O O . SER B 2 349 ? 104.213 136.077 152.118 1.00 73.22 349 SER B O 1
ATOM 15878 N N . LYS B 2 350 ? 102.095 136.764 152.491 1.00 72.91 350 LYS B N 1
ATOM 15879 C CA . LYS B 2 350 ? 101.917 135.920 153.666 1.00 72.91 350 LYS B CA 1
ATOM 15880 C C . LYS B 2 350 ? 101.619 134.471 153.310 1.00 72.91 350 LYS B C 1
ATOM 15881 O O . LYS B 2 350 ? 101.881 133.581 154.129 1.00 72.91 350 LYS B O 1
ATOM 15900 N N . PHE B 2 351 ? 101.068 134.216 152.122 1.00 67.76 351 PHE B N 1
ATOM 15901 C CA . PHE B 2 351 ? 100.774 132.845 151.720 1.00 67.76 351 PHE B CA 1
ATOM 15902 C C . PHE B 2 351 ? 102.051 132.021 151.609 1.00 67.76 351 PHE B C 1
ATOM 15903 O O . PHE B 2 351 ? 102.084 130.857 152.021 1.00 67.76 351 PHE B O 1
ATOM 15920 N N . LEU B 2 352 ? 103.112 132.608 151.054 1.00 71.85 352 LEU B N 1
ATOM 15921 C CA . LEU B 2 352 ? 104.418 131.957 151.081 1.00 71.85 352 LEU B CA 1
ATOM 15922 C C . LEU B 2 352 ? 104.926 131.778 152.505 1.00 71.85 352 LEU B C 1
ATOM 15923 O O . LEU B 2 352 ? 105.476 130.724 152.844 1.00 71.85 352 LEU B O 1
ATOM 15939 N N . GLN B 2 353 ? 104.758 132.794 153.353 1.00 76.33 353 GLN B N 1
ATOM 15940 C CA . GLN B 2 353 ? 105.303 132.721 154.704 1.00 76.33 353 GLN B CA 1
ATOM 15941 C C . GLN B 2 353 ? 104.633 131.634 155.530 1.00 76.33 353 GLN B C 1
ATOM 15942 O O . GLN B 2 353 ? 105.257 131.079 156.440 1.00 76.33 353 GLN B O 1
ATOM 15956 N N . ASP B 2 354 ? 103.369 131.324 155.246 1.00 75.88 354 ASP B N 1
ATOM 15957 C CA . ASP B 2 354 ? 102.699 130.266 155.993 1.00 75.88 354 ASP B CA 1
ATOM 15958 C C . ASP B 2 354 ? 103.304 128.899 155.694 1.00 75.88 354 ASP B C 1
ATOM 15959 O O . ASP B 2 354 ? 103.446 128.069 156.599 1.00 75.88 354 ASP B O 1
ATOM 15968 N N . LEU B 2 355 ? 103.669 128.645 154.436 1.00 71.29 355 LEU B N 1
ATOM 15969 C CA . LEU B 2 355 ? 104.123 127.322 154.019 1.00 71.29 355 LEU B CA 1
ATOM 15970 C C . LEU B 2 355 ? 105.625 127.128 154.183 1.00 71.29 355 LEU B C 1
ATOM 15971 O O . LEU B 2 355 ? 106.060 126.045 154.586 1.00 71.29 355 LEU B O 1
ATOM 15987 N N . CYS B 2 356 ? 106.423 128.156 153.887 1.00 77.85 356 CYS B N 1
ATOM 15988 C CA . CYS B 2 356 ? 107.880 128.066 153.865 1.00 77.85 356 CYS B CA 1
ATOM 15989 C C . CYS B 2 356 ? 108.490 128.941 154.956 1.00 77.85 356 CYS B C 1
ATOM 15990 O O . CYS B 2 356 ? 109.152 129.940 154.648 1.00 77.85 356 CYS B O 1
ATOM 15998 N N . PRO B 2 357 ? 108.301 128.599 156.242 1.00 88.65 357 PRO B N 1
ATOM 15999 C CA . PRO B 2 357 ? 108.744 129.495 157.322 1.00 88.65 357 PRO B CA 1
ATOM 16000 C C . PRO B 2 357 ? 110.247 129.719 157.384 1.00 88.65 357 PRO B C 1
ATOM 16001 O O . PRO B 2 357 ? 110.699 130.826 157.691 1.00 88.65 357 PRO B O 1
ATOM 16012 N N . GLN B 2 358 ? 111.030 128.684 157.099 1.00 95.52 358 GLN B N 1
ATOM 16013 C CA . GLN B 2 358 ? 112.476 128.784 157.236 1.00 95.52 358 GLN B CA 1
ATOM 16014 C C . GLN B 2 358 ? 113.062 129.709 156.175 1.00 95.52 358 GLN B C 1
ATOM 16015 O O . GLN B 2 358 ? 112.507 129.874 155.086 1.00 95.52 358 GLN B O 1
ATOM 16019 N N . GLN B 2 359 ? 114.197 130.319 156.510 1.00 108.70 359 GLN B N 1
ATOM 16020 C CA . GLN B 2 359 ? 114.905 131.197 155.591 1.00 108.70 359 GLN B CA 1
ATOM 16021 C C . GLN B 2 359 ? 116.389 131.163 155.922 1.00 108.70 359 GLN B C 1
ATOM 16022 O O . GLN B 2 359 ? 116.773 131.302 157.086 1.00 108.70 359 GLN B O 1
ATOM 16026 N N . TYR B 2 360 ? 117.213 130.984 154.890 1.00 122.04 360 TYR B N 1
ATOM 16027 C CA . TYR B 2 360 ? 118.669 130.905 155.027 1.00 122.04 360 TYR B CA 1
ATOM 16028 C C . TYR B 2 360 ? 119.252 132.256 154.629 1.00 122.04 360 TYR B C 1
ATOM 16029 O O . TYR B 2 360 ? 119.508 132.522 153.454 1.00 122.04 360 TYR B O 1
ATOM 16047 N N . ASP B 2 361 ? 119.339 133.204 155.500 1.00 126.64 361 ASP B N 1
ATOM 16048 C CA . ASP B 2 361 ? 119.920 134.543 155.214 1.00 126.64 361 ASP B CA 1
ATOM 16049 C C . ASP B 2 361 ? 121.444 134.387 155.218 1.00 126.64 361 ASP B C 1
ATOM 16050 O O . ASP B 2 361 ? 121.986 134.059 156.294 1.00 126.64 361 ASP B O 1
ATOM 16059 N N . VAL B 2 362 ? 122.119 134.592 154.158 1.00 128.97 362 VAL B N 1
ATOM 16060 C CA . VAL B 2 362 ? 123.556 134.421 153.969 1.00 128.97 362 VAL B CA 1
ATOM 16061 C C . VAL B 2 362 ? 124.325 135.624 154.512 1.00 128.97 362 VAL B C 1
ATOM 16062 O O . VAL B 2 362 ? 125.494 135.495 154.905 1.00 128.97 362 VAL B O 1
ATOM 16075 N N . THR B 2 363 ? 123.700 136.802 154.542 1.00 132.92 363 THR B N 1
ATOM 16076 C CA . THR B 2 363 ? 124.368 137.971 155.100 1.00 132.92 363 THR B CA 1
ATOM 16077 C C . THR B 2 363 ? 124.668 137.787 156.580 1.00 132.92 363 THR B C 1
ATOM 16078 O O . THR B 2 363 ? 125.674 138.305 157.076 1.00 132.92 363 THR B O 1
ATOM 16089 N N . ALA B 2 364 ? 123.824 137.037 157.292 1.00 133.42 364 ALA B N 1
ATOM 16090 C CA . ALA B 2 364 ? 124.070 136.783 158.707 1.00 133.42 364 ALA B CA 1
ATOM 16091 C C . ALA B 2 364 ? 125.373 136.020 158.910 1.00 133.42 364 ALA B C 1
ATOM 16092 O O . ALA B 2 364 ? 126.196 136.395 159.749 1.00 133.42 364 ALA B O 1
ATOM 16099 N N . VAL B 2 365 ? 125.588 134.953 158.138 1.00 135.21 365 VAL B N 1
ATOM 16100 C CA . VAL B 2 365 ? 126.825 134.193 158.294 1.00 135.21 365 VAL B CA 1
ATOM 16101 C C . VAL B 2 365 ? 128.021 134.988 157.781 1.00 135.21 365 VAL B C 1
ATOM 16102 O O . VAL B 2 365 ? 129.120 134.896 158.346 1.00 135.21 365 VAL B O 1
ATOM 16115 N N . ILE B 2 366 ? 127.844 135.773 156.714 1.00 134.88 366 ILE B N 1
ATOM 16116 C CA . ILE B 2 366 ? 128.972 136.556 156.212 1.00 134.88 366 ILE B CA 1
ATOM 16117 C C . ILE B 2 366 ? 129.367 137.637 157.214 1.00 134.88 366 ILE B C 1
ATOM 16118 O O . ILE B 2 366 ? 130.532 138.049 157.261 1.00 134.88 366 ILE B O 1
ATOM 16134 N N . LEU B 2 367 ? 128.417 138.132 158.011 1.00 134.26 367 LEU B N 1
ATOM 16135 C CA . LEU B 2 367 ? 128.766 139.042 159.097 1.00 134.26 367 LEU B CA 1
ATOM 16136 C C . LEU B 2 367 ? 129.352 138.292 160.288 1.00 134.26 367 LEU B C 1
ATOM 16137 O O . LEU B 2 367 ? 130.247 138.806 160.965 1.00 134.26 367 LEU B O 1
ATOM 16153 N N . GLU B 2 368 ? 128.862 137.082 160.562 1.00 137.84 368 GLU B N 1
ATOM 16154 C CA . GLU B 2 368 ? 129.335 136.343 161.728 1.00 137.84 368 GLU B CA 1
ATOM 16155 C C . GLU B 2 368 ? 130.776 135.884 161.557 1.00 137.84 368 GLU B C 1
ATOM 16156 O O . GLU B 2 368 ? 131.527 135.821 162.539 1.00 137.84 368 GLU B O 1
ATOM 16168 N N . VAL B 2 369 ? 131.182 135.557 160.328 1.00 139.64 369 VAL B N 1
ATOM 16169 C CA . VAL B 2 369 ? 132.566 135.151 160.108 1.00 139.64 369 VAL B CA 1
ATOM 16170 C C . VAL B 2 369 ? 133.539 136.300 160.359 1.00 139.64 369 VAL B C 1
ATOM 16171 O O . VAL B 2 369 ? 134.725 136.051 160.595 1.00 139.64 369 VAL B O 1
ATOM 16184 N N . VAL B 2 370 ? 133.079 137.553 160.323 1.00 141.60 370 VAL B N 1
ATOM 16185 C CA . VAL B 2 370 ? 133.946 138.668 160.706 1.00 141.60 370 VAL B CA 1
ATOM 16186 C C . VAL B 2 370 ? 134.340 138.545 162.172 1.00 141.60 370 VAL B C 1
ATOM 16187 O O . VAL B 2 370 ? 135.520 138.634 162.528 1.00 141.60 370 VAL B O 1
ATOM 16200 N N . LYS B 2 371 ? 133.353 138.336 163.047 1.00 140.59 371 LYS B N 1
ATOM 16201 C CA . LYS B 2 371 ? 133.650 138.125 164.459 1.00 140.59 371 LYS B CA 1
ATOM 16202 C C . LYS B 2 371 ? 134.424 136.832 164.678 1.00 140.59 371 LYS B C 1
ATOM 16203 O O . LYS B 2 371 ? 135.303 136.776 165.547 1.00 140.59 371 LYS B O 1
ATOM 16207 N N . ASN B 2 372 ? 134.109 135.787 163.910 1.00 144.78 372 ASN B N 1
ATOM 16208 C CA . ASN B 2 372 ? 134.819 134.520 164.059 1.00 144.78 372 ASN B CA 1
ATOM 16209 C C . ASN B 2 372 ? 136.289 134.652 163.675 1.00 144.78 372 ASN B C 1
ATOM 16210 O O . ASN B 2 372 ? 137.151 133.980 164.253 1.00 144.78 372 ASN B O 1
ATOM 16212 N N . SER B 2 373 ? 136.595 135.508 162.704 1.00 147.94 373 SER B N 1
ATOM 16213 C CA . SER B 2 373 ? 137.951 135.671 162.201 1.00 147.94 373 SER B CA 1
ATOM 16214 C C . SER B 2 373 ? 138.755 136.735 162.937 1.00 147.94 373 SER B C 1
ATOM 16215 O O . SER B 2 373 ? 139.866 137.054 162.503 1.00 147.94 373 SER B O 1
ATOM 16217 N N . ALA B 2 374 ? 138.232 137.296 164.028 1.00 149.27 374 ALA B N 1
ATOM 16218 C CA . ALA B 2 374 ? 138.940 138.320 164.783 1.00 149.27 374 ALA B CA 1
ATOM 16219 C C . ALA B 2 374 ? 139.855 137.756 165.870 1.00 149.27 374 ALA B C 1
ATOM 16220 O O . ALA B 2 374 ? 140.329 138.532 166.710 1.00 149.27 374 ALA B O 1
ATOM 16222 N N . PHE B 2 375 ? 140.114 136.445 165.874 1.00 151.76 375 PHE B N 1
ATOM 16223 C CA . PHE B 2 375 ? 140.936 135.795 166.890 1.00 151.76 375 PHE B CA 1
ATOM 16224 C C . PHE B 2 375 ? 142.363 135.522 166.416 1.00 151.76 375 PHE B C 1
ATOM 16225 O O . PHE B 2 375 ? 143.127 134.878 167.144 1.00 151.76 375 PHE B O 1
ATOM 16242 N N . GLY B 2 376 ? 142.742 135.996 165.224 1.00 149.88 376 GLY B N 1
ATOM 16243 C CA . GLY B 2 376 ? 144.124 135.965 164.771 1.00 149.88 376 GLY B CA 1
ATOM 16244 C C . GLY B 2 376 ? 144.377 135.198 163.488 1.00 149.88 376 GLY B C 1
ATOM 16245 O O . GLY B 2 376 ? 145.535 134.993 163.116 1.00 149.88 376 GLY B O 1
ATOM 16249 N N . TRP B 2 377 ? 143.323 134.769 162.799 1.00 151.14 377 TRP B N 1
ATOM 16250 C CA . TRP B 2 377 ? 143.507 134.060 161.540 1.00 151.14 377 TRP B CA 1
ATOM 16251 C C . TRP B 2 377 ? 144.049 135.013 160.482 1.00 151.14 377 TRP B C 1
ATOM 16252 O O . TRP B 2 377 ? 143.682 136.190 160.437 1.00 151.14 377 TRP B O 1
ATOM 16273 N N . ASP B 2 378 ? 144.935 134.501 159.628 1.00 148.96 378 ASP B N 1
ATOM 16274 C CA . ASP B 2 378 ? 145.648 135.326 158.659 1.00 148.96 378 ASP B CA 1
ATOM 16275 C C . ASP B 2 378 ? 145.050 135.266 157.259 1.00 148.96 378 ASP B C 1
ATOM 16276 O O . ASP B 2 378 ? 144.675 136.303 156.704 1.00 148.96 378 ASP B O 1
ATOM 16278 N N . HIS B 2 379 ? 144.958 134.071 156.672 1.00 152.89 379 HIS B N 1
ATOM 16279 C CA . HIS B 2 379 ? 144.447 133.951 155.309 1.00 152.89 379 HIS B CA 1
ATOM 16280 C C . HIS B 2 379 ? 142.967 134.309 155.234 1.00 152.89 379 HIS B C 1
ATOM 16281 O O . HIS B 2 379 ? 142.498 134.833 154.212 1.00 152.89 379 HIS B O 1
ATOM 16285 N N . VAL B 2 380 ? 142.219 134.026 156.304 1.00 151.95 380 VAL B N 1
ATOM 16286 C CA . VAL B 2 380 ? 140.781 134.280 156.309 1.00 151.95 380 VAL B CA 1
ATOM 16287 C C . VAL B 2 380 ? 140.499 135.767 156.147 1.00 151.95 380 VAL B C 1
ATOM 16288 O O . VAL B 2 380 ? 139.644 136.166 155.348 1.00 151.95 380 VAL B O 1
ATOM 16292 N N . THR B 2 381 ? 141.218 136.613 156.889 1.00 152.14 381 THR B N 1
ATOM 16293 C CA . THR B 2 381 ? 140.990 138.051 156.784 1.00 152.14 381 THR B CA 1
ATOM 16294 C C . THR B 2 381 ? 141.411 138.580 155.420 1.00 152.14 381 THR B C 1
ATOM 16295 O O . THR B 2 381 ? 140.771 139.490 154.881 1.00 152.14 381 THR B O 1
ATOM 16306 N N . GLN B 2 382 ? 142.481 138.025 154.844 1.00 154.51 382 GLN B N 1
ATOM 16307 C CA . GLN B 2 382 ? 142.910 138.450 153.514 1.00 154.51 382 GLN B CA 1
ATOM 16308 C C . GLN B 2 382 ? 141.838 138.150 152.473 1.00 154.51 382 GLN B C 1
ATOM 16309 O O . GLN B 2 382 ? 141.466 139.021 151.675 1.00 154.51 382 GLN B O 1
ATOM 16313 N N . GLY B 2 383 ? 141.314 136.921 152.479 1.00 153.50 383 GLY B N 1
ATOM 16314 C CA . GLY B 2 383 ? 140.243 136.586 151.555 1.00 153.50 383 GLY B CA 1
ATOM 16315 C C . GLY B 2 383 ? 138.978 137.383 151.806 1.00 153.50 383 GLY B C 1
ATOM 16316 O O . GLY B 2 383 ? 138.271 137.752 150.862 1.00 153.50 383 GLY B O 1
ATOM 16320 N N . LEU B 2 384 ? 138.677 137.660 153.076 1.00 149.29 384 LEU B N 1
ATOM 16321 C CA . LEU B 2 384 ? 137.506 138.457 153.413 1.00 149.29 384 LEU B CA 1
ATOM 16322 C C . LEU B 2 384 ? 137.625 139.867 152.853 1.00 149.29 384 LEU B C 1
ATOM 16323 O O . LEU B 2 384 ? 136.672 140.395 152.269 1.00 149.29 384 LEU B O 1
ATOM 16339 N N . VAL B 2 385 ? 138.795 140.488 153.010 1.00 151.54 385 VAL B N 1
ATOM 16340 C CA . VAL B 2 385 ? 139.001 141.829 152.474 1.00 151.54 385 VAL B CA 1
ATOM 16341 C C . VAL B 2 385 ? 138.952 141.803 150.953 1.00 151.54 385 VAL B C 1
ATOM 16342 O O . VAL B 2 385 ? 138.443 142.738 150.321 1.00 151.54 385 VAL B O 1
ATOM 16355 N N . ASP B 2 386 ? 139.485 140.742 150.339 1.00 149.64 386 ASP B N 1
ATOM 16356 C CA . ASP B 2 386 ? 139.435 140.636 148.884 1.00 149.64 386 ASP B CA 1
ATOM 16357 C C . ASP B 2 386 ? 137.995 140.565 148.386 1.00 149.64 386 ASP B C 1
ATOM 16358 O O . ASP B 2 386 ? 137.626 141.258 147.431 1.00 149.64 386 ASP B O 1
ATOM 16362 N N . LEU B 2 387 ? 137.164 139.744 149.035 1.00 147.00 387 LEU B N 1
ATOM 16363 C CA . LEU B 2 387 ? 135.753 139.667 148.663 1.00 147.00 387 LEU B CA 1
ATOM 16364 C C . LEU B 2 387 ? 135.054 141.001 148.885 1.00 147.00 387 LEU B C 1
ATOM 16365 O O . LEU B 2 387 ? 134.248 141.437 148.051 1.00 147.00 387 LEU B O 1
ATOM 16381 N N . GLY B 2 388 ? 135.338 141.655 150.014 1.00 149.46 388 GLY B N 1
ATOM 16382 C CA . GLY B 2 388 ? 134.690 142.922 150.308 1.00 149.46 388 GLY B CA 1
ATOM 16383 C C . GLY B 2 388 ? 135.025 143.992 149.290 1.00 149.46 388 GLY B C 1
ATOM 16384 O O . GLY B 2 388 ? 134.163 144.780 148.896 1.00 149.46 388 GLY B O 1
ATOM 16388 N N . PHE B 2 389 ? 136.281 144.032 148.845 1.00 153.12 389 PHE B N 1
ATOM 16389 C CA . PHE B 2 389 ? 136.653 144.979 147.801 1.00 153.12 389 PHE B CA 1
ATOM 16390 C C . PHE B 2 389 ? 136.009 144.606 146.472 1.00 153.12 389 PHE B C 1
ATOM 16391 O O . PHE B 2 389 ? 135.474 145.471 145.770 1.00 153.12 389 PHE B O 1
ATOM 16408 N N . SER B 2 390 ? 136.038 143.318 146.113 1.00 149.34 390 SER B N 1
ATOM 16409 C CA . SER B 2 390 ? 135.524 142.902 144.812 1.00 149.34 390 SER B CA 1
ATOM 16410 C C . SER B 2 390 ? 134.021 143.118 144.691 1.00 149.34 390 SER B C 1
ATOM 16411 O O . SER B 2 390 ? 133.512 143.287 143.575 1.00 149.34 390 SER B O 1
ATOM 16419 N N . LEU B 2 391 ? 133.293 143.102 145.812 1.00 145.87 391 LEU B N 1
ATOM 16420 C CA . LEU B 2 391 ? 131.856 143.355 145.745 1.00 145.87 391 LEU B CA 1
ATOM 16421 C C . LEU B 2 391 ? 131.552 144.762 145.243 1.00 145.87 391 LEU B C 1
ATOM 16422 O O . LEU B 2 391 ? 130.523 144.976 144.593 1.00 145.87 391 LEU B O 1
ATOM 16438 N N . MET B 2 392 ? 132.425 145.730 145.534 1.00 153.32 392 MET B N 1
ATOM 16439 C CA . MET B 2 392 ? 132.207 147.092 145.054 1.00 153.32 392 MET B CA 1
ATOM 16440 C C . MET B 2 392 ? 132.247 147.150 143.531 1.00 153.32 392 MET B C 1
ATOM 16441 O O . MET B 2 392 ? 131.378 147.764 142.901 1.00 153.32 392 MET B O 1
ATOM 16455 N N . GLU B 2 393 ? 133.250 146.516 142.919 1.00 159.10 393 GLU B N 1
ATOM 16456 C CA . GLU B 2 393 ? 133.299 146.468 141.462 1.00 159.10 393 GLU B CA 1
ATOM 16457 C C . GLU B 2 393 ? 132.170 145.620 140.893 1.00 159.10 393 GLU B C 1
ATOM 16458 O O . GLU B 2 393 ? 131.663 145.918 139.806 1.00 159.10 393 GLU B O 1
ATOM 16470 N N . SER B 2 394 ? 131.772 144.559 141.601 1.00 152.79 394 SER B N 1
ATOM 16471 C CA . SER B 2 394 ? 130.673 143.726 141.123 1.00 152.79 394 SER B CA 1
ATOM 16472 C C . SER B 2 394 ? 129.367 144.509 141.066 1.00 152.79 394 SER B C 1
ATOM 16473 O O . SER B 2 394 ? 128.606 144.392 140.098 1.00 152.79 394 SER B O 1
ATOM 16475 N N . TYR B 2 395 ? 129.091 145.313 142.094 1.00 152.14 395 TYR B N 1
ATOM 16476 C CA . TYR B 2 395 ? 127.853 146.087 142.122 1.00 152.14 395 TYR B CA 1
ATOM 16477 C C . TYR B 2 395 ? 127.829 147.134 141.015 1.00 152.14 395 TYR B C 1
ATOM 16478 O O . TYR B 2 395 ? 126.805 147.327 140.350 1.00 152.14 395 TYR B O 1
ATOM 16480 N N . GLU B 2 396 ? 128.947 147.819 140.802 1.00 149.62 396 GLU B N 1
ATOM 16481 C CA . GLU B 2 396 ? 129.018 148.865 139.789 1.00 149.62 396 GLU B CA 1
ATOM 16482 C C . GLU B 2 396 ? 128.199 150.082 140.206 1.00 149.62 396 GLU B C 1
ATOM 16483 O O . GLU B 2 396 ? 126.968 150.053 140.180 1.00 149.62 396 GLU B O 1
ATOM 16485 N N . MET B 2 415 ? 116.671 147.186 144.889 1.00 146.19 415 MET B N 1
ATOM 16486 C CA . MET B 2 415 ? 117.638 146.619 143.958 1.00 146.19 415 MET B CA 1
ATOM 16487 C C . MET B 2 415 ? 118.711 145.832 144.703 1.00 146.19 415 MET B C 1
ATOM 16488 O O . MET B 2 415 ? 119.292 146.332 145.666 1.00 146.19 415 MET B O 1
ATOM 16490 N N . PRO B 2 416 ? 118.968 144.597 144.264 1.00 142.36 416 PRO B N 1
ATOM 16491 C CA . PRO B 2 416 ? 119.986 143.780 144.946 1.00 142.36 416 PRO B CA 1
ATOM 16492 C C . PRO B 2 416 ? 121.390 144.357 144.867 1.00 142.36 416 PRO B C 1
ATOM 16493 O O . PRO B 2 416 ? 122.209 144.085 145.754 1.00 142.36 416 PRO B O 1
ATOM 16504 N N . ALA B 2 417 ? 121.697 145.139 143.828 1.00 147.45 417 ALA B N 1
ATOM 16505 C CA . ALA B 2 417 ? 123.031 145.720 143.706 1.00 147.45 417 ALA B CA 1
ATOM 16506 C C . ALA B 2 417 ? 123.317 146.694 144.842 1.00 147.45 417 ALA B C 1
ATOM 16507 O O . ALA B 2 417 ? 124.433 146.728 145.375 1.00 147.45 417 ALA B O 1
ATOM 16514 N N . GLN B 2 418 ? 122.323 147.502 145.218 1.00 148.21 418 GLN B N 1
ATOM 16515 C CA . GLN B 2 418 ? 122.490 148.390 146.362 1.00 148.21 418 GLN B CA 1
ATOM 16516 C C . GLN B 2 418 ? 122.711 147.593 147.640 1.00 148.21 418 GLN B C 1
ATOM 16517 O O . GLN B 2 418 ? 123.506 147.990 148.502 1.00 148.21 418 GLN B O 1
ATOM 16521 N N . GLN B 2 419 ? 122.016 146.460 147.777 1.00 143.46 419 GLN B N 1
ATOM 16522 C CA . GLN B 2 419 ? 122.228 145.595 148.932 1.00 143.46 419 GLN B CA 1
ATOM 16523 C C . GLN B 2 419 ? 123.655 145.066 148.962 1.00 143.46 419 GLN B C 1
ATOM 16524 O O . GLN B 2 419 ? 124.290 145.033 150.021 1.00 143.46 419 GLN B O 1
ATOM 16528 N N . ALA B 2 420 ? 124.182 144.661 147.804 1.00 142.65 420 ALA B N 1
ATOM 16529 C CA . ALA B 2 420 ? 125.557 144.176 147.745 1.00 142.65 420 ALA B CA 1
ATOM 16530 C C . ALA B 2 420 ? 126.553 145.277 148.093 1.00 142.65 420 ALA B C 1
ATOM 16531 O O . ALA B 2 420 ? 127.543 145.030 148.793 1.00 142.65 420 ALA B O 1
ATOM 16538 N N . CYS B 2 421 ? 126.317 146.496 147.604 1.00 148.43 421 CYS B N 1
ATOM 16539 C CA . CYS B 2 421 ? 127.226 147.597 147.916 1.00 148.43 421 CYS B CA 1
ATOM 16540 C C . CYS B 2 421 ? 127.207 147.923 149.406 1.00 148.43 421 CYS B C 1
ATOM 16541 O O . CYS B 2 421 ? 128.265 148.135 150.016 1.00 148.43 421 CYS B O 1
ATOM 16549 N N . LYS B 2 422 ? 126.016 147.965 150.008 1.00 145.83 422 LYS B N 1
ATOM 16550 C CA . LYS B 2 422 ? 125.924 148.201 151.446 1.00 145.83 422 LYS B CA 1
ATOM 16551 C C . LYS B 2 422 ? 126.591 147.076 152.225 1.00 145.83 422 LYS B C 1
ATOM 16552 O O . LYS B 2 422 ? 127.224 147.316 153.260 1.00 145.83 422 LYS B O 1
ATOM 16556 N N . LEU B 2 423 ? 126.478 145.846 151.701 1.00 140.53 423 LEU B N 1
ATOM 16557 C CA . LEU B 2 423 ? 127.086 144.643 152.323 1.00 140.53 423 LEU B CA 1
ATOM 16558 C C . LEU B 2 423 ? 128.608 144.765 152.270 1.00 140.53 423 LEU B C 1
ATOM 16559 O O . LEU B 2 423 ? 129.227 144.312 153.210 1.00 140.53 423 LEU B O 1
ATOM 16566 N N . GLY B 2 424 ? 129.193 145.289 151.188 1.00 146.18 424 GLY B N 1
ATOM 16567 C CA . GLY B 2 424 ? 130.627 145.510 151.101 1.00 146.18 424 GLY B CA 1
ATOM 16568 C C . GLY B 2 424 ? 131.094 146.615 152.027 1.00 146.18 424 GLY B C 1
ATOM 16569 O O . GLY B 2 424 ? 132.130 146.490 152.690 1.00 146.18 424 GLY B O 1
ATOM 16573 N N . ALA B 2 425 ? 130.324 147.703 152.102 1.00 148.19 425 ALA B N 1
ATOM 16574 C CA . ALA B 2 425 ? 130.672 148.791 153.009 1.00 148.19 425 ALA B CA 1
ATOM 16575 C C . ALA B 2 425 ? 130.661 148.323 154.459 1.00 148.19 425 ALA B C 1
ATOM 16576 O O . ALA B 2 425 ? 131.561 148.664 155.237 1.00 148.19 425 ALA B O 1
ATOM 16583 N N . SER B 2 426 ? 129.657 147.528 154.834 1.00 145.73 426 SER B N 1
ATOM 16584 C CA . SER B 2 426 ? 129.580 147.021 156.199 1.00 145.73 426 SER B CA 1
ATOM 16585 C C . SER B 2 426 ? 130.750 146.099 156.520 1.00 145.73 426 SER B C 1
ATOM 16586 O O . SER B 2 426 ? 131.318 146.173 157.616 1.00 145.73 426 SER B O 1
ATOM 16594 N N . ILE B 2 427 ? 131.121 145.222 155.583 1.00 144.41 427 ILE B N 1
ATOM 16595 C CA . ILE B 2 427 ? 132.250 144.319 155.815 1.00 144.41 427 ILE B CA 1
ATOM 16596 C C . ILE B 2 427 ? 133.545 145.106 155.978 1.00 144.41 427 ILE B C 1
ATOM 16597 O O . ILE B 2 427 ? 134.358 144.807 156.861 1.00 144.41 427 ILE B O 1
ATOM 16613 N N . LEU B 2 428 ? 133.773 146.105 155.121 1.00 150.17 428 LEU B N 1
ATOM 16614 C CA . LEU B 2 428 ? 134.997 146.894 155.255 1.00 150.17 428 LEU B CA 1
ATOM 16615 C C . LEU B 2 428 ? 135.023 147.669 156.568 1.00 150.17 428 LEU B C 1
ATOM 16616 O O . LEU B 2 428 ? 136.065 147.733 157.234 1.00 150.17 428 LEU B O 1
ATOM 16632 N N . LEU B 2 429 ? 133.888 148.245 156.972 1.00 149.38 429 LEU B N 1
ATOM 16633 C CA . LEU B 2 429 ? 133.846 148.953 158.247 1.00 149.38 429 LEU B CA 1
ATOM 16634 C C . LEU B 2 429 ? 134.122 148.008 159.410 1.00 149.38 429 LEU B C 1
ATOM 16635 O O . LEU B 2 429 ? 134.897 148.336 160.318 1.00 149.38 429 LEU B O 1
ATOM 16651 N N . GLU B 2 430 ? 133.521 146.816 159.386 1.00 149.13 430 GLU B N 1
ATOM 16652 C CA . GLU B 2 430 ? 133.704 145.871 160.482 1.00 149.13 430 GLU B CA 1
ATOM 16653 C C . GLU B 2 430 ? 135.143 145.375 160.552 1.00 149.13 430 GLU B C 1
ATOM 16654 O O . GLU B 2 430 ? 135.734 145.313 161.637 1.00 149.13 430 GLU B O 1
ATOM 16658 N N . THR B 2 431 ? 135.733 145.022 159.406 1.00 151.76 431 THR B N 1
ATOM 16659 C CA . THR B 2 431 ? 137.086 144.480 159.437 1.00 151.76 431 THR B CA 1
ATOM 16660 C C . THR B 2 431 ? 138.114 145.560 159.746 1.00 151.76 431 THR B C 1
ATOM 16661 O O . THR B 2 431 ? 139.194 145.248 160.258 1.00 151.76 431 THR B O 1
ATOM 16672 N N . PHE B 2 432 ? 137.809 146.828 159.451 1.00 155.61 432 PHE B N 1
ATOM 16673 C CA . PHE B 2 432 ? 138.672 147.899 159.939 1.00 155.61 432 PHE B CA 1
ATOM 16674 C C . PHE B 2 432 ? 138.526 148.073 161.444 1.00 155.61 432 PHE B C 1
ATOM 16675 O O . PHE B 2 432 ? 139.520 148.277 162.150 1.00 155.61 432 PHE B O 1
ATOM 16692 N N . LYS B 2 433 ? 137.293 148.005 161.954 1.00 151.41 433 LYS B N 1
ATOM 16693 C CA . LYS B 2 433 ? 137.081 148.151 163.389 1.00 151.41 433 LYS B CA 1
ATOM 16694 C C . LYS B 2 433 ? 137.702 147.004 164.179 1.00 151.41 433 LYS B C 1
ATOM 16695 O O . LYS B 2 433 ? 138.054 147.184 165.350 1.00 151.41 433 LYS B O 1
ATOM 16697 N N . VAL B 2 434 ? 137.843 145.831 163.569 1.00 152.93 434 VAL B N 1
ATOM 16698 C CA . VAL B 2 434 ? 138.345 144.657 164.280 1.00 152.93 434 VAL B CA 1
ATOM 16699 C C . VAL B 2 434 ? 139.855 144.510 164.134 1.00 152.93 434 VAL B C 1
ATOM 16700 O O . VAL B 2 434 ? 140.584 144.478 165.129 1.00 152.93 434 VAL B O 1
ATOM 16702 N N . HIS B 2 435 ? 140.352 144.423 162.903 1.00 155.91 435 HIS B N 1
ATOM 16703 C CA . HIS B 2 435 ? 141.763 144.127 162.654 1.00 155.91 435 HIS B CA 1
ATOM 16704 C C . HIS B 2 435 ? 142.593 145.367 162.964 1.00 155.91 435 HIS B C 1
ATOM 16705 O O . HIS B 2 435 ? 142.786 146.245 162.122 1.00 155.91 435 HIS B O 1
ATOM 16709 N N . GLU B 2 436 ? 143.091 145.434 164.202 1.00 156.38 436 GLU B N 1
ATOM 16710 C CA . GLU B 2 436 ? 143.942 146.558 164.596 1.00 156.38 436 GLU B CA 1
ATOM 16711 C C . GLU B 2 436 ? 145.245 146.625 163.805 1.00 156.38 436 GLU B C 1
ATOM 16712 O O . GLU B 2 436 ? 145.592 147.720 163.329 1.00 156.38 436 GLU B O 1
ATOM 16716 N N . PRO B 2 437 ? 146.024 145.548 163.650 1.00 158.06 437 PRO B N 1
ATOM 16717 C CA . PRO B 2 437 ? 147.283 145.678 162.890 1.00 158.06 437 PRO B CA 1
ATOM 16718 C C . PRO B 2 437 ? 147.099 146.002 161.414 1.00 158.06 437 PRO B C 1
ATOM 16719 O O . PRO B 2 437 ? 148.051 146.487 160.789 1.00 158.06 437 PRO B O 1
ATOM 16730 N N . ILE B 2 438 ? 145.918 145.766 160.840 1.00 156.79 438 ILE B N 1
ATOM 16731 C CA . ILE B 2 438 ? 145.726 145.836 159.393 1.00 156.79 438 ILE B CA 1
ATOM 16732 C C . ILE B 2 438 ? 145.113 147.166 158.964 1.00 156.79 438 ILE B C 1
ATOM 16733 O O . ILE B 2 438 ? 144.524 147.258 157.883 1.00 156.79 438 ILE B O 1
ATOM 16737 N N . ARG B 2 439 ? 145.244 148.205 159.793 1.00 155.99 439 ARG B N 1
ATOM 16738 C CA . ARG B 2 439 ? 144.628 149.489 159.460 1.00 155.99 439 ARG B CA 1
ATOM 16739 C C . ARG B 2 439 ? 145.293 150.123 158.241 1.00 155.99 439 ARG B C 1
ATOM 16740 O O . ARG B 2 439 ? 144.607 150.632 157.343 1.00 155.99 439 ARG B O 1
ATOM 16761 N N . SER B 2 440 ? 146.628 150.099 158.196 1.00 157.21 440 SER B N 1
ATOM 16762 C CA . SER B 2 440 ? 147.357 150.801 157.145 1.00 157.21 440 SER B CA 1
ATOM 16763 C C . SER B 2 440 ? 147.087 150.202 155.771 1.00 157.21 440 SER B C 1
ATOM 16764 O O . SER B 2 440 ? 146.966 150.937 154.784 1.00 157.21 440 SER B O 1
ATOM 16766 N N . ASP B 2 441 ? 147.005 148.872 155.683 1.00 158.87 441 ASP B N 1
ATOM 16767 C CA . ASP B 2 441 ? 146.748 148.233 154.397 1.00 158.87 441 ASP B CA 1
ATOM 16768 C C . ASP B 2 441 ? 145.380 148.624 153.852 1.00 158.87 441 ASP B C 1
ATOM 16769 O O . ASP B 2 441 ? 145.245 148.938 152.663 1.00 158.87 441 ASP B O 1
ATOM 16773 N N . ILE B 2 442 ? 144.357 148.625 154.711 1.00 158.88 442 ILE B N 1
ATOM 16774 C CA . ILE B 2 442 ? 143.020 149.024 154.279 1.00 158.88 442 ILE B CA 1
ATOM 16775 C C . ILE B 2 442 ? 143.009 150.485 153.856 1.00 158.88 442 ILE B C 1
ATOM 16776 O O . ILE B 2 442 ? 142.396 150.844 152.841 1.00 158.88 442 ILE B O 1
ATOM 16792 N N . LEU B 2 443 ? 143.667 151.354 154.632 1.00 160.31 443 LEU B N 1
ATOM 16793 C CA . LEU B 2 443 ? 143.696 152.772 154.284 1.00 160.31 443 LEU B CA 1
ATOM 16794 C C . LEU B 2 443 ? 144.370 152.995 152.936 1.00 160.31 443 LEU B C 1
ATOM 16795 O O . LEU B 2 443 ? 143.854 153.737 152.090 1.00 160.31 443 LEU B O 1
ATOM 16799 N N . GLU B 2 444 ? 145.507 152.334 152.706 1.00 163.68 444 GLU B N 1
ATOM 16800 C CA . GLU B 2 444 ? 146.200 152.475 151.431 1.00 163.68 444 GLU B CA 1
ATOM 16801 C C . GLU B 2 444 ? 145.360 151.936 150.280 1.00 163.68 444 GLU B C 1
ATOM 16802 O O . GLU B 2 444 ? 145.291 152.556 149.212 1.00 163.68 444 GLU B O 1
ATOM 16804 N N . GLN B 2 445 ? 144.702 150.791 150.483 1.00 162.96 445 GLN B N 1
ATOM 16805 C CA . GLN B 2 445 ? 143.910 150.192 149.414 1.00 162.96 445 GLN B CA 1
ATOM 16806 C C . GLN B 2 445 ? 142.736 151.083 149.029 1.00 162.96 445 GLN B C 1
ATOM 16807 O O . GLN B 2 445 ? 142.508 151.346 147.841 1.00 162.96 445 GLN B O 1
ATOM 16811 N N . VAL B 2 446 ? 141.980 151.566 150.020 1.00 164.24 446 VAL B N 1
ATOM 16812 C CA . VAL B 2 446 ? 140.825 152.399 149.697 1.00 164.24 446 VAL B CA 1
ATOM 16813 C C . VAL B 2 446 ? 141.269 153.741 149.130 1.00 164.24 446 VAL B C 1
ATOM 16814 O O . VAL B 2 446 ? 140.605 154.291 148.243 1.00 164.24 446 VAL B O 1
ATOM 16827 N N . LEU B 2 447 ? 142.385 154.296 149.615 1.00 166.73 447 LEU B N 1
ATOM 16828 C CA . LEU B 2 447 ? 142.860 155.560 149.065 1.00 166.73 447 LEU B CA 1
ATOM 16829 C C . LEU B 2 447 ? 143.298 155.403 147.614 1.00 166.73 447 LEU B C 1
ATOM 16830 O O . LEU B 2 447 ? 143.009 156.267 146.777 1.00 166.73 447 LEU B O 1
ATOM 16846 N N . ASN B 2 448 ? 143.996 154.309 147.294 1.00 166.64 448 ASN B N 1
ATOM 16847 C CA . ASN B 2 448 ? 144.392 154.067 145.911 1.00 166.64 448 ASN B CA 1
ATOM 16848 C C . ASN B 2 448 ? 143.178 153.839 145.021 1.00 166.64 448 ASN B C 1
ATOM 16849 O O . ASN B 2 448 ? 143.123 154.346 143.895 1.00 166.64 448 ASN B O 1
ATOM 16853 N N . ARG B 2 449 ? 142.192 153.081 145.508 1.00 165.55 449 ARG B N 1
ATOM 16854 C CA . ARG B 2 449 ? 141.001 152.823 144.706 1.00 165.55 449 ARG B CA 1
ATOM 16855 C C . ARG B 2 449 ? 140.176 154.087 144.496 1.00 165.55 449 ARG B C 1
ATOM 16856 O O . ARG B 2 449 ? 139.515 154.226 143.461 1.00 165.55 449 ARG B O 1
ATOM 16860 N N . VAL B 2 450 ? 140.194 155.008 145.463 1.00 166.50 450 VAL B N 1
ATOM 16861 C CA . VAL B 2 450 ? 139.396 156.225 145.346 1.00 166.50 450 VAL B CA 1
ATOM 16862 C C . VAL B 2 450 ? 139.884 157.088 144.189 1.00 166.50 450 VAL B C 1
ATOM 16863 O O . VAL B 2 450 ? 139.082 157.624 143.415 1.00 166.50 450 VAL B O 1
ATOM 16865 N N . LEU B 2 451 ? 141.202 157.236 144.047 1.00 169.50 451 LEU B N 1
ATOM 16866 C CA . LEU B 2 451 ? 141.794 158.099 143.033 1.00 169.50 451 LEU B CA 1
ATOM 16867 C C . LEU B 2 451 ? 142.341 157.324 141.838 1.00 169.50 451 LEU B C 1
ATOM 16868 O O . LEU B 2 451 ? 143.253 157.801 141.155 1.00 169.50 451 LEU B O 1
ATOM 16870 N N . THR B 2 452 ? 141.801 156.134 141.568 1.00 172.67 452 THR B N 1
ATOM 16871 C CA . THR B 2 452 ? 142.276 155.346 140.435 1.00 172.67 452 THR B CA 1
ATOM 16872 C C . THR B 2 452 ? 141.886 155.999 139.114 1.00 172.67 452 THR B C 1
ATOM 16873 O O . THR B 2 452 ? 142.749 156.370 138.310 1.00 172.67 452 THR B O 1
ATOM 16875 N N . LYS B 2 453 ? 140.585 156.150 138.874 1.00 163.44 453 LYS B N 1
ATOM 16876 C CA . LYS B 2 453 ? 140.100 156.762 137.646 1.00 163.44 453 LYS B CA 1
ATOM 16877 C C . LYS B 2 453 ? 138.659 157.202 137.860 1.00 163.44 453 LYS B C 1
ATOM 16878 O O . LYS B 2 453 ? 137.865 156.470 138.456 1.00 163.44 453 LYS B O 1
ATOM 16880 N N . ALA B 2 454 ? 138.332 158.394 137.371 1.00 159.58 454 ALA B N 1
ATOM 16881 C CA . ALA B 2 454 ? 136.984 158.946 137.500 1.00 159.58 454 ALA B CA 1
ATOM 16882 C C . ALA B 2 454 ? 136.090 158.537 136.333 1.00 159.58 454 ALA B C 1
ATOM 16883 O O . ALA B 2 454 ? 135.494 159.371 135.654 1.00 159.58 454 ALA B O 1
ATOM 16885 N N . ALA B 2 455 ? 135.992 157.228 136.095 1.00 162.19 455 ALA B N 1
ATOM 16886 C CA . ALA B 2 455 ? 135.185 156.738 134.983 1.00 162.19 455 ALA B CA 1
ATOM 16887 C C . ALA B 2 455 ? 133.695 156.849 135.282 1.00 162.19 455 ALA B C 1
ATOM 16888 O O . ALA B 2 455 ? 132.899 157.158 134.388 1.00 162.19 455 ALA B O 1
ATOM 16890 N N . SER B 2 456 ? 133.298 156.600 136.528 1.00 162.74 456 SER B N 1
ATOM 16891 C CA . SER B 2 456 ? 131.890 156.638 136.902 1.00 162.74 456 SER B CA 1
ATOM 16892 C C . SER B 2 456 ? 131.732 157.262 138.283 1.00 162.74 456 SER B C 1
ATOM 16893 O O . SER B 2 456 ? 132.732 157.602 138.929 1.00 162.74 456 SER B O 1
ATOM 16895 N N . PRO B 2 457 ? 130.502 157.436 138.766 1.00 166.02 457 PRO B N 1
ATOM 16896 C CA . PRO B 2 457 ? 130.310 158.022 140.100 1.00 166.02 457 PRO B CA 1
ATOM 16897 C C . PRO B 2 457 ? 130.794 157.075 141.189 1.00 166.02 457 PRO B C 1
ATOM 16898 O O . PRO B 2 457 ? 130.402 155.906 141.232 1.00 166.02 457 PRO B O 1
ATOM 16909 N N . VAL B 2 458 ? 131.650 157.598 142.068 1.00 166.41 458 VAL B N 1
ATOM 16910 C CA . VAL B 2 458 ? 132.262 156.834 143.154 1.00 166.41 458 VAL B CA 1
ATOM 16911 C C . VAL B 2 458 ? 131.927 157.492 144.487 1.00 166.41 458 VAL B C 1
ATOM 16912 O O . VAL B 2 458 ? 132.747 157.492 145.412 1.00 166.41 458 VAL B O 1
ATOM 16925 N N . SER B 2 459 ? 130.729 158.072 144.590 1.00 166.57 459 SER B N 1
ATOM 16926 C CA . SER B 2 459 ? 130.341 158.763 145.816 1.00 166.57 459 SER B CA 1
ATOM 16927 C C . SER B 2 459 ? 130.282 157.815 147.007 1.00 166.57 459 SER B C 1
ATOM 16928 O O . SER B 2 459 ? 130.609 158.212 148.132 1.00 166.57 459 SER B O 1
ATOM 16936 N N . HIS B 2 460 ? 129.860 156.567 146.787 1.00 163.59 460 HIS B N 1
ATOM 16937 C CA . HIS B 2 460 ? 129.814 155.606 147.884 1.00 163.59 460 HIS B CA 1
ATOM 16938 C C . HIS B 2 460 ? 131.208 155.297 148.417 1.00 163.59 460 HIS B C 1
ATOM 16939 O O . HIS B 2 460 ? 131.370 155.062 149.621 1.00 163.59 460 HIS B O 1
ATOM 16953 N N . PHE B 2 461 ? 132.225 155.312 147.552 1.00 160.86 461 PHE B N 1
ATOM 16954 C CA . PHE B 2 461 ? 133.595 155.176 148.038 1.00 160.86 461 PHE B CA 1
ATOM 16955 C C . PHE B 2 461 ? 133.967 156.338 148.949 1.00 160.86 461 PHE B C 1
ATOM 16956 O O . PHE B 2 461 ? 134.652 156.150 149.959 1.00 160.86 461 PHE B O 1
ATOM 16973 N N . ILE B 2 462 ? 133.518 157.549 148.614 1.00 165.45 462 ILE B N 1
ATOM 16974 C CA . ILE B 2 462 ? 133.820 158.707 149.452 1.00 165.45 462 ILE B CA 1
ATOM 16975 C C . ILE B 2 462 ? 133.085 158.605 150.783 1.00 165.45 462 ILE B C 1
ATOM 16976 O O . ILE B 2 462 ? 133.610 159.002 151.831 1.00 165.45 462 ILE B O 1
ATOM 16992 N N . ASP B 2 463 ? 131.854 158.090 150.764 1.00 163.46 463 ASP B N 1
ATOM 16993 C CA . ASP B 2 463 ? 131.135 157.861 152.014 1.00 163.46 463 ASP B CA 1
ATOM 16994 C C . ASP B 2 463 ? 131.865 156.842 152.880 1.00 163.46 463 ASP B C 1
ATOM 16995 O O . ASP B 2 463 ? 131.974 157.014 154.101 1.00 163.46 463 ASP B O 1
ATOM 16999 N N . LEU B 2 464 ? 132.383 155.779 152.259 1.00 159.46 464 LEU B N 1
ATOM 17000 C CA . LEU B 2 464 ? 133.187 154.809 152.994 1.00 159.46 464 LEU B CA 1
ATOM 17001 C C . LEU B 2 464 ? 134.446 155.457 153.556 1.00 159.46 464 LEU B C 1
ATOM 17002 O O . LEU B 2 464 ? 134.870 155.140 154.672 1.00 159.46 464 LEU B O 1
ATOM 17018 N N . LEU B 2 465 ? 135.064 156.354 152.784 1.00 165.65 465 LEU B N 1
ATOM 17019 C CA . LEU B 2 465 ? 136.251 157.061 153.255 1.00 165.65 465 LEU B CA 1
ATOM 17020 C C . LEU B 2 465 ? 135.935 157.900 154.487 1.00 165.65 465 LEU B C 1
ATOM 17021 O O . LEU B 2 465 ? 136.694 157.901 155.464 1.00 165.65 465 LEU B O 1
ATOM 17037 N N . SER B 2 466 ? 134.814 158.621 154.459 1.00 164.42 466 SER B N 1
ATOM 17038 C CA . SER B 2 466 ? 134.417 159.407 155.622 1.00 164.42 466 SER B CA 1
ATOM 17039 C C . SER B 2 466 ? 134.154 158.509 156.824 1.00 164.42 466 SER B C 1
ATOM 17040 O O . SER B 2 466 ? 134.596 158.804 157.942 1.00 164.42 466 SER B O 1
ATOM 17048 N N . ASN B 2 467 ? 133.455 157.393 156.604 1.00 162.39 467 ASN B N 1
ATOM 17049 C CA . ASN B 2 467 ? 133.115 156.501 157.707 1.00 162.39 467 ASN B CA 1
ATOM 17050 C C . ASN B 2 467 ? 134.360 155.874 158.325 1.00 162.39 467 ASN B C 1
ATOM 17051 O O . ASN B 2 467 ? 134.434 155.711 159.548 1.00 162.39 467 ASN B O 1
ATOM 17062 N N . ILE B 2 468 ? 135.340 155.501 157.500 1.00 161.04 468 ILE B N 1
ATOM 17063 C CA . ILE B 2 468 ? 136.535 154.856 158.037 1.00 161.04 468 ILE B CA 1
ATOM 17064 C C . ILE B 2 468 ? 137.434 155.877 158.730 1.00 161.04 468 ILE B C 1
ATOM 17065 O O . ILE B 2 468 ? 138.015 155.585 159.782 1.00 161.04 468 ILE B O 1
ATOM 17081 N N . VAL B 2 469 ? 137.558 157.088 158.173 1.00 163.69 469 VAL B N 1
ATOM 17082 C CA . VAL B 2 469 ? 138.490 158.049 158.765 1.00 163.69 469 VAL B CA 1
ATOM 17083 C C . VAL B 2 469 ? 137.913 158.692 160.023 1.00 163.69 469 VAL B C 1
ATOM 17084 O O . VAL B 2 469 ? 138.673 159.065 160.924 1.00 163.69 469 VAL B O 1
ATOM 17097 N N . VAL B 2 470 ? 136.588 158.850 160.120 1.00 163.38 470 VAL B N 1
ATOM 17098 C CA . VAL B 2 470 ? 136.034 159.502 161.304 1.00 163.38 470 VAL B CA 1
ATOM 17099 C C . VAL B 2 470 ? 136.233 158.644 162.549 1.00 163.38 470 VAL B C 1
ATOM 17100 O O . VAL B 2 470 ? 136.329 159.173 163.663 1.00 163.38 470 VAL B O 1
ATOM 17113 N N . SER B 2 471 ? 136.294 157.320 162.394 1.00 162.88 471 SER B N 1
ATOM 17114 C CA . SER B 2 471 ? 136.467 156.447 163.551 1.00 162.88 471 SER B CA 1
ATOM 17115 C C . SER B 2 471 ? 137.849 156.616 164.171 1.00 162.88 471 SER B C 1
ATOM 17116 O O . SER B 2 471 ? 137.979 156.770 165.392 1.00 162.88 471 SER B O 1
ATOM 17124 N N . ALA B 2 472 ? 138.897 156.591 163.347 1.00 164.46 472 ALA B N 1
ATOM 17125 C CA . ALA B 2 472 ? 140.273 156.681 163.829 1.00 164.46 472 ALA B CA 1
ATOM 17126 C C . ALA B 2 472 ? 140.902 157.975 163.331 1.00 164.46 472 ALA B C 1
ATOM 17127 O O . ALA B 2 472 ? 141.297 158.062 162.158 1.00 164.46 472 ALA B O 1
ATOM 17129 N N . PRO B 2 473 ? 141.028 159.004 164.174 1.00 162.49 473 PRO B N 1
ATOM 17130 C CA . PRO B 2 473 ? 141.580 160.275 163.679 1.00 162.49 473 PRO B CA 1
ATOM 17131 C C . PRO B 2 473 ? 143.063 160.209 163.368 1.00 162.49 473 PRO B C 1
ATOM 17132 O O . PRO B 2 473 ? 143.492 160.705 162.318 1.00 162.49 473 PRO B O 1
ATOM 17143 N N . LEU B 2 474 ? 143.865 159.605 164.246 1.00 163.81 474 LEU B N 1
ATOM 17144 C CA . LEU B 2 474 ? 145.309 159.565 164.042 1.00 163.81 474 LEU B CA 1
ATOM 17145 C C . LEU B 2 474 ? 145.733 158.614 162.929 1.00 163.81 474 LEU B C 1
ATOM 17146 O O . LEU B 2 474 ? 146.906 158.639 162.541 1.00 163.81 474 LEU B O 1
ATOM 17162 N N . VAL B 2 475 ? 144.826 157.781 162.414 1.00 161.95 475 VAL B N 1
ATOM 17163 C CA . VAL B 2 475 ? 145.198 156.824 161.375 1.00 161.95 475 VAL B CA 1
ATOM 17164 C C . VAL B 2 475 ? 145.606 157.550 160.099 1.00 161.95 475 VAL B C 1
ATOM 17165 O O . VAL B 2 475 ? 146.508 157.106 159.378 1.00 161.95 475 VAL B O 1
ATOM 17178 N N . LEU B 2 476 ? 144.949 158.670 159.797 1.00 160.65 476 LEU B N 1
ATOM 17179 C CA . LEU B 2 476 ? 145.256 159.400 158.572 1.00 160.65 476 LEU B CA 1
ATOM 17180 C C . LEU B 2 476 ? 146.654 160.004 158.607 1.00 160.65 476 LEU B C 1
ATOM 17181 O O . LEU B 2 476 ? 147.307 160.102 157.562 1.00 160.65 476 LEU B O 1
ATOM 17185 N N . GLN B 2 477 ? 147.124 160.418 159.786 1.00 164.73 477 GLN B N 1
ATOM 17186 C CA . GLN B 2 477 ? 148.435 161.054 159.879 1.00 164.73 477 GLN B CA 1
ATOM 17187 C C . GLN B 2 477 ? 149.553 160.085 159.512 1.00 164.73 477 GLN B C 1
ATOM 17188 O O . GLN B 2 477 ? 150.530 160.476 158.862 1.00 164.73 477 GLN B O 1
ATOM 17192 N N . ASN B 2 478 ? 149.432 158.822 159.927 1.00 168.34 478 ASN B N 1
ATOM 17193 C CA . ASN B 2 478 ? 150.479 157.845 159.645 1.00 168.34 478 ASN B CA 1
ATOM 17194 C C . ASN B 2 478 ? 150.613 157.586 158.149 1.00 168.34 478 ASN B C 1
ATOM 17195 O O . ASN B 2 478 ? 151.730 157.497 157.624 1.00 168.34 478 ASN B O 1
ATOM 17199 N N . SER B 2 479 ? 149.487 157.469 157.444 1.00 166.96 479 SER B N 1
ATOM 17200 C CA . SER B 2 479 ? 149.482 157.173 156.016 1.00 166.96 479 SER B CA 1
ATOM 17201 C C . SER B 2 479 ? 149.436 158.425 155.149 1.00 166.96 479 SER B C 1
ATOM 17202 O O . SER B 2 479 ? 148.911 158.380 154.029 1.00 166.96 479 SER B O 1
ATOM 17204 N N . SER B 2 480 ? 149.973 159.541 155.634 1.00 169.34 480 SER B N 1
ATOM 17205 C CA . SER B 2 480 ? 149.950 160.780 154.875 1.00 169.34 480 SER B CA 1
ATOM 17206 C C . SER B 2 480 ? 150.942 160.707 153.714 1.00 169.34 480 SER B C 1
ATOM 17207 O O . SER B 2 480 ? 151.587 159.684 153.470 1.00 169.34 480 SER B O 1
ATOM 17215 N N . SER B 2 481 ? 151.034 161.814 152.976 1.00 174.55 481 SER B N 1
ATOM 17216 C CA . SER B 2 481 ? 151.867 162.068 151.803 1.00 174.55 481 SER B CA 1
ATOM 17217 C C . SER B 2 481 ? 151.324 161.398 150.537 1.00 174.55 481 SER B C 1
ATOM 17218 O O . SER B 2 481 ? 151.866 161.642 149.458 1.00 174.55 481 SER B O 1
ATOM 17226 N N . ARG B 2 482 ? 150.284 160.564 150.625 1.00 172.03 482 ARG B N 1
ATOM 17227 C CA . ARG B 2 482 ? 149.521 160.122 149.465 1.00 172.03 482 ARG B CA 1
ATOM 17228 C C . ARG B 2 482 ? 148.320 161.014 149.188 1.00 172.03 482 ARG B C 1
ATOM 17229 O O . ARG B 2 482 ? 147.828 161.033 148.054 1.00 172.03 482 ARG B O 1
ATOM 17250 N N . VAL B 2 483 ? 147.837 161.739 150.200 1.00 169.79 483 VAL B N 1
ATOM 17251 C CA . VAL B 2 483 ? 146.723 162.663 150.005 1.00 169.79 483 VAL B CA 1
ATOM 17252 C C . VAL B 2 483 ? 147.104 163.754 149.010 1.00 169.79 483 VAL B C 1
ATOM 17253 O O . VAL B 2 483 ? 146.275 164.197 148.206 1.00 169.79 483 VAL B O 1
ATOM 17266 N N . THR B 2 484 ? 148.360 164.207 149.052 1.00 171.46 484 THR B N 1
ATOM 17267 C CA . THR B 2 484 ? 148.802 165.255 148.137 1.00 171.46 484 THR B CA 1
ATOM 17268 C C . THR B 2 484 ? 148.784 164.770 146.691 1.00 171.46 484 THR B C 1
ATOM 17269 O O . THR B 2 484 ? 148.463 165.539 145.776 1.00 171.46 484 THR B O 1
ATOM 17280 N N . GLU B 2 485 ? 149.131 163.501 146.466 1.00 172.05 485 GLU B N 1
ATOM 17281 C CA . GLU B 2 485 ? 149.100 162.958 145.112 1.00 172.05 485 GLU B CA 1
ATOM 17282 C C . GLU B 2 485 ? 147.681 162.957 144.557 1.00 172.05 485 GLU B C 1
ATOM 17283 O O . GLU B 2 485 ? 147.464 163.280 143.383 1.00 172.05 485 GLU B O 1
ATOM 17295 N N . THR B 2 486 ? 146.700 162.593 145.386 1.00 168.62 486 THR B N 1
ATOM 17296 C CA . THR B 2 486 ? 145.306 162.677 144.960 1.00 168.62 486 THR B CA 1
ATOM 17297 C C . THR B 2 486 ? 144.889 164.124 144.730 1.00 168.62 486 THR B C 1
ATOM 17298 O O . THR B 2 486 ? 144.154 164.422 143.782 1.00 168.62 486 THR B O 1
ATOM 17302 N N . PHE B 2 487 ? 145.349 165.036 145.593 1.00 166.39 487 PHE B N 1
ATOM 17303 C CA . PHE B 2 487 ? 145.031 166.452 145.435 1.00 166.39 487 PHE B CA 1
ATOM 17304 C C . PHE B 2 487 ? 145.586 167.015 144.135 1.00 166.39 487 PHE B C 1
ATOM 17305 O O . PHE B 2 487 ? 145.022 167.967 143.585 1.00 166.39 487 PHE B O 1
ATOM 17322 N N . ASP B 2 488 ? 146.692 166.453 143.642 1.00 168.75 488 ASP B N 1
ATOM 17323 C CA . ASP B 2 488 ? 147.325 166.971 142.433 1.00 168.75 488 ASP B CA 1
ATOM 17324 C C . ASP B 2 488 ? 146.421 166.914 141.205 1.00 168.75 488 ASP B C 1
ATOM 17325 O O . ASP B 2 488 ? 146.633 167.686 140.263 1.00 168.75 488 ASP B O 1
ATOM 17327 N N . ASN B 2 489 ? 145.425 166.031 141.184 1.00 161.48 489 ASN B N 1
ATOM 17328 C CA . ASN B 2 489 ? 144.526 165.887 140.042 1.00 161.48 489 ASN B CA 1
ATOM 17329 C C . ASN B 2 489 ? 143.077 165.772 140.500 1.00 161.48 489 ASN B C 1
ATOM 17330 O O . ASN B 2 489 ? 142.311 164.937 140.013 1.00 161.48 489 ASN B O 1
ATOM 17332 N N . LEU B 2 490 ? 142.677 166.621 141.452 1.00 162.42 490 LEU B N 1
ATOM 17333 C CA . LEU B 2 490 ? 141.298 166.597 141.930 1.00 162.42 490 LEU B CA 1
ATOM 17334 C C . LEU B 2 490 ? 140.339 167.255 140.947 1.00 162.42 490 LEU B C 1
ATOM 17335 O O . LEU B 2 490 ? 139.178 166.843 140.856 1.00 162.42 490 LEU B O 1
ATOM 17351 N N . SER B 2 491 ? 140.799 168.261 140.208 1.00 161.04 491 SER B N 1
ATOM 17352 C CA . SER B 2 491 ? 139.943 169.034 139.308 1.00 161.04 491 SER B CA 1
ATOM 17353 C C . SER B 2 491 ? 139.941 168.451 137.900 1.00 161.04 491 SER B C 1
ATOM 17354 O O . SER B 2 491 ? 140.217 169.147 136.924 1.00 161.04 491 SER B O 1
ATOM 17362 N N . PHE B 2 492 ? 139.627 167.157 137.799 1.00 163.08 492 PHE B N 1
ATOM 17363 C CA . PHE B 2 492 ? 139.528 166.451 136.526 1.00 163.08 492 PHE B CA 1
ATOM 17364 C C . PHE B 2 492 ? 138.098 166.012 136.239 1.00 163.08 492 PHE B C 1
ATOM 17365 O O . PHE B 2 492 ? 137.554 166.342 135.181 1.00 163.08 492 PHE B O 1
ATOM 17382 N N . LEU B 2 493 ? 137.479 165.267 137.155 1.00 161.10 493 LEU B N 1
ATOM 17383 C CA . LEU B 2 493 ? 136.089 164.824 137.030 1.00 161.10 493 LEU B CA 1
ATOM 17384 C C . LEU B 2 493 ? 135.356 165.073 138.343 1.00 161.10 493 LEU B C 1
ATOM 17385 O O . LEU B 2 493 ? 134.964 164.129 139.038 1.00 161.10 493 LEU B O 1
ATOM 17389 N N . PRO B 2 494 ? 135.148 166.340 138.712 1.00 162.89 494 PRO B N 1
ATOM 17390 C CA . PRO B 2 494 ? 134.378 166.632 139.928 1.00 162.89 494 PRO B CA 1
ATOM 17391 C C . PRO B 2 494 ? 132.884 166.520 139.659 1.00 162.89 494 PRO B C 1
ATOM 17392 O O . PRO B 2 494 ? 132.344 167.202 138.785 1.00 162.89 494 PRO B O 1
ATOM 17403 N N . ILE B 2 495 ? 132.219 165.654 140.418 1.00 164.09 495 ILE B N 1
ATOM 17404 C CA . ILE B 2 495 ? 130.782 165.452 140.280 1.00 164.09 495 ILE B CA 1
ATOM 17405 C C . ILE B 2 495 ? 130.106 165.776 141.606 1.00 164.09 495 ILE B C 1
ATOM 17406 O O . ILE B 2 495 ? 129.109 165.147 141.977 1.00 164.09 495 ILE B O 1
ATOM 17408 N N . ASP B 2 496 ? 130.643 166.756 142.329 1.00 160.95 496 ASP B N 1
ATOM 17409 C CA . ASP B 2 496 ? 130.269 167.091 143.696 1.00 160.95 496 ASP B CA 1
ATOM 17410 C C . ASP B 2 496 ? 130.906 166.163 144.726 1.00 160.95 496 ASP B C 1
ATOM 17411 O O . ASP B 2 496 ? 130.605 166.294 145.918 1.00 160.95 496 ASP B O 1
ATOM 17413 N N . THR B 2 497 ? 131.765 165.227 144.315 1.00 163.28 497 THR B N 1
ATOM 17414 C CA . THR B 2 497 ? 132.477 164.383 145.265 1.00 163.28 497 THR B CA 1
ATOM 17415 C C . THR B 2 497 ? 133.611 165.119 145.966 1.00 163.28 497 THR B C 1
ATOM 17416 O O . THR B 2 497 ? 134.066 164.665 147.023 1.00 163.28 497 THR B O 1
ATOM 17427 N N . VAL B 2 498 ? 134.079 166.236 145.402 1.00 161.73 498 VAL B N 1
ATOM 17428 C CA . VAL B 2 498 ? 135.191 166.962 146.005 1.00 161.73 498 VAL B CA 1
ATOM 17429 C C . VAL B 2 498 ? 134.792 167.532 147.358 1.00 161.73 498 VAL B C 1
ATOM 17430 O O . VAL B 2 498 ? 135.608 167.567 148.287 1.00 161.73 498 VAL B O 1
ATOM 17443 N N . GLN B 2 499 ? 133.537 167.970 147.502 1.00 161.42 499 GLN B N 1
ATOM 17444 C CA . GLN B 2 499 ? 133.080 168.472 148.794 1.00 161.42 499 GLN B CA 1
ATOM 17445 C C . GLN B 2 499 ? 133.112 167.373 149.844 1.00 161.42 499 GLN B C 1
ATOM 17446 O O . GLN B 2 499 ? 133.572 167.595 150.970 1.00 161.42 499 GLN B O 1
ATOM 17460 N N . GLY B 2 500 ? 132.643 166.177 149.486 1.00 164.52 500 GLY B N 1
ATOM 17461 C CA . GLY B 2 500 ? 132.680 165.070 150.425 1.00 164.52 500 GLY B CA 1
ATOM 17462 C C . GLY B 2 500 ? 134.094 164.663 150.786 1.00 164.52 500 GLY B C 1
ATOM 17463 O O . GLY B 2 500 ? 134.391 164.388 151.950 1.00 164.52 500 GLY B O 1
ATOM 17467 N N . LEU B 2 501 ? 134.988 164.626 149.794 1.00 164.10 501 LEU B N 1
ATOM 17468 C CA . LEU B 2 501 ? 136.374 164.256 150.063 1.00 164.10 501 LEU B CA 1
ATOM 17469 C C . LEU B 2 501 ? 137.042 165.267 150.986 1.00 164.10 501 LEU B C 1
ATOM 17470 O O . LEU B 2 501 ? 137.743 164.889 151.936 1.00 164.10 501 LEU B O 1
ATOM 17486 N N . LEU B 2 502 ? 136.834 166.560 150.726 1.00 164.10 502 LEU B N 1
ATOM 17487 C CA . LEU B 2 502 ? 137.416 167.587 151.582 1.00 164.10 502 LEU B CA 1
ATOM 17488 C C . LEU B 2 502 ? 136.833 167.530 152.988 1.00 164.10 502 LEU B C 1
ATOM 17489 O O . LEU B 2 502 ? 137.566 167.666 153.974 1.00 164.10 502 LEU B O 1
ATOM 17505 N N . ARG B 2 503 ? 135.518 167.324 153.104 1.00 163.48 503 ARG B N 1
ATOM 17506 C CA . ARG B 2 503 ? 134.911 167.219 154.425 1.00 163.48 503 ARG B CA 1
ATOM 17507 C C . ARG B 2 503 ? 135.409 165.988 155.168 1.00 163.48 503 ARG B C 1
ATOM 17508 O O . ARG B 2 503 ? 135.506 166.005 156.400 1.00 163.48 503 ARG B O 1
ATOM 17529 N N . ALA B 2 504 ? 135.732 164.916 154.442 1.00 166.91 504 ALA B N 1
ATOM 17530 C CA . ALA B 2 504 ? 136.250 163.717 155.088 1.00 166.91 504 ALA B CA 1
ATOM 17531 C C . ALA B 2 504 ? 137.679 163.917 155.577 1.00 166.91 504 ALA B C 1
ATOM 17532 O O . ALA B 2 504 ? 138.017 163.504 156.692 1.00 166.91 504 ALA B O 1
ATOM 17534 N N . VAL B 2 505 ? 138.527 164.550 154.762 1.00 168.55 505 VAL B N 1
ATOM 17535 C CA . VAL B 2 505 ? 139.951 164.678 155.081 1.00 168.55 505 VAL B CA 1
ATOM 17536 C C . VAL B 2 505 ? 140.283 165.995 155.783 1.00 168.55 505 VAL B C 1
ATOM 17537 O O . VAL B 2 505 ? 141.462 166.303 155.992 1.00 168.55 505 VAL B O 1
ATOM 17550 N N . GLN B 2 506 ? 139.267 166.783 156.142 1.00 170.00 506 GLN B N 1
ATOM 17551 C CA . GLN B 2 506 ? 139.494 167.989 156.936 1.00 170.00 506 GLN B CA 1
ATOM 17552 C C . GLN B 2 506 ? 140.264 167.772 158.235 1.00 170.00 506 GLN B C 1
ATOM 17553 O O . GLN B 2 506 ? 141.088 168.639 158.579 1.00 170.00 506 GLN B O 1
ATOM 17555 N N . PRO B 2 507 ? 140.020 166.711 159.014 1.00 172.35 507 PRO B N 1
ATOM 17556 C CA . PRO B 2 507 ? 140.875 166.457 160.185 1.00 172.35 507 PRO B CA 1
ATOM 17557 C C . PRO B 2 507 ? 142.349 166.327 159.851 1.00 172.35 507 PRO B C 1
ATOM 17558 O O . PRO B 2 507 ? 143.194 166.761 160.645 1.00 172.35 507 PRO B O 1
ATOM 17569 N N . LEU B 2 508 ? 142.689 165.745 158.701 1.00 168.69 508 LEU B N 1
ATOM 17570 C CA . LEU B 2 508 ? 144.084 165.728 158.275 1.00 168.69 508 LEU B CA 1
ATOM 17571 C C . LEU B 2 508 ? 144.586 167.140 158.002 1.00 168.69 508 LEU B C 1
ATOM 17572 O O . LEU B 2 508 ? 145.728 167.476 158.337 1.00 168.69 508 LEU B O 1
ATOM 17588 N N . LEU B 2 509 ? 143.746 167.981 157.393 1.00 170.54 509 LEU B N 1
ATOM 17589 C CA . LEU B 2 509 ? 144.193 169.313 156.995 1.00 170.54 509 LEU B CA 1
ATOM 17590 C C . LEU B 2 509 ? 144.416 170.219 158.198 1.00 170.54 509 LEU B C 1
ATOM 17591 O O . LEU B 2 509 ? 145.373 171.003 158.216 1.00 170.54 509 LEU B O 1
ATOM 17607 N N . LYS B 2 510 ? 143.544 170.144 159.207 1.00 172.33 510 LYS B N 1
ATOM 17608 C CA . LYS B 2 510 ? 143.645 171.104 160.305 1.00 172.33 510 LYS B CA 1
ATOM 17609 C C . LYS B 2 510 ? 144.894 170.875 161.150 1.00 172.33 510 LYS B C 1
ATOM 17610 O O . LYS B 2 510 ? 145.474 171.839 161.663 1.00 172.33 510 LYS B O 1
ATOM 17629 N N . VAL B 2 511 ? 145.324 169.620 161.305 1.00 175.38 511 VAL B N 1
ATOM 17630 C CA . VAL B 2 511 ? 146.465 169.328 162.170 1.00 175.38 511 VAL B CA 1
ATOM 17631 C C . VAL B 2 511 ? 147.792 169.546 161.446 1.00 175.38 511 VAL B C 1
ATOM 17632 O O . VAL B 2 511 ? 148.781 169.945 162.072 1.00 175.38 511 VAL B O 1
ATOM 17645 N N . SER B 2 512 ? 147.848 169.301 160.139 1.00 174.92 512 SER B N 1
ATOM 17646 C CA . SER B 2 512 ? 149.091 169.353 159.380 1.00 174.92 512 SER B CA 1
ATOM 17647 C C . SER B 2 512 ? 149.117 170.611 158.524 1.00 174.92 512 SER B C 1
ATOM 17648 O O . SER B 2 512 ? 148.121 170.944 157.873 1.00 174.92 512 SER B O 1
ATOM 17650 N N . MET B 2 513 ? 150.257 171.304 158.529 1.00 171.26 513 MET B N 1
ATOM 17651 C CA . MET B 2 513 ? 150.432 172.519 157.742 1.00 171.26 513 MET B CA 1
ATOM 17652 C C . MET B 2 513 ? 150.949 172.252 156.335 1.00 171.26 513 MET B C 1
ATOM 17653 O O . MET B 2 513 ? 150.679 173.050 155.431 1.00 171.26 513 MET B O 1
ATOM 17657 N N . SER B 2 514 ? 151.693 171.161 156.129 1.00 170.60 514 SER B N 1
ATOM 17658 C CA . SER B 2 514 ? 152.185 170.844 154.791 1.00 170.60 514 SER B CA 1
ATOM 17659 C C . SER B 2 514 ? 151.035 170.535 153.841 1.00 170.60 514 SER B C 1
ATOM 17660 O O . SER B 2 514 ? 151.028 170.989 152.689 1.00 170.60 514 SER B O 1
ATOM 17668 N N . VAL B 2 515 ? 150.057 169.754 154.307 1.00 170.63 515 VAL B N 1
ATOM 17669 C CA . VAL B 2 515 ? 148.882 169.475 153.491 1.00 170.63 515 VAL B CA 1
ATOM 17670 C C . VAL B 2 515 ? 148.109 170.754 153.209 1.00 170.63 515 VAL B C 1
ATOM 17671 O O . VAL B 2 515 ? 147.580 170.936 152.106 1.00 170.63 515 VAL B O 1
ATOM 17673 N N . ARG B 2 516 ? 148.031 171.658 154.189 1.00 168.72 516 ARG B N 1
ATOM 17674 C CA . ARG B 2 516 ? 147.365 172.937 153.968 1.00 168.72 516 ARG B CA 1
ATOM 17675 C C . ARG B 2 516 ? 148.077 173.748 152.894 1.00 168.72 516 ARG B C 1
ATOM 17676 O O . ARG B 2 516 ? 147.429 174.346 152.028 1.00 168.72 516 ARG B O 1
ATOM 17680 N N . ASP B 2 517 ? 149.412 173.773 152.929 1.00 167.56 517 ASP B N 1
ATOM 17681 C CA . ASP B 2 517 ? 150.165 174.502 151.914 1.00 167.56 517 ASP B CA 1
ATOM 17682 C C . ASP B 2 517 ? 149.965 173.895 150.531 1.00 167.56 517 ASP B C 1
ATOM 17683 O O . ASP B 2 517 ? 149.778 174.621 149.546 1.00 167.56 517 ASP B O 1
ATOM 17685 N N . SER B 2 518 ? 149.994 172.562 150.437 1.00 167.10 518 SER B N 1
ATOM 17686 C CA . SER B 2 518 ? 149.784 171.908 149.147 1.00 167.10 518 SER B CA 1
ATOM 17687 C C . SER B 2 518 ? 148.382 172.178 148.609 1.00 167.10 518 SER B C 1
ATOM 17688 O O . SER B 2 518 ? 148.209 172.464 147.416 1.00 167.10 518 SER B O 1
ATOM 17696 N N . LEU B 2 519 ? 147.371 172.099 149.475 1.00 166.21 519 LEU B N 1
ATOM 17697 C CA . LEU B 2 519 ? 146.001 172.351 149.044 1.00 166.21 519 LEU B CA 1
ATOM 17698 C C . LEU B 2 519 ? 145.814 173.805 148.633 1.00 166.21 519 LEU B C 1
ATOM 17699 O O . LEU B 2 519 ? 145.088 174.095 147.676 1.00 166.21 519 LEU B O 1
ATOM 17715 N N . ILE B 2 520 ? 146.464 174.733 149.338 1.00 162.46 520 ILE B N 1
ATOM 17716 C CA . ILE B 2 520 ? 146.402 176.135 148.946 1.00 162.46 520 ILE B CA 1
ATOM 17717 C C . ILE B 2 520 ? 147.067 176.331 147.591 1.00 162.46 520 ILE B C 1
ATOM 17718 O O . ILE B 2 520 ? 146.609 177.135 146.773 1.00 162.46 520 ILE B O 1
ATOM 17734 N N . LEU B 2 521 ? 148.158 175.608 147.334 1.00 163.51 521 LEU B N 1
ATOM 17735 C CA . LEU B 2 521 ? 148.798 175.685 146.025 1.00 163.51 521 LEU B CA 1
ATOM 17736 C C . LEU B 2 521 ? 147.867 175.188 144.926 1.00 163.51 521 LEU B C 1
ATOM 17737 O O . LEU B 2 521 ? 147.769 175.803 143.856 1.00 163.51 521 LEU B O 1
ATOM 17739 N N . VAL B 2 522 ? 147.169 174.079 145.175 1.00 164.17 522 VAL B N 1
ATOM 17740 C CA . VAL B 2 522 ? 146.234 173.560 144.178 1.00 164.17 522 VAL B CA 1
ATOM 17741 C C . VAL B 2 522 ? 145.086 174.541 143.958 1.00 164.17 522 VAL B C 1
ATOM 17742 O O . VAL B 2 522 ? 144.637 174.746 142.824 1.00 164.17 522 VAL B O 1
ATOM 17755 N N . LEU B 2 523 ? 144.585 175.154 145.033 1.00 161.70 523 LEU B N 1
ATOM 17756 C CA . LEU B 2 523 ? 143.511 176.134 144.892 1.00 161.70 523 LEU B CA 1
ATOM 17757 C C . LEU B 2 523 ? 143.979 177.353 144.108 1.00 161.70 523 LEU B C 1
ATOM 17758 O O . LEU B 2 523 ? 143.227 177.905 143.295 1.00 161.70 523 LEU B O 1
ATOM 17762 N N . GLN B 2 524 ? 145.215 177.796 144.348 1.00 161.96 524 GLN B N 1
ATOM 17763 C CA . GLN B 2 524 ? 145.768 178.908 143.583 1.00 161.96 524 GLN B CA 1
ATOM 17764 C C . GLN B 2 524 ? 145.905 178.542 142.112 1.00 161.96 524 GLN B C 1
ATOM 17765 O O . GLN B 2 524 ? 145.681 179.380 141.232 1.00 161.96 524 GLN B O 1
ATOM 17769 N N . LYS B 2 525 ? 146.290 177.299 141.827 1.00 162.57 525 LYS B N 1
ATOM 17770 C CA . LYS B 2 525 ? 146.331 176.847 140.441 1.00 162.57 525 LYS B CA 1
ATOM 17771 C C . LYS B 2 525 ? 144.938 176.856 139.823 1.00 162.57 525 LYS B C 1
ATOM 17772 O O . LYS B 2 525 ? 144.767 177.222 138.654 1.00 162.57 525 LYS B O 1
ATOM 17776 N N . ALA B 2 526 ? 143.928 176.457 140.598 1.00 161.75 526 ALA B N 1
ATOM 17777 C CA . ALA B 2 526 ? 142.577 176.338 140.059 1.00 161.75 526 ALA B CA 1
ATOM 17778 C C . ALA B 2 526 ? 141.952 177.702 139.786 1.00 161.75 526 ALA B C 1
ATOM 17779 O O . ALA B 2 526 ? 141.314 177.902 138.745 1.00 161.75 526 ALA B O 1
ATOM 17781 N N . ILE B 2 527 ? 142.112 178.652 140.715 1.00 160.17 527 ILE B N 1
ATOM 17782 C CA . ILE B 2 527 ? 141.399 179.925 140.610 1.00 160.17 527 ILE B CA 1
ATOM 17783 C C . ILE B 2 527 ? 141.873 180.715 139.395 1.00 160.17 527 ILE B C 1
ATOM 17784 O O . ILE B 2 527 ? 141.078 181.394 138.735 1.00 160.17 527 ILE B O 1
ATOM 17800 N N . PHE B 2 528 ? 143.164 180.638 139.077 1.00 162.50 528 PHE B N 1
ATOM 17801 C CA . PHE B 2 528 ? 143.713 181.312 137.908 1.00 162.50 528 PHE B CA 1
ATOM 17802 C C . PHE B 2 528 ? 143.523 180.521 136.617 1.00 162.50 528 PHE B C 1
ATOM 17803 O O . PHE B 2 528 ? 143.923 181.008 135.554 1.00 162.50 528 PHE B O 1
ATOM 17820 N N . SER B 2 529 ? 142.932 179.329 136.673 1.00 157.40 529 SER B N 1
ATOM 17821 C CA . SER B 2 529 ? 142.647 178.584 135.457 1.00 157.40 529 SER B CA 1
ATOM 17822 C C . SER B 2 529 ? 141.624 179.334 134.608 1.00 157.40 529 SER B C 1
ATOM 17823 O O . SER B 2 529 ? 140.767 180.062 135.115 1.00 157.40 529 SER B O 1
ATOM 17825 N N . ARG B 2 530 ? 141.727 179.143 133.293 1.00 156.70 530 ARG B N 1
ATOM 17826 C CA . ARG B 2 530 ? 140.906 179.859 132.325 1.00 156.70 530 ARG B CA 1
ATOM 17827 C C . ARG B 2 530 ? 139.675 179.083 131.872 1.00 156.70 530 ARG B C 1
ATOM 17828 O O . ARG B 2 530 ? 138.953 179.570 130.995 1.00 156.70 530 ARG B O 1
ATOM 17835 N N . GLN B 2 531 ? 139.410 177.906 132.441 1.00 152.29 531 GLN B N 1
ATOM 17836 C CA . GLN B 2 531 ? 138.275 177.071 132.073 1.00 152.29 531 GLN B CA 1
ATOM 17837 C C . GLN B 2 531 ? 137.275 177.022 133.222 1.00 152.29 531 GLN B C 1
ATOM 17838 O O . GLN B 2 531 ? 137.653 176.956 134.394 1.00 152.29 531 GLN B O 1
ATOM 17852 N N . LEU B 2 532 ? 135.988 177.052 132.869 1.00 150.92 532 LEU B N 1
ATOM 17853 C CA . LEU B 2 532 ? 134.943 177.140 133.885 1.00 150.92 532 LEU B CA 1
ATOM 17854 C C . LEU B 2 532 ? 134.777 175.833 134.652 1.00 150.92 532 LEU B C 1
ATOM 17855 O O . LEU B 2 532 ? 134.448 175.850 135.844 1.00 150.92 532 LEU B O 1
ATOM 17857 N N . ASP B 2 533 ? 134.983 174.693 133.982 1.00 145.42 533 ASP B N 1
ATOM 17858 C CA . ASP B 2 533 ? 134.712 173.396 134.598 1.00 145.42 533 ASP B CA 1
ATOM 17859 C C . ASP B 2 533 ? 135.599 173.155 135.814 1.00 145.42 533 ASP B C 1
ATOM 17860 O O . ASP B 2 533 ? 135.123 172.710 136.865 1.00 145.42 533 ASP B O 1
ATOM 17862 N N . ALA B 2 534 ? 136.894 173.441 135.690 1.00 146.48 534 ALA B N 1
ATOM 17863 C CA . ALA B 2 534 ? 137.773 173.349 136.849 1.00 146.48 534 ALA B CA 1
ATOM 17864 C C . ALA B 2 534 ? 137.504 174.475 137.841 1.00 146.48 534 ALA B C 1
ATOM 17865 O O . ALA B 2 534 ? 137.636 174.280 139.056 1.00 146.48 534 ALA B O 1
ATOM 17867 N N . ARG B 2 535 ? 137.132 175.655 137.335 1.00 149.30 535 ARG B N 1
ATOM 17868 C CA . ARG B 2 535 ? 136.954 176.824 138.190 1.00 149.30 535 ARG B CA 1
ATOM 17869 C C . ARG B 2 535 ? 135.818 176.624 139.184 1.00 149.30 535 ARG B C 1
ATOM 17870 O O . ARG B 2 535 ? 135.910 177.056 140.341 1.00 149.30 535 ARG B O 1
ATOM 17891 N N . LYS B 2 536 ? 134.726 175.993 138.743 1.00 147.01 536 LYS B N 1
ATOM 17892 C CA . LYS B 2 536 ? 133.594 175.775 139.640 1.00 147.01 536 LYS B CA 1
ATOM 17893 C C . LYS B 2 536 ? 133.977 174.865 140.802 1.00 147.01 536 LYS B C 1
ATOM 17894 O O . LYS B 2 536 ? 133.673 175.171 141.963 1.00 147.01 536 LYS B O 1
ATOM 17913 N N . ALA B 2 537 ? 134.683 173.769 140.520 1.00 148.12 537 ALA B N 1
ATOM 17914 C CA . ALA B 2 537 ? 135.131 172.887 141.591 1.00 148.12 537 ALA B CA 1
ATOM 17915 C C . ALA B 2 537 ? 136.133 173.594 142.491 1.00 148.12 537 ALA B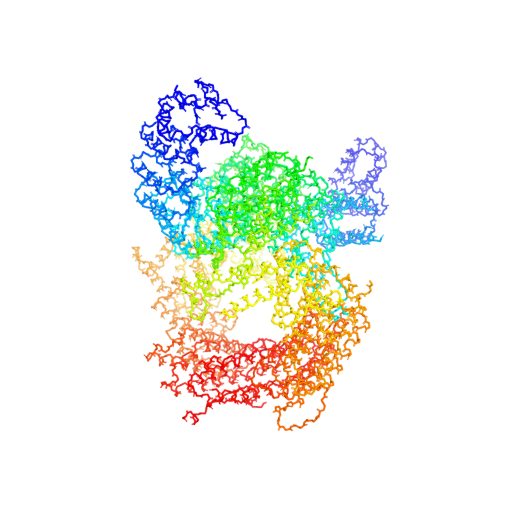 C 1
ATOM 17916 O O . ALA B 2 537 ? 136.118 173.411 143.715 1.00 148.12 537 ALA B O 1
ATOM 17918 N N . ALA B 2 538 ? 137.002 174.417 141.899 1.00 150.19 538 ALA B N 1
ATOM 17919 C CA . ALA B 2 538 ? 137.996 175.138 142.681 1.00 150.19 538 ALA B CA 1
ATOM 17920 C C . ALA B 2 538 ? 137.336 176.079 143.679 1.00 150.19 538 ALA B C 1
ATOM 17921 O O . ALA B 2 538 ? 137.645 176.039 144.873 1.00 150.19 538 ALA B O 1
ATOM 17928 N N . VAL B 2 539 ? 136.404 176.916 143.216 1.00 149.53 539 VAL B N 1
ATOM 17929 C CA . VAL B 2 539 ? 135.755 177.853 144.132 1.00 149.53 539 VAL B CA 1
ATOM 17930 C C . VAL B 2 539 ? 134.876 177.113 145.137 1.00 149.53 539 VAL B C 1
ATOM 17931 O O . VAL B 2 539 ? 134.756 177.537 146.297 1.00 149.53 539 VAL B O 1
ATOM 17944 N N . ALA B 2 540 ? 134.247 176.008 144.723 1.00 152.71 540 ALA B N 1
ATOM 17945 C CA . ALA B 2 540 ? 133.404 175.256 145.646 1.00 152.71 540 ALA B CA 1
ATOM 17946 C C . ALA B 2 540 ? 134.224 174.667 146.789 1.00 152.71 540 ALA B C 1
ATOM 17947 O O . ALA B 2 540 ? 133.827 174.750 147.957 1.00 152.71 540 ALA B O 1
ATOM 17954 N N . GLY B 2 541 ? 135.376 174.070 146.475 1.00 154.46 541 GLY B N 1
ATOM 17955 C CA . GLY B 2 541 ? 136.275 173.628 147.529 1.00 154.46 541 GLY B CA 1
ATOM 17956 C C . GLY B 2 541 ? 136.843 174.781 148.330 1.00 154.46 541 GLY B C 1
ATOM 17957 O O . GLY B 2 541 ? 137.094 174.647 149.533 1.00 154.46 541 GLY B O 1
ATOM 17961 N N . PHE B 2 542 ? 137.057 175.923 147.675 1.00 152.57 542 PHE B N 1
ATOM 17962 C CA . PHE B 2 542 ? 137.601 177.092 148.349 1.00 152.57 542 PHE B CA 1
ATOM 17963 C C . PHE B 2 542 ? 136.659 177.580 149.443 1.00 152.57 542 PHE B C 1
ATOM 17964 O O . PHE B 2 542 ? 137.103 178.028 150.508 1.00 152.57 542 PHE B O 1
ATOM 17981 N N . LEU B 2 543 ? 135.352 177.505 149.191 1.00 150.91 543 LEU B N 1
ATOM 17982 C CA . LEU B 2 543 ? 134.380 177.881 150.214 1.00 150.91 543 LEU B CA 1
ATOM 17983 C C . LEU B 2 543 ? 134.498 176.988 151.445 1.00 150.91 543 LEU B C 1
ATOM 17984 O O . LEU B 2 543 ? 134.446 177.473 152.584 1.00 150.91 543 LEU B O 1
ATOM 17986 N N . LEU B 2 544 ? 134.657 175.677 151.236 1.00 157.12 544 LEU B N 1
ATOM 17987 C CA . LEU B 2 544 ? 134.836 174.760 152.358 1.00 157.12 544 LEU B CA 1
ATOM 17988 C C . LEU B 2 544 ? 136.124 175.062 153.109 1.00 157.12 544 LEU B C 1
ATOM 17989 O O . LEU B 2 544 ? 136.159 174.991 154.344 1.00 157.12 544 LEU B O 1
ATOM 18005 N N . LEU B 2 545 ? 137.192 175.388 152.377 1.00 158.03 545 LEU B N 1
ATOM 18006 C CA . LEU B 2 545 ? 138.441 175.776 153.029 1.00 158.03 545 LEU B CA 1
ATOM 18007 C C . LEU B 2 545 ? 138.241 177.004 153.903 1.00 158.03 545 LEU B C 1
ATOM 18008 O O . LEU B 2 545 ? 138.745 177.063 155.030 1.00 158.03 545 LEU B O 1
ATOM 18024 N N . LEU B 2 546 ? 137.503 177.993 153.400 1.00 147.62 546 LEU B N 1
ATOM 18025 C CA . LEU B 2 546 ? 137.305 179.218 154.166 1.00 147.62 546 LEU B CA 1
ATOM 18026 C C . LEU B 2 546 ? 136.466 178.950 155.410 1.00 147.62 546 LEU B C 1
ATOM 18027 O O . LEU B 2 546 ? 136.764 179.476 156.489 1.00 147.62 546 LEU B O 1
ATOM 18043 N N . ARG B 2 547 ? 135.415 178.134 155.285 1.00 150.38 547 ARG B N 1
ATOM 18044 C CA . ARG B 2 547 ? 134.535 177.894 156.425 1.00 150.38 547 ARG B CA 1
ATOM 18045 C C . ARG B 2 547 ? 135.117 176.899 157.425 1.00 150.38 547 ARG B C 1
ATOM 18046 O O . ARG B 2 547 ? 134.649 176.853 158.568 1.00 150.38 547 ARG B O 1
ATOM 18067 N N . ASN B 2 548 ? 136.115 176.104 157.031 1.00 152.49 548 ASN B N 1
ATOM 18068 C CA . ASN B 2 548 ? 136.627 175.068 157.925 1.00 152.49 548 ASN B CA 1
ATOM 18069 C C . ASN B 2 548 ? 137.369 175.666 159.116 1.00 152.49 548 ASN B C 1
ATOM 18070 O O . ASN B 2 548 ? 137.156 175.253 160.261 1.00 152.49 548 ASN B O 1
ATOM 18072 N N . PHE B 2 549 ? 138.236 176.645 158.866 1.00 151.15 549 PHE B N 1
ATOM 18073 C CA . PHE B 2 549 ? 139.134 177.189 159.879 1.00 151.15 549 PHE B CA 1
ATOM 18074 C C . PHE B 2 549 ? 138.507 178.423 160.515 1.00 151.15 549 PHE B C 1
ATOM 18075 O O . PHE B 2 549 ? 138.153 179.377 159.814 1.00 151.15 549 PHE B O 1
ATOM 18092 N N . LYS B 2 550 ? 138.379 178.404 161.839 1.00 144.26 550 LYS B N 1
ATOM 18093 C CA . LYS B 2 550 ? 137.845 179.550 162.557 1.00 144.26 550 LYS B CA 1
ATOM 18094 C C . LYS B 2 550 ? 138.865 180.682 162.592 1.00 144.26 550 LYS B C 1
ATOM 18095 O O . LYS B 2 550 ? 140.076 180.457 162.656 1.00 144.26 550 LYS B O 1
ATOM 18099 N N . ILE B 2 551 ? 138.361 181.913 162.553 1.00 139.44 551 ILE B N 1
ATOM 18100 C CA . ILE B 2 551 ? 139.214 183.097 162.557 1.00 139.44 551 ILE B CA 1
ATOM 18101 C C . ILE B 2 551 ? 139.030 183.882 163.851 1.00 139.44 551 ILE B C 1
ATOM 18102 O O . ILE B 2 551 ? 139.173 185.109 163.868 1.00 139.44 551 ILE B O 1
ATOM 18104 N N . LEU B 2 552 ? 138.712 183.187 164.940 1.00 139.70 552 LEU B N 1
ATOM 18105 C CA . LEU B 2 552 ? 138.487 183.831 166.225 1.00 139.70 552 LEU B CA 1
ATOM 18106 C C . LEU B 2 552 ? 139.780 183.858 167.028 1.00 139.70 552 LEU B C 1
ATOM 18107 O O . LEU B 2 552 ? 140.532 182.880 167.053 1.00 139.70 552 LEU B O 1
ATOM 18109 N N . GLY B 2 553 ? 140.033 184.987 167.683 1.00 141.21 553 GLY B N 1
ATOM 18110 C CA . GLY B 2 553 ? 141.230 185.148 168.499 1.00 141.21 553 GLY B CA 1
ATOM 18111 C C . GLY B 2 553 ? 141.061 186.302 169.481 1.00 141.21 553 GLY B C 1
ATOM 18112 O O . GLY B 2 553 ? 140.256 186.229 170.409 1.00 141.21 553 GLY B O 1
ATOM 18115 N N . ASN B 2 582 ? 145.652 184.199 162.774 1.00 150.09 582 ASN B N 1
ATOM 18116 C CA . ASN B 2 582 ? 145.733 184.124 161.320 1.00 150.09 582 ASN B CA 1
ATOM 18117 C C . ASN B 2 582 ? 144.770 185.112 160.666 1.00 150.09 582 ASN B C 1
ATOM 18118 O O . ASN B 2 582 ? 144.210 184.835 159.605 1.00 150.09 582 ASN B O 1
ATOM 18122 N N . GLU B 2 583 ? 144.579 186.266 161.311 1.00 151.78 583 GLU B N 1
ATOM 18123 C CA . GLU B 2 583 ? 143.688 187.283 160.762 1.00 151.78 583 GLU B CA 1
ATOM 18124 C C . GLU B 2 583 ? 144.217 187.836 159.445 1.00 151.78 583 GLU B C 1
ATOM 18125 O O . GLU B 2 583 ? 143.444 188.069 158.509 1.00 151.78 583 GLU B O 1
ATOM 18128 N N . ALA B 2 584 ? 145.530 188.066 159.358 1.00 153.83 584 ALA B N 1
ATOM 18129 C CA . ALA B 2 584 ? 146.118 188.533 158.107 1.00 153.83 584 ALA B CA 1
ATOM 18130 C C . ALA B 2 584 ? 145.960 187.495 157.004 1.00 153.83 584 ALA B C 1
ATOM 18131 O O . ALA B 2 584 ? 145.678 187.844 155.849 1.00 153.83 584 ALA B O 1
ATOM 18133 N N . PHE B 2 585 ? 146.142 186.216 157.340 1.00 152.69 585 PHE B N 1
ATOM 18134 C CA . PHE B 2 585 ? 145.898 185.153 156.372 1.00 152.69 585 PHE B CA 1
ATOM 18135 C C . PHE B 2 585 ? 144.448 185.156 155.913 1.00 152.69 585 PHE B C 1
ATOM 18136 O O . PHE B 2 585 ? 144.167 184.962 154.725 1.00 152.69 585 PHE B O 1
ATOM 18153 N N . CYS B 2 586 ? 143.513 185.370 156.844 1.00 151.91 586 CYS B N 1
ATOM 18154 C CA . CYS B 2 586 ? 142.101 185.427 156.483 1.00 151.91 586 CYS B CA 1
ATOM 18155 C C . CYS B 2 586 ? 141.815 186.597 155.550 1.00 151.91 586 CYS B C 1
ATOM 18156 O O . CYS B 2 586 ? 141.061 186.458 154.581 1.00 151.91 586 CYS B O 1
ATOM 18158 N N . LEU B 2 587 ? 142.411 187.759 155.822 1.00 150.58 587 LEU B N 1
ATOM 18159 C CA . LEU B 2 587 ? 142.215 188.906 154.942 1.00 150.58 587 LEU B CA 1
ATOM 18160 C C . LEU B 2 587 ? 142.775 188.634 153.552 1.00 150.58 587 LEU B C 1
ATOM 18161 O O . LEU B 2 587 ? 142.128 188.939 152.542 1.00 150.58 587 LEU B O 1
ATOM 18165 N N . GLU B 2 588 ? 143.970 188.044 153.480 1.00 152.66 588 GLU B N 1
ATOM 18166 C CA . GLU B 2 588 ? 144.584 187.768 152.184 1.00 152.66 588 GLU B CA 1
ATOM 18167 C C . GLU B 2 588 ? 143.773 186.750 151.391 1.00 152.66 588 GLU B C 1
ATOM 18168 O O . GLU B 2 588 ? 143.538 186.925 150.188 1.00 152.66 588 GLU B O 1
ATOM 18170 N N . ILE B 2 589 ? 143.327 185.678 152.050 1.00 150.19 589 ILE B N 1
ATOM 18171 C CA . ILE B 2 589 ? 142.597 184.641 151.334 1.00 150.19 589 ILE B CA 1
ATOM 18172 C C . ILE B 2 589 ? 141.217 185.153 150.928 1.00 150.19 589 ILE B C 1
ATOM 18173 O O . ILE B 2 589 ? 140.706 184.801 149.856 1.00 150.19 589 ILE B O 1
ATOM 18189 N N . LEU B 2 590 ? 140.602 186.009 151.752 1.00 148.06 590 LEU B N 1
ATOM 18190 C CA . LEU B 2 590 ? 139.348 186.635 151.357 1.00 148.06 590 LEU B CA 1
ATOM 18191 C C . LEU B 2 590 ? 139.535 187.561 150.165 1.00 148.06 590 LEU B C 1
ATOM 18192 O O . LEU B 2 590 ? 138.658 187.630 149.303 1.00 148.06 590 LEU B O 1
ATOM 18208 N N . GLY B 2 591 ? 140.644 188.300 150.109 1.00 149.87 591 GLY B N 1
ATOM 18209 C CA . GLY B 2 591 ? 140.917 189.101 148.926 1.00 149.87 591 GLY B CA 1
ATOM 18210 C C . GLY B 2 591 ? 141.104 188.243 147.690 1.00 149.87 591 GLY B C 1
ATOM 18211 O O . GLY B 2 591 ? 140.649 188.598 146.595 1.00 149.87 591 GLY B O 1
ATOM 18215 N N . SER B 2 592 ? 141.769 187.096 147.851 1.00 149.93 592 SER B N 1
ATOM 18216 C CA . SER B 2 592 ? 141.913 186.158 146.743 1.00 149.93 592 SER B CA 1
ATOM 18217 C C . SER B 2 592 ? 140.554 185.673 146.258 1.00 149.93 592 SER B C 1
ATOM 18218 O O . SER B 2 592 ? 140.321 185.555 145.050 1.00 149.93 592 SER B O 1
ATOM 18226 N N . LEU B 2 593 ? 139.645 185.382 147.190 1.00 149.25 593 LEU B N 1
ATOM 18227 C CA . LEU B 2 593 ? 138.291 184.992 146.808 1.00 149.25 593 LEU B CA 1
ATOM 18228 C C . LEU B 2 593 ? 137.563 186.141 146.115 1.00 149.25 593 LEU B C 1
ATOM 18229 O O . LEU B 2 593 ? 136.883 185.941 145.102 1.00 149.25 593 LEU B O 1
ATOM 18233 N N . ARG B 2 594 ? 137.702 187.357 146.651 1.00 146.66 594 ARG B N 1
ATOM 18234 C CA . ARG B 2 594 ? 137.015 188.520 146.095 1.00 146.66 594 ARG B CA 1
ATOM 18235 C C . ARG B 2 594 ? 137.494 188.837 144.687 1.00 146.66 594 ARG B C 1
ATOM 18236 O O . ARG B 2 594 ? 136.753 189.436 143.901 1.00 146.66 594 ARG B O 1
ATOM 18240 N N . ARG B 2 595 ? 138.727 188.453 144.354 1.00 147.70 595 ARG B N 1
ATOM 18241 C CA . ARG B 2 595 ? 139.186 188.573 142.974 1.00 147.70 595 ARG B CA 1
ATOM 18242 C C . ARG B 2 595 ? 138.371 187.719 142.003 1.00 147.70 595 ARG B C 1
ATOM 18243 O O . ARG B 2 595 ? 138.371 188.001 140.801 1.00 147.70 595 ARG B O 1
ATOM 18245 N N . CYS B 2 596 ? 137.674 186.689 142.492 1.00 145.30 596 CYS B N 1
ATOM 18246 C CA . CYS B 2 596 ? 136.933 185.766 141.642 1.00 145.30 596 CYS B CA 1
ATOM 18247 C C . CYS B 2 596 ? 135.585 186.311 141.172 1.00 145.30 596 CYS B C 1
ATOM 18248 O O . CYS B 2 596 ? 134.934 185.657 140.350 1.00 145.30 596 CYS B O 1
ATOM 18256 N N . LEU B 2 597 ? 135.153 187.482 141.654 1.00 141.53 597 LEU B N 1
ATOM 18257 C CA . LEU B 2 597 ? 133.826 188.002 141.331 1.00 141.53 597 LEU B CA 1
ATOM 18258 C C . LEU B 2 597 ? 133.613 188.234 139.840 1.00 141.53 597 LEU B C 1
ATOM 18259 O O . LEU B 2 597 ? 132.465 188.195 139.387 1.00 141.53 597 LEU B O 1
ATOM 18275 N N . SER B 2 598 ? 134.672 188.470 139.073 1.00 140.65 598 SER B N 1
ATOM 18276 C CA . SER B 2 598 ? 134.575 188.596 137.620 1.00 140.65 598 SER B CA 1
ATOM 18277 C C . SER B 2 598 ? 134.751 187.194 137.048 1.00 140.65 598 SER B C 1
ATOM 18278 O O . SER B 2 598 ? 135.865 186.747 136.777 1.00 140.65 598 SER B O 1
ATOM 18280 N N . GLN B 2 599 ? 133.638 186.495 136.869 1.00 138.22 599 GLN B N 1
ATOM 18281 C CA . GLN B 2 599 ? 133.666 185.122 136.381 1.00 138.22 599 GLN B CA 1
ATOM 18282 C C . GLN B 2 599 ? 132.398 184.874 135.568 1.00 138.22 599 GLN B C 1
ATOM 18283 O O . GLN B 2 599 ? 131.701 185.817 135.180 1.00 138.22 599 GLN B O 1
ATOM 18285 N N . GLN B 2 600 ? 132.102 183.604 135.308 1.00 141.72 600 GLN B N 1
ATOM 18286 C CA . GLN B 2 600 ? 130.927 183.240 134.535 1.00 141.72 600 GLN B CA 1
ATOM 18287 C C . GLN B 2 600 ? 129.668 183.352 135.396 1.00 141.72 600 GLN B C 1
ATOM 18288 O O . GLN B 2 600 ? 129.709 183.738 136.567 1.00 141.72 600 GLN B O 1
ATOM 18302 N N . ALA B 2 601 ? 128.528 183.010 134.792 1.00 138.27 601 ALA B N 1
ATOM 18303 C CA . ALA B 2 601 ? 127.256 183.126 135.497 1.00 138.27 601 ALA B CA 1
ATOM 18304 C C . ALA B 2 601 ? 127.104 182.073 136.587 1.00 138.27 601 ALA B C 1
ATOM 18305 O O . ALA B 2 601 ? 126.628 182.387 137.684 1.00 138.27 601 ALA B O 1
ATOM 18307 N N . ASP B 2 602 ? 127.492 180.825 136.307 1.00 137.02 602 ASP B N 1
ATOM 18308 C CA . ASP B 2 602 ? 127.255 179.741 137.257 1.00 137.02 602 ASP B CA 1
ATOM 18309 C C . ASP B 2 602 ? 128.064 179.924 138.536 1.00 137.02 602 ASP B C 1
ATOM 18310 O O . ASP B 2 602 ? 127.556 179.682 139.638 1.00 137.02 602 ASP B O 1
ATOM 18314 N N . VAL B 2 603 ? 129.328 180.333 138.412 1.00 141.46 603 VAL B N 1
ATOM 18315 C CA . VAL B 2 603 ? 130.156 180.528 139.599 1.00 141.46 603 VAL B CA 1
ATOM 18316 C C . VAL B 2 603 ? 129.609 181.669 140.449 1.00 141.46 603 VAL B C 1
ATOM 18317 O O . VAL B 2 603 ? 129.560 181.573 141.685 1.00 141.46 603 VAL B O 1
ATOM 18330 N N . ARG B 2 604 ? 129.178 182.758 139.804 1.00 138.31 604 ARG B N 1
ATOM 18331 C CA . ARG B 2 604 ? 128.570 183.865 140.533 1.00 138.31 604 ARG B CA 1
ATOM 18332 C C . ARG B 2 604 ? 127.305 183.410 141.241 1.00 138.31 604 ARG B C 1
ATOM 18333 O O . ARG B 2 604 ? 127.047 183.802 142.385 1.00 138.31 604 ARG B O 1
ATOM 18354 N N . LEU B 2 605 ? 126.510 182.574 140.574 1.00 136.07 605 LEU B N 1
ATOM 18355 C CA . LEU B 2 605 ? 125.297 182.042 141.183 1.00 136.07 605 LEU B CA 1
ATOM 18356 C C . LEU B 2 605 ? 125.623 181.225 142.426 1.00 136.07 605 LEU B C 1
ATOM 18357 O O . LEU B 2 605 ? 124.995 181.394 143.477 1.00 136.07 605 LEU B O 1
ATOM 18373 N N . MET B 2 606 ? 126.617 180.343 142.328 1.00 142.40 606 MET B N 1
ATOM 18374 C CA . MET B 2 606 ? 126.850 179.385 143.404 1.00 142.40 606 MET B CA 1
ATOM 18375 C C . MET B 2 606 ? 127.568 180.011 144.595 1.00 142.40 606 MET B C 1
ATOM 18376 O O . MET B 2 606 ? 127.342 179.587 145.734 1.00 142.40 606 MET B O 1
ATOM 18390 N N . LEU B 2 607 ? 128.431 181.004 144.371 1.00 139.87 607 LEU B N 1
ATOM 18391 C CA . LEU B 2 607 ? 129.270 181.500 145.459 1.00 139.87 607 LEU B CA 1
ATOM 18392 C C . LEU B 2 607 ? 128.501 182.258 146.545 1.00 139.87 607 LEU B C 1
ATOM 18393 O O . LEU B 2 607 ? 129.020 182.405 147.660 1.00 139.87 607 LEU B O 1
ATOM 18409 N N . TYR B 2 608 ? 127.283 182.731 146.268 1.00 133.94 608 TYR B N 1
ATOM 18410 C CA . TYR B 2 608 ? 126.558 183.502 147.277 1.00 133.94 608 TYR B CA 1
ATOM 18411 C C . TYR B 2 608 ? 126.147 182.647 148.473 1.00 133.94 608 TYR B C 1
ATOM 18412 O O . TYR B 2 608 ? 126.148 183.136 149.611 1.00 133.94 608 TYR B O 1
ATOM 18430 N N . GLU B 2 609 ? 125.783 181.383 148.245 1.00 135.97 609 GLU B N 1
ATOM 18431 C CA . GLU B 2 609 ? 125.445 180.506 149.362 1.00 135.97 609 GLU B CA 1
ATOM 18432 C C . GLU B 2 609 ? 126.647 180.297 150.277 1.00 135.97 609 GLU B C 1
ATOM 18433 O O . GLU B 2 609 ? 126.518 180.322 151.510 1.00 135.97 609 GLU B O 1
ATOM 18437 N N . GLY B 2 610 ? 127.826 180.091 149.689 1.00 140.46 610 GLY B N 1
ATOM 18438 C CA . GLY B 2 610 ? 129.029 179.986 150.492 1.00 140.46 610 GLY B CA 1
ATOM 18439 C C . GLY B 2 610 ? 129.330 181.266 151.244 1.00 140.46 610 GLY B C 1
ATOM 18440 O O . GLY B 2 610 ? 129.817 181.230 152.378 1.00 140.46 610 GLY B O 1
ATOM 18444 N N . PHE B 2 611 ? 129.052 182.416 150.620 1.00 136.94 611 PHE B N 1
ATOM 18445 C CA . PHE B 2 611 ? 129.212 183.679 151.334 1.00 136.94 611 PHE B CA 1
ATOM 18446 C C . PHE B 2 611 ? 128.293 183.744 152.544 1.00 136.94 611 PHE B C 1
ATOM 18447 O O . PHE B 2 611 ? 128.706 184.198 153.614 1.00 136.94 611 PHE B O 1
ATOM 18464 N N . TYR B 2 612 ? 127.053 183.276 152.409 1.00 128.99 612 TYR B N 1
ATOM 18465 C CA . TYR B 2 612 ? 126.166 183.272 153.571 1.00 128.99 612 TYR B CA 1
ATOM 18466 C C . TYR B 2 612 ? 126.666 182.332 154.664 1.00 128.99 612 TYR B C 1
ATOM 18467 O O . TYR B 2 612 ? 126.606 182.674 155.855 1.00 128.99 612 TYR B O 1
ATOM 18485 N N . ASP B 2 613 ? 127.159 181.152 154.285 1.00 134.48 613 ASP B N 1
ATOM 18486 C CA . ASP B 2 613 ? 127.650 180.203 155.283 1.00 134.48 613 ASP B CA 1
ATOM 18487 C C . ASP B 2 613 ? 128.848 180.766 156.046 1.00 134.48 613 ASP B C 1
ATOM 18488 O O . ASP B 2 613 ? 128.855 180.800 157.286 1.00 134.48 613 ASP B O 1
ATOM 18490 N N . VAL B 2 614 ? 129.868 181.231 155.319 1.00 141.71 614 VAL B N 1
ATOM 18491 C CA . VAL B 2 614 ? 131.046 181.781 155.979 1.00 141.71 614 VAL B CA 1
ATOM 18492 C C . VAL B 2 614 ? 130.707 183.062 156.728 1.00 141.71 614 VAL B C 1
ATOM 18493 O O . VAL B 2 614 ? 131.365 183.381 157.723 1.00 141.71 614 VAL B O 1
ATOM 18506 N N . LEU B 2 615 ? 129.695 183.808 156.276 1.00 136.12 615 LEU B N 1
ATOM 18507 C CA . LEU B 2 615 ? 129.212 184.953 157.037 1.00 136.12 615 LEU B CA 1
ATOM 18508 C C . LEU B 2 615 ? 128.696 184.522 158.399 1.00 136.12 615 LEU B C 1
ATOM 18509 O O . LEU B 2 615 ? 129.036 185.124 159.423 1.00 136.12 615 LEU B O 1
ATOM 18525 N N . ARG B 2 616 ? 127.864 183.480 158.431 1.00 135.95 616 ARG B N 1
ATOM 18526 C CA . ARG B 2 616 ? 127.363 183.020 159.721 1.00 135.95 616 ARG B CA 1
ATOM 18527 C C . ARG B 2 616 ? 128.472 182.416 160.575 1.00 135.95 616 ARG B C 1
ATOM 18528 O O . ARG B 2 616 ? 128.346 182.375 161.804 1.00 135.95 616 ARG B O 1
ATOM 18549 N N . ARG B 2 617 ? 129.561 181.947 159.954 1.00 140.65 617 ARG B N 1
ATOM 18550 C CA . ARG B 2 617 ? 130.625 181.318 160.735 1.00 140.65 617 ARG B CA 1
ATOM 18551 C C . ARG B 2 617 ? 131.503 182.330 161.474 1.00 140.65 617 ARG B C 1
ATOM 18552 O O . ARG B 2 617 ? 131.958 182.036 162.586 1.00 140.65 617 ARG B O 1
ATOM 18573 N N . ASN B 2 618 ? 131.753 183.509 160.894 1.00 141.66 618 ASN B N 1
ATOM 18574 C CA . ASN B 2 618 ? 132.793 184.417 161.376 1.00 141.66 618 ASN B CA 1
ATOM 18575 C C . ASN B 2 618 ? 132.247 185.836 161.474 1.00 141.66 618 ASN B C 1
ATOM 18576 O O . ASN B 2 618 ? 131.126 186.119 161.044 1.00 141.66 618 ASN B O 1
ATOM 18587 N N . SER B 2 619 ? 133.062 186.733 162.045 1.00 144.49 619 SER B N 1
ATOM 18588 C CA . SER B 2 619 ? 132.629 188.068 162.461 1.00 144.49 619 SER B CA 1
ATOM 18589 C C . SER B 2 619 ? 133.267 189.209 161.679 1.00 144.49 619 SER B C 1
ATOM 18590 O O . SER B 2 619 ? 132.548 190.012 161.081 1.00 144.49 619 SER B O 1
ATOM 18598 N N . GLN B 2 620 ? 134.598 189.332 161.675 1.00 146.15 620 GLN B N 1
ATOM 18599 C CA . GLN B 2 620 ? 135.229 190.418 160.921 1.00 146.15 620 GLN B CA 1
ATOM 18600 C C . GLN B 2 620 ? 135.053 190.209 159.422 1.00 146.15 620 GLN B C 1
ATOM 18601 O O . GLN B 2 620 ? 134.945 191.176 158.643 1.00 146.15 620 GLN B O 1
ATOM 18603 N N . LEU B 2 621 ? 135.004 188.941 159.008 1.00 142.18 621 LEU B N 1
ATOM 18604 C CA . LEU B 2 621 ? 134.679 188.611 157.629 1.00 142.18 621 LEU B CA 1
ATOM 18605 C C . LEU B 2 621 ? 133.316 189.170 157.244 1.00 142.18 621 LEU B C 1
ATOM 18606 O O . LEU B 2 621 ? 133.092 189.514 156.081 1.00 142.18 621 LEU B O 1
ATOM 18613 N N . ALA B 2 622 ? 132.399 189.282 158.212 1.00 142.36 622 ALA B N 1
ATOM 18614 C CA . ALA B 2 622 ? 131.106 189.902 157.943 1.00 142.36 622 ALA B CA 1
ATOM 18615 C C . ALA B 2 622 ? 131.265 191.346 157.498 1.00 142.36 622 ALA B C 1
ATOM 18616 O O . ALA B 2 622 ? 130.665 191.759 156.501 1.00 142.36 622 ALA B O 1
ATOM 18623 N N . SER B 2 623 ? 132.077 192.127 158.213 1.00 142.82 623 SER B N 1
ATOM 18624 C CA . SER B 2 623 ? 132.273 193.524 157.840 1.00 142.82 623 SER B CA 1
ATOM 18625 C C . SER B 2 623 ? 132.923 193.634 156.467 1.00 142.82 623 SER B C 1
ATOM 18626 O O . SER B 2 623 ? 132.458 194.394 155.603 1.00 142.82 623 SER B O 1
ATOM 18634 N N . SER B 2 624 ? 133.986 192.856 156.235 1.00 141.56 624 SER B N 1
ATOM 18635 C CA . SER B 2 624 ? 134.683 192.960 154.954 1.00 141.56 624 SER B CA 1
ATOM 18636 C C . SER B 2 624 ? 133.792 192.524 153.792 1.00 141.56 624 SER B C 1
ATOM 18637 O O . SER B 2 624 ? 133.710 193.213 152.764 1.00 141.56 624 SER B O 1
ATOM 18645 N N . ILE B 2 625 ? 133.095 191.399 153.942 1.00 137.79 625 ILE B N 1
ATOM 18646 C CA . ILE B 2 625 ? 132.284 190.898 152.845 1.00 137.79 625 ILE B CA 1
ATOM 18647 C C . ILE B 2 625 ? 131.053 191.776 152.639 1.00 137.79 625 ILE B C 1
ATOM 18648 O O . ILE B 2 625 ? 130.587 191.926 151.508 1.00 137.79 625 ILE B O 1
ATOM 18664 N N . MET B 2 626 ? 130.516 192.387 153.700 1.00 138.13 626 MET B N 1
ATOM 18665 C CA . MET B 2 626 ? 129.426 193.339 153.525 1.00 138.13 626 MET B CA 1
ATOM 18666 C C . MET B 2 626 ? 129.890 194.552 152.733 1.00 138.13 626 MET B C 1
ATOM 18667 O O . MET B 2 626 ? 129.155 195.067 151.880 1.00 138.13 626 MET B O 1
ATOM 18671 N N . GLU B 2 627 ? 131.114 195.019 152.996 1.00 137.94 627 GLU B N 1
ATOM 18672 C CA . GLU B 2 627 ? 131.672 196.093 152.180 1.00 137.94 627 GLU B CA 1
ATOM 18673 C C . GLU B 2 627 ? 131.793 195.663 150.721 1.00 137.94 627 GLU B C 1
ATOM 18674 O O . GLU B 2 627 ? 131.490 196.441 149.806 1.00 137.94 627 GLU B O 1
ATOM 18678 N N . THR B 2 628 ? 132.227 194.421 150.488 1.00 137.56 628 THR B N 1
ATOM 18679 C CA . THR B 2 628 ? 132.340 193.928 149.114 1.00 137.56 628 THR B CA 1
ATOM 18680 C C . THR B 2 628 ? 130.979 193.873 148.425 1.00 137.56 628 THR B C 1
ATOM 18681 O O . THR B 2 628 ? 130.857 194.242 147.252 1.00 137.56 628 THR B O 1
ATOM 18692 N N . LEU B 2 629 ? 129.947 193.401 149.129 1.00 135.42 629 LEU B N 1
ATOM 18693 C CA . LEU B 2 629 ? 128.608 193.374 148.544 1.00 135.42 629 LEU B CA 1
ATOM 18694 C C . LEU B 2 629 ? 128.084 194.774 148.258 1.00 135.42 629 LEU B C 1
ATOM 18695 O O . LEU B 2 629 ? 127.401 194.978 147.247 1.00 135.42 629 LEU B O 1
ATOM 18711 N N . LEU B 2 630 ? 128.365 195.742 149.134 1.00 135.85 630 LEU B N 1
ATOM 18712 C CA . LEU B 2 630 ? 127.959 197.113 148.843 1.00 135.85 630 LEU B CA 1
ATOM 18713 C C . LEU B 2 630 ? 128.660 197.624 147.593 1.00 135.85 630 LEU B C 1
ATOM 18714 O O . LEU B 2 630 ? 128.044 198.297 146.756 1.00 135.85 630 LEU B O 1
ATOM 18730 N N . SER B 2 631 ? 129.948 197.306 147.445 1.00 137.16 631 SER B N 1
ATOM 18731 C CA . SER B 2 631 ? 130.667 197.695 146.236 1.00 137.16 631 SER B CA 1
ATOM 18732 C C . SER B 2 631 ? 130.062 197.036 145.001 1.00 137.16 631 SER B C 1
ATOM 18733 O O . SER B 2 631 ? 129.976 197.656 143.934 1.00 137.16 631 SER B O 1
ATOM 18741 N N . GLN B 2 632 ? 129.644 195.776 145.126 1.00 133.79 632 GLN B N 1
ATOM 18742 C CA . GLN B 2 632 ? 129.057 195.069 143.991 1.00 133.79 632 GLN B CA 1
ATOM 18743 C C . GLN B 2 632 ? 127.721 195.685 143.586 1.00 133.79 632 GLN B C 1
ATOM 18744 O O . GLN B 2 632 ? 127.460 195.892 142.395 1.00 133.79 632 GLN B O 1
ATOM 18758 N N . ILE B 2 633 ? 126.860 195.984 144.562 1.00 132.32 633 ILE B N 1
ATOM 18759 C CA . ILE B 2 633 ? 125.517 196.463 144.237 1.00 132.32 633 ILE B CA 1
ATOM 18760 C C . ILE B 2 633 ? 125.503 197.943 143.866 1.00 132.32 633 ILE B C 1
ATOM 18761 O O . ILE B 2 633 ? 124.573 198.387 143.178 1.00 132.32 633 ILE B O 1
ATOM 18777 N N . LYS B 2 634 ? 126.502 198.723 144.298 1.00 132.86 634 LYS B N 1
ATOM 18778 C CA . LYS B 2 634 ? 126.527 200.141 143.951 1.00 132.86 634 LYS B CA 1
ATOM 18779 C C . LYS B 2 634 ? 126.648 200.355 142.448 1.00 132.86 634 LYS B C 1
ATOM 18780 O O . LYS B 2 634 ? 126.198 201.384 141.933 1.00 132.86 634 LYS B O 1
ATOM 18784 N N . GLN B 2 635 ? 127.255 199.407 141.732 1.00 132.03 635 GLN B N 1
ATOM 18785 C CA . GLN B 2 635 ? 127.356 199.527 140.282 1.00 132.03 635 GLN B CA 1
ATOM 18786 C C . GLN B 2 635 ? 125.979 199.505 139.628 1.00 132.03 635 GLN B C 1
ATOM 18787 O O . GLN B 2 635 ? 125.704 200.288 138.713 1.00 132.03 635 GLN B O 1
ATOM 18789 N N . TYR B 2 636 ? 125.099 198.619 140.092 1.00 129.51 636 TYR B N 1
ATOM 18790 C CA . TYR B 2 636 ? 123.791 198.421 139.483 1.00 129.51 636 TYR B CA 1
ATOM 18791 C C . TYR B 2 636 ? 122.684 199.255 140.114 1.00 129.51 636 TYR B C 1
ATOM 18792 O O . TYR B 2 636 ? 121.587 199.313 139.549 1.00 129.51 636 TYR B O 1
ATOM 18810 N N . TYR B 2 637 ? 122.929 199.890 141.266 1.00 134.26 637 TYR B N 1
ATOM 18811 C CA . TYR B 2 637 ? 121.838 200.544 141.986 1.00 134.26 637 TYR B CA 1
ATOM 18812 C C . TYR B 2 637 ? 121.267 201.727 141.211 1.00 134.26 637 TYR B C 1
ATOM 18813 O O . TYR B 2 637 ? 120.046 201.917 141.181 1.00 134.26 637 TYR B O 1
ATOM 18831 N N . LEU B 2 638 ? 122.123 202.520 140.566 1.00 134.91 638 LEU B N 1
ATOM 18832 C CA . LEU B 2 638 ? 121.661 203.720 139.878 1.00 134.91 638 LEU B CA 1
ATOM 18833 C C . LEU B 2 638 ? 121.043 204.703 140.869 1.00 134.91 638 LEU B C 1
ATOM 18834 O O . LEU B 2 638 ? 119.817 204.861 140.901 1.00 134.91 638 LEU B O 1
ATOM 18836 N N . PRO B 2 639 ? 121.852 205.384 141.691 1.00 138.17 639 PRO B N 1
ATOM 18837 C CA . PRO B 2 639 ? 121.305 206.207 142.775 1.00 138.17 639 PRO B CA 1
ATOM 18838 C C . PRO B 2 639 ? 120.751 207.536 142.286 1.00 138.17 639 PRO B C 1
ATOM 18839 O O . PRO B 2 639 ? 121.494 208.418 141.844 1.00 138.17 639 PRO B O 1
ATOM 18850 N N . GLN B 2 640 ? 119.436 207.691 142.390 1.00 138.96 640 GLN B N 1
ATOM 18851 C CA . GLN B 2 640 ? 118.754 208.911 141.981 1.00 138.96 640 GLN B CA 1
ATOM 18852 C C . GLN B 2 640 ? 117.338 208.864 142.549 1.00 138.96 640 GLN B C 1
ATOM 18853 O O . GLN B 2 640 ? 117.002 207.985 143.349 1.00 138.96 640 GLN B O 1
ATOM 18867 N N . GLN B 2 641 ? 116.505 209.817 142.137 1.00 137.13 641 GLN B N 1
ATOM 18868 C CA . GLN B 2 641 ? 115.102 209.835 142.518 1.00 137.13 641 GLN B CA 1
ATOM 18869 C C . GLN B 2 641 ? 114.278 210.365 141.354 1.00 137.13 641 GLN B C 1
ATOM 18870 O O . GLN B 2 641 ? 114.767 211.138 140.527 1.00 137.13 641 GLN B O 1
ATOM 18872 N N . ASP B 2 642 ? 113.017 209.940 141.300 1.00 133.80 642 ASP B N 1
ATOM 18873 C CA . ASP B 2 642 ? 112.081 210.454 140.307 1.00 133.80 642 ASP B CA 1
ATOM 18874 C C . ASP B 2 642 ? 112.343 209.921 138.903 1.00 133.80 642 ASP B C 1
ATOM 18875 O O . ASP B 2 642 ? 112.109 210.631 137.919 1.00 133.80 642 ASP B O 1
ATOM 18877 N N . LEU B 2 643 ? 112.837 208.687 138.796 1.00 129.05 643 LEU B N 1
ATOM 18878 C CA . LEU B 2 643 ? 112.972 207.999 137.518 1.00 129.05 643 LEU B CA 1
ATOM 18879 C C . LEU B 2 643 ? 112.503 206.561 137.672 1.00 129.05 643 LEU B C 1
ATOM 18880 O O . LEU B 2 643 ? 112.794 205.905 138.676 1.00 129.05 643 LEU B O 1
ATOM 18884 N N . LEU B 2 644 ? 111.779 206.080 136.669 1.00 125.68 644 LEU B N 1
ATOM 18885 C CA . LEU B 2 644 ? 111.189 204.752 136.704 1.00 125.68 644 LEU B CA 1
ATOM 18886 C C . LEU B 2 644 ? 112.250 203.690 136.452 1.00 125.68 644 LEU B C 1
ATOM 18887 O O . LEU B 2 644 ? 113.325 203.990 135.927 1.00 125.68 644 LEU B O 1
ATOM 18891 N N . PRO B 2 645 ? 111.953 202.441 136.820 1.00 125.56 645 PRO B N 1
ATOM 18892 C CA . PRO B 2 645 ? 112.915 201.326 136.660 1.00 125.56 645 PRO B CA 1
ATOM 18893 C C . PRO B 2 645 ? 114.238 201.623 137.341 1.00 125.56 645 PRO B C 1
ATOM 18894 O O . PRO B 2 645 ? 115.239 201.901 136.663 1.00 125.56 645 PRO B O 1
ATOM 18897 N N . PRO B 2 646 ? 114.281 201.603 138.679 1.00 126.52 646 PRO B N 1
ATOM 18898 C CA . PRO B 2 646 ? 115.553 201.883 139.370 1.00 126.52 646 PRO B CA 1
ATOM 18899 C C . PRO B 2 646 ? 116.661 200.898 139.043 1.00 126.52 646 PRO B C 1
ATOM 18900 O O . PRO B 2 646 ? 117.832 201.294 138.990 1.00 126.52 646 PRO B O 1
ATOM 18911 N N . LEU B 2 647 ? 116.333 199.629 138.824 1.00 124.99 647 LEU B N 1
ATOM 18912 C CA . LEU B 2 647 ? 117.356 198.644 138.507 1.00 124.99 647 LEU B CA 1
ATOM 18913 C C . LEU B 2 647 ? 117.808 198.798 137.061 1.00 124.99 647 LEU B C 1
ATOM 18914 O O . LEU B 2 647 ? 116.991 198.830 136.137 1.00 124.99 647 LEU B O 1
ATOM 18916 N N . LYS B 2 648 ? 119.122 198.888 136.868 1.00 127.03 648 LYS B N 1
ATOM 18917 C CA . LYS B 2 648 ? 119.709 198.994 135.531 1.00 127.03 648 LYS B CA 1
ATOM 18918 C C . LYS B 2 648 ? 119.892 197.601 134.925 1.00 127.03 648 LYS B C 1
ATOM 18919 O O . LYS B 2 648 ? 121.001 197.128 134.679 1.00 127.03 648 LYS B O 1
ATOM 18923 N N . LEU B 2 649 ? 118.757 196.943 134.681 1.00 130.49 649 LEU B N 1
ATOM 18924 C CA . LEU B 2 649 ? 118.774 195.572 134.185 1.00 130.49 649 LEU B CA 1
ATOM 18925 C C . LEU B 2 649 ? 119.358 195.452 132.783 1.00 130.49 649 LEU B C 1
ATOM 18926 O O . LEU B 2 649 ? 119.816 194.366 132.412 1.00 130.49 649 LEU B O 1
ATOM 18928 N N . GLU B 2 650 ? 119.353 196.533 131.998 1.00 134.14 650 GLU B N 1
ATOM 18929 C CA . GLU B 2 650 ? 119.824 196.451 130.618 1.00 134.14 650 GLU B CA 1
ATOM 18930 C C . GLU B 2 650 ? 121.314 196.140 130.527 1.00 134.14 650 GLU B C 1
ATOM 18931 O O . GLU B 2 650 ? 121.775 195.646 129.491 1.00 134.14 650 GLU B O 1
ATOM 18933 N N . GLY B 2 651 ? 122.080 196.422 131.583 1.00 136.25 651 GLY B N 1
ATOM 18934 C CA . GLY B 2 651 ? 123.513 196.183 131.530 1.00 136.25 651 GLY B CA 1
ATOM 18935 C C . GLY B 2 651 ? 123.867 194.714 131.390 1.00 136.25 651 GLY B C 1
ATOM 18936 O O . GLY B 2 651 ? 124.843 194.365 130.720 1.00 136.25 651 GLY B O 1
ATOM 18940 N N . CYS B 2 652 ? 123.078 193.836 132.007 1.00 135.78 652 CYS B N 1
ATOM 18941 C CA . CYS B 2 652 ? 123.348 192.400 132.048 1.00 135.78 652 CYS B CA 1
ATOM 18942 C C . CYS B 2 652 ? 122.556 191.640 130.993 1.00 135.78 652 CYS B C 1
ATOM 18943 O O . CYS B 2 652 ? 122.125 190.508 131.229 1.00 135.78 652 CYS B O 1
ATOM 18951 N N . ILE B 2 653 ? 122.342 192.246 129.823 1.00 132.14 653 ILE B N 1
ATOM 18952 C CA . ILE B 2 653 ? 121.579 191.581 128.770 1.00 132.14 653 ILE B CA 1
ATOM 18953 C C . ILE B 2 653 ? 122.306 190.335 128.277 1.00 132.14 653 ILE B C 1
ATOM 18954 O O . ILE B 2 653 ? 121.694 189.278 128.085 1.00 132.14 653 ILE B O 1
ATOM 18956 N N . MET B 2 654 ? 123.614 190.434 128.071 1.00 130.41 654 MET B N 1
ATOM 18957 C CA . MET B 2 654 ? 124.398 189.302 127.596 1.00 130.41 654 MET B CA 1
ATOM 18958 C C . MET B 2 654 ? 125.891 189.561 127.758 1.00 130.41 654 MET B C 1
ATOM 18959 O O . MET B 2 654 ? 126.711 188.968 127.059 1.00 130.41 654 MET B O 1
ATOM 18961 N N . ILE B 2 660 ? 124.188 187.447 124.651 1.00 137.60 660 ILE B N 1
ATOM 18962 C CA . ILE B 2 660 ? 122.816 187.000 124.842 1.00 137.60 660 ILE B CA 1
ATOM 18963 C C . ILE B 2 660 ? 122.681 186.307 126.191 1.00 137.60 660 ILE B C 1
ATOM 18964 O O . ILE B 2 660 ? 121.705 186.512 126.911 1.00 137.60 660 ILE B O 1
ATOM 18968 N N . PHE B 2 661 ? 123.672 185.486 126.526 1.00 135.46 661 PHE B N 1
ATOM 18969 C CA . PHE B 2 661 ? 123.620 184.711 127.757 1.00 135.46 661 PHE B CA 1
ATOM 18970 C C . PHE B 2 661 ? 123.712 185.617 128.979 1.00 135.46 661 PHE B C 1
ATOM 18971 O O . PHE B 2 661 ? 124.417 186.629 128.976 1.00 135.46 661 PHE B O 1
ATOM 18975 N N . LEU B 2 662 ? 122.983 185.245 130.026 1.00 130.94 662 LEU B N 1
ATOM 18976 C CA . LEU B 2 662 ? 123.035 185.964 131.290 1.00 130.94 662 LEU B CA 1
ATOM 18977 C C . LEU B 2 662 ? 124.385 185.771 131.969 1.00 130.94 662 LEU B C 1
ATOM 18978 O O . LEU B 2 662 ? 125.031 184.727 131.836 1.00 130.94 662 LEU B O 1
ATOM 18994 N N . GLN B 2 663 ? 124.811 186.810 132.701 1.00 131.84 663 GLN B N 1
ATOM 18995 C CA . GLN B 2 663 ? 125.994 186.724 133.549 1.00 131.84 663 GLN B CA 1
ATOM 18996 C C . GLN B 2 663 ? 125.820 187.428 134.893 1.00 131.84 663 GLN B C 1
ATOM 18997 O O . GLN B 2 663 ? 126.824 187.660 135.580 1.00 131.84 663 GLN B O 1
ATOM 19001 N N . GLU B 2 664 ? 124.596 187.780 135.288 1.00 131.64 664 GLU B N 1
ATOM 19002 C CA . GLU B 2 664 ? 124.351 188.471 136.555 1.00 131.64 664 GLU B CA 1
ATOM 19003 C C . GLU B 2 664 ? 122.998 188.031 137.101 1.00 131.64 664 GLU B C 1
ATOM 19004 O O . GLU B 2 664 ? 121.956 188.599 136.749 1.00 131.64 664 GLU B O 1
ATOM 19008 N N . PRO B 2 665 ? 122.970 187.006 137.967 1.00 128.61 665 PRO B N 1
ATOM 19009 C CA . PRO B 2 665 ? 121.714 186.679 138.657 1.00 128.61 665 PRO B CA 1
ATOM 19010 C C . PRO B 2 665 ? 121.360 187.699 139.733 1.00 128.61 665 PRO B C 1
ATOM 19011 O O . PRO B 2 665 ? 121.734 187.560 140.903 1.00 128.61 665 PRO B O 1
ATOM 19022 N N . LEU B 2 666 ? 120.662 188.761 139.321 1.00 124.36 666 LEU B N 1
ATOM 19023 C CA . LEU B 2 666 ? 120.318 189.840 140.244 1.00 124.36 666 LEU B CA 1
ATOM 19024 C C . LEU B 2 666 ? 119.439 189.356 141.391 1.00 124.36 666 LEU B C 1
ATOM 19025 O O . LEU B 2 666 ? 119.617 189.800 142.531 1.00 124.36 666 LEU B O 1
ATOM 19041 N N . ALA B 2 667 ? 118.481 188.468 141.110 1.00 121.80 667 ALA B N 1
ATOM 19042 C CA . ALA B 2 667 ? 117.545 188.036 142.144 1.00 121.80 667 ALA B CA 1
ATOM 19043 C C . ALA B 2 667 ? 118.261 187.322 143.283 1.00 121.80 667 ALA B C 1
ATOM 19044 O O . ALA B 2 667 ? 117.996 187.591 144.462 1.00 121.80 667 ALA B O 1
ATOM 19046 N N . HIS B 2 668 ? 119.188 186.421 142.949 1.00 120.43 668 HIS B N 1
ATOM 19047 C CA . HIS B 2 668 ? 119.956 185.736 143.981 1.00 120.43 668 HIS B CA 1
ATOM 19048 C C . HIS B 2 668 ? 120.816 186.718 144.762 1.00 120.43 668 HIS B C 1
ATOM 19049 O O . HIS B 2 668 ? 120.989 186.569 145.977 1.00 120.43 668 HIS B O 1
ATOM 19063 N N . LEU B 2 669 ? 121.361 187.727 144.079 1.00 127.04 669 LEU B N 1
ATOM 19064 C CA . LEU B 2 669 ? 122.158 188.743 144.759 1.00 127.04 669 LEU B CA 1
ATOM 19065 C C . LEU B 2 669 ? 121.324 189.491 145.791 1.00 127.04 669 LEU B C 1
ATOM 19066 O O . LEU B 2 669 ? 121.748 189.663 146.939 1.00 127.04 669 LEU B O 1
ATOM 19082 N N . LEU B 2 670 ? 120.131 189.944 145.400 1.00 123.18 670 LEU B N 1
ATOM 19083 C CA . LEU B 2 670 ? 119.288 190.665 146.347 1.00 123.18 670 LEU B CA 1
ATOM 19084 C C . LEU B 2 670 ? 118.844 189.765 147.492 1.00 123.18 670 LEU B C 1
ATOM 19085 O O . LEU B 2 670 ? 118.764 190.214 148.640 1.00 123.18 670 LEU B O 1
ATOM 19101 N N . CYS B 2 671 ? 118.558 188.492 147.206 1.00 122.64 671 CYS B N 1
ATOM 19102 C CA . CYS B 2 671 ? 118.190 187.568 148.276 1.00 122.64 671 CYS B CA 1
ATOM 19103 C C . CYS B 2 671 ? 119.332 187.395 149.272 1.00 122.64 671 CYS B C 1
ATOM 19104 O O . CYS B 2 671 ? 119.119 187.427 150.495 1.00 122.64 671 CYS B O 1
ATOM 19112 N N . CYS B 2 672 ? 120.556 187.230 148.763 1.00 127.02 672 CYS B N 1
ATOM 19113 C CA . CYS B 2 672 ? 121.712 187.076 149.639 1.00 127.02 672 CYS B CA 1
ATOM 19114 C C . CYS B 2 672 ? 121.936 188.326 150.477 1.00 127.02 672 CYS B C 1
ATOM 19115 O O . CYS B 2 672 ? 122.199 188.232 151.679 1.00 127.02 672 CYS B O 1
ATOM 19123 N N . ILE B 2 673 ? 121.823 189.505 149.862 1.00 127.64 673 ILE B N 1
ATOM 19124 C CA . ILE B 2 673 ? 122.001 190.753 150.602 1.00 127.64 673 ILE B CA 1
ATOM 19125 C C . ILE B 2 673 ? 120.929 190.905 151.673 1.00 127.64 673 ILE B C 1
ATOM 19126 O O . ILE B 2 673 ? 121.209 191.378 152.783 1.00 127.64 673 ILE B O 1
ATOM 19142 N N . GLN B 2 674 ? 119.689 190.525 151.359 1.00 125.15 674 GLN B N 1
ATOM 19143 C CA . GLN B 2 674 ? 118.615 190.606 152.342 1.00 125.15 674 GLN B CA 1
ATOM 19144 C C . GLN B 2 674 ? 118.916 189.726 153.547 1.00 125.15 674 GLN B C 1
ATOM 19145 O O . GLN B 2 674 ? 118.791 190.161 154.699 1.00 125.15 674 GLN B O 1
ATOM 19159 N N . HIS B 2 675 ? 119.337 188.484 153.297 1.00 122.09 675 HIS B N 1
ATOM 19160 C CA . HIS B 2 675 ? 119.659 187.597 154.410 1.00 122.09 675 HIS B CA 1
ATOM 19161 C C . HIS B 2 675 ? 120.868 188.095 155.196 1.00 122.09 675 HIS B C 1
ATOM 19162 O O . HIS B 2 675 ? 120.897 187.974 156.428 1.00 122.09 675 HIS B O 1
ATOM 19176 N N . CYS B 2 676 ? 121.866 188.655 154.507 1.00 131.10 676 CYS B N 1
ATOM 19177 C CA . CYS B 2 676 ? 123.042 189.188 155.188 1.00 131.10 676 CYS B CA 1
ATOM 19178 C C . CYS B 2 676 ? 122.658 190.321 156.129 1.00 131.10 676 CYS B C 1
ATOM 19179 O O . CYS B 2 676 ? 123.087 190.357 157.288 1.00 131.10 676 CYS B O 1
ATOM 19187 N N . LEU B 2 677 ? 121.841 191.258 155.643 1.00 130.65 677 LEU B N 1
ATOM 19188 C CA . LEU B 2 677 ? 121.421 192.373 156.484 1.00 130.65 677 LEU B CA 1
ATOM 19189 C C . LEU B 2 677 ? 120.565 191.885 157.644 1.00 130.65 677 LEU B C 1
ATOM 19190 O O . LEU B 2 677 ? 120.671 192.407 158.761 1.00 130.65 677 LEU B O 1
ATOM 19206 N N . ALA B 2 678 ? 119.709 190.889 157.400 1.00 131.95 678 ALA B N 1
ATOM 19207 C CA . ALA B 2 678 ? 118.893 190.346 158.479 1.00 131.95 678 ALA B CA 1
ATOM 19208 C C . ALA B 2 678 ? 119.762 189.734 159.569 1.00 131.95 678 ALA B C 1
ATOM 19209 O O . ALA B 2 678 ? 119.530 189.963 160.762 1.00 131.95 678 ALA B O 1
ATOM 19216 N N . TRP B 2 679 ? 120.784 188.970 159.177 1.00 135.19 679 TRP B N 1
ATOM 19217 C CA . TRP B 2 679 ? 121.677 188.388 160.173 1.00 135.19 679 TRP B CA 1
ATOM 19218 C C . TRP B 2 679 ? 122.471 189.464 160.899 1.00 135.19 679 TRP B C 1
ATOM 19219 O O . TRP B 2 679 ? 122.753 189.332 162.095 1.00 135.19 679 TRP B O 1
ATOM 19240 N N . TYR B 2 680 ? 122.860 190.525 160.188 1.00 137.24 680 TYR B N 1
ATOM 19241 C CA . TYR B 2 680 ? 123.593 191.612 160.829 1.00 137.24 680 TYR B CA 1
ATOM 19242 C C . TYR B 2 680 ? 122.739 192.286 161.894 1.00 137.24 680 TYR B C 1
ATOM 19243 O O . TYR B 2 680 ? 123.214 192.553 163.003 1.00 137.24 680 TYR B O 1
ATOM 19261 N N . LYS B 2 681 ? 121.476 192.574 161.575 1.00 136.59 681 LYS B N 1
ATOM 19262 C CA . LYS B 2 681 ? 120.592 193.171 162.571 1.00 136.59 681 LYS B CA 1
ATOM 19263 C C . LYS B 2 681 ? 120.343 192.216 163.731 1.00 136.59 681 LYS B C 1
ATOM 19264 O O . LYS B 2 681 ? 120.277 192.644 164.888 1.00 136.59 681 LYS B O 1
ATOM 19283 N N . SER B 2 682 ? 120.199 190.920 163.443 1.00 140.27 682 SER B N 1
ATOM 19284 C CA . SER B 2 682 ? 119.962 189.953 164.509 1.00 140.27 682 SER B CA 1
ATOM 19285 C C . SER B 2 682 ? 121.156 189.854 165.451 1.00 140.27 682 SER B C 1
ATOM 19286 O O . SER B 2 682 ? 120.985 189.775 166.673 1.00 140.27 682 SER B O 1
ATOM 19294 N N . THR B 2 683 ? 122.372 189.863 164.905 1.00 140.45 683 THR B N 1
ATOM 19295 C CA . THR B 2 683 ? 123.574 189.664 165.704 1.00 140.45 683 THR B CA 1
ATOM 19296 C C . THR B 2 683 ? 124.018 190.906 166.467 1.00 140.45 683 THR B C 1
ATOM 19297 O O . THR B 2 683 ? 124.933 190.805 167.291 1.00 140.45 683 THR B O 1
ATOM 19299 N N . VAL B 2 684 ? 123.411 192.064 166.220 1.00 139.83 684 VAL B N 1
ATOM 19300 C CA . VAL B 2 684 ? 123.796 193.288 166.914 1.00 139.83 684 VAL B CA 1
ATOM 19301 C C . VAL B 2 684 ? 123.484 193.206 168.405 1.00 139.83 684 VAL B C 1
ATOM 19302 O O . VAL B 2 684 ? 124.361 193.410 169.245 1.00 139.83 684 VAL B O 1
ATOM 19304 N N . GLY B 2 700 ? 127.642 204.716 157.605 1.00 139.12 701 GLY B N 1
ATOM 19305 C CA . GLY B 2 700 ? 127.559 203.278 157.780 1.00 139.12 701 GLY B CA 1
ATOM 19306 C C . GLY B 2 700 ? 126.991 202.575 156.564 1.00 139.12 701 GLY B C 1
ATOM 19307 O O . GLY B 2 700 ? 126.045 203.061 155.944 1.00 139.12 701 GLY B O 1
ATOM 19311 N N . PHE B 2 701 ? 127.578 201.426 156.220 1.00 138.35 702 PHE B N 1
ATOM 19312 C CA . PHE B 2 701 ? 127.106 200.680 155.055 1.00 138.35 702 PHE B CA 1
ATOM 19313 C C . PHE B 2 701 ? 125.680 200.181 155.245 1.00 138.35 702 PHE B C 1
ATOM 19314 O O . PHE B 2 701 ? 124.920 200.111 154.274 1.00 138.35 702 PHE B O 1
ATOM 19331 N N . GLU B 2 702 ? 125.296 199.836 156.475 1.00 139.88 703 GLU B N 1
ATOM 19332 C CA . GLU B 2 702 ? 123.932 199.377 156.710 1.00 139.88 703 GLU B CA 1
ATOM 19333 C C . GLU B 2 702 ? 122.921 200.494 156.480 1.00 139.88 703 GLU B C 1
ATOM 19334 O O . GLU B 2 702 ? 121.813 200.234 155.993 1.00 139.88 703 GLU B O 1
ATOM 19346 N N . GLN B 2 703 ? 123.282 201.735 156.821 1.00 139.81 704 GLN B N 1
ATOM 19347 C CA . GLN B 2 703 ? 122.416 202.869 156.511 1.00 139.81 704 GLN B CA 1
ATOM 19348 C C . GLN B 2 703 ? 122.215 203.004 155.008 1.00 139.81 704 GLN B C 1
ATOM 19349 O O . GLN B 2 703 ? 121.092 203.225 154.539 1.00 139.81 704 GLN B O 1
ATOM 19363 N N . ASN B 2 704 ? 123.296 202.862 154.238 1.00 139.29 705 ASN B N 1
ATOM 19364 C CA . ASN B 2 704 ? 123.183 202.919 152.786 1.00 139.29 705 ASN B CA 1
ATOM 19365 C C . ASN B 2 704 ? 122.310 201.787 152.262 1.00 139.29 705 ASN B C 1
ATOM 19366 O O . ASN B 2 704 ? 121.488 201.995 151.362 1.00 139.29 705 ASN B O 1
ATOM 19377 N N . PHE B 2 705 ? 122.464 200.586 152.826 1.00 133.77 706 PHE B N 1
ATOM 19378 C CA . PHE B 2 705 ? 121.681 199.441 152.370 1.00 133.77 706 PHE B CA 1
ATOM 19379 C C . PHE B 2 705 ? 120.193 199.663 152.610 1.00 133.77 706 PHE B C 1
ATOM 19380 O O . PHE B 2 705 ? 119.376 199.496 151.696 1.00 133.77 706 PHE B O 1
ATOM 19397 N N . GLU B 2 706 ? 119.821 200.034 153.838 1.00 137.29 707 GLU B N 1
ATOM 19398 C CA . GLU B 2 706 ? 118.404 200.222 154.130 1.00 137.29 707 GLU B CA 1
ATOM 19399 C C . GLU B 2 706 ? 117.828 201.403 153.359 1.00 137.29 707 GLU B C 1
ATOM 19400 O O . GLU B 2 706 ? 116.678 201.339 152.912 1.00 137.29 707 GLU B O 1
ATOM 19412 N N . GLU B 2 707 ? 118.606 202.476 153.172 1.00 136.15 708 GLU B N 1
ATOM 19413 C CA . GLU B 2 707 ? 118.123 203.599 152.376 1.00 136.15 708 GLU B CA 1
ATOM 19414 C C . GLU B 2 707 ? 117.878 203.184 150.931 1.00 136.15 708 GLU B C 1
ATOM 19415 O O . GLU B 2 707 ? 116.851 203.542 150.341 1.00 136.15 708 GLU B O 1
ATOM 19419 N N . MET B 2 708 ? 118.804 202.419 150.346 1.00 132.18 709 MET B N 1
ATOM 19420 C CA . MET B 2 708 ? 118.635 201.978 148.967 1.00 132.18 709 MET B CA 1
ATOM 19421 C C . MET B 2 708 ? 117.435 201.051 148.828 1.00 132.18 709 MET B C 1
ATOM 19422 O O . MET B 2 708 ? 116.678 201.147 147.855 1.00 132.18 709 MET B O 1
ATOM 19426 N N . LEU B 2 709 ? 117.246 200.143 149.787 1.00 128.85 710 LEU B N 1
ATOM 19427 C CA . LEU B 2 709 ? 116.110 199.228 149.705 1.00 128.85 710 LEU B CA 1
ATOM 19428 C C . LEU B 2 709 ? 114.787 199.969 149.875 1.00 128.85 710 LEU B C 1
ATOM 19429 O O . LEU B 2 709 ? 113.808 199.674 149.176 1.00 128.85 710 LEU B O 1
ATOM 19445 N N . GLU B 2 710 ? 114.738 200.945 150.785 1.00 131.12 711 GLU B N 1
ATOM 19446 C CA . GLU B 2 710 ? 113.535 201.756 150.921 1.00 131.12 711 GLU B CA 1
ATOM 19447 C C . GLU B 2 710 ? 113.255 202.536 149.644 1.00 131.12 711 GLU B C 1
ATOM 19448 O O . GLU B 2 710 ? 112.102 202.608 149.200 1.00 131.12 711 GLU B O 1
ATOM 19460 N N . SER B 2 711 ? 114.292 203.106 149.031 1.00 132.58 712 SER B N 1
ATOM 19461 C CA . SER B 2 711 ? 114.097 203.865 147.803 1.00 132.58 712 SER B CA 1
ATOM 19462 C C . SER B 2 711 ? 113.595 202.972 146.675 1.00 132.58 712 SER B C 1
ATOM 19463 O O . SER B 2 711 ? 112.672 203.347 145.944 1.00 132.58 712 SER B O 1
ATOM 19471 N N . VAL B 2 712 ? 114.186 201.783 146.517 1.00 126.13 713 VAL B N 1
ATOM 19472 C CA . VAL B 2 712 ? 113.796 200.952 145.382 1.00 126.13 713 VAL B CA 1
ATOM 19473 C C . VAL B 2 712 ? 112.393 200.394 145.580 1.00 126.13 713 VAL B C 1
ATOM 19474 O O . VAL B 2 712 ? 111.622 200.325 144.620 1.00 126.13 713 VAL B O 1
ATOM 19487 N N . THR B 2 713 ? 112.012 200.004 146.805 1.00 124.94 714 THR B N 1
ATOM 19488 C CA . THR B 2 713 ? 110.641 199.525 146.980 1.00 124.94 714 THR B CA 1
ATOM 19489 C C . THR B 2 713 ? 109.635 200.665 146.823 1.00 124.94 714 THR B C 1
ATOM 19490 O O . THR B 2 713 ? 108.556 200.468 146.246 1.00 124.94 714 THR B O 1
ATOM 19501 N N . ARG B 2 714 ? 109.977 201.870 147.301 1.00 125.48 715 ARG B N 1
ATOM 19502 C CA . ARG B 2 714 ? 109.080 203.009 147.132 1.00 125.48 715 ARG B CA 1
ATOM 19503 C C . ARG B 2 714 ? 108.909 203.361 145.661 1.00 125.48 715 ARG B C 1
ATOM 19504 O O . ARG B 2 714 ? 107.814 203.736 145.230 1.00 125.48 715 ARG B O 1
ATOM 19508 N N . ARG B 2 715 ? 109.981 203.260 144.876 1.00 125.91 716 ARG B N 1
ATOM 19509 C CA . ARG B 2 715 ? 109.855 203.471 143.439 1.00 125.91 716 ARG B CA 1
ATOM 19510 C C . ARG B 2 715 ? 109.071 202.338 142.790 1.00 125.91 716 ARG B C 1
ATOM 19511 O O . ARG B 2 715 ? 108.335 202.556 141.821 1.00 125.91 716 ARG B O 1
ATOM 19515 N N . MET B 2 716 ? 109.216 201.120 143.315 1.00 123.03 717 MET B N 1
ATOM 19516 C CA . MET B 2 716 ? 108.591 199.962 142.692 1.00 123.03 717 MET B CA 1
ATOM 19517 C C . MET B 2 716 ? 107.078 200.003 142.852 1.00 123.03 717 MET B C 1
ATOM 19518 O O . MET B 2 716 ? 106.346 199.649 141.920 1.00 123.03 717 MET B O 1
ATOM 19532 N N . ILE B 2 717 ? 106.586 200.417 144.025 1.00 125.05 718 ILE B N 1
ATOM 19533 C CA . ILE B 2 717 ? 105.134 200.514 144.188 1.00 125.05 718 ILE B CA 1
ATOM 19534 C C . ILE B 2 717 ? 104.567 201.592 143.271 1.00 125.05 718 ILE B C 1
ATOM 19535 O O . ILE B 2 717 ? 103.457 201.446 142.745 1.00 125.05 718 ILE B O 1
ATOM 19551 N N . LYS B 2 718 ? 105.310 202.680 143.063 1.00 124.27 719 LYS B N 1
ATOM 19552 C CA . LYS B 2 718 ? 104.938 203.729 142.113 1.00 124.27 719 LYS B CA 1
ATOM 19553 C C . LYS B 2 718 ? 105.600 203.464 140.760 1.00 124.27 719 LYS B C 1
ATOM 19554 O O . LYS B 2 718 ? 106.397 204.252 140.252 1.00 124.27 719 LYS B O 1
ATOM 19558 N N . SER B 2 719 ? 105.251 202.316 140.184 1.00 122.93 720 SER B N 1
ATOM 19559 C CA . SER B 2 719 ? 105.835 201.872 138.928 1.00 122.93 720 SER B CA 1
ATOM 19560 C C . SER B 2 719 ? 104.803 201.056 138.166 1.00 122.93 720 SER B C 1
ATOM 19561 O O . SER B 2 719 ? 103.821 200.574 138.735 1.00 122.93 720 SER B O 1
ATOM 19565 N N . GLU B 2 720 ? 105.040 200.911 136.864 1.00 130.06 721 GLU B N 1
ATOM 19566 C CA . GLU B 2 720 ? 104.133 200.191 135.982 1.00 130.06 721 GLU B CA 1
ATOM 19567 C C . GLU B 2 720 ? 104.949 199.532 134.878 1.00 130.06 721 GLU B C 1
ATOM 19568 O O . GLU B 2 720 ? 106.144 199.795 134.718 1.00 130.06 721 GLU B O 1
ATOM 19572 N N . LEU B 2 721 ? 104.284 198.666 134.109 1.00 135.82 722 LEU B N 1
ATOM 19573 C CA . LEU B 2 721 ? 104.962 197.954 133.031 1.00 135.82 722 LEU B CA 1
ATOM 19574 C C . LEU B 2 721 ? 105.446 198.902 131.942 1.00 135.82 722 LEU B C 1
ATOM 19575 O O . LEU B 2 721 ? 106.406 198.583 131.230 1.00 135.82 722 LEU B O 1
ATOM 19579 N N . GLU B 2 722 ? 104.795 200.059 131.788 1.00 142.35 723 GLU B N 1
ATOM 19580 C CA . GLU B 2 722 ? 105.262 201.048 130.822 1.00 142.35 723 GLU B CA 1
ATOM 19581 C C . GLU B 2 722 ? 106.660 201.544 131.166 1.00 142.35 723 GLU B C 1
ATOM 19582 O O . GLU B 2 722 ? 107.445 201.862 130.266 1.00 142.35 723 GLU B O 1
ATOM 19586 N N . ASP B 2 723 ? 106.984 201.621 132.459 1.00 138.12 724 ASP B N 1
ATOM 19587 C CA . ASP B 2 723 ? 108.335 201.995 132.863 1.00 138.12 724 ASP B CA 1
ATOM 19588 C C . ASP B 2 723 ? 109.354 200.970 132.384 1.00 138.12 724 ASP B C 1
ATOM 19589 O O . ASP B 2 723 ? 110.436 201.333 131.909 1.00 138.12 724 ASP B O 1
ATOM 19593 N N . PHE B 2 724 ? 109.027 199.686 132.499 1.00 139.58 725 PHE B N 1
ATOM 19594 C CA . PHE B 2 724 ? 109.901 198.634 132.013 1.00 139.58 725 PHE B CA 1
ATOM 19595 C C . PHE B 2 724 ? 109.840 198.560 130.490 1.00 139.58 725 PHE B C 1
ATOM 19596 O O . PHE B 2 724 ? 108.940 199.106 129.847 1.00 139.58 725 PHE B O 1
ATOM 19600 N N . GLU B 2 725 ? 110.829 197.878 129.910 1.00 139.96 726 GLU B N 1
ATOM 19601 C CA . GLU B 2 725 ? 110.856 197.710 128.461 1.00 139.96 726 GLU B CA 1
ATOM 19602 C C . GLU B 2 725 ? 109.664 196.894 127.979 1.00 139.96 726 GLU B C 1
ATOM 19603 O O . GLU B 2 725 ? 109.037 197.233 126.969 1.00 139.96 726 GLU B O 1
ATOM 19607 N N . LEU B 2 726 ? 109.333 195.819 128.692 1.00 140.98 727 LEU B N 1
ATOM 19608 C CA . LEU B 2 726 ? 108.196 194.969 128.350 1.00 140.98 727 LEU B CA 1
ATOM 19609 C C . LEU B 2 726 ? 106.946 195.575 128.974 1.00 140.98 727 LEU B C 1
ATOM 19610 O O . LEU B 2 726 ? 106.774 195.534 130.197 1.00 140.98 727 LEU B O 1
ATOM 19626 N N . ASP B 2 727 ? 106.069 196.129 128.135 1.00 146.14 728 ASP B N 1
ATOM 19627 C CA . ASP B 2 727 ? 104.887 196.836 128.619 1.00 146.14 728 ASP B CA 1
ATOM 19628 C C . ASP B 2 727 ? 103.678 195.909 128.722 1.00 146.14 728 ASP B C 1
ATOM 19629 O O . ASP B 2 727 ? 103.163 195.675 129.820 1.00 146.14 728 ASP B O 1
ATOM 19638 N N . LYS B 2 728 ? 103.230 195.363 127.593 1.00 148.05 729 LYS B N 1
ATOM 19639 C CA . LYS B 2 728 ? 102.084 194.460 127.567 1.00 148.05 729 LYS B CA 1
ATOM 19640 C C . LYS B 2 728 ? 101.862 194.006 126.130 1.00 148.05 729 LYS B C 1
ATOM 19641 O O . LYS B 2 728 ? 102.442 194.553 125.187 1.00 148.05 729 LYS B O 1
ATOM 19645 N N . SER B 2 729 ? 100.998 193.004 125.982 1.00 148.06 730 SER B N 1
ATOM 19646 C CA . SER B 2 729 ? 100.514 192.507 124.684 1.00 148.06 730 SER B CA 1
ATOM 19647 C C . SER B 2 729 ? 101.718 192.011 123.883 1.00 148.06 730 SER B C 1
ATOM 19648 O O . SER B 2 729 ? 102.571 191.310 124.450 1.00 148.06 730 SER B O 1
ATOM 19656 N N . ALA B 2 730 ? 101.839 192.339 122.596 1.00 149.20 731 ALA B N 1
ATOM 19657 C CA . ALA B 2 730 ? 102.928 191.840 121.760 1.00 149.20 731 ALA B CA 1
ATOM 19658 C C . ALA B 2 730 ? 104.162 192.697 122.002 1.00 149.20 731 ALA B C 1
ATOM 19659 O O . ALA B 2 730 ? 104.298 193.799 121.467 1.00 149.20 731 ALA B O 1
ATOM 19666 N N . ASP B 2 731 ? 105.065 192.183 122.840 1.00 145.00 732 ASP B N 1
ATOM 19667 C CA . ASP B 2 731 ? 106.367 192.789 123.081 1.00 145.00 732 ASP B CA 1
ATOM 19668 C C . ASP B 2 731 ? 107.521 191.797 123.063 1.00 145.00 732 ASP B C 1
ATOM 19669 O O . ASP B 2 731 ? 108.671 192.226 122.923 1.00 145.00 732 ASP B O 1
ATOM 19678 N N . PHE B 2 732 ? 107.256 190.499 123.198 1.00 142.94 733 PHE B N 1
ATOM 19679 C CA . PHE B 2 732 ? 108.295 189.481 123.121 1.00 142.94 733 PHE B CA 1
ATOM 19680 C C . PHE B 2 732 ? 107.665 188.195 122.609 1.00 142.94 733 PHE B C 1
ATOM 19681 O O . PHE B 2 732 ? 106.447 188.008 122.674 1.00 142.94 733 PHE B O 1
ATOM 19698 N N . SER B 2 733 ? 108.514 187.311 122.089 1.00 146.80 734 SER B N 1
ATOM 19699 C CA . SER B 2 733 ? 108.092 185.997 121.624 1.00 146.80 734 SER B CA 1
ATOM 19700 C C . SER B 2 733 ? 109.254 185.030 121.809 1.00 146.80 734 SER B C 1
ATOM 19701 O O . SER B 2 733 ? 110.412 185.462 121.779 1.00 146.80 734 SER B O 1
ATOM 19709 N N . PRO B 2 734 ? 108.996 183.732 121.991 1.00 148.44 735 PRO B N 1
ATOM 19710 C CA . PRO B 2 734 ? 110.115 182.791 122.121 1.00 148.44 735 PRO B CA 1
ATOM 19711 C C . PRO B 2 734 ? 110.883 182.641 120.816 1.00 148.44 735 PRO B C 1
ATOM 19712 O O . PRO B 2 734 ? 110.370 182.886 119.722 1.00 148.44 735 PRO B O 1
ATOM 19723 N N . SER B 2 735 ? 112.142 182.223 120.956 1.00 151.80 736 SER B N 1
ATOM 19724 C CA . SER B 2 735 ? 113.018 181.939 119.817 1.00 151.80 736 SER B CA 1
ATOM 19725 C C . SER B 2 735 ? 113.216 183.174 118.939 1.00 151.80 736 SER B C 1
ATOM 19726 O O . SER B 2 735 ? 113.287 183.086 117.711 1.00 151.80 736 SER B O 1
ATOM 19734 N N . SER B 2 736 ? 113.300 184.338 119.580 1.00 147.64 737 SER B N 1
ATOM 19735 C CA . SER B 2 736 ? 113.584 185.604 118.916 1.00 147.64 737 SER B CA 1
ATOM 19736 C C . SER B 2 736 ? 114.519 186.395 119.815 1.00 147.64 737 SER B C 1
ATOM 19737 O O . SER B 2 736 ? 114.305 186.445 121.029 1.00 147.64 737 SER B O 1
ATOM 19745 N N . GLY B 2 737 ? 115.544 187.009 119.217 1.00 144.66 738 GLY B N 1
ATOM 19746 C CA . GLY B 2 737 ? 116.608 187.686 119.945 1.00 144.66 738 GLY B CA 1
ATOM 19747 C C . GLY B 2 737 ? 116.144 188.693 120.980 1.00 144.66 738 GLY B C 1
ATOM 19748 O O . GLY B 2 737 ? 116.480 188.584 122.167 1.00 144.66 738 GLY B O 1
ATOM 19752 N N . VAL B 2 738 ? 115.355 189.674 120.539 1.00 144.59 739 VAL B N 1
ATOM 19753 C CA . VAL B 2 738 ? 114.760 190.620 121.478 1.00 144.59 739 VAL B CA 1
ATOM 19754 C C . VAL B 2 738 ? 113.848 189.891 122.455 1.00 144.59 739 VAL B C 1
ATOM 19755 O O . VAL B 2 738 ? 113.785 190.232 123.642 1.00 144.59 739 VAL B O 1
ATOM 19757 N N . GLY B 2 739 ? 113.133 188.872 121.977 1.00 142.90 740 GLY B N 1
ATOM 19758 C CA . GLY B 2 739 ? 112.233 188.142 122.853 1.00 142.90 740 GLY B CA 1
ATOM 19759 C C . GLY B 2 739 ? 112.950 187.340 123.924 1.00 142.90 740 GLY B C 1
ATOM 19760 O O . GLY B 2 739 ? 112.555 187.362 125.095 1.00 142.90 740 GLY B O 1
ATOM 19764 N N . VAL B 2 740 ? 114.004 186.612 123.544 1.00 139.21 741 VAL B N 1
ATOM 19765 C CA . VAL B 2 740 ? 114.748 185.840 124.535 1.00 139.21 741 VAL B CA 1
ATOM 19766 C C . VAL B 2 740 ? 115.468 186.783 125.486 1.00 139.21 741 VAL B C 1
ATOM 19767 O O . VAL B 2 740 ? 115.687 186.456 126.659 1.00 139.21 741 VAL B O 1
ATOM 19780 N N . LYS B 2 741 ? 115.860 187.962 124.994 1.00 136.25 742 LYS B N 1
ATOM 19781 C CA . LYS B 2 741 ? 116.369 188.987 125.895 1.00 136.25 742 LYS B CA 1
ATOM 19782 C C . LYS B 2 741 ? 115.314 189.383 126.920 1.00 136.25 742 LYS B C 1
ATOM 19783 O O . LYS B 2 741 ? 115.571 189.349 128.128 1.00 136.25 742 LYS B O 1
ATOM 19787 N N . ASN B 2 742 ? 114.105 189.714 126.457 1.00 135.36 743 ASN B N 1
ATOM 19788 C CA . ASN B 2 742 ? 113.065 190.212 127.354 1.00 135.36 743 ASN B CA 1
ATOM 19789 C C . ASN B 2 742 ? 112.625 189.152 128.359 1.00 135.36 743 ASN B C 1
ATOM 19790 O O . ASN B 2 742 ? 112.204 189.486 129.474 1.00 135.36 743 ASN B O 1
ATOM 19792 N N . ASN B 2 743 ? 112.704 187.874 127.980 1.00 134.29 744 ASN B N 1
ATOM 19793 C CA . ASN B 2 743 ? 112.366 186.804 128.917 1.00 134.29 744 ASN B CA 1
ATOM 19794 C C . ASN B 2 743 ? 113.285 186.828 130.133 1.00 134.29 744 ASN B C 1
ATOM 19795 O O . ASN B 2 743 ? 112.852 186.554 131.262 1.00 134.29 744 ASN B O 1
ATOM 19806 N N . ILE B 2 744 ? 114.560 187.154 129.917 1.00 128.97 745 ILE B N 1
ATOM 19807 C CA . ILE B 2 744 ? 115.513 187.220 131.019 1.00 128.97 745 ILE B CA 1
ATOM 19808 C C . ILE B 2 744 ? 115.122 188.330 131.987 1.00 128.97 745 ILE B C 1
ATOM 19809 O O . ILE B 2 744 ? 115.117 188.136 133.210 1.00 128.97 745 ILE B O 1
ATOM 19825 N N . TYR B 2 745 ? 114.779 189.508 131.453 1.00 129.31 746 TYR B N 1
ATOM 19826 C CA . TYR B 2 745 ? 114.327 190.599 132.311 1.00 129.31 746 TYR B CA 1
ATOM 19827 C C . TYR B 2 745 ? 113.065 190.208 133.062 1.00 129.31 746 TYR B C 1
ATOM 19828 O O . TYR B 2 745 ? 112.903 190.548 134.241 1.00 129.31 746 TYR B O 1
ATOM 19846 N N . ALA B 2 746 ? 112.163 189.485 132.394 1.00 125.86 747 ALA B N 1
ATOM 19847 C CA . ALA B 2 746 ? 110.914 189.086 133.031 1.00 125.86 747 ALA B CA 1
ATOM 19848 C C . ALA B 2 746 ? 111.172 188.182 134.230 1.00 125.86 747 ALA B C 1
ATOM 19849 O O . ALA B 2 746 ? 110.711 188.464 135.342 1.00 125.86 747 ALA B O 1
ATOM 19856 N N . ILE B 2 747 ? 111.934 187.105 134.033 1.00 122.11 748 ILE B N 1
ATOM 19857 C CA . ILE B 2 747 ? 112.149 186.172 135.137 1.00 122.11 748 ILE B CA 1
ATOM 19858 C C . ILE B 2 747 ? 112.958 186.837 136.248 1.00 122.11 748 ILE B C 1
ATOM 19859 O O . ILE B 2 747 ? 112.689 186.631 137.444 1.00 122.11 748 ILE B O 1
ATOM 19875 N N . GLN B 2 748 ? 113.916 187.694 135.877 1.00 122.09 749 GLN B N 1
ATOM 19876 C CA . GLN B 2 748 ? 114.715 188.380 136.882 1.00 122.09 749 GLN B CA 1
ATOM 19877 C C . GLN B 2 748 ? 113.853 189.298 137.740 1.00 122.09 749 GLN B C 1
ATOM 19878 O O . GLN B 2 748 ? 113.920 189.248 138.972 1.00 122.09 749 GLN B O 1
ATOM 19892 N N . VAL B 2 749 ? 113.009 190.122 137.113 1.00 116.56 750 VAL B N 1
ATOM 19893 C CA . VAL B 2 749 ? 112.243 191.076 137.906 1.00 116.56 750 VAL B CA 1
ATOM 19894 C C . VAL B 2 749 ? 111.153 190.366 138.703 1.00 116.56 750 VAL B C 1
ATOM 19895 O O . VAL B 2 749 ? 110.764 190.844 139.773 1.00 116.56 750 VAL B O 1
ATOM 19908 N N . MET B 2 750 ? 110.659 189.214 138.231 1.00 114.82 751 MET B N 1
ATOM 19909 C CA . MET B 2 750 ? 109.818 188.387 139.100 1.00 114.82 751 MET B CA 1
ATOM 19910 C C . MET B 2 750 ? 110.566 187.969 140.361 1.00 114.82 751 MET B C 1
ATOM 19911 O O . MET B 2 750 ? 110.021 188.049 141.474 1.00 114.82 751 MET B O 1
ATOM 19925 N N . GLY B 2 751 ? 111.820 187.533 140.211 1.00 113.96 752 GLY B N 1
ATOM 19926 C CA . GLY B 2 751 ? 112.608 187.192 141.389 1.00 113.96 752 GLY B CA 1
ATOM 19927 C C . GLY B 2 751 ? 112.807 188.370 142.328 1.00 113.96 752 GLY B C 1
ATOM 19928 O O . GLY B 2 751 ? 112.702 188.232 143.554 1.00 113.96 752 GLY B O 1
ATOM 19932 N N . ILE B 2 752 ? 113.091 189.545 141.764 1.00 116.40 753 ILE B N 1
ATOM 19933 C CA . ILE B 2 752 ? 113.292 190.739 142.585 1.00 116.40 753 ILE B CA 1
ATOM 19934 C C . ILE B 2 752 ? 112.010 191.092 143.329 1.00 116.40 753 ILE B C 1
ATOM 19935 O O . ILE B 2 752 ? 112.046 191.476 144.506 1.00 116.40 753 ILE B O 1
ATOM 19951 N N . CYS B 2 753 ? 110.860 190.968 142.661 1.00 116.38 754 CYS B N 1
ATOM 19952 C CA . CYS B 2 753 ? 109.589 191.218 143.332 1.00 116.38 754 CYS B CA 1
ATOM 19953 C C . CYS B 2 753 ? 109.387 190.261 144.496 1.00 116.38 754 CYS B C 1
ATOM 19954 O O . CYS B 2 753 ? 108.945 190.675 145.573 1.00 116.38 754 CYS B O 1
ATOM 19962 N N . GLU B 2 754 ? 109.724 188.982 144.305 1.00 112.06 755 GLU B N 1
ATOM 19963 C CA . GLU B 2 754 ? 109.606 188.022 145.401 1.00 112.06 755 GLU B CA 1
ATOM 19964 C C . GLU B 2 754 ? 110.477 188.426 146.587 1.00 112.06 755 GLU B C 1
ATOM 19965 O O . GLU B 2 754 ? 110.028 188.397 147.745 1.00 112.06 755 GLU B O 1
ATOM 19977 N N . VAL B 2 755 ? 111.719 188.831 146.312 1.00 115.66 756 VAL B N 1
ATOM 19978 C CA . VAL B 2 755 ? 112.635 189.198 147.391 1.00 115.66 756 VAL B CA 1
ATOM 19979 C C . VAL B 2 755 ? 112.122 190.423 148.141 1.00 115.66 756 VAL B C 1
ATOM 19980 O O . VAL B 2 755 ? 112.178 190.480 149.377 1.00 115.66 756 VAL B O 1
ATOM 19993 N N . LEU B 2 756 ? 111.625 191.427 147.413 1.00 117.34 757 LEU B N 1
ATOM 19994 C CA . LEU B 2 756 ? 111.122 192.616 148.097 1.00 117.34 757 LEU B CA 1
ATOM 19995 C C . LEU B 2 756 ? 109.859 192.328 148.899 1.00 117.34 757 LEU B C 1
ATOM 19996 O O . LEU B 2 756 ? 109.670 192.927 149.963 1.00 117.34 757 LEU B O 1
ATOM 20012 N N . ILE B 2 757 ? 108.978 191.444 148.414 1.00 114.61 758 ILE B N 1
ATOM 20013 C CA . ILE B 2 757 ? 107.836 191.031 149.233 1.00 114.61 758 ILE B CA 1
ATOM 20014 C C . ILE B 2 757 ? 108.314 190.400 150.532 1.00 114.61 758 ILE B C 1
ATOM 20015 O O . ILE B 2 757 ? 107.786 190.701 151.613 1.00 114.61 758 ILE B O 1
ATOM 20031 N N . GLU B 2 758 ? 109.324 189.526 150.452 1.00 112.62 759 GLU B N 1
ATOM 20032 C CA . GLU B 2 758 ? 109.838 188.897 151.667 1.00 112.62 759 GLU B CA 1
ATOM 20033 C C . GLU B 2 758 ? 110.392 189.935 152.636 1.00 112.62 759 GLU B C 1
ATOM 20034 O O . GLU B 2 758 ? 110.074 189.913 153.832 1.00 112.62 759 GLU B O 1
ATOM 20046 N N . TYR B 2 759 ? 111.188 190.878 152.129 1.00 121.23 760 TYR B N 1
ATOM 20047 C CA . TYR B 2 759 ? 111.791 191.886 152.998 1.00 121.23 760 TYR B CA 1
ATOM 20048 C C . TYR B 2 759 ? 110.733 192.785 153.630 1.00 121.23 760 TYR B C 1
ATOM 20049 O O . TYR B 2 759 ? 110.777 193.062 154.838 1.00 121.23 760 TYR B O 1
ATOM 20067 N N . ASN B 2 760 ? 109.777 193.256 152.825 1.00 118.14 761 ASN B N 1
ATOM 20068 C CA . ASN B 2 760 ? 108.756 194.163 153.333 1.00 118.14 761 ASN B CA 1
ATOM 20069 C C . ASN B 2 760 ? 107.878 193.482 154.371 1.00 118.14 761 ASN B C 1
ATOM 20070 O O . ASN B 2 760 ? 107.513 194.100 155.378 1.00 118.14 761 ASN B O 1
ATOM 20081 N N . PHE B 2 761 ? 107.524 192.212 154.153 1.00 115.18 762 PHE B N 1
ATOM 20082 C CA . PHE B 2 761 ? 106.789 191.497 155.188 1.00 115.18 762 PHE B CA 1
ATOM 20083 C C . PHE B 2 761 ? 107.644 191.313 156.435 1.00 115.18 762 PHE B C 1
ATOM 20084 O O . PHE B 2 761 ? 107.124 191.333 157.556 1.00 115.18 762 PHE B O 1
ATOM 20101 N N . LYS B 2 762 ? 108.956 191.126 156.260 1.00 118.60 763 LYS B N 1
ATOM 20102 C CA . LYS B 2 762 ? 109.835 190.942 157.411 1.00 118.60 763 LYS B CA 1
ATOM 20103 C C . LYS B 2 762 ? 109.859 192.182 158.298 1.00 118.60 763 LYS B C 1
ATOM 20104 O O . LYS B 2 762 ? 109.624 192.090 159.509 1.00 118.60 763 LYS B O 1
ATOM 20108 N N . ILE B 2 763 ? 110.126 193.354 157.715 1.00 121.12 764 ILE B N 1
ATOM 20109 C CA . ILE B 2 763 ? 110.286 194.551 158.544 1.00 121.12 764 ILE B CA 1
ATOM 20110 C C . ILE B 2 763 ? 108.934 195.130 158.951 1.00 121.12 764 ILE B C 1
ATOM 20111 O O . ILE B 2 763 ? 108.811 195.756 160.009 1.00 121.12 764 ILE B O 1
ATOM 20127 N N . GLY B 2 764 ? 107.904 194.934 158.133 1.00 125.41 765 GLY B N 1
ATOM 20128 C CA . GLY B 2 764 ? 106.632 195.592 158.353 1.00 125.41 765 GLY B CA 1
ATOM 20129 C C . GLY B 2 764 ? 105.834 194.948 159.465 1.00 125.41 765 GLY B C 1
ATOM 20130 O O . GLY B 2 764 ? 104.863 194.230 159.211 1.00 125.41 765 GLY B O 1
ATOM 20134 N N . ASN B 2 765 ? 106.236 195.201 160.706 1.00 125.99 766 ASN B N 1
ATOM 20135 C CA . ASN B 2 765 ? 105.644 194.525 161.856 1.00 125.99 766 ASN B CA 1
ATOM 20136 C C . ASN B 2 765 ? 104.224 195.032 162.062 1.00 125.99 766 ASN B C 1
ATOM 20137 O O . ASN B 2 765 ? 103.998 196.007 162.781 1.00 125.99 766 ASN B O 1
ATOM 20144 N N . PHE B 2 766 ? 103.263 194.345 161.440 1.00 124.85 767 PHE B N 1
ATOM 20145 C CA . PHE B 2 766 ? 101.831 194.548 161.672 1.00 124.85 767 PHE B CA 1
ATOM 20146 C C . PHE B 2 766 ? 101.428 195.996 161.382 1.00 124.85 767 PHE B C 1
ATOM 20147 O O . PHE B 2 766 ? 100.987 196.738 162.262 1.00 124.85 767 PHE B O 1
ATOM 20164 N N . SER B 2 767 ? 101.599 196.385 160.119 1.00 122.63 768 SER B N 1
ATOM 20165 C CA . SER B 2 767 ? 101.292 197.729 159.645 1.00 122.63 768 SER B CA 1
ATOM 20166 C C . SER B 2 767 ? 100.448 197.630 158.384 1.00 122.63 768 SER B C 1
ATOM 20167 O O . SER B 2 767 ? 100.781 196.871 157.469 1.00 122.63 768 SER B O 1
ATOM 20175 N N . LYS B 2 768 ? 99.356 198.395 158.344 1.00 122.08 769 LYS B N 1
ATOM 20176 C CA . LYS B 2 768 ? 98.457 198.343 157.195 1.00 122.08 769 LYS B CA 1
ATOM 20177 C C . LYS B 2 768 ? 99.135 198.850 155.928 1.00 122.08 769 LYS B C 1
ATOM 20178 O O . LYS B 2 768 ? 98.938 198.286 154.846 1.00 122.08 769 LYS B O 1
ATOM 20180 N N . ASN B 2 769 ? 99.927 199.919 156.040 1.00 121.45 770 ASN B N 1
ATOM 20181 C CA . ASN B 2 769 ? 100.566 200.491 154.858 1.00 121.45 770 ASN B CA 1
ATOM 20182 C C . ASN B 2 769 ? 101.577 199.527 154.246 1.00 121.45 770 ASN B C 1
ATOM 20183 O O . ASN B 2 769 ? 101.672 199.415 153.017 1.00 121.45 770 ASN B O 1
ATOM 20194 N N . LYS B 2 770 ? 102.338 198.820 155.084 1.00 121.11 771 LYS B N 1
ATOM 20195 C CA . LYS B 2 770 ? 103.321 197.877 154.564 1.00 121.11 771 LYS B CA 1
ATOM 20196 C C . LYS B 2 770 ? 102.642 196.728 153.836 1.00 121.11 771 LYS B C 1
ATOM 20197 O O . LYS B 2 770 ? 103.100 196.302 152.771 1.00 121.11 771 LYS B O 1
ATOM 20216 N N . PHE B 2 771 ? 101.541 196.219 154.388 1.00 120.93 772 PHE B N 1
ATOM 20217 C CA . PHE B 2 771 ? 100.819 195.147 153.716 1.00 120.93 772 PHE B CA 1
ATOM 20218 C C . PHE B 2 771 ? 100.150 195.645 152.442 1.00 120.93 772 PHE B C 1
ATOM 20219 O O . PHE B 2 771 ? 100.037 194.890 151.471 1.00 120.93 772 PHE B O 1
ATOM 20236 N N . GLU B 2 772 ? 99.713 196.906 152.415 1.00 118.49 773 GLU B N 1
ATOM 20237 C CA . GLU B 2 772 ? 99.207 197.476 151.170 1.00 118.49 773 GLU B CA 1
ATOM 20238 C C . GLU B 2 772 ? 100.302 197.528 150.113 1.00 118.49 773 GLU B C 1
ATOM 20239 O O . GLU B 2 772 ? 100.066 197.208 148.940 1.00 118.49 773 GLU B O 1
ATOM 20241 N N . ASP B 2 773 ? 101.513 197.918 150.515 1.00 117.28 774 ASP B N 1
ATOM 20242 C CA . ASP B 2 773 ? 102.637 197.906 149.584 1.00 117.28 774 ASP B CA 1
ATOM 20243 C C . ASP B 2 773 ? 102.929 196.492 149.098 1.00 117.28 774 ASP B C 1
ATOM 20244 O O . ASP B 2 773 ? 103.203 196.278 147.911 1.00 117.28 774 ASP B O 1
ATOM 20246 N N . VAL B 2 774 ? 102.870 195.515 150.005 1.00 115.02 775 VAL B N 1
ATOM 20247 C CA . VAL B 2 774 ? 103.096 194.121 149.632 1.00 115.02 775 VAL B CA 1
ATOM 20248 C C . VAL B 2 774 ? 102.057 193.672 148.613 1.00 115.02 775 VAL B C 1
ATOM 20249 O O . VAL B 2 774 ? 102.374 192.967 147.648 1.00 115.02 775 VAL B O 1
ATOM 20262 N N . LEU B 2 775 ? 100.801 194.068 148.816 1.00 115.36 776 LEU B N 1
ATOM 20263 C CA . LEU B 2 775 ? 99.755 193.746 147.854 1.00 115.36 776 LEU B CA 1
ATOM 20264 C C . LEU B 2 775 ? 100.032 194.408 146.510 1.00 115.36 776 LEU B C 1
ATOM 20265 O O . LEU B 2 775 ? 99.743 193.832 145.456 1.00 115.36 776 LEU B O 1
ATOM 20281 N N . GLY B 2 776 ? 100.592 195.618 146.526 1.00 115.38 777 GLY B N 1
ATOM 20282 C CA . GLY B 2 776 ? 100.972 196.259 145.273 1.00 115.38 777 GLY B CA 1
ATOM 20283 C C . GLY B 2 776 ? 102.055 195.497 144.528 1.00 115.38 777 GLY B C 1
ATOM 20284 O O . GLY B 2 776 ? 101.969 195.299 143.308 1.00 115.38 777 GLY B O 1
ATOM 20288 N N . LEU B 2 777 ? 103.092 195.065 145.248 1.00 114.91 778 LEU B N 1
ATOM 20289 C CA . LEU B 2 777 ? 104.117 194.230 144.624 1.00 114.91 778 LEU B CA 1
ATOM 20290 C C . LEU B 2 777 ? 103.526 192.929 144.101 1.00 114.91 778 LEU B C 1
ATOM 20291 O O . LEU B 2 777 ? 103.922 192.447 143.033 1.00 114.91 778 LEU B O 1
ATOM 20307 N N . PHE B 2 778 ? 102.580 192.344 144.835 1.00 110.60 779 PHE B N 1
ATOM 20308 C CA . PHE B 2 778 ? 101.942 191.125 144.352 1.00 110.60 779 PHE B CA 1
ATOM 20309 C C . PHE B 2 778 ? 101.151 191.382 143.078 1.00 110.60 779 PHE B C 1
ATOM 20310 O O . PHE B 2 778 ? 101.132 190.539 142.176 1.00 110.60 779 PHE B O 1
ATOM 20327 N N . THR B 2 779 ? 100.466 192.526 142.996 1.00 113.84 780 THR B N 1
ATOM 20328 C CA . THR B 2 779 ? 99.724 192.844 141.779 1.00 113.84 780 THR B CA 1
ATOM 20329 C C . THR B 2 779 ? 100.667 192.988 140.597 1.00 113.84 780 THR B C 1
ATOM 20330 O O . THR B 2 779 ? 100.372 192.505 139.499 1.00 113.84 780 THR B O 1
ATOM 20341 N N . CYS B 2 780 ? 101.812 193.645 140.802 1.00 113.57 781 CYS B N 1
ATOM 20342 C CA . CYS B 2 780 ? 102.789 193.755 139.720 1.00 113.57 781 CYS B CA 1
ATOM 20343 C C . CYS B 2 780 ? 103.314 192.383 139.312 1.00 113.57 781 CYS B C 1
ATOM 20344 O O . CYS B 2 780 ? 103.422 192.075 138.116 1.00 113.57 781 CYS B O 1
ATOM 20352 N N . TYR B 2 781 ? 103.632 191.543 140.299 1.00 109.45 782 TYR B N 1
ATOM 20353 C CA . TYR B 2 781 ? 104.167 190.216 140.019 1.00 109.45 782 TYR B CA 1
ATOM 20354 C C . TYR B 2 781 ? 103.161 189.365 139.256 1.00 109.45 782 TYR B C 1
ATOM 20355 O O . TYR B 2 781 ? 103.526 188.655 138.314 1.00 109.45 782 TYR B O 1
ATOM 20373 N N . ASN B 2 782 ? 101.887 189.431 139.641 1.00 111.55 783 ASN B N 1
ATOM 20374 C CA . ASN B 2 782 ? 100.865 188.645 138.965 1.00 111.55 783 ASN B CA 1
ATOM 20375 C C . ASN B 2 782 ? 100.541 189.199 137.587 1.00 111.55 783 ASN B C 1
ATOM 20376 O O . ASN B 2 782 ? 100.257 188.425 136.667 1.00 111.55 783 ASN B O 1
ATOM 20387 N N . LYS B 2 783 ? 100.569 190.525 137.425 1.00 110.49 784 LYS B N 1
ATOM 20388 C CA . LYS B 2 783 ? 100.357 191.111 136.108 1.00 110.49 784 LYS B CA 1
ATOM 20389 C C . LYS B 2 783 ? 101.449 190.679 135.143 1.00 110.49 784 LYS B C 1
ATOM 20390 O O . LYS B 2 783 ? 101.171 190.359 133.982 1.00 110.49 784 LYS B O 1
ATOM 20394 N N . LEU B 2 784 ? 102.700 190.655 135.607 1.00 113.52 785 LEU B N 1
ATOM 20395 C CA . LEU B 2 784 ? 103.773 190.166 134.748 1.00 113.52 785 LEU B CA 1
ATOM 20396 C C . LEU B 2 784 ? 103.679 188.660 134.537 1.00 113.52 785 LEU B C 1
ATOM 20397 O O . LEU B 2 784 ? 104.026 188.166 133.458 1.00 113.52 785 LEU B O 1
ATOM 20413 N N . SER B 2 785 ? 103.225 187.916 135.548 1.00 107.52 786 SER B N 1
ATOM 20414 C CA . SER B 2 785 ? 103.153 186.464 135.426 1.00 107.52 786 SER B CA 1
ATOM 20415 C C . SER B 2 785 ? 102.131 186.032 134.385 1.00 107.52 786 SER B C 1
ATOM 20416 O O . SER B 2 785 ? 102.353 185.045 133.674 1.00 107.52 786 SER B O 1
ATOM 20418 N N . GLU B 2 786 ? 101.012 186.751 134.279 1.00 106.42 787 GLU B N 1
ATOM 20419 C CA . GLU B 2 786 ? 99.974 186.385 133.323 1.00 106.42 787 GLU B CA 1
ATOM 20420 C C . GLU B 2 786 ? 100.437 186.507 131.878 1.00 106.42 787 GLU B C 1
ATOM 20421 O O . GLU B 2 786 ? 99.852 185.862 131.002 1.00 106.42 787 GLU B O 1
ATOM 20425 N N . ILE B 2 787 ? 101.462 187.320 131.607 1.00 104.46 788 ILE B N 1
ATOM 20426 C CA . ILE B 2 787 ? 101.961 187.460 130.242 1.00 104.46 788 ILE B CA 1
ATOM 20427 C C . ILE B 2 787 ? 102.511 186.134 129.732 1.00 104.46 788 ILE B C 1
ATOM 20428 O O . ILE B 2 787 ? 102.246 185.731 128.594 1.00 104.46 788 ILE B O 1
ATOM 20430 N N . LEU B 2 788 ? 103.274 185.434 130.564 1.00 104.35 789 LEU B N 1
ATOM 20431 C CA . LEU B 2 788 ? 103.828 184.141 130.185 1.00 104.35 789 LEU B CA 1
ATOM 20432 C C . LEU B 2 788 ? 102.761 183.057 130.281 1.00 104.35 789 LEU B C 1
ATOM 20433 O O . LEU B 2 788 ? 101.587 183.349 130.505 1.00 104.35 789 LEU B O 1
ATOM 20437 N N . ARG B 2 805 ? 110.679 178.348 139.688 1.00 88.65 806 ARG B N 1
ATOM 20438 C CA . ARG B 2 805 ? 111.150 178.294 141.066 1.00 88.65 806 ARG B CA 1
ATOM 20439 C C . ARG B 2 805 ? 110.770 179.565 141.809 1.00 88.65 806 ARG B C 1
ATOM 20440 O O . ARG B 2 805 ? 110.063 180.416 141.273 1.00 88.65 806 ARG B O 1
ATOM 20444 N N . SER B 2 806 ? 111.240 179.687 143.047 1.00 94.72 807 SER B N 1
ATOM 20445 C CA . SER B 2 806 ? 110.948 180.855 143.865 1.00 94.72 807 SER B CA 1
ATOM 20446 C C . SER B 2 806 ? 112.053 181.016 144.895 1.00 94.72 807 SER B C 1
ATOM 20447 O O . SER B 2 806 ? 112.633 180.026 145.346 1.00 94.72 807 SER B O 1
ATOM 20451 N N . PHE B 2 807 ? 112.329 182.268 145.266 1.00 105.71 808 PHE B N 1
ATOM 20452 C CA . PHE B 2 807 ? 113.417 182.617 146.171 1.00 105.71 808 PHE B CA 1
ATOM 20453 C C . PHE B 2 807 ? 112.934 182.889 147.591 1.00 105.71 808 PHE B C 1
ATOM 20454 O O . PHE B 2 807 ? 113.478 183.767 148.268 1.00 105.71 808 PHE B O 1
ATOM 20471 N N . LEU B 2 808 ? 111.924 182.156 148.051 1.00 96.93 809 LEU B N 1
ATOM 20472 C CA . LEU B 2 808 ? 111.443 182.275 149.421 1.00 96.93 809 LEU B CA 1
ATOM 20473 C C . LEU B 2 808 ? 112.120 181.240 150.313 1.00 96.93 809 LEU B C 1
ATOM 20474 O O . LEU B 2 808 ? 112.659 180.238 149.836 1.00 96.93 809 LEU B O 1
ATOM 20490 N N . SER B 2 809 ? 112.084 181.494 151.617 1.00 98.95 810 SER B N 1
ATOM 20491 C CA . SER B 2 809 ? 112.705 180.646 152.624 1.00 98.95 810 SER B CA 1
ATOM 20492 C C . SER B 2 809 ? 111.660 179.801 153.345 1.00 98.95 810 SER B C 1
ATOM 20493 O O . SER B 2 809 ? 110.471 180.123 153.364 1.00 98.95 810 SER B O 1
ATOM 20501 N N . MET B 2 810 ? 112.128 178.705 153.950 1.00 92.25 811 MET B N 1
ATOM 20502 C CA . MET B 2 810 ? 111.230 177.798 154.662 1.00 92.25 811 MET B CA 1
ATOM 20503 C C . MET B 2 810 ? 110.562 178.495 155.838 1.00 92.25 811 MET B C 1
ATOM 20504 O O . MET B 2 810 ? 109.339 178.409 156.013 1.00 92.25 811 MET B O 1
ATOM 20518 N N . GLY B 2 811 ? 111.356 179.174 156.669 1.00 94.55 812 GLY B N 1
ATOM 20519 C CA . GLY B 2 811 ? 110.798 179.831 157.839 1.00 94.55 812 GLY B CA 1
ATOM 20520 C C . GLY B 2 811 ? 109.817 180.923 157.470 1.00 94.55 812 GLY B C 1
ATOM 20521 O O . GLY B 2 811 ? 108.763 181.060 158.098 1.00 94.55 812 GLY B O 1
ATOM 20525 N N . PHE B 2 812 ? 110.143 181.704 156.438 1.00 99.84 813 PHE B N 1
ATOM 20526 C CA . PHE B 2 812 ? 109.226 182.741 155.986 1.00 99.84 813 PHE B CA 1
ATOM 20527 C C . PHE B 2 812 ? 107.915 182.154 155.488 1.00 99.84 813 PHE B C 1
ATOM 20528 O O . PHE B 2 812 ? 106.842 182.682 155.796 1.00 99.84 813 PHE B O 1
ATOM 20545 N N . VAL B 2 813 ? 107.979 181.071 154.715 1.00 90.64 814 VAL B N 1
ATOM 20546 C CA . VAL B 2 813 ? 106.758 180.480 154.178 1.00 90.64 814 VAL B CA 1
ATOM 20547 C C . VAL B 2 813 ? 105.907 179.913 155.306 1.00 90.64 814 VAL B C 1
ATOM 20548 O O . VAL B 2 813 ? 104.678 180.063 155.312 1.00 90.64 814 VAL B O 1
ATOM 20561 N N . SER B 2 814 ? 106.543 179.255 156.278 1.00 90.32 815 SER B N 1
ATOM 20562 C CA . SER B 2 814 ? 105.798 178.715 157.410 1.00 90.32 815 SER B CA 1
ATOM 20563 C C . SER B 2 814 ? 105.136 179.825 158.216 1.00 90.32 815 SER B C 1
ATOM 20564 O O . SER B 2 814 ? 103.962 179.713 158.594 1.00 90.32 815 SER B O 1
ATOM 20572 N N . THR B 2 815 ? 105.872 180.908 158.484 1.00 92.52 816 THR B N 1
ATOM 20573 C CA . THR B 2 815 ? 105.299 182.023 159.229 1.00 92.52 816 THR B CA 1
ATOM 20574 C C . THR B 2 815 ? 104.149 182.661 158.461 1.00 92.52 816 THR B C 1
ATOM 20575 O O . THR B 2 815 ? 103.122 183.015 159.049 1.00 92.52 816 THR B O 1
ATOM 20586 N N . LEU B 2 816 ? 104.302 182.807 157.144 1.00 93.26 817 LEU B N 1
ATOM 20587 C CA . LEU B 2 816 ? 103.250 183.404 156.331 1.00 93.26 817 LEU B CA 1
ATOM 20588 C C . LEU B 2 816 ? 101.993 182.545 156.353 1.00 93.26 817 LEU B C 1
ATOM 20589 O O . LEU B 2 816 ? 100.881 183.061 156.526 1.00 93.26 817 LEU B O 1
ATOM 20605 N N . LEU B 2 817 ? 102.151 181.227 156.201 1.00 88.16 818 LEU B N 1
ATOM 20606 C CA . LEU B 2 817 ? 100.994 180.340 156.217 1.00 88.16 818 LEU B CA 1
ATOM 20607 C C . LEU B 2 817 ? 100.306 180.353 157.574 1.00 88.16 818 LEU B C 1
ATOM 20608 O O . LEU B 2 817 ? 99.072 180.374 157.650 1.00 88.16 818 LEU B O 1
ATOM 20624 N N . THR B 2 818 ? 101.082 180.345 158.661 1.00 89.65 819 THR B N 1
ATOM 20625 C CA . THR B 2 818 ? 100.466 180.417 159.981 1.00 89.65 819 THR B CA 1
ATOM 20626 C C . THR B 2 818 ? 99.767 181.752 160.196 1.00 89.65 819 THR B C 1
ATOM 20627 O O . THR B 2 818 ? 98.745 181.809 160.887 1.00 89.65 819 THR B O 1
ATOM 20638 N N . ALA B 2 819 ? 100.298 182.830 159.621 1.00 92.42 820 ALA B N 1
ATOM 20639 C CA . ALA B 2 819 ? 99.662 184.132 159.775 1.00 92.42 820 ALA B CA 1
ATOM 20640 C C . ALA B 2 819 ? 98.339 184.191 159.025 1.00 92.42 820 ALA B C 1
ATOM 20641 O O . ALA B 2 819 ? 97.338 184.689 159.552 1.00 92.42 820 ALA B O 1
ATOM 20643 N N . LEU B 2 820 ? 98.313 183.689 157.789 1.00 95.17 821 LEU B N 1
ATOM 20644 C CA . LEU B 2 820 ? 97.106 183.806 156.976 1.00 95.17 821 LEU B CA 1
ATOM 20645 C C . LEU B 2 820 ? 95.984 182.934 157.525 1.00 95.17 821 LEU B C 1
ATOM 20646 O O . LEU B 2 820 ? 94.852 183.401 157.697 1.00 95.17 821 LEU B O 1
ATOM 20662 N N . PHE B 2 821 ? 96.281 181.669 157.810 1.00 93.33 822 PHE B N 1
ATOM 20663 C CA . PHE B 2 821 ? 95.300 180.710 158.304 1.00 93.33 822 PHE B CA 1
ATOM 20664 C C . PHE B 2 821 ? 95.462 180.548 159.808 1.00 93.33 822 PHE B C 1
ATOM 20665 O O . PHE B 2 821 ? 96.574 180.327 160.297 1.00 93.33 822 PHE B O 1
ATOM 20682 N N . ARG B 2 822 ? 94.350 180.651 160.533 1.00 96.27 823 ARG B N 1
ATOM 20683 C CA . ARG B 2 822 ? 94.353 180.558 161.992 1.00 96.27 823 ARG B CA 1
ATOM 20684 C C . ARG B 2 822 ? 95.187 181.673 162.619 1.00 96.27 823 ARG B C 1
ATOM 20685 O O . ARG B 2 822 ? 95.873 181.470 163.622 1.00 96.27 823 ARG B O 1
ATOM 20706 N N . ASP B 2 823 ? 95.134 182.860 162.022 1.00 102.63 824 ASP B N 1
ATOM 20707 C CA . ASP B 2 823 ? 95.793 184.039 162.583 1.00 102.63 824 ASP B CA 1
ATOM 20708 C C . ASP B 2 823 ? 94.837 184.856 163.446 1.00 102.63 824 ASP B C 1
ATOM 20709 O O . ASP B 2 823 ? 94.661 186.057 163.250 1.00 102.63 824 ASP B O 1
ATOM 20711 N N . ASN B 2 824 ? 94.209 184.200 164.419 1.00 108.06 825 ASN B N 1
ATOM 20712 C CA . ASN B 2 824 ? 93.206 184.848 165.255 1.00 108.06 825 ASN B CA 1
ATOM 20713 C C . ASN B 2 824 ? 93.898 185.653 166.347 1.00 108.06 825 ASN B C 1
ATOM 20714 O O . ASN B 2 824 ? 94.554 185.083 167.226 1.00 108.06 825 ASN B O 1
ATOM 20716 N N . ALA B 2 825 ? 93.750 186.976 166.293 1.00 121.98 826 ALA B N 1
ATOM 20717 C CA . ALA B 2 825 ? 94.351 187.852 167.290 1.00 121.98 826 ALA B CA 1
ATOM 20718 C C . ALA B 2 825 ? 93.713 189.235 167.248 1.00 121.98 826 ALA B C 1
ATOM 20719 O O . ALA B 2 825 ? 93.648 189.864 166.186 1.00 121.98 826 ALA B O 1
ATOM 20721 N N . GLN B 2 826 ? 93.243 189.717 168.400 1.00 128.26 827 GLN B N 1
ATOM 20722 C CA . GLN B 2 826 ? 92.618 191.032 168.462 1.00 128.26 827 GLN B CA 1
ATOM 20723 C C . GLN B 2 826 ? 93.616 192.167 168.278 1.00 128.26 827 GLN B C 1
ATOM 20724 O O . GLN B 2 826 ? 93.206 193.287 167.956 1.00 128.26 827 GLN B O 1
ATOM 20726 N N . SER B 2 827 ? 94.912 191.908 168.476 1.00 128.62 828 SER B N 1
ATOM 20727 C CA . SER B 2 827 ? 95.914 192.953 168.288 1.00 128.62 828 SER B CA 1
ATOM 20728 C C . SER B 2 827 ? 95.981 193.415 166.839 1.00 128.62 828 SER B C 1
ATOM 20729 O O . SER B 2 827 ? 96.371 194.557 166.573 1.00 128.62 828 SER B O 1
ATOM 20737 N N . HIS B 2 828 ? 95.614 192.553 165.895 1.00 129.19 829 HIS B N 1
ATOM 20738 C CA . HIS B 2 828 ? 95.661 192.924 164.489 1.00 129.19 829 HIS B CA 1
ATOM 20739 C C . HIS B 2 828 ? 94.613 193.986 164.194 1.00 129.19 829 HIS B C 1
ATOM 20740 O O . HIS B 2 828 ? 93.434 193.817 164.518 1.00 129.19 829 HIS B O 1
ATOM 20754 N N . GLU B 2 829 ? 95.041 195.079 163.571 1.00 126.65 830 GLU B N 1
ATOM 20755 C CA . GLU B 2 829 ? 94.121 196.126 163.130 1.00 126.65 830 GLU B CA 1
ATOM 20756 C C . GLU B 2 829 ? 93.656 195.879 161.700 1.00 126.65 830 GLU B C 1
ATOM 20757 O O . GLU B 2 829 ? 93.743 196.745 160.830 1.00 126.65 830 GLU B O 1
ATOM 20759 N N . GLU B 2 830 ? 93.158 194.665 161.454 1.00 120.78 831 GLU B N 1
ATOM 20760 C CA . GLU B 2 830 ? 92.784 194.218 160.114 1.00 120.78 831 GLU B CA 1
ATOM 20761 C C . GLU B 2 830 ? 93.971 194.260 159.155 1.00 120.78 831 GLU B C 1
ATOM 20762 O O . GLU B 2 830 ? 93.799 194.451 157.949 1.00 120.78 831 GLU B O 1
ATOM 20766 N N . SER B 2 831 ? 95.188 194.091 159.680 1.00 116.74 832 SER B N 1
ATOM 20767 C CA . SER B 2 831 ? 96.364 194.080 158.819 1.00 116.74 832 SER B CA 1
ATOM 20768 C C . SER B 2 831 ? 96.338 192.876 157.890 1.00 116.74 832 SER B C 1
ATOM 20769 O O . SER B 2 831 ? 96.517 193.010 156.674 1.00 116.74 832 SER B O 1
ATOM 20771 N N . LEU B 2 832 ? 96.093 191.689 158.445 1.00 113.29 833 LEU B N 1
ATOM 20772 C CA . LEU B 2 832 ? 95.961 190.495 157.623 1.00 113.29 833 LEU B CA 1
ATOM 20773 C C . LEU B 2 832 ? 94.676 190.492 156.805 1.00 113.29 833 LEU B C 1
ATOM 20774 O O . LEU B 2 832 ? 94.572 189.718 155.848 1.00 113.29 833 LEU B O 1
ATOM 20778 N N . ALA B 2 833 ? 93.695 191.328 157.159 1.00 112.60 834 ALA B N 1
ATOM 20779 C CA . ALA B 2 833 ? 92.448 191.364 156.403 1.00 112.60 834 ALA B CA 1
ATOM 20780 C C . ALA B 2 833 ? 92.677 191.857 154.981 1.00 112.60 834 ALA B C 1
ATOM 20781 O O . ALA B 2 833 ? 92.010 191.401 154.046 1.00 112.60 834 ALA B O 1
ATOM 20788 N N . VAL B 2 834 ? 93.606 192.798 154.800 1.00 111.73 835 VAL B N 1
ATOM 20789 C CA . VAL B 2 834 ? 93.904 193.296 153.460 1.00 111.73 835 VAL B CA 1
ATOM 20790 C C . VAL B 2 834 ? 94.499 192.184 152.608 1.00 111.73 835 VAL B C 1
ATOM 20791 O O . VAL B 2 834 ? 94.116 191.999 151.447 1.00 111.73 835 VAL B O 1
ATOM 20804 N N . LEU B 2 835 ? 95.447 191.429 153.168 1.00 109.77 836 LEU B N 1
ATOM 20805 C CA . LEU B 2 835 ? 96.060 190.338 152.418 1.00 109.77 836 LEU B CA 1
ATOM 20806 C C . LEU B 2 835 ? 95.054 189.231 152.132 1.00 109.77 836 LEU B C 1
ATOM 20807 O O . LEU B 2 835 ? 95.058 188.649 151.041 1.00 109.77 836 LEU B O 1
ATOM 20811 N N . ARG B 2 836 ? 94.179 188.933 153.095 1.00 106.65 837 ARG B N 1
ATOM 20812 C CA . ARG B 2 836 ? 93.203 187.863 152.922 1.00 106.65 837 ARG B CA 1
ATOM 20813 C C . ARG B 2 836 ? 92.188 188.162 151.825 1.00 106.65 837 ARG B C 1
ATOM 20814 O O . ARG B 2 836 ? 91.554 187.230 151.320 1.00 106.65 837 ARG B O 1
ATOM 20835 N N . SER B 2 837 ? 92.011 189.431 151.452 1.00 106.99 838 SER B N 1
ATOM 20836 C CA . SER B 2 837 ? 91.059 189.765 150.400 1.00 106.99 838 SER B CA 1
ATOM 20837 C C . SER B 2 837 ? 91.475 189.186 149.054 1.00 106.99 838 SER B C 1
ATOM 20838 O O . SER B 2 837 ? 90.620 188.744 148.279 1.00 106.99 838 SER B O 1
ATOM 20846 N N . SER B 2 838 ? 92.772 189.177 148.756 1.00 103.87 839 SER B N 1
ATOM 20847 C CA . SER B 2 838 ? 93.270 188.726 147.460 1.00 103.87 839 SER B CA 1
ATOM 20848 C C . SER B 2 838 ? 93.399 187.207 147.482 1.00 103.87 839 SER B C 1
ATOM 20849 O O . SER B 2 838 ? 94.307 186.663 148.117 1.00 103.87 839 SER B O 1
ATOM 20851 N N . THR B 2 839 ? 92.490 186.524 146.782 1.00 102.14 840 THR B N 1
ATOM 20852 C CA . THR B 2 839 ? 92.545 185.067 146.715 1.00 102.14 840 THR B CA 1
ATOM 20853 C C . THR B 2 839 ? 93.794 184.584 145.990 1.00 102.14 840 THR B C 1
ATOM 20854 O O . THR B 2 839 ? 94.330 183.514 146.318 1.00 102.14 840 THR B O 1
ATOM 20865 N N . GLU B 2 840 ? 94.261 185.350 145.001 1.00 104.18 841 GLU B N 1
ATOM 20866 C CA . GLU B 2 840 ? 95.468 184.977 144.274 1.00 104.18 841 GLU B CA 1
ATOM 20867 C C . GLU B 2 840 ? 96.672 184.905 145.199 1.00 104.18 841 GLU B C 1
ATOM 20868 O O . GLU B 2 840 ? 97.554 184.060 145.007 1.00 104.18 841 GLU B O 1
ATOM 20880 N N . PHE B 2 841 ? 96.722 185.774 146.210 1.00 100.60 842 PHE B N 1
ATOM 20881 C CA . PHE B 2 841 ? 97.802 185.711 147.188 1.00 100.60 842 PHE B CA 1
ATOM 20882 C C . PHE B 2 841 ? 97.777 184.391 147.947 1.00 100.60 842 PHE B C 1
ATOM 20883 O O . PHE B 2 841 ? 98.825 183.774 148.167 1.00 100.60 842 PHE B O 1
ATOM 20900 N N . MET B 2 842 ? 96.586 183.924 148.323 1.00 98.84 843 MET B N 1
ATOM 20901 C CA . MET B 2 842 ? 96.492 182.650 149.036 1.00 98.84 843 MET B CA 1
ATOM 20902 C C . MET B 2 842 ? 96.907 181.497 148.131 1.00 98.84 843 MET B C 1
ATOM 20903 O O . MET B 2 842 ? 97.615 180.575 148.568 1.00 98.84 843 MET B O 1
ATOM 20917 N N . ARG B 2 843 ? 96.474 181.538 146.867 1.00 94.05 844 ARG B N 1
ATOM 20918 C CA . ARG B 2 843 ? 96.852 180.497 145.916 1.00 94.05 844 ARG B CA 1
ATOM 20919 C C . ARG B 2 843 ? 98.362 180.442 145.742 1.00 94.05 844 ARG B C 1
ATOM 20920 O O . ARG B 2 843 ? 98.964 179.362 145.761 1.00 94.05 844 ARG B O 1
ATOM 20941 N N . TYR B 2 844 ? 98.995 181.605 145.592 1.00 97.75 845 TYR B N 1
ATOM 20942 C CA . TYR B 2 844 ? 100.443 181.648 145.434 1.00 97.75 845 TYR B CA 1
ATOM 20943 C C . TYR B 2 844 ? 101.149 181.155 146.692 1.00 97.75 845 TYR B C 1
ATOM 20944 O O . TYR B 2 844 ? 102.171 180.457 146.608 1.00 97.75 845 TYR B O 1
ATOM 20962 N N . ALA B 2 845 ? 100.613 181.506 147.865 1.00 91.50 846 ALA B N 1
ATOM 20963 C CA . ALA B 2 845 ? 101.225 181.086 149.120 1.00 91.50 846 ALA B CA 1
ATOM 20964 C C . ALA B 2 845 ? 101.226 179.571 149.260 1.00 91.50 846 ALA B C 1
ATOM 20965 O O . ALA B 2 845 ? 102.234 178.982 149.665 1.00 91.50 846 ALA B O 1
ATOM 20967 N N . VAL B 2 846 ? 100.109 178.918 148.935 1.00 88.61 847 VAL B N 1
ATOM 20968 C CA . VAL B 2 846 ? 100.113 177.454 148.999 1.00 88.61 847 VAL B CA 1
ATOM 20969 C C . VAL B 2 846 ? 100.964 176.865 147.876 1.00 88.61 847 VAL B C 1
ATOM 20970 O O . VAL B 2 846 ? 101.598 175.811 148.051 1.00 88.61 847 VAL B O 1
ATOM 20983 N N . SER B 2 847 ? 100.994 177.520 146.712 1.00 89.44 848 SER B N 1
ATOM 20984 C CA . SER B 2 847 ? 101.724 176.972 145.575 1.00 89.44 848 SER B CA 1
ATOM 20985 C C . SER B 2 847 ? 103.222 176.923 145.841 1.00 89.44 848 SER B C 1
ATOM 20986 O O . SER B 2 847 ? 103.895 175.971 145.429 1.00 89.44 848 SER B O 1
ATOM 20994 N N . VAL B 2 848 ? 103.768 177.945 146.504 1.00 90.91 849 VAL B N 1
ATOM 20995 C CA . VAL B 2 848 ? 105.205 177.927 146.782 1.00 90.91 849 VAL B CA 1
ATOM 20996 C C . VAL B 2 848 ? 105.552 176.781 147.728 1.00 90.91 849 VAL B C 1
ATOM 20997 O O . VAL B 2 848 ? 106.590 176.123 147.574 1.00 90.91 849 VAL B O 1
ATOM 21010 N N . ALA B 2 849 ? 104.685 176.508 148.706 1.00 84.00 850 ALA B N 1
ATOM 21011 C CA . ALA B 2 849 ? 104.922 175.387 149.608 1.00 84.00 850 ALA B CA 1
ATOM 21012 C C . ALA B 2 849 ? 104.880 174.065 148.857 1.00 84.00 850 ALA B C 1
ATOM 21013 O O . ALA B 2 849 ? 105.710 173.179 149.097 1.00 84.00 850 ALA B O 1
ATOM 21020 N N . LEU B 2 850 ? 103.918 173.918 147.941 1.00 84.72 851 LEU B N 1
ATOM 21021 C CA . LEU B 2 850 ? 103.857 172.701 147.131 1.00 84.72 851 LEU B CA 1
ATOM 21022 C C . LEU B 2 850 ? 105.121 172.531 146.298 1.00 84.72 851 LEU B C 1
ATOM 21023 O O . LEU B 2 850 ? 105.675 171.428 146.206 1.00 84.72 851 LEU B O 1
ATOM 21039 N N . GLN B 2 851 ? 105.595 173.621 145.693 1.00 89.77 852 GLN B N 1
ATOM 21040 C CA . GLN B 2 851 ? 106.786 173.553 144.853 1.00 89.77 852 GLN B CA 1
ATOM 21041 C C . GLN B 2 851 ? 108.010 173.160 145.670 1.00 89.77 852 GLN B C 1
ATOM 21042 O O . GLN B 2 851 ? 108.815 172.320 145.243 1.00 89.77 852 GLN B O 1
ATOM 21056 N N . LYS B 2 852 ? 108.152 173.732 146.867 1.00 90.10 853 LYS B N 1
ATOM 21057 C CA . LYS B 2 852 ? 109.311 173.411 147.693 1.00 90.10 853 LYS B CA 1
ATOM 21058 C C . LYS B 2 852 ? 109.252 171.979 148.211 1.00 90.10 853 LYS B C 1
ATOM 21059 O O . LYS B 2 852 ? 110.287 171.304 148.283 1.00 90.10 853 LYS B O 1
ATOM 21078 N N . VAL B 2 853 ? 108.062 171.491 148.567 1.00 82.32 854 VAL B N 1
ATOM 21079 C CA . VAL B 2 853 ? 107.941 170.102 149.001 1.00 82.32 854 VAL B CA 1
ATOM 21080 C C . VAL B 2 853 ? 108.281 169.159 147.854 1.00 82.32 854 VAL B C 1
ATOM 21081 O O . VAL B 2 853 ? 108.905 168.111 148.060 1.00 82.32 854 VAL B O 1
ATOM 21094 N N . GLN B 2 854 ? 107.860 169.501 146.634 1.00 85.79 855 GLN B N 1
ATOM 21095 C CA . GLN B 2 854 ? 108.216 168.675 145.486 1.00 85.79 855 GLN B CA 1
ATOM 21096 C C . GLN B 2 854 ? 109.722 168.661 145.270 1.00 85.79 855 GLN B C 1
ATOM 21097 O O . GLN B 2 854 ? 110.295 167.624 144.915 1.00 85.79 855 GLN B O 1
ATOM 21111 N N . GLN B 2 855 ? 110.378 169.808 145.468 1.00 90.55 856 GLN B N 1
ATOM 21112 C CA . GLN B 2 855 ? 111.837 169.838 145.388 1.00 90.55 856 GLN B CA 1
ATOM 21113 C C . GLN B 2 855 ? 112.464 168.934 146.439 1.00 90.55 856 GLN B C 1
ATOM 21114 O O . GLN B 2 855 ? 113.441 168.230 146.159 1.00 90.55 856 GLN B O 1
ATOM 21128 N N . LEU B 2 856 ? 111.923 168.948 147.658 1.00 85.70 857 LEU B N 1
ATOM 21129 C CA . LEU B 2 856 ? 112.470 168.096 148.711 1.00 85.70 857 LEU B CA 1
ATOM 21130 C C . LEU B 2 856 ? 112.285 166.622 148.377 1.00 85.70 857 LEU B C 1
ATOM 21131 O O . LEU B 2 856 ? 113.158 165.797 148.666 1.00 85.70 857 LEU B O 1
ATOM 21147 N N . GLU B 2 857 ? 111.145 166.268 147.785 1.00 87.41 858 GLU B N 1
ATOM 21148 C CA . GLU B 2 857 ? 110.920 164.882 147.385 1.00 87.41 858 GLU B CA 1
ATOM 21149 C C . GLU B 2 857 ? 111.878 164.462 146.278 1.00 87.41 858 GLU B C 1
ATOM 21150 O O . GLU B 2 857 ? 112.536 163.421 146.375 1.00 87.41 858 GLU B O 1
ATOM 21162 N N . GLU B 2 858 ? 111.968 165.259 145.213 1.00 85.93 859 GLU B N 1
ATOM 21163 C CA . GLU B 2 858 ? 112.763 164.859 144.057 1.00 85.93 859 GLU B CA 1
ATOM 21164 C C . GLU B 2 858 ? 114.256 164.874 144.357 1.00 85.93 859 GLU B C 1
ATOM 21165 O O . GLU B 2 858 ? 114.973 163.937 143.991 1.00 85.93 859 GLU B O 1
ATOM 21167 N N . MET B 2 859 ? 114.738 165.914 145.026 1.00 89.83 860 MET B N 1
ATOM 21168 C CA . MET B 2 859 ? 116.155 166.102 145.284 1.00 89.83 860 MET B CA 1
ATOM 21169 C C . MET B 2 859 ? 116.454 165.851 146.760 1.00 89.83 860 MET B C 1
ATOM 21170 O O . MET B 2 859 ? 115.576 165.464 147.538 1.00 89.83 860 MET B O 1
ATOM 21176 N N . GLY B 2 860 ? 117.712 166.072 147.147 1.00 88.75 861 GLY B N 1
ATOM 21177 C CA . GLY B 2 860 ? 118.102 165.865 148.530 1.00 88.75 861 GLY B CA 1
ATOM 21178 C C . GLY B 2 860 ? 117.730 167.009 149.446 1.00 88.75 861 GLY B C 1
ATOM 21179 O O . GLY B 2 860 ? 117.354 166.781 150.600 1.00 88.75 861 GLY B O 1
ATOM 21183 N N . GLN B 2 861 ? 117.826 168.242 148.961 1.00 87.93 862 GLN B N 1
ATOM 21184 C CA . GLN B 2 861 ? 117.518 169.411 149.772 1.00 87.93 862 GLN B CA 1
ATOM 21185 C C . GLN B 2 861 ? 117.097 170.539 148.843 1.00 87.93 862 GLN B C 1
ATOM 21186 O O . GLN B 2 861 ? 117.391 170.526 147.646 1.00 87.93 862 GLN B O 1
ATOM 21188 N N . THR B 2 862 ? 116.412 171.522 149.418 1.00 93.16 863 THR B N 1
ATOM 21189 C CA . THR B 2 862 ? 115.865 172.651 148.679 1.00 93.16 863 THR B CA 1
ATOM 21190 C C . THR B 2 862 ? 116.767 173.871 148.808 1.00 93.16 863 THR B C 1
ATOM 21191 O O . THR B 2 862 ? 117.600 173.970 149.712 1.00 93.16 863 THR B O 1
ATOM 21202 N N . ASP B 2 863 ? 116.577 174.814 147.889 1.00 92.54 864 ASP B N 1
ATOM 21203 C CA . ASP B 2 863 ? 117.373 176.029 147.879 1.00 92.54 864 ASP B CA 1
ATOM 21204 C C . ASP B 2 863 ? 116.987 176.930 149.051 1.00 92.54 864 ASP B C 1
ATOM 21205 O O . ASP B 2 863 ? 116.032 176.669 149.787 1.00 92.54 864 ASP B O 1
ATOM 21207 N N . GLY B 2 864 ? 117.760 178.000 149.220 1.00 95.38 865 GLY B N 1
ATOM 21208 C CA . GLY B 2 864 ? 117.519 178.980 150.252 1.00 95.38 865 GLY B CA 1
ATOM 21209 C C . GLY B 2 864 ? 118.381 178.745 151.476 1.00 95.38 865 GLY B C 1
ATOM 21210 O O . GLY B 2 864 ? 119.057 177.720 151.598 1.00 95.38 865 GLY B O 1
ATOM 21214 N N . PRO B 2 865 ? 118.375 179.696 152.408 1.00 102.79 866 PRO B N 1
ATOM 21215 C CA . PRO B 2 865 ? 119.242 179.571 153.584 1.00 102.79 866 PRO B CA 1
ATOM 21216 C C . PRO B 2 865 ? 118.770 178.468 154.517 1.00 102.79 866 PRO B C 1
ATOM 21217 O O . PRO B 2 865 ? 117.571 178.246 154.692 1.00 102.79 866 PRO B O 1
ATOM 21228 N N . ASP B 2 866 ? 119.737 177.781 155.125 1.00 101.18 867 ASP B N 1
ATOM 21229 C CA . ASP B 2 866 ? 119.468 176.694 156.063 1.00 101.18 867 ASP B CA 1
ATOM 21230 C C . ASP B 2 866 ? 118.687 175.554 155.421 1.00 101.18 867 ASP B C 1
ATOM 21231 O O . ASP B 2 866 ? 117.952 174.837 156.100 1.00 101.18 867 ASP B O 1
ATOM 21233 N N . GLY B 2 867 ? 118.851 175.368 154.116 1.00 93.40 868 GLY B N 1
ATOM 21234 C CA . GLY B 2 867 ? 118.077 174.415 153.350 1.00 93.40 868 GLY B CA 1
ATOM 21235 C C . GLY B 2 867 ? 118.660 173.024 153.265 1.00 93.40 868 GLY B C 1
ATOM 21236 O O . GLY B 2 867 ? 118.228 172.249 152.405 1.00 93.40 868 GLY B O 1
ATOM 21240 N N . GLN B 2 868 ? 119.637 172.688 154.115 1.00 90.37 869 GLN B N 1
ATOM 21241 C CA . GLN B 2 868 ? 120.248 171.366 154.136 1.00 90.37 869 GLN B CA 1
ATOM 21242 C C . GLN B 2 868 ? 120.406 170.776 155.529 1.00 90.37 869 GLN B C 1
ATOM 21243 O O . GLN B 2 868 ? 120.682 169.578 155.636 1.00 90.37 869 GLN B O 1
ATOM 21257 N N . ASN B 2 869 ? 120.241 171.560 156.585 1.00 89.68 870 ASN B N 1
ATOM 21258 C CA . ASN B 2 869 ? 120.197 170.992 157.922 1.00 89.68 870 ASN B CA 1
ATOM 21259 C C . ASN B 2 869 ? 118.917 170.165 158.048 1.00 89.68 870 ASN B C 1
ATOM 21260 O O . ASN B 2 869 ? 117.824 170.740 157.942 1.00 89.68 870 ASN B O 1
ATOM 21264 N N . PRO B 2 870 ? 118.985 168.837 158.249 1.00 90.25 871 PRO B N 1
ATOM 21265 C CA . PRO B 2 870 ? 117.733 168.057 158.273 1.00 90.25 871 PRO B CA 1
ATOM 21266 C C . PRO B 2 870 ? 116.778 168.434 159.393 1.00 90.25 871 PRO B C 1
ATOM 21267 O O . PRO B 2 870 ? 115.558 168.330 159.208 1.00 90.25 871 PRO B O 1
ATOM 21278 N N . GLU B 2 871 ? 117.292 168.860 160.548 1.00 91.99 872 GLU B N 1
ATOM 21279 C CA . GLU B 2 871 ? 116.419 169.157 161.680 1.00 91.99 872 GLU B CA 1
ATOM 21280 C C . GLU B 2 871 ? 115.504 170.338 161.378 1.00 91.99 872 GLU B C 1
ATOM 21281 O O . GLU B 2 871 ? 114.307 170.304 161.700 1.00 91.99 872 GLU B O 1
ATOM 21293 N N . LYS B 2 872 ? 116.045 171.389 160.760 1.00 91.19 873 LYS B N 1
ATOM 21294 C CA . LYS B 2 872 ? 115.223 172.541 160.411 1.00 91.19 873 LYS B CA 1
ATOM 21295 C C . LYS B 2 872 ? 114.145 172.160 159.406 1.00 91.19 873 LYS B C 1
ATOM 21296 O O . LYS B 2 872 ? 112.994 172.598 159.523 1.00 91.19 873 LYS B O 1
ATOM 21300 N N . MET B 2 873 ? 114.497 171.334 158.416 1.00 90.55 874 MET B N 1
ATOM 21301 C CA . MET B 2 873 ? 113.512 170.890 157.436 1.00 90.55 874 MET B CA 1
ATOM 21302 C C . MET B 2 873 ? 112.405 170.081 158.098 1.00 90.55 874 MET B C 1
ATOM 21303 O O . MET B 2 873 ? 111.222 170.269 157.792 1.00 90.55 874 MET B O 1
ATOM 21317 N N . PHE B 2 874 ? 112.772 169.178 159.009 1.00 86.78 875 PHE B N 1
ATOM 21318 C CA . PHE B 2 874 ? 111.770 168.362 159.685 1.00 86.78 875 PHE B CA 1
ATOM 21319 C C . PHE B 2 874 ? 110.832 169.230 160.513 1.00 86.78 875 PHE B C 1
ATOM 21320 O O . PHE B 2 874 ? 109.608 169.035 160.494 1.00 86.78 875 PHE B O 1
ATOM 21337 N N . GLN B 2 875 ? 111.385 170.213 161.229 1.00 89.38 876 GLN B N 1
ATOM 21338 C CA . GLN B 2 875 ? 110.548 171.101 162.029 1.00 89.38 876 GLN B CA 1
ATOM 21339 C C . GLN B 2 875 ? 109.616 171.930 161.153 1.00 89.38 876 GLN B C 1
ATOM 21340 O O . GLN B 2 875 ? 108.437 172.110 161.486 1.00 89.38 876 GLN B O 1
ATOM 21354 N N . ASN B 2 876 ? 110.119 172.440 160.026 1.00 90.80 877 ASN B N 1
ATOM 21355 C CA . ASN B 2 876 ? 109.270 173.231 159.141 1.00 90.80 877 ASN B CA 1
ATOM 21356 C C . ASN B 2 876 ? 108.151 172.386 158.544 1.00 90.80 877 ASN B C 1
ATOM 21357 O O . ASN B 2 876 ? 107.014 172.855 158.416 1.00 90.80 877 ASN B O 1
ATOM 21368 N N . LEU B 2 877 ? 108.455 171.143 158.163 1.00 85.14 878 LEU B N 1
ATOM 21369 C CA . LEU B 2 877 ? 107.414 170.262 157.640 1.00 85.14 878 LEU B CA 1
ATOM 21370 C C . LEU B 2 877 ? 106.352 169.979 158.695 1.00 85.14 878 LEU B C 1
ATOM 21371 O O . LEU B 2 877 ? 105.146 169.995 158.398 1.00 85.14 878 LEU B O 1
ATOM 21387 N N . CYS B 2 878 ? 106.782 169.722 159.935 1.00 86.76 879 CYS B N 1
ATOM 21388 C CA . CYS B 2 878 ? 105.828 169.503 161.018 1.00 86.76 879 CYS B CA 1
ATOM 21389 C C . CYS B 2 878 ? 104.955 170.730 161.234 1.00 86.76 879 CYS B C 1
ATOM 21390 O O . CYS B 2 878 ? 103.763 170.608 161.539 1.00 86.76 879 CYS B O 1
ATOM 21398 N N . LYS B 2 879 ? 105.529 171.924 161.085 1.00 86.46 880 LYS B N 1
ATOM 21399 C CA . LYS B 2 879 ? 104.733 173.135 161.252 1.00 86.46 880 LYS B CA 1
ATOM 21400 C C . LYS B 2 879 ? 103.724 173.300 160.120 1.00 86.46 880 LYS B C 1
ATOM 21401 O O . LYS B 2 879 ? 102.568 173.661 160.363 1.00 86.46 880 LYS B O 1
ATOM 21420 N N . ILE B 2 880 ? 104.140 173.037 158.879 1.00 82.46 881 ILE B N 1
ATOM 21421 C CA . ILE B 2 880 ? 103.264 173.279 157.734 1.00 82.46 881 ILE B CA 1
ATOM 21422 C C . ILE B 2 880 ? 102.093 172.302 157.731 1.00 82.46 881 ILE B C 1
ATOM 21423 O O . ILE B 2 880 ? 100.970 172.657 157.333 1.00 82.46 881 ILE B O 1
ATOM 21439 N N . THR B 2 881 ? 102.342 171.051 158.135 1.00 83.80 882 THR B N 1
ATOM 21440 C CA . THR B 2 881 ? 101.300 170.031 158.050 1.00 83.80 882 THR B CA 1
ATOM 21441 C C . THR B 2 881 ? 100.107 170.373 158.934 1.00 83.80 882 THR B C 1
ATOM 21442 O O . THR B 2 881 ? 98.955 170.128 158.554 1.00 83.80 882 THR B O 1
ATOM 21453 N N . ARG B 2 882 ? 100.365 170.940 160.116 1.00 87.11 883 ARG B N 1
ATOM 21454 C CA . ARG B 2 882 ? 99.278 171.319 161.012 1.00 87.11 883 ARG B CA 1
ATOM 21455 C C . ARG B 2 882 ? 98.370 172.355 160.369 1.00 87.11 883 ARG B C 1
ATOM 21456 O O . ARG B 2 882 ? 97.139 172.237 160.427 1.00 87.11 883 ARG B O 1
ATOM 21477 N N . VAL B 2 883 ? 98.961 173.371 159.740 1.00 85.79 884 VAL B N 1
ATOM 21478 C CA . VAL B 2 883 ? 98.167 174.423 159.119 1.00 85.79 884 VAL B CA 1
ATOM 21479 C C . VAL B 2 883 ? 97.356 173.865 157.961 1.00 85.79 884 VAL B C 1
ATOM 21480 O O . VAL B 2 883 ? 96.182 174.215 157.787 1.00 85.79 884 VAL B O 1
ATOM 21493 N N . LEU B 2 884 ? 97.963 172.999 157.144 1.00 78.78 885 LEU B N 1
ATOM 21494 C CA . LEU B 2 884 ? 97.220 172.444 156.015 1.00 78.78 885 LEU B CA 1
ATOM 21495 C C . LEU B 2 884 ? 96.051 171.582 156.484 1.00 78.78 885 LEU B C 1
ATOM 21496 O O . LEU B 2 884 ? 94.937 171.687 155.946 1.00 78.78 885 LEU B O 1
ATOM 21512 N N . LEU B 2 885 ? 96.276 170.740 157.498 1.00 80.97 886 LEU B N 1
ATOM 21513 C CA . LEU B 2 885 ? 95.190 169.919 158.025 1.00 80.97 886 LEU B CA 1
ATOM 21514 C C . LEU B 2 885 ? 94.082 170.780 158.611 1.00 80.97 886 LEU B C 1
ATOM 21515 O O . LEU B 2 885 ? 92.895 170.503 158.399 1.00 80.97 886 LEU B O 1
ATOM 21531 N N . TRP B 2 886 ? 94.450 171.828 159.354 1.00 86.48 887 TRP B N 1
ATOM 21532 C CA . TRP B 2 886 ? 93.443 172.703 159.940 1.00 86.48 887 TRP B CA 1
ATOM 21533 C C . TRP B 2 886 ? 92.628 173.402 158.864 1.00 86.48 887 TRP B C 1
ATOM 21534 O O . TRP B 2 886 ? 91.404 173.530 158.989 1.00 86.48 887 TRP B O 1
ATOM 21555 N N . ARG B 2 887 ? 93.287 173.864 157.799 1.00 84.41 888 ARG B N 1
ATOM 21556 C CA . ARG B 2 887 ? 92.560 174.544 156.734 1.00 84.41 888 ARG B CA 1
ATOM 21557 C C . ARG B 2 887 ? 91.587 173.600 156.048 1.00 84.41 888 ARG B C 1
ATOM 21558 O O . ARG B 2 887 ? 90.445 173.979 155.766 1.00 84.41 888 ARG B O 1
ATOM 21579 N N . TYR B 2 888 ? 92.013 172.365 155.768 1.00 79.08 889 TYR B N 1
ATOM 21580 C CA . TYR B 2 888 ? 91.096 171.451 155.093 1.00 79.08 889 TYR B CA 1
ATOM 21581 C C . TYR B 2 888 ? 89.937 171.060 156.001 1.00 79.08 889 TYR B C 1
ATOM 21582 O O . TYR B 2 888 ? 88.789 170.980 155.549 1.00 79.08 889 TYR B O 1
ATOM 21600 N N . THR B 2 889 ? 90.210 170.809 157.282 1.00 86.52 890 THR B N 1
ATOM 21601 C CA . THR B 2 889 ? 89.146 170.375 158.180 1.00 86.52 890 THR B CA 1
ATOM 21602 C C . THR B 2 889 ? 88.170 171.502 158.490 1.00 86.52 890 THR B C 1
ATOM 21603 O O . THR B 2 889 ? 86.989 171.238 158.742 1.00 86.52 890 THR B O 1
ATOM 21614 N N . SER B 2 890 ? 88.637 172.754 158.488 1.00 87.02 891 SER B N 1
ATOM 21615 C CA . SER B 2 890 ? 87.753 173.873 158.801 1.00 87.02 891 SER B CA 1
ATOM 21616 C C . SER B 2 890 ? 86.637 174.009 157.773 1.00 87.02 891 SER B C 1
ATOM 21617 O O . SER B 2 890 ? 85.482 174.265 158.130 1.00 87.02 891 SER B O 1
ATOM 21619 N N . ILE B 2 891 ? 86.959 173.838 156.496 1.00 87.46 892 ILE B N 1
ATOM 21620 C CA . ILE B 2 891 ? 85.964 173.951 155.438 1.00 87.46 892 ILE B CA 1
ATOM 21621 C C . ILE B 2 891 ? 85.641 175.413 155.154 1.00 87.46 892 ILE B C 1
ATOM 21622 O O . ILE B 2 891 ? 86.272 176.315 155.704 1.00 87.46 892 ILE B O 1
ATOM 21624 N N . SER B 2 905 ? 90.428 175.313 142.997 1.00 85.35 906 SER B N 1
ATOM 21625 C CA . SER B 2 905 ? 90.006 175.672 144.344 1.00 85.35 906 SER B CA 1
ATOM 21626 C C . SER B 2 905 ? 91.193 175.651 145.294 1.00 85.35 906 SER B C 1
ATOM 21627 O O . SER B 2 905 ? 92.327 175.440 144.870 1.00 85.35 906 SER B O 1
ATOM 21631 N N . ILE B 2 906 ? 90.916 175.867 146.578 1.00 85.24 907 ILE B N 1
ATOM 21632 C CA . ILE B 2 906 ? 91.958 175.913 147.602 1.00 85.24 907 ILE B CA 1
ATOM 21633 C C . ILE B 2 906 ? 92.122 174.563 148.285 1.00 85.24 907 ILE B C 1
ATOM 21634 O O . ILE B 2 906 ? 93.245 174.128 148.546 1.00 85.24 907 ILE B O 1
ATOM 21650 N N . SER B 2 907 ? 91.010 173.889 148.582 1.00 83.96 908 SER B N 1
ATOM 21651 C CA . SER B 2 907 ? 91.058 172.704 149.432 1.00 83.96 908 SER B CA 1
ATOM 21652 C C . SER B 2 907 ? 91.782 171.548 148.751 1.00 83.96 908 SER B C 1
ATOM 21653 O O . SER B 2 907 ? 92.602 170.863 149.376 1.00 83.96 908 SER B O 1
ATOM 21661 N N . LEU B 2 908 ? 91.483 171.302 147.474 1.00 82.67 909 LEU B N 1
ATOM 21662 C CA . LEU B 2 908 ? 92.135 170.198 146.777 1.00 82.67 909 LEU B CA 1
ATOM 21663 C C . LEU B 2 908 ? 93.635 170.432 146.646 1.00 82.67 909 LEU B C 1
ATOM 21664 O O . LEU B 2 908 ? 94.419 169.475 146.648 1.00 82.67 909 LEU B O 1
ATOM 21680 N N . LEU B 2 909 ? 94.055 171.694 146.556 1.00 84.58 910 LEU B N 1
ATOM 21681 C CA . LEU B 2 909 ? 95.483 171.990 146.557 1.00 84.58 910 LEU B CA 1
ATOM 21682 C C . LEU B 2 909 ? 96.112 171.618 147.897 1.00 84.58 910 LEU B C 1
ATOM 21683 O O . LEU B 2 909 ? 97.226 171.079 147.942 1.00 84.58 910 LEU B O 1
ATOM 21699 N N . CYS B 2 910 ? 95.401 171.871 148.998 1.00 80.92 911 CYS B N 1
ATOM 21700 C CA . CYS B 2 910 ? 95.887 171.439 150.303 1.00 80.92 911 CYS B CA 1
ATOM 21701 C C . CYS B 2 910 ? 95.961 169.919 150.389 1.00 80.92 911 CYS B C 1
ATOM 21702 O O . CYS B 2 910 ? 96.880 169.372 151.008 1.00 80.92 911 CYS B O 1
ATOM 21710 N N . LEU B 2 911 ? 94.995 169.219 149.791 1.00 77.71 912 LEU B N 1
ATOM 21711 C CA . LEU B 2 911 ? 95.052 167.758 149.782 1.00 77.71 912 LEU B CA 1
ATOM 21712 C C . LEU B 2 911 ? 96.265 167.258 149.012 1.00 77.71 912 LEU B C 1
ATOM 21713 O O . LEU B 2 911 ? 96.937 166.311 149.441 1.00 77.71 912 LEU B O 1
ATOM 21729 N N . GLU B 2 912 ? 96.549 167.875 147.864 1.00 80.70 913 GLU B N 1
ATOM 21730 C CA . GLU B 2 912 ? 97.744 167.513 147.111 1.00 80.70 913 GLU B CA 1
ATOM 21731 C C . GLU B 2 912 ? 98.997 167.751 147.940 1.00 80.70 913 GLU B C 1
ATOM 21732 O O . GLU B 2 912 ? 99.917 166.919 147.952 1.00 80.70 913 GLU B O 1
ATOM 21744 N N . GLY B 2 913 ? 99.038 168.874 148.657 1.00 78.78 914 GLY B N 1
ATOM 21745 C CA . GLY B 2 913 ? 100.173 169.145 149.522 1.00 78.78 914 GLY B CA 1
ATOM 21746 C C . GLY B 2 913 ? 100.344 168.097 150.604 1.00 78.78 914 GLY B C 1
ATOM 21747 O O . GLY B 2 913 ? 101.455 167.624 150.847 1.00 78.78 914 GLY B O 1
ATOM 21751 N N . LEU B 2 914 ? 99.246 167.710 151.255 1.00 77.72 915 LEU B N 1
ATOM 21752 C CA . LEU B 2 914 ? 99.323 166.706 152.312 1.00 77.72 915 LEU B CA 1
ATOM 21753 C C . LEU B 2 914 ? 99.807 165.370 151.768 1.00 77.72 915 LEU B C 1
ATOM 21754 O O . LEU B 2 914 ? 100.619 164.685 152.407 1.00 77.72 915 LEU B O 1
ATOM 21770 N N . LEU B 2 915 ? 99.313 164.982 150.590 1.00 74.63 916 LEU B N 1
ATOM 21771 C CA . LEU B 2 915 ? 99.776 163.749 149.963 1.00 74.63 916 LEU B CA 1
ATOM 21772 C C . LEU B 2 915 ? 101.275 163.804 149.705 1.00 74.63 916 LEU B C 1
ATOM 21773 O O . LEU B 2 915 ? 101.999 162.828 149.957 1.00 74.63 916 LEU B O 1
ATOM 21789 N N . ARG B 2 916 ? 101.762 164.947 149.219 1.00 81.92 917 ARG B N 1
ATOM 21790 C CA . ARG B 2 916 ? 103.189 165.063 148.942 1.00 81.92 917 ARG B CA 1
ATOM 21791 C C . ARG B 2 916 ? 104.009 165.000 150.226 1.00 81.92 917 ARG B C 1
ATOM 21792 O O . ARG B 2 916 ? 105.076 164.376 150.248 1.00 81.92 917 ARG B O 1
ATOM 21813 N N . ILE B 2 917 ? 103.524 165.625 151.307 1.00 77.72 918 ILE B N 1
ATOM 21814 C CA . ILE B 2 917 ? 104.213 165.536 152.598 1.00 77.72 918 ILE B CA 1
ATOM 21815 C C . ILE B 2 917 ? 104.319 164.087 153.050 1.00 77.72 918 ILE B C 1
ATOM 21816 O O . ILE B 2 917 ? 105.394 163.628 153.458 1.00 77.72 918 ILE B O 1
ATOM 21832 N N . PHE B 2 918 ? 103.207 163.349 153.001 1.00 74.13 919 PHE B N 1
ATOM 21833 C CA . PHE B 2 918 ? 103.234 161.980 153.511 1.00 74.13 919 PHE B CA 1
ATOM 21834 C C . PHE B 2 918 ? 104.161 161.097 152.684 1.00 74.13 919 PHE B C 1
ATOM 21835 O O . PHE B 2 918 ? 104.962 160.340 153.246 1.00 74.13 919 PHE B O 1
ATOM 21852 N N . ASN B 2 919 ? 104.096 161.201 151.355 1.00 76.21 920 ASN B N 1
ATOM 21853 C CA . ASN B 2 919 ? 104.985 160.387 150.529 1.00 76.21 920 ASN B CA 1
ATOM 21854 C C . ASN B 2 919 ? 106.446 160.765 150.741 1.00 76.21 920 ASN B C 1
ATOM 21855 O O . ASN B 2 919 ? 107.311 159.885 150.852 1.00 76.21 920 ASN B O 1
ATOM 21866 N N . THR B 2 920 ? 106.742 162.067 150.818 1.00 82.19 921 THR B N 1
ATOM 21867 C CA . THR B 2 920 ? 108.124 162.504 150.971 1.00 82.19 921 THR B CA 1
ATOM 21868 C C . THR B 2 920 ? 108.703 162.045 152.299 1.00 82.19 921 THR B C 1
ATOM 21869 O O . THR B 2 920 ? 109.857 161.608 152.363 1.00 82.19 921 THR B O 1
ATOM 21880 N N . MET B 2 921 ? 107.919 162.136 153.370 1.00 81.44 922 MET B N 1
ATOM 21881 C CA . MET B 2 921 ? 108.416 161.727 154.674 1.00 81.44 922 MET B CA 1
ATOM 21882 C C . MET B 2 921 ? 108.519 160.213 154.794 1.00 81.44 922 MET B C 1
ATOM 21883 O O . MET B 2 921 ? 109.398 159.715 155.504 1.00 81.44 922 MET B O 1
ATOM 21897 N N . GLN B 2 922 ? 107.643 159.466 154.120 1.00 75.82 923 GLN B N 1
ATOM 21898 C CA . GLN B 2 922 ? 107.825 158.021 154.056 1.00 75.82 923 GLN B CA 1
ATOM 21899 C C . GLN B 2 922 ? 109.121 157.659 153.346 1.00 75.82 923 GLN B C 1
ATOM 21900 O O . GLN B 2 922 ? 109.848 156.761 153.786 1.00 75.82 923 GLN B O 1
ATOM 21914 N N . GLN B 2 923 ? 109.427 158.341 152.242 1.00 75.82 924 GLN B N 1
ATOM 21915 C CA . GLN B 2 923 ? 110.594 157.962 151.452 1.00 75.82 924 GLN B CA 1
ATOM 21916 C C . GLN B 2 923 ? 111.894 158.329 152.160 1.00 75.82 924 GLN B C 1
ATOM 21917 O O . GLN B 2 923 ? 112.838 157.531 152.190 1.00 75.82 924 GLN B O 1
ATOM 21921 N N . LEU B 2 924 ? 111.963 159.530 152.737 1.00 82.90 925 LEU B N 1
ATOM 21922 C CA . LEU B 2 924 ? 113.226 160.079 153.230 1.00 82.90 925 LEU B CA 1
ATOM 21923 C C . LEU B 2 924 ? 113.450 159.804 154.716 1.00 82.90 925 LEU B C 1
ATOM 21924 O O . LEU B 2 924 ? 114.403 159.113 155.088 1.00 82.90 925 LEU B O 1
ATOM 21940 N N . TYR B 2 925 ? 112.579 160.333 155.575 1.00 84.60 926 TYR B N 1
ATOM 21941 C CA . TYR B 2 925 ? 112.759 160.253 157.025 1.00 84.60 926 TYR B CA 1
ATOM 21942 C C . TYR B 2 925 ? 112.082 158.985 157.525 1.00 84.60 926 TYR B C 1
ATOM 21943 O O . TYR B 2 925 ? 110.905 158.983 157.882 1.00 84.60 926 TYR B O 1
ATOM 21961 N N . ALA B 2 926 ? 112.843 157.893 157.566 1.00 86.15 927 ALA B N 1
ATOM 21962 C CA . ALA B 2 926 ? 112.290 156.613 157.996 1.00 86.15 927 ALA B CA 1
ATOM 21963 C C . ALA B 2 926 ? 112.178 156.541 159.515 1.00 86.15 927 ALA B C 1
ATOM 21964 O O . ALA B 2 926 ? 111.094 156.308 160.059 1.00 86.15 927 ALA B O 1
ATOM 21971 N N . ALA B 2 927 ? 113.295 156.742 160.216 1.00 88.80 928 ALA B N 1
ATOM 21972 C CA . ALA B 2 927 ? 113.306 156.600 161.667 1.00 88.80 928 ALA B CA 1
ATOM 21973 C C . ALA B 2 927 ? 112.459 157.651 162.369 1.00 88.80 928 ALA B C 1
ATOM 21974 O O . ALA B 2 927 ? 111.960 157.390 163.468 1.00 88.80 928 ALA B O 1
ATOM 21981 N N . ARG B 2 928 ? 112.272 158.821 161.762 1.00 89.80 929 ARG B N 1
ATOM 21982 C CA . ARG B 2 928 ? 111.581 159.926 162.415 1.00 89.80 929 ARG B CA 1
ATOM 21983 C C . ARG B 2 928 ? 110.062 159.819 162.340 1.00 89.80 929 ARG B C 1
ATOM 21984 O O . ARG B 2 928 ? 109.383 160.790 162.690 1.00 89.80 929 ARG B O 1
ATOM 22005 N N . ILE B 2 929 ? 109.518 158.684 161.886 1.00 85.50 930 ILE B N 1
ATOM 22006 C CA . ILE B 2 929 ? 108.061 158.559 161.751 1.00 85.50 930 ILE B CA 1
ATOM 22007 C C . ILE B 2 929 ? 107.320 158.753 163.068 1.00 85.50 930 ILE B C 1
ATOM 22008 O O . ILE B 2 929 ? 106.298 159.454 163.067 1.00 85.50 930 ILE B O 1
ATOM 22024 N N . PRO B 2 930 ? 107.725 158.155 164.204 1.00 84.87 931 PRO B N 1
ATOM 22025 C CA . PRO B 2 930 ? 106.889 158.288 165.413 1.00 84.87 931 PRO B CA 1
ATOM 22026 C C . PRO B 2 930 ? 106.737 159.711 165.919 1.00 84.87 931 PRO B C 1
ATOM 22027 O O . PRO B 2 930 ? 105.611 160.124 166.235 1.00 84.87 931 PRO B O 1
ATOM 22038 N N . GLN B 2 931 ? 107.834 160.474 165.984 1.00 84.71 932 GLN B N 1
ATOM 22039 C CA . GLN B 2 931 ? 107.777 161.821 166.546 1.00 84.71 932 GLN B CA 1
ATOM 22040 C C . GLN B 2 931 ? 106.824 162.709 165.758 1.00 84.71 932 GLN B C 1
ATOM 22041 O O . GLN B 2 931 ? 106.071 163.496 166.346 1.00 84.71 932 GLN B O 1
ATOM 22045 N N . PHE B 2 932 ? 106.823 162.567 164.430 1.00 83.67 933 PHE B N 1
ATOM 22046 C CA . PHE B 2 932 ? 105.866 163.286 163.599 1.00 83.67 933 PHE B CA 1
ATOM 22047 C C . PHE B 2 932 ? 104.434 162.969 163.996 1.00 83.67 933 PHE B C 1
ATOM 22048 O O . PHE B 2 932 ? 103.605 163.878 164.124 1.00 83.67 933 PHE B O 1
ATOM 22065 N N . LEU B 2 933 ? 104.128 161.691 164.223 1.00 85.25 934 LEU B N 1
ATOM 22066 C CA . LEU B 2 933 ? 102.778 161.353 164.644 1.00 85.25 934 LEU B CA 1
ATOM 22067 C C . LEU B 2 933 ? 102.480 161.878 166.041 1.00 85.25 934 LEU B C 1
ATOM 22068 O O . LEU B 2 933 ? 101.309 162.076 166.378 1.00 85.25 934 LEU B O 1
ATOM 22084 N N . GLN B 2 934 ? 103.511 162.118 166.857 1.00 86.09 935 GLN B N 1
ATOM 22085 C CA . GLN B 2 934 ? 103.295 162.796 168.128 1.00 86.09 935 GLN B CA 1
ATOM 22086 C C . GLN B 2 934 ? 103.034 164.283 167.927 1.00 86.09 935 GLN B C 1
ATOM 22087 O O . GLN B 2 934 ? 102.328 164.902 168.731 1.00 86.09 935 GLN B O 1
ATOM 22091 N N . ALA B 2 935 ? 103.590 164.873 166.865 1.00 84.84 936 ALA B N 1
ATOM 22092 C CA . ALA B 2 935 ? 103.491 166.316 166.681 1.00 84.84 936 ALA B CA 1
ATOM 22093 C C . ALA B 2 935 ? 102.062 166.751 166.380 1.00 84.84 936 ALA B C 1
ATOM 22094 O O . ALA B 2 935 ? 101.597 167.771 166.900 1.00 84.84 936 ALA B O 1
ATOM 22101 N N . LEU B 2 936 ? 101.350 165.995 165.544 1.00 86.23 937 LEU B N 1
ATOM 22102 C CA . LEU B 2 936 ? 100.023 166.420 165.113 1.00 86.23 937 LEU B CA 1
ATOM 22103 C C . LEU B 2 936 ? 98.965 166.255 166.198 1.00 86.23 937 LEU B C 1
ATOM 22104 O O . LEU B 2 936 ? 97.884 166.840 166.076 1.00 86.23 937 LEU B O 1
ATOM 22120 N N . ASP B 2 937 ? 99.237 165.478 167.241 1.00 92.15 938 ASP B N 1
ATOM 22121 C CA . ASP B 2 937 ? 98.259 165.262 168.302 1.00 92.15 938 ASP B CA 1
ATOM 22122 C C . ASP B 2 937 ? 97.980 166.551 169.068 1.00 92.15 938 ASP B C 1
ATOM 22123 O O . ASP B 2 937 ? 98.746 167.511 168.987 1.00 92.15 938 ASP B O 1
ATOM 22127 N N . ILE B 2 948 ? 104.900 156.380 171.534 1.00 93.56 949 ILE B N 1
ATOM 22128 C CA . ILE B 2 948 ? 103.774 155.481 171.757 1.00 93.56 949 ILE B CA 1
ATOM 22129 C C . ILE B 2 948 ? 103.609 154.522 170.585 1.00 93.56 949 ILE B C 1
ATOM 22130 O O . ILE B 2 948 ? 104.499 154.398 169.744 1.00 93.56 949 ILE B O 1
ATOM 22132 N N . ASN B 2 949 ? 102.466 153.843 170.534 1.00 87.77 950 ASN B N 1
ATOM 22133 C CA . ASN B 2 949 ? 102.192 152.898 169.461 1.00 87.77 950 ASN B CA 1
ATOM 22134 C C . ASN B 2 949 ? 101.853 153.659 168.186 1.00 87.77 950 ASN B C 1
ATOM 22135 O O . ASN B 2 949 ? 100.960 154.512 168.180 1.00 87.77 950 ASN B O 1
ATOM 22137 N N . VAL B 2 950 ? 102.568 153.345 167.105 1.00 81.77 951 VAL B N 1
ATOM 22138 C CA . VAL B 2 950 ? 102.336 154.024 165.833 1.00 81.77 951 VAL B CA 1
ATOM 22139 C C . VAL B 2 950 ? 100.947 153.696 165.300 1.00 81.77 951 VAL B C 1
ATOM 22140 O O . VAL B 2 950 ? 100.285 154.544 164.686 1.00 81.77 951 VAL B O 1
ATOM 22153 N N . THR B 2 951 ? 100.489 152.462 165.524 1.00 80.29 952 THR B N 1
ATOM 22154 C CA . THR B 2 951 ? 99.240 152.004 164.927 1.00 80.29 952 THR B CA 1
ATOM 22155 C C . THR B 2 951 ? 98.045 152.790 165.448 1.00 80.29 952 THR B C 1
ATOM 22156 O O . THR B 2 951 ? 97.115 153.077 164.689 1.00 80.29 952 THR B O 1
ATOM 22167 N N . GLU B 2 952 ? 98.048 153.149 166.733 1.00 81.77 953 GLU B N 1
ATOM 22168 C CA . GLU B 2 952 ? 96.917 153.882 167.294 1.00 81.77 953 GLU B CA 1
ATOM 22169 C C . GLU B 2 952 ? 96.774 155.256 166.647 1.00 81.77 953 GLU B C 1
ATOM 22170 O O . GLU B 2 952 ? 95.682 155.638 166.205 1.00 81.77 953 GLU B O 1
ATOM 22174 N N . LYS B 2 953 ? 97.873 156.008 166.564 1.00 83.65 954 LYS B N 1
ATOM 22175 C CA . LYS B 2 953 ? 97.812 157.332 165.955 1.00 83.65 954 LYS B CA 1
ATOM 22176 C C . LYS B 2 953 ? 97.494 157.239 164.467 1.00 83.65 954 LYS B C 1
ATOM 22177 O O . LYS B 2 953 ? 96.740 158.065 163.931 1.00 83.65 954 LYS B O 1
ATOM 22196 N N . ALA B 2 954 ? 98.059 156.241 163.783 1.00 79.70 955 ALA B N 1
ATOM 22197 C CA . ALA B 2 954 ? 97.759 156.068 162.366 1.00 79.70 955 ALA B CA 1
ATOM 22198 C C . ALA B 2 954 ? 96.279 155.786 162.151 1.00 79.70 955 ALA B C 1
ATOM 22199 O O . ALA B 2 954 ? 95.647 156.388 161.277 1.00 79.70 955 ALA B O 1
ATOM 22206 N N . ALA B 2 955 ? 95.702 154.896 162.961 1.00 79.81 956 ALA B N 1
ATOM 22207 C CA . ALA B 2 955 ? 94.276 154.620 162.856 1.00 79.81 956 ALA B CA 1
ATOM 22208 C C . ALA B 2 955 ? 93.449 155.853 163.183 1.00 79.81 956 ALA B C 1
ATOM 22209 O O . ALA B 2 955 ? 92.377 156.047 162.603 1.00 79.81 956 ALA B O 1
ATOM 22216 N N . PHE B 2 956 ? 93.930 156.698 164.097 1.00 81.96 957 PHE B N 1
ATOM 22217 C CA . PHE B 2 956 ? 93.231 157.950 164.374 1.00 81.96 957 PHE B CA 1
ATOM 22218 C C . PHE B 2 956 ? 93.191 158.842 163.137 1.00 81.96 957 PHE B C 1
ATOM 22219 O O . PHE B 2 956 ? 92.145 159.417 162.806 1.00 81.96 957 PHE B O 1
ATOM 22236 N N . GLN B 2 957 ? 94.314 158.955 162.427 1.00 81.36 958 GLN B N 1
ATOM 22237 C CA . GLN B 2 957 ? 94.324 159.782 161.219 1.00 81.36 958 GLN B CA 1
ATOM 22238 C C . GLN B 2 957 ? 93.444 159.185 160.119 1.00 81.36 958 GLN B C 1
ATOM 22239 O O . GLN B 2 957 ? 92.761 159.922 159.390 1.00 81.36 958 GLN B O 1
ATOM 22253 N N . ILE B 2 958 ? 93.451 157.858 159.972 1.00 76.85 959 ILE B N 1
ATOM 22254 C CA . ILE B 2 958 ? 92.558 157.228 158.998 1.00 76.85 959 ILE B CA 1
ATOM 22255 C C . ILE B 2 958 ? 91.102 157.478 159.366 1.00 76.85 959 ILE B C 1
ATOM 22256 O O . ILE B 2 958 ? 90.255 157.691 158.490 1.00 76.85 959 ILE B O 1
ATOM 22272 N N . ARG B 2 959 ? 90.780 157.441 160.660 1.00 82.06 960 ARG B N 1
ATOM 22273 C CA . ARG B 2 959 ? 89.426 157.775 161.085 1.00 82.06 960 ARG B CA 1
ATOM 22274 C C . ARG B 2 959 ? 89.087 159.214 160.738 1.00 82.06 960 ARG B C 1
ATOM 22275 O O . ARG B 2 959 ? 87.940 159.517 160.392 1.00 82.06 960 ARG B O 1
ATOM 22296 N N . GLN B 2 960 ? 90.069 160.111 160.830 1.00 77.94 961 GLN B N 1
ATOM 22297 C CA . GLN B 2 960 ? 89.834 161.500 160.450 1.00 77.94 961 GLN B CA 1
ATOM 22298 C C . GLN B 2 960 ? 89.489 161.616 158.969 1.00 77.94 961 GLN B C 1
ATOM 22299 O O . GLN B 2 960 ? 88.542 162.318 158.597 1.00 77.94 961 GLN B O 1
ATOM 22303 N N . PHE B 2 961 ? 90.242 160.925 158.108 1.00 76.71 962 PHE B N 1
ATOM 22304 C CA . PHE B 2 961 ? 90.059 161.089 156.664 1.00 76.71 962 PHE B CA 1
ATOM 22305 C C . PHE B 2 961 ? 88.955 160.220 156.067 1.00 76.71 962 PHE B C 1
ATOM 22306 O O . PHE B 2 961 ? 88.553 160.474 154.928 1.00 76.71 962 PHE B O 1
ATOM 22323 N N . GLN B 2 962 ? 88.453 159.209 156.779 1.00 76.31 963 GLN B N 1
ATOM 22324 C CA . GLN B 2 962 ? 87.422 158.360 156.185 1.00 76.31 963 GLN B CA 1
ATOM 22325 C C . GLN B 2 962 ? 86.100 159.101 156.009 1.00 76.31 963 GLN B C 1
ATOM 22326 O O . GLN B 2 962 ? 85.344 158.807 155.070 1.00 76.31 963 GLN B O 1
ATOM 22340 N N . ARG B 2 963 ? 85.805 160.050 156.900 1.00 79.24 964 ARG B N 1
ATOM 22341 C CA . ARG B 2 963 ? 84.500 160.703 156.896 1.00 79.24 964 ARG B CA 1
ATOM 22342 C C . ARG B 2 963 ? 84.279 161.503 155.621 1.00 79.24 964 ARG B C 1
ATOM 22343 O O . ARG B 2 963 ? 83.163 161.535 155.094 1.00 79.24 964 ARG B O 1
ATOM 22364 N N . SER B 2 964 ? 85.321 162.169 155.121 1.00 80.49 965 SER B N 1
ATOM 22365 C CA . SER B 2 964 ? 85.169 162.967 153.909 1.00 80.49 965 SER B CA 1
ATOM 22366 C C . SER B 2 964 ? 84.815 162.094 152.713 1.00 80.49 965 SER B C 1
ATOM 22367 O O . SER B 2 964 ? 83.931 162.441 151.920 1.00 80.49 965 SER B O 1
ATOM 22375 N N . LEU B 2 965 ? 85.490 160.952 152.572 1.00 77.09 966 LEU B N 1
ATOM 22376 C CA . LEU B 2 965 ? 85.177 160.044 151.474 1.00 77.09 966 LEU B CA 1
ATOM 22377 C C . LEU B 2 965 ? 83.772 159.480 151.615 1.00 77.09 966 LEU B C 1
ATOM 22378 O O . LEU B 2 965 ? 83.044 159.360 150.621 1.00 77.09 966 LEU B O 1
ATOM 22394 N N . VAL B 2 966 ? 83.374 159.128 152.841 1.00 82.42 967 VAL B N 1
ATOM 22395 C CA . VAL B 2 966 ? 82.027 158.602 153.047 1.00 82.42 967 VAL B CA 1
ATOM 22396 C C . VAL B 2 966 ? 80.986 159.656 152.691 1.00 82.42 967 VAL B C 1
ATOM 22397 O O . VAL B 2 966 ? 79.942 159.344 152.109 1.00 82.42 967 VAL B O 1
ATOM 22410 N N . ASN B 2 967 ? 81.249 160.917 153.036 1.00 87.50 968 ASN B N 1
ATOM 22411 C CA . ASN B 2 967 ? 80.315 161.983 152.697 1.00 87.50 968 ASN B CA 1
ATOM 22412 C C . ASN B 2 967 ? 80.235 162.191 151.191 1.00 87.50 968 ASN B C 1
ATOM 22413 O O . ASN B 2 967 ? 79.141 162.354 150.641 1.00 87.50 968 ASN B O 1
ATOM 22424 N N . GLN B 2 968 ? 81.380 162.184 150.505 1.00 87.17 969 GLN B N 1
ATOM 22425 C CA . GLN B 2 968 ? 81.365 162.470 149.075 1.00 87.17 969 GLN B CA 1
ATOM 22426 C C . GLN B 2 968 ? 80.750 161.332 148.272 1.00 87.17 969 GLN B C 1
ATOM 22427 O O . GLN B 2 968 ? 80.108 161.583 147.246 1.00 87.17 969 GLN B O 1
ATOM 22441 N N . LEU B 2 969 ? 80.936 160.083 148.703 1.00 82.31 970 LEU B N 1
ATOM 22442 C CA . LEU B 2 969 ? 80.337 158.974 147.968 1.00 82.31 970 LEU B CA 1
ATOM 22443 C C . LEU B 2 969 ? 78.816 159.016 148.045 1.00 82.31 970 LEU B C 1
ATOM 22444 O O . LEU B 2 969 ? 78.131 158.705 147.064 1.00 82.31 970 LEU B O 1
ATOM 22460 N N . SER B 2 970 ? 78.270 159.400 149.198 1.00 92.59 971 SER B N 1
ATOM 22461 C CA . SER B 2 970 ? 76.825 159.450 149.382 1.00 92.59 971 SER B CA 1
ATOM 22462 C C . SER B 2 970 ? 76.187 160.716 148.824 1.00 92.59 971 SER B C 1
ATOM 22463 O O . SER B 2 970 ? 74.956 160.824 148.846 1.00 92.59 971 SER B O 1
ATOM 22471 N N . SER B 2 971 ? 76.973 161.672 148.335 1.00 97.28 972 SER B N 1
ATOM 22472 C CA . SER B 2 971 ? 76.412 162.916 147.839 1.00 97.28 972 SER B CA 1
ATOM 22473 C C . SER B 2 971 ? 75.630 162.675 146.548 1.00 97.28 972 SER B C 1
ATOM 22474 O O . SER B 2 971 ? 75.751 161.636 145.894 1.00 97.28 972 SER B O 1
ATOM 22478 N N . ALA B 2 972 ? 74.813 163.661 146.188 1.00 107.67 973 ALA B N 1
ATOM 22479 C CA . ALA B 2 972 ? 74.017 163.574 144.975 1.00 107.67 973 ALA B CA 1
ATOM 22480 C C . ALA B 2 972 ? 74.903 163.745 143.743 1.00 107.67 973 ALA B C 1
ATOM 22481 O O . ALA B 2 972 ? 76.046 164.203 143.817 1.00 107.67 973 ALA B O 1
ATOM 22488 N N . GLU B 2 973 ? 74.351 163.372 142.587 1.00 108.08 974 GLU B N 1
ATOM 22489 C CA . GLU B 2 973 ? 75.099 163.422 141.338 1.00 108.08 974 GLU B CA 1
ATOM 22490 C C . GLU B 2 973 ? 75.408 164.839 140.870 1.00 108.08 974 GLU B C 1
ATOM 22491 O O . GLU B 2 973 ? 76.253 165.003 139.984 1.00 108.08 974 GLU B O 1
ATOM 22493 N N . ASP B 2 974 ? 74.744 165.858 141.423 1.00 104.28 975 ASP B N 1
ATOM 22494 C CA . ASP B 2 974 ? 74.990 167.227 140.981 1.00 104.28 975 ASP B CA 1
ATOM 22495 C C . ASP B 2 974 ? 76.411 167.670 141.303 1.00 104.28 975 ASP B C 1
ATOM 22496 O O . ASP B 2 974 ? 77.067 168.316 140.478 1.00 104.28 975 ASP B O 1
ATOM 22500 N N . ASP B 2 975 ? 76.901 167.331 142.497 1.00 96.17 976 ASP B N 1
ATOM 22501 C CA . ASP B 2 975 ? 78.231 167.712 142.962 1.00 96.17 976 ASP B CA 1
ATOM 22502 C C . ASP B 2 975 ? 78.963 166.456 143.404 1.00 96.17 976 ASP B C 1
ATOM 22503 O O . ASP B 2 975 ? 78.572 165.827 144.392 1.00 96.17 976 ASP B O 1
ATOM 22507 N N . PHE B 2 976 ? 80.024 166.101 142.676 1.00 86.70 977 PHE B N 1
ATOM 22508 C CA . PHE B 2 976 ? 80.794 164.885 142.915 1.00 86.70 977 PHE B CA 1
ATOM 22509 C C . PHE B 2 976 ? 82.248 165.147 143.269 1.00 86.70 977 PHE B C 1
ATOM 22510 O O . PHE B 2 976 ? 82.742 164.580 144.246 1.00 86.70 977 PHE B O 1
ATOM 22527 N N . ASN B 2 977 ? 82.946 165.998 142.512 1.00 85.71 978 ASN B N 1
ATOM 22528 C CA . ASN B 2 977 ? 84.355 166.329 142.751 1.00 85.71 978 ASN B CA 1
ATOM 22529 C C . ASN B 2 977 ? 85.220 165.064 142.711 1.00 85.71 978 ASN B C 1
ATOM 22530 O O . ASN B 2 977 ? 85.761 164.605 143.719 1.00 85.71 978 ASN B O 1
ATOM 22541 N N . SER B 2 978 ? 85.303 164.496 141.505 1.00 81.79 979 SER B N 1
ATOM 22542 C CA . SER B 2 978 ? 86.012 163.232 141.319 1.00 81.79 979 SER B CA 1
ATOM 22543 C C . SER B 2 978 ? 87.482 163.347 141.706 1.00 81.79 979 SER B C 1
ATOM 22544 O O . SER B 2 978 ? 88.068 162.391 142.232 1.00 81.79 979 SER B O 1
ATOM 22552 N N . LYS B 2 979 ? 88.095 164.505 141.459 1.00 81.03 980 LYS B N 1
ATOM 22553 C CA . LYS B 2 979 ? 89.502 164.678 141.804 1.00 81.03 980 LYS B CA 1
ATOM 22554 C C . LYS B 2 979 ? 89.711 164.601 143.311 1.00 81.03 980 LYS B C 1
ATOM 22555 O O . LYS B 2 979 ? 90.716 164.052 143.780 1.00 81.03 980 LYS B O 1
ATOM 22574 N N . GLU B 2 980 ? 88.767 165.140 144.085 1.00 78.70 981 GLU B N 1
ATOM 22575 C CA . GLU B 2 980 ? 88.860 165.045 145.537 1.00 78.70 981 GLU B CA 1
ATOM 22576 C C . GLU B 2 980 ? 88.814 163.593 145.995 1.00 78.70 981 GLU B C 1
ATOM 22577 O O . GLU B 2 980 ? 89.594 163.185 146.864 1.00 78.70 981 GLU B O 1
ATOM 22581 N N . THR B 2 981 ? 87.918 162.793 145.413 1.00 78.93 982 THR B N 1
ATOM 22582 C CA . THR B 2 981 ? 87.841 161.386 145.793 1.00 78.93 982 THR B CA 1
ATOM 22583 C C . THR B 2 981 ? 89.109 160.642 145.400 1.00 78.93 982 THR B C 1
ATOM 22584 O O . THR B 2 981 ? 89.589 159.783 146.151 1.00 78.93 982 THR B O 1
ATOM 22595 N N . GLN B 2 982 ? 89.664 160.954 144.226 1.00 76.29 983 GLN B N 1
ATOM 22596 C CA . GLN B 2 982 ? 90.897 160.299 143.801 1.00 76.29 983 GLN B CA 1
ATOM 22597 C C . GLN B 2 982 ? 92.045 160.616 144.750 1.00 76.29 983 GLN B C 1
ATOM 22598 O O . GLN B 2 982 ? 92.799 159.718 145.152 1.00 76.29 983 GLN B O 1
ATOM 22612 N N . LEU B 2 983 ? 92.184 161.886 145.134 1.00 74.09 984 LEU B N 1
ATOM 22613 C CA . LEU B 2 983 ? 93.247 162.250 146.064 1.00 74.09 984 LEU B CA 1
ATOM 22614 C C . LEU B 2 983 ? 93.026 161.612 147.428 1.00 74.09 984 LEU B C 1
ATOM 22615 O O . LEU B 2 983 ? 93.986 161.182 148.075 1.00 74.09 984 LEU B O 1
ATOM 22631 N N . LEU B 2 984 ? 91.774 161.537 147.881 1.00 74.86 985 LEU B N 1
ATOM 22632 C CA . LEU B 2 984 ? 91.498 160.897 149.162 1.00 74.86 985 LEU B CA 1
ATOM 22633 C C . LEU B 2 984 ? 91.877 159.423 149.133 1.00 74.86 985 LEU B C 1
ATOM 22634 O O . LEU B 2 984 ? 92.468 158.906 150.091 1.00 74.86 985 LEU B O 1
ATOM 22650 N N . ILE B 2 985 ? 91.558 158.733 148.037 1.00 70.76 986 ILE B N 1
ATOM 22651 C CA . ILE B 2 985 ? 91.911 157.321 147.923 1.00 70.76 986 ILE B CA 1
ATOM 22652 C C . ILE B 2 985 ? 93.425 157.151 147.907 1.00 70.76 986 ILE B C 1
ATOM 22653 O O . ILE B 2 985 ? 93.963 156.227 148.530 1.00 70.76 986 ILE B O 1
ATOM 22669 N N . THR B 2 986 ? 94.138 158.029 147.197 1.00 70.13 987 THR B N 1
ATOM 22670 C CA . THR B 2 986 ? 95.593 157.914 147.158 1.00 70.13 987 THR B CA 1
ATOM 22671 C C . THR B 2 986 ? 96.209 158.161 148.532 1.00 70.13 987 THR B C 1
ATOM 22672 O O . THR B 2 986 ? 97.161 157.475 148.923 1.00 70.13 987 THR B O 1
ATOM 22683 N N . ILE B 2 987 ? 95.684 159.134 149.279 1.00 71.37 988 ILE B N 1
ATOM 22684 C CA . ILE B 2 987 ? 96.190 159.374 150.628 1.00 71.37 988 ILE B CA 1
ATOM 22685 C C . ILE B 2 987 ? 95.911 158.179 151.528 1.00 71.37 988 ILE B C 1
ATOM 22686 O O . ILE B 2 987 ? 96.749 157.808 152.359 1.00 71.37 988 ILE B O 1
ATOM 22702 N N . LEU B 2 988 ? 94.731 157.571 151.400 1.00 71.11 989 LEU B N 1
ATOM 22703 C CA . LEU B 2 988 ? 94.439 156.390 152.206 1.00 71.11 989 LEU B CA 1
ATOM 22704 C C . LEU B 2 988 ? 95.391 155.251 151.868 1.00 71.11 989 LEU B C 1
ATOM 22705 O O . LEU B 2 988 ? 95.866 154.540 152.761 1.00 71.11 989 LEU B O 1
ATOM 22721 N N . SER B 2 989 ? 95.693 155.074 150.581 1.00 70.84 990 SER B N 1
ATOM 22722 C CA . SER B 2 989 ? 96.645 154.045 150.178 1.00 70.84 990 SER B CA 1
ATOM 22723 C C . SER B 2 989 ? 98.029 154.316 150.751 1.00 70.84 990 SER B C 1
ATOM 22724 O O . SER B 2 989 ? 98.716 153.390 151.195 1.00 70.84 990 SER B O 1
ATOM 22732 N N . THR B 2 990 ? 98.458 155.579 150.746 1.00 73.30 991 THR B N 1
ATOM 22733 C CA . THR B 2 990 ? 99.779 155.907 151.277 1.00 73.30 991 THR B CA 1
ATOM 22734 C C . THR B 2 990 ? 99.847 155.702 152.786 1.00 73.30 991 THR B C 1
ATOM 22735 O O . THR B 2 990 ? 100.862 155.224 153.303 1.00 73.30 991 THR B O 1
ATOM 22746 N N . LEU B 2 991 ? 98.787 156.065 153.511 1.00 72.14 992 LEU B N 1
ATOM 22747 C CA . LEU B 2 991 ? 98.800 155.941 154.964 1.00 72.14 992 LEU B CA 1
ATOM 22748 C C . LEU B 2 991 ? 98.513 154.529 155.454 1.00 72.14 992 LEU B C 1
ATOM 22749 O O . LEU B 2 991 ? 98.796 154.231 156.618 1.00 72.14 992 LEU B O 1
ATOM 22765 N N . SER B 2 992 ? 97.953 153.653 154.615 1.00 74.08 993 SER B N 1
ATOM 22766 C CA . SER B 2 992 ? 97.667 152.297 155.072 1.00 74.08 993 SER B CA 1
ATOM 22767 C C . SER B 2 992 ? 98.928 151.497 155.374 1.00 74.08 993 SER B C 1
ATOM 22768 O O . SER B 2 992 ? 98.860 150.528 156.134 1.00 74.08 993 SER B O 1
ATOM 22776 N N . LYS B 2 993 ? 100.074 151.877 154.806 1.00 73.72 994 LYS B N 1
ATOM 22777 C CA . LYS B 2 993 ? 101.301 151.121 155.023 1.00 73.72 994 LYS B CA 1
ATOM 22778 C C . LYS B 2 993 ? 101.796 151.193 156.463 1.00 73.72 994 LYS B C 1
ATOM 22779 O O . LYS B 2 993 ? 102.596 150.345 156.868 1.00 73.72 994 LYS B O 1
ATOM 22798 N N . LEU B 2 994 ? 101.353 152.180 157.241 1.00 75.75 995 LEU B N 1
ATOM 22799 C CA . LEU B 2 994 ? 101.850 152.317 158.605 1.00 75.75 995 LEU B CA 1
A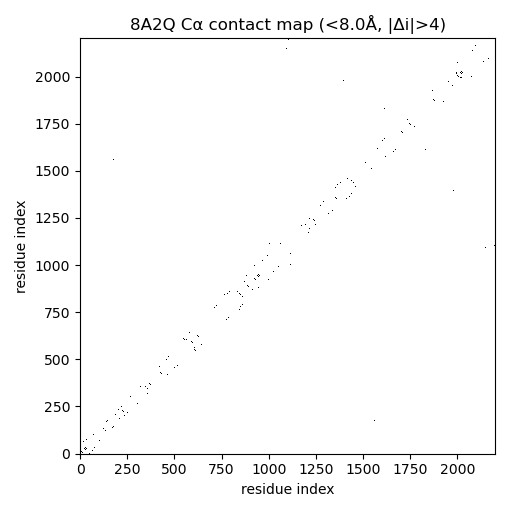TOM 22800 C C . LEU B 2 994 ? 101.275 151.257 159.535 1.00 75.75 995 LEU B C 1
ATOM 22801 O O . LEU B 2 994 ? 101.908 150.916 160.540 1.00 75.75 995 LEU B O 1
ATOM 22817 N N . LEU B 2 995 ? 100.090 150.731 159.235 1.00 74.11 996 LEU B N 1
ATOM 22818 C CA . LEU B 2 995 ? 99.437 149.799 160.144 1.00 74.11 996 LEU B CA 1
ATOM 22819 C C . LEU B 2 995 ? 100.193 148.477 160.219 1.00 74.11 996 LEU B C 1
ATOM 22820 O O . LEU B 2 995 ? 100.740 147.994 159.224 1.00 74.11 996 LEU B O 1
ATOM 22836 N N . ASP B 2 996 ? 100.225 147.898 161.414 1.00 72.47 997 ASP B N 1
ATOM 22837 C CA . ASP B 2 996 ? 100.848 146.593 161.600 1.00 72.47 997 ASP B CA 1
ATOM 22838 C C . ASP B 2 996 ? 99.912 145.511 161.074 1.00 72.47 997 ASP B C 1
ATOM 22839 O O . ASP B 2 996 ? 98.721 145.522 161.402 1.00 72.47 997 ASP B O 1
ATOM 22841 N N . PRO B 2 997 ? 100.402 144.577 160.252 1.00 72.40 998 PRO B N 1
ATOM 22842 C CA . PRO B 2 997 ? 99.507 143.552 159.686 1.00 72.40 998 PRO B CA 1
ATOM 22843 C C . PRO B 2 997 ? 98.825 142.681 160.725 1.00 72.40 998 PRO B C 1
ATOM 22844 O O . PRO B 2 997 ? 97.712 142.201 160.478 1.00 72.40 998 PRO B O 1
ATOM 22855 N N . GLY B 2 998 ? 99.453 142.461 161.877 1.00 75.01 999 GLY B N 1
ATOM 22856 C CA . GLY B 2 998 ? 98.858 141.639 162.914 1.00 75.01 999 GLY B CA 1
ATOM 22857 C C . GLY B 2 998 ? 97.862 142.343 163.812 1.00 75.01 999 GLY B C 1
ATOM 22858 O O . GLY B 2 998 ? 97.219 141.679 164.629 1.00 75.01 999 GLY B O 1
ATOM 22862 N N . SER B 2 999 ? 97.712 143.658 163.686 1.00 77.05 1000 SER B N 1
ATOM 22863 C CA . SER B 2 999 ? 96.831 144.399 164.573 1.00 77.05 1000 SER B CA 1
ATOM 22864 C C . SER B 2 999 ? 95.371 144.205 164.182 1.00 77.05 1000 SER B C 1
ATOM 22865 O O . SER B 2 999 ? 95.042 143.835 163.053 1.00 77.05 1000 SER B O 1
ATOM 22873 N N . GLN B 2 1000 ? 94.486 144.464 165.146 1.00 82.37 1001 GLN B N 1
ATOM 22874 C CA . GLN B 2 1000 ? 93.056 144.439 164.861 1.00 82.37 1001 GLN B CA 1
ATOM 22875 C C . GLN B 2 1000 ? 92.638 145.617 163.990 1.00 82.37 1001 GLN B C 1
ATOM 22876 O O . GLN B 2 1000 ? 91.618 145.539 163.290 1.00 82.37 1001 GLN B O 1
ATOM 22890 N N . GLN B 2 1001 ? 93.401 146.713 164.026 1.00 77.35 1002 GLN B N 1
ATOM 22891 C CA . GLN B 2 1001 ? 93.087 147.863 163.187 1.00 77.35 1002 GLN B CA 1
ATOM 22892 C C . GLN B 2 1001 ? 93.161 147.507 161.712 1.00 77.35 1002 GLN B C 1
ATOM 22893 O O . GLN B 2 1001 ? 92.372 148.017 160.910 1.00 77.35 1002 GLN B O 1
ATOM 22907 N N . PHE B 2 1002 ? 94.094 146.630 161.338 1.00 72.39 1003 PHE B N 1
ATOM 22908 C CA . PHE B 2 1002 ? 94.177 146.180 159.954 1.00 72.39 1003 PHE B CA 1
ATOM 22909 C C . PHE B 2 1002 ? 92.911 145.443 159.538 1.00 72.39 1003 PHE B C 1
ATOM 22910 O O . PHE B 2 1002 ? 92.390 145.662 158.438 1.00 72.39 1003 PHE B O 1
ATOM 22927 N N . LEU B 2 1003 ? 92.397 144.570 160.406 1.00 73.64 1004 LEU B N 1
ATOM 22928 C CA . LEU B 2 1003 ? 91.164 143.857 160.089 1.00 73.64 1004 LEU B CA 1
ATOM 22929 C C . LEU B 2 1003 ? 89.983 144.814 159.998 1.00 73.64 1004 LEU B C 1
ATOM 22930 O O . LEU B 2 1003 ? 89.121 144.659 159.125 1.00 73.64 1004 LEU B O 1
ATOM 22946 N N . GLN B 2 1004 ? 89.923 145.806 160.890 1.00 76.29 1005 GLN B N 1
ATOM 22947 C CA . GLN B 2 1004 ? 88.848 146.791 160.811 1.00 76.29 1005 GLN B CA 1
ATOM 22948 C C . GLN B 2 1004 ? 88.918 147.576 159.507 1.00 76.29 1005 GLN B C 1
ATOM 22949 O O . GLN B 2 1004 ? 87.890 147.832 158.867 1.00 76.29 1005 GLN B O 1
ATOM 22963 N N . PHE B 2 1005 ? 90.127 147.957 159.096 1.00 70.33 1006 PHE B N 1
ATOM 22964 C CA . PHE B 2 1005 ? 90.299 148.701 157.854 1.00 70.33 1006 PHE B CA 1
ATOM 22965 C C . PHE B 2 1005 ? 89.899 147.858 156.647 1.00 70.33 1006 PHE B C 1
ATOM 22966 O O . PHE B 2 1005 ? 89.234 148.355 155.726 1.00 70.33 1006 PHE B O 1
ATOM 22983 N N . LEU B 2 1006 ? 90.278 146.577 156.645 1.00 67.22 1007 LEU B N 1
ATOM 22984 C CA . LEU B 2 1006 ? 89.867 145.678 155.570 1.00 67.22 1007 LEU B CA 1
ATOM 22985 C C . LEU B 2 1006 ? 88.353 145.536 155.516 1.00 67.22 1007 LEU B C 1
ATOM 22986 O O . LEU B 2 1006 ? 87.758 145.548 154.431 1.00 67.22 1007 LEU B O 1
ATOM 23002 N N . THR B 2 1007 ? 87.715 145.390 156.679 1.00 71.96 1008 THR B N 1
ATOM 23003 C CA . THR B 2 1007 ? 86.264 145.263 156.711 1.00 71.96 1008 THR B CA 1
ATOM 23004 C C . THR B 2 1007 ? 85.594 146.519 156.178 1.00 71.96 1008 THR B C 1
ATOM 23005 O O . THR B 2 1007 ? 84.618 146.437 155.423 1.00 71.96 1008 THR B O 1
ATOM 23016 N N . TRP B 2 1008 ? 86.111 147.691 156.554 1.00 70.99 1009 TRP B N 1
ATOM 23017 C CA . TRP B 2 1008 ? 85.536 148.939 156.067 1.00 70.99 1009 TRP B CA 1
ATOM 23018 C C . TRP B 2 1008 ? 85.673 149.055 154.555 1.00 70.99 1009 TRP B C 1
ATOM 23019 O O . TRP B 2 1008 ? 84.725 149.457 153.867 1.00 70.99 1009 TRP B O 1
ATOM 23040 N N . THR B 2 1009 ? 86.844 148.704 154.017 1.00 69.12 1010 THR B N 1
ATOM 23041 C CA . THR B 2 1009 ? 87.040 148.796 152.573 1.00 69.12 1010 THR B CA 1
ATOM 23042 C C . THR B 2 1009 ? 86.126 147.835 151.825 1.00 69.12 1010 THR B C 1
ATOM 23043 O O . THR B 2 1009 ? 85.536 148.199 150.799 1.00 69.12 1010 THR B O 1
ATOM 23054 N N . VAL B 2 1010 ? 85.991 146.604 152.322 1.00 69.31 1011 VAL B N 1
ATOM 23055 C CA . VAL B 2 1010 ? 85.127 145.636 151.655 1.00 69.31 1011 VAL B CA 1
ATOM 23056 C C . VAL B 2 1010 ? 83.676 146.094 151.715 1.00 69.31 1011 VAL B C 1
ATOM 23057 O O . VAL B 2 1010 ? 82.928 145.952 150.741 1.00 69.31 1011 VAL B O 1
ATOM 23070 N N . LYS B 2 1011 ? 83.253 146.645 152.856 1.00 74.72 1012 LYS B N 1
ATOM 23071 C CA . LYS B 2 1011 ? 81.890 147.150 152.978 1.00 74.72 1012 LYS B CA 1
ATOM 23072 C C . LYS B 2 1011 ? 81.635 148.283 151.993 1.00 74.72 1012 LYS B C 1
ATOM 23073 O O . LYS B 2 1011 ? 80.582 148.327 151.344 1.00 74.72 1012 LYS B O 1
ATOM 23092 N N . ILE B 2 1012 ? 82.592 149.205 151.866 1.00 72.95 1013 ILE B N 1
ATOM 23093 C CA . ILE B 2 1012 ? 82.420 150.329 150.952 1.00 72.95 1013 ILE B CA 1
ATOM 23094 C C . ILE B 2 1012 ? 82.346 149.839 149.514 1.00 72.95 1013 ILE B C 1
ATOM 23095 O O . ILE B 2 1012 ? 81.521 150.316 148.725 1.00 72.95 1013 ILE B O 1
ATOM 23111 N N . CYS B 2 1013 ? 83.203 148.886 149.144 1.00 72.81 1014 CYS B N 1
ATOM 23112 C CA . CYS B 2 1013 ? 83.185 148.393 147.772 1.00 72.81 1014 CYS B CA 1
ATOM 23113 C C . CYS B 2 1013 ? 81.918 147.603 147.469 1.00 72.81 1014 CYS B C 1
ATOM 23114 O O . CYS B 2 1013 ? 81.413 147.660 146.343 1.00 72.81 1014 CYS B O 1
ATOM 23122 N N . LYS B 2 1014 ? 81.392 146.861 148.446 1.00 73.01 1015 LYS B N 1
ATOM 23123 C CA . LYS B 2 1014 ? 80.189 146.072 148.203 1.00 73.01 1015 LYS B CA 1
ATOM 23124 C C . LYS B 2 1014 ? 78.943 146.943 148.132 1.00 73.01 1015 LYS B C 1
ATOM 23125 O O . LYS B 2 1014 ? 78.078 146.721 147.279 1.00 73.01 1015 LYS B O 1
ATOM 23144 N N . GLU B 2 1015 ? 78.829 147.934 149.016 1.00 78.13 1016 GLU B N 1
ATOM 23145 C CA . GLU B 2 1015 ? 77.583 148.686 149.119 1.00 78.13 1016 GLU B CA 1
ATOM 23146 C C . GLU B 2 1015 ? 77.435 149.684 147.976 1.00 78.13 1016 GLU B C 1
ATOM 23147 O O . GLU B 2 1015 ? 76.487 149.607 147.187 1.00 78.13 1016 GLU B O 1
ATOM 23159 N N . ASN B 2 1016 ? 78.368 150.624 147.870 1.00 76.18 1017 ASN B N 1
ATOM 23160 C CA . ASN B 2 1016 ? 78.218 151.730 146.937 1.00 76.18 1017 ASN B CA 1
ATOM 23161 C C . ASN B 2 1016 ? 78.433 151.274 145.500 1.00 76.18 1017 ASN B C 1
ATOM 23162 O O . ASN B 2 1016 ? 79.097 150.269 145.236 1.00 76.18 1017 ASN B O 1
ATOM 23173 N N . ALA B 2 1017 ? 77.850 152.029 144.570 1.00 74.63 1018 ALA B N 1
ATOM 23174 C CA . ALA B 2 1017 ? 78.022 151.831 143.136 1.00 74.63 1018 ALA B CA 1
ATOM 23175 C C . ALA B 2 1017 ? 78.486 153.140 142.517 1.00 74.63 1018 ALA B C 1
ATOM 23176 O O . ALA B 2 1017 ? 77.864 154.185 142.737 1.00 74.63 1018 ALA B O 1
ATOM 23183 N N . LEU B 2 1018 ? 79.569 153.076 141.743 1.00 72.24 1019 LEU B N 1
ATOM 23184 C CA . LEU B 2 1018 ? 80.198 154.245 141.147 1.00 72.24 1019 LEU B CA 1
ATOM 23185 C C . LEU B 2 1018 ? 80.354 154.035 139.650 1.00 72.24 1019 LEU B C 1
ATOM 23186 O O . LEU B 2 1018 ? 80.511 152.906 139.180 1.00 72.24 1019 LEU B O 1
ATOM 23190 N N . GLU B 2 1019 ? 80.308 155.142 138.908 1.00 78.03 1020 GLU B N 1
ATOM 23191 C CA . GLU B 2 1019 ? 80.437 155.136 137.456 1.00 78.03 1020 GLU B CA 1
ATOM 23192 C C . GLU B 2 1019 ? 81.792 155.629 136.970 1.00 78.03 1020 GLU B C 1
ATOM 23193 O O . GLU B 2 1019 ? 82.202 155.276 135.860 1.00 78.03 1020 GLU B O 1
ATOM 23197 N N . ASP B 2 1020 ? 82.491 156.442 137.760 1.00 74.67 1021 ASP B N 1
ATOM 23198 C CA . ASP B 2 1020 ? 83.803 156.927 137.354 1.00 74.67 1021 ASP B CA 1
ATOM 23199 C C . ASP B 2 1020 ? 84.791 155.771 137.282 1.00 74.67 1021 ASP B C 1
ATOM 23200 O O . ASP B 2 1020 ? 84.870 154.947 138.196 1.00 74.67 1021 ASP B O 1
ATOM 23204 N N . LEU B 2 1021 ? 85.548 155.713 136.186 1.00 70.34 1022 LEU B N 1
ATOM 23205 C CA . LEU B 2 1021 ? 86.472 154.603 135.991 1.00 70.34 1022 LEU B CA 1
ATOM 23206 C C . LEU B 2 1021 ? 87.651 154.679 136.955 1.00 70.34 1022 LEU B C 1
ATOM 23207 O O . LEU B 2 1021 ? 88.020 153.673 137.577 1.00 70.34 1022 LEU B O 1
ATOM 23211 N N . SER B 2 1022 ? 88.253 155.864 137.093 1.00 72.48 1023 SER B N 1
ATOM 23212 C CA . SER B 2 1022 ? 89.466 155.998 137.896 1.00 72.48 1023 SER B CA 1
ATOM 23213 C C . SER B 2 1022 ? 89.199 155.718 139.368 1.00 72.48 1023 SER B C 1
ATOM 23214 O O . SER B 2 1022 ? 90.035 155.113 140.049 1.00 72.48 1023 SER B O 1
ATOM 23222 N N . CYS B 2 1023 ? 88.050 156.160 139.883 1.00 72.76 1024 CYS B N 1
ATOM 23223 C CA . CYS B 2 1023 ? 87.727 155.903 141.282 1.00 72.76 1024 CYS B CA 1
ATOM 23224 C C . CYS B 2 1023 ? 87.587 154.410 141.550 1.00 72.76 1024 CYS B C 1
ATOM 23225 O O . CYS B 2 1023 ? 88.095 153.902 142.557 1.00 72.76 1024 CYS B O 1
ATOM 23233 N N . CYS B 2 1024 ? 86.906 153.690 140.656 1.00 69.35 1025 CYS B N 1
ATOM 23234 C CA . CYS B 2 1024 ? 86.764 152.248 140.826 1.00 69.35 1025 CYS B CA 1
ATOM 23235 C C . CYS B 2 1024 ? 88.112 151.548 140.739 1.00 69.35 1025 CYS B C 1
ATOM 23236 O O . CYS B 2 1024 ? 88.392 150.627 141.519 1.00 69.35 1025 CYS B O 1
ATOM 23244 N N . LYS B 2 1025 ? 88.957 151.970 139.794 1.00 65.44 1026 LYS B N 1
ATOM 23245 C CA . LYS B 2 1025 ? 90.286 151.380 139.674 1.00 65.44 1026 LYS B CA 1
ATOM 23246 C C . LYS B 2 1025 ? 91.100 151.595 140.944 1.00 65.44 1026 LYS B C 1
ATOM 23247 O O . LYS B 2 1025 ? 91.736 150.660 141.450 1.00 65.44 1026 LYS B O 1
ATOM 23266 N N . GLY B 2 1026 ? 91.065 152.811 141.490 1.00 64.71 1027 GLY B N 1
ATOM 23267 C CA . GLY B 2 1026 ? 91.793 153.080 142.717 1.00 64.71 1027 GLY B CA 1
ATOM 23268 C C . GLY B 2 1026 ? 91.274 152.278 143.893 1.00 64.71 1027 GLY B C 1
ATOM 23269 O O . GLY B 2 1026 ? 92.056 151.741 144.681 1.00 64.71 1027 GLY B O 1
ATOM 23273 N N . LEU B 2 1027 ? 89.948 152.184 144.029 1.00 64.58 1028 LEU B N 1
ATOM 23274 C CA . LEU B 2 1027 ? 89.379 151.437 145.147 1.00 64.58 1028 LEU B CA 1
ATOM 23275 C C . LEU B 2 1027 ? 89.742 149.961 145.070 1.00 64.58 1028 LEU B C 1
ATOM 23276 O O . LEU B 2 1027 ? 90.119 149.353 146.080 1.00 64.58 1028 LEU B O 1
ATOM 23292 N N . LEU B 2 1028 ? 89.648 149.367 143.879 1.00 62.39 1029 LEU B N 1
ATOM 23293 C CA . LEU B 2 1028 ? 89.986 147.954 143.752 1.00 62.39 1029 LEU B CA 1
ATOM 23294 C C . LEU B 2 1028 ? 91.474 147.717 143.982 1.00 62.39 1029 LEU B C 1
ATOM 23295 O O . LEU B 2 1028 ? 91.858 146.713 144.597 1.00 62.39 1029 LEU B O 1
ATOM 23311 N N . THR B 2 1029 ? 92.330 148.628 143.504 1.00 63.26 1030 THR B N 1
ATOM 23312 C CA . THR B 2 1029 ? 93.760 148.490 143.758 1.00 63.26 1030 THR B CA 1
ATOM 23313 C C . THR B 2 1029 ? 94.061 148.561 145.249 1.00 63.26 1030 THR B C 1
ATOM 23314 O O . THR B 2 1029 ? 94.876 147.785 145.763 1.00 63.26 1030 THR B O 1
ATOM 23325 N N . LEU B 2 1030 ? 93.404 149.482 145.959 1.00 64.98 1031 LEU B N 1
ATOM 23326 C CA . LEU B 2 1030 ? 93.567 149.567 147.407 1.00 64.98 1031 LEU B CA 1
ATOM 23327 C C . LEU B 2 1030 ? 93.142 148.270 148.079 1.00 64.98 1031 LEU B C 1
ATOM 23328 O O . LEU B 2 1030 ? 93.843 147.757 148.965 1.00 64.98 1031 LEU B O 1
ATOM 23344 N N . LEU B 2 1031 ? 91.994 147.726 147.665 1.00 63.68 1032 LEU B N 1
ATOM 23345 C CA . LEU B 2 1031 ? 91.485 146.508 148.285 1.00 63.68 1032 LEU B CA 1
ATOM 23346 C C . LEU B 2 1031 ? 92.446 145.349 148.080 1.00 63.68 1032 LEU B C 1
ATOM 23347 O O . LEU B 2 1031 ? 92.725 144.593 149.016 1.00 63.68 1032 LEU B O 1
ATOM 23363 N N . PHE B 2 1032 ? 92.985 145.207 146.870 1.00 60.40 1033 PHE B N 1
ATOM 23364 C CA . PHE B 2 1032 ? 93.894 144.092 146.626 1.00 60.40 1033 PHE B CA 1
ATOM 23365 C C . PHE B 2 1032 ? 95.217 144.285 147.357 1.00 60.40 1033 PHE B C 1
ATOM 23366 O O . PHE B 2 1032 ? 95.783 143.316 147.880 1.00 60.40 1033 PHE B O 1
ATOM 23383 N N . SER B 2 1033 ? 95.715 145.525 147.428 1.00 63.54 1034 SER B N 1
ATOM 23384 C CA . SER B 2 1033 ? 96.962 145.776 148.147 1.00 63.54 1034 SER B CA 1
ATOM 23385 C C . SER B 2 1033 ? 96.824 145.427 149.620 1.00 63.54 1034 SER B C 1
ATOM 23386 O O . SER B 2 1033 ? 97.752 144.880 150.224 1.00 63.54 1034 SER B O 1
ATOM 23394 N N . LEU B 2 1034 ? 95.676 145.741 150.222 1.00 64.10 1035 LEU B N 1
ATOM 23395 C CA . LEU B 2 1034 ? 95.429 145.256 151.576 1.00 64.10 1035 LEU B CA 1
ATOM 23396 C C . LEU B 2 1034 ? 95.346 143.736 151.620 1.00 64.10 1035 LEU B C 1
ATOM 23397 O O . LEU B 2 1034 ? 95.956 143.103 152.488 1.00 64.10 1035 LEU B O 1
ATOM 23413 N N . HIS B 2 1035 ? 94.604 143.129 150.692 1.00 63.01 1036 HIS B N 1
ATOM 23414 C CA . HIS B 2 1035 ? 94.240 141.726 150.855 1.00 63.01 1036 HIS B CA 1
ATOM 23415 C C . HIS B 2 1035 ? 95.420 140.788 150.642 1.00 63.01 1036 HIS B C 1
ATOM 23416 O O . HIS B 2 1035 ? 95.427 139.685 151.196 1.00 63.01 1036 HIS B O 1
ATOM 23430 N N . VAL B 2 1036 ? 96.412 141.186 149.842 1.00 64.13 1037 VAL B N 1
ATOM 23431 C CA . VAL B 2 1036 ? 97.540 140.290 149.584 1.00 64.13 1037 VAL B CA 1
ATOM 23432 C C . VAL B 2 1036 ? 98.335 140.033 150.860 1.00 64.13 1037 VAL B C 1
ATOM 23433 O O . VAL B 2 1036 ? 98.760 138.903 151.121 1.00 64.13 1037 VAL B O 1
ATOM 23446 N N . LEU B 2 1037 ? 98.553 141.067 151.671 1.00 65.33 1038 LEU B N 1
ATOM 23447 C CA . LEU B 2 1037 ? 99.396 140.927 152.853 1.00 65.33 1038 LEU B CA 1
ATOM 23448 C C . LEU B 2 1037 ? 98.742 140.137 153.978 1.00 65.33 1038 LEU B C 1
ATOM 23449 O O . LEU B 2 1037 ? 99.432 139.825 154.954 1.00 65.33 1038 LEU B O 1
ATOM 23465 N N . TYR B 2 1038 ? 97.453 139.813 153.879 1.00 64.79 1039 TYR B N 1
ATOM 23466 C CA . TYR B 2 1038 ? 96.693 139.199 154.964 1.00 64.79 1039 TYR B CA 1
ATOM 23467 C C . TYR B 2 1038 ? 96.225 137.785 154.658 1.00 64.79 1039 TYR B C 1
ATOM 23468 O O . TYR B 2 1038 ? 96.167 136.955 155.566 1.00 64.79 1039 TYR B O 1
ATOM 23486 N N . LYS B 2 1039 ? 95.891 137.483 153.406 1.00 66.65 1040 LYS B N 1
ATOM 23487 C CA . LYS B 2 1039 ? 95.389 136.166 153.034 1.00 66.65 1040 LYS B CA 1
ATOM 23488 C C . LYS B 2 1039 ? 95.507 136.025 151.523 1.00 66.65 1040 LYS B C 1
ATOM 23489 O O . LYS B 2 1039 ? 95.901 136.962 150.825 1.00 66.65 1040 LYS B O 1
ATOM 23508 N N . SER B 2 1040 ? 95.173 134.840 151.021 1.00 61.48 1041 SER B N 1
ATOM 23509 C CA . SER B 2 1040 ? 95.200 134.626 149.582 1.00 61.48 1041 SER B CA 1
ATOM 23510 C C . SER B 2 1040 ? 94.003 135.329 148.935 1.00 61.48 1041 SER B C 1
ATOM 23511 O O . SER B 2 1040 ? 92.910 135.325 149.508 1.00 61.48 1041 SER B O 1
ATOM 23519 N N . PRO B 2 1041 ? 94.158 135.921 147.749 1.00 60.04 1042 PRO B N 1
ATOM 23520 C CA . PRO B 2 1041 ? 93.060 136.703 147.161 1.00 60.04 1042 PRO B CA 1
ATOM 23521 C C . PRO B 2 1041 ? 92.166 135.958 146.178 1.00 60.04 1042 PRO B C 1
ATOM 23522 O O . PRO B 2 1041 ? 91.322 136.604 145.551 1.00 60.04 1042 PRO B O 1
ATOM 23533 N N . VAL B 2 1042 ? 92.311 134.640 146.020 1.00 58.00 1043 VAL B N 1
ATOM 23534 C CA . VAL B 2 1042 ? 91.642 133.956 144.910 1.00 58.00 1043 VAL B CA 1
ATOM 23535 C C . VAL B 2 1042 ? 90.125 133.959 145.069 1.00 58.00 1043 VAL B C 1
ATOM 23536 O O . VAL B 2 1042 ? 89.396 133.953 144.070 1.00 58.00 1043 VAL B O 1
ATOM 23549 N N . SER B 2 1043 ? 89.619 133.954 146.304 1.00 63.54 1044 SER B N 1
ATOM 23550 C CA . SER B 2 1043 ? 88.172 133.953 146.502 1.00 63.54 1044 SER B CA 1
ATOM 23551 C C . SER B 2 1043 ? 87.539 135.231 145.965 1.00 63.54 1044 SER B C 1
ATOM 23552 O O . SER B 2 1043 ? 86.488 135.190 145.309 1.00 63.54 1044 SER B O 1
ATOM 23560 N N . LEU B 2 1044 ? 88.167 136.378 146.227 1.00 65.03 1045 LEU B N 1
ATOM 23561 C CA . LEU B 2 1044 ? 87.644 137.632 145.701 1.00 65.03 1045 LEU B CA 1
ATOM 23562 C C . LEU B 2 1044 ? 87.716 137.661 144.182 1.00 65.03 1045 LEU B C 1
ATOM 23563 O O . LEU B 2 1044 ? 86.825 138.212 143.526 1.00 65.03 1045 LEU B O 1
ATOM 23579 N N . LEU B 2 1045 ? 88.771 137.085 143.605 1.00 59.35 1046 LEU B N 1
ATOM 23580 C CA . LEU B 2 1045 ? 88.859 137.015 142.152 1.00 59.35 1046 LEU B CA 1
ATOM 23581 C C . LEU B 2 1045 ? 87.734 136.166 141.579 1.00 59.35 1046 LEU B C 1
ATOM 23582 O O . LEU B 2 1045 ? 87.158 136.509 140.543 1.00 59.35 1046 LEU B O 1
ATOM 23598 N N . ARG B 2 1046 ? 87.406 135.056 142.239 1.00 65.11 1047 ARG B N 1
ATOM 23599 C CA . ARG B 2 1046 ? 86.287 134.237 141.785 1.00 65.11 1047 ARG B CA 1
ATOM 23600 C C . ARG B 2 1046 ? 84.976 135.005 141.866 1.00 65.11 1047 ARG B C 1
ATOM 23601 O O . ARG B 2 1046 ? 84.148 134.937 140.948 1.00 65.11 1047 ARG B O 1
ATOM 23622 N N . GLU B 2 1047 ? 84.771 135.746 142.957 1.00 68.66 1048 GLU B N 1
ATOM 23623 C CA . GLU B 2 1047 ? 83.546 136.528 143.089 1.00 68.66 1048 GLU B CA 1
ATOM 23624 C C . GLU B 2 1047 ? 83.452 137.599 142.007 1.00 68.66 1048 GLU B C 1
ATOM 23625 O O . GLU B 2 1047 ? 82.389 137.797 141.406 1.00 68.66 1048 GLU B O 1
ATOM 23637 N N . LEU B 2 1048 ? 84.559 138.290 141.734 1.00 63.20 1049 LEU B N 1
ATOM 23638 C CA . LEU B 2 1048 ? 84.540 139.325 140.707 1.00 63.20 1049 LEU B CA 1
ATOM 23639 C C . LEU B 2 1048 ? 84.341 138.723 139.322 1.00 63.20 1049 LEU B C 1
ATOM 23640 O O . LEU B 2 1048 ? 83.677 139.324 138.471 1.00 63.20 1049 LEU B O 1
ATOM 23656 N N . ALA B 2 1049 ? 84.916 137.545 139.072 1.00 61.23 1050 ALA B N 1
ATOM 23657 C CA . ALA B 2 1049 ? 84.704 136.877 137.793 1.00 61.23 1050 ALA B CA 1
ATOM 23658 C C . ALA B 2 1049 ? 83.240 136.507 137.608 1.00 61.23 1050 ALA B C 1
ATOM 23659 O O . ALA B 2 1049 ? 82.676 136.695 136.525 1.00 61.23 1050 ALA B O 1
ATOM 23666 N N . GLN B 2 1050 ? 82.605 135.988 138.658 1.00 67.42 1051 GLN B N 1
ATOM 23667 C CA . GLN B 2 1050 ? 81.182 135.682 138.571 1.00 67.42 1051 GLN B CA 1
ATOM 23668 C C . GLN B 2 1050 ? 80.365 136.945 138.333 1.00 67.42 1051 GLN B C 1
ATOM 23669 O O . GLN B 2 1050 ? 79.422 136.943 137.533 1.00 67.42 1051 GLN B O 1
ATOM 23683 N N . ASP B 2 1051 ? 80.727 138.042 139.003 1.00 66.41 1052 ASP B N 1
ATOM 23684 C CA . ASP B 2 1051 ? 79.979 139.287 138.849 1.00 66.41 1052 ASP B CA 1
ATOM 23685 C C . ASP B 2 1051 ? 80.093 139.837 137.431 1.00 66.41 1052 ASP B C 1
ATOM 23686 O O . ASP B 2 1051 ? 79.088 140.221 136.822 1.00 66.41 1052 ASP B O 1
ATOM 23690 N N . ILE B 2 1052 ? 81.311 139.890 136.887 1.00 61.97 1053 ILE B N 1
ATOM 23691 C CA . ILE B 2 1052 ? 81.483 140.421 135.537 1.00 61.97 1053 ILE B CA 1
ATOM 23692 C C . ILE B 2 1052 ? 80.864 139.482 134.509 1.00 61.97 1053 ILE B C 1
ATOM 23693 O O . ILE B 2 1052 ? 80.371 139.934 133.470 1.00 61.97 1053 ILE B O 1
ATOM 23709 N N . HIS B 2 1053 ? 80.875 138.172 134.766 1.00 66.75 1054 HIS B N 1
ATOM 23710 C CA . HIS B 2 1053 ? 80.193 137.244 133.870 1.00 66.75 1054 HIS B CA 1
ATOM 23711 C C . HIS B 2 1053 ? 78.690 137.485 133.879 1.00 66.75 1054 HIS B C 1
ATOM 23712 O O . HIS B 2 1053 ? 78.038 137.414 132.832 1.00 66.75 1054 HIS B O 1
ATOM 23726 N N . ALA B 2 1054 ? 78.125 137.777 135.050 1.00 70.32 1055 ALA B N 1
ATOM 23727 C CA . ALA B 2 1054 ? 76.702 138.085 135.122 1.00 70.32 1055 ALA B CA 1
ATOM 23728 C C . ALA B 2 1054 ? 76.376 139.416 134.459 1.00 70.32 1055 ALA B C 1
ATOM 23729 O O . ALA B 2 1054 ? 75.296 139.564 133.877 1.00 70.32 1055 ALA B O 1
ATOM 23736 N N . CYS B 2 1055 ? 77.279 140.394 134.548 1.00 66.17 1056 CYS B N 1
ATOM 23737 C CA . CYS B 2 1055 ? 76.993 141.722 134.010 1.00 66.17 1056 CYS B CA 1
ATOM 23738 C C . CYS B 2 1055 ? 76.837 141.685 132.494 1.00 66.17 1056 CYS B C 1
ATOM 23739 O O . CYS B 2 1055 ? 75.858 142.208 131.951 1.00 66.17 1056 CYS B O 1
ATOM 23743 N N . LEU B 2 1056 ? 77.791 141.070 131.797 1.00 62.00 1057 LEU B N 1
ATOM 23744 C CA . LEU B 2 1056 ? 77.726 140.905 130.354 1.00 62.00 1057 LEU B CA 1
ATOM 23745 C C . LEU B 2 1056 ? 77.046 139.580 130.017 1.00 62.00 1057 LEU B C 1
ATOM 23746 O O . LEU B 2 1056 ? 76.700 138.787 130.895 1.00 62.00 1057 LEU B O 1
ATOM 23762 N N . GLY B 2 1057 ? 76.855 139.332 128.727 1.00 59.91 1058 GLY B N 1
ATOM 23763 C CA . GLY B 2 1057 ? 76.156 138.148 128.267 1.00 59.91 1058 GLY B CA 1
ATOM 23764 C C . GLY B 2 1057 ? 77.014 136.905 128.330 1.00 59.91 1058 GLY B C 1
ATOM 23765 O O . GLY B 2 1057 ? 77.813 136.715 129.253 1.00 59.91 1058 GLY B O 1
ATOM 23769 N N . ASP B 2 1058 ? 76.837 136.035 127.339 1.00 62.44 1059 ASP B N 1
ATOM 23770 C CA . ASP B 2 1058 ? 77.628 134.821 127.226 1.00 62.44 1059 ASP B CA 1
ATOM 23771 C C . ASP B 2 1058 ? 77.694 134.418 125.762 1.00 62.44 1059 ASP B C 1
ATOM 23772 O O . ASP B 2 1058 ? 76.761 134.664 124.994 1.00 62.44 1059 ASP B O 1
ATOM 23776 N N . ILE B 2 1059 ? 78.811 133.794 125.383 1.00 62.03 1060 ILE B N 1
ATOM 23777 C CA . ILE B 2 1059 ? 79.011 133.405 123.991 1.00 62.03 1060 ILE B CA 1
ATOM 23778 C C . ILE B 2 1059 ? 78.053 132.306 123.545 1.00 62.03 1060 ILE B C 1
ATOM 23779 O O . ILE B 2 1059 ? 77.843 132.134 122.339 1.00 62.03 1060 ILE B O 1
ATOM 23795 N N . ASP B 2 1060 ? 77.481 131.543 124.482 1.00 76.34 1061 ASP B N 1
ATOM 23796 C CA . ASP B 2 1060 ? 76.607 130.435 124.106 1.00 76.34 1061 ASP B CA 1
ATOM 23797 C C . ASP B 2 1060 ? 75.365 130.930 123.379 1.00 76.34 1061 ASP B C 1
ATOM 23798 O O . ASP B 2 1060 ? 74.886 130.282 122.441 1.00 76.34 1061 ASP B O 1
ATOM 23802 N N . GLN B 2 1061 ? 74.821 132.068 123.804 1.00 87.28 1062 GLN B N 1
ATOM 23803 C CA . GLN B 2 1061 ? 73.665 132.712 123.191 1.00 87.28 1062 GLN B CA 1
ATOM 23804 C C . GLN B 2 1061 ? 72.380 131.906 123.337 1.00 87.28 1062 GLN B C 1
ATOM 23805 O O . GLN B 2 1061 ? 71.408 132.180 122.623 1.00 87.28 1062 GLN B O 1
ATOM 23819 N N . ASP B 2 1062 ? 72.348 130.911 124.231 1.00 94.38 1063 ASP B N 1
ATOM 23820 C CA . ASP B 2 1062 ? 71.141 130.147 124.524 1.00 94.38 1063 ASP B CA 1
ATOM 23821 C C . ASP B 2 1062 ? 71.034 129.853 126.015 1.00 94.38 1063 ASP B C 1
ATOM 23822 O O . ASP B 2 1062 ? 70.499 128.809 126.406 1.00 94.38 1063 ASP B O 1
ATOM 23826 N N . VAL B 2 1063 ? 71.545 130.754 126.854 1.00 94.83 1064 VAL B N 1
ATOM 23827 C CA . VAL B 2 1063 ? 71.574 130.585 128.302 1.00 94.83 1064 VAL B CA 1
ATOM 23828 C C . VAL B 2 1063 ? 71.175 131.906 128.941 1.00 94.83 1064 VAL B C 1
ATOM 23829 O O . VAL B 2 1063 ? 71.663 132.967 128.536 1.00 94.83 1064 VAL B O 1
ATOM 23842 N N . GLU B 2 1064 ? 70.291 131.838 129.935 1.00 95.81 1065 GLU B N 1
ATOM 23843 C CA . GLU B 2 1064 ? 69.817 133.004 130.671 1.00 95.81 1065 GLU B CA 1
ATOM 23844 C C . GLU B 2 1064 ? 70.416 132.997 132.072 1.00 95.81 1065 GLU B C 1
ATOM 23845 O O . GLU B 2 1064 ? 70.396 131.967 132.754 1.00 95.81 1065 GLU B O 1
ATOM 23849 N N . ILE B 2 1065 ? 70.954 134.144 132.488 1.00 90.60 1066 ILE B N 1
ATOM 23850 C CA . ILE B 2 1065 ? 71.581 134.320 133.795 1.00 90.60 1066 ILE B CA 1
ATOM 23851 C C . ILE B 2 1065 ? 70.982 135.563 134.436 1.00 90.60 1066 ILE B C 1
ATOM 23852 O O . ILE B 2 1065 ? 70.762 136.571 133.755 1.00 90.60 1066 ILE B O 1
ATOM 23868 N N . GLU B 2 1066 ? 70.721 135.490 135.743 1.00 91.80 1067 GLU B N 1
ATOM 23869 C CA . GLU B 2 1066 ? 69.983 136.523 136.460 1.00 91.80 1067 GLU B CA 1
ATOM 23870 C C . GLU B 2 1066 ? 70.651 136.850 137.787 1.00 91.80 1067 GLU B C 1
ATOM 23871 O O . GLU B 2 1066 ? 71.026 135.944 138.539 1.00 91.80 1067 GLU B O 1
ATOM 23875 N N . SER B 2 1067 ? 70.787 138.150 138.061 1.00 92.66 1068 SER B N 1
ATOM 23876 C CA . SER B 2 1067 ? 71.096 138.718 139.385 1.00 92.66 1068 SER B CA 1
ATOM 23877 C C . SER B 2 1067 ? 72.430 138.158 139.885 1.00 92.66 1068 SER B C 1
ATOM 23878 O O . SER B 2 1067 ? 73.384 138.091 139.098 1.00 92.66 1068 SER B O 1
ATOM 23886 N N . ARG B 2 1068 ? 72.542 137.752 141.155 1.00 81.43 1069 ARG B N 1
ATOM 23887 C CA . ARG B 2 1068 ? 73.806 137.306 141.741 1.00 81.43 1069 ARG B CA 1
ATOM 23888 C C . ARG B 2 1068 ? 74.866 138.403 141.662 1.00 81.43 1069 ARG B C 1
ATOM 23889 O O . ARG B 2 1068 ? 76.014 138.158 141.286 1.00 81.43 1069 ARG B O 1
ATOM 23910 N N . SER B 2 1069 ? 74.480 139.625 142.016 1.00 80.45 1070 SER B N 1
ATOM 23911 C CA . SER B 2 1069 ? 75.403 140.757 142.007 1.00 80.45 1070 SER B CA 1
ATOM 23912 C C . SER B 2 1069 ? 76.110 140.820 143.356 1.00 80.45 1070 SER B C 1
ATOM 23913 O O . SER B 2 1069 ? 75.593 141.395 144.316 1.00 80.45 1070 SER B O 1
ATOM 23915 N N . HIS B 2 1070 ? 77.298 140.219 143.437 1.00 75.65 1071 HIS B N 1
ATOM 23916 C CA . HIS B 2 1070 ? 78.054 140.243 144.685 1.00 75.65 1071 HIS B CA 1
ATOM 23917 C C . HIS B 2 1070 ? 78.528 141.653 145.015 1.00 75.65 1071 HIS B C 1
ATOM 23918 O O . HIS B 2 1070 ? 78.315 142.141 146.131 1.00 75.65 1071 HIS B O 1
ATOM 23932 N N . PHE B 2 1071 ? 79.162 142.321 144.054 1.00 70.16 1072 PHE B N 1
ATOM 23933 C CA . PHE B 2 1071 ? 79.733 143.651 144.232 1.00 70.16 1072 PHE B CA 1
ATOM 23934 C C . PHE B 2 1071 ? 78.952 144.659 143.403 1.00 70.16 1072 PHE B C 1
ATOM 23935 O O . PHE B 2 1071 ? 78.771 144.471 142.196 1.00 70.16 1072 PHE B O 1
ATOM 23952 N N . ALA B 2 1072 ? 78.494 145.730 144.054 1.00 69.52 1073 ALA B N 1
ATOM 23953 C CA . ALA B 2 1072 ? 77.766 146.775 143.347 1.00 69.52 1073 ALA B CA 1
ATOM 23954 C C . ALA B 2 1072 ? 78.681 147.663 142.514 1.00 69.52 1073 ALA B C 1
ATOM 23955 O O . ALA B 2 1072 ? 78.198 148.333 141.597 1.00 69.52 1073 ALA B O 1
ATOM 23962 N N . ILE B 2 1073 ? 79.981 147.694 142.815 1.00 65.25 1074 ILE B N 1
ATOM 23963 C CA . ILE B 2 1073 ? 80.900 148.530 142.050 1.00 65.25 1074 ILE B CA 1
ATOM 23964 C C . ILE B 2 1073 ? 80.993 148.043 140.612 1.00 65.25 1074 ILE B C 1
ATOM 23965 O O . ILE B 2 1073 ? 81.147 148.842 139.682 1.00 65.25 1074 ILE B O 1
ATOM 23969 N N . VAL B 2 1074 ? 80.910 146.733 140.406 1.00 67.41 1075 VAL B N 1
ATOM 23970 C CA . VAL B 2 1074 ? 80.957 146.158 139.066 1.00 67.41 1075 VAL B CA 1
ATOM 23971 C C . VAL B 2 1074 ? 79.565 146.242 138.454 1.00 67.41 1075 VAL B C 1
ATOM 23972 O O . VAL B 2 1074 ? 78.601 145.699 139.004 1.00 67.41 1075 VAL B O 1
ATOM 23985 N N . ASN B 2 1075 ? 79.460 146.918 137.312 1.00 68.98 1076 ASN B N 1
ATOM 23986 C CA . ASN B 2 1075 ? 78.204 147.048 136.590 1.00 68.98 1076 ASN B CA 1
ATOM 23987 C C . ASN B 2 1075 ? 78.525 147.125 135.102 1.00 68.98 1076 ASN B C 1
ATOM 23988 O O . ASN B 2 1075 ? 79.679 146.971 134.692 1.00 68.98 1076 ASN B O 1
ATOM 23999 N N . VAL B 2 1076 ? 77.492 147.366 134.291 1.00 68.93 1077 VAL B N 1
ATOM 24000 C CA . VAL B 2 1076 ? 77.649 147.318 132.838 1.00 68.93 1077 VAL B CA 1
ATOM 24001 C C . VAL B 2 1076 ? 78.618 148.386 132.349 1.00 68.93 1077 VAL B C 1
ATOM 24002 O O . VAL B 2 1076 ? 79.378 148.157 131.401 1.00 68.93 1077 VAL B O 1
ATOM 24015 N N . LYS B 2 1077 ? 78.609 149.565 132.970 1.00 67.91 1078 LYS B N 1
ATOM 24016 C CA . LYS B 2 1077 ? 79.547 150.606 132.568 1.00 67.91 1078 LYS B CA 1
ATOM 24017 C C . LYS B 2 1077 ? 80.972 150.255 132.978 1.00 67.91 1078 LYS B C 1
ATOM 24018 O O . LYS B 2 1077 ? 81.923 150.550 132.246 1.00 67.91 1078 LYS B O 1
ATOM 24022 N N . THR B 2 1078 ? 81.138 149.623 134.138 1.00 67.08 1079 THR B N 1
ATOM 24023 C CA . THR B 2 1078 ? 82.448 149.384 134.729 1.00 67.08 1079 THR B CA 1
ATOM 24024 C C . THR B 2 1078 ? 83.072 148.060 134.287 1.00 67.08 1079 THR B C 1
ATOM 24025 O O . THR B 2 1078 ? 84.266 147.845 134.517 1.00 67.08 1079 THR B O 1
ATOM 24036 N N . ALA B 2 1079 ? 82.328 147.194 133.590 1.00 64.58 1080 ALA B N 1
ATOM 24037 C CA . ALA B 2 1079 ? 82.843 145.910 133.121 1.00 64.58 1080 ALA B CA 1
ATOM 24038 C C . ALA B 2 1079 ? 83.687 146.034 131.853 1.00 64.58 1080 ALA B C 1
ATOM 24039 O O . ALA B 2 1079 ? 83.941 145.032 131.176 1.00 64.58 1080 ALA B O 1
ATOM 24046 N N . ALA B 2 1080 ? 84.142 147.241 131.544 1.00 65.53 1081 ALA B N 1
ATOM 24047 C CA . ALA B 2 1080 ? 85.020 147.638 130.454 1.00 65.53 1081 ALA B CA 1
ATOM 24048 C C . ALA B 2 1080 ? 86.392 146.995 130.635 1.00 65.53 1081 ALA B C 1
ATOM 24049 O O . ALA B 2 1080 ? 86.581 146.219 131.579 1.00 65.53 1081 ALA B O 1
ATOM 24051 N N . PRO B 2 1081 ? 87.363 147.250 129.749 1.00 66.32 1082 PRO B N 1
ATOM 24052 C CA . PRO B 2 1081 ? 88.713 146.685 129.949 1.00 66.32 1082 PRO B CA 1
ATOM 24053 C C . PRO B 2 1081 ? 89.370 146.997 131.296 1.00 66.32 1082 PRO B C 1
ATOM 24054 O O . PRO B 2 1081 ? 90.339 146.311 131.652 1.00 66.32 1082 PRO B O 1
ATOM 24058 N N . THR B 2 1082 ? 88.883 147.997 132.041 1.00 64.82 1083 THR B N 1
ATOM 24059 C CA . THR B 2 1082 ? 89.444 148.327 133.349 1.00 64.82 1083 THR B CA 1
ATOM 24060 C C . THR B 2 1082 ? 89.445 147.121 134.284 1.00 64.82 1083 THR B C 1
ATOM 24061 O O . THR B 2 1082 ? 90.510 146.630 134.681 1.00 64.82 1083 THR B O 1
ATOM 24072 N N . VAL B 2 1083 ? 88.260 146.621 134.636 1.00 60.41 1084 VAL B N 1
ATOM 24073 C CA . VAL B 2 1083 ? 88.183 145.550 135.623 1.00 60.41 1084 VAL B CA 1
ATOM 24074 C C . VAL B 2 1083 ? 88.745 144.248 135.065 1.00 60.41 1084 VAL B C 1
ATOM 24075 O O . VAL B 2 1083 ? 89.318 143.449 135.814 1.00 60.41 1084 VAL B O 1
ATOM 24088 N N . CYS B 2 1084 ? 88.619 144.035 133.751 1.00 62.49 1085 CYS B N 1
ATOM 24089 C CA . CYS B 2 1084 ? 89.128 142.794 133.114 1.00 62.49 1085 CYS B CA 1
ATOM 24090 C C . CYS B 2 1084 ? 90.658 142.781 133.198 1.00 62.49 1085 CYS B C 1
ATOM 24091 O O . CYS B 2 1084 ? 91.150 141.723 133.496 1.00 62.49 1085 CYS B O 1
ATOM 24099 N N . LEU B 2 1085 ? 91.376 143.886 132.938 1.00 60.73 1086 LEU B N 1
ATOM 24100 C CA . LEU B 2 1085 ? 92.825 143.932 133.088 1.00 60.73 1086 LEU B CA 1
ATOM 24101 C C . LEU B 2 1085 ? 93.231 143.898 134.554 1.00 60.73 1086 LEU B C 1
ATOM 24102 O O . LEU B 2 1085 ? 94.240 143.271 134.905 1.00 60.73 1086 LEU B O 1
ATOM 24118 N N . LEU B 2 1086 ? 92.446 144.537 135.423 1.00 60.47 1087 LEU B N 1
ATOM 24119 C CA . LEU B 2 1086 ? 92.772 144.549 136.843 1.00 60.47 1087 LEU B CA 1
ATOM 24120 C C . LEU B 2 1086 ? 92.701 143.149 137.440 1.00 60.47 1087 LEU B C 1
ATOM 24121 O O . LEU B 2 1086 ? 93.527 142.786 138.283 1.00 60.47 1087 LEU B O 1
ATOM 24137 N N . VAL B 2 1087 ? 91.716 142.351 137.024 1.00 55.81 1088 VAL B N 1
ATOM 24138 C CA . VAL B 2 1087 ? 91.608 140.983 137.525 1.00 55.81 1088 VAL B CA 1
ATOM 24139 C C . VAL B 2 1087 ? 92.729 140.119 136.959 1.00 55.81 1088 VAL B C 1
ATOM 24140 O O . VAL B 2 1087 ? 93.335 139.305 137.676 1.00 55.81 1088 VAL B O 1
ATOM 24153 N N . LEU B 2 1088 ? 93.016 140.266 135.665 1.00 55.34 1089 LEU B N 1
ATOM 24154 C CA . LEU B 2 1088 ? 94.014 139.400 135.054 1.00 55.34 1089 LEU B CA 1
ATOM 24155 C C . LEU B 2 1088 ? 95.413 139.689 135.581 1.00 55.34 1089 LEU B C 1
ATOM 24156 O O . LEU B 2 1088 ? 96.241 138.775 135.651 1.00 55.34 1089 LEU B O 1
ATOM 24172 N N . GLY B 2 1089 ? 95.694 140.929 135.983 1.00 58.59 1090 GLY B N 1
ATOM 24173 C CA . GLY B 2 1089 ? 96.978 141.207 136.614 1.00 58.59 1090 GLY B CA 1
ATOM 24174 C C . GLY B 2 1089 ? 97.160 140.459 137.923 1.00 58.59 1090 GLY B C 1
ATOM 24175 O O . GLY B 2 1089 ? 98.232 139.904 138.194 1.00 58.59 1090 GLY B O 1
ATOM 24179 N N . GLN B 2 1090 ? 96.115 140.429 138.751 1.00 57.99 1091 GLN B N 1
ATOM 24180 C CA . GLN B 2 1090 ? 96.182 139.687 140.005 1.00 57.99 1091 GLN B CA 1
ATOM 24181 C C . GLN B 2 1090 ? 96.349 138.197 139.746 1.00 57.99 1091 GLN B C 1
ATOM 24182 O O . GLN B 2 1090 ? 97.105 137.513 140.451 1.00 57.99 1091 GLN B O 1
ATOM 24196 N N . ALA B 2 1091 ? 95.644 137.675 138.740 1.00 56.02 1092 ALA B N 1
ATOM 24197 C CA . ALA B 2 1091 ? 95.814 136.268 138.387 1.00 56.02 1092 ALA B CA 1
ATOM 24198 C C . ALA B 2 1091 ? 97.247 135.979 137.954 1.00 56.02 1092 ALA B C 1
ATOM 24199 O O . ALA B 2 1091 ? 97.821 134.945 138.320 1.00 56.02 1092 ALA B O 1
ATOM 24206 N N . ASP B 2 1092 ? 97.844 136.889 137.181 1.00 58.28 1093 ASP B N 1
ATOM 24207 C CA . ASP B 2 1092 ? 99.233 136.721 136.765 1.00 58.28 1093 ASP B CA 1
ATOM 24208 C C . ASP B 2 1092 ? 100.173 136.704 137.966 1.00 58.28 1093 ASP B C 1
ATOM 24209 O O . ASP B 2 1092 ? 101.125 135.912 138.011 1.00 58.28 1093 ASP B O 1
ATOM 24218 N N . LYS B 2 1093 ? 99.930 137.580 138.945 1.00 60.76 1094 LYS B N 1
ATOM 24219 C CA . LYS B 2 1093 ? 100.768 137.585 140.144 1.00 60.76 1094 LYS B CA 1
ATOM 24220 C C . LYS B 2 1093 ? 100.652 136.268 140.902 1.00 60.76 1094 LYS B C 1
ATOM 24221 O O . LYS B 2 1093 ? 101.659 135.724 141.378 1.00 60.76 1094 LYS B O 1
ATOM 24240 N N . VAL B 2 1094 ? 99.431 135.741 141.021 1.00 55.36 1095 VAL B N 1
ATOM 24241 C CA . VAL B 2 1094 ? 99.240 134.459 141.698 1.00 55.36 1095 VAL B CA 1
ATOM 24242 C C . VAL B 2 1094 ? 99.989 133.355 140.962 1.00 55.36 1095 VAL B C 1
ATOM 24243 O O . VAL B 2 1094 ? 100.590 132.466 141.581 1.00 55.36 1095 VAL B O 1
ATOM 24256 N N . LEU B 2 1095 ? 99.961 133.390 139.631 1.00 53.47 1096 LEU B N 1
ATOM 24257 C CA . LEU B 2 1095 ? 100.657 132.360 138.869 1.00 53.47 1096 LEU B CA 1
ATOM 24258 C C . LEU B 2 1095 ? 102.167 132.455 139.057 1.00 53.47 1096 LEU B C 1
ATOM 24259 O O . LEU B 2 1095 ? 102.845 131.427 139.148 1.00 53.47 1096 LEU B O 1
ATOM 24275 N N . GLU B 2 1096 ? 102.715 133.671 139.111 1.00 57.68 1097 GLU B N 1
ATOM 24276 C CA . GLU B 2 1096 ? 104.154 133.810 139.348 1.00 57.68 1097 GLU B CA 1
ATOM 24277 C C . GLU B 2 1096 ? 104.540 133.292 140.732 1.00 57.68 1097 GLU B C 1
ATOM 24278 O O . GLU B 2 1096 ? 105.586 132.647 140.898 1.00 57.68 1097 GLU B O 1
ATOM 24282 N N . GLU B 2 1097 ? 103.706 133.577 141.733 1.00 62.96 1098 GLU B N 1
ATOM 24283 C CA . GLU B 2 1097 ? 103.883 132.999 143.064 1.00 62.96 1098 GLU B CA 1
ATOM 24284 C C . GLU B 2 1097 ? 103.936 131.474 143.020 1.00 62.96 1098 GLU B C 1
ATOM 24285 O O . GLU B 2 1097 ? 104.842 130.851 143.595 1.00 62.96 1098 GLU B O 1
ATOM 24297 N N . VAL B 2 1098 ? 102.965 130.852 142.349 1.00 57.98 1099 VAL B N 1
ATOM 24298 C CA . VAL B 2 1098 ? 102.933 129.391 142.311 1.00 57.98 1099 VAL B CA 1
ATOM 24299 C C . VAL B 2 1098 ? 104.129 128.848 141.539 1.00 57.98 1099 VAL B C 1
ATOM 24300 O O . VAL B 2 1098 ? 104.653 127.775 141.866 1.00 57.98 1099 VAL B O 1
ATOM 24313 N N . ASP B 2 1099 ? 104.571 129.562 140.502 1.00 59.54 1100 ASP B N 1
ATOM 24314 C CA . ASP B 2 1099 ? 105.762 129.151 139.768 1.00 59.54 1100 ASP B CA 1
ATOM 24315 C C . ASP B 2 1099 ? 106.985 129.138 140.669 1.00 59.54 1100 ASP B C 1
ATOM 24316 O O . ASP B 2 1099 ? 107.805 128.216 140.598 1.00 59.54 1100 ASP B O 1
ATOM 24325 N N . TRP B 2 1100 ? 107.140 130.165 141.510 1.00 65.88 1101 TRP B N 1
ATOM 24326 C CA . TRP B 2 1100 ? 108.259 130.165 142.451 1.00 65.88 1101 TRP B CA 1
ATOM 24327 C C . TRP B 2 1100 ? 108.154 129.006 143.429 1.00 65.88 1101 TRP B C 1
ATOM 24328 O O . TRP B 2 1100 ? 109.156 128.354 143.740 1.00 65.88 1101 TRP B O 1
ATOM 24349 N N . LEU B 2 1101 ? 106.948 128.729 143.922 1.00 63.33 1102 LEU B N 1
ATOM 24350 C CA . LEU B 2 1101 ? 106.806 127.688 144.936 1.00 63.33 1102 LEU B CA 1
ATOM 24351 C C . LEU B 2 1101 ? 107.064 126.292 144.369 1.00 63.33 1102 LEU B C 1
ATOM 24352 O O . LEU B 2 1101 ? 107.617 125.432 145.069 1.00 63.33 1102 LEU B O 1
ATOM 24368 N N . ILE B 2 1102 ? 106.682 126.045 143.114 1.00 59.36 1103 ILE B N 1
ATOM 24369 C CA . ILE B 2 1102 ? 106.824 124.702 142.553 1.00 59.36 1103 ILE B CA 1
ATOM 24370 C C . ILE B 2 1102 ? 108.296 124.331 142.402 1.00 59.36 1103 ILE B C 1
ATOM 24371 O O . ILE B 2 1102 ? 108.674 123.171 142.597 1.00 59.36 1103 ILE B O 1
ATOM 24387 N N . LYS B 2 1103 ? 109.147 125.291 142.033 1.00 66.61 1104 LYS B N 1
ATOM 24388 C CA . LYS B 2 1103 ? 110.568 124.982 141.910 1.00 66.61 1104 LYS B CA 1
ATOM 24389 C C . LYS B 2 1103 ? 111.181 124.631 143.259 1.00 66.61 1104 LYS B C 1
ATOM 24390 O O . LYS B 2 1103 ? 112.137 123.8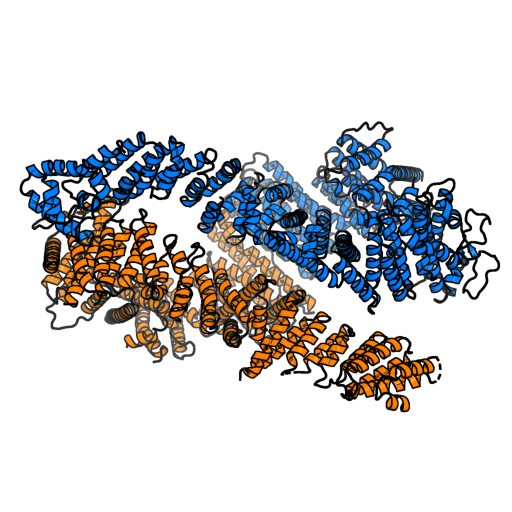51 143.320 1.00 66.61 1104 LYS B O 1
ATOM 24409 N N . ARG B 2 1104 ? 110.652 125.197 144.344 1.00 73.09 1105 ARG B N 1
ATOM 24410 C CA . ARG B 2 1104 ? 111.058 124.764 145.675 1.00 73.09 1105 ARG B CA 1
ATOM 24411 C C . ARG B 2 1104 ? 110.509 123.385 146.001 1.00 73.09 1105 ARG B C 1
ATOM 24412 O O . ARG B 2 1104 ? 111.131 122.643 146.767 1.00 73.09 1105 ARG B O 1
ATOM 24433 N N . LEU B 2 1105 ? 109.342 123.033 145.455 1.00 65.30 1106 LEU B N 1
ATOM 24434 C CA . LEU B 2 1105 ? 108.795 121.701 145.706 1.00 65.30 1106 LEU B CA 1
ATOM 24435 C C . LEU B 2 1105 ? 109.707 120.616 145.146 1.00 65.30 1106 LEU B C 1
ATOM 24436 O O . LEU B 2 1105 ? 109.851 119.548 145.750 1.00 65.30 1106 LEU B O 1
ATOM 24452 N N . THR B 2 1106 ? 110.327 120.867 143.998 1.00 65.27 1107 THR B N 1
ATOM 24453 C CA . THR B 2 1106 ? 111.231 119.899 143.389 1.00 65.27 1107 THR B CA 1
ATOM 24454 C C . THR B 2 1106 ? 112.450 119.655 144.269 1.00 65.27 1107 THR B C 1
ATOM 24455 O O . THR B 2 1106 ? 113.587 119.750 143.808 1.00 65.27 1107 THR B O 1
ATOM 24459 N N . ASN B 2 1121 ? 107.853 114.656 154.997 1.00 75.20 1122 ASN B N 1
ATOM 24460 C CA . ASN B 2 1121 ? 106.696 115.194 155.701 1.00 75.20 1122 ASN B CA 1
ATOM 24461 C C . ASN B 2 1121 ? 106.352 116.585 155.186 1.00 75.20 1122 ASN B C 1
ATOM 24462 O O . ASN B 2 1121 ? 105.180 116.933 155.049 1.00 75.20 1122 ASN B O 1
ATOM 24466 N N . GLN B 2 1122 ? 107.384 117.384 154.910 1.00 72.83 1123 GLN B N 1
ATOM 24467 C CA . GLN B 2 1122 ? 107.157 118.719 154.369 1.00 72.83 1123 GLN B CA 1
ATOM 24468 C C . GLN B 2 1122 ? 106.629 118.666 152.941 1.00 72.83 1123 GLN B C 1
ATOM 24469 O O . GLN B 2 1122 ? 105.862 119.547 152.534 1.00 72.83 1123 GLN B O 1
ATOM 24473 N N . THR B 2 1123 ? 107.033 117.652 152.170 1.00 69.30 1124 THR B N 1
ATOM 24474 C CA . THR B 2 1123 ? 106.623 117.566 150.772 1.00 69.30 1124 THR B CA 1
ATOM 24475 C C . THR B 2 1123 ? 105.113 117.417 150.640 1.00 69.30 1124 THR B C 1
ATOM 24476 O O . THR B 2 1123 ? 104.498 118.036 149.765 1.00 69.30 1124 THR B O 1
ATOM 24478 N N . GLN B 2 1124 ? 104.499 116.600 151.498 1.00 69.99 1125 GLN B N 1
ATOM 24479 C CA . GLN B 2 1124 ? 103.053 116.411 151.428 1.00 69.99 1125 GLN B CA 1
ATOM 24480 C C . GLN B 2 1124 ? 102.312 117.706 151.735 1.00 69.99 1125 GLN B C 1
ATOM 24481 O O . GLN B 2 1124 ? 101.351 118.059 151.040 1.00 69.99 1125 GLN B O 1
ATOM 24485 N N . ALA B 2 1125 ? 102.752 118.434 152.764 1.00 67.41 1126 ALA B N 1
ATOM 24486 C CA . ALA B 2 1125 ? 102.110 119.701 153.099 1.00 67.41 1126 ALA B CA 1
ATOM 24487 C C . ALA B 2 1125 ? 102.279 120.717 151.978 1.00 67.41 1126 ALA B C 1
ATOM 24488 O O . ALA B 2 1125 ? 101.331 121.431 151.628 1.00 67.41 1126 ALA B O 1
ATOM 24495 N N . LEU B 2 1126 ? 103.477 120.789 151.395 1.00 63.51 1127 LEU B N 1
ATOM 24496 C CA . LEU B 2 1126 ? 103.712 121.743 150.318 1.00 63.51 1127 LEU B CA 1
ATOM 24497 C C . LEU B 2 1126 ? 102.867 121.418 149.092 1.00 63.51 1127 LEU B C 1
ATOM 24498 O O . LEU B 2 1126 ? 102.298 122.319 148.467 1.00 63.51 1127 LEU B O 1
ATOM 24514 N N . GLU B 2 1127 ? 102.772 120.137 148.727 1.00 60.70 1128 GLU B N 1
ATOM 24515 C CA . GLU B 2 1127 ? 101.952 119.762 147.580 1.00 60.70 1128 GLU B CA 1
ATOM 24516 C C . GLU B 2 1127 ? 100.477 120.036 147.843 1.00 60.70 1128 GLU B C 1
ATOM 24517 O O . GLU B 2 1127 ? 99.756 120.495 146.946 1.00 60.70 1128 GLU B O 1
ATOM 24521 N N . LYS B 2 1128 ? 100.007 119.750 149.060 1.00 61.71 1129 LYS B N 1
ATOM 24522 C CA . LYS B 2 1128 ? 98.617 120.035 149.396 1.00 61.71 1129 LYS B CA 1
ATOM 24523 C C . LYS B 2 1128 ? 98.338 121.527 149.322 1.00 61.71 1129 LYS B C 1
ATOM 24524 O O . LYS B 2 1128 ? 97.252 121.943 148.904 1.00 61.71 1129 LYS B O 1
ATOM 24528 N N . GLY B 2 1129 ? 99.304 122.349 149.726 1.00 63.24 1130 GLY B N 1
ATOM 24529 C CA . GLY B 2 1129 ? 99.142 123.785 149.577 1.00 63.24 1130 GLY B CA 1
ATOM 24530 C C . GLY B 2 1129 ? 99.127 124.225 148.125 1.00 63.24 1130 GLY B C 1
ATOM 24531 O O . GLY B 2 1129 ? 98.340 125.093 147.740 1.00 63.24 1130 GLY B O 1
ATOM 24535 N N . VAL B 2 1130 ? 99.994 123.635 147.301 1.00 59.99 1131 VAL B N 1
ATOM 24536 C CA . VAL B 2 1130 ? 100.132 124.088 145.919 1.00 59.99 1131 VAL B CA 1
ATOM 24537 C C . VAL B 2 1130 ? 98.897 123.724 145.103 1.00 59.99 1131 VAL B C 1
ATOM 24538 O O . VAL B 2 1130 ? 98.465 124.495 144.239 1.00 59.99 1131 VAL B O 1
ATOM 24551 N N . ILE B 2 1131 ? 98.328 122.539 145.334 1.00 59.73 1132 ILE B N 1
ATOM 24552 C CA . ILE B 2 1131 ? 97.232 122.086 144.480 1.00 59.73 1132 ILE B CA 1
ATOM 24553 C C . ILE B 2 1131 ? 95.985 122.945 144.676 1.00 59.73 1132 ILE B C 1
ATOM 24554 O O . ILE B 2 1131 ? 95.222 123.158 143.725 1.00 59.73 1132 ILE B O 1
ATOM 24570 N N . LEU B 2 1132 ? 95.746 123.436 145.894 1.00 60.53 1133 LEU B N 1
ATOM 24571 C CA . LEU B 2 1132 ? 94.549 124.232 146.147 1.00 60.53 1133 LEU B CA 1
ATOM 24572 C C . LEU B 2 1132 ? 94.541 125.526 145.345 1.00 60.53 1133 LEU B C 1
ATOM 24573 O O . LEU B 2 1132 ? 93.475 125.963 144.893 1.00 60.53 1133 LEU B O 1
ATOM 24589 N N . GLN B 2 1133 ? 95.703 126.155 145.165 1.00 59.52 1134 GLN B N 1
ATOM 24590 C CA . GLN B 2 1133 ? 95.753 127.410 144.424 1.00 59.52 1134 GLN B CA 1
ATOM 24591 C C . GLN B 2 1133 ? 95.322 127.210 142.977 1.00 59.52 1134 GLN B C 1
ATOM 24592 O O . GLN B 2 1133 ? 94.497 127.967 142.455 1.00 59.52 1134 GLN B O 1
ATOM 24606 N N . LEU B 2 1134 ? 95.854 126.180 142.317 1.00 54.67 1135 LEU B N 1
ATOM 24607 C CA . LEU B 2 1134 ? 95.441 125.913 140.942 1.00 54.67 1135 LEU B CA 1
ATOM 24608 C C . LEU B 2 1134 ? 93.986 125.475 140.879 1.00 54.67 1135 LEU B C 1
ATOM 24609 O O . LEU B 2 1134 ? 93.265 125.838 139.941 1.00 54.67 1135 LEU B O 1
ATOM 24625 N N . GLY B 2 1135 ? 93.532 124.698 141.865 1.00 57.55 1136 GLY B N 1
ATOM 24626 C CA . GLY B 2 1135 ? 92.143 124.272 141.871 1.00 57.55 1136 GLY B CA 1
ATOM 24627 C C . GLY B 2 1135 ? 91.179 125.436 141.974 1.00 57.55 1136 GLY B C 1
ATOM 24628 O O . GLY B 2 1135 ? 90.105 125.421 141.370 1.00 57.55 1136 GLY B O 1
ATOM 24632 N N . THR B 2 1136 ? 91.544 126.458 142.747 1.00 57.19 1137 THR B N 1
ATOM 24633 C CA . THR B 2 1136 ? 90.703 127.646 142.846 1.00 57.19 1137 THR B CA 1
ATOM 24634 C C . THR B 2 1136 ? 90.850 128.548 141.624 1.00 57.19 1137 THR B C 1
ATOM 24635 O O . THR B 2 1136 ? 89.875 129.174 141.197 1.00 57.19 1137 THR B O 1
ATOM 24646 N N . LEU B 2 1137 ? 92.050 128.626 141.046 1.00 54.17 1138 LEU B N 1
ATOM 24647 C CA . LEU B 2 1137 ? 92.269 129.518 139.911 1.00 54.17 1138 LEU B CA 1
ATOM 24648 C C . LEU B 2 1137 ? 91.602 128.999 138.640 1.00 54.17 1138 LEU B C 1
ATOM 24649 O O . LEU B 2 1137 ? 91.208 129.795 137.770 1.00 54.17 1138 LEU B O 1
ATOM 24665 N N . LEU B 2 1138 ? 91.486 127.675 138.505 1.00 55.63 1139 LEU B N 1
ATOM 24666 C CA . LEU B 2 1138 ? 90.827 127.115 137.333 1.00 55.63 1139 LEU B CA 1
ATOM 24667 C C . LEU B 2 1138 ? 89.372 127.550 137.266 1.00 55.63 1139 LEU B C 1
ATOM 24668 O O . LEU B 2 1138 ? 88.841 127.781 136.179 1.00 55.63 1139 LEU B O 1
ATOM 24684 N N . THR B 2 1139 ? 88.713 127.676 138.418 1.00 57.86 1140 THR B N 1
ATOM 24685 C CA . THR B 2 1139 ? 87.334 128.151 138.426 1.00 57.86 1140 THR B CA 1
ATOM 24686 C C . THR B 2 1139 ? 87.242 129.593 137.941 1.00 57.86 1140 THR B C 1
ATOM 24687 O O . THR B 2 1139 ? 86.306 129.950 137.214 1.00 57.86 1140 THR B O 1
ATOM 24698 N N . VAL B 2 1140 ? 88.205 130.432 138.327 1.00 55.86 1141 VAL B N 1
ATOM 24699 C CA . VAL B 2 1140 ? 88.206 131.825 137.884 1.00 55.86 1141 VAL B CA 1
ATOM 24700 C C . VAL B 2 1140 ? 88.342 131.892 136.370 1.00 55.86 1141 VAL B C 1
ATOM 24701 O O . VAL B 2 1140 ? 87.589 132.600 135.684 1.00 55.86 1141 VAL B O 1
ATOM 24714 N N . PHE B 2 1141 ? 89.296 131.138 135.823 1.00 51.38 1142 PHE B N 1
ATOM 24715 C CA . PHE B 2 1141 ? 89.476 131.169 134.374 1.00 51.38 1142 PHE B CA 1
ATOM 24716 C C . PHE B 2 1141 ? 88.297 130.532 133.647 1.00 51.38 1142 PHE B C 1
ATOM 24717 O O . PHE B 2 1141 ? 87.936 130.976 132.552 1.00 51.38 1142 PHE B O 1
ATOM 24734 N N . HIS B 2 1142 ? 87.679 129.508 134.236 1.00 56.74 1143 HIS B N 1
ATOM 24735 C CA . HIS B 2 1142 ? 86.492 128.909 133.641 1.00 56.74 1143 HIS B CA 1
ATOM 24736 C C . HIS B 2 1142 ? 85.351 129.908 133.577 1.00 56.74 1143 HIS B C 1
ATOM 24737 O O . HIS B 2 1142 ? 84.593 129.935 132.602 1.00 56.74 1143 HIS B O 1
ATOM 24751 N N . GLU B 2 1143 ? 85.200 130.728 134.615 1.00 58.96 1144 GLU B N 1
ATOM 24752 C CA . GLU B 2 1143 ? 84.163 131.751 134.586 1.00 58.96 1144 GLU B CA 1
ATOM 24753 C C . GLU B 2 1143 ? 84.465 132.813 133.538 1.00 58.96 1144 GLU B C 1
ATOM 24754 O O . GLU B 2 1143 ? 83.564 133.244 132.812 1.00 58.96 1144 GLU B O 1
ATOM 24766 N N . LEU B 2 1144 ? 85.722 133.248 133.437 1.00 53.55 1145 LEU B N 1
ATOM 24767 C CA . LEU B 2 1144 ? 86.041 134.320 132.497 1.00 53.55 1145 LEU B CA 1
ATOM 24768 C C . LEU B 2 1144 ? 86.065 133.867 131.042 1.00 53.55 1145 LEU B C 1
ATOM 24769 O O . LEU B 2 1144 ? 85.905 134.707 130.154 1.00 53.55 1145 LEU B O 1
ATOM 24785 N N . VAL B 2 1145 ? 86.274 132.577 130.771 1.00 54.31 1146 VAL B N 1
ATOM 24786 C CA . VAL B 2 1145 ? 86.330 132.120 129.383 1.00 54.31 1146 VAL B CA 1
ATOM 24787 C C . VAL B 2 1145 ? 84.971 132.252 128.701 1.00 54.31 1146 VAL B C 1
ATOM 24788 O O . VAL B 2 1145 ? 84.902 132.432 127.480 1.00 54.31 1146 VAL B O 1
ATOM 24801 N N . GLN B 2 1146 ? 83.877 132.173 129.462 1.00 58.79 1147 GLN B N 1
ATOM 24802 C CA . GLN B 2 1146 ? 82.524 132.165 128.919 1.00 58.79 1147 GLN B CA 1
ATOM 24803 C C . GLN B 2 1146 ? 81.876 133.545 128.928 1.00 58.79 1147 GLN B C 1
ATOM 24804 O O . GLN B 2 1146 ? 80.660 133.648 129.134 1.00 58.79 1147 GLN B O 1
ATOM 24818 N N . THR B 2 1147 ? 82.658 134.604 128.721 1.00 59.41 1148 THR B N 1
ATOM 24819 C CA . THR B 2 1147 ? 82.183 135.983 128.729 1.00 59.41 1148 THR B CA 1
ATOM 24820 C C . THR B 2 1147 ? 82.367 136.591 127.348 1.00 59.41 1148 THR B C 1
ATOM 24821 O O . THR B 2 1147 ? 83.445 136.477 126.757 1.00 59.41 1148 THR B O 1
ATOM 24832 N N . ALA B 2 1148 ? 81.323 137.249 126.846 1.00 57.25 1149 ALA B N 1
ATOM 24833 C CA . ALA B 2 1148 ? 81.356 137.882 125.527 1.00 57.25 1149 ALA B CA 1
ATOM 24834 C C . ALA B 2 1148 ? 82.006 139.255 125.660 1.00 57.25 1149 ALA B C 1
ATOM 24835 O O . ALA B 2 1148 ? 81.348 140.297 125.674 1.00 57.25 1149 ALA B O 1
ATOM 24842 N N . LEU B 2 1149 ? 83.330 139.250 125.748 1.00 55.70 1150 LEU B N 1
ATOM 24843 C CA . LEU B 2 1149 ? 84.074 140.462 126.045 1.00 55.70 1150 LEU B CA 1
ATOM 24844 C C . LEU B 2 1149 ? 84.182 141.352 124.810 1.00 55.70 1150 LEU B C 1
ATOM 24845 O O . LEU B 2 1149 ? 83.981 140.889 123.686 1.00 55.70 1150 LEU B O 1
ATOM 24861 N N . PRO B 2 1150 ? 84.502 142.636 124.981 1.00 54.55 1151 PRO B N 1
ATOM 24862 C CA . PRO B 2 1150 ? 84.722 143.489 123.809 1.00 54.55 1151 PRO B CA 1
ATOM 24863 C C . PRO B 2 1150 ? 86.040 143.166 123.126 1.00 54.55 1151 PRO B C 1
ATOM 24864 O O . PRO B 2 1150 ? 86.896 142.460 123.661 1.00 54.55 1151 PRO B O 1
ATOM 24875 N N . ALA B 2 1151 ? 86.196 143.708 121.919 1.00 60.44 1152 ALA B N 1
ATOM 24876 C CA . ALA B 2 1151 ? 87.392 143.486 121.107 1.00 60.44 1152 ALA B CA 1
ATOM 24877 C C . ALA B 2 1151 ? 88.428 144.548 121.456 1.00 60.44 1152 ALA B C 1
ATOM 24878 O O . ALA B 2 1151 ? 88.536 145.597 120.817 1.00 60.44 1152 ALA B O 1
ATOM 24885 N N . GLY B 2 1152 ? 89.205 144.259 122.496 1.00 61.41 1153 GLY B N 1
ATOM 24886 C CA . GLY B 2 1152 ? 90.255 145.152 122.949 1.00 61.41 1153 GLY B CA 1
ATOM 24887 C C . GLY B 2 1152 ? 91.429 144.401 123.538 1.00 61.41 1153 GLY B C 1
ATOM 24888 O O . GLY B 2 1152 ? 91.687 143.253 123.167 1.00 61.41 1153 GLY B O 1
ATOM 24892 N N . SER B 2 1153 ? 92.155 145.037 124.458 1.00 60.01 1154 SER B N 1
ATOM 24893 C CA . SER B 2 1153 ? 93.295 144.381 125.086 1.00 60.01 1154 SER B CA 1
ATOM 24894 C C . SER B 2 1153 ? 92.878 143.340 126.116 1.00 60.01 1154 SER B C 1
ATOM 24895 O O . SER B 2 1153 ? 93.711 142.515 126.513 1.00 60.01 1154 SER B O 1
ATOM 24903 N N . CYS B 2 1154 ? 91.609 143.367 126.561 1.00 59.78 1155 CYS B N 1
ATOM 24904 C CA . CYS B 2 1154 ? 91.054 142.400 127.548 1.00 59.78 1155 CYS B CA 1
ATOM 24905 C C . CYS B 2 1154 ? 91.066 140.979 126.968 1.00 59.78 1155 CYS B C 1
ATOM 24906 O O . CYS B 2 1154 ? 91.152 140.048 127.784 1.00 59.78 1155 CYS B O 1
ATOM 24914 N N . VAL B 2 1155 ? 90.903 140.803 125.646 1.00 53.76 1156 VAL B N 1
ATOM 24915 C CA . VAL B 2 1155 ? 90.987 139.498 124.997 1.00 53.76 1156 VAL B CA 1
ATOM 24916 C C . VAL B 2 1155 ? 92.436 139.028 124.916 1.00 53.76 1156 VAL B C 1
ATOM 24917 O O . VAL B 2 1155 ? 92.738 137.854 125.174 1.00 53.76 1156 VAL B O 1
ATOM 24930 N N . ASP B 2 1156 ? 93.351 139.926 124.541 1.00 55.75 1157 ASP B N 1
ATOM 24931 C CA . ASP B 2 1156 ? 94.755 139.546 124.421 1.00 55.75 1157 ASP B CA 1
ATOM 24932 C C . ASP B 2 1156 ? 95.326 139.123 125.766 1.00 55.75 1157 ASP B C 1
ATOM 24933 O O . ASP B 2 1156 ? 96.043 138.115 125.862 1.00 55.75 1157 ASP B O 1
ATOM 24942 N N . SER B 2 1157 ? 95.012 139.881 126.819 1.00 54.75 1158 SER B N 1
ATOM 24943 C CA . SER B 2 1157 ? 95.475 139.514 128.151 1.00 54.75 1158 SER B CA 1
ATOM 24944 C C . SER B 2 1157 ? 94.901 138.171 128.578 1.00 54.75 1158 SER B C 1
ATOM 24945 O O . SER B 2 1157 ? 95.601 137.359 129.199 1.00 54.75 1158 SER B O 1
ATOM 24953 N N . LEU B 2 1158 ? 93.635 137.911 128.240 1.00 50.95 1159 LEU B N 1
ATOM 24954 C CA . LEU B 2 1158 ? 93.024 136.633 128.588 1.00 50.95 1159 LEU B CA 1
ATOM 24955 C C . LEU B 2 1158 ? 93.751 135.476 127.914 1.00 50.95 1159 LEU B C 1
ATOM 24956 O O . LEU B 2 1158 ? 94.076 134.469 128.558 1.00 50.95 1159 LEU B O 1
ATOM 24972 N N . LEU B 2 1159 ? 94.032 135.611 126.617 1.00 48.11 1160 LEU B N 1
ATOM 24973 C CA . LEU B 2 1159 ? 94.696 134.526 125.898 1.00 48.11 1160 LEU B CA 1
ATOM 24974 C C . LEU B 2 1159 ? 96.108 134.292 126.426 1.00 48.11 1160 LEU B C 1
ATOM 24975 O O . LEU B 2 1159 ? 96.537 133.137 126.597 1.00 48.11 1160 LEU B O 1
ATOM 24991 N N . ARG B 2 1160 ? 96.840 135.371 126.713 1.00 51.08 1161 ARG B N 1
ATOM 24992 C CA . ARG B 2 1160 ? 98.202 135.209 127.213 1.00 51.08 1161 ARG B CA 1
ATOM 24993 C C . ARG B 2 1160 ? 98.216 134.560 128.594 1.00 51.08 1161 ARG B C 1
ATOM 24994 O O . ARG B 2 1160 ? 99.054 133.690 128.870 1.00 51.08 1161 ARG B O 1
ATOM 25015 N N . SER B 2 1161 ? 97.287 134.949 129.470 1.00 48.31 1162 SER B N 1
ATOM 25016 C CA . SER B 2 1161 ? 97.221 134.313 130.780 1.00 48.31 1162 SER B CA 1
ATOM 25017 C C . SER B 2 1161 ? 96.845 132.841 130.661 1.00 48.31 1162 SER B C 1
ATOM 25018 O O . SER B 2 1161 ? 97.330 132.008 131.439 1.00 48.31 1162 SER B O 1
ATOM 25026 N N . LEU B 2 1162 ? 95.979 132.500 129.700 1.00 46.29 1163 LEU B N 1
ATOM 25027 C CA . LEU B 2 1162 ? 95.626 131.097 129.490 1.00 46.29 1163 LEU B CA 1
ATOM 25028 C C . LEU B 2 1162 ? 96.851 130.271 129.106 1.00 46.29 1163 LEU B C 1
ATOM 25029 O O . LEU B 2 1162 ? 97.084 129.176 129.648 1.00 46.29 1163 LEU B O 1
ATOM 25045 N N . SER B 2 1163 ? 97.656 130.792 128.175 1.00 46.39 1164 SER B N 1
ATOM 25046 C CA . SER B 2 1163 ? 98.871 130.079 127.787 1.00 46.39 1164 SER B CA 1
ATOM 25047 C C . SER B 2 1163 ? 99.821 129.936 128.971 1.00 46.39 1164 SER B C 1
ATOM 25048 O O . SER B 2 1163 ? 100.445 128.879 129.161 1.00 46.39 1164 SER B O 1
ATOM 25056 N N . LYS B 2 1164 ? 99.921 130.981 129.795 1.00 50.40 1165 LYS B N 1
ATOM 25057 C CA . LYS B 2 1164 ? 100.806 130.922 130.954 1.00 50.40 1165 LYS B CA 1
ATOM 25058 C C . LYS B 2 1164 ? 100.374 129.833 131.929 1.00 50.40 1165 LYS B C 1
ATOM 25059 O O . LYS B 2 1164 ? 101.206 129.057 132.414 1.00 50.40 1165 LYS B O 1
ATOM 25078 N N . THR B 2 1165 ? 99.073 129.750 132.228 1.00 46.43 1166 THR B N 1
ATOM 25079 C CA . THR B 2 1165 ? 98.642 128.741 133.196 1.00 46.43 1166 THR B CA 1
ATOM 25080 C C . THR B 2 1165 ? 98.817 127.328 132.655 1.00 46.43 1166 THR B C 1
ATOM 25081 O O . THR B 2 1165 ? 99.131 126.409 133.426 1.00 46.43 1166 THR B O 1
ATOM 25092 N N . TYR B 2 1166 ? 98.632 127.123 131.349 1.00 44.94 1167 TYR B N 1
ATOM 25093 C CA . TYR B 2 1166 ? 98.904 125.790 130.816 1.00 44.94 1167 TYR B CA 1
ATOM 25094 C C . TYR B 2 1166 ? 100.384 125.441 130.939 1.00 44.94 1167 TYR B C 1
ATOM 25095 O O . TYR B 2 1166 ? 100.735 124.293 131.251 1.00 44.94 1167 TYR B O 1
ATOM 25113 N N . ALA B 2 1167 ? 101.267 126.421 130.728 1.00 48.31 1168 ALA B N 1
ATOM 25114 C CA . ALA B 2 1167 ? 102.693 126.166 130.928 1.00 48.31 1168 ALA B CA 1
ATOM 25115 C C . ALA B 2 1167 ? 102.996 125.801 132.380 1.00 48.31 1168 ALA B C 1
ATOM 25116 O O . ALA B 2 1167 ? 103.829 124.925 132.650 1.00 48.31 1168 ALA B O 1
ATOM 25123 N N . ILE B 2 1168 ? 102.330 126.463 133.329 1.00 48.62 1169 ILE B N 1
ATOM 25124 C CA . ILE B 2 1168 ? 102.548 126.145 134.741 1.00 48.62 1169 ILE B CA 1
ATOM 25125 C C . ILE B 2 1168 ? 102.097 124.721 135.047 1.00 48.62 1169 ILE B C 1
ATOM 25126 O O . ILE B 2 1168 ? 102.757 123.999 135.807 1.00 48.62 1169 ILE B O 1
ATOM 25142 N N . LEU B 2 1169 ? 100.963 124.296 134.485 1.00 47.27 1170 LEU B N 1
ATOM 25143 C CA . LEU B 2 1169 ? 100.522 122.918 134.699 1.00 47.27 1170 LEU B CA 1
ATOM 25144 C C . LEU B 2 1169 ? 101.520 121.920 134.121 1.00 47.27 1170 LEU B C 1
ATOM 25145 O O . LEU B 2 1169 ? 101.780 120.867 134.724 1.00 47.27 1170 LEU B O 1
ATOM 25161 N N . THR B 2 1170 ? 102.090 122.232 132.955 1.00 49.64 1171 THR B N 1
ATOM 25162 C CA . THR B 2 1170 ? 103.122 121.366 132.389 1.00 49.64 1171 THR B CA 1
ATOM 25163 C C . THR B 2 1170 ? 104.323 121.260 133.320 1.00 49.64 1171 THR B C 1
ATOM 25164 O O . THR B 2 1170 ? 104.868 120.165 133.533 1.00 49.64 1171 THR B O 1
ATOM 25175 N N . SER B 2 1171 ? 104.752 122.392 133.879 1.00 47.74 1172 SER B N 1
ATOM 25176 C CA . SER B 2 1171 ? 105.897 122.378 134.783 1.00 47.74 1172 SER B CA 1
ATOM 25177 C C . SER B 2 1171 ? 105.596 121.572 136.036 1.00 47.74 1172 SER B C 1
ATOM 25178 O O . SER B 2 1171 ? 106.483 120.910 136.583 1.00 47.74 1172 SER B O 1
ATOM 25186 N N . LEU B 2 1172 ? 104.354 121.629 136.517 1.00 49.12 1173 LEU B N 1
ATOM 25187 C CA . LEU B 2 1172 ? 103.980 120.799 137.658 1.00 49.12 1173 LEU B CA 1
ATOM 25188 C C . LEU B 2 1172 ? 104.075 119.320 137.314 1.00 49.12 1173 LEU B C 1
ATOM 25189 O O . LEU B 2 1172 ? 104.602 118.527 138.100 1.00 49.12 1173 LEU B O 1
ATOM 25205 N N . ILE B 2 1173 ? 103.568 118.927 136.143 1.00 49.41 1174 ILE B N 1
ATOM 25206 C CA . ILE B 2 1173 ? 103.546 117.503 135.807 1.00 49.41 1174 ILE B CA 1
ATOM 25207 C C . ILE B 2 1173 ? 104.957 116.967 135.584 1.00 49.41 1174 ILE B C 1
ATOM 25208 O O . ILE B 2 1173 ? 105.221 115.781 135.830 1.00 49.41 1174 ILE B O 1
ATOM 25224 N N . LYS B 2 1174 ? 105.881 117.806 135.106 1.00 49.79 1175 LYS B N 1
ATOM 25225 C CA . LYS B 2 1174 ? 107.250 117.327 134.905 1.00 49.79 1175 LYS B CA 1
ATOM 25226 C C . LYS B 2 1174 ? 107.908 116.898 136.217 1.00 49.79 1175 LYS B C 1
ATOM 25227 O O . LYS B 2 1174 ? 108.780 116.018 136.219 1.00 49.79 1175 LYS B O 1
ATOM 25246 N N . HIS B 2 1175 ? 107.508 117.493 137.342 1.00 54.43 1176 HIS B N 1
ATOM 25247 C CA . HIS B 2 1175 ? 108.053 117.059 138.624 1.00 54.43 1176 HIS B CA 1
ATOM 25248 C C . HIS B 2 1175 ? 107.642 115.628 138.930 1.00 54.43 1176 HIS B C 1
ATOM 25249 O O . HIS B 2 1175 ? 108.479 114.792 139.285 1.00 54.43 1176 HIS B O 1
ATOM 25263 N N . TYR B 2 1176 ? 106.352 115.322 138.791 1.00 51.94 1177 TYR B N 1
ATOM 25264 C CA . TYR B 2 1176 ? 105.900 113.956 139.016 1.00 51.94 1177 TYR B CA 1
ATOM 25265 C C . TYR B 2 1176 ? 106.466 112.990 137.988 1.00 51.94 1177 TYR B C 1
ATOM 25266 O O . TYR B 2 1176 ? 106.567 111.794 138.276 1.00 51.94 1177 TYR B O 1
ATOM 25284 N N . ILE B 2 1177 ? 106.825 113.472 136.796 1.00 51.30 1178 ILE B N 1
ATOM 25285 C CA . ILE B 2 1177 ? 107.595 112.633 135.880 1.00 51.30 1178 ILE B CA 1
ATOM 25286 C C . ILE B 2 1177 ? 108.929 112.271 136.515 1.00 51.30 1178 ILE B C 1
ATOM 25287 O O . ILE B 2 1177 ? 109.314 111.098 136.567 1.00 51.30 1178 ILE B O 1
ATOM 25303 N N . GLN B 2 1178 ? 109.655 113.275 137.013 1.00 55.83 1179 GLN B N 1
ATOM 25304 C CA . GLN B 2 1178 ? 110.982 113.012 137.565 1.00 55.83 1179 GLN B CA 1
ATOM 25305 C C . GLN B 2 1178 ? 110.900 112.222 138.865 1.00 55.83 1179 GLN B C 1
ATOM 25306 O O . GLN B 2 1178 ? 111.610 111.227 139.044 1.00 55.83 1179 GLN B O 1
ATOM 25320 N N . ALA B 2 1179 ? 110.045 112.651 139.785 1.00 56.79 1180 ALA B N 1
ATOM 25321 C CA . ALA B 2 1179 ? 109.928 111.994 141.080 1.00 56.79 1180 ALA B CA 1
ATOM 25322 C C . ALA B 2 1179 ? 109.189 110.668 140.961 1.00 56.79 1180 ALA B C 1
ATOM 25323 O O . ALA B 2 1179 ? 109.576 109.800 140.180 1.00 56.79 1180 ALA B O 1
ATOM 25325 N N . VAL B 2 1187 ? 99.801 109.986 139.912 1.00 59.06 1188 VAL B N 1
ATOM 25326 C CA . VAL B 2 1187 ? 99.766 108.870 140.847 1.00 59.06 1188 VAL B CA 1
ATOM 25327 C C . VAL B 2 1187 ? 98.832 109.144 142.037 1.00 59.06 1188 VAL B C 1
ATOM 25328 O O . VAL B 2 1187 ? 97.870 108.404 142.227 1.00 59.06 1188 VAL B O 1
ATOM 25332 N N . PRO B 2 1188 ? 99.087 110.180 142.841 1.00 60.95 1189 PRO B N 1
ATOM 25333 C CA . PRO B 2 1188 ? 98.220 110.424 144.000 1.00 60.95 1189 PRO B CA 1
ATOM 25334 C C . PRO B 2 1188 ? 96.861 110.956 143.573 1.00 60.95 1189 PRO B C 1
ATOM 25335 O O . PRO B 2 1188 ? 96.675 111.476 142.472 1.00 60.95 1189 PRO B O 1
ATOM 25346 N N . GLY B 2 1189 ? 95.895 110.815 144.483 1.00 64.43 1190 GLY B N 1
ATOM 25347 C CA . GLY B 2 1189 ? 94.517 111.135 144.146 1.00 64.43 1190 GLY B CA 1
ATOM 25348 C C . GLY B 2 1189 ? 94.296 112.606 143.849 1.00 64.43 1190 GLY B C 1
ATOM 25349 O O . GLY B 2 1189 ? 93.471 112.959 143.000 1.00 64.43 1190 GLY B O 1
ATOM 25353 N N . ARG B 2 1190 ? 95.018 113.484 144.549 1.00 64.16 1191 ARG B N 1
ATOM 25354 C CA . ARG B 2 1190 ? 94.822 114.919 144.362 1.00 64.16 1191 ARG B CA 1
ATOM 25355 C C . ARG B 2 1190 ? 95.204 115.354 142.953 1.00 64.16 1191 ARG B C 1
ATOM 25356 O O . ARG B 2 1190 ? 94.486 116.142 142.323 1.00 64.16 1191 ARG B O 1
ATOM 25377 N N . LEU B 2 1191 ? 96.326 114.849 142.437 1.00 57.50 1192 LEU B N 1
ATOM 25378 C CA . LEU B 2 1191 ? 96.722 115.187 141.077 1.00 57.50 1192 LEU B CA 1
ATOM 25379 C C . LEU B 2 1191 ? 95.732 114.642 140.057 1.00 57.50 1192 LEU B C 1
ATOM 25380 O O . LEU B 2 1191 ? 95.460 115.299 139.045 1.00 57.50 1192 LEU B O 1
ATOM 25396 N N . GLU B 2 1192 ? 95.184 113.451 140.302 1.00 62.53 1193 GLU B N 1
ATOM 25397 C CA . GLU B 2 1192 ? 94.163 112.913 139.412 1.00 62.53 1193 GLU B CA 1
ATOM 25398 C C . GLU B 2 1192 ? 92.927 113.801 139.399 1.00 62.53 1193 GLU B C 1
ATOM 25399 O O . GLU B 2 1192 ? 92.349 114.060 138.336 1.00 62.53 1193 GLU B O 1
ATOM 25411 N N . LYS B 2 1193 ? 92.510 114.283 140.571 1.00 62.21 1194 LYS B N 1
ATOM 25412 C CA . LYS B 2 1193 ? 91.366 115.186 140.630 1.00 62.21 1194 LYS B CA 1
ATOM 25413 C C . LYS B 2 1193 ? 91.653 116.485 139.889 1.00 62.21 1194 LYS B C 1
ATOM 25414 O O . LYS B 2 1193 ? 90.782 117.013 139.186 1.00 62.21 1194 LYS B O 1
ATOM 25433 N N . LEU B 2 1194 ? 92.868 117.016 140.036 1.00 56.09 1195 LEU B N 1
ATOM 25434 C CA . LEU B 2 1194 ? 93.224 118.240 139.324 1.00 56.09 1195 LEU B CA 1
ATOM 25435 C C . LEU B 2 1194 ? 93.187 118.029 137.818 1.00 56.09 1195 LEU B C 1
ATOM 25436 O O . LEU B 2 1194 ? 92.694 118.888 137.076 1.00 56.09 1195 LEU B O 1
ATOM 25452 N N . VAL B 2 1195 ? 93.708 116.896 137.347 1.00 56.40 1196 VAL B N 1
ATOM 25453 C CA . VAL B 2 1195 ? 93.721 116.635 135.912 1.00 56.40 1196 VAL B CA 1
ATOM 25454 C C . VAL B 2 1195 ? 92.300 116.465 135.387 1.00 56.40 1196 VAL B C 1
ATOM 25455 O O . VAL B 2 1195 ? 91.973 116.934 134.291 1.00 56.40 1196 VAL B O 1
ATOM 25468 N N . LYS B 2 1196 ? 91.435 115.798 136.156 1.00 58.89 1197 LYS B N 1
ATOM 25469 C CA . LYS B 2 1196 ? 90.039 115.670 135.747 1.00 58.89 1197 LYS B CA 1
ATOM 25470 C C . LYS B 2 1196 ? 89.367 117.032 135.659 1.00 58.89 1197 LYS B C 1
ATOM 25471 O O . LYS B 2 1196 ? 88.622 117.303 134.709 1.00 58.89 1197 LYS B O 1
ATOM 25490 N N . LEU B 2 1197 ? 89.609 117.899 136.646 1.00 55.04 1198 LEU B N 1
ATOM 25491 C CA . LEU B 2 1197 ? 89.001 119.225 136.622 1.00 55.04 1198 LEU B CA 1
ATOM 25492 C C . LEU B 2 1197 ? 89.485 120.030 135.425 1.00 55.04 1198 LEU B C 1
ATOM 25493 O O . LEU B 2 1197 ? 88.688 120.694 134.753 1.00 55.04 1198 LEU B O 1
ATOM 25509 N N . SER B 2 1198 ? 90.788 119.981 135.139 1.00 53.76 1199 SER B N 1
ATOM 25510 C CA . SER B 2 1198 ? 91.315 120.721 133.998 1.00 53.76 1199 SER B CA 1
ATOM 25511 C C . SER B 2 1198 ? 90.756 120.182 132.690 1.00 53.76 1199 SER B C 1
ATOM 25512 O O . SER B 2 1198 ? 90.459 120.953 131.772 1.00 53.76 1199 SER B O 1
ATOM 25520 N N . GLY B 2 1199 ? 90.615 118.862 132.581 1.00 53.98 1200 GLY B N 1
ATOM 25521 C CA . GLY B 2 1199 ? 90.059 118.291 131.367 1.00 53.98 1200 GLY B CA 1
ATOM 25522 C C . GLY B 2 1199 ? 88.597 118.639 131.169 1.00 53.98 1200 GLY B C 1
ATOM 25523 O O . GLY B 2 1199 ? 88.151 118.851 130.039 1.00 53.98 1200 GLY B O 1
ATOM 25527 N N . SER B 2 1200 ? 87.831 118.699 132.259 1.00 54.02 1201 SER B N 1
ATOM 25528 C CA . SER B 2 1200 ? 86.391 118.901 132.136 1.00 54.02 1201 SER B CA 1
ATOM 25529 C C . SER B 2 1200 ? 86.023 120.370 131.972 1.00 54.02 1201 SER B C 1
ATOM 25530 O O . SER B 2 1200 ? 85.140 120.698 131.172 1.00 54.02 1201 SER B O 1
ATOM 25538 N N . HIS B 2 1201 ? 86.683 121.268 132.708 1.00 53.57 1202 HIS B N 1
ATOM 25539 C CA . HIS B 2 1201 ? 86.215 122.643 132.851 1.00 53.57 1202 HIS B CA 1
ATOM 25540 C C . HIS B 2 1201 ? 86.942 123.653 131.976 1.00 53.57 1202 HIS B C 1
ATOM 25541 O O . HIS B 2 1201 ? 86.324 124.644 131.578 1.00 53.57 1202 HIS B O 1
ATOM 25555 N N . LEU B 2 1202 ? 88.223 123.440 131.667 1.00 49.20 1203 LEU B N 1
ATOM 25556 C CA . LEU B 2 1202 ? 89.039 124.424 130.959 1.00 49.20 1203 LEU B CA 1
ATOM 25557 C C . LEU B 2 1202 ? 89.337 124.047 129.515 1.00 49.20 1203 LEU B C 1
ATOM 25558 O O . LEU B 2 1202 ? 89.319 124.922 128.647 1.00 49.20 1203 LEU B O 1
ATOM 25574 N N . THR B 2 1203 ? 89.647 122.784 129.232 1.00 51.87 1204 THR B N 1
ATOM 25575 C CA . THR B 2 1203 ? 90.065 122.419 127.879 1.00 51.87 1204 THR B CA 1
ATOM 25576 C C . THR B 2 1203 ? 88.976 122.604 126.827 1.00 51.87 1204 THR B C 1
ATOM 25577 O O . THR B 2 1203 ? 89.272 123.188 125.772 1.00 51.87 1204 THR B O 1
ATOM 25588 N N . PRO B 2 1204 ? 87.733 122.139 127.010 1.00 50.07 1205 PRO B N 1
ATOM 25589 C CA . PRO B 2 1204 ? 86.757 122.301 125.923 1.00 50.07 1205 PRO B CA 1
ATOM 25590 C C . PRO B 2 1204 ? 86.332 123.739 125.695 1.00 50.07 1205 PRO B C 1
ATOM 25591 O O . PRO B 2 1204 ? 85.916 124.076 124.581 1.00 50.07 1205 PRO B O 1
ATOM 25602 N N . GLN B 2 1205 ? 86.422 124.599 126.710 1.00 52.36 1206 GLN B N 1
ATOM 25603 C CA . GLN B 2 1205 ? 85.925 125.964 126.574 1.00 52.36 1206 GLN B CA 1
ATOM 25604 C C . GLN B 2 1205 ? 86.868 126.845 125.766 1.00 52.36 1206 GLN B C 1
ATOM 25605 O O . GLN B 2 1205 ? 86.420 127.812 125.137 1.00 52.36 1206 GLN B O 1
ATOM 25619 N N . CYS B 2 1206 ? 88.166 126.542 125.786 1.00 50.27 1207 CYS B N 1
ATOM 25620 C CA . CYS B 2 1206 ? 89.129 127.366 125.068 1.00 50.27 1207 CYS B CA 1
ATOM 25621 C C . CYS B 2 1206 ? 88.875 127.331 123.570 1.00 50.27 1207 CYS B C 1
ATOM 25622 O O . CYS B 2 1206 ? 89.001 128.353 122.889 1.00 50.27 1207 CYS B O 1
ATOM 25630 N N . TYR B 2 1207 ? 88.510 126.167 123.035 1.00 50.46 1208 TYR B N 1
ATOM 25631 C CA . TYR B 2 1207 ? 88.241 126.074 121.604 1.00 50.46 1208 TYR B CA 1
ATOM 25632 C C . TYR B 2 1207 ? 86.982 126.845 121.223 1.00 50.46 1208 TYR B C 1
ATOM 25633 O O . TYR B 2 1207 ? 86.939 127.493 120.170 1.00 50.46 1208 TYR B O 1
ATOM 25651 N N . SER B 2 1208 ? 85.949 126.793 122.064 1.00 55.61 1209 SER B N 1
ATOM 25652 C CA . SER B 2 1208 ? 84.749 127.578 121.796 1.00 55.61 1209 SER B CA 1
ATOM 25653 C C . SER B 2 1208 ? 85.057 129.071 121.824 1.00 55.61 1209 SER B C 1
ATOM 25654 O O . SER B 2 1208 ? 84.551 129.835 120.992 1.00 55.61 1209 SER B O 1
ATOM 25662 N N . PHE B 2 1209 ? 85.889 129.505 122.772 1.00 51.61 1210 PHE B N 1
ATOM 25663 C CA . PHE B 2 1209 ? 86.301 130.905 122.793 1.00 51.61 1210 PHE B CA 1
ATOM 25664 C C . PHE B 2 1209 ? 87.099 131.263 121.544 1.00 51.61 1210 PHE B C 1
ATOM 25665 O O . PHE B 2 1209 ? 86.962 132.368 121.002 1.00 51.61 1210 PHE B O 1
ATOM 25682 N N . ILE B 2 1210 ? 87.950 130.345 121.083 1.00 51.41 1211 ILE B N 1
ATOM 25683 C CA . ILE B 2 1210 ? 88.731 130.597 119.878 1.00 51.41 1211 ILE B CA 1
ATOM 25684 C C . ILE B 2 1210 ? 87.818 130.687 118.665 1.00 51.41 1211 ILE B C 1
ATOM 25685 O O . ILE B 2 1210 ? 88.149 131.361 117.687 1.00 51.41 1211 ILE B O 1
ATOM 25701 N N . THR B 2 1211 ? 86.677 129.995 118.684 1.00 57.23 1212 THR B N 1
ATOM 25702 C CA . THR B 2 1211 ? 85.707 130.169 117.604 1.00 57.23 1212 THR B CA 1
ATOM 25703 C C . THR B 2 1211 ? 85.006 131.519 117.704 1.00 57.23 1212 THR B C 1
ATOM 25704 O O . THR B 2 1211 ? 84.794 132.190 116.690 1.00 57.23 1212 THR B O 1
ATOM 25715 N N . TYR B 2 1212 ? 84.635 131.927 118.920 1.00 55.17 1213 TYR B N 1
ATOM 25716 C CA . TYR B 2 1212 ? 83.893 133.176 119.096 1.00 55.17 1213 TYR B CA 1
ATOM 25717 C C . TYR B 2 1212 ? 84.729 134.392 118.708 1.00 55.17 1213 TYR B C 1
ATOM 25718 O O . TYR B 2 1212 ? 84.213 135.348 118.106 1.00 55.17 1213 TYR B O 1
ATOM 25736 N N . VAL B 2 1213 ? 86.017 134.384 119.056 1.00 56.54 1214 VAL B N 1
ATOM 25737 C CA . VAL B 2 1213 ? 86.848 135.551 118.783 1.00 56.54 1214 VAL B CA 1
ATOM 25738 C C . VAL B 2 1213 ? 87.022 135.794 117.289 1.00 56.54 1214 VAL B C 1
ATOM 25739 O O . VAL B 2 1213 ? 87.323 136.922 116.893 1.00 56.54 1214 VAL B O 1
ATOM 25752 N N . GLN B 2 1214 ? 86.819 134.782 116.441 1.00 58.17 1215 GLN B N 1
ATOM 25753 C CA . GLN B 2 1214 ? 86.863 135.013 114.998 1.00 58.17 1215 GLN B CA 1
ATOM 25754 C C . GLN B 2 1214 ? 85.771 135.985 114.575 1.00 58.17 1215 GLN B C 1
ATOM 25755 O O . GLN B 2 1214 ? 86.037 136.987 113.900 1.00 58.17 1215 GLN B O 1
ATOM 25769 N N . ASN B 2 1215 ? 84.530 135.708 114.977 1.00 63.40 1216 ASN B N 1
ATOM 25770 C CA . ASN B 2 1215 ? 83.428 136.604 114.652 1.00 63.40 1216 ASN B CA 1
ATOM 25771 C C . ASN B 2 1215 ? 83.599 137.954 115.334 1.00 63.40 1216 ASN B C 1
ATOM 25772 O O . ASN B 2 1215 ? 83.262 138.992 114.753 1.00 63.40 1216 ASN B O 1
ATOM 25776 N N . ILE B 2 1216 ? 84.123 137.962 116.565 1.00 67.79 1217 ILE B N 1
ATOM 25777 C CA . ILE B 2 1216 ? 84.322 139.228 117.274 1.00 67.79 1217 ILE B CA 1
ATOM 25778 C C . ILE B 2 1216 ? 85.310 140.115 116.520 1.00 67.79 1217 ILE B C 1
ATOM 25779 O O . ILE B 2 1216 ? 85.045 141.298 116.268 1.00 67.79 1217 ILE B O 1
ATOM 25783 N N . HIS B 2 1217 ? 86.456 139.551 116.133 1.00 73.86 1218 HIS B N 1
ATOM 25784 C CA . HIS B 2 1217 ? 87.456 140.323 115.403 1.00 73.86 1218 HIS B CA 1
ATOM 25785 C C . HIS B 2 1217 ? 86.964 140.711 114.017 1.00 73.86 1218 HIS B C 1
ATOM 25786 O O . HIS B 2 1217 ? 87.304 141.793 113.530 1.00 73.86 1218 HIS B O 1
ATOM 25800 N N . SER B 2 1218 ? 86.180 139.851 113.361 1.00 79.83 1219 SER B N 1
ATOM 25801 C CA . SER B 2 1218 ? 85.636 140.212 112.055 1.00 79.83 1219 SER B CA 1
ATOM 25802 C C . SER B 2 1218 ? 84.684 141.397 112.163 1.00 79.83 1219 SER B C 1
ATOM 25803 O O . SER B 2 1218 ? 84.756 142.336 111.359 1.00 79.83 1219 SER B O 1
ATOM 25807 N N . GLU B 2 1219 ? 83.795 141.380 113.160 1.00 84.27 1220 GLU B N 1
ATOM 25808 C CA . GLU B 2 1219 ? 82.895 142.508 113.364 1.00 84.27 1220 GLU B CA 1
ATOM 25809 C C . GLU B 2 1219 ? 83.671 143.772 113.708 1.00 84.27 1220 GLU B C 1
ATOM 25810 O O . GLU B 2 1219 ? 83.322 144.866 113.252 1.00 84.27 1220 GLU B O 1
ATOM 25814 N N . SER B 2 1220 ? 84.727 143.642 114.517 1.00 89.35 1221 SER B N 1
ATOM 25815 C CA . SER B 2 1220 ? 85.536 144.807 114.860 1.00 89.35 1221 SER B CA 1
ATOM 25816 C C . SER B 2 1220 ? 86.234 145.381 113.633 1.00 89.35 1221 SER B C 1
ATOM 25817 O O . SER B 2 1220 ? 86.260 146.602 113.441 1.00 89.35 1221 SER B O 1
ATOM 25821 N N . LEU B 2 1221 ? 86.801 144.519 112.788 1.00 89.33 1222 LEU B N 1
ATOM 25822 C CA . LEU B 2 1221 ? 87.507 144.985 111.602 1.00 89.33 1222 LEU B CA 1
ATOM 25823 C C . LEU B 2 1221 ? 86.558 145.478 110.517 1.00 89.33 1222 LEU B C 1
ATOM 25824 O O . LEU B 2 1221 ? 87.002 146.182 109.603 1.00 89.33 1222 LEU B O 1
ATOM 25840 N N . SER B 2 1222 ? 85.273 145.116 110.586 1.00 96.74 1223 SER B N 1
ATOM 25841 C CA . SER B 2 1222 ? 84.314 145.625 109.610 1.00 96.74 1223 SER B CA 1
ATOM 25842 C C . SER B 2 1222 ? 84.206 147.145 109.676 1.00 96.74 1223 SER B C 1
ATOM 25843 O O . SER B 2 1222 ? 84.153 147.815 108.638 1.00 96.74 1223 SER B O 1
ATOM 25847 N N . PHE B 2 1223 ? 84.167 147.708 110.886 1.00 101.83 1224 PHE B N 1
ATOM 25848 C CA . PHE B 2 1223 ? 84.039 149.156 111.023 1.00 101.83 1224 PHE B CA 1
ATOM 25849 C C . PHE B 2 1223 ? 85.276 149.878 110.502 1.00 101.83 1224 PHE B C 1
ATOM 25850 O O . PHE B 2 1223 ? 85.161 150.896 109.810 1.00 101.83 1224 PHE B O 1
ATOM 25867 N N . ALA B 2 1224 ? 86.463 149.373 110.821 1.00 100.95 1225 ALA B N 1
ATOM 25868 C CA . ALA B 2 1224 ? 87.700 150.008 110.385 1.00 100.95 1225 ALA B CA 1
ATOM 25869 C C . ALA B 2 1224 ? 87.951 149.737 108.906 1.00 100.95 1225 ALA B C 1
ATOM 25870 O O . ALA B 2 1224 ? 88.041 150.665 108.103 1.00 100.95 1225 ALA B O 1
ATOM 25877 N N . THR B 2 1241 ? 98.116 149.627 106.494 1.00 89.85 1242 THR B N 1
ATOM 25878 C CA . THR B 2 1241 ? 98.690 148.866 107.599 1.00 89.85 1242 THR B CA 1
ATOM 25879 C C . THR B 2 1241 ? 97.693 147.859 108.167 1.00 89.85 1242 THR B C 1
ATOM 25880 O O . THR B 2 1241 ? 97.769 147.498 109.340 1.00 89.85 1242 THR B O 1
ATOM 25891 N N . VAL B 2 1242 ? 96.762 147.397 107.330 1.00 81.68 1243 VAL B N 1
ATOM 25892 C CA . VAL B 2 1242 ? 95.749 146.462 107.809 1.00 81.68 1243 VAL B CA 1
ATOM 25893 C C . VAL B 2 1242 ? 96.372 145.099 108.084 1.00 81.68 1243 VAL B C 1
ATOM 25894 O O . VAL B 2 1242 ? 95.932 144.379 108.991 1.00 81.68 1243 VAL B O 1
ATOM 25907 N N . MET B 2 1243 ? 97.390 144.716 107.308 1.00 78.45 1244 MET B N 1
ATOM 25908 C CA . MET B 2 1243 ? 98.053 143.434 107.526 1.00 78.45 1244 MET B CA 1
ATOM 25909 C C . MET B 2 1243 ? 98.704 143.377 108.901 1.00 78.45 1244 MET B C 1
ATOM 25910 O O . MET B 2 1243 ? 98.608 142.361 109.602 1.00 78.45 1244 MET B O 1
ATOM 25924 N N . ALA B 2 1244 ? 99.369 144.461 109.305 1.00 79.40 1245 ALA B N 1
ATOM 25925 C CA . ALA B 2 1244 ? 99.984 144.501 110.626 1.00 79.40 1245 ALA B CA 1
ATOM 25926 C C . ALA B 2 1244 ? 98.932 144.419 111.721 1.00 79.40 1245 ALA B C 1
ATOM 25927 O O . ALA B 2 1244 ? 99.141 143.755 112.743 1.00 79.40 1245 ALA B O 1
ATOM 25934 N N . LYS B 2 1245 ? 97.792 145.085 111.525 1.00 80.79 1246 LYS B N 1
ATOM 25935 C CA . LYS B 2 1245 ? 96.717 145.021 112.509 1.00 80.79 1246 LYS B CA 1
ATOM 25936 C C . LYS B 2 1245 ? 96.184 143.601 112.647 1.00 80.79 1246 LYS B C 1
ATOM 25937 O O . LYS B 2 1245 ? 95.957 143.122 113.765 1.00 80.79 1246 LYS B O 1
ATOM 25956 N N . VAL B 2 1246 ? 95.994 142.906 111.524 1.00 71.93 1247 VAL B N 1
ATOM 25957 C CA . VAL B 2 1246 ? 95.503 141.532 111.577 1.00 71.93 1247 VAL B CA 1
ATOM 25958 C C . VAL B 2 1246 ? 96.518 140.629 112.267 1.00 71.93 1247 VAL B C 1
ATOM 25959 O O . VAL B 2 1246 ? 96.154 139.786 113.099 1.00 71.93 1247 VAL B O 1
ATOM 25972 N N . LEU B 2 1247 ? 97.802 140.786 111.934 1.00 71.63 1248 LEU B N 1
ATOM 25973 C CA . LEU B 2 1247 ? 98.834 139.950 112.541 1.00 71.63 1248 LEU B CA 1
ATOM 25974 C C . LEU B 2 1247 ? 98.919 140.185 114.043 1.00 71.63 1248 LEU B C 1
ATOM 25975 O O . LEU B 2 1247 ? 99.064 139.237 114.823 1.00 71.63 1248 LEU B O 1
ATOM 25991 N N . ARG B 2 1248 ? 98.827 141.445 114.471 1.00 69.66 1249 ARG B N 1
ATOM 25992 C CA . ARG B 2 1248 ? 98.849 141.737 115.898 1.00 69.66 1249 ARG B CA 1
ATOM 25993 C C . ARG B 2 1248 ? 97.611 141.197 116.600 1.00 69.66 1249 ARG B C 1
ATOM 25994 O O . ARG B 2 1248 ? 97.700 140.737 117.742 1.00 69.66 1249 ARG B O 1
ATOM 25998 N N . ASP B 2 1249 ? 96.451 141.252 115.944 1.00 66.39 1250 ASP B N 1
ATOM 25999 C CA . ASP B 2 1249 ? 95.232 140.759 116.573 1.00 66.39 1250 ASP B CA 1
ATOM 26000 C C . ASP B 2 1249 ? 95.261 139.245 116.739 1.00 66.39 1250 ASP B C 1
ATOM 26001 O O . ASP B 2 1249 ? 94.819 138.723 117.768 1.00 66.39 1250 ASP B O 1
ATOM 26005 N N . THR B 2 1250 ? 95.782 138.524 115.743 1.00 62.64 1251 THR B N 1
ATOM 26006 C CA . THR B 2 1250 ? 95.732 137.065 115.729 1.00 62.64 1251 THR B CA 1
ATOM 26007 C C . THR B 2 1250 ? 96.978 136.400 116.310 1.00 62.64 1251 THR B C 1
ATOM 26008 O O . THR B 2 1250 ? 97.096 135.175 116.226 1.00 62.64 1251 THR B O 1
ATOM 26019 N N . LYS B 2 1251 ? 97.899 137.164 116.900 1.00 58.71 1252 LYS B N 1
ATOM 26020 C CA . LYS B 2 1251 ? 99.187 136.628 117.355 1.00 58.71 1252 LYS B CA 1
ATOM 26021 C C . LYS B 2 1251 ? 99.110 135.511 118.394 1.00 58.71 1252 LYS B C 1
ATOM 26022 O O . LYS B 2 1251 ? 99.791 134.496 118.207 1.00 58.71 1252 LYS B O 1
ATOM 26041 N N . PRO B 2 1252 ? 98.352 135.618 119.492 1.00 51.28 1253 PRO B N 1
ATOM 26042 C CA . PRO B 2 1252 ? 98.558 134.677 120.604 1.00 51.28 1253 PRO B CA 1
ATOM 26043 C C . PRO B 2 1252 ? 97.899 133.311 120.461 1.00 51.28 1253 PRO B C 1
ATOM 26044 O O . PRO B 2 1252 ? 98.165 132.442 121.301 1.00 51.28 1253 PRO B O 1
ATOM 26055 N N . ILE B 2 1253 ? 97.053 133.081 119.462 1.00 49.21 1254 ILE B N 1
ATOM 26056 C CA . ILE B 2 1253 ? 96.311 131.821 119.350 1.00 49.21 1254 ILE B CA 1
ATOM 26057 C C . ILE B 2 1253 ? 97.245 130.631 119.113 1.00 49.21 1254 ILE B C 1
ATOM 26058 O O . ILE B 2 1253 ? 97.069 129.585 119.770 1.00 49.21 1254 ILE B O 1
ATOM 26074 N N . PRO B 2 1254 ? 98.212 130.710 118.182 1.00 47.96 1255 PRO B N 1
ATOM 26075 C CA . PRO B 2 1254 ? 99.160 129.591 118.031 1.00 47.96 1255 PRO B CA 1
ATOM 26076 C C . PRO B 2 1254 ? 99.892 129.216 119.306 1.00 47.96 1255 PRO B C 1
ATOM 26077 O O . PRO B 2 1254 ? 100.115 128.026 119.557 1.00 47.96 1255 PRO B O 1
ATOM 26088 N N . ASN B 2 1255 ? 100.269 130.197 120.123 1.00 47.23 1256 ASN B N 1
ATOM 26089 C CA . ASN B 2 1255 ? 100.947 129.880 121.372 1.00 47.23 1256 ASN B CA 1
ATOM 26090 C C . ASN B 2 1255 ? 100.029 129.121 122.319 1.00 47.23 1256 ASN B C 1
ATOM 26091 O O . ASN B 2 1255 ? 100.477 128.213 123.028 1.00 47.23 1256 ASN B O 1
ATOM 26102 N N . LEU B 2 1256 ? 98.743 129.471 122.344 1.00 42.57 1257 LEU B N 1
ATOM 26103 C CA . LEU B 2 1256 ? 97.800 128.732 123.174 1.00 42.57 1257 LEU B CA 1
ATOM 26104 C C . LEU B 2 1256 ? 97.682 127.286 122.710 1.00 42.57 1257 LEU B C 1
ATOM 26105 O O . LEU B 2 1256 ? 97.669 126.357 123.533 1.00 42.57 1257 LEU B O 1
ATOM 26121 N N . ILE B 2 1257 ? 97.609 127.075 121.392 1.00 43.49 1258 ILE B N 1
ATOM 26122 C CA . ILE B 2 1257 ? 97.523 125.711 120.871 1.00 43.49 1258 ILE B CA 1
ATOM 26123 C C . ILE B 2 1257 ? 98.778 124.927 121.237 1.00 43.49 1258 ILE B C 1
ATOM 26124 O O . ILE B 2 1257 ? 98.707 123.762 121.656 1.00 43.49 1258 ILE B O 1
ATOM 26140 N N . PHE B 2 1258 ? 99.943 125.560 121.096 1.00 43.20 1259 PHE B N 1
ATOM 26141 C CA . PHE B 2 1258 ? 101.200 124.899 121.422 1.00 43.20 1259 PHE B CA 1
ATOM 26142 C C . PHE B 2 1258 ? 101.264 124.528 122.897 1.00 43.20 1259 PHE B C 1
ATOM 26143 O O . PHE B 2 1258 ? 101.736 123.441 123.250 1.00 43.20 1259 PHE B O 1
ATOM 26160 N N . ALA B 2 1259 ? 100.793 125.416 123.772 1.00 41.95 1260 ALA B N 1
ATOM 26161 C CA . ALA B 2 1259 ? 100.790 125.114 125.199 1.00 41.95 1260 ALA B CA 1
ATOM 26162 C C . ALA B 2 1259 ? 99.885 123.930 125.513 1.00 41.95 1260 ALA B C 1
ATOM 26163 O O . ALA B 2 1259 ? 100.251 123.052 126.310 1.00 41.95 1260 ALA B O 1
ATOM 26170 N N . ILE B 2 1260 ? 98.701 123.885 124.891 1.00 42.99 1261 ILE B N 1
ATOM 26171 C CA . ILE B 2 1260 ? 97.786 122.772 125.140 1.00 42.99 1261 ILE B CA 1
ATOM 26172 C C . ILE B 2 1260 ? 98.418 121.459 124.697 1.00 42.99 1261 ILE B C 1
ATOM 26173 O O . ILE B 2 1260 ? 98.343 120.443 125.403 1.00 42.99 1261 ILE B O 1
ATOM 26189 N N . GLU B 2 1261 ? 99.064 121.458 123.531 1.00 44.96 1262 GLU B N 1
ATOM 26190 C CA . GLU B 2 1261 ? 99.664 120.218 123.052 1.00 44.96 1262 GLU B CA 1
ATOM 26191 C C . GLU B 2 1261 ? 100.859 119.795 123.902 1.00 44.96 1262 GLU B C 1
ATOM 26192 O O . GLU B 2 1261 ? 101.070 118.595 124.103 1.00 44.96 1262 GLU B O 1
ATOM 26204 N N . GLN B 2 1262 ? 101.649 120.750 124.405 1.00 43.11 1263 GLN B N 1
ATOM 26205 C CA . GLN B 2 1262 ? 102.745 120.400 125.309 1.00 43.11 1263 GLN B CA 1
ATOM 26206 C C . GLN B 2 1262 ? 102.221 119.736 126.572 1.00 43.11 1263 GLN B C 1
ATOM 26207 O O . GLN B 2 1262 ? 102.767 118.718 127.032 1.00 43.11 1263 GLN B O 1
ATOM 26221 N N . TYR B 2 1263 ? 101.157 120.304 127.145 1.00 43.71 1264 TYR B N 1
ATOM 26222 C CA . TYR B 2 1263 ? 100.555 119.714 128.334 1.00 43.71 1264 TYR B CA 1
ATOM 26223 C C . TYR B 2 1263 ? 100.054 118.303 128.050 1.00 43.71 1264 TYR B C 1
ATOM 26224 O O . TYR B 2 1263 ? 100.275 117.383 128.849 1.00 43.71 1264 TYR B O 1
ATOM 26242 N N . GLU B 2 1264 ? 99.413 118.107 126.894 1.00 48.89 1265 GLU B N 1
ATOM 26243 C CA . GLU B 2 1264 ? 98.927 116.778 126.524 1.00 48.89 1265 GLU B CA 1
ATOM 26244 C C . GLU B 2 1264 ? 100.070 115.780 126.378 1.00 48.89 1265 GLU B C 1
ATOM 26245 O O . GLU B 2 1264 ? 99.962 114.628 126.821 1.00 48.89 1265 GLU B O 1
ATOM 26257 N N . LYS B 2 1265 ? 101.167 116.199 125.743 1.00 45.56 1266 LYS B N 1
ATOM 26258 C CA . LYS B 2 1265 ? 102.305 115.308 125.530 1.00 45.56 1266 LYS B CA 1
ATOM 26259 C C . LYS B 2 1265 ? 102.885 114.834 126.856 1.00 45.56 1266 LYS B C 1
ATOM 26260 O O . LYS B 2 1265 ? 103.104 113.631 127.064 1.00 45.56 1266 LYS B O 1
ATOM 26279 N N . PHE B 2 1266 ? 103.138 115.767 127.773 1.00 47.57 1267 PHE B N 1
ATOM 26280 C CA . PHE B 2 1266 ? 103.712 115.345 129.046 1.00 47.57 1267 PHE B CA 1
ATOM 26281 C C . PHE B 2 1266 ? 102.714 114.538 129.865 1.00 47.57 1267 PHE B C 1
ATOM 26282 O O . PHE B 2 1266 ? 103.115 113.647 130.627 1.00 47.57 1267 PHE B O 1
ATOM 26299 N N . LEU B 2 1267 ? 101.417 114.797 129.698 1.00 51.12 1268 LEU B N 1
ATOM 26300 C CA . LEU B 2 1267 ? 100.426 113.977 130.380 1.00 51.12 1268 LEU B CA 1
ATOM 26301 C C . LEU B 2 1267 ? 100.472 112.539 129.878 1.00 51.12 1268 LEU B C 1
ATOM 26302 O O . LEU B 2 1267 ? 100.356 111.594 130.666 1.00 51.12 1268 LEU B O 1
ATOM 26318 N N . ILE B 2 1268 ? 100.658 112.351 128.569 1.00 48.92 1269 ILE B N 1
ATOM 26319 C CA . ILE B 2 1268 ? 100.767 110.996 128.029 1.00 48.92 1269 ILE B CA 1
ATOM 26320 C C . ILE B 2 1268 ? 102.026 110.314 128.551 1.00 48.92 1269 ILE B C 1
ATOM 26321 O O . ILE B 2 1268 ? 102.011 109.113 128.863 1.00 48.92 1269 ILE B O 1
ATOM 26337 N N . HIS B 2 1269 ? 103.139 111.057 128.629 1.00 47.46 1270 HIS B N 1
ATOM 26338 C CA . HIS B 2 1269 ? 104.362 110.492 129.204 1.00 47.46 1270 HIS B CA 1
ATOM 26339 C C . HIS B 2 1269 ? 104.132 110.015 130.630 1.00 47.46 1270 HIS B C 1
ATOM 26340 O O . HIS B 2 1269 ? 104.608 108.943 131.016 1.00 47.46 1270 HIS B O 1
ATOM 26354 N N . LEU B 2 1270 ? 103.412 110.800 131.431 1.00 51.06 1271 LEU B N 1
ATOM 26355 C CA . LEU B 2 1270 ? 103.127 110.362 132.794 1.00 51.06 1271 LEU B CA 1
ATOM 26356 C C . LEU B 2 1270 ? 102.210 109.148 132.796 1.00 51.06 1271 LEU B C 1
ATOM 26357 O O . LEU B 2 1270 ? 102.337 108.270 133.656 1.00 51.06 1271 LEU B O 1
ATOM 26373 N N . SER B 2 1271 ? 101.272 109.089 131.850 1.00 54.90 1272 SER B N 1
ATOM 26374 C CA . SER B 2 1271 ? 100.319 107.986 131.826 1.00 54.90 1272 SER B CA 1
ATOM 26375 C C . SER B 2 1271 ? 101.011 106.662 131.535 1.00 54.90 1272 SER B C 1
ATOM 26376 O O . SER B 2 1271 ? 100.801 105.675 132.248 1.00 54.90 1272 SER B O 1
ATOM 26384 N N . LYS B 2 1272 ? 101.846 106.620 130.496 1.00 55.52 1273 LYS B N 1
ATOM 26385 C CA . LYS B 2 1272 ? 102.462 105.348 130.122 1.00 55.52 1273 LYS B CA 1
ATOM 26386 C C . LYS B 2 1272 ? 103.611 104.945 131.038 1.00 55.52 1273 LYS B C 1
ATOM 26387 O O . LYS B 2 1272 ? 104.007 103.776 131.026 1.00 55.52 1273 LYS B O 1
ATOM 26406 N N . LYS B 2 1273 ? 104.153 105.869 131.826 1.00 54.19 1274 LYS B N 1
ATOM 26407 C CA . LYS B 2 1273 ? 105.205 105.552 132.781 1.00 54.19 1274 LYS B CA 1
ATOM 26408 C C . LYS B 2 1273 ? 104.682 105.242 134.178 1.00 54.19 1274 LYS B C 1
ATOM 26409 O O . LYS B 2 1273 ? 105.489 105.060 135.094 1.00 54.19 1274 LYS B O 1
ATOM 26411 N N . SER B 2 1274 ? 103.362 105.188 134.372 1.00 59.51 1275 SER B N 1
ATOM 26412 C CA . SER B 2 1274 ? 102.799 104.902 135.682 1.00 59.51 1275 SER B CA 1
ATOM 26413 C C . SER B 2 1274 ? 101.630 103.926 135.668 1.00 59.51 1275 SER B C 1
ATOM 26414 O O . SER B 2 1274 ? 101.090 103.636 136.739 1.00 59.51 1275 SER B O 1
ATOM 26416 N N . LYS B 2 1275 ? 101.227 103.410 134.504 1.00 68.35 1276 LYS B N 1
ATOM 26417 C CA . LYS B 2 1275 ? 100.131 102.444 134.386 1.00 68.35 1276 LYS B CA 1
ATOM 26418 C C . LYS B 2 1275 ? 98.826 103.003 134.955 1.00 68.35 1276 LYS B C 1
ATOM 26419 O O . LYS B 2 1275 ? 98.139 102.360 135.750 1.00 68.35 1276 LYS B O 1
ATOM 26438 N N . VAL B 2 1276 ? 98.495 104.225 134.544 1.00 63.52 1277 VAL B N 1
ATOM 26439 C CA . VAL B 2 1276 ? 97.200 104.841 134.820 1.00 63.52 1277 VAL B CA 1
ATOM 26440 C C . VAL B 2 1276 ? 96.741 105.530 133.543 1.00 63.52 1277 VAL B C 1
ATOM 26441 O O . VAL B 2 1276 ? 97.530 106.218 132.887 1.00 63.52 1277 VAL B O 1
ATOM 26454 N N . ASN B 2 1277 ? 95.471 105.346 133.188 1.00 61.90 1278 ASN B N 1
ATOM 26455 C CA . ASN B 2 1277 ? 94.934 105.890 131.940 1.00 61.90 1278 ASN B CA 1
ATOM 26456 C C . ASN B 2 1277 ? 94.408 107.307 132.172 1.00 61.90 1278 ASN B C 1
ATOM 26457 O O . ASN B 2 1277 ? 93.209 107.583 132.130 1.00 61.90 1278 ASN B O 1
ATOM 26459 N N . LEU B 2 1278 ? 95.351 108.224 132.409 1.00 56.85 1279 LEU B N 1
ATOM 26460 C CA . LEU B 2 1278 ? 94.992 109.617 132.653 1.00 56.85 1279 LEU B CA 1
ATOM 26461 C C . LEU B 2 1278 ? 94.350 110.282 131.443 1.00 56.85 1279 LEU B C 1
ATOM 26462 O O . LEU B 2 1278 ? 93.649 111.284 131.609 1.00 56.85 1279 LEU B O 1
ATOM 26478 N N . MET B 2 1279 ? 94.568 109.757 130.236 1.00 55.80 1280 MET B N 1
ATOM 26479 C CA . MET B 2 1279 ? 94.019 110.366 129.031 1.00 55.80 1280 MET B CA 1
ATOM 26480 C C . MET B 2 1279 ? 92.528 110.117 128.850 1.00 55.80 1280 MET B C 1
ATOM 26481 O O . MET B 2 1279 ? 91.943 110.665 127.911 1.00 55.80 1280 MET B O 1
ATOM 26495 N N . GLN B 2 1280 ? 91.899 109.306 129.704 1.00 62.42 1281 GLN B N 1
ATOM 26496 C CA . GLN B 2 1280 ? 90.463 109.082 129.580 1.00 62.42 1281 GLN B CA 1
ATOM 26497 C C . GLN B 2 1280 ? 89.669 110.364 129.797 1.00 62.42 1281 GLN B C 1
ATOM 26498 O O . GLN B 2 1280 ? 88.573 110.513 129.247 1.00 62.42 1281 GLN B O 1
ATOM 26512 N N . TYR B 2 1281 ? 90.197 111.296 130.591 1.00 62.40 1282 TYR B N 1
ATOM 26513 C CA . TYR B 2 1281 ? 89.445 112.501 130.918 1.00 62.40 1282 TYR B CA 1
ATOM 26514 C C . TYR B 2 1281 ? 89.397 113.473 129.747 1.00 62.40 1282 TYR B C 1
ATOM 26515 O O . TYR B 2 1281 ? 88.358 114.093 129.493 1.00 62.40 1282 TYR B O 1
ATOM 26533 N N . MET B 2 1282 ? 90.501 113.622 129.022 1.00 59.68 1283 MET B N 1
ATOM 26534 C CA . MET B 2 1282 ? 90.619 114.649 127.994 1.00 59.68 1283 MET B CA 1
ATOM 26535 C C . MET B 2 1282 ? 90.017 114.149 126.688 1.00 59.68 1283 MET B C 1
ATOM 26536 O O . MET B 2 1282 ? 90.258 113.008 126.282 1.00 59.68 1283 MET B O 1
ATOM 26550 N N . LYS B 2 1283 ? 89.237 115.005 126.032 1.00 61.92 1284 LYS B N 1
ATOM 26551 C CA . LYS B 2 1283 ? 88.600 114.658 124.772 1.00 61.92 1284 LYS B CA 1
ATOM 26552 C C . LYS B 2 1283 ? 89.592 114.809 123.619 1.00 61.92 1284 LYS B C 1
ATOM 26553 O O . LYS B 2 1283 ? 90.740 115.221 123.799 1.00 61.92 1284 LYS B O 1
ATOM 26572 N N . LEU B 2 1284 ? 89.143 114.466 122.415 1.00 59.88 1285 LEU B N 1
ATOM 26573 C CA . LEU B 2 1284 ? 89.975 114.627 121.235 1.00 59.88 1285 LEU B CA 1
ATOM 26574 C C . LEU B 2 1284 ? 90.147 116.105 120.899 1.00 59.88 1285 LEU B C 1
ATOM 26575 O O . LEU B 2 1284 ? 89.357 116.960 121.303 1.00 59.88 1285 LEU B O 1
ATOM 26591 N N . SER B 2 1285 ? 91.200 116.396 120.142 1.00 58.50 1286 SER B N 1
ATOM 26592 C CA . SER B 2 1285 ? 91.470 117.762 119.730 1.00 58.50 1286 SER B CA 1
ATOM 26593 C C . SER B 2 1285 ? 90.499 118.186 118.631 1.00 58.50 1286 SER B C 1
ATOM 26594 O O . SER B 2 1285 ? 89.767 117.372 118.061 1.00 58.50 1286 SER B O 1
ATOM 26602 N N . THR B 2 1286 ? 90.489 119.488 118.348 1.00 59.38 1287 THR B N 1
ATOM 26603 C CA . THR B 2 1286 ? 89.688 120.070 117.279 1.00 59.38 1287 THR B CA 1
ATOM 26604 C C . THR B 2 1286 ? 90.554 121.049 116.506 1.00 59.38 1287 THR B C 1
ATOM 26605 O O . THR B 2 1286 ? 91.222 121.894 117.108 1.00 59.38 1287 THR B O 1
ATOM 26616 N N . SER B 2 1287 ? 90.534 120.935 115.179 1.00 58.41 1288 SER B N 1
ATOM 26617 C CA . SER B 2 1287 ? 91.368 121.732 114.292 1.00 58.41 1288 SER B CA 1
ATOM 26618 C C . SER B 2 1287 ? 90.507 122.525 113.322 1.00 58.41 1288 SER B C 1
ATOM 26619 O O . SER B 2 1287 ? 89.389 122.124 112.987 1.00 58.41 1288 SER B O 1
ATOM 26627 N N . ARG B 2 1288 ? 91.050 123.651 112.866 1.00 55.46 1289 ARG B N 1
ATOM 26628 C CA . ARG B 2 1288 ? 90.346 124.593 112.009 1.00 55.46 1289 ARG B CA 1
ATOM 26629 C C . ARG B 2 1288 ? 90.898 124.518 110.594 1.00 55.46 1289 ARG B C 1
ATOM 26630 O O . ARG B 2 1288 ? 92.114 124.589 110.393 1.00 55.46 1289 ARG B O 1
ATOM 26651 N N . ASP B 2 1289 ? 90.005 124.373 109.623 1.00 51.38 1290 ASP B N 1
ATOM 26652 C CA . ASP B 2 1289 ? 90.337 124.495 108.215 1.00 51.38 1290 ASP B CA 1
ATOM 26653 C C . ASP B 2 1289 ? 89.930 125.887 107.744 1.00 51.38 1290 ASP B C 1
ATOM 26654 O O . ASP B 2 1289 ? 89.526 126.737 108.539 1.00 51.38 1290 ASP B O 1
ATOM 26656 N N . PHE B 2 1290 ? 90.030 126.133 106.441 1.00 55.16 1291 PHE B N 1
ATOM 26657 C CA . PHE B 2 1290 ? 89.630 127.419 105.887 1.00 55.16 1291 PHE B CA 1
ATOM 26658 C C . PHE B 2 1290 ? 89.242 127.230 104.429 1.00 55.16 1291 PHE B C 1
ATOM 26659 O O . PHE B 2 1290 ? 89.495 126.185 103.827 1.00 55.16 1291 PHE B O 1
ATOM 26676 N N . ARG B 2 1291 ? 88.608 128.259 103.874 1.00 64.92 1292 ARG B N 1
ATOM 26677 C CA . ARG B 2 1291 ? 88.057 128.191 102.531 1.00 64.92 1292 ARG B CA 1
ATOM 26678 C C . ARG B 2 1291 ? 88.007 129.595 101.951 1.00 64.92 1292 ARG B C 1
ATOM 26679 O O . ARG B 2 1291 ? 88.068 130.588 102.679 1.00 64.92 1292 ARG B O 1
ATOM 26700 N N . ILE B 2 1292 ? 87.902 129.664 100.626 1.00 68.96 1293 ILE B N 1
ATOM 26701 C CA . ILE B 2 1292 ? 87.854 130.920 99.883 1.00 68.96 1293 ILE B CA 1
ATOM 26702 C C . ILE B 2 1292 ? 86.544 130.948 99.112 1.00 68.96 1293 ILE B C 1
ATOM 26703 O O . ILE B 2 1292 ? 86.256 130.026 98.339 1.00 68.96 1293 ILE B O 1
ATOM 26719 N N . ASN B 2 1293 ? 85.758 132.003 99.317 1.00 82.04 1294 ASN B N 1
ATOM 26720 C CA . ASN B 2 1293 ? 84.493 132.193 98.610 1.00 82.04 1294 ASN B CA 1
ATOM 26721 C C . ASN B 2 1293 ? 84.763 133.061 97.388 1.00 82.04 1294 ASN B C 1
ATOM 26722 O O . ASN B 2 1293 ? 84.884 134.283 97.493 1.00 82.04 1294 ASN B O 1
ATOM 26733 N N . ALA B 2 1294 ? 84.854 132.426 96.218 1.00 86.97 1295 ALA B N 1
ATOM 26734 C CA . ALA B 2 1294 ? 85.139 133.169 94.996 1.00 86.97 1295 ALA B CA 1
ATOM 26735 C C . ALA B 2 1294 ? 83.980 134.074 94.598 1.00 86.97 1295 ALA B C 1
ATOM 26736 O O . ALA B 2 1294 ? 84.198 135.108 93.955 1.00 86.97 1295 ALA B O 1
ATOM 26743 N N . SER B 2 1295 ? 82.749 133.703 94.958 1.00 93.06 1296 SER B N 1
ATOM 26744 C CA . SER B 2 1295 ? 81.593 134.517 94.598 1.00 93.06 1296 SER B CA 1
ATOM 26745 C C . SER B 2 1295 ? 81.646 135.884 95.267 1.00 93.06 1296 SER B C 1
ATOM 26746 O O . SER B 2 1295 ? 81.319 136.899 94.643 1.00 93.06 1296 SER B O 1
ATOM 26754 N N . MET B 2 1296 ? 82.060 135.932 96.530 1.00 86.60 1297 MET B N 1
ATOM 26755 C CA . MET B 2 1296 ? 82.108 137.182 97.277 1.00 86.60 1297 MET B CA 1
ATOM 26756 C C . MET B 2 1296 ? 83.314 138.046 96.929 1.00 86.60 1297 MET B C 1
ATOM 26757 O O . MET B 2 1296 ? 83.432 139.150 97.470 1.00 86.60 1297 MET B O 1
ATOM 26761 N N . LEU B 2 1297 ? 84.215 137.579 96.059 1.00 84.98 1298 LEU B N 1
ATOM 26762 C CA . LEU B 2 1297 ? 85.397 138.369 95.730 1.00 84.98 1298 LEU B CA 1
ATOM 26763 C C . LEU B 2 1297 ? 85.022 139.644 94.985 1.00 84.98 1298 LEU B C 1
ATOM 26764 O O . LEU B 2 1297 ? 85.613 140.703 95.222 1.00 84.98 1298 LEU B O 1
ATOM 26780 N N . ASP B 2 1298 ? 84.053 139.563 94.079 1.00 89.65 1299 ASP B N 1
ATOM 26781 C CA . ASP B 2 1298 ? 83.634 140.723 93.300 1.00 89.65 1299 ASP B CA 1
ATOM 26782 C C . ASP B 2 1298 ? 82.995 141.782 94.192 1.00 89.65 1299 ASP B C 1
ATOM 26783 O O . ASP B 2 1298 ? 81.904 141.582 94.725 1.00 89.65 1299 ASP B O 1
#

Radius of gyration: 50.94 Å; Cα contacts (8 Å, |Δi|>4): 1995; chains: 2; bounding box: 115×158×100 Å

B-factor: mean 125.08, std 66.77, range [30.0, 348.95]

Sequence (2203 aa):
GVFEELLRTSGIILKVGEGQNEIAVDQTAFQKKLRVALEKHPSYPGVVNEFISGLESHIKDRSQFKNCLLIKLLLGIKILQPAVVTLLLEKIPEFNFPRLIVNQFKWLDGLLDSQDLVKKLMQMLSVSPVPIQHDIITSLPEILEDSQQNEVARELSCLLKQGRRLTVPILDALSRLDLDAELLAKVRQSAMTIVPSVKLEDLPVVIKFILHNVKAADAVEVISDLRKSLDLSSLFDVIKLAVRFQKDVSEAWIKAIENSTSVSDHKVLDLIVLLLIHSTRKQTEKVLRSKIRLGCMPEQLMQNAFQNHSMVIKDFFPSILSLAQTFLHSAHPAVVSFGSCMYKQAFAVFDSYCQQEVVCALVTHVCSGNETELDISLDVLTDLVILHPSLLLRYATFVKTILDSMQKLNPCQIRKLFYILSTLAFSQRQEGSYIQDDMHMVIRKWLSSSVPNHKQMGIIGAVTMMGSVALECDGQLSTLLDLVGFCCEQTPEVLALYYDELANLIEKQKGNLDLQLLDKFGKSLVEDFPNDFVVDLSPTVDGSFLFPVKSLYNLDEDETQGAIAINLLPLVSVSPICLSPCFRLLRLYTGEQNNGSLEEIDALLGCPLYLTDLEVEGKLDSLSKQEREFLCSLLFYALNWFREVVNAFCQQQDAEMKGKVLTRLQNITELQNVLGKCLAATPGYVPPPALQSYRPYFRELDLEVFSVLHLGPAELCFLLDDMCWKLEHVLTFSHLCQRSPKEVAVCVVKLLKPLCNHMENMHNYFQTVNIQEYQLMSSCYHQLLLAFRLLFAWSGFSQHENSNLLRSALQVLADRLKPGETEFLPLEELISESFQYLLNFQASIPSFQCAFILTQVLMAISEKPMTGWKREKMASLAKQFLCQSWMKPGGDREKGSHFNSALHTLLCVYLEHTDNILKAIEEISSVGVPELINSAKDGCSSTYPTLSRQTFPVFFRVMMAQLESSVKSIPAGKPSDSGEVQLEKLLKWNIAVRNFHILINLVKVFDSRPVLSICLKYGRLFVEAFLKLAMPLLDHSFKKHRDDVQSLLKTLQLSTRQLHHMCGHSKIHQDLGLTNHVPLLKKSLEQFVYRVKAMLAFNHCQEAFWVGVLKNRDLQGEEGDMVTRQALRGRETAALLKGIFKGSPSGVLRRLQVYKHCVSLVESGDLHVGKVSEIIGLLMLEARQLPGHALAELATLFVEVIKRGSLSNGKSLELFSTVLTALFKKQLINTLCSSKWDPQCVIHLANMFRDIPLSGEELQFVVEKVLRMFQEIPPLVYQLLLLSAKGSKKTVLEGIISFFNQLDKRQKELDQLRHVEGTVILHIVSAINLDQDIGEELIKHLKTEQQKDPGKALCPFSVSLLLSTAVKHRLQEQIFDFLKTSITRSCKDLQILQASKFLQDLCPQQYDVTAVILEVVKNSAFGWDHVTQGLVDLGFSLMESYEMPAQQACKLGASILLETFKVHEPIRSDILEQVLNRVLTKAASPVSHFIDLLSNIVVSAPLVLQNSSSRVTETFDNLSFLPIDTVQGLLRAVQPLLKVSMSVRDSLILVLQKAIFSRQLDARKAAVAGFLLLLRNFKILGNEAFCLEILGSLRRCLSQQADVRLMLYEGFYDVLRRNSQLASSIMETLLSQIKQYYLPQQDLLPPLKLEGCIMIFLQEPLAHLLCCIQHCLAWYKSTVGFEQNFEEMLESVTRRMIKSELEDFELDKSADFSPSSGVGVKNNIYAIQVMGICEVLIEYNFKIGNFSKNKFEDVLGLFTCYNKLSEILRSFLSMGFVSTLLTALFRDNAQSHEESLAVLRSSTEFMRYAVSVALQKVQQLEEMGQTDGPDGQNPEKMFQNLCKITRVLLWRYTSISISLLCLEGLLRIFNTMQQLYAARIPQFLQALDINVTEKAAFQIRQFQRSLVNQLSSAEDDFNSKETQLLITILSTLSKLLDPGSQQFLQFLTWTVKICKENALEDLSCCKGLLTLLFSLHVLYKSPVSLLRELAQDIHACLGDIDQDVEIESRSHFAIVNVKTAAPTVCLLVLGQADKVLEEVDWLIKRLTNQTQALEKGVILQLGTLLTVFHELVQTALPAGSCVDSLLRSLSKTYAILTSLIKHYIQAVPGRLEKLVKLSGSHLTPQCYSFITYVQNIHSESLSFATVMAKVLRDTKPIPNLIFAIEQYEKFLIHLSKKSKVNLMQYMKLSTSRDFRINASMLD

Nearest PDB structures (foldseek):
  8a2q-assembly1_B  TM=1.001E+00  e=0.000E+00  Gallus gallus
  9fff-assembly1_B  TM=9.822E-01  e=5.610E-88  Gallus gallus
  9ffb-assembly1_B  TM=9.621E-01  e=5.000E-88  Gallus gallus
  8a9k-assembly1_A  TM=9.266E-01  e=2.170E-71  Homo sapiens
  8a9j-assembly1_A  TM=9.281E-01  e=8.315E-71  Homo sapiens

Solvent-accessible surface area: 109248 Å² total; per-residue (Å²): 92,77,34,68,67,54,34,71,79,41,20,22,36,80,40,105,44,114,38,90,67,65,48,71,113,56,99,74,30,15,58,71,42,39,55,61,31,59,70,79,70,56,99,58,93,67,51,59,77,62,48,61,65,14,56,57,58,60,80,85,44,83,67,41,55,79,51,50,121,88,52,79,47,79,64,62,56,74,79,46,34,110,53,45,43,51,50,49,52,54,46,22,102,71,83,112,54,54,40,53,72,28,57,77,49,22,57,46,86,83,65,95,42,40,87,67,120,58,73,66,27,49,44,63,27,96,135,21,75,51,103,55,19,31,48,52,29,85,30,41,56,57,73,39,84,43,81,71,39,65,68,72,14,137,63,18,23,89,96,26,92,88,27,60,103,21,40,35,37,5,11,28,22,36,72,62,19,45,65,48,66,72,17,48,74,85,47,28,57,39,5,27,97,41,29,87,93,43,75,66,73,18,34,31,72,22,61,100,23,24,30,55,92,57,79,74,87,55,22,56,53,64,15,36,34,29,61,71,34,32,45,79,101,96,126,74,65,35,42,36,107,26,11,159,51,18,49,80,45,24,58,29,65,45,50,14,23,105,62,45,41,89,101,74,126,56,44,72,69,21,46,18,20,23,49,20,23,77,55,99,126,64,60,3,22,68,45,55,56,68,21,20,75,158,59,50,31,106,25,64,43,30,94,72,22,60,59,71,29,44,57,43,11,85,55,75,61,92,7,20,67,32,23,0,66,80,9,68,70,21,116,27,117,55,25,42,66,64,3,44,51,26,46,32,14,14,34,64,42,80,38,43,62,44,44,108,38,29,29,77,37,18,52,96,27,20,66,48,73,54,57,56,25,58,46,67,7,56,37,28,37,63,48,25,26,65,69,28,60,91,54,21,68,66,26,19,65,51,36,39,56,41,38,57,64,44,74,72,56,45,80,46,35,48,99,26,18,67,142,27,65,27,32,27,17,117,67,14,45,92,66,7,54,73,39,66,48,68,18,79,38,56,46,145,69,97,32,68,33,79,45,107,52,32,22,79,12,3,8,39,4,16,17,44,41,72,29,49,66,43,104,122,77,62,54,44,30,30,44,29,84,43,29,9,39,72,53,9,61,82,22,71,32,50,66,11,84,66,48,59,13,35,6,43,65,55,53,142,47,48,87,58,48,39,51,67,64,46,6,71,61,11,127,59,14,77,54,48,20,66,71,30,13,43,23,58,24,44,147,78,66,81,80,88,52,70,17,114,46,29,57,70,90,60,27,64,56,83,65,77,53,38,59,33,6,15,14,14,14,91,54,47,83,114,28,43,62,6,8,41,25,13,11,62,6,27,58,34,30,28,31,65,108,30,160,54,37,69,81,63,16,35,83,45,14,21,20,38,13,33,6,52,54,70,73,52,57,76,55,45,78,71,14,62,142,51,95,28,35,62,71,16,23,26,32,22,44,4,2,24,8,4,32,19,1,5,19,15,26,20,61,53,62,42,85,50,22,108,38,88,6,56,86,24,14,126,13,5,59,50,25,66,55,45,23,48,63,32,39,70,58,38,123,61,101,65,27,31,109,75,132,70,76,24,45,111,86,36,26,55,21,18,52,47,2,10,55,19,9,147,114,42,54,25,18,14,34,43,1,1,77,22,7,11,65,36,6,44,105,33,7,86,136,78,85,24,78,82,141,71,61,48,26,20,2,84,41,15,22,54,20,2,26,24,7,1,76,42,4,64,112,7,36,39,75,32,111,72,93,102,47,48,94,78,114,69,31,28,50,1,1,43,36,1,3,42,7,10,70,30,5,28,60,46,76,20,38,110,38,75,82,61,40,58,47,54,95,38,4,4,32,64,0,25,35,96,74,30,156,43,84,55,78,88,15,102,93,49,40,18,24,33,17,0,2,76,16,3,25,85,11,18,88,12,25,24,28,1,54,3,0,26,12,1,8,44,0,0,79,41,21,13,84,76,120,19,74,48,125,12,78,122,94,3,15,65,28,2,96,34,7,3,47,91,87,31,53,114,101,79,38,88,132,33,65,37,90,145,22,55,62,0,0,66,54,0,1,44,16,15,0,42,29,35,89,44,52,42,59,19,1,20,35,4,4,71,69,0,7,56,44,0,76,90,88,15,99,90,34,27,3,103,58,19,29,9,2,8,106,154,10,5,32,16,2,1,94,4,1,6,26,42,3,19,64,27,1,123,89,21,88,55,17,44,88,74,108,29,78,52,84,25,100,34,30,24,111,110,6,69,54,1,2,129,7,2,49,57,1,4,65,26,6,89,92,31,60,36,151,75,5,10,34,9,1,1,90,34,0,44,53,5,6,73,9,2,26,68,37,2,0,37,7,4,10,67,4,19,64,74,64,104,54,44,1,42,62,7,8,135,52,5,19,80,1,10,89,39,0,27,37,4,1,21,51,2,23,107,132,51,20,76,49,8,2,70,41,4,2,84,0,21,62,2,6,9,72,5,7,9,53,0,25,0,5,5,4,81,50,164,19,41,95,5,27,118,36,16,100,43,65,73,128,62,48,139,48,70,117,68,79,81,40,37,80,67,43,99,96,26,91,52,24,58,67,41,55,62,40,27,59,79,27,78,125,127,20,51,69,53,19,52,61,46,24,28,90,38,49,68,52,13,37,83,50,100,48,70,128,50,37,13,66,58,36,22,31,70,36,31,140,46,13,84,99,58,67,52,83,8,26,28,36,29,4,81,69,31,44,60,45,67,85,76,32,75,60,94,72,39,16,32,27,30,18,73,23,54,29,49,86,53,97,136,56,163,53,28,54,100,75,27,26,96,57,99,78,57,115,103,30,32,73,75,30,10,56,22,36,135,53,30,115,30,59,68,88,19,26,56,49,4,6,59,41,31,51,85,63,96,113,59,54,18,74,30,17,102,15,17,34,58,10,6,75,79,24,49,65,43,66,15,17,39,18,16,20,50,75,18,33,100,95,51,115,186,62,86,175,105,104,81,58,76,38,39,9,4,57,0,8,99,74,24,30,56,28,33,120,158,54,80,86,16,20,76,35,12,30,57,53,4,117,97,25,46,142,70,20,66,15,13,50,19,14,33,20,0,1,4,4,4,3,6,33,6,86,71,62,65,43,16,54,104,10,31,57,21,6,53,82,11,21,63,138,27,49,46,16,85,119,75,18,60,56,17,92,47,2,81,97,51,17,110,69,63,128,69,17,49,54,34,8,78,110,4,27,72,12,6,60,120,70,40,51,29,5,39,45,0,13,30,37,8,0,39,30,9,10,124,47,26,99,92,80,54,70,48,14,29,64,14,0,32,43,2,1,83,39,9,4,56,56,29,62,136,41,75,53,76,9,31,38,42,12,53,65,45,24,62,32,46,56,81,42,124,44,67,65,29,17,53,8,17,42,70,8,42,115,73,9,90,136,42,29,56,97,45,47,92,132,13,57,120,34,4,63,55,45,59,146,61,48,70,49,35,14,50,21,48,11,151,8,18,24,61,26,20,154,110,27,87,100,9,31,42,34,8,69,40,40,24,44,73,20,40,172,30,63,119,15,36,24,42,108,9,15,24,13,8,24,18,25,48,23,97,60,136,72,60,74,132,93,88,59,110,20,67,48,35,16,43,53,14,36,63,13,44,64,17,97,17,57,4,60,76,79,11,24,78,23,29,38,24,4,8,116,160,24,95,49,33,10,57,42,8,18,54,36,9,43,74,52,20,55,68,72,50,32,107,93,66,93,50,64,55,25,53,58,28,57,73,18,20,74,109,79,49,37,15,11,27,1,66,8,23,19,10,4,16,27,21,27,46,75,92,108,88,62,105,89,59,45,98,75,13,67,53,11,10,90,46,31,11,46,30,38,97,85,41,69,52,82,41,51,92,27,74,71,111,105,55,71,60,102,121,46,58,62,5,73,35,2,53,45,75,16,116,35,55,50,6,36,3,9,5,9,12,8,19,8,60,62,81,5,122,129,37,45,115,43,17,33,21,9,64,25,3,17,70,48,36,50,75,47,26,80,58,116,118,16,55,10,15,20,36,25,4,3,68,11,4,44,33,13,20,141,21,84,41,86,101,59,77,62,8,14,50,62,21,95,82,26,87,75,18,28,112,34,4,2,50,8,7,20,62,11,10,104,61,8,79,54,137,72,35,8,51,49,39,34,5,158,55,83,89,42,6,8,100,23,3,15,100,7,0,122,10,10,26,116,60,49,107,53,93,90,34,39,56,41,1,5,58,2,1,20,42,1,17,57,2,9,48,87,89,23,69,92,83,35,65,56,6,23,68,31,33,98,109,51,46,32,59,84,3,10,133,32,5,115,38,13,29,151,23,1,63,97,42,36,90,54,77,79,110,74,71,106,47,129,14,2,66,31,3,10,61,1,1,46,12,9,14,154,36,10,26,84,82,31,128,55,7,72,85,8,18,90,48,1,32,127,20,5,89,122,49,73,20,83,35,62,59,5,4,112,23,17,4,75,3,4,3,56,4,15,34,82,74,119,29,12,11,67,16,0,108,47,4,0,19,7,1,13,28,42,39,48,26,40,65,168,94,100,105,80,83,101,101,68,70,7,38,10,13,51,118,67,10,4,40,55,38,0,3,79,26,3,9,37,27,2,59,125,12,0,52,29,0,52,46,1,8,146,88,32,91,138,83,46,77,61,24,19,30,12,2,23,117,13,2,19,55,2,3,40,2,2,39,32,2,0,52,0,36,6,63,55,36,59,1,6,40,28,2,3,134,7,2,23,80,2,0,55,13,4,14,47,5,3,102,50,49,67,156,90,100,56,46,128,3,60,152,8,3,120,49,1,4,57,72,0,14,46,40,1,26,44,1,0,63,55,4,27,68,21,36,54,57,31,38,80,185,112,149,61,53,58,104,6,75,71,21,11,128,9,5,6,71,1,8,58,11,3,5,41,2,9,32,33,0,1,46,22,7,112,66,40,190,63,43,8,36,134,55,13,156,112,23,48,16,12,20,12,137,46,71,60,94,49,52,129

GO terms:
  GO:0005654 nucleoplasm (C, TAS)
  GO:0005515 protein binding (F, IPI)

Organism: Gallus gallus (NCBI:txid9031)

Foldseek 3Di:
DVLQCLCVVKQWHQDQAQDAIRHDPDPCSSLVISVVSVVVVCPPVVCVVVVLVVVVVCVVDPRSVVNVLVPLSVCPDPVCVVSVVVSCLVCVVVEVGCLSVLVCQFLHDDDPVLVVVVVSLVVCLVPDDDPVVLSSLQSVQRNDPPPPVAVVLVVLLVCCVPDQSNVQSSLVSPLVHDDDPVCVVVNLVSLLVCQLVHDPVSNLVSVLSNLPPDLDLCVLVVLLVCQPSVVNVVVPVSVLVSVLVDVSVVVSLLVSCVPRCLPVAHGLVNVLVLLSVCVNVNVSVVVVVVCVVVPGDACVVVLVSLVVPLCSCVVDQCSLVVQLVVLLPDPDPSSNVSSLVSLVSQCVNPDLVSNLVSVVSLLVQLLDDDVVSVVSSLVSLVVVVVVPLVSVLVNVVSLLVSLLPCPDDDLVSLLSSLLSLLSSLVVVVVPNPVSVVVLLVSLLVLLPDPDCVCVLVSLLSLLSNLLSQFLVVVVVNVVSVVSNCVSPVPPVVSVLSNLVSLLVSCLLPVPRGDLVSVCVVPVVLVVVQCVLFFAFQDPPDDDDFPAFWDQPQAFPPPVPRNGTAGALRVQCCVHLLNNLSSVSSVLSSCCSVPVDSCVPCVVVLRHTYIDHDLVCLVVLVVCVVPVLLVVLQVLQSVLQVLLSSLLRQVLDDDPPSLVSSQVSLVVNLVSVVSSVSSCVPPPDDDYDCSVCPCPNSHHQHDLSSVVSLCHDLSSLLVVLVSVLVPLVPQQVDPSVVSDHVVVVLVSVLVNVVSLVVVQVVLLVVQVVYPQPSLVSSLSSLLSSLSSLLSSLLRPVVVDPVCPVVVLSSLQSQLCVQDVHDCVSPDPVVSLVSNLVSLVVSLVGHQFLSSLLSSLSSSCSSADPDHDDVSLVVSLVSLLVSQQDAGADPVGDHDDDDVLLVSVLVSLLSNLVRDPDNLVVLCCCLVAFVCQCVVPPPAAGGNRGRSDGPVNVLSVLLSSLVSLLVVLLPDAAADQLPDDVVLVVVLVVLQSSLVSLLSSLVVCLVPVDPSNLQSCLVRVLSSLVSCVVGVLNSLLRCCVVDPPSVVVSVVSNVVSLVVSVQSQVVCVVVPDPSRPVSNPSSVVSSVVVLVSVLVSCVSPVNNVPDDDDDDAHQHRPGGD/DVVLLVVCPVLPCVVVVVVVLVVLVCCSLVVVLVVVLVLLVVVLVVPDDPVSLVVVLVVLLVVLLPHDDVSLVVSLVSLLVVQLVVSHDDLSSLVSNLSSPVSHVSVCSLVVVLPDDGDPPCLLSVLVSCVSPPDDQVSVVSVLVRVLVVDVCVQSNVLSVCVVCVVNPDLVNVVSVLVVVVVVVVVVVVPLVNLVVLLSNLVSVLVVCVVPVPVVVVVVVSVVVVVLVDVLPPQALSVVLSLLLNLPPPSVVVVSLVVVVVSQLSLVVVVVVCVQFVLSCVQPVDGDNNLVRLVVNLVSCLSDRDSSLVSLLVSLVVLCVVLCVVSVVSVVSSLVSLLSNCVRPPVCVLVSLVVLLCVVQVDPPDDPLSSLVSLLSSCVVPVCSDVVNPPVVLVSLVPVLPDCPVSLVSNCVSCVSVPVVDPVVVVSNVVSLVVQCPDPDVSSVLSSVVVLLVVLLSDAPPVCVVVNVVSVVVSLVSCPDAQVSVLPVLQSLLNSCVRYDVSLVVVLVSLLVVCVVQQQDDDDAADRGPVVVQVPVDGGDLPLSSLLSNLVSLVVVVVPDVSNVVVVVSLVRVLVRVLVHALVSPQRHDDPDADPPDSSRSSVVVVLVSVLSVLLSNLLNLVVVVDQDQVSLVSSVSSVVRSVVSVVRDQHADDLVSLLVVLCCQFVVDDPVHPCSSVVVNVDVVSVVVSLVNLQVLLVCVQVDVWGDYPPTRPVVVVVVSLLSVLLSLVCVLVVDVVNLSSLSSNLSSLVSCVVPVPPCVPVSLVSNPPDQQVSLLVVVVVLVVVLVVLLPDDPVDRPVSSLLSSLSSCLSSLVRHDLPDVSLVVVLVVLVVVQAPGEDQDQSNLLSSVVSNVSSVRHHDQCLVVLLLVLLQLQQQADFLVVPDDDDDSNRTNHDHVNNSAVRVLVVSLVSVVVLLVVLLVLLSVLLVSVVVSVVSSLVSLVSVLSSLLSNLGGPHAQDCSVVSNLVSLLSVLVSLLVNLVSVVVVDDPSVLVSLLCCQPRPVVSNVVSVVSVVVNVVVVCVVHVVCVVVCVSPPRPVSNVVSVVSSVVSVVVSCVVPVHPSCVRHDDDDDDDDDDDPVVPD

Secondary structure (DSSP, 8-state):
-HHHHHHHHSS-B--STTPPPBS-S-HHHHHHHHHHHHHHGGGSTTHHHHHHHHHHHHHH-HHHHHHH--HHHHHT-STTHHHHHHHHHHHHHH--HHHHHHHHHTT----TTHHHHHHHHHHHHHHS-HHHHHHHHHHHHHH--STTHHHHHHHHHHHHHH-STTHHHHHHHHHHS---HHHHHHHHHHHHHTTTT--STTHHHHHHHHHHH--SSTHHHHHHHHHHHHHHH---HHHHHHHHH-HHHHHHHHHHHHHTGGGS---HHHHHHHHHHHH---HHHHHHHHHHHHT-S-HHHHHHHHHH-HHHHHH-SHHHHHHHHHHHT-SSHHHHHHHHHHHHHHHT-S-HHHHHHHHHHHHHHHHSS-HHHHHHHHHHHHHHHHH-HHHHHHTHHHHHHHHHT-----HHHHHHHHHHHHHHHHHTTTT-HHHHHHHHHHHHHHHT-SS-TTHHHHHHHHHHHHHTT---HHHHHHHHHHHHHHHHTT-HHHHHHHHHHHHHHHHHT-SS--HHHHHHHHTHHHHHHHHHTEE---TT---S-SS--EEES--S-SSTTTT-EE-HHHHH---STTHHHHHHHHHHHHHHHSSSTHHHHGGGTT--EEE--GGGGT-GGGTTTTSHHHHHHHHHHHHHHHHHHHHHHSSS--TTHHHHHHHHHHHHHHHHHHHHHHHHT-S---------TTTTTSPPPPTTGGGGG---HHHHHHHHHHHHHHHHHH---TTGGGS-HHHHHHHHHHTHHHHHHHHHHHHHHHHH--HHHHHHHHHHHHHHHHHHHHHHT-GGGGSGGGHHHHHHHHHHHHHHHSSS---S--HHHHHHHHHHHHHGGGG---SHHHHHHHHHHHHHHS-SS--HHHHHHHHHHHHHHHHS----TTSS---SHHHHHHHHHHHHHHHHH-S-HHHHHHHHHHHHHHHHHHH-SSS--SS-TT--TTTHHHHHHHHHHHHHHHHHTSPPPPSS--SSHHHHHHHHHHHHHHHHHHHHHGGGT---HHHHHHHHHHHHHHHHHHHHHHHHHHHHTTTT--HHHHHHHHHHHHHHHHHHHHHHHHHHHT-HHHHTTHHHHHHHHHHHHHHHHHHHHTTT-GGGEEEEEEPP--TTS--/-HHHHHHTTSSSSHHHHHHHHHHH---HHHHHHHHHHHHHHHHHH--S-HHHHHHHHHHHHHHGGGS-HHHHHHHHHHHHHHHHHT---SHHHHHHHHHHHHH--HHHHHHHHHHSPPPTT-HHHHHHHHHHS---HHHHHHHHHHHHH----HHHHHHHHHHHHHHS-HHHHHHHHHHHHHHHHHHHT--HHHHHHHHHHHHHHHHHHHH-THHHHHHHHHHHHHHHHTTSTT--HHHHHHHHHTTTTTSSHHHHHHHHHHHHHHHHHHHHHHHH-HHHHHH------HHHHHHHHHHHGGGS-SHHHHHHHHHHHHHHHHH--HHHHHHHHHHHHHHHHHHH-STTHHHHHHHHHHHHTS--SS--HHHHHHHHHHHHH-TTHHHHTTTSHHHHHTT-SSS-SSHHHHHHHHHHHHHHH-HHHHHHHHHHHHHHHT-S-HHHHHHHHHHHHHHHHHS-----HHHHHHHHHHHHGGGSS-HHHHHHHHHHHHHHHHH-SHHHHHHHHHHHHHHHHHH---SS-S--S-GGGG--------HHHHHHHHHHHHHHHHHH--HHHHHHHHHHHHHHHHHT--TTTSS--SSSS--TTSHHHHHHHHHHHHHHHHHHHHHHHHHHH-TT-HHHHHHHHHHHHHHHHHHHH------HHHHHHHHHHHTT---TT--SHHHHHHH-HHHHHHHHHHHHHHHHHHHHSSS-SSTT-S-HHHHHHHHHHHHHHHHHHHHH---HHHHHHHHHHHHHHHHHS-STTHHHHHHH----HHHHHHHHHHHHHHHHHHHHHS-TT---HHHHHHHHHHHHHHHTTS-TTSHHHHHHHHHHHHHHHH-----HHHHHHHHHHHHHHHHTTS--HHHHHHHHHHHHHHS--TTSS---------SS--TTTTTHHHHHHHHHHHHHHHHHHHHHHHHH--HHHHHHHHHHHHHHHHHHHHHHHHT----SSHHHHHHHHHHHHHHHHHHHHHHHHHH---HHHHHHHHHIIIIIHHHHHHHHHHHHHHHHHHHHH--HHHHHHHHTTTHHHHHHHHHHHHHHHHHHHHTTT--GGGSS----EEEEEE-SGGG-

InterPro domains:
  IPR029448 Fanconi anaemia protein FANCD2 [PF14631] (1-1413)
  IPR029448 Fanconi anaemia protein FANCD2 [PTHR32086] (1-1426)
  IPR029448 Fanconi anaemia protein FANCD2 [cd11721] (92-1403)